Protein 1D2E (pdb70)

Sequence (1588 aa):
KPHVNVGTIGHVDHGKTTLTAAITKILAEGGGAKFKKYEEIDNAPEERARGITINAAHVEYSTAARHYAHTDCPGHADYVKNMITGTAPLDGCILVVAANDGPMPQTREHLLLARQIGVEHVVVYVNKADAVQDSEMVELVELEIRELLTEFGYKGEETPIIVGSALCALEQRDPELGLKSVQKLLDAVDTYIPVPTRDLEKPFLLPVESVYSIPGRGTVVTGTLERGILKKGDECEFLGHSKNIRTVVTGIEMFHKSLDRAEAGDNLGALVRGLKREDLRRGLVMAKPGSIQPHQKVEAQVYILTKEEGGRHKPFVSHFMPVMFSLTWDMACRIILPPGKELAMPGEDLKLTLILRQPMILEKGQRFTLRDGNRTIGTGLVTDTPAMTEEDKNIKWKPHVNVGTIGHVDHGKTTLTAAITKILAEGGGAKFKKYEEIDNAPEERARGITINAAHVEYSTAARHYAHTDCPGHADYVKNMITGTAPLDGCILVVAANDGPMPQTREHLLLARQIGVEHVVVYVNKADAVQDSEMVELVELEIRELLTEFGYKGEETPIIVGSALCALEQRDPELGLKSVQKLLDAVDTYIPVPTRDLEKPFLLPVESVYSIPGRGTVVTGTLERGILKKGDECEFLGHSKNIRTVVTGIEMFHKSLDRAEAGDNLGALVRGLKREDLRRGLVMAKPGSIQPHQKVEAQVYILTKEEGGRHKPFVSHFMPVMFSLTWDMACRIILPPGKELAMPGEDLKLTLILRQPMILEKGQRFTLRDGNRTIGTGLVTDTPAMTEEDKNIKWKPHVNVGTIGHVDHGKTTLTAAITKILAEGGGAKFKKYEEIDNAPEERARGITINAAHVEYSTAARHYAHTDCPGHADYVKNMITGTAPLDGCILVVAANDGPMPQTREHLLLARQIGVEHVVVYVNKADAVQDSEMVELVELEIRELLTEFGYKGEETPIIVGSALCALEQRDPELGLKSVQKLLDAVDTYIPVPTRDLEKPFLLPVESVYSIPGRGTVVTGTLERGILKKGDECEFLGHSKNIRTVVTGIEMFHKSLDRAEAGDNLGALVRGLKREDLRRGLVMAKPGSIQPHQKVEAQVYILTKEEGGRHKPFVSHFMPVMFSLTWDMACRIILPPGKELAMPGEDLKLTLILRQPMILEKGQRFTLRDGNRTIGTGLVTDTPAMTEEDKNIKWKPHVNVGTIGHVDHGKTTLTAAITKILAEGGGAKFKKYEEIDNAPEERARGITINAAHVEYSTAARHYAHTDCPGHADYVKNMITGTAPLDGCILVVAANDGPMPQTREHLLLARQIGVEHVVVYVNKADAVQDSEMVELVELEIRELLTEFGYKGEETPIIVGSALCALEQRDPELGLKSVQKLLDAVDTYIPVPTRDLEKPFLLPVESVYSIPGRGTVVTGTLERGILKKGDECEFLGHSKNIRTVVTGIEMFHKSLDRAEAGDNLGALVRGLKREDLRRGLVMAKPGSIQPHQKVEAQVYILTKEEGGRHKPFVSHFMPVMFSLTWDMACRIILPPGKELAMPGEDLKLTLILRQPMILEKGQRFTLRDGNRTIGTGLVTDTPAMTEEDKNIKW

Structure (mmCIF, N/CA/C/O backbone):
data_1D2E
#
_entry.id   1D2E
#
_cell.length_a   59.090
_cell.length_b   119.780
_cell.length_c   128.890
_cell.angle_alpha   90.00
_cell.angle_beta   96.97
_cell.angle_gamma   90.00
#
_symmetry.space_group_name_H-M   'P 1 21 1'
#
loop_
_entity.id
_entity.type
_entity.pdbx_description
1 polymer 'ELONGATION FACTOR TU (EF-TU)'
2 non-polymer 'MAGNESIUM ION'
3 non-polymer "GUANOSINE-5'-DIPHOSPHATE"
4 water water
#
loop_
_atom_site.group_PDB
_atom_site.id
_atom_site.type_symbol
_atom_site.label_atom_id
_atom_site.label_alt_id
_atom_site.label_comp_id
_atom_site.label_asym_id
_atom_site.label_entity_id
_atom_site.label_seq_id
_atom_site.pdbx_PDB_ins_code
_atom_site.Cartn_x
_atom_site.Cartn_y
_atom_site.Cartn_z
_atom_site.occupancy
_atom_site.B_iso_or_equiv
_atom_site.auth_seq_id
_atom_site.auth_comp_id
_atom_site.auth_asym_id
_atom_site.auth_atom_id
_atom_site.pdbx_PDB_model_num
ATOM 1 N N . LYS A 1 1 ? 28.797 14.675 39.922 1.00 51.59 55 LYS A N 1
ATOM 2 C CA . LYS A 1 1 ? 27.508 14.018 40.294 1.00 51.53 55 LYS A CA 1
ATOM 3 C C . LYS A 1 1 ? 27.175 14.205 41.770 1.00 50.47 55 LYS A C 1
ATOM 4 O O . LYS A 1 1 ? 27.972 13.865 42.646 1.00 50.94 55 LYS A O 1
ATOM 10 N N . PRO A 1 2 ? 25.980 14.737 42.062 1.00 49.68 56 PRO A N 1
ATOM 11 C CA . PRO A 1 2 ? 25.556 14.955 43.444 1.00 48.34 56 PRO A CA 1
ATOM 12 C C . PRO A 1 2 ? 25.508 13.605 44.159 1.00 48.03 56 PRO A C 1
ATOM 13 O O . PRO A 1 2 ? 25.321 12.566 43.522 1.00 46.92 56 PRO A O 1
ATOM 17 N N . HIS A 1 3 ? 25.684 13.615 45.475 1.00 47.47 57 HIS A N 1
ATOM 18 C CA . HIS A 1 3 ? 25.655 12.370 46.235 1.00 46.36 57 HIS A CA 1
ATOM 19 C C . HIS A 1 3 ? 24.379 12.231 47.042 1.00 45.08 57 HIS A C 1
ATOM 20 O O . HIS A 1 3 ? 23.950 13.166 47.724 1.00 43.54 57 HIS A O 1
ATOM 27 N N . VAL A 1 4 ? 23.777 11.049 46.971 1.00 41.98 58 VAL A N 1
ATOM 28 C CA . VAL A 1 4 ? 22.550 10.784 47.701 1.00 38.84 58 VAL A CA 1
ATOM 29 C C . VAL A 1 4 ? 22.672 9.478 48.479 1.00 37.19 58 VAL A C 1
ATOM 30 O O . VAL A 1 4 ? 23.145 8.467 47.948 1.00 36.02 58 VAL A O 1
ATOM 34 N N . ASN A 1 5 ? 22.267 9.511 49.742 1.00 34.06 59 ASN A N 1
ATOM 35 C CA . ASN A 1 5 ? 22.304 8.317 50.570 1.00 32.89 59 ASN A CA 1
ATOM 36 C C . ASN A 1 5 ? 20.917 7.713 50.526 1.00 30.62 59 ASN A C 1
ATOM 37 O O . ASN A 1 5 ? 19.928 8.371 50.834 1.00 29.12 59 ASN A O 1
ATOM 42 N N . VAL A 1 6 ? 20.835 6.461 50.115 1.00 29.97 60 VAL A N 1
ATOM 43 C CA . VAL A 1 6 ? 19.541 5.815 50.054 1.00 28.69 60 VAL A CA 1
ATOM 44 C C . VAL A 1 6 ? 19.671 4.455 50.699 1.00 27.79 60 VAL A C 1
ATOM 45 O O . VAL A 1 6 ? 20.749 4.052 51.125 1.00 26.13 60 VAL A O 1
ATOM 49 N N . GLY A 1 7 ? 18.555 3.762 50.789 1.00 29.11 61 GLY A N 1
ATOM 50 C CA . GLY A 1 7 ? 18.591 2.444 51.378 1.00 29.74 61 GLY A CA 1
ATOM 51 C C . GLY A 1 7 ? 17.282 1.746 51.130 1.00 29.83 61 GLY A C 1
ATOM 52 O O . GLY A 1 7 ? 16.240 2.381 50.944 1.00 28.24 61 GLY A O 1
ATOM 53 N N . THR A 1 8 ? 17.337 0.424 51.108 1.00 27.69 62 THR A N 1
ATOM 54 C CA . THR A 1 8 ? 16.132 -0.357 50.917 1.00 29.38 62 THR A CA 1
ATOM 55 C C . THR A 1 8 ? 15.513 -0.609 52.277 1.00 29.90 62 THR A C 1
ATOM 56 O O . THR A 1 8 ? 16.217 -0.817 53.270 1.00 31.23 62 THR A O 1
ATOM 60 N N . ILE A 1 9 ? 14.190 -0.557 52.328 1.00 26.02 63 ILE A N 1
ATOM 61 C CA . ILE A 1 9 ? 13.464 -0.832 53.539 1.00 24.35 63 ILE A CA 1
ATOM 62 C C . ILE A 1 9 ? 12.313 -1.711 53.086 1.00 22.06 63 ILE A C 1
ATOM 63 O O . ILE A 1 9 ? 12.068 -1.844 51.889 1.00 20.64 63 ILE A O 1
ATOM 68 N N . GLY A 1 10 ? 11.632 -2.321 54.040 1.00 21.94 64 GLY A N 1
ATOM 69 C CA . GLY A 1 10 ? 10.540 -3.213 53.693 1.00 22.29 64 GLY A CA 1
ATOM 70 C C . GLY A 1 10 ? 10.670 -4.503 54.479 1.00 22.76 64 GLY A C 1
ATOM 71 O O . GLY A 1 10 ? 11.681 -4.761 55.129 1.00 23.61 64 GLY A O 1
ATOM 72 N N . HIS A 1 11 ? 9.644 -5.332 54.386 1.00 24.23 65 HIS A N 1
ATOM 73 C CA . HIS A 1 11 ? 9.575 -6.579 55.129 1.00 24.68 65 HIS A CA 1
ATOM 74 C C . HIS A 1 11 ? 10.576 -7.636 54.667 1.00 23.86 65 HIS A C 1
ATOM 75 O O . HIS A 1 11 ? 10.932 -7.721 53.486 1.00 22.59 65 HIS A O 1
ATOM 82 N N . VAL A 1 12 ? 11.025 -8.445 55.615 1.00 26.01 66 VAL A N 1
ATOM 83 C CA . VAL A 1 12 ? 11.977 -9.502 55.313 1.00 27.93 66 VAL A CA 1
ATOM 84 C C . VAL A 1 12 ? 11.455 -10.384 54.177 1.00 26.95 66 VAL A C 1
ATOM 85 O O . VAL A 1 12 ? 10.256 -10.651 54.094 1.00 27.17 66 VAL A O 1
ATOM 89 N N . ASP A 1 13 ? 12.366 -10.806 53.305 1.00 25.83 67 ASP A N 1
ATOM 90 C CA . ASP A 1 13 ? 12.075 -11.647 52.150 1.00 28.52 67 ASP A CA 1
ATOM 91 C C . ASP A 1 13 ? 11.304 -10.979 51.013 1.00 28.80 67 ASP A C 1
ATOM 92 O O . ASP A 1 13 ? 10.948 -11.628 50.025 1.00 28.91 67 ASP A O 1
ATOM 97 N N . HIS A 1 14 ? 11.054 -9.684 51.115 1.00 27.18 68 HIS A N 1
ATOM 98 C CA . HIS A 1 14 ? 10.346 -9.053 50.022 1.00 26.70 68 HIS A CA 1
ATOM 99 C C . HIS A 1 14 ? 11.183 -8.732 48.793 1.00 25.23 68 HIS A C 1
ATOM 100 O O . HIS A 1 14 ? 10.632 -8.442 47.733 1.00 28.50 68 HIS A O 1
ATOM 107 N N . GLY A 1 15 ? 12.509 -8.788 48.924 1.00 25.75 69 GLY A N 1
ATOM 108 C CA . GLY A 1 15 ? 13.371 -8.571 47.777 1.00 22.82 69 GLY A CA 1
ATOM 109 C C . GLY A 1 15 ? 14.349 -7.405 47.841 1.00 22.08 69 GLY A C 1
ATOM 110 O O . GLY A 1 15 ? 14.917 -7.023 46.825 1.00 23.00 69 GLY A O 1
ATOM 111 N N . LYS A 1 16 ? 14.566 -6.869 49.037 1.00 23.79 70 LYS A N 1
ATOM 112 C CA . LYS A 1 16 ? 15.467 -5.728 49.210 1.00 23.36 70 LYS A CA 1
ATOM 113 C C . LYS A 1 16 ? 16.869 -5.992 48.715 1.00 22.81 70 LYS A C 1
ATOM 114 O O . LYS A 1 16 ? 17.440 -5.206 47.955 1.00 23.79 70 LYS A O 1
ATOM 120 N N . THR A 1 17 ? 17.433 -7.112 49.135 1.00 21.74 71 THR A N 1
ATOM 121 C CA . THR A 1 17 ? 18.791 -7.443 48.746 1.00 21.57 71 THR A CA 1
ATOM 122 C C . THR A 1 17 ? 18.864 -7.845 47.289 1.00 21.32 71 THR A C 1
ATOM 123 O O . THR A 1 17 ? 19.834 -7.529 46.602 1.00 22.71 71 THR A O 1
ATOM 127 N N . THR A 1 18 ? 17.841 -8.533 46.797 1.00 21.94 72 THR A N 1
ATOM 128 C CA . THR A 1 18 ? 17.854 -8.939 45.400 1.00 23.53 72 THR A CA 1
ATOM 129 C C . THR A 1 18 ? 17.791 -7.689 44.526 1.00 23.12 72 THR A C 1
ATOM 130 O O . THR A 1 18 ? 18.492 -7.570 43.516 1.00 25.47 72 THR A O 1
ATOM 134 N N . LEU A 1 19 ? 16.951 -6.749 44.928 1.00 24.41 73 LEU A N 1
ATOM 135 C CA . LEU A 1 19 ? 16.831 -5.509 44.186 1.00 23.97 73 LEU A CA 1
ATOM 136 C C . LEU A 1 19 ? 18.169 -4.789 44.211 1.00 23.15 73 LEU A C 1
ATOM 137 O O . LEU A 1 19 ? 18.647 -4.326 43.189 1.00 26.75 73 LEU A O 1
ATOM 142 N N . THR A 1 20 ? 18.765 -4.694 45.394 1.00 25.47 74 THR A N 1
ATOM 143 C CA . THR A 1 20 ? 20.051 -4.018 45.547 1.00 25.55 74 THR A CA 1
ATOM 144 C C . THR A 1 20 ? 21.089 -4.651 44.624 1.00 27.01 74 THR A C 1
ATOM 145 O O . THR A 1 20 ? 21.832 -3.957 43.942 1.00 25.64 74 THR A O 1
ATOM 149 N N . ALA A 1 21 ? 21.127 -5.978 44.599 1.00 26.91 75 ALA A N 1
ATOM 150 C CA . ALA A 1 21 ? 22.064 -6.691 43.747 1.00 26.99 75 ALA A CA 1
ATOM 151 C C . ALA A 1 21 ? 21.755 -6.444 42.270 1.00 26.67 75 ALA A C 1
ATOM 152 O O . ALA A 1 21 ? 22.666 -6.305 41.455 1.00 27.16 75 ALA A O 1
ATOM 154 N N . ALA A 1 22 ? 20.468 -6.381 41.935 1.00 27.18 76 ALA A N 1
ATOM 155 C CA . ALA A 1 22 ? 20.034 -6.153 40.553 1.00 28.58 76 ALA A CA 1
ATOM 156 C C . ALA A 1 22 ? 20.516 -4.780 40.089 1.00 29.10 76 ALA A C 1
ATOM 157 O O . ALA A 1 22 ? 20.950 -4.613 38.953 1.00 28.61 76 ALA A O 1
ATOM 159 N N . ILE A 1 23 ? 20.431 -3.810 40.986 1.00 29.55 77 ILE A N 1
ATOM 160 C CA . ILE A 1 23 ? 20.855 -2.443 40.689 1.00 30.91 77 ILE A CA 1
ATOM 161 C C . ILE A 1 23 ? 22.338 -2.396 40.353 1.00 32.51 77 ILE A C 1
ATOM 162 O O . ILE A 1 23 ? 22.734 -1.785 39.362 1.00 32.99 77 ILE A O 1
ATOM 167 N N . THR A 1 24 ? 23.163 -3.049 41.164 1.00 33.89 78 THR A N 1
ATOM 168 C CA . THR A 1 24 ? 24.598 -3.027 40.900 1.00 35.40 78 THR A CA 1
ATOM 169 C C . THR A 1 24 ? 24.937 -3.796 39.635 1.00 36.93 78 THR A C 1
ATOM 170 O O . THR A 1 24 ? 25.867 -3.435 38.920 1.00 36.75 78 THR A O 1
ATOM 174 N N . LYS A 1 25 ? 24.174 -4.854 39.369 1.00 36.94 79 LYS A N 1
ATOM 175 C CA . LYS A 1 25 ? 24.360 -5.680 38.184 1.00 38.70 79 LYS A CA 1
ATOM 176 C C . LYS A 1 25 ? 24.076 -4.839 36.943 1.00 39.94 79 LYS A C 1
ATOM 177 O O . LYS A 1 25 ? 24.897 -4.745 36.035 1.00 40.24 79 LYS A O 1
ATOM 183 N N . ILE A 1 26 ? 22.898 -4.227 36.921 1.00 40.08 80 ILE A N 1
ATOM 184 C CA . ILE A 1 26 ? 22.483 -3.400 35.807 1.00 41.55 80 ILE A CA 1
ATOM 185 C C . ILE A 1 26 ? 23.391 -2.198 35.577 1.00 42.29 80 ILE A C 1
ATOM 186 O O . ILE A 1 26 ? 23.630 -1.813 34.436 1.00 42.65 80 ILE A O 1
ATOM 191 N N . LEU A 1 27 ? 23.916 -1.616 36.649 1.00 43.81 81 LEU A N 1
ATOM 192 C CA . LEU A 1 27 ? 24.787 -0.453 36.501 1.00 45.36 81 LEU A CA 1
ATOM 193 C C . LEU A 1 27 ? 26.243 -0.794 36.234 1.00 47.39 81 LEU A C 1
ATOM 194 O O . LEU A 1 27 ? 27.000 0.045 35.740 1.00 48.67 81 LEU A O 1
ATOM 199 N N . ALA A 1 28 ? 26.635 -2.021 36.550 1.00 49.43 82 ALA A N 1
ATOM 200 C CA . ALA A 1 28 ? 28.009 -2.452 36.335 1.00 52.25 82 ALA A CA 1
ATOM 201 C C . ALA A 1 28 ? 28.301 -2.544 34.845 1.00 54.19 82 ALA A C 1
ATOM 202 O O . ALA A 1 28 ? 29.438 -2.335 34.407 1.00 53.94 82 ALA A O 1
ATOM 204 N N . GLU A 1 29 ? 27.262 -2.862 34.074 1.00 56.85 83 GLU A N 1
ATOM 205 C CA . GLU A 1 29 ? 27.374 -2.988 32.621 1.00 59.04 83 GLU A CA 1
ATOM 206 C C . GLU A 1 29 ? 28.061 -1.735 32.078 1.00 59.63 83 GLU A C 1
ATOM 207 O O . GLU A 1 29 ? 29.106 -1.811 31.425 1.00 59.95 83 GLU A O 1
ATOM 213 N N . GLY A 1 30 ? 27.461 -0.583 32.372 1.00 60.36 84 GLY A N 1
ATOM 214 C CA . GLY A 1 30 ? 27.995 0.689 31.916 1.00 60.44 84 GLY A CA 1
ATOM 215 C C . GLY A 1 30 ? 29.084 1.293 32.782 1.00 60.82 84 GLY A C 1
ATOM 216 O O . GLY A 1 30 ? 29.476 2.443 32.571 1.00 61.14 84 GLY A O 1
ATOM 217 N N . GLY A 1 31 ? 29.567 0.532 33.758 1.00 60.76 85 GLY A N 1
ATOM 218 C CA . GLY A 1 31 ? 30.625 1.020 34.627 1.00 60.67 85 GLY A CA 1
ATOM 219 C C . GLY A 1 31 ? 30.182 1.990 35.707 1.00 60.71 85 GLY A C 1
ATOM 220 O O . GLY A 1 31 ? 30.995 2.743 36.246 1.00 61.65 85 GLY A O 1
ATOM 221 N N . GLY A 1 32 ? 28.893 1.978 36.028 1.00 59.66 86 GLY A N 1
ATOM 222 C CA . GLY A 1 32 ? 28.386 2.871 37.053 1.00 58.61 86 GLY A CA 1
ATOM 223 C C . GLY A 1 32 ? 28.316 2.183 38.402 1.00 57.90 86 GLY A C 1
ATOM 224 O O . GLY A 1 32 ? 27.651 2.659 39.321 1.00 57.32 86 GLY A O 1
ATOM 225 N N . ALA A 1 33 ? 29.005 1.054 38.519 1.00 57.49 87 ALA A N 1
ATOM 226 C CA . ALA A 1 33 ? 29.020 0.290 39.760 1.00 57.10 87 ALA A CA 1
ATOM 227 C C . ALA A 1 33 ? 29.710 -1.044 39.572 1.00 56.39 87 ALA A C 1
ATOM 228 O O . ALA A 1 33 ? 29.759 -1.584 38.465 1.00 56.82 87 ALA A O 1
ATOM 230 N N . LYS A 1 34 ? 30.247 -1.572 40.663 1.00 55.64 88 LYS A N 1
ATOM 231 C CA . LYS A 1 34 ? 30.889 -2.869 40.628 1.00 54.99 88 LYS A CA 1
ATOM 232 C C . LYS A 1 34 ? 29.800 -3.850 41.030 1.00 53.73 88 LYS A C 1
ATOM 233 O O . LYS A 1 34 ? 29.189 -3.705 42.089 1.00 55.06 88 LYS A O 1
ATOM 239 N N . PHE A 1 35 ? 29.531 -4.830 40.179 1.00 51.25 89 PHE A N 1
ATOM 240 C CA . PHE A 1 35 ? 28.501 -5.807 40.492 1.00 49.30 89 PHE A CA 1
ATOM 241 C C . PHE A 1 35 ? 28.774 -6.534 41.805 1.00 48.53 89 PHE A C 1
ATOM 242 O O . PHE A 1 35 ? 29.854 -7.085 42.021 1.00 46.66 89 PHE A O 1
ATOM 250 N N . LYS A 1 36 ? 27.787 -6.504 42.691 1.00 48.31 90 LYS A N 1
ATOM 251 C CA . LYS A 1 36 ? 27.877 -7.190 43.967 1.00 47.51 90 LYS A CA 1
ATOM 252 C C . LYS A 1 36 ? 26.797 -8.249 43.920 1.00 46.22 90 LYS A C 1
ATOM 253 O O . LYS A 1 36 ? 25.609 -7.942 43.816 1.00 45.12 90 LYS A O 1
ATOM 259 N N . LYS A 1 37 ? 27.215 -9.504 43.970 1.00 44.98 91 LYS A N 1
ATOM 260 C CA . LYS A 1 37 ? 26.271 -10.598 43.910 1.00 43.70 91 LYS A CA 1
ATOM 261 C C . LYS A 1 37 ? 25.358 -10.599 45.125 1.00 40.94 91 LYS A C 1
ATOM 262 O O . LYS A 1 37 ? 25.718 -10.099 46.196 1.00 40.15 91 LYS A O 1
ATOM 268 N N . TYR A 1 38 ? 24.165 -11.145 44.935 1.00 38.53 92 TYR A N 1
ATOM 269 C CA . TYR A 1 38 ? 23.187 -11.255 46.001 1.00 37.37 92 TYR A CA 1
ATOM 270 C C . TYR A 1 38 ? 23.883 -11.749 47.272 1.00 38.08 92 TYR A C 1
ATOM 271 O O . TYR A 1 38 ? 23.765 -11.147 48.332 1.00 38.08 92 TYR A O 1
ATOM 280 N N . GLU A 1 39 ? 24.619 -12.848 47.144 1.00 38.91 93 GLU A N 1
ATOM 281 C CA . GLU A 1 39 ? 25.336 -13.455 48.265 1.00 40.97 93 GLU A CA 1
ATOM 282 C C . GLU A 1 39 ? 26.230 -12.485 49.047 1.00 40.30 93 GLU A C 1
ATOM 283 O O . GLU A 1 39 ? 26.266 -12.522 50.277 1.00 41.21 93 GLU A O 1
ATOM 289 N N . GLU A 1 40 ? 26.967 -11.636 48.339 1.00 39.62 94 GLU A N 1
ATOM 290 C CA . GLU A 1 40 ? 27.858 -10.681 49.000 1.00 39.54 94 GLU A CA 1
ATOM 291 C C . GLU A 1 40 ? 27.058 -9.664 49.808 1.00 37.47 94 GLU A C 1
ATOM 292 O O . GLU A 1 40 ? 27.408 -9.336 50.945 1.00 37.48 94 GLU A O 1
ATOM 298 N N . ILE A 1 41 ? 25.982 -9.162 49.209 1.00 33.75 95 ILE A N 1
ATOM 299 C CA . ILE A 1 41 ? 25.133 -8.179 49.871 1.00 31.88 95 ILE A CA 1
ATOM 300 C C . ILE A 1 41 ? 24.309 -8.814 50.985 1.00 29.68 95 ILE A C 1
ATOM 301 O O . ILE A 1 41 ? 24.106 -8.221 52.031 1.00 28.27 95 ILE A O 1
ATOM 306 N N . ASP A 1 42 ? 23.836 -10.032 50.756 1.00 30.41 96 ASP A N 1
ATOM 307 C CA . ASP A 1 42 ? 23.018 -10.733 51.741 1.00 32.46 96 ASP A CA 1
ATOM 308 C C . ASP A 1 42 ? 23.806 -11.026 53.029 1.00 34.04 96 ASP A C 1
ATOM 309 O O . ASP A 1 42 ? 23.271 -10.940 54.134 1.00 35.33 96 ASP A O 1
ATOM 314 N N . ASN A 1 43 ? 25.078 -11.375 52.880 1.00 35.49 97 ASN A N 1
ATOM 315 C CA . ASN A 1 43 ? 25.933 -11.647 54.034 1.00 36.88 97 ASN A CA 1
ATOM 316 C C . ASN A 1 43 ? 26.578 -10.341 54.452 1.00 37.29 97 ASN A C 1
ATOM 317 O O . ASN A 1 43 ? 27.802 -10.210 54.456 1.00 36.52 97 ASN A O 1
ATOM 322 N N . ALA A 1 44 ? 25.728 -9.382 54.801 1.00 37.25 98 ALA A N 1
ATOM 323 C CA . ALA A 1 44 ? 26.151 -8.047 55.205 1.00 38.35 98 ALA A CA 1
ATOM 324 C C . ALA A 1 44 ? 27.119 -8.042 56.380 1.00 39.36 98 ALA A C 1
ATOM 325 O O . ALA A 1 44 ? 26.919 -8.751 57.361 1.00 39.42 98 ALA A O 1
ATOM 327 N N . PRO A 1 45 ? 28.179 -7.222 56.292 1.00 40.97 99 PRO A N 1
ATOM 328 C CA . PRO A 1 45 ? 29.197 -7.095 57.338 1.00 42.74 99 PRO A CA 1
ATOM 329 C C . PRO A 1 45 ? 28.576 -6.516 58.609 1.00 43.93 99 PRO A C 1
ATOM 330 O O . PRO A 1 45 ? 27.626 -5.733 58.548 1.00 40.34 99 PRO A O 1
ATOM 334 N N . GLU A 1 46 ? 29.099 -6.906 59.762 1.00 46.00 100 GLU A N 1
ATOM 335 C CA . GLU A 1 46 ? 28.585 -6.361 60.999 1.00 48.51 100 GLU A CA 1
ATOM 336 C C . GLU A 1 46 ? 29.407 -5.116 61.275 1.00 49.48 100 GLU A C 1
ATOM 337 O O . GLU A 1 46 ? 30.621 -5.108 61.065 1.00 50.90 100 GLU A O 1
ATOM 343 N N . GLU A 1 47 ? 28.747 -4.053 61.711 1.00 49.37 101 GLU A N 1
ATOM 344 C CA . GLU A 1 47 ? 29.450 -2.821 62.033 1.00 49.85 101 GLU A CA 1
ATOM 345 C C . GLU A 1 47 ? 29.136 -2.427 63.469 1.00 49.21 101 GLU A C 1
ATOM 346 O O . GLU A 1 47 ? 28.107 -2.823 64.018 1.00 48.51 101 GLU A O 1
ATOM 352 N N . ARG A 1 48 ? 30.037 -1.669 64.085 1.00 49.71 102 ARG A N 1
ATOM 353 C CA . ARG A 1 48 ? 29.844 -1.263 65.467 1.00 49.93 102 ARG A CA 1
ATOM 354 C C . ARG A 1 48 ? 29.891 0.248 65.600 1.00 49.24 102 ARG A C 1
ATOM 355 O O . ARG A 1 48 ? 30.862 0.898 65.205 1.00 48.99 102 ARG A O 1
ATOM 363 N N . ALA A 1 49 ? 28.821 0.800 66.151 1.00 48.76 103 ALA A N 1
ATOM 364 C CA . ALA A 1 49 ? 28.706 2.233 66.349 1.00 47.97 103 ALA A CA 1
ATOM 365 C C . ALA A 1 49 ? 28.343 2.484 67.801 1.00 47.45 103 ALA A C 1
ATOM 366 O O . ALA A 1 49 ? 27.239 2.155 68.238 1.00 45.51 103 ALA A O 1
ATOM 368 N N . ARG A 1 50 ? 29.278 3.064 68.545 1.00 47.31 104 ARG A N 1
ATOM 369 C CA . ARG A 1 50 ? 29.047 3.353 69.953 1.00 47.98 104 ARG A CA 1
ATOM 370 C C . ARG A 1 50 ? 28.613 2.076 70.684 1.00 47.15 104 ARG A C 1
ATOM 371 O O . ARG A 1 50 ? 27.680 2.096 71.491 1.00 47.13 104 ARG A O 1
ATOM 379 N N . GLY A 1 51 ? 29.290 0.969 70.386 1.00 46.35 105 GLY A N 1
ATOM 380 C CA . GLY A 1 51 ? 28.981 -0.301 71.027 1.00 44.68 105 GLY A CA 1
ATOM 381 C C . GLY A 1 51 ? 27.885 -1.108 70.351 1.00 43.90 105 GLY A C 1
ATOM 382 O O . GLY A 1 51 ? 27.897 -2.341 70.380 1.00 42.57 105 GLY A O 1
ATOM 383 N N . ILE A 1 52 ? 26.942 -0.405 69.733 1.00 42.21 106 ILE A N 1
ATOM 384 C CA . ILE A 1 52 ? 25.813 -1.034 69.058 1.00 41.26 106 ILE A CA 1
ATOM 385 C C . ILE A 1 52 ? 26.195 -1.738 67.769 1.00 39.43 106 ILE A C 1
ATOM 386 O O . ILE A 1 52 ? 26.776 -1.148 66.865 1.00 38.93 106 ILE A O 1
ATOM 391 N N . THR A 1 53 ? 25.851 -3.012 67.686 1.00 39.15 107 THR A N 1
ATOM 392 C CA . THR A 1 53 ? 26.175 -3.782 66.502 1.00 39.65 107 THR A CA 1
ATOM 393 C C . THR A 1 53 ? 24.988 -3.944 65.580 1.00 37.38 107 THR A C 1
ATOM 394 O O . THR A 1 53 ? 23.874 -4.222 66.010 1.00 37.94 107 THR A O 1
ATOM 398 N N . ILE A 1 54 ? 25.221 -3.767 64.300 1.00 36.81 108 ILE A N 1
ATOM 399 C CA . ILE A 1 54 ? 24.142 -3.978 63.368 1.00 38.21 108 ILE A CA 1
ATOM 400 C C . ILE A 1 54 ? 24.801 -4.454 62.087 1.00 37.40 108 ILE A C 1
ATOM 401 O O . ILE A 1 54 ? 25.927 -4.049 61.765 1.00 38.21 108 ILE A O 1
ATOM 406 N N . ASN A 1 55 ? 24.135 -5.367 61.392 1.00 35.37 109 ASN A N 1
ATOM 407 C CA . ASN A 1 55 ? 24.642 -5.851 60.129 1.00 33.98 109 ASN A CA 1
ATOM 408 C C . ASN A 1 55 ? 24.011 -4.997 59.038 1.00 34.69 109 ASN A C 1
ATOM 409 O O . ASN A 1 55 ? 22.794 -4.811 58.991 1.00 32.55 109 ASN A O 1
ATOM 414 N N . ALA A 1 56 ? 24.851 -4.460 58.172 1.00 32.44 110 ALA A N 1
ATOM 415 C CA . ALA A 1 56 ? 24.374 -3.610 57.110 1.00 33.22 110 ALA A CA 1
ATOM 416 C C . ALA A 1 56 ? 25.342 -3.725 55.964 1.00 33.26 110 ALA A C 1
ATOM 417 O O . ALA A 1 56 ? 26.563 -3.769 56.164 1.00 33.30 110 ALA A O 1
ATOM 419 N N . ALA A 1 57 ? 24.794 -3.808 54.763 1.00 33.70 111 ALA A N 1
ATOM 420 C CA . ALA A 1 57 ? 25.601 -3.880 53.568 1.00 32.96 111 ALA A CA 1
ATOM 421 C C . ALA A 1 57 ? 25.516 -2.495 52.967 1.00 34.88 111 ALA A C 1
ATOM 422 O O . ALA A 1 57 ? 24.448 -1.873 52.932 1.00 32.12 111 ALA A O 1
ATOM 424 N N . HIS A 1 58 ? 26.659 -1.997 52.519 1.00 36.21 112 HIS A N 1
ATOM 425 C CA . HIS A 1 58 ? 26.712 -0.687 51.913 1.00 37.80 112 HIS A CA 1
ATOM 426 C C . HIS A 1 58 ? 27.268 -0.876 50.514 1.00 38.08 112 HIS A C 1
ATOM 427 O O . HIS A 1 58 ? 28.338 -1.453 50.333 1.00 38.74 112 HIS A O 1
ATOM 434 N N . VAL A 1 59 ? 26.521 -0.428 49.518 1.00 37.97 113 VAL A N 1
ATOM 435 C CA . VAL A 1 59 ? 26.979 -0.547 48.149 1.00 37.96 113 VAL A CA 1
ATOM 436 C C . VAL A 1 59 ? 26.924 0.838 47.551 1.00 38.54 113 VAL A C 1
ATOM 437 O O . VAL A 1 59 ? 26.212 1.711 48.047 1.00 36.82 113 VAL A O 1
ATOM 441 N N . GLU A 1 60 ? 27.704 1.051 46.506 1.00 39.59 114 GLU A N 1
ATOM 442 C CA . GLU A 1 60 ? 27.708 2.334 45.841 1.00 41.69 114 GLU A CA 1
ATOM 443 C C . GLU A 1 60 ? 27.532 2.095 44.370 1.00 40.22 114 GLU A C 1
ATOM 444 O O . GLU A 1 60 ? 28.105 1.171 43.807 1.00 40.74 114 GLU A O 1
ATOM 450 N N . TYR A 1 61 ? 26.706 2.923 43.758 1.00 39.73 115 TYR A N 1
ATOM 451 C CA . TYR A 1 61 ? 26.456 2.830 42.340 1.00 38.93 115 TYR A CA 1
ATOM 452 C C . TYR A 1 61 ? 26.100 4.222 41.884 1.00 40.23 115 TYR A C 1
ATOM 453 O O . TYR A 1 61 ? 25.696 5.068 42.682 1.00 39.07 115 TYR A O 1
ATOM 462 N N . SER A 1 62 ? 26.281 4.471 40.600 1.00 41.12 116 SER A N 1
ATOM 463 C CA . SER A 1 62 ? 25.981 5.774 40.066 1.00 42.22 116 SER A CA 1
ATOM 464 C C . SER A 1 62 ? 25.107 5.679 38.853 1.00 42.54 116 SER A C 1
ATOM 465 O O . SER A 1 62 ? 25.295 4.807 38.006 1.00 44.06 116 SER A O 1
ATOM 468 N N . THR A 1 63 ? 24.129 6.570 38.804 1.00 44.03 117 THR A N 1
ATOM 469 C CA . THR A 1 63 ? 23.250 6.684 37.656 1.00 46.31 117 THR A CA 1
ATOM 470 C C . THR A 1 63 ? 23.945 7.817 36.919 1.00 48.20 117 THR A C 1
ATOM 471 O O . THR A 1 63 ? 24.843 8.448 37.474 1.00 47.76 117 THR A O 1
ATOM 475 N N . ALA A 1 64 ? 23.565 8.074 35.680 1.00 49.77 118 ALA A N 1
ATOM 476 C CA . ALA A 1 64 ? 24.218 9.148 34.953 1.00 51.89 118 ALA A CA 1
ATOM 477 C C . ALA A 1 64 ? 24.117 10.459 35.736 1.00 52.65 118 ALA A C 1
ATOM 478 O O . ALA A 1 64 ? 25.042 11.272 35.726 1.00 53.95 118 ALA A O 1
ATOM 480 N N . ALA A 1 65 ? 22.997 10.635 36.434 1.00 52.64 119 ALA A N 1
ATOM 481 C CA . ALA A 1 65 ? 22.717 11.846 37.200 1.00 51.34 119 ALA A CA 1
ATOM 482 C C . ALA A 1 65 ? 23.306 11.954 38.606 1.00 50.71 119 ALA A C 1
ATOM 483 O O . ALA A 1 65 ? 23.684 13.046 39.030 1.00 51.39 119 ALA A O 1
ATOM 485 N N . ARG A 1 66 ? 23.382 10.840 39.335 1.00 49.60 120 ARG A N 1
ATOM 486 C CA . ARG A 1 66 ? 23.905 10.872 40.705 1.00 47.72 120 ARG A CA 1
ATOM 487 C C . ARG A 1 66 ? 24.755 9.695 41.141 1.00 46.49 120 ARG A C 1
ATOM 488 O O . ARG A 1 66 ? 24.780 8.636 40.513 1.00 46.38 120 ARG A O 1
ATOM 496 N N . HIS A 1 67 ? 25.443 9.906 42.256 1.00 45.44 121 HIS A N 1
ATOM 497 C CA . HIS A 1 67 ? 26.244 8.877 42.870 1.00 44.25 121 HIS A CA 1
ATOM 498 C C . HIS A 1 67 ? 25.427 8.493 44.098 1.00 42.66 121 HIS A C 1
ATOM 499 O O . HIS A 1 67 ? 24.862 9.358 44.778 1.00 40.58 121 HIS A O 1
ATOM 506 N N . TYR A 1 68 ? 25.355 7.198 44.378 1.00 38.50 122 TYR A N 1
ATOM 507 C CA . TYR A 1 68 ? 24.567 6.727 45.503 1.00 35.02 122 TYR A CA 1
ATOM 508 C C . TYR A 1 68 ? 25.298 5.862 46.506 1.00 33.56 122 TYR A C 1
ATOM 509 O O . TYR A 1 68 ? 26.142 5.042 46.149 1.00 33.03 122 TYR A O 1
ATOM 518 N N . ALA A 1 69 ? 24.945 6.067 47.768 1.00 33.58 123 ALA A N 1
ATOM 519 C CA . ALA A 1 69 ? 25.459 5.280 48.881 1.00 34.61 123 ALA A CA 1
ATOM 520 C C . ALA A 1 69 ? 24.168 4.564 49.286 1.00 33.72 123 ALA A C 1
ATOM 521 O O . ALA A 1 69 ? 23.233 5.182 49.778 1.00 35.45 123 ALA A O 1
ATOM 523 N N . HIS A 1 70 ? 24.122 3.263 49.056 1.00 32.57 124 HIS A N 1
ATOM 524 C CA . HIS A 1 70 ? 22.929 2.481 49.326 1.00 29.92 124 HIS A CA 1
ATOM 525 C C . HIS A 1 70 ? 23.122 1.512 50.492 1.00 28.59 124 HIS A C 1
ATOM 526 O O . HIS A 1 70 ? 24.052 0.711 50.509 1.00 28.69 124 HIS A O 1
ATOM 533 N N . THR A 1 71 ? 22.250 1.607 51.485 1.00 27.78 125 THR A N 1
ATOM 534 C CA . THR A 1 71 ? 22.336 0.712 52.630 1.00 28.33 125 THR A CA 1
ATOM 535 C C . THR A 1 71 ? 21.223 -0.324 52.570 1.00 27.54 125 THR A C 1
ATOM 536 O O . THR A 1 71 ? 20.062 -0.004 52.318 1.00 24.66 125 THR A O 1
ATOM 540 N N . ASP A 1 72 ? 21.594 -1.576 52.794 1.00 26.76 126 ASP A N 1
ATOM 541 C CA . ASP A 1 72 ? 20.634 -2.664 52.791 1.00 27.95 126 ASP A CA 1
ATOM 542 C C . ASP A 1 72 ? 20.997 -3.498 54.009 1.00 28.87 126 ASP A C 1
ATOM 543 O O . ASP A 1 72 ? 22.172 -3.795 54.235 1.00 30.21 126 ASP A O 1
ATOM 548 N N . CYS A 1 73 ? 20.003 -3.846 54.810 1.00 28.43 127 CYS A N 1
ATOM 549 C CA . CYS A 1 73 ? 20.271 -4.612 56.017 1.00 30.21 127 CYS A CA 1
ATOM 550 C C . CYS A 1 73 ? 19.539 -5.935 55.990 1.00 30.20 127 CYS A C 1
ATOM 551 O O . CYS A 1 73 ? 18.421 -6.026 55.485 1.00 28.92 127 CYS A O 1
ATOM 554 N N . PRO A 1 74 ? 20.159 -6.975 56.558 1.00 31.47 128 PRO A N 1
ATOM 555 C CA . PRO A 1 74 ? 19.601 -8.327 56.619 1.00 31.34 128 PRO A CA 1
ATOM 556 C C . PRO A 1 74 ? 18.266 -8.420 57.336 1.00 29.94 128 PRO A C 1
ATOM 557 O O . PRO A 1 74 ? 17.267 -8.845 56.759 1.00 31.77 128 PRO A O 1
ATOM 561 N N . GLY A 1 75 ? 18.251 -8.007 58.597 1.00 29.52 129 GLY A N 1
ATOM 562 C CA . GLY A 1 75 ? 17.037 -8.125 59.372 1.00 28.16 129 GLY A CA 1
ATOM 563 C C . GLY A 1 75 ? 16.377 -6.866 59.860 1.00 29.45 129 GLY A C 1
ATOM 564 O O . GLY A 1 75 ? 16.971 -5.789 59.950 1.00 28.07 129 GLY A O 1
ATOM 565 N N . HIS A 1 76 ? 15.103 -7.031 60.164 1.00 28.47 130 HIS A N 1
ATOM 566 C CA . HIS A 1 76 ? 14.284 -5.966 60.681 1.00 29.92 130 HIS A CA 1
ATOM 567 C C . HIS A 1 76 ? 15.000 -5.287 61.860 1.00 29.47 130 HIS A C 1
ATOM 568 O O . HIS A 1 76 ? 15.029 -4.066 61.966 1.00 28.60 130 HIS A O 1
ATOM 575 N N . ALA A 1 77 ? 15.592 -6.094 62.735 1.00 30.23 131 ALA A N 1
ATOM 576 C CA . ALA A 1 77 ? 16.300 -5.578 63.903 1.00 31.23 131 ALA A CA 1
ATOM 577 C C . ALA A 1 77 ? 17.434 -4.633 63.502 1.00 31.07 131 ALA A C 1
ATOM 578 O O . ALA A 1 77 ? 17.719 -3.658 64.200 1.00 29.73 131 ALA A O 1
ATOM 580 N N . ASP A 1 78 ? 18.079 -4.924 62.379 1.00 30.35 132 ASP A N 1
ATOM 581 C CA . ASP A 1 78 ? 19.165 -4.080 61.904 1.00 29.33 132 ASP A CA 1
ATOM 582 C C . ASP A 1 78 ? 18.567 -2.753 61.458 1.00 30.21 132 ASP A C 1
ATOM 583 O O . ASP A 1 78 ? 19.100 -1.684 61.762 1.00 26.49 132 ASP A O 1
ATOM 588 N N . TYR A 1 79 ? 17.461 -2.814 60.726 1.00 28.12 133 TYR A N 1
ATOM 589 C CA . TYR A 1 79 ? 16.854 -1.566 60.289 1.00 28.96 133 TYR A CA 1
ATOM 590 C C . TYR A 1 79 ? 16.453 -0.699 61.462 1.00 27.04 133 TYR A C 1
ATOM 591 O O . TYR A 1 79 ? 16.757 0.495 61.479 1.00 27.09 133 TYR A O 1
ATOM 600 N N . VAL A 1 80 ? 15.777 -1.302 62.436 1.00 28.73 134 VAL A N 1
ATOM 601 C CA . VAL A 1 80 ? 15.317 -0.592 63.622 1.00 29.60 134 VAL A CA 1
ATOM 602 C C . VAL A 1 80 ? 16.490 0.063 64.330 1.00 30.45 134 VAL A C 1
ATOM 603 O O . VAL A 1 80 ? 16.486 1.269 64.596 1.00 28.95 134 VAL A O 1
ATOM 607 N N . LYS A 1 81 ? 17.509 -0.737 64.623 1.00 30.16 135 LYS A N 1
ATOM 608 C CA . LYS A 1 81 ? 18.679 -0.208 65.302 1.00 30.33 135 LYS A CA 1
ATOM 609 C C . LYS A 1 81 ? 19.359 0.858 64.469 1.00 28.68 135 LYS A C 1
ATOM 610 O O . LYS A 1 81 ? 19.744 1.901 65.004 1.00 29.34 135 LYS A O 1
ATOM 616 N N . ASN A 1 82 ? 19.473 0.630 63.160 1.00 29.28 136 ASN A N 1
ATOM 617 C CA . ASN A 1 82 ? 20.137 1.594 62.295 1.00 31.89 136 ASN A CA 1
ATOM 618 C C . ASN A 1 82 ? 19.428 2.939 62.225 1.00 31.89 136 ASN A C 1
ATOM 619 O O . ASN A 1 82 ? 20.062 4.003 62.244 1.00 27.32 136 ASN A O 1
ATOM 624 N N . MET A 1 83 ? 18.109 2.897 62.114 1.00 30.02 137 MET A N 1
ATOM 625 C CA . MET A 1 83 ? 17.363 4.133 62.030 1.00 33.32 137 MET A CA 1
ATOM 626 C C . MET A 1 83 ? 17.264 4.823 63.375 1.00 31.84 137 MET A C 1
ATOM 627 O O . MET A 1 83 ? 17.375 6.045 63.458 1.00 34.27 137 MET A O 1
ATOM 632 N N . ILE A 1 84 ? 17.082 4.060 64.441 1.00 31.19 138 ILE A N 1
ATOM 633 C CA . ILE A 1 84 ? 17.021 4.706 65.738 1.00 31.33 138 ILE A CA 1
ATOM 634 C C . ILE A 1 84 ? 18.332 5.433 66.028 1.00 32.80 138 ILE A C 1
ATOM 635 O O . ILE A 1 84 ? 18.321 6.575 66.484 1.00 35.14 138 ILE A O 1
ATOM 640 N N . THR A 1 85 ? 19.458 4.791 65.742 1.00 33.32 139 THR A N 1
ATOM 641 C CA . THR A 1 85 ? 20.759 5.408 66.006 1.00 35.03 139 THR A CA 1
ATOM 642 C C . THR A 1 85 ? 21.223 6.347 64.894 1.00 36.65 139 THR A C 1
ATOM 643 O O . THR A 1 85 ? 22.080 7.200 65.115 1.00 39.92 139 THR A O 1
ATOM 647 N N . GLY A 1 86 ? 20.669 6.181 63.703 1.00 37.04 140 GLY A N 1
ATOM 648 C CA . GLY A 1 86 ? 21.051 7.021 62.586 1.00 40.15 140 GLY A CA 1
ATOM 649 C C . GLY A 1 86 ? 22.468 6.719 62.139 1.00 42.48 140 GLY A C 1
ATOM 650 O O . GLY A 1 86 ? 23.192 7.614 61.706 1.00 39.87 140 GLY A O 1
ATOM 651 N N . THR A 1 87 ? 22.866 5.455 62.243 1.00 44.13 141 THR A N 1
ATOM 652 C CA . THR A 1 87 ? 24.214 5.060 61.849 1.00 48.05 141 THR A CA 1
ATOM 653 C C . THR A 1 87 ? 24.431 5.307 60.362 1.00 48.89 141 THR A C 1
ATOM 654 O O . THR A 1 87 ? 25.495 5.773 59.946 1.00 50.20 141 THR A O 1
ATOM 658 N N . ALA A 1 88 ? 23.419 4.988 59.562 1.00 48.97 142 ALA A N 1
ATOM 659 C CA . ALA A 1 88 ? 23.491 5.204 58.123 1.00 50.34 142 ALA A CA 1
ATOM 660 C C . ALA A 1 88 ? 22.484 6.274 57.728 1.00 50.43 142 ALA A C 1
ATOM 661 O O . ALA A 1 88 ? 21.294 6.024 57.673 1.00 51.27 142 ALA A O 1
ATOM 663 N N . PRO A 1 89 ? 22.954 7.500 57.483 1.00 50.50 143 PRO A N 1
ATOM 664 C CA . PRO A 1 89 ? 22.079 8.608 57.088 1.00 49.67 143 PRO A CA 1
ATOM 665 C C . PRO A 1 89 ? 21.325 8.303 55.795 1.00 47.74 143 PRO A C 1
ATOM 666 O O . PRO A 1 89 ? 21.904 7.768 54.846 1.00 47.76 143 PRO A O 1
ATOM 670 N N . LEU A 1 90 ? 20.045 8.651 55.765 1.00 45.33 144 LEU A N 1
ATOM 671 C CA . LEU A 1 90 ? 19.207 8.409 54.595 1.00 42.68 144 LEU A CA 1
ATOM 672 C C . LEU A 1 90 ? 18.510 9.660 54.074 1.00 40.84 144 LEU A C 1
ATOM 673 O O . LEU A 1 90 ? 17.823 10.353 54.815 1.00 40.79 144 LEU A O 1
ATOM 678 N N . ASP A 1 91 ? 18.686 9.927 52.786 1.00 39.39 145 ASP A N 1
ATOM 679 C CA . ASP A 1 91 ? 18.067 11.066 52.135 1.00 37.35 145 ASP A CA 1
ATOM 680 C C . ASP A 1 91 ? 16.758 10.609 51.513 1.00 36.73 145 ASP A C 1
ATOM 681 O O . ASP A 1 91 ? 15.863 11.404 51.235 1.00 35.65 145 ASP A O 1
ATOM 686 N N . GLY A 1 92 ? 16.657 9.303 51.303 1.00 33.95 146 GLY A N 1
ATOM 687 C CA . GLY A 1 92 ? 15.461 8.741 50.724 1.00 32.77 146 GLY A CA 1
ATOM 688 C C . GLY A 1 92 ? 15.534 7.240 50.876 1.00 31.19 146 GLY A C 1
ATOM 689 O O . GLY A 1 92 ? 16.606 6.683 51.106 1.00 28.39 146 GLY A O 1
ATOM 690 N N . CYS A 1 93 ? 14.385 6.594 50.763 1.00 30.92 147 CYS A N 1
ATOM 691 C CA . CYS A 1 93 ? 14.309 5.145 50.886 1.00 31.13 147 CYS A CA 1
ATOM 692 C C . CYS A 1 93 ? 13.625 4.517 49.700 1.00 29.95 147 CYS A C 1
ATOM 693 O O . CYS A 1 93 ? 12.764 5.128 49.058 1.00 29.39 147 CYS A O 1
ATOM 696 N N . ILE A 1 94 ? 14.006 3.276 49.429 1.00 27.69 148 ILE A N 1
ATOM 697 C CA . ILE A 1 94 ? 13.402 2.510 48.367 1.00 26.71 148 ILE A CA 1
ATOM 698 C C . ILE A 1 94 ? 12.649 1.455 49.150 1.00 27.77 148 ILE A C 1
ATOM 699 O O . ILE A 1 94 ? 13.255 0.562 49.765 1.00 23.82 148 ILE A O 1
ATOM 704 N N . LEU A 1 95 ? 11.331 1.601 49.184 1.00 26.49 149 LEU A N 1
ATOM 705 C CA . LEU A 1 95 ? 10.486 0.662 49.902 1.00 28.50 149 LEU A CA 1
ATOM 706 C C . LEU A 1 95 ? 10.218 -0.505 48.968 1.00 28.73 149 LEU A C 1
ATOM 707 O O . LEU A 1 95 ? 9.762 -0.318 47.840 1.00 28.83 149 LEU A O 1
ATOM 712 N N . VAL A 1 96 ? 10.539 -1.708 49.421 1.00 27.74 150 VAL A N 1
ATOM 713 C CA . VAL A 1 96 ? 10.309 -2.865 48.582 1.00 26.81 150 VAL A CA 1
ATOM 714 C C . VAL A 1 96 ? 9.139 -3.615 49.171 1.00 27.63 150 VAL A C 1
ATOM 715 O O . VAL A 1 96 ? 9.086 -3.875 50.371 1.00 27.07 150 VAL A O 1
ATOM 719 N N . VAL A 1 97 ? 8.174 -3.929 48.317 1.00 28.23 151 VAL A N 1
ATOM 720 C CA . VAL A 1 97 ? 7.001 -4.659 48.759 1.00 29.42 151 VAL A CA 1
ATOM 721 C C . VAL A 1 97 ? 6.769 -5.780 47.763 1.00 29.25 151 VAL A C 1
ATOM 722 O O . VAL A 1 97 ? 6.687 -5.537 46.560 1.00 29.63 151 VAL A O 1
ATOM 726 N N . ALA A 1 98 ? 6.677 -7.006 48.265 1.00 31.23 152 ALA A N 1
ATOM 727 C CA . ALA A 1 98 ? 6.448 -8.155 47.399 1.00 32.81 152 ALA A CA 1
ATOM 728 C C . ALA A 1 98 ? 4.981 -8.128 46.989 1.00 34.11 152 ALA A C 1
ATOM 729 O O . ALA A 1 98 ? 4.102 -8.069 47.837 1.00 34.27 152 ALA A O 1
ATOM 731 N N . ALA A 1 99 ? 4.729 -8.159 45.688 1.00 37.22 153 ALA A N 1
ATOM 732 C CA . ALA A 1 99 ? 3.363 -8.128 45.177 1.00 39.68 153 ALA A CA 1
ATOM 733 C C . ALA A 1 99 ? 2.581 -9.370 45.595 1.00 41.60 153 ALA A C 1
ATOM 734 O O . ALA A 1 99 ? 1.398 -9.284 45.911 1.00 42.77 153 ALA A O 1
ATOM 736 N N . ASN A 1 100 ? 3.246 -10.521 45.605 1.00 43.54 154 ASN A N 1
ATOM 737 C CA . ASN A 1 100 ? 2.600 -11.776 45.971 1.00 46.38 154 ASN A CA 1
ATOM 738 C C . ASN A 1 100 ? 2.300 -11.864 47.463 1.00 47.31 154 ASN A C 1
ATOM 739 O O . ASN A 1 100 ? 1.478 -12.673 47.884 1.00 47.72 154 ASN A O 1
ATOM 744 N N . ASP A 1 101 ? 2.966 -11.032 48.259 1.00 47.53 155 ASP A N 1
ATOM 745 C CA . ASP A 1 101 ? 2.755 -11.020 49.703 1.00 48.55 155 ASP A CA 1
ATOM 746 C C . ASP A 1 101 ? 2.033 -9.769 50.197 1.00 48.06 155 ASP A C 1
ATOM 747 O O . ASP A 1 101 ? 1.357 -9.806 51.225 1.00 48.68 155 ASP A O 1
ATOM 752 N N . GLY A 1 102 ? 2.182 -8.667 49.470 1.00 47.67 156 GLY A N 1
ATOM 753 C CA . GLY A 1 102 ? 1.543 -7.426 49.867 1.00 46.87 156 GLY A CA 1
ATOM 754 C C . GLY A 1 102 ? 2.217 -6.772 51.065 1.00 46.94 156 GLY A C 1
ATOM 755 O O . GLY A 1 102 ? 3.146 -7.343 51.646 1.00 46.77 156 GLY A O 1
ATOM 756 N N . PRO A 1 103 ? 1.790 -5.555 51.446 1.00 45.99 157 PRO A N 1
ATOM 757 C CA . PRO A 1 103 ? 2.365 -4.839 52.590 1.00 45.04 157 PRO A CA 1
ATOM 758 C C . PRO A 1 103 ? 2.290 -5.672 53.867 1.00 44.63 157 PRO A C 1
ATOM 759 O O . PRO A 1 103 ? 1.224 -6.170 54.230 1.00 45.12 157 PRO A O 1
ATOM 763 N N . MET A 1 104 ? 3.427 -5.815 54.540 1.00 43.63 158 MET A N 1
ATOM 764 C CA . MET A 1 104 ? 3.519 -6.587 55.772 1.00 41.99 158 MET A CA 1
ATOM 765 C C . MET A 1 104 ? 3.859 -5.678 56.956 1.00 40.99 158 MET A C 1
ATOM 766 O O . MET A 1 104 ? 4.115 -4.488 56.774 1.00 40.28 158 MET A O 1
ATOM 771 N N . PRO A 1 105 ? 3.883 -6.230 58.184 1.00 40.61 159 PRO A N 1
ATOM 772 C CA . PRO A 1 105 ? 4.180 -5.459 59.397 1.00 39.82 159 PRO A CA 1
ATOM 773 C C . PRO A 1 105 ? 5.427 -4.578 59.364 1.00 39.61 159 PRO A C 1
ATOM 774 O O . PRO A 1 105 ? 5.381 -3.396 59.721 1.00 38.65 159 PRO A O 1
ATOM 778 N N . GLN A 1 106 ? 6.544 -5.162 58.955 1.00 37.96 160 GLN A N 1
ATOM 779 C CA . GLN A 1 106 ? 7.786 -4.409 58.884 1.00 37.69 160 GLN A CA 1
ATOM 780 C C . GLN A 1 106 ? 7.701 -3.317 57.810 1.00 36.47 160 GLN A C 1
ATOM 781 O O . GLN A 1 106 ? 8.409 -2.321 57.885 1.00 37.16 160 GLN A O 1
ATOM 787 N N . THR A 1 107 ? 6.821 -3.498 56.826 1.00 36.82 161 THR A N 1
ATOM 788 C CA . THR A 1 107 ? 6.649 -2.503 55.773 1.00 36.20 161 THR A CA 1
ATOM 789 C C . THR A 1 107 ? 6.178 -1.241 56.480 1.00 36.66 161 THR A C 1
ATOM 790 O O . THR A 1 107 ? 6.681 -0.143 56.242 1.00 36.77 161 THR A O 1
ATOM 794 N N . ARG A 1 108 ? 5.203 -1.425 57.362 1.00 37.19 162 ARG A N 1
ATOM 795 C CA . ARG A 1 108 ? 4.635 -0.328 58.131 1.00 37.05 162 ARG A CA 1
ATOM 796 C C . ARG A 1 108 ? 5.659 0.231 59.117 1.00 35.45 162 ARG A C 1
ATOM 797 O O . ARG A 1 108 ? 5.853 1.442 59.207 1.00 33.88 162 ARG A O 1
ATOM 805 N N . GLU A 1 109 ? 6.320 -0.649 59.861 1.00 33.83 163 GLU A N 1
ATOM 806 C CA . GLU A 1 109 ? 7.280 -0.170 60.848 1.00 33.62 163 GLU A CA 1
ATOM 807 C C . GLU A 1 109 ? 8.437 0.604 60.219 1.00 29.97 163 GLU A C 1
ATOM 808 O O . GLU A 1 109 ? 8.915 1.568 60.799 1.00 30.53 163 GLU A O 1
ATOM 814 N N . HIS A 1 110 ? 8.886 0.192 59.038 1.00 28.86 164 HIS A N 1
ATOM 815 C CA . HIS A 1 110 ? 10.000 0.889 58.406 1.00 28.47 164 HIS A CA 1
ATOM 816 C C . HIS A 1 110 ? 9.571 2.251 57.890 1.00 28.55 164 HIS A C 1
ATOM 817 O O . HIS A 1 110 ? 10.328 3.214 57.988 1.00 26.45 164 HIS A O 1
ATOM 824 N N . LEU A 1 111 ? 8.361 2.332 57.344 1.00 29.38 165 LEU A N 1
ATOM 825 C CA . LEU A 1 111 ? 7.866 3.611 56.845 1.00 30.66 165 LEU A CA 1
ATOM 826 C C . LEU A 1 111 ? 7.724 4.553 58.017 1.00 28.82 165 LEU A C 1
ATOM 827 O O . LEU A 1 111 ? 8.086 5.710 57.925 1.00 31.31 165 LEU A O 1
ATOM 832 N N . LEU A 1 112 ? 7.209 4.043 59.126 1.00 30.62 166 LEU A N 1
ATOM 833 C CA . LEU A 1 112 ? 7.047 4.853 60.329 1.00 32.25 166 LEU A CA 1
ATOM 834 C C . LEU A 1 112 ? 8.405 5.375 60.802 1.00 32.04 166 LEU A C 1
ATOM 835 O O . LEU A 1 112 ? 8.585 6.577 61.033 1.00 30.28 166 LEU A O 1
ATOM 840 N N . LEU A 1 113 ? 9.358 4.460 60.958 1.00 31.95 167 LEU A N 1
ATOM 841 C CA . LEU A 1 113 ? 10.702 4.849 61.383 1.00 31.41 167 LEU A CA 1
ATOM 842 C C . LEU A 1 113 ? 11.301 5.839 60.401 1.00 29.32 167 LEU A C 1
ATOM 843 O O . LEU A 1 113 ? 11.868 6.849 60.798 1.00 29.80 167 LEU A O 1
ATOM 848 N N . ALA A 1 114 ? 11.163 5.547 59.115 1.00 28.77 168 ALA A N 1
ATOM 849 C CA . ALA A 1 114 ? 11.687 6.425 58.088 1.00 29.61 168 ALA A CA 1
ATOM 850 C C . ALA A 1 114 ? 11.108 7.825 58.255 1.00 29.93 168 ALA A C 1
ATOM 851 O O . ALA A 1 114 ? 11.813 8.814 58.101 1.00 30.19 168 ALA A O 1
ATOM 853 N N . ARG A 1 115 ? 9.824 7.912 58.573 1.00 31.84 169 ARG A N 1
ATOM 854 C CA . ARG A 1 115 ? 9.206 9.225 58.738 1.00 33.27 169 ARG A CA 1
ATOM 855 C C . ARG A 1 115 ? 9.784 9.898 59.978 1.00 32.01 169 ARG A C 1
ATOM 856 O O . ARG A 1 115 ? 10.163 11.063 59.944 1.00 32.01 169 ARG A O 1
ATOM 864 N N . GLN A 1 116 ? 9.868 9.144 61.066 1.00 30.85 170 GLN A N 1
ATOM 865 C CA . GLN A 1 116 ? 10.371 9.679 62.320 1.00 31.78 170 GLN A CA 1
ATOM 866 C C . GLN A 1 116 ? 11.821 10.159 62.280 1.00 30.81 170 GLN A C 1
ATOM 867 O O . GLN A 1 116 ? 12.213 10.991 63.097 1.00 33.44 170 GLN A O 1
ATOM 873 N N . ILE A 1 117 ? 12.621 9.649 61.350 1.00 31.83 171 ILE A N 1
ATOM 874 C CA . ILE A 1 117 ? 14.010 10.104 61.276 1.00 31.68 171 ILE A CA 1
ATOM 875 C C . ILE A 1 117 ? 14.199 11.193 60.229 1.00 31.58 171 ILE A C 1
ATOM 876 O O . ILE A 1 117 ? 15.323 11.598 59.926 1.00 32.57 171 ILE A O 1
ATOM 881 N N . GLY A 1 118 ? 13.094 11.667 59.663 1.00 32.65 172 GLY A N 1
ATOM 882 C CA . GLY A 1 118 ? 13.200 12.752 58.705 1.00 33.18 172 GLY A CA 1
ATOM 883 C C . GLY A 1 118 ? 13.199 12.429 57.230 1.00 34.65 172 GLY A C 1
ATOM 884 O O . GLY A 1 118 ? 13.430 13.321 56.410 1.00 36.49 172 GLY A O 1
ATOM 885 N N . VAL A 1 119 ? 12.962 11.175 56.864 1.00 33.48 173 VAL A N 1
ATOM 886 C CA . VAL A 1 119 ? 12.928 10.853 55.448 1.00 34.19 173 VAL A CA 1
ATOM 887 C C . VAL A 1 119 ? 11.576 11.339 54.926 1.00 35.28 173 VAL A C 1
ATOM 888 O O . VAL A 1 119 ? 10.535 11.024 55.490 1.00 34.84 173 VAL A O 1
ATOM 892 N N . GLU A 1 120 ? 11.590 12.125 53.861 1.00 38.38 174 GLU A N 1
ATOM 893 C CA . GLU A 1 120 ? 10.343 12.647 53.319 1.00 40.99 174 GLU A CA 1
ATOM 894 C C . GLU A 1 120 ? 10.064 12.092 51.940 1.00 40.72 174 GLU A C 1
ATOM 895 O O . GLU A 1 120 ? 8.987 12.300 51.386 1.00 43.34 174 GLU A O 1
ATOM 901 N N . HIS A 1 121 ? 11.035 11.371 51.395 1.00 40.74 175 HIS A N 1
ATOM 902 C CA . HIS A 1 121 ? 10.897 10.833 50.057 1.00 39.98 175 HIS A CA 1
ATOM 903 C C . HIS A 1 121 ? 11.196 9.346 49.960 1.00 38.04 175 HIS A C 1
ATOM 904 O O . HIS A 1 121 ? 12.271 8.883 50.335 1.00 34.86 175 HIS A O 1
ATOM 911 N N . VAL A 1 122 ? 10.209 8.611 49.465 1.00 36.99 176 VAL A N 1
ATOM 912 C CA . VAL A 1 122 ? 10.326 7.178 49.288 1.00 37.89 176 VAL A CA 1
ATOM 913 C C . VAL A 1 122 ? 9.842 6.818 47.897 1.00 36.37 176 VAL A C 1
ATOM 914 O O . VAL A 1 122 ? 8.862 7.372 47.399 1.00 37.73 176 VAL A O 1
ATOM 918 N N . VAL A 1 123 ? 10.565 5.915 47.261 1.00 33.99 177 VAL A N 1
ATOM 919 C CA . VAL A 1 123 ? 10.187 5.417 45.955 1.00 32.02 177 VAL A CA 1
ATOM 920 C C . VAL A 1 123 ? 9.889 3.972 46.284 1.00 32.55 177 VAL A C 1
ATOM 921 O O . VAL A 1 123 ? 10.590 3.366 47.105 1.00 30.75 177 VAL A O 1
ATOM 925 N N . VAL A 1 124 ? 8.843 3.422 45.682 1.00 31.10 178 VAL A N 1
ATOM 926 C CA . VAL A 1 124 ? 8.482 2.051 45.966 1.00 31.00 178 VAL A CA 1
ATOM 927 C C . VAL A 1 124 ? 8.769 1.112 44.811 1.00 31.78 178 VAL A C 1
ATOM 928 O O . VAL A 1 124 ? 8.647 1.474 43.630 1.00 30.12 178 VAL A O 1
ATOM 932 N N . TYR A 1 125 ? 9.162 -0.104 45.168 1.00 30.53 179 TYR A N 1
ATOM 933 C CA . TYR A 1 125 ? 9.413 -1.122 44.176 1.00 31.12 179 TYR A CA 1
ATOM 934 C C . TYR A 1 125 ? 8.538 -2.289 44.593 1.00 31.16 179 TYR A C 1
ATOM 935 O O . TYR A 1 125 ? 8.747 -2.889 45.659 1.00 28.46 179 TYR A O 1
ATOM 944 N N . VAL A 1 126 ? 7.529 -2.567 43.775 1.00 30.38 180 VAL A N 1
ATOM 945 C CA . VAL A 1 126 ? 6.623 -3.680 44.016 1.00 31.90 180 VAL A CA 1
ATOM 946 C C . VAL A 1 126 ? 7.344 -4.799 43.302 1.00 32.54 180 VAL A C 1
ATOM 947 O O . VAL A 1 126 ? 7.416 -4.835 42.074 1.00 33.96 180 VAL A O 1
ATOM 951 N N . ASN A 1 127 ? 7.884 -5.706 44.101 1.00 31.95 181 ASN A N 1
ATOM 952 C CA . ASN A 1 127 ? 8.701 -6.795 43.607 1.00 31.76 181 ASN A CA 1
ATOM 953 C C . ASN A 1 127 ? 7.951 -8.097 43.400 1.00 31.70 181 ASN A C 1
ATOM 954 O O . ASN A 1 127 ? 6.787 -8.216 43.762 1.00 32.73 181 ASN A O 1
ATOM 959 N N . LYS A 1 128 ? 8.641 -9.064 42.803 1.00 33.21 182 LYS A N 1
ATOM 960 C CA . LYS A 1 128 ? 8.082 -10.386 42.537 1.00 35.08 182 LYS A CA 1
ATOM 961 C C . LYS A 1 128 ? 6.861 -10.354 41.615 1.00 36.99 182 LYS A C 1
ATOM 962 O O . LYS A 1 128 ? 5.956 -11.182 41.735 1.00 37.83 182 LYS A O 1
ATOM 968 N N . ALA A 1 129 ? 6.850 -9.403 40.684 1.00 37.38 183 ALA A N 1
ATOM 969 C CA . ALA A 1 129 ? 5.749 -9.275 39.737 1.00 39.60 183 ALA A CA 1
ATOM 970 C C . ALA A 1 129 ? 5.636 -10.556 38.914 1.00 40.73 183 ALA A C 1
ATOM 971 O O . ALA A 1 129 ? 4.568 -10.887 38.402 1.00 41.81 183 ALA A O 1
ATOM 973 N N . ASP A 1 130 ? 6.749 -11.267 38.795 1.00 41.75 184 ASP A N 1
ATOM 974 C CA . ASP A 1 130 ? 6.811 -12.513 38.046 1.00 41.93 184 ASP A CA 1
ATOM 975 C C . ASP A 1 130 ? 6.000 -13.594 38.749 1.00 43.37 184 ASP A C 1
ATOM 976 O O . ASP A 1 130 ? 5.630 -14.594 38.133 1.00 43.55 184 ASP A O 1
ATOM 981 N N . ALA A 1 131 ? 5.737 -13.393 40.038 1.00 44.57 185 ALA A N 1
ATOM 982 C CA . ALA A 1 131 ? 4.986 -14.354 40.843 1.00 47.18 185 ALA A CA 1
ATOM 983 C C . ALA A 1 131 ? 3.499 -14.038 41.004 1.00 48.45 185 ALA A C 1
ATOM 984 O O . ALA A 1 131 ? 2.763 -14.835 41.584 1.00 48.14 185 ALA A O 1
ATOM 986 N N . VAL A 1 132 ? 3.045 -12.892 40.506 1.00 51.56 186 VAL A N 1
ATOM 987 C CA . VAL A 1 132 ? 1.635 -12.545 40.645 1.00 55.03 186 VAL A CA 1
ATOM 988 C C . VAL A 1 132 ? 0.847 -13.012 39.440 1.00 58.33 186 VAL A C 1
ATOM 989 O O . VAL A 1 132 ? 1.186 -12.702 38.294 1.00 59.06 186 VAL A O 1
ATOM 993 N N . GLN A 1 133 ? -0.216 -13.756 39.720 1.00 61.02 187 GLN A N 1
ATOM 994 C CA . GLN A 1 133 ? -1.058 -14.317 38.676 1.00 64.00 187 GLN A CA 1
ATOM 995 C C . GLN A 1 133 ? -1.633 -13.275 37.721 1.00 65.22 187 GLN A C 1
ATOM 996 O O . GLN A 1 133 ? -1.774 -13.536 36.525 1.00 66.30 187 GLN A O 1
ATOM 1002 N N . ASP A 1 134 ? -1.956 -12.095 38.234 1.00 66.48 188 ASP A N 1
ATOM 1003 C CA . ASP A 1 134 ? -2.543 -11.062 37.384 1.00 67.56 188 ASP A CA 1
ATOM 1004 C C . ASP A 1 134 ? -2.345 -9.655 37.935 1.00 67.87 188 ASP A C 1
ATOM 1005 O O . ASP A 1 134 ? -1.800 -9.463 39.023 1.00 67.75 188 ASP A O 1
ATOM 1010 N N . SER A 1 135 ? -2.820 -8.672 37.179 1.00 68.45 189 SER A N 1
ATOM 1011 C CA . SER A 1 135 ? -2.708 -7.274 37.575 1.00 68.81 189 SER A CA 1
ATOM 1012 C C . SER A 1 135 ? -3.604 -6.933 38.768 1.00 69.01 189 SER A C 1
ATOM 1013 O O . SER A 1 135 ? -3.208 -6.146 39.631 1.00 69.60 189 SER A O 1
ATOM 1016 N N . GLU A 1 136 ? -4.806 -7.517 38.814 1.00 68.13 190 GLU A N 1
ATOM 1017 C CA . GLU A 1 136 ? -5.744 -7.250 39.913 1.00 67.32 190 GLU A CA 1
ATOM 1018 C C . GLU A 1 136 ? -4.985 -7.161 41.229 1.00 66.11 190 GLU A C 1
ATOM 1019 O O . GLU A 1 136 ? -5.086 -6.171 41.952 1.00 66.12 190 GLU A O 1
ATOM 1025 N N . MET A 1 137 ? -4.224 -8.211 41.528 1.00 64.97 191 MET A N 1
ATOM 1026 C CA . MET A 1 137 ? -3.418 -8.265 42.741 1.00 63.41 191 MET A CA 1
ATOM 1027 C C . MET A 1 137 ? -2.485 -7.056 42.782 1.00 61.10 191 MET A C 1
ATOM 1028 O O . MET A 1 137 ? -2.526 -6.263 43.720 1.00 61.02 191 MET A O 1
ATOM 1033 N N . VAL A 1 138 ? -1.652 -6.921 41.754 1.00 58.86 192 VAL A N 1
ATOM 1034 C CA . VAL A 1 138 ? -0.692 -5.823 41.671 1.00 57.55 192 VAL A CA 1
ATOM 1035 C C . VAL A 1 138 ? -1.364 -4.468 41.823 1.00 57.28 192 VAL A C 1
ATOM 1036 O O . VAL A 1 138 ? -1.004 -3.680 42.698 1.00 57.67 192 VAL A O 1
ATOM 1040 N N . GLU A 1 139 ? -2.340 -4.194 40.966 1.00 56.73 193 GLU A N 1
ATOM 1041 C CA . GLU A 1 139 ? -3.053 -2.926 41.022 1.00 56.63 193 GLU A CA 1
ATOM 1042 C C . GLU A 1 139 ? -3.592 -2.655 42.421 1.00 55.11 193 GLU A C 1
ATOM 1043 O O . GLU A 1 139 ? -3.588 -1.514 42.877 1.00 54.53 193 GLU A O 1
ATOM 1049 N N . LEU A 1 140 ? -4.038 -3.709 43.101 1.00 53.97 194 LEU A N 1
ATOM 1050 C CA . LEU A 1 140 ? -4.573 -3.589 44.454 1.00 52.62 194 LEU A CA 1
ATOM 1051 C C . LEU A 1 140 ? -3.481 -3.308 45.485 1.00 51.08 194 LEU A C 1
ATOM 1052 O O . LEU A 1 140 ? -3.688 -2.539 46.423 1.00 50.10 194 LEU A O 1
ATOM 1057 N N . VAL A 1 141 ? -2.330 -3.953 45.323 1.00 50.39 195 VAL A N 1
ATOM 1058 C CA . VAL A 1 141 ? -1.214 -3.744 46.238 1.00 48.41 195 VAL A CA 1
ATOM 1059 C C . VAL A 1 141 ? -0.745 -2.303 46.087 1.00 46.88 195 VAL A C 1
ATOM 1060 O O . VAL A 1 141 ? -0.519 -1.607 47.073 1.00 45.90 195 VAL A O 1
ATOM 1064 N N . GLU A 1 142 ? -0.604 -1.864 44.840 1.00 48.33 196 GLU A N 1
ATOM 1065 C CA . GLU A 1 142 ? -0.183 -0.497 44.552 1.00 49.24 196 GLU A CA 1
ATOM 1066 C C . GLU A 1 142 ? -1.089 0.464 45.293 1.00 48.88 196 GLU A C 1
ATOM 1067 O O . GLU A 1 142 ? -0.624 1.356 45.999 1.00 48.56 196 GLU A O 1
ATOM 1073 N N . LEU A 1 143 ? -2.393 0.258 45.139 1.00 49.57 197 LEU A N 1
ATOM 1074 C CA . LEU A 1 143 ? -3.388 1.098 45.793 1.00 48.95 197 LEU A CA 1
ATOM 1075 C C . LEU A 1 143 ? -3.194 1.049 47.299 1.00 47.46 197 LEU A C 1
ATOM 1076 O O . LEU A 1 143 ? -3.229 2.073 47.973 1.00 46.72 197 LEU A O 1
ATOM 1081 N N . GLU A 1 144 ? -2.988 -0.154 47.824 1.00 45.39 198 GLU A N 1
ATOM 1082 C CA . GLU A 1 144 ? -2.800 -0.320 49.257 1.00 43.72 198 GLU A CA 1
ATOM 1083 C C . GLU A 1 144 ? -1.559 0.442 49.713 1.00 41.71 198 GLU A C 1
ATOM 1084 O O . GLU A 1 144 ? -1.566 1.099 50.753 1.00 40.48 198 GLU A O 1
ATOM 1090 N N . ILE A 1 145 ? -0.497 0.358 48.919 1.00 40.72 199 ILE A N 1
ATOM 1091 C CA . ILE A 1 145 ? 0.754 1.031 49.251 1.00 38.65 199 ILE A CA 1
ATOM 1092 C C . ILE A 1 145 ? 0.604 2.540 49.275 1.00 39.04 199 ILE A C 1
ATOM 1093 O O . ILE A 1 145 ? 0.982 3.180 50.250 1.00 39.04 199 ILE A O 1
ATOM 1098 N N . ARG A 1 146 ? 0.039 3.114 48.217 1.00 41.23 200 ARG A N 1
ATOM 1099 C CA . ARG A 1 146 ? -0.167 4.562 48.181 1.00 40.77 200 ARG A CA 1
ATOM 1100 C C . ARG A 1 146 ? -0.937 4.998 49.423 1.00 41.66 200 ARG A C 1
ATOM 1101 O O . ARG A 1 146 ? -0.616 6.015 50.044 1.00 42.66 200 ARG A O 1
ATOM 1109 N N . GLU A 1 147 ? -1.944 4.215 49.794 1.00 43.43 201 GLU A N 1
ATOM 1110 C CA . GLU A 1 147 ? -2.753 4.514 50.972 1.00 44.74 201 GLU A CA 1
ATOM 1111 C C . GLU A 1 147 ? -1.880 4.413 52.219 1.00 44.87 201 GLU A C 1
ATOM 1112 O O . GLU A 1 147 ? -1.952 5.251 53.114 1.00 44.69 201 GLU A O 1
ATOM 1118 N N . LEU A 1 148 ? -1.053 3.372 52.273 1.00 43.91 202 LEU A N 1
ATOM 1119 C CA . LEU A 1 148 ? -0.158 3.182 53.405 1.00 42.69 202 LEU A CA 1
ATOM 1120 C C . LEU A 1 148 ? 0.789 4.374 53.452 1.00 40.73 202 LEU A C 1
ATOM 1121 O O . LEU A 1 148 ? 1.016 4.950 54.506 1.00 41.64 202 LEU A O 1
ATOM 1126 N N . LEU A 1 149 ? 1.335 4.748 52.299 1.00 40.20 203 LEU A N 1
ATOM 1127 C CA . LEU A 1 149 ? 2.252 5.881 52.237 1.00 40.32 203 LEU A CA 1
ATOM 1128 C C . LEU A 1 149 ? 1.596 7.117 52.828 1.00 41.26 203 LEU A C 1
ATOM 1129 O O . LEU A 1 149 ? 2.183 7.818 53.650 1.00 41.07 203 LEU A O 1
ATOM 1134 N N . THR A 1 150 ? 0.361 7.381 52.422 1.00 41.96 204 THR A N 1
ATOM 1135 C CA . THR A 1 150 ? -0.326 8.549 52.938 1.00 42.32 204 THR A CA 1
ATOM 1136 C C . THR A 1 150 ? -0.563 8.413 54.436 1.00 42.17 204 THR A C 1
ATOM 1137 O O . THR A 1 150 ? -0.460 9.391 55.169 1.00 42.12 204 THR A O 1
ATOM 1141 N N . GLU A 1 151 ? -0.870 7.201 54.892 1.00 43.88 205 GLU A N 1
ATOM 1142 C CA . GLU A 1 151 ? -1.096 6.966 56.315 1.00 45.98 205 GLU A CA 1
ATOM 1143 C C . GLU A 1 151 ? 0.099 7.360 57.186 1.00 47.51 205 GLU A C 1
ATOM 1144 O O . GLU A 1 151 ? -0.074 7.732 58.348 1.00 47.23 205 GLU A O 1
ATOM 1150 N N . PHE A 1 152 ? 1.310 7.282 56.641 1.00 47.93 206 PHE A N 1
ATOM 1151 C CA . PHE A 1 152 ? 2.474 7.649 57.436 1.00 48.52 206 PHE A CA 1
ATOM 1152 C C . PHE A 1 152 ? 3.110 8.985 57.101 1.00 48.95 206 PHE A C 1
ATOM 1153 O O . PHE A 1 152 ? 4.299 9.190 57.345 1.00 50.26 206 PHE A O 1
ATOM 1161 N N . GLY A 1 153 ? 2.318 9.897 56.544 1.00 48.61 207 GLY A N 1
ATOM 1162 C CA . GLY A 1 153 ? 2.836 11.216 56.235 1.00 47.15 207 GLY A CA 1
ATOM 1163 C C . GLY A 1 153 ? 3.341 11.473 54.834 1.00 46.50 207 GLY A C 1
ATOM 1164 O O . GLY A 1 153 ? 3.574 12.624 54.472 1.00 46.33 207 GLY A O 1
ATOM 1165 N N . TYR A 1 154 ? 3.519 10.427 54.034 1.00 45.71 208 TYR A N 1
ATOM 1166 C CA . TYR A 1 154 ? 4.001 10.630 52.677 1.00 45.76 208 TYR A CA 1
ATOM 1167 C C . TYR A 1 154 ? 2.861 10.902 51.707 1.00 46.40 208 TYR A C 1
ATOM 1168 O O . TYR A 1 154 ? 1.697 10.669 52.018 1.00 47.29 208 TYR A O 1
ATOM 1177 N N . LYS A 1 155 ? 3.203 11.406 50.530 1.00 46.98 209 LYS A N 1
ATOM 1178 C CA . LYS A 1 155 ? 2.197 11.687 49.517 1.00 47.27 209 LYS A CA 1
ATOM 1179 C C . LYS A 1 155 ? 2.041 10.471 48.615 1.00 45.47 209 LYS A C 1
ATOM 1180 O O . LYS A 1 155 ? 2.634 10.395 47.540 1.00 45.62 209 LYS A O 1
ATOM 1186 N N . GLY A 1 156 ? 1.236 9.517 49.071 1.00 46.51 210 GLY A N 1
ATOM 1187 C CA . GLY A 1 156 ? 1.014 8.295 48.317 1.00 47.77 210 GLY A CA 1
ATOM 1188 C C . GLY A 1 156 ? 0.672 8.489 46.854 1.00 48.37 210 GLY A C 1
ATOM 1189 O O . GLY A 1 156 ? 0.986 7.641 46.015 1.00 47.76 210 GLY A O 1
ATOM 1190 N N . GLU A 1 157 ? 0.026 9.607 46.539 1.00 49.05 211 GLU A N 1
ATOM 1191 C CA . GLU A 1 157 ? -0.358 9.887 45.164 1.00 49.58 211 GLU A CA 1
ATOM 1192 C C . GLU A 1 157 ? 0.807 10.327 44.290 1.00 49.62 211 GLU A C 1
ATOM 1193 O O . GLU A 1 157 ? 0.866 9.980 43.111 1.00 49.93 211 GLU A O 1
ATOM 1199 N N . GLU A 1 158 ? 1.732 11.092 44.864 1.00 50.21 212 GLU A N 1
ATOM 1200 C CA . GLU A 1 158 ? 2.887 11.578 44.114 1.00 49.57 212 GLU A CA 1
ATOM 1201 C C . GLU A 1 158 ? 4.038 10.572 44.098 1.00 47.98 212 GLU A C 1
ATOM 1202 O O . GLU A 1 158 ? 4.889 10.593 43.204 1.00 47.18 212 GLU A O 1
ATOM 1208 N N . THR A 1 159 ? 4.058 9.692 45.090 1.00 46.90 213 THR A N 1
ATOM 1209 C CA . THR A 1 159 ? 5.126 8.707 45.221 1.00 43.82 213 THR A CA 1
ATOM 1210 C C . THR A 1 159 ? 5.219 7.685 44.099 1.00 41.18 213 THR A C 1
ATOM 1211 O O . THR A 1 159 ? 4.262 6.980 43.795 1.00 41.13 213 THR A O 1
ATOM 1215 N N . PRO A 1 160 ? 6.391 7.603 43.460 1.00 38.92 214 PRO A N 1
ATOM 1216 C CA . PRO A 1 160 ? 6.644 6.673 42.366 1.00 37.57 214 PRO A CA 1
ATOM 1217 C C . PRO A 1 160 ? 6.576 5.230 42.842 1.00 37.97 214 PRO A C 1
ATOM 1218 O O . PRO A 1 160 ? 7.133 4.878 43.886 1.00 37.01 214 PRO A O 1
ATOM 1222 N N . ILE A 1 161 ? 5.872 4.403 42.082 1.00 36.44 215 ILE A N 1
ATOM 1223 C CA . ILE A 1 161 ? 5.763 2.996 42.408 1.00 36.80 215 ILE A CA 1
ATOM 1224 C C . ILE A 1 161 ? 6.118 2.241 41.147 1.00 37.06 215 ILE A C 1
ATOM 1225 O O . ILE A 1 161 ? 5.452 2.375 40.116 1.00 38.64 215 ILE A O 1
ATOM 1230 N N . ILE A 1 162 ? 7.205 1.481 41.210 1.00 35.60 216 ILE A N 1
ATOM 1231 C CA . ILE A 1 162 ? 7.643 0.714 40.058 1.00 34.27 216 ILE A CA 1
ATOM 1232 C C . ILE A 1 162 ? 7.370 -0.756 40.319 1.00 34.67 216 ILE A C 1
ATOM 1233 O O . ILE A 1 162 ? 7.642 -1.266 41.405 1.00 33.45 216 ILE A O 1
ATOM 1238 N N . VAL A 1 163 ? 6.815 -1.431 39.322 1.00 34.11 217 VAL A N 1
ATOM 1239 C CA . VAL A 1 163 ? 6.504 -2.848 39.449 1.00 33.79 217 VAL A CA 1
ATOM 1240 C C . VAL A 1 163 ? 7.475 -3.653 38.619 1.00 33.46 217 VAL A C 1
ATOM 1241 O O . VAL A 1 163 ? 7.797 -3.287 37.493 1.00 32.90 217 VAL A O 1
ATOM 1245 N N . GLY A 1 164 ? 7.951 -4.756 39.181 1.00 33.31 218 GLY A N 1
ATOM 1246 C CA . GLY A 1 164 ? 8.877 -5.575 38.441 1.00 31.92 218 GLY A CA 1
ATOM 1247 C C . GLY A 1 164 ? 9.359 -6.769 39.224 1.00 31.16 218 GLY A C 1
ATOM 1248 O O . GLY A 1 164 ? 8.817 -7.110 40.276 1.00 30.46 218 GLY A O 1
ATOM 1249 N N . SER A 1 165 ? 10.386 -7.407 38.687 1.00 31.68 219 SER A N 1
ATOM 1250 C CA . SER A 1 165 ? 10.979 -8.567 39.325 1.00 31.58 219 SER A CA 1
ATOM 1251 C C . SER A 1 165 ? 12.450 -8.306 39.481 1.00 28.97 219 SER A C 1
ATOM 1252 O O . SER A 1 165 ? 13.189 -8.279 38.504 1.00 28.84 219 SER A O 1
ATOM 1255 N N . ALA A 1 166 ? 12.871 -8.099 40.721 1.00 29.59 220 ALA A N 1
ATOM 1256 C CA . ALA A 1 166 ? 14.269 -7.849 40.984 1.00 28.79 220 ALA A CA 1
ATOM 1257 C C . ALA A 1 166 ? 15.030 -9.105 40.603 1.00 28.93 220 ALA A C 1
ATOM 1258 O O . ALA A 1 166 ? 16.159 -9.035 40.127 1.00 29.50 220 ALA A O 1
ATOM 1260 N N . LEU A 1 167 ? 14.402 -10.263 40.793 1.00 28.68 221 LEU A N 1
ATOM 1261 C CA . LEU A 1 167 ? 15.086 -11.510 40.462 1.00 29.84 221 LEU A CA 1
ATOM 1262 C C . LEU A 1 167 ? 15.329 -11.595 38.954 1.00 28.59 221 LEU A C 1
ATOM 1263 O O . LEU A 1 167 ? 16.435 -11.916 38.514 1.00 30.51 221 LEU A O 1
ATOM 1268 N N . CYS A 1 168 ? 14.306 -11.301 38.159 1.00 29.64 222 CYS A N 1
ATOM 1269 C CA . CYS A 1 168 ? 14.468 -11.336 36.701 1.00 31.75 222 CYS A CA 1
ATOM 1270 C C . CYS A 1 168 ? 15.557 -10.364 36.297 1.00 31.71 222 CYS A C 1
ATOM 1271 O O . CYS A 1 168 ? 16.424 -10.669 35.469 1.00 31.19 222 CYS A O 1
ATOM 1274 N N . ALA A 1 169 ? 15.516 -9.186 36.907 1.00 31.73 223 ALA A N 1
ATOM 1275 C CA . ALA A 1 169 ? 16.506 -8.171 36.606 1.00 32.78 223 ALA A CA 1
ATOM 1276 C C . ALA A 1 169 ? 17.883 -8.740 36.903 1.00 32.54 223 ALA A C 1
ATOM 1277 O O . ALA A 1 169 ? 18.772 -8.735 36.050 1.00 33.03 223 ALA A O 1
ATOM 1279 N N . LEU A 1 170 ? 18.042 -9.256 38.117 1.00 32.91 224 LEU A N 1
ATOM 1280 C CA . LEU A 1 170 ? 19.318 -9.812 38.546 1.00 34.20 224 LEU A CA 1
ATOM 1281 C C . LEU A 1 170 ? 19.810 -10.925 37.630 1.00 35.12 224 LEU A C 1
ATOM 1282 O O . LEU A 1 170 ? 20.985 -10.967 37.294 1.00 34.98 224 LEU A O 1
ATOM 1287 N N . GLU A 1 171 ? 18.911 -11.815 37.223 1.00 37.67 225 GLU A N 1
ATOM 1288 C CA . GLU A 1 171 ? 19.284 -12.932 36.356 1.00 41.55 225 GLU A CA 1
ATOM 1289 C C . GLU A 1 171 ? 19.190 -12.577 34.875 1.00 42.94 225 GLU A C 1
ATOM 1290 O O . GLU A 1 171 ? 19.269 -13.452 34.008 1.00 42.30 225 GLU A O 1
ATOM 1296 N N . GLN A 1 172 ? 19.013 -11.288 34.604 1.00 43.76 226 GLN A N 1
ATOM 1297 C CA . GLN A 1 172 ? 18.915 -10.763 33.249 1.00 44.69 226 GLN A CA 1
ATOM 1298 C C . GLN A 1 172 ? 17.964 -11.542 32.340 1.00 45.32 226 GLN A C 1
ATOM 1299 O O . GLN A 1 172 ? 18.369 -12.100 31.317 1.00 44.83 226 GLN A O 1
ATOM 1305 N N . ARG A 1 173 ? 16.697 -11.586 32.735 1.00 45.21 227 ARG A N 1
ATOM 1306 C CA . ARG A 1 173 ? 15.666 -12.250 31.956 1.00 45.90 227 ARG A CA 1
ATOM 1307 C C . ARG A 1 173 ? 14.384 -11.446 32.109 1.00 46.63 227 ARG A C 1
ATOM 1308 O O . ARG A 1 173 ? 14.225 -10.702 33.078 1.00 44.87 227 ARG A O 1
ATOM 1316 N N . ASP A 1 174 ? 13.483 -11.581 31.142 1.00 47.61 228 ASP A N 1
ATOM 1317 C CA . ASP A 1 174 ? 12.226 -10.849 31.157 1.00 48.02 228 ASP A CA 1
ATOM 1318 C C . ASP A 1 174 ? 12.529 -9.359 31.330 1.00 47.25 228 ASP A C 1
ATOM 1319 O O . ASP A 1 174 ? 12.251 -8.774 32.374 1.00 46.04 228 ASP A O 1
ATOM 1324 N N . PRO A 1 175 ? 13.088 -8.725 30.286 1.00 46.71 229 PRO A N 1
ATOM 1325 C CA . PRO A 1 175 ? 13.456 -7.306 30.266 1.00 46.69 229 PRO A CA 1
ATOM 1326 C C . PRO A 1 175 ? 12.394 -6.361 30.818 1.00 46.20 229 PRO A C 1
ATOM 1327 O O . PRO A 1 175 ? 12.710 -5.430 31.557 1.00 45.53 229 PRO A O 1
ATOM 1331 N N . GLU A 1 176 ? 11.137 -6.607 30.466 1.00 46.36 230 GLU A N 1
ATOM 1332 C CA . GLU A 1 176 ? 10.042 -5.766 30.930 1.00 46.90 230 GLU A CA 1
ATOM 1333 C C . GLU A 1 176 ? 9.941 -5.831 32.454 1.00 46.18 230 GLU A C 1
ATOM 1334 O O . GLU A 1 176 ? 9.922 -4.799 33.127 1.00 44.73 230 GLU A O 1
ATOM 1340 N N . LEU A 1 177 ? 9.882 -7.049 32.992 1.00 44.19 231 LEU A N 1
ATOM 1341 C CA . LEU A 1 177 ? 9.782 -7.251 34.436 1.00 42.66 231 LEU A CA 1
ATOM 1342 C C . LEU A 1 177 ? 11.065 -6.902 35.174 1.00 40.32 231 LEU A C 1
ATOM 1343 O O . LEU A 1 177 ? 11.031 -6.282 36.237 1.00 40.51 231 LEU A O 1
ATOM 1348 N N . GLY A 1 178 ? 12.192 -7.317 34.608 1.00 39.04 232 GLY A N 1
ATOM 1349 C CA . GLY A 1 178 ? 13.478 -7.080 35.237 1.00 37.60 232 GLY A CA 1
ATOM 1350 C C . GLY A 1 178 ? 14.151 -5.776 34.876 1.00 37.40 232 GLY A C 1
ATOM 1351 O O . GLY A 1 178 ? 13.808 -4.724 35.416 1.00 37.56 232 GLY A O 1
ATOM 1352 N N . LEU A 1 179 ? 15.119 -5.862 33.970 1.00 36.61 233 LEU A N 1
ATOM 1353 C CA . LEU A 1 179 ? 15.895 -4.717 33.510 1.00 38.81 233 LEU A CA 1
ATOM 1354 C C . LEU A 1 179 ? 15.126 -3.405 33.494 1.00 39.17 233 LEU A C 1
ATOM 1355 O O . LEU A 1 179 ? 15.508 -2.449 34.170 1.00 40.08 233 LEU A O 1
ATOM 1360 N N . LYS A 1 180 ? 14.042 -3.371 32.724 1.00 39.23 234 LYS A N 1
ATOM 1361 C CA . LYS A 1 180 ? 13.222 -2.168 32.586 1.00 39.77 234 LYS A CA 1
ATOM 1362 C C . LYS A 1 180 ? 12.691 -1.626 33.905 1.00 37.34 234 LYS A C 1
ATOM 1363 O O . LYS A 1 180 ? 12.702 -0.418 34.121 1.00 36.79 234 LYS A O 1
ATOM 1369 N N . SER A 1 181 ? 12.218 -2.507 34.783 1.00 35.18 235 SER A N 1
ATOM 1370 C CA . SER A 1 181 ? 11.683 -2.063 36.068 1.00 33.82 235 SER A CA 1
ATOM 1371 C C . SER A 1 181 ? 12.779 -1.468 36.953 1.00 33.20 235 SER A C 1
ATOM 1372 O O . SER A 1 181 ? 12.524 -0.524 37.702 1.00 34.04 235 SER A O 1
ATOM 1375 N N . VAL A 1 182 ? 13.991 -2.016 36.880 1.00 32.72 236 VAL A N 1
ATOM 1376 C CA . VAL A 1 182 ? 15.084 -1.488 37.691 1.00 32.98 236 VAL A CA 1
ATOM 1377 C C . VAL A 1 182 ? 15.536 -0.130 37.145 1.00 35.02 236 VAL A C 1
ATOM 1378 O O . VAL A 1 182 ? 15.857 0.781 37.915 1.00 33.25 236 VAL A O 1
ATOM 1382 N N . GLN A 1 183 ? 15.559 0.002 35.819 1.00 34.97 237 GLN A N 1
ATOM 1383 C CA . GLN A 1 183 ? 1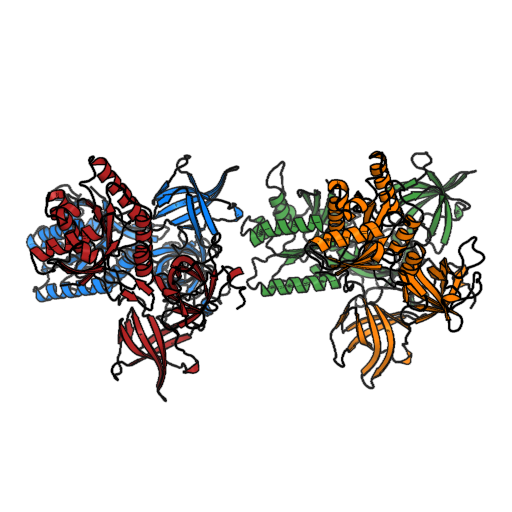5.940 1.271 35.200 1.00 36.91 237 GLN A CA 1
ATOM 1384 C C . GLN A 1 183 ? 14.895 2.316 35.591 1.00 35.80 237 GLN A C 1
ATOM 1385 O O . GLN A 1 183 ? 15.234 3.458 35.889 1.00 37.38 237 GLN A O 1
ATOM 1391 N N . LYS A 1 184 ? 13.624 1.924 35.574 1.00 36.32 238 LYS A N 1
ATOM 1392 C CA . LYS A 1 184 ? 12.538 2.831 35.952 1.00 37.81 238 LYS A CA 1
ATOM 1393 C C . LYS A 1 184 ? 12.684 3.217 37.420 1.00 38.12 238 LYS A C 1
ATOM 1394 O O . LYS A 1 184 ? 12.475 4.373 37.804 1.00 36.43 238 LYS A O 1
ATOM 1400 N N . LEU A 1 185 ? 13.027 2.235 38.246 1.00 35.51 239 LEU A N 1
ATOM 1401 C CA . LEU A 1 185 ? 13.221 2.485 39.662 1.00 34.92 239 LEU A CA 1
ATOM 1402 C C . LEU A 1 185 ? 14.321 3.520 39.857 1.00 33.95 239 LEU A C 1
ATOM 1403 O O . LEU A 1 185 ? 14.157 4.469 40.613 1.00 33.58 239 LEU A O 1
ATOM 1408 N N . LEU A 1 186 ? 15.444 3.324 39.177 1.00 34.13 240 LEU A N 1
ATOM 1409 C CA . LEU A 1 186 ? 16.557 4.247 39.303 1.00 34.21 240 LEU A CA 1
ATOM 1410 C C . LEU A 1 186 ? 16.189 5.634 38.796 1.00 36.71 240 LEU A C 1
ATOM 1411 O O . LEU A 1 186 ? 16.559 6.644 39.410 1.00 36.03 240 LEU A O 1
ATOM 1416 N N . ASP A 1 187 ? 15.459 5.696 37.686 1.00 37.76 241 ASP A N 1
ATOM 1417 C CA . ASP A 1 187 ? 15.059 6.992 37.158 1.00 40.31 241 ASP A CA 1
ATOM 1418 C C . ASP A 1 187 ? 14.209 7.708 38.200 1.00 40.25 241 ASP A C 1
ATOM 1419 O O . ASP A 1 187 ? 14.404 8.896 38.454 1.00 42.29 241 ASP A O 1
ATOM 1424 N N . ALA A 1 188 ? 13.281 6.980 38.818 1.00 39.07 242 ALA A N 1
ATOM 1425 C CA . ALA A 1 188 ? 12.419 7.556 39.843 1.00 37.05 242 ALA A CA 1
ATOM 1426 C C . ALA A 1 188 ? 13.241 8.008 41.047 1.00 38.10 242 ALA A C 1
ATOM 1427 O O . ALA A 1 188 ? 12.971 9.058 41.634 1.00 36.58 242 ALA A O 1
ATOM 1429 N N . VAL A 1 189 ? 14.236 7.212 41.428 1.00 35.27 243 VAL A N 1
ATOM 1430 C CA . VAL A 1 189 ? 15.084 7.593 42.544 1.00 37.05 243 VAL A CA 1
ATOM 1431 C C . VAL A 1 189 ? 15.817 8.892 42.190 1.00 38.89 243 VAL A C 1
ATOM 1432 O O . VAL A 1 189 ? 15.885 9.817 43.002 1.00 37.56 243 VAL A O 1
ATOM 1436 N N . ASP A 1 190 ? 16.361 8.956 40.976 1.00 40.89 244 ASP A N 1
ATOM 1437 C CA . ASP A 1 190 ? 17.079 10.147 40.534 1.00 42.28 244 ASP A CA 1
ATOM 1438 C C . ASP A 1 190 ? 16.198 11.380 40.609 1.00 42.67 244 ASP A C 1
ATOM 1439 O O . ASP A 1 190 ? 16.655 12.462 40.971 1.00 44.49 244 ASP A O 1
ATOM 1444 N N . THR A 1 191 ? 14.926 11.197 40.286 1.00 44.01 245 THR A N 1
ATOM 1445 C CA . THR A 1 191 ? 13.961 12.288 40.234 1.00 45.30 245 THR A CA 1
ATOM 1446 C C . THR A 1 191 ? 13.140 12.644 41.472 1.00 44.70 245 THR A C 1
ATOM 1447 O O . THR A 1 191 ? 12.941 13.827 41.765 1.00 44.09 245 THR A O 1
ATOM 1451 N N . TYR A 1 192 ? 12.648 11.638 42.186 1.00 43.05 246 TYR A N 1
ATOM 1452 C CA . TYR A 1 192 ? 11.794 11.881 43.343 1.00 42.00 246 TYR A CA 1
ATOM 1453 C C . TYR A 1 192 ? 12.528 12.097 44.666 1.00 41.52 246 TYR A C 1
ATOM 1454 O O . TYR A 1 192 ? 12.005 12.754 45.572 1.00 40.97 246 TYR A O 1
ATOM 1463 N N . ILE A 1 193 ? 13.724 11.529 44.785 1.00 40.66 247 ILE A N 1
ATOM 1464 C CA . ILE A 1 193 ? 14.522 11.685 45.993 1.00 39.90 247 ILE A CA 1
ATOM 1465 C C . ILE A 1 193 ? 15.480 12.850 45.785 1.00 40.76 247 ILE A C 1
ATOM 1466 O O . ILE A 1 193 ? 16.427 12.762 45.012 1.00 41.05 247 ILE A O 1
ATOM 1471 N N . PRO A 1 194 ? 15.225 13.971 46.466 1.00 42.42 248 PRO A N 1
ATOM 1472 C CA . PRO A 1 194 ? 16.050 15.176 46.368 1.00 43.09 248 PRO A CA 1
ATOM 1473 C C . PRO A 1 194 ? 17.434 15.021 46.979 1.00 42.92 248 PRO A C 1
ATOM 1474 O O . PRO A 1 194 ? 17.627 14.263 47.924 1.00 43.30 248 PRO A O 1
ATOM 1478 N N . VAL A 1 195 ? 18.394 15.747 46.423 1.00 45.18 249 VAL A N 1
ATOM 1479 C CA . VAL A 1 195 ? 19.760 15.734 46.932 1.00 46.90 249 VAL A CA 1
ATOM 1480 C C . VAL A 1 195 ? 19.695 16.393 48.307 1.00 47.13 249 VAL A C 1
ATOM 1481 O O . VAL A 1 195 ? 18.835 17.235 48.551 1.00 46.97 249 VAL A O 1
ATOM 1485 N N . PRO A 1 196 ? 20.586 16.003 49.230 1.00 48.45 250 PRO A N 1
ATOM 1486 C CA . PRO A 1 196 ? 20.607 16.578 50.580 1.00 48.66 250 PRO A CA 1
ATOM 1487 C C . PRO A 1 196 ? 20.931 18.077 50.591 1.00 48.22 250 PRO A C 1
ATOM 1488 O O . PRO A 1 196 ? 21.529 18.598 49.648 1.00 47.34 250 PRO A O 1
ATOM 1492 N N . THR A 1 197 ? 20.524 18.753 51.662 1.00 49.02 251 THR A N 1
ATOM 1493 C CA . THR A 1 197 ? 20.772 20.183 51.837 1.00 49.20 251 THR A CA 1
ATOM 1494 C C . THR A 1 197 ? 21.203 20.430 53.277 1.00 48.89 251 THR A C 1
ATOM 1495 O O . THR A 1 197 ? 20.945 19.614 54.159 1.00 48.08 251 THR A O 1
ATOM 1499 N N . ARG A 1 198 ? 21.857 21.561 53.517 1.00 48.51 252 ARG A N 1
ATOM 1500 C CA . ARG A 1 198 ? 22.321 21.885 54.858 1.00 47.85 252 ARG A CA 1
ATOM 1501 C C . ARG A 1 198 ? 21.291 22.647 55.676 1.00 45.01 252 ARG A C 1
ATOM 1502 O O . ARG A 1 198 ? 21.586 23.127 56.771 1.00 46.10 252 ARG A O 1
ATOM 1510 N N . ASP A 1 199 ? 20.075 22.746 55.152 1.00 41.78 253 ASP A N 1
ATOM 1511 C CA . ASP A 1 199 ? 19.006 23.438 55.857 1.00 38.66 253 ASP A CA 1
ATOM 1512 C C . ASP A 1 199 ? 19.468 24.818 56.297 1.00 33.85 253 ASP A C 1
ATOM 1513 O O . ASP A 1 199 ? 19.345 25.165 57.469 1.00 33.72 253 ASP A O 1
ATOM 1518 N N . LEU A 1 200 ? 20.007 25.598 55.369 1.00 32.90 254 LEU A N 1
ATOM 1519 C CA . LEU A 1 200 ? 20.506 26.935 55.706 1.00 30.99 254 LEU A CA 1
ATOM 1520 C C . LEU A 1 200 ? 19.390 27.913 56.043 1.00 30.46 254 LEU A C 1
ATOM 1521 O O . LEU A 1 200 ? 19.628 28.915 56.722 1.00 28.73 254 LEU A O 1
ATOM 1526 N N . GLU A 1 201 ? 18.169 27.621 55.592 1.00 28.57 255 GLU A N 1
ATOM 1527 C CA . GLU A 1 201 ? 17.067 28.514 55.885 1.00 29.21 255 GLU A CA 1
ATOM 1528 C C . GLU A 1 201 ? 16.442 28.217 57.238 1.00 27.70 255 GLU A C 1
ATOM 1529 O O . GLU A 1 201 ? 15.657 29.004 57.735 1.00 26.21 255 GLU A O 1
ATOM 1535 N N . LYS A 1 202 ? 16.775 27.083 57.848 1.00 24.61 256 LYS A N 1
ATOM 1536 C CA . LYS A 1 202 ? 16.204 26.802 59.154 1.00 26.15 256 LYS A CA 1
ATOM 1537 C C . LYS A 1 202 ? 16.870 27.684 60.202 1.00 25.17 256 LYS A C 1
ATOM 1538 O O . LYS A 1 202 ? 18.010 28.108 60.026 1.00 26.42 256 LYS A O 1
ATOM 1544 N N . PRO A 1 203 ? 16.167 27.957 61.308 1.00 25.09 257 PRO A N 1
ATOM 1545 C CA . PRO A 1 203 ? 16.673 28.788 62.406 1.00 27.11 257 PRO A CA 1
ATOM 1546 C C . PRO A 1 203 ? 18.006 28.212 62.872 1.00 25.70 257 PRO A C 1
ATOM 1547 O O . PRO A 1 203 ? 18.103 27.007 63.112 1.00 23.65 257 PRO A O 1
ATOM 1551 N N . PHE A 1 204 ? 19.031 29.048 63.010 1.00 23.74 258 PHE A N 1
ATOM 1552 C CA . PHE A 1 204 ? 20.329 28.493 63.404 1.00 23.23 258 PHE A CA 1
ATOM 1553 C C . PHE A 1 204 ? 20.235 27.798 64.759 1.00 20.43 258 PHE A C 1
ATOM 1554 O O . PHE A 1 204 ? 19.404 28.132 65.601 1.00 21.71 258 PHE A O 1
ATOM 1562 N N . LEU A 1 205 ? 21.066 26.783 64.954 1.00 21.76 259 LEU A N 1
ATOM 1563 C CA . LEU A 1 205 ? 21.029 26.011 66.180 1.00 21.51 259 LEU A CA 1
ATOM 1564 C C . LEU A 1 205 ? 22.460 25.524 66.366 1.00 21.71 259 LEU A C 1
ATOM 1565 O O . LEU A 1 205 ? 23.001 24.827 65.510 1.00 22.58 259 LEU A O 1
ATOM 1570 N N . LEU A 1 206 ? 23.053 25.917 67.481 1.00 20.31 260 LEU A N 1
ATOM 1571 C CA . LEU A 1 206 ? 24.435 25.595 67.797 1.00 23.23 260 LEU A CA 1
ATOM 1572 C C . LEU A 1 206 ? 24.549 24.987 69.188 1.00 21.23 260 LEU A C 1
ATOM 1573 O O . LEU A 1 206 ? 24.497 25.705 70.189 1.00 22.13 260 LEU A O 1
ATOM 1578 N N . PRO A 1 207 ? 24.662 23.655 69.276 1.00 21.59 261 PRO A N 1
ATOM 1579 C CA . PRO A 1 207 ? 24.793 23.025 70.593 1.00 21.70 261 PRO A CA 1
ATOM 1580 C C . PRO A 1 207 ? 26.136 23.503 71.127 1.00 21.22 261 PRO A C 1
ATOM 1581 O O . PRO A 1 207 ? 27.134 23.408 70.425 1.00 20.18 261 PRO A O 1
ATOM 1585 N N . VAL A 1 208 ? 26.162 24.029 72.343 1.00 21.53 262 VAL A N 1
ATOM 1586 C CA . VAL A 1 208 ? 27.417 24.522 72.904 1.00 21.72 262 VAL A CA 1
ATOM 1587 C C . VAL A 1 208 ? 28.308 23.382 73.370 1.00 18.89 262 VAL A C 1
ATOM 1588 O O . VAL A 1 208 ? 27.930 22.633 74.256 1.00 19.61 262 VAL A O 1
ATOM 1592 N N . GLU A 1 209 ? 29.474 23.255 72.748 1.00 21.50 263 GLU A N 1
ATOM 1593 C CA . GLU A 1 209 ? 30.441 22.208 73.118 1.00 22.69 263 GLU A CA 1
ATOM 1594 C C . GLU A 1 209 ? 31.267 22.658 74.326 1.00 21.79 263 GLU A C 1
ATOM 1595 O O . GLU A 1 209 ? 31.579 21.874 75.222 1.00 21.37 263 GLU A O 1
ATOM 1601 N N . SER A 1 210 ? 31.623 23.939 74.349 1.00 20.51 264 SER A N 1
ATOM 1602 C CA . SER A 1 210 ? 32.451 24.440 75.432 1.00 19.67 264 SER A CA 1
ATOM 1603 C C . SER A 1 210 ? 32.349 25.948 75.466 1.00 18.41 264 SER A C 1
ATOM 1604 O O . SER A 1 210 ? 31.805 26.563 74.549 1.00 17.67 264 SER A O 1
ATOM 1607 N N . VAL A 1 211 ? 32.897 26.531 76.526 1.00 19.98 265 VAL A N 1
ATOM 1608 C CA . VAL A 1 211 ? 32.876 27.974 76.704 1.00 23.69 265 VAL A CA 1
ATOM 1609 C C . VAL A 1 211 ? 34.277 28.394 77.146 1.00 23.93 265 VAL A C 1
ATOM 1610 O O . VAL A 1 211 ? 34.926 27.698 77.921 1.00 23.52 265 VAL A O 1
ATOM 1614 N N . TYR A 1 212 ? 34.760 29.506 76.622 1.00 24.07 266 TYR A N 1
ATOM 1615 C CA . TYR A 1 212 ? 36.059 29.993 77.068 1.00 25.11 266 TYR A CA 1
ATOM 1616 C C . TYR A 1 212 ? 35.985 31.492 77.004 1.00 24.40 266 TYR A C 1
ATOM 1617 O O . TYR A 1 212 ? 34.999 32.041 76.507 1.00 21.94 266 TYR A O 1
ATOM 1626 N N . SER A 1 213 ? 37.008 32.156 77.532 1.00 27.65 267 SER A N 1
ATOM 1627 C CA . SER A 1 213 ? 37.044 33.611 77.537 1.00 30.21 267 SER A CA 1
ATOM 1628 C C . SER A 1 213 ? 38.297 34.127 76.851 1.00 31.86 267 SER A C 1
ATOM 1629 O O . SER A 1 213 ? 39.348 33.498 76.905 1.00 32.48 267 SER A O 1
ATOM 1632 N N . ILE A 1 214 ? 38.158 35.278 76.208 1.00 34.32 268 ILE A N 1
ATOM 1633 C CA . ILE A 1 214 ? 39.257 35.957 75.532 1.00 35.92 268 ILE A CA 1
ATOM 1634 C C . ILE A 1 214 ? 39.343 37.321 76.205 1.00 35.81 268 ILE A C 1
ATOM 1635 O O . ILE A 1 214 ? 38.413 38.118 76.102 1.00 37.11 268 ILE A O 1
ATOM 1640 N N . PRO A 1 215 ? 40.432 37.587 76.938 1.00 37.32 269 PRO A N 1
ATOM 1641 C CA . PRO A 1 215 ? 40.585 38.888 77.602 1.00 37.12 269 PRO A CA 1
ATOM 1642 C C . PRO A 1 215 ? 40.407 40.026 76.597 1.00 37.97 269 PRO A C 1
ATOM 1643 O O . PRO A 1 215 ? 40.912 39.963 75.475 1.00 37.43 269 PRO A O 1
ATOM 1647 N N . GLY A 1 216 ? 39.661 41.055 76.991 1.00 38.70 270 GLY A N 1
ATOM 1648 C CA . GLY A 1 216 ? 39.445 42.181 76.100 1.00 37.39 270 GLY A CA 1
ATOM 1649 C C . GLY A 1 216 ? 38.370 41.968 75.054 1.00 39.29 270 GLY A C 1
ATOM 1650 O O . GLY A 1 216 ? 37.933 42.923 74.407 1.00 39.54 270 GLY A O 1
ATOM 1651 N N . ARG A 1 217 ? 37.944 40.727 74.851 1.00 37.74 271 ARG A N 1
ATOM 1652 C CA . ARG A 1 217 ? 36.893 40.499 73.870 1.00 38.83 271 ARG A CA 1
ATOM 1653 C C . ARG A 1 217 ? 35.623 39.961 74.493 1.00 36.18 271 ARG A C 1
ATOM 1654 O O . ARG A 1 217 ? 34.539 40.456 74.200 1.00 38.35 271 ARG A O 1
ATOM 1662 N N . GLY A 1 218 ? 35.749 38.960 75.357 1.00 34.29 272 GLY A N 1
ATOM 1663 C CA . GLY A 1 218 ? 34.563 38.415 75.982 1.00 30.72 272 GLY A CA 1
ATOM 1664 C C . GLY A 1 218 ? 34.469 36.903 75.977 1.00 29.33 272 GLY A C 1
ATOM 1665 O O . GLY A 1 218 ? 35.453 36.198 75.766 1.00 28.28 272 GLY A O 1
ATOM 1666 N N . THR A 1 219 ? 33.256 36.415 76.204 1.00 26.70 273 THR A N 1
ATOM 1667 C CA . THR A 1 219 ? 32.996 34.991 76.282 1.00 26.76 273 THR A CA 1
ATOM 1668 C C . THR A 1 219 ? 32.700 34.405 74.915 1.00 23.29 273 THR A C 1
ATOM 1669 O O . THR A 1 219 ? 31.966 34.981 74.127 1.00 23.55 273 THR A O 1
ATOM 1673 N N . VAL A 1 220 ? 33.267 33.236 74.658 1.00 23.16 274 VAL A N 1
ATOM 1674 C CA . VAL A 1 220 ? 33.103 32.557 73.388 1.00 22.57 274 VAL A CA 1
ATOM 1675 C C . VAL A 1 220 ? 32.557 31.173 73.668 1.00 23.32 274 VAL A C 1
ATOM 1676 O O . VAL A 1 220 ? 33.004 30.517 74.603 1.00 22.28 274 VAL A O 1
ATOM 1680 N N . VAL A 1 221 ? 31.569 30.751 72.885 1.00 22.76 275 VAL A N 1
ATOM 1681 C CA . VAL A 1 221 ? 31.048 29.401 73.022 1.00 23.60 275 VAL A CA 1
ATOM 1682 C C . VAL A 1 221 ? 31.448 28.737 71.711 1.00 21.90 275 VAL A C 1
ATOM 1683 O O . VAL A 1 221 ? 31.451 29.375 70.644 1.00 22.98 275 VAL A O 1
ATOM 1687 N N . THR A 1 222 ? 31.799 27.460 71.778 1.00 23.66 276 THR A N 1
ATOM 1688 C CA . THR A 1 222 ? 32.194 26.763 70.572 1.00 21.30 276 THR A CA 1
ATOM 1689 C C . THR A 1 222 ? 31.135 25.726 70.250 1.00 19.87 276 THR A C 1
ATOM 1690 O O . THR A 1 222 ? 30.355 25.332 71.117 1.00 21.23 276 THR A O 1
ATOM 1694 N N . GLY A 1 223 ? 31.111 25.287 69.001 1.00 20.31 277 GLY A N 1
ATOM 1695 C CA . GLY A 1 223 ? 30.151 24.287 68.627 1.00 20.72 277 GLY A CA 1
ATOM 1696 C C . GLY A 1 223 ? 30.046 24.234 67.140 1.00 22.12 277 GLY A C 1
ATOM 1697 O O . GLY A 1 223 ? 30.594 25.074 66.422 1.00 22.30 277 GLY A O 1
ATOM 1698 N N . THR A 1 224 ? 29.338 23.216 66.682 1.00 23.04 278 THR A N 1
ATOM 1699 C CA . THR A 1 224 ? 29.106 23.035 65.273 1.00 24.39 278 THR A CA 1
ATOM 1700 C C . THR A 1 224 ? 27.684 23.475 65.000 1.00 24.39 278 THR A C 1
ATOM 1701 O O . THR A 1 224 ? 26.756 23.062 65.687 1.00 27.07 278 THR A O 1
ATOM 1705 N N . LEU A 1 225 ? 27.529 24.331 64.004 1.00 22.33 279 LEU A N 1
ATOM 1706 C CA . LEU A 1 225 ? 26.220 24.819 63.630 1.00 25.76 279 LEU A CA 1
ATOM 1707 C C . LEU A 1 225 ? 25.529 23.616 62.983 1.00 25.86 279 LEU A C 1
ATOM 1708 O O . LEU A 1 225 ? 25.986 23.078 61.975 1.00 27.65 279 LEU A O 1
ATOM 1713 N N . GLU A 1 226 ? 24.460 23.169 63.613 1.00 25.46 280 GLU A N 1
ATOM 1714 C CA . GLU A 1 226 ? 23.719 22.029 63.121 1.00 28.10 280 GLU A CA 1
ATOM 1715 C C . GLU A 1 226 ? 22.818 22.394 61.950 1.00 28.43 280 GLU A C 1
ATOM 1716 O O . GLU A 1 226 ? 22.530 21.563 61.095 1.00 27.19 280 GLU A O 1
ATOM 1722 N N . ARG A 1 227 ? 22.383 23.648 61.894 1.00 27.52 281 ARG A N 1
ATOM 1723 C CA . ARG A 1 227 ? 21.529 24.056 60.793 1.00 26.94 281 ARG A CA 1
ATOM 1724 C C . ARG A 1 227 ? 21.503 25.566 60.745 1.00 25.23 281 ARG A C 1
ATOM 1725 O O . ARG A 1 227 ? 21.893 26.226 61.703 1.00 26.25 281 ARG A O 1
ATOM 1733 N N . GLY A 1 228 ? 21.071 26.104 59.614 1.00 25.20 282 GLY A N 1
ATOM 1734 C CA . GLY A 1 228 ? 20.969 27.543 59.478 1.00 24.04 282 GLY A CA 1
ATOM 1735 C C . GLY A 1 228 ? 22.247 28.308 59.219 1.00 23.89 282 GLY A C 1
ATOM 1736 O O . GLY A 1 228 ? 23.309 27.741 58.939 1.00 23.58 282 GLY A O 1
ATOM 1737 N N . ILE A 1 229 ? 22.117 29.625 59.310 1.00 24.15 283 ILE A N 1
ATOM 1738 C CA . ILE A 1 229 ? 23.213 30.538 59.090 1.00 23.56 283 ILE A CA 1
ATOM 1739 C C . ILE A 1 229 ? 23.322 31.426 60.312 1.00 23.74 283 ILE A C 1
ATOM 1740 O O . ILE A 1 229 ? 22.311 31.884 60.850 1.00 22.27 283 ILE A O 1
ATOM 1745 N N . LEU A 1 230 ? 24.547 31.658 60.758 1.00 25.92 284 LEU A N 1
ATOM 1746 C CA . LEU A 1 230 ? 24.772 32.495 61.922 1.00 25.57 284 LEU A CA 1
ATOM 1747 C C . LEU A 1 230 ? 25.553 33.666 61.381 1.00 23.81 284 LEU A C 1
ATOM 1748 O O . LEU A 1 230 ? 26.551 33.475 60.694 1.00 24.13 284 LEU A O 1
ATOM 1753 N N . LYS A 1 231 ? 25.099 34.871 61.687 1.00 26.00 285 LYS A N 1
ATOM 1754 C CA . LYS A 1 231 ? 25.783 36.058 61.206 1.00 27.34 285 LYS A CA 1
ATOM 1755 C C . LYS A 1 231 ? 26.203 36.920 62.370 1.00 25.18 285 LYS A C 1
ATOM 1756 O O . LYS A 1 231 ? 25.515 37.008 63.382 1.00 24.95 285 LYS A O 1
ATOM 1762 N N . LYS A 1 232 ? 27.354 37.553 62.221 1.00 26.57 286 LYS A N 1
ATOM 1763 C CA . LYS A 1 232 ? 27.851 38.442 63.248 1.00 26.01 286 LYS A CA 1
ATOM 1764 C C . LYS A 1 232 ? 26.762 39.494 63.421 1.00 26.62 286 LYS A C 1
ATOM 1765 O O . LYS A 1 232 ? 26.257 40.015 62.438 1.00 28.09 286 LYS A O 1
ATOM 1771 N N . GLY A 1 233 ? 26.399 39.778 64.664 1.00 26.56 287 GLY A N 1
ATOM 1772 C CA . GLY A 1 233 ? 25.379 40.764 64.942 1.00 28.95 287 GLY A CA 1
ATOM 1773 C C . GLY A 1 233 ? 24.034 40.130 65.221 1.00 30.64 287 GLY A C 1
ATOM 1774 O O . GLY A 1 233 ? 23.125 40.798 65.708 1.00 31.67 287 GLY A O 1
ATOM 1775 N N . ASP A 1 234 ? 23.905 38.838 64.924 1.00 29.48 288 ASP A N 1
ATOM 1776 C CA . ASP A 1 234 ? 22.645 38.125 65.148 1.00 31.39 288 ASP A CA 1
ATOM 1777 C C . ASP A 1 234 ? 22.270 37.992 66.603 1.00 30.06 288 ASP A C 1
ATOM 1778 O O . ASP A 1 234 ? 23.129 37.748 67.447 1.00 29.80 288 ASP A O 1
ATOM 1783 N N . GLU A 1 235 ? 20.980 38.132 66.894 1.00 28.59 289 GLU A N 1
ATOM 1784 C CA . GLU A 1 235 ? 20.513 37.951 68.255 1.00 28.75 289 GLU A CA 1
ATOM 1785 C C . GLU A 1 235 ? 20.520 36.443 68.457 1.00 29.11 289 GLU A C 1
ATOM 1786 O O . GLU A 1 235 ? 20.318 35.677 67.518 1.00 27.87 289 GLU A O 1
ATOM 1792 N N . CYS A 1 236 ? 20.781 36.014 69.671 1.00 27.83 290 CYS A N 1
ATOM 1793 C CA . CYS A 1 236 ? 20.803 34.594 69.930 1.00 28.91 290 CYS A CA 1
ATOM 1794 C C . CYS A 1 236 ? 20.217 34.379 71.296 1.00 28.21 290 CYS A C 1
ATOM 1795 O O . CYS A 1 236 ? 20.106 35.309 72.107 1.00 27.04 290 CYS A O 1
ATOM 1798 N N . GLU A 1 237 ? 19.814 33.144 71.538 1.00 25.69 291 GLU A N 1
ATOM 1799 C CA . GLU A 1 237 ? 19.233 32.776 72.801 1.00 25.68 291 GLU A CA 1
ATOM 1800 C C . GLU A 1 237 ? 19.882 31.469 73.222 1.00 25.17 291 GLU A C 1
ATOM 1801 O O . GLU A 1 237 ? 20.106 30.604 72.379 1.00 25.65 291 GLU A O 1
ATOM 1807 N N . PHE A 1 238 ? 20.222 31.339 74.498 1.00 23.98 292 PHE A N 1
ATOM 1808 C CA . PHE A 1 238 ? 20.791 30.084 74.982 1.00 25.61 292 PHE A CA 1
ATOM 1809 C C . PHE A 1 238 ? 19.668 29.368 75.712 1.00 27.18 292 PHE A C 1
ATOM 1810 O O . PHE A 1 238 ? 19.054 29.916 76.629 1.00 28.92 292 PHE A O 1
ATOM 1818 N N . LEU A 1 239 ? 19.425 28.131 75.293 1.00 27.53 293 LEU A N 1
ATOM 1819 C CA . LEU A 1 239 ? 18.345 27.306 75.802 1.00 27.47 293 LEU A CA 1
ATOM 1820 C C . LEU A 1 239 ? 18.828 26.012 76.432 1.00 27.29 293 LEU A C 1
ATOM 1821 O O . LEU A 1 239 ? 19.731 25.349 75.917 1.00 24.26 293 LEU A O 1
ATOM 1826 N N . GLY A 1 240 ? 18.186 25.648 77.532 1.00 26.45 294 GLY A N 1
ATOM 1827 C CA . GLY A 1 240 ? 18.543 24.442 78.238 1.00 27.95 294 GLY A CA 1
ATOM 1828 C C . GLY A 1 240 ? 18.832 24.799 79.676 1.00 30.06 294 GLY A C 1
ATOM 1829 O O . GLY A 1 240 ? 19.076 25.967 79.999 1.00 29.53 294 GLY A O 1
ATOM 1830 N N . HIS A 1 241 ? 18.800 23.789 80.536 1.00 31.98 295 HIS A N 1
ATOM 1831 C CA . HIS A 1 241 ? 19.061 23.960 81.957 1.00 35.20 295 HIS A CA 1
ATOM 1832 C C . HIS A 1 241 ? 18.207 25.039 82.607 1.00 36.91 295 HIS A C 1
ATOM 1833 O O . HIS A 1 241 ? 18.650 25.704 83.539 1.00 37.90 295 HIS A O 1
ATOM 1840 N N . SER A 1 242 ? 16.983 25.207 82.116 1.00 38.75 296 SER A N 1
ATOM 1841 C CA . SER A 1 242 ? 16.071 26.204 82.668 1.00 41.12 296 SER A CA 1
ATOM 1842 C C . SER A 1 242 ? 16.647 27.607 82.632 1.00 42.16 296 SER A C 1
ATOM 1843 O O . SER A 1 242 ? 16.392 28.420 83.516 1.00 43.64 296 SER A O 1
ATOM 1846 N N . LYS A 1 243 ? 17.445 27.889 81.617 1.00 43.11 297 LYS A N 1
ATOM 1847 C CA . LYS A 1 243 ? 18.010 29.211 81.497 1.00 44.86 297 LYS A CA 1
ATOM 1848 C C . LYS A 1 243 ? 17.468 29.849 80.245 1.00 45.47 297 LYS A C 1
ATOM 1849 O O . LYS A 1 243 ? 17.245 29.181 79.240 1.00 46.62 297 LYS A O 1
ATOM 1855 N N . ASN A 1 244 ? 17.197 31.141 80.327 1.00 45.82 298 ASN A N 1
ATOM 1856 C CA . ASN A 1 244 ? 16.719 31.863 79.167 1.00 47.05 298 ASN A CA 1
ATOM 1857 C C . ASN A 1 244 ? 17.631 33.071 79.115 1.00 44.09 298 ASN A C 1
ATOM 1858 O O . ASN A 1 244 ? 17.473 34.048 79.845 1.00 46.21 298 ASN A O 1
ATOM 1863 N N . ILE A 1 245 ? 18.635 32.953 78.269 1.00 41.39 299 ILE A N 1
ATOM 1864 C CA . ILE A 1 245 ? 19.621 33.993 78.108 1.00 37.35 299 ILE A CA 1
ATOM 1865 C C . ILE A 1 245 ? 19.592 34.451 76.674 1.00 36.09 299 ILE A C 1
ATOM 1866 O O . ILE A 1 245 ? 19.731 33.655 75.754 1.00 34.53 299 ILE A O 1
ATOM 1871 N N . ARG A 1 246 ? 19.370 35.738 76.471 1.00 33.83 300 ARG A N 1
ATOM 1872 C CA . ARG A 1 246 ? 19.358 36.239 75.121 1.00 33.93 300 ARG A CA 1
ATOM 1873 C C . ARG A 1 246 ? 20.406 37.314 75.010 1.00 33.36 300 ARG A C 1
ATOM 1874 O O . ARG A 1 246 ? 20.591 38.110 75.926 1.00 34.18 300 ARG A O 1
ATOM 1882 N N . THR A 1 247 ? 21.130 37.301 73.905 1.00 30.08 301 THR A N 1
ATOM 1883 C CA . THR A 1 247 ? 22.133 38.316 73.687 1.00 28.60 301 THR A CA 1
ATOM 1884 C C . THR A 1 247 ? 22.369 38.412 72.193 1.00 25.55 301 THR A C 1
ATOM 1885 O O . THR A 1 247 ? 21.479 38.101 71.406 1.00 26.44 301 THR A O 1
ATOM 1889 N N . VAL A 1 248 ? 23.554 38.846 71.804 1.00 24.80 302 VAL A N 1
ATOM 1890 C CA . VAL A 1 248 ? 23.895 39.005 70.407 1.00 26.09 302 VAL A CA 1
ATOM 1891 C C . VAL A 1 248 ? 25.257 38.387 70.191 1.00 24.99 302 VAL A C 1
ATOM 1892 O O . VAL A 1 248 ? 26.095 38.403 71.091 1.00 21.70 302 VAL A O 1
ATOM 1896 N N . VAL A 1 249 ? 25.460 37.833 69.002 1.00 25.93 303 VAL A N 1
ATOM 1897 C CA . VAL A 1 249 ? 26.742 37.256 68.639 1.00 25.99 303 VAL A CA 1
ATOM 1898 C C . VAL A 1 249 ? 27.509 38.409 68.030 1.00 26.69 303 VAL A C 1
ATOM 1899 O O . VAL A 1 249 ? 27.144 38.929 66.982 1.00 29.15 303 VAL A O 1
ATOM 1903 N N . THR A 1 250 ? 28.580 38.803 68.698 1.00 27.55 304 THR A N 1
ATOM 1904 C CA . THR A 1 250 ? 29.381 39.932 68.261 1.00 28.61 304 THR A CA 1
ATOM 1905 C C . THR A 1 250 ? 30.635 39.527 67.502 1.00 27.41 304 THR A C 1
ATOM 1906 O O . THR A 1 250 ? 31.354 40.370 66.995 1.00 27.66 304 THR A O 1
ATOM 1910 N N . GLY A 1 251 ? 30.889 38.229 67.406 1.00 25.80 305 GLY A N 1
ATOM 1911 C CA . GLY A 1 251 ? 32.057 37.788 66.685 1.00 25.62 305 GLY A CA 1
ATOM 1912 C C . GLY A 1 251 ? 31.940 36.315 66.387 1.00 25.59 305 GLY A C 1
ATOM 1913 O O . GLY A 1 251 ? 31.343 35.580 67.162 1.00 24.34 305 GLY A O 1
ATOM 1914 N N . ILE A 1 252 ? 32.484 35.904 65.248 1.00 25.52 306 ILE A N 1
ATOM 1915 C CA . ILE A 1 252 ? 32.478 34.507 64.839 1.00 26.63 306 ILE A CA 1
ATOM 1916 C C . ILE A 1 252 ? 33.902 34.176 64.465 1.00 28.18 306 ILE A C 1
ATOM 1917 O O . ILE A 1 252 ? 34.518 34.885 63.675 1.00 28.01 306 ILE A O 1
ATOM 1922 N N . GLU A 1 253 ? 34.426 33.094 65.016 1.00 29.77 307 GLU A N 1
ATOM 1923 C CA . GLU A 1 253 ? 35.787 32.732 64.693 1.00 32.35 307 GLU A CA 1
ATOM 1924 C C . GLU A 1 253 ? 35.914 31.289 64.257 1.00 31.62 307 GLU A C 1
ATOM 1925 O O . GLU A 1 253 ? 35.332 30.392 64.862 1.00 27.61 307 GLU A O 1
ATOM 1931 N N . MET A 1 254 ? 36.638 31.101 63.160 1.00 30.95 308 MET A N 1
ATOM 1932 C CA . MET A 1 254 ? 36.926 29.791 62.597 1.00 34.05 308 MET A CA 1
ATOM 1933 C C . MET A 1 254 ? 38.302 29.912 61.980 1.00 34.83 308 MET A C 1
ATOM 1934 O O . MET A 1 254 ? 38.618 30.933 61.373 1.00 34.87 308 MET A O 1
ATOM 1939 N N . PHE A 1 255 ? 39.114 28.882 62.142 1.00 36.35 309 PHE A N 1
ATOM 1940 C CA . PHE A 1 255 ? 40.459 28.891 61.580 1.00 40.06 309 PHE A CA 1
ATOM 1941 C C . PHE A 1 255 ? 41.248 30.107 62.072 1.00 39.54 309 PHE A C 1
ATOM 1942 O O . PHE A 1 255 ? 42.047 30.667 61.330 1.00 41.90 309 PHE A O 1
ATOM 1950 N N . HIS A 1 256 ? 41.013 30.518 63.314 1.00 39.19 310 HIS A N 1
ATOM 1951 C CA . HIS A 1 256 ? 41.703 31.666 63.898 1.00 40.64 310 HIS A CA 1
ATOM 1952 C C . HIS A 1 256 ? 41.431 32.986 63.170 1.00 40.22 310 HIS A C 1
ATOM 1953 O O . HIS A 1 256 ? 42.166 33.960 63.330 1.00 40.54 310 HIS A O 1
ATOM 1960 N N . LYS A 1 257 ? 40.381 33.021 62.367 1.00 38.97 311 LYS A N 1
ATOM 1961 C CA . LYS A 1 257 ? 40.030 34.240 61.653 1.00 40.22 311 LYS A CA 1
ATOM 1962 C C . LYS A 1 257 ? 38.638 34.691 62.064 1.00 40.38 311 LYS A C 1
ATOM 1963 O O . LYS A 1 257 ? 37.781 33.864 62.381 1.00 39.25 311 LYS A O 1
ATOM 1969 N N . SER A 1 258 ? 38.424 36.003 62.092 1.00 39.15 312 SER A N 1
ATOM 1970 C CA . SER A 1 258 ? 37.119 36.545 62.441 1.00 39.24 312 SER A CA 1
ATOM 1971 C C . SER A 1 258 ? 36.281 36.555 61.174 1.00 39.13 312 SER A C 1
ATOM 1972 O O . SER A 1 258 ? 36.725 37.020 60.118 1.00 39.56 312 SER A O 1
ATOM 1975 N N . LEU A 1 259 ? 35.067 36.026 61.283 1.00 36.20 313 LEU A N 1
ATOM 1976 C CA . LEU A 1 259 ? 34.171 35.935 60.147 1.00 34.82 313 LEU A CA 1
ATOM 1977 C C . LEU A 1 259 ? 32.885 36.715 60.395 1.00 33.22 313 LEU A C 1
ATOM 1978 O O . LEU A 1 259 ? 32.522 36.980 61.540 1.00 32.86 313 LEU A O 1
ATOM 1983 N N . ASP A 1 260 ? 32.210 37.081 59.311 1.00 32.51 314 ASP A N 1
ATOM 1984 C CA . ASP A 1 260 ? 30.943 37.803 59.387 1.00 33.92 314 ASP A CA 1
ATOM 1985 C C . ASP A 1 260 ? 29.804 36.783 59.405 1.00 31.05 314 ASP A C 1
ATOM 1986 O O . ASP A 1 260 ? 28.665 37.118 59.709 1.00 28.33 314 ASP A O 1
ATOM 1991 N N . ARG A 1 261 ? 30.110 35.543 59.044 1.00 31.69 315 ARG A N 1
ATOM 1992 C CA . ARG A 1 261 ? 29.090 34.504 59.044 1.00 32.45 315 ARG A CA 1
ATOM 1993 C C . ARG A 1 261 ? 29.620 33.086 59.025 1.00 31.76 315 ARG A C 1
ATOM 1994 O O . ARG A 1 261 ? 30.769 32.824 58.664 1.00 32.94 315 ARG A O 1
ATOM 2002 N N . ALA A 1 262 ? 28.752 32.176 59.439 1.00 29.50 316 ALA A N 1
ATOM 2003 C CA . ALA A 1 262 ? 29.061 30.760 59.466 1.00 29.01 316 ALA A CA 1
ATOM 2004 C C . ALA A 1 262 ? 27.787 30.053 59.063 1.00 27.44 316 ALA A C 1
ATOM 2005 O O . ALA A 1 262 ? 26.690 30.606 59.191 1.00 26.62 316 ALA A O 1
ATOM 2007 N N . GLU A 1 263 ? 27.947 28.826 58.590 1.00 28.35 317 GLU A N 1
ATOM 2008 C CA . GLU A 1 263 ? 26.835 28.020 58.124 1.00 28.91 317 GLU A CA 1
ATOM 2009 C C . GLU A 1 263 ? 26.794 26.640 58.738 1.00 27.35 317 GLU A C 1
ATOM 2010 O O . GLU A 1 263 ? 27.780 26.156 59.308 1.00 27.05 317 GLU A O 1
ATOM 2016 N N . ALA A 1 264 ? 25.632 26.015 58.600 1.00 26.39 318 ALA A N 1
ATOM 2017 C CA . ALA A 1 264 ? 25.411 24.659 59.083 1.00 27.11 318 ALA A CA 1
ATOM 2018 C C . ALA A 1 264 ? 26.630 23.831 58.704 1.00 26.34 318 ALA A C 1
ATOM 2019 O O . ALA A 1 264 ? 27.104 23.887 57.562 1.00 26.68 318 ALA A O 1
ATOM 2021 N N . GLY A 1 265 ? 27.134 23.068 59.660 1.00 26.03 319 GLY A N 1
ATOM 2022 C CA . GLY A 1 265 ? 28.287 22.243 59.394 1.00 26.27 319 GLY A CA 1
ATOM 2023 C C . GLY A 1 265 ? 29.574 22.894 59.844 1.00 26.02 319 GLY A C 1
ATOM 2024 O O . GLY A 1 265 ? 30.581 22.217 59.977 1.00 25.10 319 GLY A O 1
ATOM 2025 N N . ASP A 1 266 ? 29.553 24.205 60.069 1.00 25.63 320 ASP A N 1
ATOM 2026 C CA . ASP A 1 266 ? 30.753 24.913 60.513 1.00 27.75 320 ASP A CA 1
ATOM 2027 C C . ASP A 1 266 ? 31.006 24.724 62.004 1.00 26.89 320 ASP A C 1
ATOM 2028 O O . ASP A 1 266 ? 30.093 24.860 62.810 1.00 26.10 320 ASP A O 1
ATOM 2033 N N . ASN A 1 267 ? 32.252 24.412 62.356 1.00 24.77 321 ASN A N 1
ATOM 2034 C CA . ASN A 1 267 ? 32.642 24.241 63.753 1.00 24.93 321 ASN A CA 1
ATOM 2035 C C . ASN A 1 267 ? 33.247 25.609 64.053 1.00 24.55 321 ASN A C 1
ATOM 2036 O O . ASN A 1 267 ? 34.247 25.986 63.444 1.00 25.65 321 ASN A O 1
ATOM 2041 N N . LEU A 1 268 ? 32.652 26.351 64.975 1.00 24.00 322 LEU A N 1
ATOM 2042 C CA . LEU A 1 268 ? 33.136 27.699 65.258 1.00 24.48 322 LEU A CA 1
ATOM 2043 C C . LEU A 1 268 ? 33.145 28.128 66.715 1.00 22.52 322 LEU A C 1
ATOM 2044 O O . LEU A 1 268 ? 32.721 27.404 67.616 1.00 22.62 322 LEU A O 1
ATOM 2049 N N . GLY A 1 269 ? 33.619 29.352 66.908 1.00 20.74 323 GLY A N 1
ATOM 2050 C CA . GLY A 1 269 ? 33.637 29.951 68.220 1.00 21.42 323 GLY A CA 1
ATOM 2051 C C . GLY A 1 269 ? 32.785 31.196 68.053 1.00 22.78 323 GLY A C 1
ATOM 2052 O O . GLY A 1 269 ? 33.070 32.024 67.184 1.00 25.68 323 GLY A O 1
ATOM 2053 N N . ALA A 1 270 ? 31.732 31.323 68.848 1.00 22.53 324 ALA A N 1
ATOM 2054 C CA . ALA A 1 270 ? 30.864 32.485 68.752 1.00 22.41 324 ALA A CA 1
ATOM 2055 C C . ALA A 1 270 ? 31.079 33.384 69.969 1.00 20.60 324 ALA A C 1
ATOM 2056 O O . ALA A 1 270 ? 30.855 32.970 71.112 1.00 19.59 324 ALA A O 1
ATOM 2058 N N . LEU A 1 271 ? 31.526 34.611 69.715 1.00 23.93 325 LEU A N 1
ATOM 2059 C CA . LEU A 1 271 ? 31.734 35.592 70.775 1.00 23.74 325 LEU A CA 1
ATOM 2060 C C . LEU A 1 271 ? 30.342 36.156 71.078 1.00 24.26 325 LEU A C 1
ATOM 2061 O O . LEU A 1 271 ? 29.684 36.666 70.179 1.00 26.00 325 LEU A O 1
ATOM 2066 N N . VAL A 1 272 ? 29.884 36.056 72.324 1.00 22.31 326 VAL A N 1
ATOM 2067 C CA . VAL A 1 272 ? 28.556 36.562 72.660 1.00 27.14 326 VAL A CA 1
ATOM 2068 C C . VAL A 1 272 ? 28.607 37.731 73.631 1.00 28.14 326 VAL A C 1
ATOM 2069 O O . VAL A 1 272 ? 29.265 37.674 74.666 1.00 31.91 326 VAL A O 1
ATOM 2073 N N . ARG A 1 273 ? 27.868 38.776 73.291 1.00 27.98 327 ARG A N 1
ATOM 2074 C CA . ARG A 1 273 ? 27.849 40.009 74.067 1.00 26.51 327 ARG A CA 1
ATOM 2075 C C . ARG A 1 273 ? 27.443 39.937 75.525 1.00 25.51 327 ARG A C 1
ATOM 2076 O O . ARG A 1 273 ? 26.477 39.276 75.895 1.00 26.05 327 ARG A O 1
ATOM 2084 N N . GLY A 1 274 ? 28.215 40.624 76.357 1.00 26.85 328 GLY A N 1
ATOM 2085 C CA . GLY A 1 274 ? 27.913 40.717 77.772 1.00 26.48 328 GLY A CA 1
ATOM 2086 C C . GLY A 1 274 ? 28.049 39.532 78.699 1.00 29.44 328 GLY A C 1
ATOM 2087 O O . GLY A 1 274 ? 28.354 39.717 79.873 1.00 31.65 328 GLY A O 1
ATOM 2088 N N . LEU A 1 275 ? 27.837 38.320 78.197 1.00 27.00 329 LEU A N 1
ATOM 2089 C CA . LEU A 1 275 ? 27.904 37.146 79.049 1.00 28.47 329 LEU A CA 1
ATOM 2090 C C . LEU A 1 275 ? 29.296 36.787 79.539 1.00 27.96 329 LEU A C 1
ATOM 2091 O O . LEU A 1 275 ? 30.288 36.994 78.853 1.00 30.00 329 LEU A O 1
ATOM 2096 N N . LYS A 1 276 ? 29.354 36.247 80.749 1.00 28.28 330 LYS A N 1
ATOM 2097 C CA . LYS A 1 276 ? 30.613 35.817 81.327 1.00 31.35 330 LYS A CA 1
ATOM 2098 C C . LYS A 1 276 ? 30.636 34.298 81.246 1.00 31.97 330 LYS A C 1
ATOM 2099 O O . LYS A 1 276 ? 29.603 33.672 81.001 1.00 29.19 330 LYS A O 1
ATOM 2105 N N . ARG A 1 277 ? 31.810 33.713 81.453 1.00 31.39 331 ARG A N 1
ATOM 2106 C CA . ARG A 1 277 ? 31.959 32.264 81.416 1.00 34.73 331 ARG A CA 1
ATOM 2107 C C . ARG A 1 277 ? 30.976 31.595 82.368 1.00 33.43 331 ARG A C 1
ATOM 2108 O O . ARG A 1 277 ? 30.405 30.553 82.048 1.00 34.81 331 ARG A O 1
ATOM 2116 N N . GLU A 1 278 ? 30.778 32.201 83.536 1.00 32.88 332 GLU A N 1
ATOM 2117 C CA . GLU A 1 278 ? 29.866 31.660 84.539 1.00 31.21 332 GLU A CA 1
ATOM 2118 C C . GLU A 1 278 ? 28.430 31.511 84.046 1.00 28.03 332 GLU A C 1
ATOM 2119 O O . GLU A 1 278 ? 27.685 30.687 84.572 1.00 26.99 332 GLU A O 1
ATOM 2125 N N . ASP A 1 279 ? 28.041 32.329 83.069 1.00 25.90 333 ASP A N 1
ATOM 2126 C CA . ASP A 1 279 ? 26.675 32.322 82.520 1.00 25.95 333 ASP A CA 1
ATOM 2127 C C . ASP A 1 279 ? 26.355 31.140 81.616 1.00 24.93 333 ASP A C 1
ATOM 2128 O O . ASP A 1 279 ? 25.198 30.742 81.465 1.00 25.67 333 ASP A O 1
ATOM 2133 N N . LEU A 1 280 ? 27.389 30.571 81.030 1.00 25.70 334 LEU A N 1
ATOM 2134 C CA . LEU A 1 280 ? 27.205 29.518 80.058 1.00 24.55 334 LEU A CA 1
ATOM 2135 C C . LEU A 1 280 ? 27.917 28.219 80.372 1.00 24.55 334 LEU A C 1
ATOM 2136 O O . LEU A 1 280 ? 28.884 28.185 81.118 1.00 23.45 334 LEU A O 1
ATOM 2141 N N . ARG A 1 281 ? 27.441 27.146 79.754 1.00 24.87 335 ARG A N 1
ATOM 2142 C CA . ARG A 1 281 ? 28.053 25.852 79.955 1.00 25.54 335 ARG A CA 1
ATOM 2143 C C . ARG A 1 281 ? 27.753 24.953 78.766 1.00 25.12 335 ARG A C 1
ATOM 2144 O O . ARG A 1 281 ? 26.802 25.185 77.995 1.00 20.02 335 ARG A O 1
ATOM 2152 N N . ARG A 1 282 ? 28.598 23.945 78.608 1.00 22.18 336 ARG A N 1
ATOM 2153 C CA . ARG A 1 282 ? 28.403 22.963 77.566 1.00 22.80 336 ARG A CA 1
ATOM 2154 C C . ARG A 1 282 ? 26.985 22.439 77.784 1.00 20.12 336 ARG A C 1
ATOM 2155 O O . ARG A 1 282 ? 26.558 22.290 78.922 1.00 21.48 336 ARG A O 1
ATOM 2163 N N . GLY A 1 283 ? 26.259 22.145 76.717 1.00 21.92 337 GLY A N 1
ATOM 2164 C CA . GLY A 1 283 ? 24.921 21.591 76.913 1.00 21.32 337 GLY A CA 1
ATOM 2165 C C . GLY A 1 283 ? 23.824 22.546 76.502 1.00 21.59 337 GLY A C 1
ATOM 2166 O O . GLY A 1 283 ? 22.738 22.129 76.072 1.00 20.65 337 GLY A O 1
ATOM 2167 N N . LEU A 1 284 ? 24.085 23.841 76.680 1.00 22.38 338 LEU A N 1
ATOM 2168 C CA . LEU A 1 284 ? 23.133 24.833 76.251 1.00 20.64 338 LEU A CA 1
ATOM 2169 C C . LEU A 1 284 ? 23.149 24.799 74.740 1.00 21.39 338 LEU A C 1
ATOM 2170 O O . LEU A 1 284 ? 24.125 24.378 74.125 1.00 20.42 338 LEU A O 1
ATOM 2175 N N . VAL A 1 285 ? 22.065 25.248 74.138 1.00 21.05 339 VAL A N 1
ATOM 2176 C CA . VAL A 1 285 ? 22.014 25.327 72.698 1.00 21.68 339 VAL A CA 1
ATOM 2177 C C . VAL A 1 285 ? 21.814 26.799 72.427 1.00 20.65 339 VAL A C 1
ATOM 2178 O O . VAL A 1 285 ? 20.976 27.437 73.074 1.00 22.75 339 VAL A O 1
ATOM 2182 N N . MET A 1 286 ? 22.597 27.346 71.511 1.00 23.14 340 MET A N 1
ATOM 2183 C CA . MET A 1 286 ? 22.458 28.755 71.158 1.00 24.04 340 MET A CA 1
ATOM 2184 C C . MET A 1 286 ? 21.644 28.690 69.887 1.00 22.97 340 MET A C 1
ATOM 2185 O O . MET A 1 286 ? 22.001 27.968 68.955 1.00 22.37 340 MET A O 1
ATOM 2190 N N . ALA A 1 287 ? 20.554 29.439 69.841 1.00 22.88 341 ALA A N 1
ATOM 2191 C CA . ALA A 1 287 ? 19.676 29.390 68.687 1.00 23.25 341 ALA A CA 1
ATOM 2192 C C . ALA A 1 287 ? 19.012 30.718 68.398 1.00 23.67 341 ALA A C 1
ATOM 2193 O O . ALA A 1 287 ? 19.039 31.627 69.220 1.00 22.53 341 ALA A O 1
ATOM 2195 N N . LYS A 1 288 ? 18.446 30.832 67.204 1.00 24.53 342 LYS A N 1
ATOM 2196 C CA . LYS A 1 288 ? 17.732 32.046 66.843 1.00 26.28 342 LYS A CA 1
ATOM 2197 C C . LYS A 1 288 ? 16.640 32.150 67.911 1.00 27.13 342 LYS A C 1
ATOM 2198 O O . LYS A 1 288 ? 15.924 31.181 68.180 1.00 25.81 342 LYS A O 1
ATOM 2204 N N . PRO A 1 289 ? 16.500 33.326 68.542 1.00 29.34 343 PRO A N 1
ATOM 2205 C CA . PRO A 1 289 ? 15.494 33.520 69.590 1.00 29.44 343 PRO A CA 1
ATOM 2206 C C . PRO A 1 289 ? 14.095 33.030 69.217 1.00 29.50 343 PRO A C 1
ATOM 2207 O O . PRO A 1 289 ? 13.629 33.258 68.107 1.00 29.51 343 PRO A O 1
ATOM 2211 N N . GLY A 1 290 ? 13.464 32.331 70.159 1.00 31.62 344 GLY A N 1
ATOM 2212 C CA . GLY A 1 290 ? 12.122 31.798 69.975 1.00 32.42 344 GLY A CA 1
ATOM 2213 C C . GLY A 1 290 ? 11.938 30.709 68.930 1.00 34.04 344 GLY A C 1
ATOM 2214 O O . GLY A 1 290 ? 10.833 30.185 68.785 1.00 32.75 344 GLY A O 1
ATOM 2215 N N . SER A 1 291 ? 13.011 30.347 68.225 1.00 32.36 345 SER A N 1
ATOM 2216 C CA . SER A 1 291 ? 12.944 29.351 67.155 1.00 31.52 345 SER A CA 1
ATOM 2217 C C . SER A 1 291 ? 12.678 27.948 67.655 1.00 33.32 345 SER A C 1
ATOM 2218 O O . SER A 1 291 ? 12.099 27.138 66.943 1.00 34.70 345 SER A O 1
ATOM 2221 N N . ILE A 1 292 ? 13.133 27.656 68.868 1.00 32.42 346 ILE A N 1
ATOM 2222 C CA . ILE A 1 292 ? 12.931 26.342 69.450 1.00 33.18 346 ILE A CA 1
ATOM 2223 C C . ILE A 1 292 ? 12.610 26.468 70.924 1.00 33.61 346 ILE A C 1
ATOM 2224 O O . ILE A 1 292 ? 12.996 27.432 71.579 1.00 35.01 346 ILE A O 1
ATOM 2229 N N . GLN A 1 293 ? 11.884 25.488 71.434 1.00 34.74 347 GLN A N 1
ATOM 2230 C CA . GLN A 1 293 ? 11.503 25.469 72.831 1.00 36.52 347 GLN A CA 1
ATOM 2231 C C . GLN A 1 293 ? 12.046 24.233 73.523 1.00 34.88 347 GLN A C 1
ATOM 2232 O O . GLN A 1 293 ? 11.939 23.123 73.007 1.00 33.48 347 GLN A O 1
ATOM 2238 N N . PRO A 1 294 ? 12.662 24.414 74.696 1.00 35.22 348 PRO A N 1
ATOM 2239 C CA . PRO A 1 294 ? 13.194 23.268 75.430 1.00 34.46 348 PRO A CA 1
ATOM 2240 C C . PRO A 1 294 ? 12.014 22.369 75.784 1.00 35.21 348 PRO A C 1
ATOM 2241 O O . PRO A 1 294 ? 10.898 22.861 75.995 1.00 33.84 348 PRO A O 1
ATOM 2245 N N . HIS A 1 295 ? 12.249 21.062 75.832 1.00 33.08 349 HIS A N 1
ATOM 2246 C CA . HIS A 1 295 ? 11.199 20.113 76.200 1.00 31.82 349 HIS A CA 1
ATOM 2247 C C . HIS A 1 295 ? 11.703 19.325 77.400 1.00 31.85 349 HIS A C 1
ATOM 2248 O O . HIS A 1 295 ? 12.902 19.090 77.536 1.00 31.60 349 HIS A O 1
ATOM 2255 N N . GLN A 1 296 ? 10.801 18.911 78.279 1.00 30.40 350 GLN A N 1
ATOM 2256 C CA . GLN A 1 296 ? 11.239 18.159 79.441 1.00 31.41 350 GLN A CA 1
ATOM 2257 C C . GLN A 1 296 ? 10.673 16.742 79.411 1.00 30.79 350 GLN A C 1
ATOM 2258 O O . GLN A 1 296 ? 11.060 15.889 80.204 1.00 31.33 350 GLN A O 1
ATOM 2264 N N . LYS A 1 297 ? 9.775 16.497 78.468 1.00 30.60 351 LYS A N 1
ATOM 2265 C CA . LYS A 1 297 ? 9.151 15.191 78.332 1.00 31.30 351 LYS A CA 1
ATOM 2266 C C . LYS A 1 297 ? 9.054 14.802 76.877 1.00 29.61 351 LYS A C 1
ATOM 2267 O O . LYS A 1 297 ? 8.698 15.609 76.020 1.00 32.00 351 LYS A O 1
ATOM 2273 N N . VAL A 1 298 ? 9.382 13.551 76.595 1.00 27.89 352 VAL A N 1
ATOM 2274 C CA . VAL A 1 298 ? 9.326 13.058 75.243 1.00 27.65 352 VAL A CA 1
ATOM 2275 C C . VAL A 1 298 ? 8.937 11.598 75.198 1.00 26.78 352 VAL A C 1
ATOM 2276 O O . VAL A 1 298 ? 9.006 10.894 76.195 1.00 25.65 352 VAL A O 1
ATOM 2280 N N . GLU A 1 299 ? 8.493 11.177 74.027 1.00 28.95 353 GLU A N 1
ATOM 2281 C CA . GLU A 1 299 ? 8.202 9.785 73.776 1.00 30.14 353 GLU A CA 1
ATOM 2282 C C . GLU A 1 299 ? 9.334 9.519 72.816 1.00 29.90 353 GLU A C 1
ATOM 2283 O O . GLU A 1 299 ? 9.740 10.410 72.065 1.00 26.64 353 GLU A O 1
ATOM 2289 N N . ALA A 1 300 ? 9.850 8.303 72.828 1.00 28.30 354 ALA A N 1
ATOM 2290 C CA . ALA A 1 300 ? 10.958 7.990 71.955 1.00 28.14 354 ALA A CA 1
ATOM 2291 C C . ALA A 1 300 ? 10.981 6.510 71.702 1.00 26.73 354 ALA A C 1
ATOM 2292 O O . ALA A 1 300 ? 10.504 5.735 72.530 1.00 27.30 354 ALA A O 1
ATOM 2294 N N . GLN A 1 301 ? 11.525 6.126 70.555 1.00 26.76 355 GLN A N 1
ATOM 2295 C CA . GLN A 1 301 ? 11.664 4.718 70.243 1.00 27.41 355 GLN A CA 1
ATOM 2296 C C . GLN A 1 301 ? 13.089 4.507 70.758 1.00 27.07 355 GLN A C 1
ATOM 2297 O O . GLN A 1 301 ? 14.029 5.197 70.335 1.00 24.17 355 GLN A O 1
ATOM 2303 N N . VAL A 1 302 ? 13.237 3.597 71.712 1.00 25.63 356 VAL A N 1
ATOM 2304 C CA . VAL A 1 302 ? 14.535 3.367 72.316 1.00 25.27 356 VAL A CA 1
ATOM 2305 C C . VAL A 1 302 ? 15.014 1.935 72.172 1.00 28.04 356 VAL A C 1
ATOM 2306 O O . VAL A 1 302 ? 14.276 0.994 72.454 1.00 27.72 356 VAL A O 1
ATOM 2310 N N . TYR A 1 303 ? 16.253 1.784 71.728 1.00 27.94 357 TYR A N 1
ATOM 2311 C CA . TYR A 1 303 ? 16.842 0.469 71.633 1.00 28.12 357 TYR A CA 1
ATOM 2312 C C . TYR A 1 303 ? 17.631 0.253 72.921 1.00 27.45 357 TYR A C 1
ATOM 2313 O O . TYR A 1 303 ? 18.551 1.011 73.238 1.00 29.13 357 TYR A O 1
ATOM 2322 N N . ILE A 1 304 ? 17.277 -0.783 73.663 1.00 27.10 358 ILE A N 1
ATOM 2323 C CA . ILE A 1 304 ? 17.961 -1.082 74.911 1.00 27.60 358 ILE A CA 1
ATOM 2324 C C . ILE A 1 304 ? 19.125 -2.008 74.559 1.00 28.32 358 ILE A C 1
ATOM 2325 O O . ILE A 1 304 ? 18.906 -3.109 74.039 1.00 26.90 358 ILE A O 1
ATOM 2330 N N . LEU A 1 305 ? 20.351 -1.563 74.829 1.00 26.86 359 LEU A N 1
ATOM 2331 C CA . LEU A 1 305 ? 21.533 -2.359 74.519 1.00 28.35 359 LEU A CA 1
ATOM 2332 C C . LEU A 1 305 ? 21.631 -3.676 75.293 1.00 28.72 359 LEU A C 1
ATOM 2333 O O . LEU A 1 305 ? 21.173 -3.787 76.429 1.00 27.07 359 LEU A O 1
ATOM 2338 N N . THR A 1 306 ? 22.236 -4.668 74.651 1.00 32.19 360 THR A N 1
ATOM 2339 C CA . THR A 1 306 ? 22.447 -5.962 75.283 1.00 33.17 360 THR A CA 1
ATOM 2340 C C . THR A 1 306 ? 23.774 -5.819 76.021 1.00 33.76 360 THR A C 1
ATOM 2341 O O . THR A 1 306 ? 24.513 -4.866 75.793 1.00 32.90 360 THR A O 1
ATOM 2345 N N . LYS A 1 307 ? 24.091 -6.776 76.881 1.00 36.84 361 LYS A N 1
ATOM 2346 C CA . LYS A 1 307 ? 25.342 -6.718 77.616 1.00 37.87 361 LYS A CA 1
ATOM 2347 C C . LYS A 1 307 ? 26.518 -6.870 76.662 1.00 38.42 361 LYS A C 1
ATOM 2348 O O . LYS A 1 307 ? 27.603 -6.349 76.918 1.00 40.06 361 LYS A O 1
ATOM 2354 N N . GLU A 1 308 ? 26.304 -7.575 75.553 1.00 39.43 362 GLU A N 1
ATOM 2355 C CA . GLU A 1 308 ? 27.367 -7.766 74.577 1.00 40.14 362 GLU A CA 1
ATOM 2356 C C . GLU A 1 308 ? 27.700 -6.443 73.897 1.00 39.40 362 GLU A C 1
ATOM 2357 O O . GLU A 1 308 ? 28.792 -6.267 73.354 1.00 38.09 362 GLU A O 1
ATOM 2363 N N . GLU A 1 309 ? 26.749 -5.513 73.919 1.00 37.57 363 GLU A N 1
ATOM 2364 C CA . GLU A 1 309 ? 26.963 -4.202 73.317 1.00 35.67 363 GLU A CA 1
ATOM 2365 C C . GLU A 1 309 ? 27.420 -3.216 74.378 1.00 35.49 363 GLU A C 1
ATOM 2366 O O . GLU A 1 309 ? 27.590 -2.021 74.109 1.00 33.70 363 GLU A O 1
ATOM 2372 N N . GLY A 1 310 ? 27.618 -3.733 75.587 1.00 34.70 364 GLY A N 1
ATOM 2373 C CA . GLY A 1 310 ? 28.063 -2.907 76.692 1.00 36.73 364 GLY A CA 1
ATOM 2374 C C . GLY A 1 310 ? 26.942 -2.390 77.574 1.00 37.17 364 GLY A C 1
ATOM 2375 O O . GLY A 1 310 ? 27.184 -1.588 78.478 1.00 37.39 364 GLY A O 1
ATOM 2376 N N . GLY A 1 311 ? 25.719 -2.848 77.314 1.00 38.31 365 GLY A N 1
ATOM 2377 C CA . GLY A 1 311 ? 24.570 -2.410 78.088 1.00 38.21 365 GLY A CA 1
ATOM 2378 C C . GLY A 1 311 ? 24.305 -3.225 79.339 1.00 39.43 365 GLY A C 1
ATOM 2379 O O . GLY A 1 311 ? 25.198 -3.903 79.842 1.00 39.59 365 GLY A O 1
ATOM 2380 N N . ARG A 1 312 ? 23.076 -3.154 79.847 1.00 39.59 366 ARG A N 1
ATOM 2381 C CA . ARG A 1 312 ? 22.698 -3.887 81.050 1.00 41.97 366 ARG A CA 1
ATOM 2382 C C . ARG A 1 312 ? 22.589 -5.375 80.763 1.00 43.14 366 ARG A C 1
ATOM 2383 O O . ARG A 1 312 ? 22.404 -5.792 79.618 1.00 41.14 366 ARG A O 1
ATOM 2391 N N . HIS A 1 313 ? 22.694 -6.168 81.820 1.00 45.71 367 HIS A N 1
ATOM 2392 C CA . HIS A 1 313 ? 22.572 -7.613 81.702 1.00 48.72 367 HIS A CA 1
ATOM 2393 C C . HIS A 1 313 ? 21.147 -7.966 82.083 1.00 49.01 367 HIS A C 1
ATOM 2394 O O . HIS A 1 313 ? 20.571 -8.929 81.591 1.00 50.45 367 HIS A O 1
ATOM 2401 N N . LYS A 1 314 ? 20.589 -7.149 82.962 1.00 49.85 368 LYS A N 1
ATOM 2402 C CA . LYS A 1 314 ? 19.241 -7.332 83.476 1.00 50.21 368 LYS A CA 1
ATOM 2403 C C . LYS A 1 314 ? 18.305 -6.247 82.961 1.00 49.16 368 LYS A C 1
ATOM 2404 O O . LYS A 1 314 ? 18.731 -5.133 82.660 1.00 47.92 368 LYS A O 1
ATOM 2410 N N . PRO A 1 315 ? 17.008 -6.564 82.858 1.00 48.26 369 PRO A N 1
ATOM 2411 C CA . PRO A 1 315 ? 16.000 -5.621 82.381 1.00 47.17 369 PRO A CA 1
ATOM 2412 C C . PRO A 1 315 ? 15.792 -4.539 83.421 1.00 45.78 369 PRO A C 1
ATOM 2413 O O . PRO A 1 315 ? 16.197 -4.691 84.571 1.00 46.93 369 PRO A O 1
ATOM 2417 N N . PHE A 1 316 ? 15.184 -3.431 83.026 1.00 44.36 370 PHE A N 1
ATOM 2418 C CA . PHE A 1 316 ? 14.923 -2.391 83.997 1.00 43.20 370 PHE A CA 1
ATOM 2419 C C . PHE A 1 316 ? 13.426 -2.160 84.014 1.00 42.27 370 PHE A C 1
ATOM 2420 O O . PHE A 1 316 ? 12.713 -2.568 83.093 1.00 40.82 370 PHE A O 1
ATOM 2428 N N . VAL A 1 317 ? 12.945 -1.529 85.073 1.00 42.26 371 VAL A N 1
ATOM 2429 C CA . VAL A 1 317 ? 11.521 -1.284 85.200 1.00 43.34 371 VAL A CA 1
ATOM 2430 C C . VAL A 1 317 ? 11.167 0.181 84.994 1.00 43.43 371 VAL A C 1
ATOM 2431 O O . VAL A 1 317 ? 12.041 1.027 84.794 1.00 43.24 371 VAL A O 1
ATOM 2435 N N . SER A 1 318 ? 9.875 0.476 85.034 1.00 43.78 372 SER A N 1
ATOM 2436 C CA . SER A 1 318 ? 9.418 1.839 84.848 1.00 44.60 372 SER A CA 1
ATOM 2437 C C . SER A 1 318 ? 10.008 2.670 85.992 1.00 44.94 372 SER A C 1
ATOM 2438 O O . SER A 1 318 ? 10.241 2.154 87.083 1.00 43.88 372 SER A O 1
ATOM 2441 N N . HIS A 1 319 ? 10.282 3.943 85.728 1.00 45.40 373 HIS A N 1
ATOM 2442 C CA . HIS A 1 319 ? 10.832 4.844 86.735 1.00 45.41 373 HIS A CA 1
ATOM 2443 C C . HIS A 1 319 ? 12.347 4.725 86.893 1.00 44.16 373 HIS A C 1
ATOM 2444 O O . HIS A 1 319 ? 12.941 5.343 87.772 1.00 43.40 373 HIS A O 1
ATOM 2451 N N . PHE A 1 320 ? 12.965 3.924 86.030 1.00 42.11 374 PHE A N 1
ATOM 2452 C CA . PHE A 1 320 ? 14.417 3.768 86.025 1.00 40.60 374 PHE A CA 1
ATOM 2453 C C . PHE A 1 320 ? 14.958 5.170 85.716 1.00 39.79 374 PHE A C 1
ATOM 2454 O O . PHE A 1 320 ? 14.366 5.888 84.912 1.00 37.86 374 PHE A O 1
ATOM 2462 N N . MET A 1 321 ? 16.068 5.555 86.344 1.00 39.46 375 MET A N 1
ATOM 2463 C CA . MET A 1 321 ? 16.634 6.890 86.134 1.00 40.63 375 MET A CA 1
ATOM 2464 C C . MET A 1 321 ? 18.055 7.003 85.590 1.00 37.15 375 MET A C 1
ATOM 2465 O O . MET A 1 321 ? 19.005 7.244 86.338 1.00 38.28 375 MET A O 1
ATOM 2470 N N . PRO A 1 322 ? 18.224 6.845 84.271 1.00 34.38 376 PRO A N 1
ATOM 2471 C CA . PRO A 1 322 ? 19.579 6.960 83.729 1.00 32.50 376 PRO A CA 1
ATOM 2472 C C . PRO A 1 322 ? 19.816 8.438 83.464 1.00 30.07 376 PRO A C 1
ATOM 2473 O O . PRO A 1 322 ? 19.041 9.283 83.895 1.00 29.59 376 PRO A O 1
ATOM 2477 N N . VAL A 1 323 ? 20.883 8.743 82.746 1.00 29.29 377 VAL A N 1
ATOM 2478 C CA . VAL A 1 323 ? 21.167 10.114 82.390 1.00 28.52 377 VAL A CA 1
ATOM 2479 C C . VAL A 1 323 ? 21.060 10.120 80.886 1.00 28.31 377 VAL A C 1
ATOM 2480 O O . VAL A 1 323 ? 21.611 9.242 80.211 1.00 28.33 377 VAL A O 1
ATOM 2484 N N . MET A 1 324 ? 20.326 11.084 80.359 1.00 25.71 378 MET A N 1
ATOM 2485 C CA . MET A 1 324 ? 20.203 11.189 78.922 1.00 25.17 378 MET A CA 1
ATOM 2486 C C . MET A 1 324 ? 21.286 12.109 78.368 1.00 26.54 378 MET A C 1
ATOM 2487 O O . MET A 1 324 ? 21.538 13.204 78.907 1.00 25.85 378 MET A O 1
ATOM 2492 N N . PHE A 1 325 ? 21.941 11.655 77.305 1.00 23.12 379 PHE A N 1
ATOM 2493 C CA . PHE A 1 325 ? 22.940 12.466 76.641 1.00 23.85 379 PHE A CA 1
ATOM 2494 C C . PHE A 1 325 ? 22.395 12.723 75.247 1.00 22.66 379 PHE A C 1
ATOM 2495 O O . PHE A 1 325 ? 22.017 11.796 74.540 1.00 21.23 379 PHE A O 1
ATOM 2503 N N . SER A 1 326 ? 22.325 13.987 74.855 1.00 20.60 380 SER A N 1
ATOM 2504 C CA . SER A 1 326 ? 21.836 14.309 73.525 1.00 19.03 380 SER A CA 1
ATOM 2505 C C . SER A 1 326 ? 22.552 15.595 73.156 1.00 20.55 380 SER A C 1
ATOM 2506 O O . SER A 1 326 ? 22.848 16.387 74.038 1.00 20.19 380 SER A O 1
ATOM 2509 N N . LEU A 1 327 ? 22.834 15.792 71.877 1.00 20.48 381 LEU A N 1
ATOM 2510 C CA . LEU A 1 327 ? 23.558 16.982 71.447 1.00 23.02 381 LEU A CA 1
ATOM 2511 C C . LEU A 1 327 ? 24.792 17.067 72.340 1.00 22.97 381 LEU A C 1
ATOM 2512 O O . LEU A 1 327 ? 25.519 16.082 72.479 1.00 22.69 381 LEU A O 1
ATOM 2517 N N . THR A 1 328 ? 25.031 18.210 72.972 1.00 21.92 382 THR A N 1
ATOM 2518 C CA . THR A 1 328 ? 26.201 18.309 73.837 1.00 22.20 382 THR A CA 1
ATOM 2519 C C . THR A 1 328 ? 25.830 18.276 75.308 1.00 22.34 382 THR A C 1
ATOM 2520 O O . THR A 1 328 ? 26.684 18.458 76.170 1.00 23.46 382 THR A O 1
ATOM 2524 N N . TRP A 1 329 ? 24.563 18.017 75.608 1.00 23.10 383 TRP A N 1
ATOM 2525 C CA . TRP A 1 329 ? 24.158 18.003 77.009 1.00 24.18 383 TRP A CA 1
ATOM 2526 C C . TRP A 1 329 ? 23.913 16.644 77.634 1.00 23.66 383 TRP A C 1
ATOM 2527 O O . TRP A 1 329 ? 23.854 15.631 76.958 1.00 23.60 383 TRP A O 1
ATOM 2538 N N . ASP A 1 330 ? 23.808 16.640 78.953 1.00 25.01 384 ASP A N 1
ATOM 2539 C CA . ASP A 1 330 ? 23.527 15.422 79.683 1.00 28.16 384 ASP A CA 1
ATOM 2540 C C . ASP A 1 330 ? 22.516 15.853 80.726 1.00 28.48 384 ASP A C 1
ATOM 2541 O O . ASP A 1 330 ? 22.627 16.937 81.304 1.00 26.33 384 ASP A O 1
ATOM 2546 N N . MET A 1 331 ? 21.519 15.018 80.969 1.00 28.37 385 MET A N 1
ATOM 2547 C CA . MET A 1 331 ? 20.496 15.389 81.928 1.00 29.41 385 MET A CA 1
ATOM 2548 C C . MET A 1 331 ? 19.828 14.142 82.484 1.00 29.78 385 MET A C 1
ATOM 2549 O O . MET A 1 331 ? 19.485 13.230 81.742 1.00 28.85 385 MET A O 1
ATOM 2554 N N . ALA A 1 332 ? 19.652 14.111 83.797 1.00 30.90 386 ALA A N 1
ATOM 2555 C CA . ALA A 1 332 ? 19.010 12.978 84.431 1.00 32.01 386 ALA A CA 1
ATOM 2556 C C . ALA A 1 332 ? 17.598 12.905 83.883 1.00 31.81 386 ALA A C 1
ATOM 2557 O O . ALA A 1 332 ? 16.999 13.925 83.552 1.00 28.32 386 ALA A O 1
ATOM 2559 N N . CYS A 1 333 ? 17.071 11.696 83.764 1.00 30.57 387 CYS A N 1
ATOM 2560 C CA . CYS A 1 333 ? 15.715 11.537 83.278 1.00 32.29 387 CYS A CA 1
ATOM 2561 C C . CYS A 1 333 ? 15.093 10.319 83.932 1.00 33.51 387 CYS A C 1
ATOM 2562 O O . CYS A 1 333 ? 15.792 9.482 84.494 1.00 35.24 387 CYS A O 1
ATOM 2565 N N . ARG A 1 334 ? 13.772 10.249 83.885 1.00 35.50 388 ARG A N 1
ATOM 2566 C CA . ARG A 1 334 ? 13.056 9.114 84.442 1.00 36.69 388 ARG A CA 1
ATOM 2567 C C . ARG A 1 334 ? 12.333 8.474 83.278 1.00 35.42 388 ARG A C 1
ATOM 2568 O O . ARG A 1 334 ? 11.734 9.160 82.447 1.00 35.11 388 ARG A O 1
ATOM 2576 N N . ILE A 1 335 ? 12.422 7.158 83.193 1.00 35.25 389 ILE A N 1
ATOM 2577 C CA . ILE A 1 335 ? 11.784 6.428 82.117 1.00 35.46 389 ILE A CA 1
ATOM 2578 C C . ILE A 1 335 ? 10.458 5.844 82.577 1.00 36.48 389 ILE A C 1
ATOM 2579 O O . ILE A 1 335 ? 10.330 5.399 83.716 1.00 36.37 389 ILE A O 1
ATOM 2584 N N . ILE A 1 336 ? 9.471 5.876 81.691 1.00 37.84 390 ILE A N 1
ATOM 2585 C CA . ILE A 1 336 ? 8.160 5.310 81.974 1.00 40.44 390 ILE A CA 1
ATOM 2586 C C . ILE A 1 336 ? 7.916 4.276 80.889 1.00 40.77 390 ILE A C 1
ATOM 2587 O O . ILE A 1 336 ? 7.867 4.615 79.708 1.00 40.76 390 ILE A O 1
ATOM 2592 N N . LEU A 1 337 ? 7.781 3.014 81.281 1.00 42.52 391 LEU A N 1
ATOM 2593 C CA . LEU A 1 337 ? 7.544 1.964 80.307 1.00 45.18 391 LEU A CA 1
ATOM 2594 C C . LEU A 1 337 ? 6.161 2.118 79.697 1.00 47.20 391 LEU A C 1
ATOM 2595 O O . LEU A 1 337 ? 5.288 2.771 80.271 1.00 46.79 391 LEU A O 1
ATOM 2600 N N . PRO A 1 338 ? 5.944 1.517 78.522 1.00 49.40 392 PRO A N 1
ATOM 2601 C CA . PRO A 1 338 ? 4.673 1.568 77.802 1.00 51.70 392 PRO A CA 1
ATOM 2602 C C . PRO A 1 338 ? 3.573 0.919 78.622 1.00 54.21 392 PRO A C 1
ATOM 2603 O O . PRO A 1 338 ? 3.849 0.155 79.552 1.00 54.18 392 PRO A O 1
ATOM 2607 N N . PRO A 1 339 ? 2.311 1.219 78.294 1.00 56.02 393 PRO A N 1
ATOM 2608 C CA . PRO A 1 339 ? 1.208 0.611 79.040 1.00 57.25 393 PRO A CA 1
ATOM 2609 C C . PRO A 1 339 ? 1.302 -0.913 78.936 1.00 57.53 393 PRO A C 1
ATOM 2610 O O . PRO A 1 339 ? 1.473 -1.452 77.841 1.00 58.15 393 PRO A O 1
ATOM 2614 N N . GLY A 1 340 ? 1.207 -1.607 80.065 1.00 57.86 394 GLY A N 1
ATOM 2615 C CA . GLY A 1 340 ? 1.300 -3.058 80.037 1.00 58.06 394 GLY A CA 1
ATOM 2616 C C . GLY A 1 340 ? 2.726 -3.505 80.295 1.00 58.19 394 GLY A C 1
ATOM 2617 O O . GLY A 1 340 ? 2.969 -4.363 81.144 1.00 58.36 394 GLY A O 1
ATOM 2618 N N . LYS A 1 341 ? 3.668 -2.919 79.561 1.00 57.98 395 LYS A N 1
ATOM 2619 C CA . LYS A 1 341 ? 5.079 -3.245 79.725 1.00 57.72 395 LYS A CA 1
ATOM 2620 C C . LYS A 1 341 ? 5.495 -3.120 81.178 1.00 57.82 395 LYS A C 1
ATOM 2621 O O . LYS A 1 341 ? 5.244 -2.103 81.828 1.00 59.07 395 LYS A O 1
ATOM 2627 N N . GLU A 1 342 ? 6.138 -4.165 81.682 1.00 57.64 396 GLU A N 1
ATOM 2628 C CA . GLU A 1 342 ? 6.598 -4.200 83.062 1.00 57.87 396 GLU A CA 1
ATOM 2629 C C . GLU A 1 342 ? 8.113 -4.280 83.146 1.00 56.18 396 GLU A C 1
ATOM 2630 O O . GLU A 1 342 ? 8.699 -4.031 84.200 1.00 56.23 396 GLU A O 1
ATOM 2636 N N . LEU A 1 343 ? 8.744 -4.617 82.028 1.00 54.82 397 LEU A N 1
ATOM 2637 C CA . LEU A 1 343 ? 10.193 -4.749 81.988 1.00 53.33 397 LEU A CA 1
ATOM 2638 C C . LEU A 1 343 ? 10.766 -4.362 80.633 1.00 52.44 397 LEU A C 1
ATOM 2639 O O . LEU A 1 343 ? 10.202 -4.698 79.588 1.00 52.82 397 LEU A O 1
ATOM 2644 N N . ALA A 1 344 ? 11.882 -3.646 80.657 1.00 50.39 398 ALA A N 1
ATOM 2645 C CA . ALA A 1 344 ? 12.557 -3.258 79.426 1.00 49.06 398 ALA A CA 1
ATOM 2646 C C . ALA A 1 344 ? 13.723 -4.233 79.314 1.00 48.03 398 ALA A C 1
ATOM 2647 O O . ALA A 1 344 ? 14.679 -4.153 80.081 1.00 47.87 398 ALA A O 1
ATOM 2649 N N . MET A 1 345 ? 13.631 -5.153 78.360 1.00 46.95 399 MET A N 1
ATOM 2650 C CA . MET A 1 345 ? 14.653 -6.177 78.166 1.00 47.22 399 MET A CA 1
ATOM 2651 C C . MET A 1 345 ? 15.829 -5.754 77.298 1.00 44.77 399 MET A C 1
ATOM 2652 O O . MET A 1 345 ? 15.653 -5.091 76.278 1.00 43.86 399 MET A O 1
ATOM 2657 N N . PRO A 1 346 ? 17.055 -6.126 77.700 1.00 42.74 400 PRO A N 1
ATOM 2658 C CA . PRO A 1 346 ? 18.218 -5.763 76.894 1.00 40.10 400 PRO A CA 1
ATOM 2659 C C . PRO A 1 346 ? 18.044 -6.358 75.498 1.00 39.08 400 PRO A C 1
ATOM 2660 O O . PRO A 1 346 ? 17.554 -7.478 75.352 1.00 37.62 400 PRO A O 1
ATOM 2664 N N . GLY A 1 347 ? 18.427 -5.601 74.475 1.00 36.39 401 GLY A N 1
ATOM 2665 C CA . GLY A 1 347 ? 18.306 -6.083 73.112 1.00 37.24 401 GLY A CA 1
ATOM 2666 C C . GLY A 1 347 ? 16.955 -5.803 72.481 1.00 38.25 401 GLY A C 1
ATOM 2667 O O . GLY A 1 347 ? 16.728 -6.112 71.313 1.00 38.28 401 GLY A O 1
ATOM 2668 N N . GLU A 1 348 ? 16.061 -5.211 73.261 1.00 37.26 402 GLU A N 1
ATOM 2669 C CA . GLU A 1 348 ? 14.716 -4.888 72.805 1.00 39.10 402 GLU A CA 1
ATOM 2670 C C . GLU A 1 348 ? 14.584 -3.399 72.473 1.00 37.10 402 GLU A C 1
ATOM 2671 O O . GLU A 1 348 ? 15.282 -2.577 73.052 1.00 33.83 402 GLU A O 1
ATOM 2677 N N . ASP A 1 349 ? 13.724 -3.059 71.516 1.00 35.98 403 ASP A N 1
ATOM 2678 C CA . ASP A 1 349 ? 13.490 -1.647 71.218 1.00 36.47 403 ASP A CA 1
ATOM 2679 C C . ASP A 1 349 ? 12.038 -1.423 71.615 1.00 36.30 403 ASP A C 1
ATOM 2680 O O . ASP A 1 349 ? 11.191 -2.295 71.398 1.00 37.24 403 ASP A O 1
ATOM 2685 N N . LEU A 1 350 ? 11.741 -0.283 72.221 1.00 33.99 404 LEU A N 1
ATOM 2686 C CA . LEU A 1 350 ? 10.368 -0.016 72.631 1.00 32.77 404 LEU A CA 1
ATOM 2687 C C . LEU A 1 350 ? 10.096 1.470 72.715 1.00 32.89 404 LEU A C 1
ATOM 2688 O O . LEU A 1 350 ? 11.022 2.286 72.761 1.00 30.42 404 LEU A O 1
ATOM 2693 N N . LYS A 1 351 ? 8.821 1.822 72.745 1.00 33.13 405 LYS A N 1
ATOM 2694 C CA . LYS A 1 351 ? 8.469 3.220 72.853 1.00 34.67 405 LYS A CA 1
ATOM 2695 C C . LYS A 1 351 ? 8.421 3.565 74.319 1.00 33.29 405 LYS A C 1
ATOM 2696 O O . LYS A 1 351 ? 7.643 2.999 75.079 1.00 35.00 405 LYS A O 1
ATOM 2702 N N . LEU A 1 352 ? 9.294 4.477 74.726 1.00 30.68 406 LEU A N 1
ATOM 2703 C CA . LEU A 1 352 ? 9.348 4.891 76.109 1.00 29.23 406 LEU A CA 1
ATOM 2704 C C . LEU A 1 352 ? 8.943 6.341 76.237 1.00 29.43 406 LEU A C 1
ATOM 2705 O O . LEU A 1 352 ? 8.928 7.080 75.260 1.00 28.92 406 LEU A O 1
ATOM 2710 N N . THR A 1 353 ? 8.619 6.730 77.460 1.00 30.15 407 THR A N 1
ATOM 2711 C CA . THR A 1 353 ? 8.298 8.106 77.764 1.00 31.84 407 THR A CA 1
ATOM 2712 C C . THR A 1 353 ? 9.393 8.498 78.734 1.00 30.87 407 THR A C 1
ATOM 2713 O O . THR A 1 353 ? 9.622 7.812 79.731 1.00 32.47 407 THR A O 1
ATOM 2717 N N . LEU A 1 354 ? 10.099 9.578 78.437 1.00 29.81 408 LEU A N 1
ATOM 2718 C CA . LEU A 1 354 ? 11.148 10.015 79.333 1.00 28.41 408 LEU A CA 1
ATOM 2719 C C . LEU A 1 354 ? 10.904 11.439 79.772 1.00 28.79 408 LEU A C 1
ATOM 2720 O O . LEU A 1 354 ? 10.524 12.287 78.969 1.00 29.30 408 LEU A O 1
ATOM 2725 N N . ILE A 1 355 ? 11.107 11.683 81.057 1.00 28.73 409 ILE A N 1
ATOM 2726 C CA . ILE A 1 355 ? 10.935 13.011 81.621 1.00 30.68 409 ILE A CA 1
ATOM 2727 C C . ILE A 1 355 ? 12.303 13.439 82.144 1.00 29.03 409 ILE A C 1
ATOM 2728 O O . ILE A 1 355 ? 12.938 12.714 82.907 1.00 31.24 409 ILE A O 1
ATOM 2733 N N . LEU A 1 356 ? 12.757 14.603 81.702 1.00 29.13 410 LEU A N 1
ATOM 2734 C CA . LEU A 1 356 ? 14.044 15.133 82.111 1.00 30.79 410 LEU A CA 1
ATOM 2735 C C . LEU A 1 356 ? 13.915 15.914 83.411 1.00 33.10 410 LEU A C 1
ATOM 2736 O O . LEU A 1 356 ? 12.845 16.432 83.729 1.00 32.84 410 LEU A O 1
ATOM 2741 N N . ARG A 1 357 ? 15.011 16.006 84.151 1.00 33.24 411 ARG A N 1
ATOM 2742 C CA . ARG A 1 357 ? 15.000 16.754 85.400 1.00 36.09 411 ARG A CA 1
ATOM 2743 C C . ARG A 1 357 ? 14.755 18.218 85.052 1.00 36.18 411 ARG A C 1
ATOM 2744 O O . ARG A 1 357 ? 14.106 18.948 85.797 1.00 37.48 411 ARG A O 1
ATOM 2752 N N . GLN A 1 358 ? 15.282 18.633 83.904 1.00 35.74 412 GLN A N 1
ATOM 2753 C CA . GLN A 1 358 ? 15.127 20.001 83.421 1.00 36.19 412 GLN A CA 1
ATOM 2754 C C . GLN A 1 358 ? 14.913 20.006 81.922 1.00 34.43 412 GLN A C 1
ATOM 2755 O O . GLN A 1 358 ? 15.426 19.144 81.216 1.00 34.08 412 GLN A O 1
ATOM 2761 N N . PRO A 1 359 ? 14.113 20.956 81.420 1.00 33.71 413 PRO A N 1
ATOM 2762 C CA . PRO A 1 359 ? 13.871 21.031 79.985 1.00 32.38 413 PRO A CA 1
ATOM 2763 C C . PRO A 1 359 ? 15.191 21.292 79.250 1.00 31.87 413 PRO A C 1
ATOM 2764 O O . PRO A 1 359 ? 16.063 22.025 79.741 1.00 30.76 413 PRO A O 1
ATOM 2768 N N . MET A 1 360 ? 15.340 20.668 78.085 1.00 29.97 414 MET A N 1
ATOM 2769 C CA . MET A 1 360 ? 16.548 20.820 77.280 1.00 28.05 414 MET A CA 1
ATOM 2770 C C . MET A 1 360 ? 16.128 20.828 75.828 1.00 26.78 414 MET A C 1
ATOM 2771 O O . MET A 1 360 ? 14.978 20.520 75.517 1.00 28.43 414 MET A O 1
ATOM 2776 N N . ILE A 1 361 ? 17.034 21.197 74.930 1.00 24.71 415 ILE A N 1
ATOM 2777 C CA . ILE A 1 361 ? 16.677 21.151 73.528 1.00 24.35 415 ILE A CA 1
ATOM 2778 C C . ILE A 1 361 ? 16.618 19.668 73.190 1.00 26.07 415 ILE A C 1
ATOM 2779 O O . ILE A 1 361 ? 17.631 18.976 73.184 1.00 24.02 415 ILE A O 1
ATOM 2784 N N . LEU A 1 362 ? 15.419 19.192 72.903 1.00 25.90 416 LEU A N 1
ATOM 2785 C CA . LEU A 1 362 ? 15.206 17.778 72.625 1.00 26.79 416 LEU A CA 1
ATOM 2786 C C . LEU A 1 362 ? 14.024 17.755 71.661 1.00 25.49 416 LEU A C 1
ATOM 2787 O O . LEU A 1 362 ? 12.861 17.706 72.058 1.00 27.56 416 LEU A O 1
ATOM 2792 N N . GLU A 1 363 ? 14.366 17.816 70.383 1.00 27.39 417 GLU A N 1
ATOM 2793 C CA . GLU A 1 363 ? 13.423 17.895 69.282 1.00 28.26 417 GLU A CA 1
ATOM 2794 C C . GLU A 1 363 ? 12.979 16.565 68.720 1.00 29.63 417 GLU A C 1
ATOM 2795 O O . GLU A 1 363 ? 13.652 15.559 68.901 1.00 24.93 417 GLU A O 1
ATOM 2801 N N . LYS A 1 364 ? 11.850 16.562 68.016 1.00 30.56 418 LYS A N 1
ATOM 2802 C CA . LYS A 1 364 ? 11.406 15.323 67.391 1.00 31.42 418 LYS A CA 1
ATOM 2803 C C . LYS A 1 364 ? 12.473 15.003 66.349 1.00 30.72 418 LYS A C 1
ATOM 2804 O O . LYS A 1 364 ? 12.968 15.902 65.663 1.00 28.58 418 LYS A O 1
ATOM 2810 N N . GL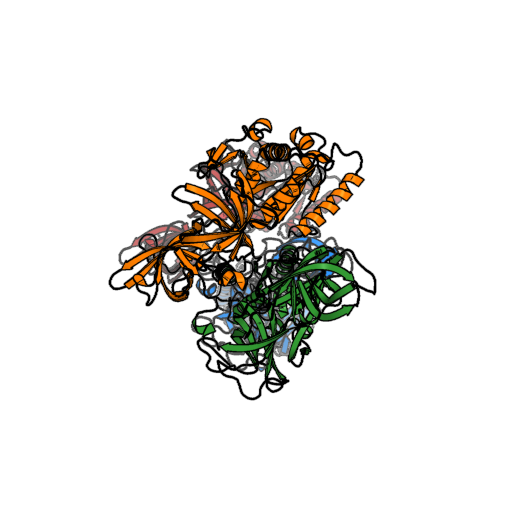Y A 1 365 ? 12.852 13.734 66.249 1.00 28.00 419 GLY A N 1
ATOM 2811 C CA . GLY A 1 365 ? 13.864 13.361 65.282 1.00 27.80 419 GLY A CA 1
ATOM 2812 C C . GLY A 1 365 ? 15.263 13.398 65.882 1.00 27.79 419 GLY A C 1
ATOM 2813 O O . GLY A 1 365 ? 16.201 12.835 65.317 1.00 27.01 419 GLY A O 1
ATOM 2814 N N . GLN A 1 366 ? 15.396 14.057 67.028 1.00 25.61 420 GLN A N 1
ATOM 2815 C CA . GLN A 1 366 ? 16.676 14.177 67.713 1.00 27.56 420 GLN A CA 1
ATOM 2816 C C . GLN A 1 366 ? 17.051 12.843 68.371 1.00 26.45 420 GLN A C 1
ATOM 2817 O O . GLN A 1 366 ? 16.196 12.161 68.921 1.00 23.77 420 GLN A O 1
ATOM 2823 N N . ARG A 1 367 ? 18.323 12.472 68.315 1.00 26.40 421 ARG A N 1
ATOM 2824 C CA . ARG A 1 367 ? 18.726 11.209 68.931 1.00 25.84 421 ARG A CA 1
ATOM 2825 C C . ARG A 1 367 ? 19.391 11.440 70.269 1.00 25.23 421 ARG A C 1
ATOM 2826 O O . ARG A 1 367 ? 19.863 12.544 70.564 1.00 24.68 421 ARG A O 1
ATOM 2834 N N . PHE A 1 368 ? 19.428 10.393 71.086 1.00 22.50 422 PHE A N 1
ATOM 2835 C CA . PHE A 1 368 ? 20.039 10.485 72.392 1.00 21.60 422 PHE A CA 1
ATOM 2836 C C . PHE A 1 368 ? 20.488 9.120 72.872 1.00 22.88 422 PHE A C 1
ATOM 2837 O O . PHE A 1 368 ? 20.130 8.095 72.294 1.00 20.77 422 PHE A O 1
ATOM 2845 N N . THR A 1 369 ? 21.271 9.116 73.936 1.00 23.03 423 THR A N 1
ATOM 2846 C CA . THR A 1 369 ? 21.677 7.849 74.518 1.00 26.00 423 THR A CA 1
ATOM 2847 C C . THR A 1 369 ? 21.322 7.979 75.980 1.00 25.31 423 THR A C 1
ATOM 2848 O O . THR A 1 369 ? 21.161 9.088 76.513 1.00 23.70 423 THR A O 1
ATOM 2852 N N . LEU A 1 370 ? 21.168 6.835 76.617 1.00 25.75 424 LEU A N 1
ATOM 2853 C CA . LEU A 1 370 ? 20.836 6.774 78.017 1.00 26.37 424 LEU A CA 1
ATOM 2854 C C . LEU A 1 370 ? 22.003 6.054 78.640 1.00 29.37 424 LEU A C 1
ATOM 2855 O O . LEU A 1 370 ? 22.391 4.984 78.180 1.00 28.92 424 LEU A O 1
ATOM 2860 N N . ARG A 1 371 ? 22.569 6.645 79.679 1.00 32.25 425 ARG A N 1
ATOM 2861 C CA . ARG A 1 371 ? 23.711 6.034 80.327 1.00 36.26 425 ARG A CA 1
ATOM 2862 C C . ARG A 1 371 ? 23.447 5.893 81.804 1.00 39.02 425 ARG A C 1
ATOM 2863 O O . ARG A 1 371 ? 22.840 6.763 82.433 1.00 39.81 425 ARG A O 1
ATOM 2871 N N . ASP A 1 372 ? 23.870 4.762 82.346 1.00 43.86 426 ASP A N 1
ATOM 2872 C CA . ASP A 1 372 ? 23.698 4.488 83.761 1.00 47.98 426 ASP A CA 1
ATOM 2873 C C . ASP A 1 372 ? 25.108 4.284 84.276 1.00 51.16 426 ASP A C 1
ATOM 2874 O O . ASP A 1 372 ? 25.692 3.203 84.130 1.00 51.43 426 ASP A O 1
ATOM 2879 N N . GLY A 1 373 ? 25.663 5.345 84.852 1.00 52.88 427 GLY A N 1
ATOM 2880 C CA . GLY A 1 373 ? 27.013 5.274 85.360 1.00 55.04 427 GLY A CA 1
ATOM 2881 C C . GLY A 1 373 ? 27.963 5.490 84.203 1.00 55.76 427 GLY A C 1
ATOM 2882 O O . GLY A 1 373 ? 27.891 6.511 83.521 1.00 56.37 427 GLY A O 1
ATOM 2883 N N . ASN A 1 374 ? 28.829 4.516 83.952 1.00 56.24 428 ASN A N 1
ATOM 2884 C CA . ASN A 1 374 ? 29.800 4.647 82.877 1.00 56.16 428 ASN A CA 1
ATOM 2885 C C . ASN A 1 374 ? 29.452 3.856 81.618 1.00 53.87 428 ASN A C 1
ATOM 2886 O O . ASN A 1 374 ? 30.283 3.714 80.722 1.00 55.06 428 ASN A O 1
ATOM 2891 N N . ARG A 1 375 ? 28.229 3.341 81.541 1.00 50.27 429 ARG A N 1
ATOM 2892 C CA . ARG A 1 375 ? 27.823 2.594 80.359 1.00 46.83 429 ARG A CA 1
ATOM 2893 C C . ARG A 1 375 ? 26.503 3.026 79.736 1.00 41.84 429 ARG A C 1
ATOM 2894 O O . ARG A 1 375 ? 25.555 3.401 80.425 1.00 39.38 429 ARG A O 1
ATOM 2902 N N . THR A 1 376 ? 26.470 2.971 78.411 1.00 37.39 430 THR A N 1
ATOM 2903 C CA . THR A 1 376 ? 25.285 3.323 77.649 1.00 34.91 430 THR A CA 1
ATOM 2904 C C . THR A 1 376 ? 24.361 2.118 77.737 1.00 34.64 430 THR A C 1
ATOM 2905 O O . THR A 1 376 ? 24.766 0.993 77.430 1.00 36.08 430 THR A O 1
ATOM 2909 N N . ILE A 1 377 ? 23.128 2.343 78.174 1.00 32.56 431 ILE A N 1
ATOM 2910 C CA . ILE A 1 377 ? 22.183 1.249 78.299 1.00 31.46 431 ILE A CA 1
ATOM 2911 C C . ILE A 1 377 ? 21.077 1.343 77.259 1.00 31.13 431 ILE A C 1
ATOM 2912 O O . ILE A 1 377 ? 20.319 0.399 77.054 1.00 29.67 431 ILE A O 1
ATOM 2917 N N . GLY A 1 378 ? 21.012 2.486 76.582 1.00 28.68 432 GLY A N 1
ATOM 2918 C CA . GLY A 1 378 ? 20.007 2.671 75.565 1.00 26.71 432 GLY A CA 1
ATOM 2919 C C . GLY A 1 378 ? 20.347 3.797 74.615 1.00 26.61 432 GLY A C 1
ATOM 2920 O O . GLY A 1 378 ? 21.095 4.726 74.948 1.00 25.22 432 GLY A O 1
ATOM 2921 N N . THR A 1 379 ? 19.808 3.696 73.414 1.00 25.91 433 THR A N 1
ATOM 2922 C CA . THR A 1 379 ? 20.015 4.711 72.393 1.00 26.62 433 THR A CA 1
ATOM 2923 C C . THR A 1 379 ? 18.622 4.928 71.821 1.00 26.03 433 THR A C 1
ATOM 2924 O O . THR A 1 379 ? 17.892 3.968 71.536 1.00 24.42 433 THR A O 1
ATOM 2928 N N . GLY A 1 380 ? 18.230 6.187 71.681 1.00 24.33 434 GLY A N 1
ATOM 2929 C CA . GLY A 1 380 ? 16.893 6.450 71.200 1.00 22.28 434 GLY A CA 1
ATOM 2930 C C . GLY A 1 380 ? 16.726 7.564 70.203 1.00 21.06 434 GLY A C 1
ATOM 2931 O O . GLY A 1 380 ? 17.674 8.275 69.840 1.00 19.11 434 GLY A O 1
ATOM 2932 N N . LEU A 1 381 ? 15.474 7.709 69.786 1.00 23.86 435 LEU A N 1
ATOM 2933 C CA . LEU A 1 381 ? 15.055 8.701 68.814 1.00 24.62 435 LEU A CA 1
ATOM 2934 C C . LEU A 1 381 ? 13.782 9.356 69.357 1.00 25.37 435 LEU A C 1
ATOM 2935 O O . LEU A 1 381 ? 12.824 8.656 69.696 1.00 24.20 435 LEU A O 1
ATOM 2940 N N . VAL A 1 382 ? 13.770 10.681 69.464 1.00 24.02 436 VAL A N 1
ATOM 2941 C CA . VAL A 1 382 ? 12.572 11.357 69.953 1.00 23.27 436 VAL A CA 1
ATOM 2942 C C . VAL A 1 382 ? 11.513 11.272 68.859 1.00 22.26 436 VAL A C 1
ATOM 2943 O O . VAL A 1 382 ? 11.772 11.579 67.690 1.00 21.99 436 VAL A O 1
ATOM 2947 N N . THR A 1 383 ? 10.325 10.817 69.226 1.00 24.05 437 THR A N 1
ATOM 2948 C CA . THR A 1 383 ? 9.249 10.691 68.238 1.00 26.68 437 THR A CA 1
ATOM 2949 C C . THR A 1 383 ? 8.115 11.662 68.533 1.00 27.65 437 THR A C 1
ATOM 2950 O O . THR A 1 383 ? 7.322 11.982 67.652 1.00 30.76 437 THR A O 1
ATOM 2954 N N . ASP A 1 384 ? 8.022 12.108 69.776 1.00 29.50 438 ASP A N 1
ATOM 2955 C CA . ASP A 1 384 ? 7.005 13.095 70.117 1.00 33.64 438 ASP A CA 1
ATOM 2956 C C . ASP A 1 384 ? 7.464 13.855 71.350 1.00 34.20 438 ASP A C 1
ATOM 2957 O O . ASP A 1 384 ? 8.322 13.384 72.104 1.00 34.68 438 ASP A O 1
ATOM 2962 N N . THR A 1 385 ? 6.901 15.040 71.549 1.00 34.08 439 THR A N 1
ATOM 2963 C CA . THR A 1 385 ? 7.276 15.886 72.666 1.00 34.39 439 THR A CA 1
ATOM 2964 C C . THR A 1 385 ? 6.040 16.318 73.458 1.00 37.47 439 THR A C 1
ATOM 2965 O O . THR A 1 385 ? 5.671 17.490 73.467 1.00 38.49 439 THR A O 1
ATOM 2969 N N . PRO A 1 386 ? 5.397 15.363 74.146 1.00 38.92 440 PRO A N 1
ATOM 2970 C CA . PRO A 1 386 ? 4.197 15.593 74.956 1.00 40.33 440 PRO A CA 1
ATOM 2971 C C . PRO A 1 386 ? 4.408 16.632 76.042 1.00 40.49 440 PRO A C 1
ATOM 2972 O O . PRO A 1 386 ? 5.467 16.679 76.671 1.00 39.85 440 PRO A O 1
ATOM 2976 N N . ALA A 1 387 ? 3.392 17.454 76.274 1.00 41.93 441 ALA A N 1
ATOM 2977 C CA . ALA A 1 387 ? 3.476 18.467 77.314 1.00 42.94 441 ALA A CA 1
ATOM 2978 C C . ALA A 1 387 ? 3.515 17.774 78.674 1.00 43.68 441 ALA A C 1
ATOM 2979 O O . ALA A 1 387 ? 2.941 16.703 78.863 1.00 42.83 441 ALA A O 1
ATOM 2981 N N . MET A 1 388 ? 4.205 18.401 79.615 1.00 45.09 442 MET A N 1
ATOM 2982 C CA . MET A 1 388 ? 4.367 17.883 80.964 1.00 46.84 442 MET A CA 1
ATOM 2983 C C . MET A 1 388 ? 3.000 17.802 81.661 1.00 48.38 442 MET A C 1
ATOM 2984 O O . MET A 1 388 ? 2.180 18.710 81.514 1.00 46.79 442 MET A O 1
ATOM 2989 N N . THR A 1 389 ? 2.744 16.726 82.404 1.00 48.46 443 THR A N 1
ATOM 2990 C CA . THR A 1 389 ? 1.470 16.609 83.117 1.00 51.22 443 THR A CA 1
ATOM 2991 C C . THR A 1 389 ? 1.703 17.140 84.521 1.00 52.69 443 THR A C 1
ATOM 2992 O O . THR A 1 389 ? 2.842 17.403 84.911 1.00 52.09 443 THR A O 1
ATOM 2996 N N . GLU A 1 390 ? 0.629 17.295 85.286 1.00 55.77 444 GLU A N 1
ATOM 2997 C CA . GLU A 1 390 ? 0.762 17.793 86.643 1.00 57.20 444 GLU A CA 1
ATOM 2998 C C . GLU A 1 390 ? 1.623 16.904 87.518 1.00 57.78 444 GLU A C 1
ATOM 2999 O O . GLU A 1 390 ? 2.493 17.395 88.238 1.00 58.49 444 GLU A O 1
ATOM 3005 N N . GLU A 1 391 ? 1.402 15.598 87.461 1.00 58.65 445 GLU A N 1
ATOM 3006 C CA . GLU A 1 391 ? 2.211 14.709 88.277 1.00 59.69 445 GLU A CA 1
ATOM 3007 C C . GLU A 1 391 ? 3.633 14.649 87.721 1.00 59.14 445 GLU A C 1
ATOM 3008 O O . GLU A 1 391 ? 4.578 14.373 88.460 1.00 59.15 445 GLU A O 1
ATOM 3014 N N . ASP A 1 392 ? 3.788 14.884 86.418 1.00 58.13 446 ASP A N 1
ATOM 3015 C CA . ASP A 1 392 ? 5.130 14.877 85.845 1.00 57.33 446 ASP A CA 1
ATOM 3016 C C . ASP A 1 392 ? 5.921 15.986 86.518 1.00 57.89 446 ASP A C 1
ATOM 3017 O O . ASP A 1 392 ? 7.025 15.759 86.996 1.00 57.92 446 ASP A O 1
ATOM 3022 N N . LYS A 1 393 ? 5.351 17.188 86.551 1.00 58.34 447 LYS A N 1
ATOM 3023 C CA . LYS A 1 393 ? 6.025 18.326 87.169 1.00 59.61 447 LYS A CA 1
ATOM 3024 C C . LYS A 1 393 ? 6.313 18.055 88.636 1.00 61.05 447 LYS A C 1
ATOM 3025 O O . LYS A 1 393 ? 7.261 18.601 89.205 1.00 62.06 447 LYS A O 1
ATOM 3031 N N . ASN A 1 394 ? 5.489 17.211 89.247 1.00 62.63 448 ASN A N 1
ATOM 3032 C CA . ASN A 1 394 ? 5.675 16.858 90.645 1.00 63.76 448 ASN A CA 1
ATOM 3033 C C . ASN A 1 394 ? 6.619 15.677 90.803 1.00 63.96 448 ASN A C 1
ATOM 3034 O O . ASN A 1 394 ? 6.346 14.753 91.569 1.00 63.87 448 ASN A O 1
ATOM 3039 N N . ILE A 1 395 ? 7.729 15.705 90.073 1.00 64.17 449 ILE A N 1
ATOM 3040 C CA . ILE A 1 395 ? 8.712 14.637 90.170 1.00 63.69 449 ILE A CA 1
ATOM 3041 C C . ILE A 1 395 ? 9.784 15.013 91.178 1.00 63.83 449 ILE A C 1
ATOM 3042 O O . ILE A 1 395 ? 10.223 16.166 91.239 1.00 64.06 449 ILE A O 1
ATOM 3047 N N . LYS A 1 396 ? 10.193 14.034 91.974 1.00 63.34 450 LYS A N 1
ATOM 3048 C CA . LYS A 1 396 ? 11.225 14.248 92.974 1.00 62.80 450 LYS A CA 1
ATOM 3049 C C . LYS A 1 396 ? 12.537 13.606 92.569 1.00 62.21 450 LYS A C 1
ATOM 3050 O O . LYS A 1 396 ? 12.610 12.390 92.361 1.00 62.65 450 LYS A O 1
ATOM 3056 N N . TRP A 1 397 ? 13.568 14.437 92.448 1.00 61.62 451 TRP A N 1
ATOM 3057 C CA . TRP A 1 397 ? 14.891 13.959 92.081 1.00 61.50 451 TRP A CA 1
ATOM 3058 C C . TRP A 1 397 ? 15.827 14.113 93.276 1.00 62.26 451 TRP A C 1
ATOM 3059 O O . TRP A 1 397 ? 15.422 14.744 94.274 1.00 63.48 451 TRP A O 1
ATOM 3071 N N . LYS B 1 1 ? 9.167 55.637 105.109 1.00 57.73 55 LYS B N 1
ATOM 3072 C CA . LYS B 1 1 ? 10.608 55.278 105.247 1.00 57.45 55 LYS B CA 1
ATOM 3073 C C . LYS B 1 1 ? 10.914 55.168 106.733 1.00 57.34 55 LYS B C 1
ATOM 3074 O O . LYS B 1 1 ? 10.122 55.604 107.572 1.00 57.78 55 LYS B O 1
ATOM 3080 N N . PRO B 1 2 ? 12.074 54.594 107.082 1.00 56.73 56 PRO B N 1
ATOM 3081 C CA . PRO B 1 2 ? 12.408 54.475 108.500 1.00 56.37 56 PRO B CA 1
ATOM 3082 C C . PRO B 1 2 ? 12.405 55.863 109.129 1.00 56.00 56 PRO B C 1
ATOM 3083 O O . PRO B 1 2 ? 12.790 56.843 108.484 1.00 55.09 56 PRO B O 1
ATOM 3087 N N . HIS B 1 3 ? 11.953 55.948 110.375 1.00 55.98 57 HIS B N 1
ATOM 3088 C CA . HIS B 1 3 ? 11.908 57.227 111.070 1.00 55.22 57 HIS B CA 1
ATOM 3089 C C . HIS B 1 3 ? 13.082 57.357 112.021 1.00 54.57 57 HIS B C 1
ATOM 3090 O O . HIS B 1 3 ? 13.386 56.436 112.776 1.00 54.73 57 HIS B O 1
ATOM 3097 N N . VAL B 1 4 ? 13.732 58.513 111.999 1.00 52.99 58 VAL B N 1
ATOM 3098 C CA . VAL B 1 4 ? 14.876 58.737 112.869 1.00 51.12 58 VAL B CA 1
ATOM 3099 C C . VAL B 1 4 ? 14.784 60.096 113.558 1.00 49.66 58 VAL B C 1
ATOM 3100 O O . VAL B 1 4 ? 14.502 61.111 112.920 1.00 48.91 58 VAL B O 1
ATOM 3104 N N . ASN B 1 5 ? 14.997 60.104 114.869 1.00 48.38 59 ASN B N 1
ATOM 3105 C CA . ASN B 1 5 ? 14.963 61.344 115.627 1.00 46.93 59 ASN B CA 1
ATOM 3106 C C . ASN B 1 5 ? 16.387 61.834 115.802 1.00 45.08 59 ASN B C 1
ATOM 3107 O O . ASN B 1 5 ? 17.238 61.127 116.332 1.00 45.18 59 ASN B O 1
ATOM 3112 N N . VAL B 1 6 ? 16.645 63.043 115.338 1.00 44.00 60 VAL B N 1
ATOM 3113 C CA . VAL B 1 6 ? 17.969 63.628 115.444 1.00 42.38 60 VAL B CA 1
ATOM 3114 C C . VAL B 1 6 ? 17.841 65.042 115.972 1.00 42.01 60 VAL B C 1
ATOM 3115 O O . VAL B 1 6 ? 16.741 65.560 116.155 1.00 41.34 60 VAL B O 1
ATOM 3119 N N . GLY B 1 7 ? 18.977 65.667 116.218 1.00 41.00 61 GLY B N 1
ATOM 3120 C CA . GLY B 1 7 ? 18.943 67.018 116.715 1.00 41.49 61 GLY B CA 1
ATOM 3121 C C . GLY B 1 7 ? 20.289 67.663 116.572 1.00 40.50 61 GLY B C 1
ATOM 3122 O O . GLY B 1 7 ? 21.325 66.989 116.560 1.00 39.91 61 GLY B O 1
ATOM 3123 N N . THR B 1 8 ? 20.269 68.979 116.437 1.00 39.95 62 THR B N 1
ATOM 3124 C CA . THR B 1 8 ? 21.496 69.731 116.332 1.00 40.74 62 THR B CA 1
ATOM 3125 C C . THR B 1 8 ? 21.938 70.080 117.749 1.00 40.39 62 THR B C 1
ATOM 3126 O O . THR B 1 8 ? 21.125 70.497 118.575 1.00 40.63 62 THR B O 1
ATOM 3130 N N . ILE B 1 9 ? 23.216 69.869 118.032 1.00 38.97 63 ILE B N 1
ATOM 3131 C CA . ILE B 1 9 ? 23.793 70.192 119.330 1.00 38.98 63 ILE B CA 1
ATOM 3132 C C . ILE B 1 9 ? 25.037 71.007 119.015 1.00 38.66 63 ILE B C 1
ATOM 3133 O O . ILE B 1 9 ? 25.457 71.070 117.865 1.00 38.23 63 ILE B O 1
ATOM 3138 N N . GLY B 1 10 ? 25.622 71.629 120.031 1.00 39.07 64 GLY B N 1
ATOM 3139 C CA . GLY B 1 10 ? 26.795 72.452 119.803 1.00 40.42 64 GLY B CA 1
ATOM 3140 C C . GLY B 1 10 ? 26.614 73.787 120.498 1.00 41.44 64 GLY B C 1
ATOM 3141 O O . GLY B 1 10 ? 25.496 74.158 120.843 1.00 39.58 64 GLY B O 1
ATOM 3142 N N . HIS B 1 11 ? 27.710 74.516 120.680 1.00 44.11 65 HIS B N 1
ATOM 3143 C CA . HIS B 1 11 ? 27.682 75.797 121.379 1.00 46.40 65 HIS B CA 1
ATOM 3144 C C . HIS B 1 11 ? 26.826 76.862 120.691 1.00 47.67 65 HIS B C 1
ATOM 3145 O O . HIS B 1 11 ? 26.671 76.867 119.466 1.00 47.34 65 HIS B O 1
ATOM 3152 N N . VAL B 1 12 ? 26.264 77.763 121.492 1.00 48.94 66 VAL B N 1
ATOM 3153 C CA . VAL B 1 12 ? 25.400 78.816 120.974 1.00 50.01 66 VAL B CA 1
ATOM 3154 C C . VAL B 1 12 ? 26.040 79.646 119.875 1.00 49.89 66 VAL B C 1
ATOM 3155 O O . VAL B 1 12 ? 27.252 79.873 119.874 1.00 49.45 66 VAL B O 1
ATOM 3159 N N . ASP B 1 13 ? 25.208 80.083 118.934 1.00 51.42 67 ASP B N 1
ATOM 3160 C CA . ASP B 1 13 ? 25.648 80.934 117.837 1.00 52.41 67 ASP B CA 1
ATOM 3161 C C . ASP B 1 13 ? 26.504 80.219 116.787 1.00 51.13 67 ASP B C 1
ATOM 3162 O O . ASP B 1 13 ? 26.974 80.847 115.840 1.00 50.62 67 ASP B O 1
ATOM 3167 N N . HIS B 1 14 ? 26.714 78.914 116.932 1.00 49.32 68 HIS B N 1
ATOM 3168 C CA . HIS B 1 14 ? 27.530 78.222 115.938 1.00 47.01 68 HIS B CA 1
ATOM 3169 C C . HIS B 1 14 ? 26.830 77.872 114.630 1.00 45.48 68 HIS B C 1
ATOM 3170 O O . HIS B 1 14 ? 27.486 77.477 113.670 1.00 45.12 68 HIS B O 1
ATOM 3177 N N . GLY B 1 15 ? 25.509 78.013 114.585 1.00 45.12 69 GLY B N 1
ATOM 3178 C CA . GLY B 1 15 ? 24.792 77.735 113.350 1.00 44.14 69 GLY B CA 1
ATOM 3179 C C . GLY B 1 15 ? 23.801 76.589 113.346 1.00 43.25 69 GLY B C 1
ATOM 3180 O O . GLY B 1 15 ? 23.345 76.168 112.284 1.00 43.50 69 GLY B O 1
ATOM 3181 N N . LYS B 1 16 ? 23.461 76.082 114.523 1.00 42.46 70 LYS B N 1
ATOM 3182 C CA . LYS B 1 16 ? 22.519 74.971 114.637 1.00 41.40 70 LYS B CA 1
ATOM 3183 C C . LYS B 1 16 ? 21.182 75.259 113.956 1.00 41.48 70 LYS B C 1
ATOM 3184 O O . LYS B 1 16 ? 20.657 74.427 113.212 1.00 40.81 70 LYS B O 1
ATOM 3190 N N . THR B 1 17 ? 20.633 76.439 114.214 1.00 41.19 71 THR B N 1
ATOM 3191 C CA . THR B 1 17 ? 19.349 76.818 113.647 1.00 41.66 71 THR B CA 1
ATOM 3192 C C . THR B 1 17 ? 19.450 77.085 112.151 1.00 41.42 71 THR B C 1
ATOM 3193 O O . THR B 1 17 ? 18.550 76.741 111.386 1.00 41.97 71 THR B O 1
ATOM 3197 N N . THR B 1 18 ? 20.548 77.697 111.733 1.00 41.57 72 THR B N 1
ATOM 3198 C CA . THR B 1 18 ? 20.741 77.987 110.324 1.00 42.46 72 THR B CA 1
ATOM 3199 C C . THR B 1 18 ? 20.849 76.664 109.576 1.00 41.48 72 THR B C 1
ATOM 3200 O O . THR B 1 18 ? 20.276 76.505 108.499 1.00 42.46 72 THR B O 1
ATOM 3204 N N . LEU B 1 19 ? 21.567 75.706 110.155 1.00 39.90 73 LEU B N 1
ATOM 3205 C CA . LEU B 1 19 ? 21.713 74.399 109.526 1.00 39.03 73 LEU B CA 1
ATOM 3206 C C . LEU B 1 19 ? 20.353 73.732 109.411 1.00 40.44 73 LEU B C 1
ATOM 3207 O O . LEU B 1 19 ? 19.973 73.243 108.342 1.00 40.57 73 LEU B O 1
ATOM 3212 N N . THR B 1 20 ? 19.627 73.706 110.523 1.00 40.40 74 THR B N 1
ATOM 3213 C CA . THR B 1 20 ? 18.306 73.096 110.555 1.00 42.03 74 THR B CA 1
ATOM 3214 C C . THR B 1 20 ? 17.408 73.726 109.493 1.00 42.84 74 THR B C 1
ATOM 3215 O O . THR B 1 20 ? 16.742 73.018 108.735 1.00 43.79 74 THR B O 1
ATOM 3219 N N . ALA B 1 21 ? 17.400 75.053 109.433 1.00 43.61 75 ALA B N 1
ATOM 3220 C CA . ALA B 1 21 ? 16.573 75.765 108.459 1.00 44.40 75 ALA B CA 1
ATOM 3221 C C . ALA B 1 21 ? 17.016 75.429 107.041 1.00 45.34 75 ALA B C 1
ATOM 3222 O O . ALA B 1 21 ? 16.185 75.162 106.171 1.00 45.07 75 ALA B O 1
ATOM 3224 N N . ALA B 1 22 ? 18.329 75.441 106.816 1.00 45.41 76 ALA B N 1
ATOM 3225 C CA . ALA B 1 22 ? 18.887 75.129 105.508 1.00 46.84 76 ALA B CA 1
ATOM 3226 C C . ALA B 1 22 ? 18.482 73.721 105.082 1.00 47.26 76 ALA B C 1
ATOM 3227 O O . ALA B 1 22 ? 18.187 73.473 103.910 1.00 47.48 76 ALA B O 1
ATOM 3229 N N . ILE B 1 23 ? 18.476 72.794 106.038 1.00 47.21 77 ILE B N 1
ATOM 3230 C CA . ILE B 1 23 ? 18.092 71.419 105.746 1.00 46.47 77 ILE B CA 1
ATOM 3231 C C . ILE B 1 23 ? 16.634 71.345 105.299 1.00 47.55 77 ILE B C 1
ATOM 3232 O O . ILE B 1 23 ? 16.318 70.707 104.291 1.00 46.51 77 ILE B O 1
ATOM 3237 N N . THR B 1 24 ? 15.746 71.996 106.049 1.00 48.88 78 THR B N 1
ATOM 3238 C CA . THR B 1 24 ? 14.325 71.982 105.711 1.00 50.95 78 THR B CA 1
ATOM 3239 C C . THR B 1 24 ? 14.057 72.653 104.368 1.00 51.92 78 THR B C 1
ATOM 3240 O O . THR B 1 24 ? 13.183 72.221 103.619 1.00 52.45 78 THR B O 1
ATOM 3244 N N . LYS B 1 25 ? 14.812 73.702 104.061 1.00 52.73 79 LYS B N 1
ATOM 3245 C CA . LYS B 1 25 ? 14.627 74.408 102.800 1.00 54.57 79 LYS B CA 1
ATOM 3246 C C . LYS B 1 25 ? 15.129 73.573 101.621 1.00 54.77 79 LYS B C 1
ATOM 3247 O O . LYS B 1 25 ? 14.452 73.466 100.593 1.00 54.10 79 LYS B O 1
ATOM 3253 N N . ILE B 1 26 ? 16.308 72.977 101.777 1.00 54.30 80 ILE B N 1
ATOM 3254 C CA . ILE B 1 26 ? 16.895 72.150 100.726 1.00 54.07 80 ILE B CA 1
ATOM 3255 C C . ILE B 1 26 ? 16.071 70.898 100.434 1.00 54.75 80 ILE B C 1
ATOM 3256 O O . ILE B 1 26 ? 15.835 70.562 99.273 1.00 54.77 80 ILE B O 1
ATOM 3261 N N . LEU B 1 27 ? 15.632 70.208 101.481 1.00 55.09 81 LEU B N 1
ATOM 3262 C CA . LEU B 1 27 ? 14.845 68.997 101.291 1.00 56.09 81 LEU B CA 1
ATOM 3263 C C . LEU B 1 27 ? 13.406 69.271 100.868 1.00 57.52 81 LEU B C 1
ATOM 3264 O O . LEU B 1 27 ? 12.785 68.442 100.200 1.00 57.79 81 LEU B O 1
ATOM 3269 N N . ALA B 1 28 ? 12.877 70.427 101.254 1.00 59.04 82 ALA B N 1
ATOM 3270 C CA . ALA B 1 28 ? 11.510 70.785 100.895 1.00 61.28 82 ALA B CA 1
ATOM 3271 C C . ALA B 1 28 ? 11.493 71.504 99.549 1.00 62.98 82 ALA B C 1
ATOM 3272 O O . ALA B 1 28 ? 10.472 72.071 99.150 1.00 63.70 82 ALA B O 1
ATOM 3274 N N . GLU B 1 29 ? 12.631 71.475 98.858 1.00 64.29 83 GLU B N 1
ATOM 3275 C CA . GLU B 1 29 ? 12.765 72.116 97.552 1.00 66.06 83 GLU B CA 1
ATOM 3276 C C . GLU B 1 29 ? 12.185 71.272 96.417 1.00 66.91 83 GLU B C 1
ATOM 3277 O O . GLU B 1 29 ? 11.860 71.800 95.353 1.00 67.06 83 GLU B O 1
ATOM 3283 N N . GLY B 1 30 ? 12.056 69.966 96.642 1.00 68.24 84 GLY B N 1
ATOM 3284 C CA . GLY B 1 30 ? 11.495 69.092 95.622 1.00 68.85 84 GLY B CA 1
ATOM 3285 C C . GLY B 1 30 ? 9.997 69.321 95.529 1.00 69.32 84 GLY B C 1
ATOM 3286 O O . GLY B 1 30 ? 9.230 68.438 95.126 1.00 70.02 84 GLY B O 1
ATOM 3287 N N . GLY B 1 31 ? 9.587 70.527 95.912 1.00 69.27 85 GLY B N 1
ATOM 3288 C CA . GLY B 1 31 ? 8.185 70.898 95.894 1.00 69.57 85 GLY B CA 1
ATOM 3289 C C . GLY B 1 31 ? 7.635 71.027 97.303 1.00 69.60 85 GLY B C 1
ATOM 3290 O O . GLY B 1 31 ? 7.646 70.061 98.070 1.00 69.54 85 GLY B O 1
ATOM 3291 N N . GLY B 1 32 ? 7.154 72.217 97.648 1.00 69.48 86 GLY B N 1
ATOM 3292 C CA . GLY B 1 32 ? 6.612 72.422 98.978 1.00 69.18 86 GLY B CA 1
ATOM 3293 C C . GLY B 1 32 ? 6.051 73.809 99.199 1.00 69.43 86 GLY B C 1
ATOM 3294 O O . GLY B 1 32 ? 6.704 74.813 98.908 1.00 69.34 86 GLY B O 1
ATOM 3295 N N . ALA B 1 33 ? 4.833 73.858 99.724 1.00 69.10 87 ALA B N 1
ATOM 3296 C CA . ALA B 1 33 ? 4.172 75.122 99.998 1.00 68.84 87 ALA B CA 1
ATOM 3297 C C . ALA B 1 33 ? 4.571 75.669 101.367 1.00 68.74 87 ALA B C 1
ATOM 3298 O O . ALA B 1 33 ? 4.613 76.884 101.561 1.00 69.36 87 ALA B O 1
ATOM 3300 N N . LYS B 1 34 ? 4.879 74.783 102.315 1.00 68.44 88 LYS B N 1
ATOM 3301 C CA . LYS B 1 34 ? 5.237 75.244 103.654 1.00 67.10 88 LYS B CA 1
ATOM 3302 C C . LYS B 1 34 ? 6.342 74.414 104.310 1.00 66.63 88 LYS B C 1
ATOM 3303 O O . LYS B 1 34 ? 6.309 73.181 104.291 1.00 67.42 88 LYS B O 1
ATOM 3309 N N . PHE B 1 35 ? 7.325 75.113 104.875 1.00 65.47 89 PHE B N 1
ATOM 3310 C CA . PHE B 1 35 ? 8.443 74.496 105.587 1.00 64.13 89 PHE B CA 1
ATOM 3311 C C . PHE B 1 35 ? 8.956 75.588 106.537 1.00 63.75 89 PHE B C 1
ATOM 3312 O O . PHE B 1 35 ? 8.949 76.770 106.189 1.00 63.32 89 PHE B O 1
ATOM 3320 N N . LYS B 1 36 ? 9.394 75.192 107.729 1.00 63.40 90 LYS B N 1
ATOM 3321 C CA . LYS B 1 36 ? 9.881 76.129 108.746 1.00 62.92 90 LYS B CA 1
ATOM 3322 C C . LYS B 1 36 ? 11.131 76.921 108.347 1.00 62.52 90 LYS B C 1
ATOM 3323 O O . LYS B 1 36 ? 12.138 76.343 107.932 1.00 63.24 90 LYS B O 1
ATOM 3329 N N . LYS B 1 37 ? 11.057 78.245 108.480 1.00 62.04 91 LYS B N 1
ATOM 3330 C CA . LYS B 1 37 ? 12.181 79.131 108.168 1.00 61.27 91 LYS B CA 1
ATOM 3331 C C . LYS B 1 37 ? 12.985 79.381 109.441 1.00 61.05 91 LYS B C 1
ATOM 3332 O O . LYS B 1 37 ? 12.517 79.084 110.538 1.00 60.61 91 LYS B O 1
ATOM 3338 N N . TYR B 1 38 ? 14.183 79.943 109.290 1.00 60.45 92 TYR B N 1
ATOM 3339 C CA . TYR B 1 38 ? 15.052 80.236 110.428 1.00 61.25 92 TYR B CA 1
ATOM 3340 C C . TYR B 1 38 ? 14.258 80.850 111.574 1.00 61.51 92 TYR B C 1
ATOM 3341 O O . TYR B 1 38 ? 13.990 80.192 112.581 1.00 61.55 92 TYR B O 1
ATOM 3350 N N . GLU B 1 39 ? 13.878 82.113 111.398 1.00 61.51 93 GLU B N 1
ATOM 3351 C CA . GLU B 1 39 ? 13.122 82.861 112.398 1.00 61.66 93 GLU B CA 1
ATOM 3352 C C . GLU B 1 39 ? 12.062 82.007 113.090 1.00 61.73 93 GLU B C 1
ATOM 3353 O O . GLU B 1 39 ? 11.927 82.034 114.314 1.00 61.95 93 GLU B O 1
ATOM 3359 N N . GLU B 1 40 ? 11.314 81.246 112.299 1.00 61.59 94 GLU B N 1
ATOM 3360 C CA . GLU B 1 40 ? 10.247 80.407 112.827 1.00 61.98 94 GLU B CA 1
ATOM 3361 C C . GLU B 1 40 ? 10.771 79.273 113.712 1.00 61.99 94 GLU B C 1
ATOM 3362 O O . GLU B 1 40 ? 10.057 78.761 114.575 1.00 62.08 94 GLU B O 1
ATOM 3368 N N . ILE B 1 41 ? 12.024 78.893 113.505 1.00 61.99 95 ILE B N 1
ATOM 3369 C CA . ILE B 1 41 ? 12.629 77.831 114.295 1.00 61.12 95 ILE B CA 1
ATOM 3370 C C . ILE B 1 41 ? 13.468 78.439 115.423 1.00 61.24 95 ILE B C 1
ATOM 3371 O O . ILE B 1 41 ? 13.589 77.852 116.498 1.00 61.47 95 ILE B O 1
ATOM 3376 N N . ASP B 1 42 ? 14.033 79.620 115.175 1.00 61.86 96 ASP B N 1
ATOM 3377 C CA . ASP B 1 42 ? 14.862 80.301 116.168 1.00 62.68 96 ASP B CA 1
ATOM 3378 C C . ASP B 1 42 ? 14.008 80.636 117.382 1.00 63.21 96 ASP B C 1
ATOM 3379 O O . ASP B 1 42 ? 14.477 80.615 118.519 1.00 64.17 96 ASP B O 1
ATOM 3384 N N . ASN B 1 43 ? 12.749 80.944 117.120 1.00 63.18 97 ASN B N 1
ATOM 3385 C CA . ASN B 1 43 ? 11.782 81.216 118.172 1.00 62.99 97 ASN B CA 1
ATOM 3386 C C . ASN B 1 43 ? 10.837 80.028 118.215 1.00 62.81 97 ASN B C 1
ATOM 3387 O O . ASN B 1 43 ? 9.740 80.078 117.654 1.00 63.11 97 ASN B O 1
ATOM 3392 N N . ALA B 1 44 ? 11.281 78.961 118.881 1.00 62.17 98 ALA B N 1
ATOM 3393 C CA . ALA B 1 44 ? 10.512 77.722 119.004 1.00 61.61 98 ALA B CA 1
ATOM 3394 C C . ALA B 1 44 ? 9.518 77.701 120.157 1.00 61.25 98 ALA B C 1
ATOM 3395 O O . ALA B 1 44 ? 9.626 78.480 121.108 1.00 60.48 98 ALA B O 1
ATOM 3397 N N . PRO B 1 45 ? 8.543 76.779 120.092 1.00 61.24 99 PRO B N 1
ATOM 3398 C CA . PRO B 1 45 ? 7.526 76.640 121.132 1.00 62.21 99 PRO B CA 1
ATOM 3399 C C . PRO B 1 45 ? 8.165 76.386 122.488 1.00 63.22 99 PRO B C 1
ATOM 3400 O O . PRO B 1 45 ? 9.364 76.113 122.586 1.00 63.34 99 PRO B O 1
ATOM 3404 N N . GLU B 1 46 ? 7.352 76.501 123.528 1.00 64.51 100 GLU B N 1
ATOM 3405 C CA . GLU B 1 46 ? 7.781 76.250 124.892 1.00 65.63 100 GLU B CA 1
ATOM 3406 C C . GLU B 1 46 ? 7.010 75.026 125.346 1.00 66.25 100 GLU B C 1
ATOM 3407 O O . GLU B 1 46 ? 5.786 75.067 125.487 1.00 67.14 100 GLU B O 1
ATOM 3413 N N . GLU B 1 47 ? 7.720 73.925 125.553 1.00 66.44 101 GLU B N 1
ATOM 3414 C CA . GLU B 1 47 ? 7.064 72.705 125.981 1.00 66.39 101 GLU B CA 1
ATOM 3415 C C . GLU B 1 47 ? 7.264 72.416 127.463 1.00 66.85 101 GLU B C 1
ATOM 3416 O O . GLU B 1 47 ? 8.370 72.134 127.924 1.00 67.20 101 GLU B O 1
ATOM 3422 N N . ARG B 1 48 ? 6.164 72.521 128.204 1.00 67.32 102 ARG B N 1
ATOM 3423 C CA . ARG B 1 48 ? 6.149 72.279 129.638 1.00 67.50 102 ARG B CA 1
ATOM 3424 C C . ARG B 1 48 ? 5.945 70.785 129.857 1.00 67.17 102 ARG B C 1
ATOM 3425 O O . ARG B 1 48 ? 4.827 70.278 129.767 1.00 67.12 102 ARG B O 1
ATOM 3433 N N . ALA B 1 49 ? 7.036 70.082 130.132 1.00 66.76 103 ALA B N 1
ATOM 3434 C CA . ALA B 1 49 ? 6.972 68.646 130.348 1.00 66.05 103 ALA B CA 1
ATOM 3435 C C . ALA B 1 49 ? 7.255 68.305 131.802 1.00 66.27 103 ALA B C 1
ATOM 3436 O O . ALA B 1 49 ? 8.411 68.275 132.228 1.00 66.54 103 ALA B O 1
ATOM 3438 N N . ARG B 1 50 ? 6.191 68.052 132.559 1.00 65.84 104 ARG B N 1
ATOM 3439 C CA . ARG B 1 50 ? 6.311 67.702 133.969 1.00 64.84 104 ARG B CA 1
ATOM 3440 C C . ARG B 1 50 ? 6.759 68.902 134.807 1.00 63.88 104 ARG B C 1
ATOM 3441 O O . ARG B 1 50 ? 7.593 68.767 135.704 1.00 63.82 104 ARG B O 1
ATOM 3449 N N . GLY B 1 51 ? 6.213 70.076 134.503 1.00 62.69 105 GLY B N 1
ATOM 3450 C CA . GLY B 1 51 ? 6.557 71.270 135.260 1.00 61.08 105 GLY B CA 1
ATOM 3451 C C . GLY B 1 51 ? 7.783 72.028 134.787 1.00 59.89 105 GLY B C 1
ATOM 3452 O O . GLY B 1 51 ? 7.958 73.204 135.119 1.00 59.21 105 GLY B O 1
ATOM 3453 N N . ILE B 1 52 ? 8.645 71.360 134.026 1.00 58.31 106 ILE B N 1
ATOM 3454 C CA . ILE B 1 52 ? 9.844 72.008 133.516 1.00 57.03 106 ILE B CA 1
ATOM 3455 C C . ILE B 1 52 ? 9.555 72.596 132.146 1.00 57.10 106 ILE B C 1
ATOM 3456 O O . ILE B 1 52 ? 8.977 71.937 131.282 1.00 57.13 106 ILE B O 1
ATOM 3461 N N . THR B 1 53 ? 9.953 73.848 131.959 1.00 57.73 107 THR B N 1
ATOM 3462 C CA . THR B 1 53 ? 9.741 74.523 130.692 1.00 58.16 107 THR B CA 1
ATOM 3463 C C . THR B 1 53 ? 11.029 74.492 129.886 1.00 58.39 107 THR B C 1
ATOM 3464 O O . THR B 1 53 ? 12.109 74.797 130.399 1.00 58.15 107 THR B O 1
ATOM 3468 N N . ILE B 1 54 ? 10.902 74.099 128.624 1.00 58.90 108 ILE B N 1
ATOM 3469 C CA . ILE B 1 54 ? 12.042 74.016 127.725 1.00 59.52 108 ILE B CA 1
ATOM 3470 C C . ILE B 1 54 ? 11.637 74.479 126.335 1.00 59.58 108 ILE B C 1
ATOM 3471 O O . ILE B 1 54 ? 10.693 73.956 125.747 1.00 60.13 108 ILE B O 1
ATOM 3476 N N . ASN B 1 55 ? 12.347 75.473 125.818 1.00 59.77 109 ASN B N 1
ATOM 3477 C CA . ASN B 1 55 ? 12.057 75.974 124.485 1.00 59.53 109 ASN B CA 1
ATOM 3478 C C . ASN B 1 55 ? 12.746 75.055 123.487 1.00 58.59 109 ASN B C 1
ATOM 3479 O O . ASN B 1 55 ? 13.969 74.928 123.495 1.00 57.85 109 ASN B O 1
ATOM 3484 N N . ALA B 1 56 ? 11.952 74.406 122.640 1.00 58.13 110 ALA B N 1
ATOM 3485 C CA . ALA B 1 56 ? 12.487 73.484 121.647 1.00 57.79 110 ALA B CA 1
ATOM 3486 C C . ALA B 1 56 ? 11.724 73.521 120.332 1.00 58.03 110 ALA B C 1
ATOM 3487 O O . ALA B 1 56 ? 10.490 73.547 120.308 1.00 58.93 110 ALA B O 1
ATOM 3489 N N . ALA B 1 57 ? 12.476 73.515 119.236 1.00 57.37 111 ALA B N 1
ATOM 3490 C CA . ALA B 1 57 ? 11.896 73.525 117.904 1.00 56.21 111 ALA B CA 1
ATOM 3491 C C . ALA B 1 57 ? 11.938 72.106 117.368 1.00 56.56 111 ALA B C 1
ATOM 3492 O O . ALA B 1 57 ? 12.970 71.435 117.444 1.00 56.84 111 ALA B O 1
ATOM 3494 N N . HIS B 1 58 ? 10.814 71.642 116.840 1.00 56.34 112 HIS B N 1
ATOM 3495 C CA . HIS B 1 58 ? 10.742 70.303 116.283 1.00 56.51 112 HIS B CA 1
ATOM 3496 C C . HIS B 1 58 ? 10.312 70.386 114.829 1.00 56.49 112 HIS B C 1
ATOM 3497 O O . HIS B 1 58 ? 9.153 70.668 114.536 1.00 56.50 112 HIS B O 1
ATOM 3504 N N . VAL B 1 59 ? 11.254 70.154 113.921 1.00 55.85 113 VAL B N 1
ATOM 3505 C CA . VAL B 1 59 ? 10.949 70.193 112.499 1.00 55.01 113 VAL B CA 1
ATOM 3506 C C . VAL B 1 59 ? 11.076 68.799 111.912 1.00 55.40 113 VAL B C 1
ATOM 3507 O O . VAL B 1 59 ? 11.827 67.961 112.419 1.00 55.31 113 VAL B O 1
ATOM 3511 N N . GLU B 1 60 ? 10.320 68.548 110.852 1.00 55.76 114 GLU B N 1
ATOM 3512 C CA . GLU B 1 60 ? 10.370 67.269 110.175 1.00 55.93 114 GLU B CA 1
ATOM 3513 C C . GLU B 1 60 ? 10.767 67.484 108.730 1.00 55.56 114 GLU B C 1
ATOM 3514 O O . GLU B 1 60 ? 10.335 68.440 108.081 1.00 56.19 114 GLU B O 1
ATOM 3520 N N . TYR B 1 61 ? 11.619 66.594 108.246 1.00 53.78 115 TYR B N 1
ATOM 3521 C CA . TYR B 1 61 ? 12.093 66.636 106.878 1.00 52.62 115 TYR B CA 1
ATOM 3522 C C . TYR B 1 61 ? 12.483 65.211 106.531 1.00 52.01 115 TYR B C 1
ATOM 3523 O O . TYR B 1 61 ? 12.735 64.402 107.424 1.00 51.97 115 TYR B O 1
ATOM 3532 N N . SER B 1 62 ? 12.504 64.893 105.242 1.00 51.51 116 SER B N 1
ATOM 3533 C CA . SER B 1 62 ? 12.849 63.548 104.812 1.00 51.47 116 SER B CA 1
ATOM 3534 C C . SER B 1 62 ? 13.904 63.552 103.718 1.00 51.38 116 SER B C 1
ATOM 3535 O O . SER B 1 62 ? 13.932 64.433 102.856 1.00 51.73 116 SER B O 1
ATOM 3538 N N . THR B 1 63 ? 14.788 62.566 103.776 1.00 51.69 117 THR B N 1
ATOM 3539 C CA . THR B 1 63 ? 15.832 62.426 102.779 1.00 52.04 117 THR B CA 1
ATOM 3540 C C . THR B 1 63 ? 15.335 61.357 101.825 1.00 53.29 117 THR B C 1
ATOM 3541 O O . THR B 1 63 ? 14.208 60.884 101.951 1.00 52.49 117 THR B O 1
ATOM 3545 N N . ALA B 1 64 ? 16.183 60.978 100.880 1.00 54.67 118 ALA B N 1
ATOM 3546 C CA . ALA B 1 64 ? 15.833 59.953 99.913 1.00 55.62 118 ALA B CA 1
ATOM 3547 C C . ALA B 1 64 ? 15.819 58.584 100.574 1.00 56.26 118 ALA B C 1
ATOM 3548 O O . ALA B 1 64 ? 15.622 57.578 99.898 1.00 57.82 118 ALA B O 1
ATOM 3550 N N . ALA B 1 65 ? 16.029 58.535 101.887 1.00 56.75 119 ALA B N 1
ATOM 3551 C CA . ALA B 1 65 ? 16.051 57.251 102.576 1.00 56.44 119 ALA B CA 1
ATOM 3552 C C . ALA B 1 65 ? 15.341 57.193 103.922 1.00 56.87 119 ALA B C 1
ATOM 3553 O O . ALA B 1 65 ? 14.860 56.133 104.324 1.00 57.34 119 ALA B O 1
ATOM 3555 N N . ARG B 1 66 ? 15.255 58.320 104.624 1.00 56.92 120 ARG B N 1
ATOM 3556 C CA . ARG B 1 66 ? 14.636 58.298 105.944 1.00 56.12 120 ARG B CA 1
ATOM 3557 C C . ARG B 1 66 ? 13.828 59.541 106.298 1.00 55.64 120 ARG B C 1
ATOM 3558 O O . ARG B 1 66 ? 14.087 60.639 105.793 1.00 55.73 120 ARG B O 1
ATOM 3566 N N . HIS B 1 67 ? 12.834 59.351 107.168 1.00 55.22 121 HIS B N 1
ATOM 3567 C CA . HIS B 1 67 ? 11.998 60.450 107.651 1.00 54.86 121 HIS B CA 1
ATOM 3568 C C . HIS B 1 67 ? 12.604 60.861 108.987 1.00 53.26 121 HIS B C 1
ATOM 3569 O O . HIS B 1 67 ? 12.814 60.024 109.860 1.00 53.30 121 HIS B O 1
ATOM 3576 N N . TYR B 1 68 ? 12.892 62.146 109.142 1.00 51.66 122 TYR B N 1
ATOM 3577 C CA . TYR B 1 68 ? 13.513 62.635 110.367 1.00 49.88 122 TYR B CA 1
ATOM 3578 C C . TYR B 1 68 ? 12.669 63.555 111.237 1.00 49.45 122 TYR B C 1
ATOM 3579 O O . TYR B 1 68 ? 11.946 64.421 110.744 1.00 49.04 122 TYR B O 1
ATOM 3588 N N . ALA B 1 69 ? 12.778 63.349 112.545 1.00 49.01 123 ALA B N 1
ATOM 3589 C CA . ALA B 1 69 ? 12.111 64.191 113.527 1.00 48.22 123 ALA B CA 1
ATOM 3590 C C . ALA B 1 69 ? 13.331 64.907 114.073 1.00 47.80 123 ALA B C 1
ATOM 3591 O O . ALA B 1 69 ? 14.180 64.294 114.717 1.00 48.99 123 ALA B O 1
ATOM 3593 N N . HIS B 1 70 ? 13.433 66.199 113.805 1.00 47.49 124 HIS B N 1
ATOM 3594 C CA . HIS B 1 70 ? 14.599 66.953 114.231 1.00 46.75 124 HIS B CA 1
ATOM 3595 C C . HIS B 1 70 ? 14.288 68.040 115.244 1.00 47.18 124 HIS B C 1
ATOM 3596 O O . HIS B 1 70 ? 13.405 68.866 115.035 1.00 46.93 124 HIS B O 1
ATOM 3603 N N . THR B 1 71 ? 15.021 68.036 116.351 1.00 46.94 125 THR B N 1
ATOM 3604 C CA . THR B 1 71 ? 14.801 69.050 117.363 1.00 46.92 125 THR B CA 1
ATOM 3605 C C . THR B 1 71 ? 16.008 69.971 117.451 1.00 46.09 125 THR B C 1
ATOM 3606 O O . THR B 1 71 ? 17.157 69.532 117.393 1.00 45.82 125 THR B O 1
ATOM 3610 N N . ASP B 1 72 ? 15.730 71.260 117.565 1.00 46.24 126 ASP B N 1
ATOM 3611 C CA . ASP B 1 72 ? 16.766 72.271 117.678 1.00 46.82 126 ASP B CA 1
ATOM 3612 C C . ASP B 1 72 ? 16.315 73.123 118.853 1.00 47.03 126 ASP B C 1
ATOM 3613 O O . ASP B 1 72 ? 15.128 73.407 118.997 1.00 47.19 126 ASP B O 1
ATOM 3618 N N . CYS B 1 73 ? 17.250 73.502 119.712 1.00 47.03 127 CYS B N 1
ATOM 3619 C CA . CYS B 1 73 ? 16.899 74.310 120.865 1.00 47.05 127 CYS B CA 1
ATOM 3620 C C . CYS B 1 73 ? 17.615 75.646 120.828 1.00 46.98 127 CYS B C 1
ATOM 3621 O O . CYS B 1 73 ? 18.767 75.739 120.400 1.00 45.94 127 CYS B O 1
ATOM 3624 N N . PRO B 1 74 ? 16.931 76.709 121.268 1.00 47.31 128 PRO B N 1
ATOM 3625 C CA . PRO B 1 74 ? 17.503 78.053 121.289 1.00 47.83 128 PRO B CA 1
ATOM 3626 C C . PRO B 1 74 ? 18.762 78.159 122.146 1.00 47.43 128 PRO B C 1
ATOM 3627 O O . PRO B 1 74 ? 19.831 78.523 121.655 1.00 47.34 128 PRO B O 1
ATOM 3631 N N . GLY B 1 75 ? 18.640 77.827 123.425 1.00 47.31 129 GLY B N 1
ATOM 3632 C CA . GLY B 1 75 ? 19.790 77.945 124.302 1.00 47.11 129 GLY B CA 1
ATOM 3633 C C . GLY B 1 75 ? 20.319 76.688 124.959 1.00 46.02 129 GLY B C 1
ATOM 3634 O O . GLY B 1 75 ? 19.653 75.651 124.999 1.00 45.15 129 GLY B O 1
ATOM 3635 N N . HIS B 1 76 ? 21.535 76.806 125.482 1.00 45.97 130 HIS B N 1
ATOM 3636 C CA . HIS B 1 76 ? 22.213 75.715 126.165 1.00 46.31 130 HIS B CA 1
ATOM 3637 C C . HIS B 1 76 ? 21.361 75.124 127.283 1.00 46.07 130 HIS B C 1
ATOM 3638 O O . HIS B 1 76 ? 21.352 73.912 127.491 1.00 46.47 130 HIS B O 1
ATOM 3645 N N . ALA B 1 77 ? 20.650 75.987 128.002 1.00 45.55 131 ALA B N 1
ATOM 3646 C CA . ALA B 1 77 ? 19.802 75.546 129.104 1.00 45.27 131 ALA B CA 1
ATOM 3647 C C . ALA B 1 77 ? 18.727 74.588 128.608 1.00 44.95 131 ALA B C 1
ATOM 3648 O O . ALA B 1 77 ? 18.390 73.608 129.273 1.00 44.50 131 ALA B O 1
ATOM 3650 N N . ASP B 1 78 ? 18.190 74.882 127.430 1.00 44.26 132 ASP B N 1
ATOM 3651 C CA . ASP B 1 78 ? 17.157 74.050 126.839 1.00 44.14 132 ASP B CA 1
ATOM 3652 C C . ASP B 1 78 ? 17.717 72.658 126.569 1.00 43.17 132 ASP B C 1
ATOM 3653 O O . ASP B 1 78 ? 17.044 71.657 126.803 1.00 42.64 132 ASP B O 1
ATOM 3658 N N . TYR B 1 79 ? 18.951 72.600 126.072 1.00 42.38 133 TYR B N 1
ATOM 3659 C CA . TYR B 1 79 ? 19.588 71.316 125.785 1.00 41.89 133 TYR B CA 1
ATOM 3660 C C . TYR B 1 79 ? 19.859 70.510 127.053 1.00 41.92 133 TYR B C 1
ATOM 3661 O O . TYR B 1 79 ? 19.496 69.338 127.146 1.00 42.93 133 TYR B O 1
ATOM 3670 N N . VAL B 1 80 ? 20.503 71.144 128.024 1.00 42.54 134 VAL B N 1
ATOM 3671 C CA . VAL B 1 80 ? 20.808 70.484 129.285 1.00 43.28 134 VAL B CA 1
ATOM 3672 C C . VAL B 1 80 ? 19.551 69.875 129.883 1.00 43.75 134 VAL B C 1
ATOM 3673 O O . VAL B 1 80 ? 19.507 68.679 130.170 1.00 43.02 134 VAL B O 1
ATOM 3677 N N . LYS B 1 81 ? 18.524 70.698 130.067 1.00 45.09 135 LYS B N 1
ATOM 3678 C CA . LYS B 1 81 ? 17.275 70.211 130.640 1.00 46.95 135 LYS B CA 1
ATOM 3679 C C . LYS B 1 81 ? 16.654 69.125 129.783 1.00 47.53 135 LYS B C 1
ATOM 3680 O O . LYS B 1 81 ? 16.292 68.062 130.276 1.00 48.34 135 LYS B O 1
ATOM 3686 N N . ASN B 1 82 ? 16.532 69.403 128.492 1.00 49.47 136 ASN B N 1
ATOM 3687 C CA . ASN B 1 82 ? 15.932 68.461 127.566 1.00 50.69 136 ASN B CA 1
ATOM 3688 C C . ASN B 1 82 ? 16.610 67.099 127.559 1.00 51.35 136 ASN B C 1
ATOM 3689 O O . ASN B 1 82 ? 15.944 66.063 127.612 1.00 51.49 136 ASN B O 1
ATOM 3694 N N . MET B 1 83 ? 17.934 67.090 127.492 1.00 51.31 137 MET B N 1
ATOM 3695 C CA . MET B 1 83 ? 18.647 65.826 127.468 1.00 51.56 137 MET B CA 1
ATOM 3696 C C . MET B 1 83 ? 18.609 65.081 128.796 1.00 51.22 137 MET B C 1
ATOM 3697 O O . MET B 1 83 ? 18.597 63.856 128.818 1.00 50.87 137 MET B O 1
ATOM 3702 N N . ILE B 1 84 ? 18.567 65.815 129.901 1.00 52.31 138 ILE B N 1
ATOM 3703 C CA . ILE B 1 84 ? 18.513 65.182 131.215 1.00 53.48 138 ILE B CA 1
ATOM 3704 C C . ILE B 1 84 ? 17.094 64.728 131.550 1.00 55.85 138 ILE B C 1
ATOM 3705 O O . ILE B 1 84 ? 16.903 63.682 132.172 1.00 56.79 138 ILE B O 1
ATOM 3710 N N . THR B 1 85 ? 16.104 65.512 131.127 1.00 58.14 139 THR B N 1
ATOM 3711 C CA . THR B 1 85 ? 14.701 65.195 131.393 1.00 60.33 139 THR B CA 1
ATOM 3712 C C . THR B 1 85 ? 14.141 64.189 130.387 1.00 61.66 139 THR B C 1
ATOM 3713 O O . THR B 1 85 ? 12.973 63.810 130.458 1.00 62.86 139 THR B O 1
ATOM 3717 N N . GLY B 1 86 ? 14.984 63.769 129.448 1.00 62.47 140 GLY B N 1
ATOM 3718 C CA . GLY B 1 86 ? 14.577 62.795 128.449 1.00 63.24 140 GLY B CA 1
ATOM 3719 C C . GLY B 1 86 ? 13.246 63.063 127.776 1.00 64.41 140 GLY B C 1
ATOM 3720 O O . GLY B 1 86 ? 12.437 62.149 127.587 1.00 64.15 140 GLY B O 1
ATOM 3721 N N . THR B 1 87 ? 13.019 64.322 127.411 1.00 65.80 141 THR B N 1
ATOM 3722 C CA . THR B 1 87 ? 11.780 64.731 126.747 1.00 66.49 141 THR B CA 1
ATOM 3723 C C . THR B 1 87 ? 11.759 64.421 125.252 1.00 66.90 141 THR B C 1
ATOM 3724 O O . THR B 1 87 ? 10.712 64.051 124.708 1.00 67.38 141 THR B O 1
ATOM 3728 N N . ALA B 1 88 ? 12.906 64.564 124.593 1.00 66.25 142 ALA B N 1
ATOM 3729 C CA . ALA B 1 88 ? 12.995 64.296 123.156 1.00 65.88 142 ALA B CA 1
ATOM 3730 C C . ALA B 1 88 ? 13.922 63.128 122.836 1.00 65.23 142 ALA B C 1
ATOM 3731 O O . ALA B 1 88 ? 15.143 63.275 122.860 1.00 65.86 142 ALA B O 1
ATOM 3733 N N . PRO B 1 89 ? 13.345 61.958 122.521 1.00 64.54 143 PRO B N 1
ATOM 3734 C CA . PRO B 1 89 ? 14.134 60.768 122.192 1.00 62.86 143 PRO B CA 1
ATOM 3735 C C . PRO B 1 89 ? 15.189 61.134 121.147 1.00 61.33 143 PRO B C 1
ATOM 3736 O O . PRO B 1 89 ? 14.982 62.048 120.347 1.00 61.28 143 PRO B O 1
ATOM 3740 N N . LEU B 1 90 ? 16.305 60.422 121.132 1.00 59.21 144 LEU B N 1
ATOM 3741 C CA . LEU B 1 90 ? 17.349 60.783 120.191 1.00 56.65 144 LEU B CA 1
ATOM 3742 C C . LEU B 1 90 ? 18.183 59.594 119.729 1.00 55.03 144 LEU B C 1
ATOM 3743 O O . LEU B 1 90 ? 18.749 58.864 120.543 1.00 55.22 144 LEU B O 1
ATOM 3748 N N . ASP B 1 91 ? 18.268 59.421 118.414 1.00 52.73 145 ASP B N 1
ATOM 3749 C CA . ASP B 1 91 ? 19.019 58.319 117.827 1.00 51.28 145 ASP B CA 1
ATOM 3750 C C . ASP B 1 91 ? 20.407 58.752 117.369 1.00 49.40 145 ASP B C 1
ATOM 3751 O O . ASP B 1 91 ? 21.300 57.923 117.189 1.00 49.23 145 ASP B O 1
ATOM 3756 N N . GLY B 1 92 ? 20.576 60.054 117.170 1.00 46.62 146 GLY B N 1
ATOM 3757 C CA . GLY B 1 92 ? 21.856 60.576 116.737 1.00 44.10 146 GLY B CA 1
ATOM 3758 C C . GLY B 1 92 ? 21.861 62.090 116.778 1.00 42.97 146 GLY B C 1
ATOM 3759 O O . GLY B 1 92 ? 20.808 62.724 116.741 1.00 42.68 146 GLY B O 1
ATOM 3760 N N . CYS B 1 93 ? 23.048 62.678 116.847 1.00 40.42 147 CYS B N 1
ATOM 3761 C CA . CYS B 1 93 ? 23.144 64.124 116.898 1.00 39.75 147 CYS B CA 1
ATOM 3762 C C . CYS B 1 93 ? 24.014 64.706 115.817 1.00 38.78 147 CYS B C 1
ATOM 3763 O O . CYS B 1 93 ? 24.982 64.086 115.372 1.00 38.70 147 CYS B O 1
ATOM 3766 N N . ILE B 1 94 ? 23.647 65.911 115.399 1.00 37.25 148 ILE B N 1
ATOM 3767 C CA . ILE B 1 94 ? 24.408 66.645 114.413 1.00 35.91 148 ILE B CA 1
ATOM 3768 C C . ILE B 1 94 ? 25.141 67.682 115.258 1.00 36.02 148 ILE B C 1
ATOM 3769 O O . ILE B 1 94 ? 24.531 68.621 115.767 1.00 35.55 148 ILE B O 1
ATOM 3774 N N . LEU B 1 95 ? 26.440 67.486 115.445 1.00 35.43 149 LEU B N 1
ATOM 3775 C CA . LEU B 1 95 ? 27.235 68.416 116.234 1.00 35.60 149 LEU B CA 1
ATOM 3776 C C . LEU B 1 95 ? 27.728 69.526 115.336 1.00 35.37 149 LEU B C 1
ATOM 3777 O O . LEU B 1 95 ? 28.555 69.299 114.455 1.00 37.13 149 LEU B O 1
ATOM 3782 N N . VAL B 1 96 ? 27.217 70.728 115.561 1.00 35.41 150 VAL B N 1
ATOM 3783 C CA . VAL B 1 96 ? 27.618 71.871 114.767 1.00 35.32 150 VAL B CA 1
ATOM 3784 C C . VAL B 1 96 ? 28.721 72.614 115.505 1.00 36.36 150 VAL B C 1
ATOM 3785 O O . VAL B 1 96 ? 28.578 72.957 116.682 1.00 36.43 150 VAL B O 1
ATOM 3789 N N . VAL B 1 97 ? 29.827 72.844 114.814 1.00 37.81 151 VAL B N 1
ATOM 3790 C CA . VAL B 1 97 ? 30.944 73.563 115.401 1.00 39.85 151 VAL B CA 1
ATOM 3791 C C . VAL B 1 97 ? 31.427 74.621 114.422 1.00 40.53 151 VAL B C 1
ATOM 3792 O O . VAL B 1 97 ? 31.950 74.294 113.359 1.00 40.78 151 VAL B O 1
ATOM 3796 N N . ALA B 1 98 ? 31.241 75.890 114.780 1.00 42.15 152 ALA B N 1
ATOM 3797 C CA . ALA B 1 98 ? 31.661 76.995 113.927 1.00 44.80 152 ALA B CA 1
ATOM 3798 C C . ALA B 1 98 ? 33.174 76.963 113.756 1.00 46.64 152 ALA B C 1
ATOM 3799 O O . ALA B 1 98 ? 33.920 77.049 114.731 1.00 47.69 152 ALA B O 1
ATOM 3801 N N . ALA B 1 99 ? 33.618 76.840 112.508 1.00 47.81 153 ALA B N 1
ATOM 3802 C CA . ALA B 1 99 ? 35.038 76.779 112.180 1.00 49.70 153 ALA B CA 1
ATOM 3803 C C . ALA B 1 99 ? 35.881 77.863 112.845 1.00 51.03 153 ALA B C 1
ATOM 3804 O O . ALA B 1 99 ? 36.954 77.581 113.375 1.00 51.42 153 ALA B O 1
ATOM 3806 N N . ASN B 1 100 ? 35.398 79.100 112.804 1.00 52.41 154 ASN B N 1
ATOM 3807 C CA . ASN B 1 100 ? 36.121 80.226 113.387 1.00 54.89 154 ASN B CA 1
ATOM 3808 C C . ASN B 1 100 ? 36.163 80.223 114.914 1.00 55.41 154 ASN B C 1
ATOM 3809 O O . ASN B 1 100 ? 36.984 80.916 115.520 1.00 56.26 154 ASN B O 1
ATOM 3814 N N . ASP B 1 101 ? 35.282 79.448 115.533 1.00 55.81 155 ASP B N 1
ATOM 3815 C CA . ASP B 1 101 ? 35.233 79.377 116.986 1.00 55.64 155 ASP B CA 1
ATOM 3816 C C . ASP B 1 101 ? 35.847 78.091 117.520 1.00 55.16 155 ASP B C 1
ATOM 3817 O O . ASP B 1 101 ? 36.482 78.092 118.574 1.00 55.14 155 ASP B O 1
ATOM 3822 N N . GLY B 1 102 ? 35.670 76.999 116.783 1.00 54.22 156 GLY B N 1
ATOM 3823 C CA . GLY B 1 102 ? 36.202 75.722 117.222 1.00 52.94 156 GLY B CA 1
ATOM 3824 C C . GLY B 1 102 ? 35.357 75.213 118.375 1.00 52.32 156 GLY B C 1
ATOM 3825 O O . GLY B 1 102 ? 34.450 75.915 118.826 1.00 51.97 156 GLY B O 1
ATOM 3826 N N . PRO B 1 103 ? 35.612 73.995 118.876 1.00 52.25 157 PRO B N 1
ATOM 3827 C CA . PRO B 1 103 ? 34.804 73.494 119.988 1.00 51.82 157 PRO B CA 1
ATOM 3828 C C . PRO B 1 103 ? 34.813 74.457 121.173 1.00 51.81 157 PRO B C 1
ATOM 3829 O O . PRO B 1 103 ? 35.865 74.926 121.600 1.00 52.05 157 PRO B O 1
ATOM 3833 N N . MET B 1 104 ? 33.626 74.760 121.679 1.00 52.23 158 MET B N 1
ATOM 3834 C CA . MET B 1 104 ? 33.457 75.666 122.808 1.00 52.07 158 MET B CA 1
ATOM 3835 C C . MET B 1 104 ? 32.968 74.846 124.002 1.00 50.64 158 MET B C 1
ATOM 3836 O O . MET B 1 104 ? 32.709 73.649 123.869 1.00 49.90 158 MET B O 1
ATOM 3841 N N . PRO B 1 105 ? 32.832 75.477 125.182 1.00 49.27 159 PRO B N 1
ATOM 3842 C CA . PRO B 1 105 ? 32.370 74.771 126.380 1.00 48.05 159 PRO B CA 1
ATOM 3843 C C . PRO B 1 105 ? 31.065 73.985 126.209 1.00 46.90 159 PRO B C 1
ATOM 3844 O O . PRO B 1 105 ? 30.959 72.842 126.655 1.00 46.07 159 PRO B O 1
ATOM 3848 N N . GLN B 1 106 ? 30.070 74.596 125.577 1.00 46.05 160 GLN B N 1
ATOM 3849 C CA . GLN B 1 106 ? 28.793 73.923 125.364 1.00 44.90 160 GLN B CA 1
ATOM 3850 C C . GLN B 1 106 ? 28.934 72.748 124.399 1.00 44.41 160 GLN B C 1
ATOM 3851 O O . GLN B 1 106 ? 28.193 71.768 124.483 1.00 43.69 160 GLN B O 1
ATOM 3857 N N . THR B 1 107 ? 29.896 72.848 123.490 1.00 43.67 161 THR B N 1
ATOM 3858 C CA . THR B 1 107 ? 30.149 71.780 122.531 1.00 43.67 161 THR B CA 1
ATOM 3859 C C . THR B 1 107 ? 30.455 70.511 123.314 1.00 44.29 161 THR B C 1
ATOM 3860 O O . THR B 1 107 ? 29.923 69.440 123.023 1.00 42.88 161 THR B O 1
ATOM 3864 N N . ARG B 1 108 ? 31.315 70.652 124.319 1.00 44.38 162 ARG B N 1
ATOM 3865 C CA . ARG B 1 108 ? 31.727 69.531 125.146 1.00 45.87 162 ARG B CA 1
ATOM 3866 C C . ARG B 1 108 ? 30.597 69.021 126.035 1.00 45.61 162 ARG B C 1
ATOM 3867 O O . ARG B 1 108 ? 30.446 67.812 126.220 1.00 45.71 162 ARG B O 1
ATOM 3875 N N . GLU B 1 109 ? 29.813 69.938 126.593 1.00 45.20 163 GLU B N 1
ATOM 3876 C CA . GLU B 1 109 ? 28.710 69.551 127.468 1.00 44.87 163 GLU B CA 1
ATOM 3877 C C . GLU B 1 109 ? 27.669 68.759 126.704 1.00 41.62 163 GLU B C 1
ATOM 3878 O O . GLU B 1 109 ? 27.163 67.755 127.195 1.00 39.84 163 GLU B O 1
ATOM 3884 N N . HIS B 1 110 ? 27.347 69.216 125.501 1.00 39.86 164 HIS B N 1
ATOM 3885 C CA . HIS B 1 110 ? 26.357 68.519 124.685 1.00 38.56 164 HIS B CA 1
ATOM 3886 C C . HIS B 1 110 ? 26.844 67.126 124.307 1.00 36.10 164 HIS B C 1
ATOM 3887 O O . HIS B 1 110 ? 26.069 66.171 124.306 1.00 35.06 164 HIS B O 1
ATOM 3894 N N . LEU B 1 111 ? 28.131 67.012 123.993 1.00 36.77 165 LEU B N 1
ATOM 3895 C CA . LEU B 1 111 ? 28.704 65.722 123.636 1.00 37.36 165 LEU B CA 1
ATOM 3896 C C . LEU B 1 111 ? 28.616 64.768 124.817 1.00 37.47 165 LEU B C 1
ATOM 3897 O O . LEU B 1 111 ? 28.267 63.600 124.660 1.00 38.36 165 LEU B O 1
ATOM 3902 N N . LEU B 1 112 ? 28.935 65.277 126.002 1.00 37.94 166 LEU B N 1
ATOM 3903 C CA . LEU B 1 112 ? 28.883 64.470 127.213 1.00 37.64 166 LEU B CA 1
ATOM 3904 C C . LEU B 1 112 ? 27.446 64.011 127.411 1.00 37.96 166 LEU B C 1
ATOM 3905 O O . LEU B 1 112 ? 27.171 62.814 127.547 1.00 37.86 166 LEU B O 1
ATOM 3910 N N . LEU B 1 113 ? 26.528 64.972 127.411 1.00 38.13 167 LEU B N 1
ATOM 3911 C CA . LEU B 1 113 ? 25.117 64.667 127.578 1.00 39.39 167 LEU B CA 1
ATOM 3912 C C . LEU B 1 113 ? 24.596 63.703 126.520 1.00 38.63 167 LEU B C 1
ATOM 3913 O O . LEU B 1 113 ? 23.866 62.775 126.843 1.00 39.40 167 LEU B O 1
ATOM 3918 N N . ALA B 1 114 ? 24.957 63.917 125.258 1.00 38.38 168 ALA B N 1
ATOM 3919 C CA . ALA B 1 114 ? 24.499 63.006 124.214 1.00 38.62 168 ALA B CA 1
ATOM 3920 C C . ALA B 1 114 ? 25.038 61.609 124.523 1.00 39.67 168 ALA B C 1
ATOM 3921 O O . ALA B 1 114 ? 24.339 60.608 124.373 1.00 40.45 168 ALA B O 1
ATOM 3923 N N . ARG B 1 115 ? 26.283 61.541 124.972 1.00 41.35 169 ARG B N 1
ATOM 3924 C CA . ARG B 1 115 ? 26.879 60.251 125.281 1.00 43.54 169 ARG B CA 1
ATOM 3925 C C . ARG B 1 115 ? 26.133 59.582 126.434 1.00 44.31 169 ARG B C 1
ATOM 3926 O O . ARG B 1 115 ? 25.751 58.415 126.357 1.00 44.62 169 ARG B O 1
ATOM 3934 N N . GLN B 1 116 ? 25.920 60.343 127.497 1.00 45.03 170 GLN B N 1
ATOM 3935 C CA . GLN B 1 116 ? 25.239 59.854 128.686 1.00 46.26 170 GLN B CA 1
ATOM 3936 C C . GLN B 1 116 ? 23.787 59.420 128.484 1.00 47.07 170 GLN B C 1
ATOM 3937 O O . GLN B 1 116 ? 23.303 58.532 129.184 1.00 46.83 170 GLN B O 1
ATOM 3943 N N . ILE B 1 117 ? 23.094 60.033 127.533 1.00 47.39 171 ILE B N 1
ATOM 3944 C CA . ILE B 1 117 ? 21.707 59.674 127.287 1.00 48.19 171 ILE B CA 1
ATOM 3945 C C . ILE B 1 117 ? 21.594 58.429 126.413 1.00 49.15 171 ILE B C 1
ATOM 3946 O O . ILE B 1 117 ? 20.524 57.826 126.315 1.00 50.63 171 ILE B O 1
ATOM 3951 N N . GLY B 1 118 ? 22.694 58.044 125.772 1.00 48.60 172 GLY B N 1
ATOM 3952 C CA . GLY B 1 118 ? 22.665 56.852 124.946 1.00 47.48 172 GLY B CA 1
ATOM 3953 C C . GLY B 1 118 ? 22.996 57.046 123.484 1.00 47.76 172 GLY B C 1
ATOM 3954 O O . GLY B 1 118 ? 22.953 56.089 122.712 1.00 47.82 172 GLY B O 1
ATOM 3955 N N . VAL B 1 119 ? 23.312 58.273 123.085 1.00 47.26 173 VAL B N 1
ATOM 3956 C CA . VAL B 1 119 ? 23.663 58.528 121.690 1.00 48.14 173 VAL B CA 1
ATOM 3957 C C . VAL B 1 119 ? 25.075 58.010 121.446 1.00 49.12 173 VAL B C 1
ATOM 3958 O O . VAL B 1 119 ? 26.033 58.497 122.046 1.00 49.35 173 VAL B O 1
ATOM 3962 N N . GLU B 1 120 ? 25.201 57.012 120.577 1.00 50.89 174 GLU B N 1
ATOM 3963 C CA . GLU B 1 120 ? 26.512 56.448 120.273 1.00 52.44 174 GLU B CA 1
ATOM 3964 C C . GLU B 1 120 ? 27.037 56.932 118.934 1.00 51.07 174 GLU B C 1
ATOM 3965 O O . GLU B 1 120 ? 28.188 56.681 118.583 1.00 50.80 174 GLU B O 1
ATOM 3971 N N . HIS B 1 121 ? 26.191 57.633 118.190 1.00 49.97 175 HIS B N 1
ATOM 3972 C CA . HIS B 1 121 ? 26.591 58.136 116.886 1.00 49.19 175 HIS B CA 1
ATOM 3973 C C . HIS B 1 121 ? 26.315 59.613 116.689 1.00 46.99 175 HIS B C 1
ATOM 3974 O O . HIS B 1 121 ? 25.212 60.102 116.931 1.00 45.27 175 HIS B O 1
ATOM 3981 N N . VAL B 1 122 ? 27.347 60.316 116.247 1.00 45.27 176 VAL B N 1
ATOM 3982 C CA . VAL B 1 122 ? 27.252 61.738 115.997 1.00 44.06 176 VAL B CA 1
ATOM 3983 C C . VAL B 1 122 ? 27.804 62.045 114.618 1.00 43.54 176 VAL B C 1
ATOM 3984 O O . VAL B 1 122 ? 28.681 61.341 114.109 1.00 43.04 176 VAL B O 1
ATOM 3988 N N . VAL B 1 123 ? 27.252 63.083 114.006 1.00 40.63 177 VAL B N 1
ATOM 3989 C CA . VAL B 1 123 ? 27.712 63.539 112.712 1.00 40.21 177 VAL B CA 1
ATOM 3990 C C . VAL B 1 123 ? 28.120 64.975 112.990 1.00 39.85 177 VAL B C 1
ATOM 3991 O O . VAL B 1 123 ? 27.382 65.729 113.630 1.00 38.05 177 VAL B O 1
ATOM 3995 N N . VAL B 1 124 ? 29.299 65.347 112.526 1.00 39.40 178 VAL B N 1
ATOM 3996 C CA . VAL B 1 124 ? 29.797 66.683 112.780 1.00 39.54 178 VAL B CA 1
ATOM 3997 C C . VAL B 1 124 ? 29.711 67.600 111.583 1.00 40.13 178 VAL B C 1
ATOM 3998 O O . VAL B 1 124 ? 30.170 67.261 110.494 1.00 40.14 178 VAL B O 1
ATOM 4002 N N . TYR B 1 125 ? 29.112 68.765 111.795 1.00 39.81 179 TYR B N 1
ATOM 4003 C CA . TYR B 1 125 ? 29.020 69.755 110.742 1.00 39.11 179 TYR B CA 1
ATOM 4004 C C . TYR B 1 125 ? 29.858 70.949 111.175 1.00 38.70 179 TYR B C 1
ATOM 4005 O O . TYR B 1 125 ? 29.498 71.660 112.122 1.00 37.89 179 TYR B O 1
ATOM 4014 N N . VAL B 1 126 ? 30.990 71.140 110.505 1.00 39.79 180 VAL B N 1
ATOM 4015 C CA . VAL B 1 126 ? 31.870 72.267 110.783 1.00 41.82 180 VAL B CA 1
ATOM 4016 C C . VAL B 1 126 ? 31.273 73.402 109.959 1.00 43.46 180 VAL B C 1
ATOM 4017 O O . VAL B 1 126 ? 31.495 73.501 108.749 1.00 43.31 180 VAL B O 1
ATOM 4021 N N . ASN B 1 127 ? 30.491 74.238 110.632 1.00 44.49 181 ASN B N 1
ATOM 4022 C CA . ASN B 1 127 ? 29.795 75.339 109.996 1.00 46.13 181 ASN B CA 1
ATOM 4023 C C . ASN B 1 127 ? 30.633 76.601 109.834 1.00 47.45 181 ASN B C 1
ATOM 4024 O O . ASN B 1 127 ? 31.772 76.671 110.294 1.00 46.73 181 ASN B O 1
ATOM 4029 N N . LYS B 1 128 ? 30.060 77.587 109.148 1.00 48.71 182 LYS B N 1
ATOM 4030 C CA . LYS B 1 128 ? 30.718 78.867 108.912 1.00 50.06 182 LYS B CA 1
ATOM 4031 C C . LYS B 1 128 ? 32.034 78.786 108.151 1.00 50.99 182 LYS B C 1
ATOM 4032 O O . LYS B 1 128 ? 32.939 79.578 108.394 1.00 51.97 182 LYS B O 1
ATOM 4038 N N . ALA B 1 129 ? 32.146 77.841 107.221 1.00 52.33 183 ALA B N 1
ATOM 4039 C CA . ALA B 1 129 ? 33.374 77.706 106.441 1.00 53.85 183 ALA B CA 1
ATOM 4040 C C . ALA B 1 129 ? 33.579 78.914 105.518 1.00 54.78 183 ALA B C 1
ATOM 4041 O O . ALA B 1 129 ? 34.648 79.088 104.936 1.00 54.08 183 ALA B O 1
ATOM 4043 N N . ASP B 1 130 ? 32.547 79.741 105.392 1.00 56.15 184 ASP B N 1
ATOM 4044 C CA . ASP B 1 130 ? 32.604 80.931 104.547 1.00 57.62 184 ASP B CA 1
ATOM 4045 C C . ASP B 1 130 ? 33.372 82.055 105.231 1.00 58.59 184 ASP B C 1
ATOM 4046 O O . ASP B 1 130 ? 34.037 82.858 104.574 1.00 58.86 184 ASP B O 1
ATOM 4051 N N . ALA B 1 131 ? 33.270 82.109 106.555 1.00 59.68 185 ALA B N 1
ATOM 4052 C CA . ALA B 1 131 ? 33.942 83.141 107.337 1.00 60.93 185 ALA B CA 1
ATOM 4053 C C . ALA B 1 131 ? 35.357 82.743 107.758 1.00 61.88 185 ALA B C 1
ATOM 4054 O O . ALA B 1 131 ? 35.925 83.342 108.671 1.00 62.55 185 ALA B O 1
ATOM 4056 N N . VAL B 1 132 ? 35.933 81.745 107.095 1.00 62.38 186 VAL B N 1
ATOM 4057 C CA . VAL B 1 132 ? 37.282 81.307 107.442 1.00 63.53 186 VAL B CA 1
ATOM 4058 C C . VAL B 1 132 ? 38.346 81.835 106.488 1.00 65.28 186 VAL B C 1
ATOM 4059 O O . VAL B 1 132 ? 38.277 81.611 105.280 1.00 66.06 186 VAL B O 1
ATOM 4063 N N . GLN B 1 133 ? 39.330 82.536 107.044 1.00 66.95 187 GLN B N 1
ATOM 4064 C CA . GLN B 1 133 ? 40.426 83.093 106.261 1.00 68.59 187 GLN B CA 1
ATOM 4065 C C . GLN B 1 133 ? 41.583 82.111 106.109 1.00 69.30 187 GLN B C 1
ATOM 4066 O O . GLN B 1 133 ? 42.559 82.400 105.417 1.00 69.76 187 GLN B O 1
ATOM 4072 N N . ASP B 1 134 ? 41.477 80.952 106.753 1.00 70.14 188 ASP B N 1
ATOM 4073 C CA . ASP B 1 134 ? 42.538 79.955 106.671 1.00 70.17 188 ASP B CA 1
ATOM 4074 C C . ASP B 1 134 ? 41.999 78.536 106.560 1.00 69.74 188 ASP B C 1
ATOM 4075 O O . ASP B 1 134 ? 41.302 78.066 107.459 1.00 70.58 188 ASP B O 1
ATOM 4080 N N . SER B 1 135 ? 42.326 77.842 105.471 1.00 68.50 189 SER B N 1
ATOM 4081 C CA . SER B 1 135 ? 41.868 76.461 105.311 1.00 66.83 189 SER B CA 1
ATOM 4082 C C . SER B 1 135 ? 42.608 75.651 106.366 1.00 65.94 189 SER B C 1
ATOM 4083 O O . SER B 1 135 ? 42.289 74.490 106.639 1.00 65.30 189 SER B O 1
ATOM 4086 N N . GLU B 1 136 ? 43.618 76.292 106.941 1.00 65.05 190 GLU B N 1
ATOM 4087 C CA . GLU B 1 136 ? 44.427 75.699 107.989 1.00 63.85 190 GLU B CA 1
ATOM 4088 C C . GLU B 1 136 ? 43.525 75.642 109.215 1.00 62.06 190 GLU B C 1
ATOM 4089 O O . GLU B 1 136 ? 43.612 74.722 110.027 1.00 61.67 190 GLU B O 1
ATOM 4095 N N . MET B 1 137 ? 42.657 76.649 109.325 1.00 60.31 191 MET B N 1
ATOM 4096 C CA . MET B 1 137 ? 41.694 76.772 110.421 1.00 59.07 191 MET B CA 1
ATOM 4097 C C . MET B 1 137 ? 40.733 75.584 110.386 1.00 58.13 191 MET B C 1
ATOM 4098 O O . MET B 1 137 ? 40.269 75.125 111.427 1.00 57.27 191 MET B O 1
ATOM 4103 N N . VAL B 1 138 ? 40.440 75.090 109.186 1.00 56.89 192 VAL B N 1
ATOM 4104 C CA . VAL B 1 138 ? 39.524 73.963 109.032 1.00 56.72 192 VAL B CA 1
ATOM 4105 C C . VAL B 1 138 ? 40.164 72.617 109.357 1.00 56.46 192 VAL B C 1
ATOM 4106 O O . VAL B 1 138 ? 39.644 71.863 110.180 1.00 56.60 192 VAL B O 1
ATOM 4110 N N . GLU B 1 139 ? 41.282 72.313 108.710 1.00 56.96 193 GLU B N 1
ATOM 4111 C CA . GLU B 1 139 ? 41.968 71.052 108.958 1.00 57.82 193 GLU B CA 1
ATOM 4112 C C . GLU B 1 139 ? 42.315 70.896 110.434 1.00 56.99 193 GLU B C 1
ATOM 4113 O O . GLU B 1 139 ? 42.263 69.795 110.985 1.00 56.66 193 GLU B O 1
ATOM 4119 N N . LEU B 1 140 ? 42.672 72.004 111.073 1.00 55.66 194 LEU B N 1
ATOM 4120 C CA . LEU B 1 140 ? 43.023 71.966 112.482 1.00 54.73 194 LEU B CA 1
ATOM 4121 C C . LEU B 1 140 ? 41.819 71.661 113.364 1.00 53.22 194 LEU B C 1
ATOM 4122 O O . LEU B 1 140 ? 41.918 70.858 114.294 1.00 53.18 194 LEU B O 1
ATOM 4127 N N . VAL B 1 141 ? 40.682 72.288 113.069 1.00 51.58 195 VAL B N 1
ATOM 4128 C CA . VAL B 1 141 ? 39.485 72.068 113.871 1.00 50.50 195 VAL B CA 1
ATOM 4129 C C . VAL B 1 141 ? 38.947 70.644 113.737 1.00 49.73 195 VAL B C 1
ATOM 4130 O O . VAL B 1 141 ? 38.447 70.086 114.711 1.00 48.58 195 VAL B O 1
ATOM 4134 N N . GLU B 1 142 ? 39.044 70.048 112.546 1.00 49.32 196 GLU B N 1
ATOM 4135 C CA . GLU B 1 142 ? 38.563 68.678 112.385 1.00 49.96 196 GLU B CA 1
ATOM 4136 C C . GLU B 1 142 ? 39.369 67.742 113.276 1.00 50.10 196 GLU B C 1
ATOM 4137 O O . GLU B 1 142 ? 38.815 66.833 113.895 1.00 49.88 196 GLU B O 1
ATOM 4143 N N . LEU B 1 143 ? 40.680 67.958 113.323 1.00 49.84 197 LEU B N 1
ATOM 4144 C CA . LEU B 1 143 ? 41.550 67.132 114.148 1.00 50.65 197 LEU B CA 1
ATOM 4145 C C . LEU B 1 143 ? 41.160 67.295 115.606 1.00 50.25 197 LEU B C 1
ATOM 4146 O O . LEU B 1 143 ? 41.045 66.315 116.339 1.00 50.70 197 LEU B O 1
ATOM 4151 N N . GLU B 1 144 ? 40.963 68.544 116.017 1.00 50.20 198 GLU B N 1
ATOM 4152 C CA . GLU B 1 144 ? 40.565 68.855 117.385 1.00 49.30 198 GLU B CA 1
ATOM 4153 C C . GLU B 1 144 ? 39.220 68.204 117.700 1.00 47.72 198 GLU B C 1
ATOM 4154 O O . GLU B 1 144 ? 39.000 67.719 118.809 1.00 47.61 198 GLU B O 1
ATOM 4160 N N . ILE B 1 145 ? 38.327 68.186 116.716 1.00 45.23 199 ILE B N 1
ATOM 4161 C CA . ILE B 1 145 ? 37.011 67.588 116.896 1.00 43.92 199 ILE B CA 1
ATOM 4162 C C . ILE B 1 145 ? 37.077 66.077 117.049 1.00 44.37 199 ILE B C 1
ATOM 4163 O O . ILE B 1 145 ? 36.420 65.506 117.918 1.00 44.22 199 ILE B O 1
ATOM 4168 N N . ARG B 1 146 ? 37.865 65.418 116.209 1.00 43.71 200 ARG B N 1
ATOM 4169 C CA . ARG B 1 146 ? 37.964 63.970 116.303 1.00 43.78 200 ARG B CA 1
ATOM 4170 C C . ARG B 1 146 ? 38.547 63.550 117.653 1.00 43.27 200 ARG B C 1
ATOM 4171 O O . ARG B 1 146 ? 38.140 62.544 118.221 1.00 42.10 200 ARG B O 1
ATOM 4179 N N . GLU B 1 147 ? 39.493 64.333 118.162 1.00 43.97 201 GLU B N 1
ATOM 4180 C CA . GLU B 1 147 ? 40.102 64.052 119.458 1.00 45.38 201 GLU B CA 1
ATOM 4181 C C . GLU B 1 147 ? 39.080 64.319 120.553 1.00 43.77 201 GLU B C 1
ATOM 4182 O O . GLU B 1 147 ? 39.049 63.628 121.567 1.00 43.77 201 GLU B O 1
ATOM 4188 N N . LEU B 1 148 ? 38.253 65.339 120.345 1.00 42.75 202 LEU B N 1
ATOM 4189 C CA . LEU B 1 148 ? 37.213 65.690 121.305 1.00 41.91 202 LEU B CA 1
ATOM 4190 C C . LEU B 1 148 ? 36.178 64.575 121.361 1.00 41.06 202 LEU B C 1
ATOM 4191 O O . LEU B 1 148 ? 35.718 64.191 122.435 1.00 40.30 202 LEU B O 1
ATOM 4196 N N . LEU B 1 149 ? 35.800 64.077 120.189 1.00 38.46 203 LEU B N 1
ATOM 4197 C CA . LEU B 1 149 ? 34.833 62.995 120.098 1.00 37.42 203 LEU B CA 1
ATOM 4198 C C . LEU B 1 149 ? 35.362 61.772 120.849 1.00 38.64 203 LEU B C 1
ATOM 4199 O O . LEU B 1 149 ? 34.666 61.194 121.683 1.00 37.18 203 LEU B O 1
ATOM 4204 N N . THR B 1 150 ? 36.599 61.385 120.560 1.00 38.69 204 THR B N 1
ATOM 4205 C CA . THR B 1 150 ? 37.185 60.230 121.230 1.00 40.59 204 THR B CA 1
ATOM 4206 C C . THR B 1 150 ? 37.262 60.489 122.734 1.00 40.61 204 THR B C 1
ATOM 4207 O O . THR B 1 150 ? 37.025 59.590 123.538 1.00 39.46 204 THR B O 1
ATOM 4211 N N . GLU B 1 151 ? 37.582 61.723 123.108 1.00 42.35 205 GLU B N 1
ATOM 4212 C CA . GLU B 1 151 ? 37.657 62.082 124.518 1.00 44.53 205 GLU B CA 1
ATOM 4213 C C . GLU B 1 151 ? 36.316 61.838 125.197 1.00 44.62 205 GLU B C 1
ATOM 4214 O O . GLU B 1 151 ? 36.266 61.421 126.354 1.00 43.89 205 GLU B O 1
ATOM 4220 N N . PHE B 1 152 ? 35.228 62.093 124.472 1.00 44.78 206 PHE B N 1
ATOM 4221 C CA . PHE B 1 152 ? 33.896 61.900 125.032 1.00 44.62 206 PHE B CA 1
ATOM 4222 C C . PHE B 1 152 ? 33.209 60.583 124.710 1.00 44.61 206 PHE B C 1
ATOM 4223 O O . PHE B 1 152 ? 31.983 60.486 124.746 1.00 43.84 206 PHE B O 1
ATOM 4231 N N . GLY B 1 153 ? 33.999 59.566 124.391 1.00 44.10 207 GLY B N 1
ATOM 4232 C CA . GLY B 1 153 ? 33.423 58.263 124.136 1.00 44.03 207 GLY B CA 1
ATOM 4233 C C . GLY B 1 153 ? 32.979 57.927 122.733 1.00 44.56 207 GLY B C 1
ATOM 4234 O O . GLY B 1 153 ? 32.523 56.808 122.501 1.00 45.27 207 GLY B O 1
ATOM 4235 N N . TYR B 1 154 ? 33.100 58.862 121.797 1.00 43.80 208 TYR B N 1
ATOM 4236 C CA . TYR B 1 154 ? 32.695 58.568 120.429 1.00 44.08 208 TYR B CA 1
ATOM 4237 C C . TYR B 1 154 ? 33.918 58.163 119.624 1.00 43.65 208 TYR B C 1
ATOM 4238 O O . TYR B 1 154 ? 35.046 58.468 120.002 1.00 43.27 208 TYR B O 1
ATOM 4247 N N . LYS B 1 155 ? 33.692 57.476 118.513 1.00 44.58 209 LYS B N 1
ATOM 4248 C CA . LYS B 1 155 ? 34.798 57.056 117.664 1.00 44.94 209 LYS B CA 1
ATOM 4249 C C . LYS B 1 155 ? 35.173 58.202 116.737 1.00 44.79 209 LYS B C 1
ATOM 4250 O O . LYS B 1 155 ? 34.752 58.252 115.581 1.00 44.38 209 LYS B O 1
ATOM 4256 N N . GLY B 1 156 ? 35.972 59.121 117.272 1.00 44.28 210 GLY B N 1
ATOM 4257 C CA . GLY B 1 156 ? 36.396 60.293 116.531 1.00 45.60 210 GLY B CA 1
ATOM 4258 C C . GLY B 1 156 ? 36.955 60.033 115.149 1.00 46.85 210 GLY B C 1
ATOM 4259 O O . GLY B 1 156 ? 36.712 60.808 114.224 1.00 46.14 210 GLY B O 1
ATOM 4260 N N . GLU B 1 157 ? 37.699 58.940 115.003 1.00 48.11 211 GLU B N 1
ATOM 4261 C CA . GLU B 1 157 ? 38.306 58.604 113.724 1.00 48.06 211 GLU B CA 1
ATOM 4262 C C . GLU B 1 157 ? 37.297 58.112 112.690 1.00 47.77 211 GLU B C 1
ATOM 4263 O O . GLU B 1 157 ? 37.534 58.203 111.487 1.00 48.17 211 GLU B O 1
ATOM 4269 N N . GLU B 1 158 ? 36.162 57.616 113.171 1.00 47.76 212 GLU B N 1
ATOM 4270 C CA . GLU B 1 158 ? 35.104 57.077 112.324 1.00 46.69 212 GLU B CA 1
ATOM 4271 C C . GLU B 1 158 ? 33.958 58.061 112.094 1.00 45.86 212 GLU B C 1
ATOM 4272 O O . GLU B 1 158 ? 33.135 57.879 111.196 1.00 44.26 212 GLU B O 1
ATOM 4278 N N . THR B 1 159 ? 33.907 59.100 112.914 1.00 43.95 213 THR B N 1
ATOM 4279 C CA . THR B 1 159 ? 32.846 60.087 112.817 1.00 42.49 213 THR B CA 1
ATOM 4280 C C . THR B 1 159 ? 32.898 60.961 111.572 1.00 41.09 213 THR B C 1
ATOM 4281 O O . THR B 1 159 ? 33.905 61.609 111.295 1.00 40.66 213 THR B O 1
ATOM 4285 N N . PRO B 1 160 ? 31.802 60.984 110.801 1.00 39.65 214 PRO B N 1
ATOM 4286 C CA . PRO B 1 160 ? 31.726 61.794 109.586 1.00 39.19 214 PRO B CA 1
ATOM 4287 C C . PRO B 1 160 ? 31.750 63.277 109.962 1.00 38.90 214 PRO B C 1
ATOM 4288 O O . PRO B 1 160 ? 30.976 63.724 110.807 1.00 38.43 214 PRO B O 1
ATOM 4292 N N . ILE B 1 161 ? 32.649 64.032 109.349 1.00 37.78 215 ILE B N 1
ATOM 4293 C CA . ILE B 1 161 ? 32.732 65.455 109.614 1.00 37.32 215 ILE B CA 1
ATOM 4294 C C . ILE B 1 161 ? 32.564 66.177 108.287 1.00 38.86 215 ILE B C 1
ATOM 4295 O O . ILE B 1 161 ? 33.357 66.003 107.360 1.00 39.02 215 ILE B O 1
ATOM 4300 N N . ILE B 1 162 ? 31.507 66.968 108.196 1.00 38.72 216 ILE B N 1
ATOM 4301 C CA . ILE B 1 162 ? 31.223 67.717 106.986 1.00 39.79 216 ILE B CA 1
ATOM 4302 C C . ILE B 1 162 ? 31.551 69.175 107.260 1.00 40.87 216 ILE B C 1
ATOM 4303 O O . ILE B 1 162 ? 31.230 69.695 108.327 1.00 40.39 216 ILE B O 1
ATOM 4308 N N . VAL B 1 163 ? 32.218 69.813 106.302 1.00 41.64 217 VAL B N 1
ATOM 4309 C CA . VAL B 1 163 ? 32.601 71.213 106.416 1.00 42.86 217 VAL B CA 1
ATOM 4310 C C . VAL B 1 163 ? 31.797 72.033 105.415 1.00 43.63 217 VAL B C 1
ATOM 4311 O O . VAL B 1 163 ? 31.723 71.676 104.238 1.00 42.85 217 VAL B O 1
ATOM 4315 N N . GLY B 1 164 ? 31.196 73.127 105.878 1.00 43.49 218 GLY B N 1
ATOM 4316 C CA . GLY B 1 164 ? 30.419 73.959 104.982 1.00 44.13 218 GLY B CA 1
ATOM 4317 C C . GLY B 1 164 ? 29.816 75.202 105.609 1.00 44.29 218 GLY B C 1
ATOM 4318 O O . GLY B 1 164 ? 30.137 75.578 106.738 1.00 44.04 218 GLY B O 1
ATOM 4319 N N . SER B 1 165 ? 28.935 75.851 104.858 1.00 45.16 219 SER B N 1
ATOM 4320 C CA . SER B 1 165 ? 28.270 77.053 105.332 1.00 45.04 219 SER B CA 1
ATOM 4321 C C . SER B 1 165 ? 26.759 76.888 105.313 1.00 45.22 219 SER B C 1
ATOM 4322 O O . SER B 1 165 ? 26.128 76.959 104.258 1.00 45.68 219 SER B O 1
ATOM 4325 N N . ALA B 1 166 ? 26.184 76.661 106.488 1.00 44.26 220 ALA B N 1
ATOM 4326 C CA . ALA B 1 166 ? 24.744 76.511 106.615 1.00 44.06 220 ALA B CA 1
ATOM 4327 C C . ALA B 1 166 ? 24.057 77.774 106.101 1.00 44.71 220 ALA B C 1
ATOM 4328 O O . ALA B 1 166 ? 22.924 77.720 105.615 1.00 44.01 220 ALA B O 1
ATOM 4330 N N . LEU B 1 167 ? 24.744 78.908 106.215 1.00 44.72 221 LEU B N 1
ATOM 4331 C CA . LEU B 1 167 ? 24.192 80.183 105.761 1.00 46.54 221 LEU B CA 1
ATOM 4332 C C . LEU B 1 167 ? 24.109 80.216 104.240 1.00 47.02 221 LEU B C 1
ATOM 4333 O O . LEU B 1 167 ? 23.063 80.552 103.676 1.00 46.56 221 LEU B O 1
ATOM 4338 N N . CYS B 1 168 ? 25.218 79.879 103.585 1.00 47.77 222 CYS B N 1
ATOM 4339 C CA . CYS B 1 168 ? 25.270 79.838 102.124 1.00 50.06 222 CYS B CA 1
ATOM 4340 C C . CYS B 1 168 ? 24.194 78.889 101.623 1.00 49.96 222 CYS B C 1
ATOM 4341 O O . CYS B 1 168 ? 23.559 79.135 100.603 1.00 50.44 222 CYS B O 1
ATOM 4344 N N . ALA B 1 169 ? 24.001 77.796 102.355 1.00 50.25 223 ALA B N 1
ATOM 4345 C CA . ALA B 1 169 ? 23.009 76.798 101.987 1.00 50.65 223 ALA B CA 1
ATOM 4346 C C . ALA B 1 169 ? 21.595 77.337 102.167 1.00 50.92 223 ALA B C 1
ATOM 4347 O O . ALA B 1 169 ? 20.722 77.111 101.327 1.00 50.18 223 ALA B O 1
ATOM 4349 N N . LEU B 1 170 ? 21.375 78.056 103.264 1.00 50.91 224 LEU B N 1
ATOM 4350 C CA . LEU B 1 170 ? 20.062 78.620 103.551 1.00 51.66 224 LEU B CA 1
ATOM 4351 C C . LEU B 1 170 ? 19.680 79.710 102.553 1.00 52.26 224 LEU B C 1
ATOM 4352 O O . LEU B 1 170 ? 18.516 79.836 102.177 1.00 52.89 224 LEU B O 1
ATOM 4357 N N . GLU B 1 171 ? 20.664 80.496 102.128 1.00 53.67 225 GLU B N 1
ATOM 4358 C CA . GLU B 1 171 ? 20.421 81.574 101.176 1.00 55.81 225 GLU B CA 1
ATOM 4359 C C . GLU B 1 171 ? 20.760 81.128 99.751 1.00 56.79 225 GLU B C 1
ATOM 4360 O O . GLU B 1 171 ? 20.989 81.957 98.867 1.00 57.43 225 GLU B O 1
ATOM 4366 N N . GLN B 1 172 ? 20.791 79.812 99.552 1.00 57.49 226 GLN B N 1
ATOM 4367 C CA . GLN B 1 172 ? 21.079 79.194 98.258 1.00 57.97 226 GLN B CA 1
ATOM 4368 C C . GLN B 1 172 ? 22.202 79.888 97.496 1.00 57.88 226 GLN B C 1
ATOM 4369 O O . GLN B 1 172 ? 22.021 80.331 96.358 1.00 57.76 226 GLN B O 1
ATOM 4375 N N . ARG B 1 173 ? 23.365 79.963 98.133 1.00 57.26 227 ARG B N 1
ATOM 4376 C CA . ARG B 1 173 ? 24.539 80.602 97.553 1.00 57.48 227 ARG B CA 1
ATOM 4377 C C . ARG B 1 173 ? 25.722 79.650 97.602 1.00 57.68 227 ARG B C 1
ATOM 4378 O O . ARG B 1 173 ? 25.702 78.669 98.347 1.00 57.93 227 ARG B O 1
ATOM 4386 N N . ASP B 1 174 ? 26.752 79.963 96.821 1.00 58.23 228 ASP B N 1
ATOM 4387 C CA . ASP B 1 174 ? 27.972 79.165 96.763 1.00 58.62 228 ASP B CA 1
ATOM 4388 C C . ASP B 1 174 ? 27.679 77.716 97.121 1.00 58.22 228 ASP B C 1
ATOM 4389 O O . ASP B 1 174 ? 27.903 77.281 98.253 1.00 57.77 228 ASP B O 1
ATOM 4394 N N . PRO B 1 175 ? 27.185 76.945 96.145 1.00 58.07 229 PRO B N 1
ATOM 4395 C CA . PRO B 1 175 ? 26.837 75.533 96.312 1.00 57.63 229 PRO B CA 1
ATOM 4396 C C . PRO B 1 175 ? 27.920 74.641 96.910 1.00 57.21 229 PRO B C 1
ATOM 4397 O O . PRO B 1 175 ? 27.614 73.730 97.680 1.00 57.45 229 PRO B O 1
ATOM 4401 N N . GLU B 1 176 ? 29.178 74.904 96.567 1.00 57.03 230 GLU B N 1
ATOM 4402 C CA . GLU B 1 176 ? 30.277 74.089 97.077 1.00 57.11 230 GLU B CA 1
ATOM 4403 C C . GLU B 1 176 ? 30.411 74.200 98.596 1.00 56.08 230 GLU B C 1
ATOM 4404 O O . GLU B 1 176 ? 30.875 73.267 99.251 1.00 56.94 230 GLU B O 1
ATOM 4410 N N . LEU B 1 177 ? 30.004 75.337 99.153 1.00 54.54 231 LEU B N 1
ATOM 4411 C CA . LEU B 1 177 ? 30.060 75.545 100.599 1.00 53.03 231 LEU B CA 1
ATOM 4412 C C . LEU B 1 177 ? 28.718 75.262 101.258 1.00 51.33 231 LEU B C 1
ATOM 4413 O O . LEU B 1 177 ? 28.654 74.643 102.320 1.00 50.50 231 LEU B O 1
ATOM 4418 N N . GLY B 1 178 ? 27.650 75.728 100.620 1.00 49.27 232 GLY B N 1
ATOM 4419 C CA . GLY B 1 178 ? 26.321 75.546 101.167 1.00 47.21 232 GLY B CA 1
ATOM 4420 C C . GLY B 1 178 ? 25.640 74.248 100.796 1.00 47.13 232 GLY B C 1
ATOM 4421 O O . GLY B 1 178 ? 25.883 73.214 101.417 1.00 45.65 232 GLY B O 1
ATOM 4422 N N . LEU B 1 179 ? 24.786 74.311 99.776 1.00 46.61 233 LEU B N 1
ATOM 4423 C CA . LEU B 1 179 ? 24.024 73.157 99.312 1.00 46.84 233 LEU B CA 1
ATOM 4424 C C . LEU B 1 179 ? 24.772 71.830 99.346 1.00 46.40 233 LEU B C 1
ATOM 4425 O O . LEU B 1 179 ? 24.295 70.863 99.940 1.00 45.76 233 LEU B O 1
ATOM 4430 N N . LYS B 1 180 ? 25.933 71.775 98.701 1.00 46.33 234 LYS B N 1
ATOM 4431 C CA . LYS B 1 180 ? 26.705 70.541 98.675 1.00 46.37 234 LYS B CA 1
ATOM 4432 C C . LYS B 1 180 ? 27.059 70.002 100.056 1.00 45.50 234 LYS B C 1
ATOM 4433 O O . LYS B 1 180 ? 26.905 68.809 100.314 1.00 45.30 234 LYS B O 1
ATOM 4439 N N . SER B 1 181 ? 27.532 70.868 100.948 1.00 44.95 235 SER B N 1
ATOM 4440 C CA . SER B 1 181 ? 27.904 70.411 102.281 1.00 43.21 235 SER B CA 1
ATOM 4441 C C . SER B 1 181 ? 26.688 69.851 103.002 1.00 42.32 235 SER B C 1
ATOM 4442 O O . SER B 1 181 ? 26.786 68.848 103.704 1.00 43.19 235 SER B O 1
ATOM 4445 N N . VAL B 1 182 ? 25.534 70.483 102.823 1.00 40.92 236 VAL B N 1
ATOM 4446 C CA . VAL B 1 182 ? 24.331 70.000 103.485 1.00 40.83 236 VAL B CA 1
ATOM 4447 C C . VAL B 1 182 ? 23.903 68.646 102.920 1.00 41.05 236 VAL B C 1
ATOM 4448 O O . VAL B 1 182 ? 23.397 67.796 103.651 1.00 38.07 236 VAL B O 1
ATOM 4452 N N . GLN B 1 183 ? 24.100 68.445 101.618 1.00 41.38 237 GLN B N 1
ATOM 4453 C CA . GLN B 1 183 ? 23.748 67.164 101.010 1.00 43.11 237 GLN B CA 1
ATOM 4454 C C . GLN B 1 183 ? 24.699 66.116 101.585 1.00 42.21 237 GLN B C 1
ATOM 4455 O O . GLN B 1 183 ? 24.284 65.027 101.978 1.00 42.53 237 GLN B O 1
ATOM 4461 N N . LYS B 1 184 ? 25.979 66.462 101.640 1.00 41.34 238 LYS B N 1
ATOM 4462 C CA . LYS B 1 184 ? 26.981 65.560 102.180 1.00 42.49 238 LYS B CA 1
ATOM 4463 C C . LYS B 1 184 ? 26.628 65.246 103.633 1.00 41.56 238 LYS B C 1
ATOM 4464 O O . LYS B 1 184 ? 26.796 64.120 104.094 1.00 38.98 238 LYS B O 1
ATOM 4470 N N . LEU B 1 185 ? 26.126 66.251 104.347 1.00 40.87 239 LEU B N 1
ATOM 4471 C CA . LEU B 1 185 ? 25.733 66.072 105.742 1.00 41.04 239 LEU B CA 1
ATOM 4472 C C . LEU B 1 185 ? 24.588 65.078 105.844 1.00 41.46 239 LEU B C 1
ATOM 4473 O O . LEU B 1 185 ? 24.670 64.101 106.583 1.00 41.98 239 LEU B O 1
ATOM 4478 N N . LEU B 1 186 ? 23.514 65.342 105.106 1.00 42.16 240 LEU B N 1
ATOM 4479 C CA . LEU B 1 186 ? 22.345 64.472 105.117 1.00 42.56 240 LEU B CA 1
ATOM 4480 C C . LEU B 1 186 ? 22.704 63.048 104.709 1.00 42.96 240 LEU B C 1
ATOM 4481 O O . LEU B 1 186 ? 22.110 62.087 105.203 1.00 42.05 240 LEU B O 1
ATOM 4486 N N . ASP B 1 187 ? 23.668 62.913 103.804 1.00 44.07 241 ASP B N 1
ATOM 4487 C CA . ASP B 1 187 ? 24.089 61.586 103.370 1.00 45.35 241 ASP B CA 1
ATOM 4488 C C . ASP B 1 187 ? 24.783 60.888 104.534 1.00 44.45 241 ASP B C 1
ATOM 4489 O O . ASP B 1 187 ? 24.551 59.708 104.785 1.00 44.15 241 ASP B O 1
ATOM 4494 N N . ALA B 1 188 ? 25.629 61.631 105.244 1.00 43.70 242 ALA B N 1
ATOM 4495 C CA . ALA B 1 188 ? 26.350 61.097 106.399 1.00 42.49 242 ALA B CA 1
ATOM 4496 C C . ALA B 1 188 ? 25.346 60.692 107.475 1.00 41.42 242 ALA B C 1
ATOM 4497 O O . ALA B 1 188 ? 25.501 59.668 108.133 1.00 40.89 242 ALA B O 1
ATOM 4499 N N . VAL B 1 189 ? 24.311 61.506 107.651 1.00 41.31 243 VAL B N 1
ATOM 4500 C CA . VAL B 1 189 ? 23.286 61.203 108.635 1.00 41.38 243 VAL B CA 1
ATOM 4501 C C . VAL B 1 189 ? 22.527 59.929 108.252 1.00 42.15 243 VAL B C 1
ATOM 4502 O O . VAL B 1 189 ? 22.243 59.096 109.111 1.00 41.77 243 VAL B O 1
ATOM 4506 N N . ASP B 1 190 ? 22.198 59.776 106.968 1.00 43.34 244 ASP B N 1
ATOM 4507 C CA . ASP B 1 190 ? 21.483 58.580 106.515 1.00 44.04 244 ASP B CA 1
ATOM 4508 C C . ASP B 1 190 ? 22.313 57.318 106.696 1.00 43.70 244 ASP B C 1
ATOM 4509 O O . ASP B 1 190 ? 21.781 56.250 106.983 1.00 44.01 244 ASP B O 1
ATOM 4514 N N . THR B 1 191 ? 23.621 57.443 106.527 1.00 44.98 245 THR B N 1
ATOM 4515 C CA . THR B 1 191 ? 24.497 56.285 106.634 1.00 46.26 245 THR B CA 1
ATOM 4516 C C . THR B 1 191 ? 25.162 56.048 107.987 1.00 46.34 245 THR B C 1
ATOM 4517 O O . THR B 1 191 ? 25.421 54.902 108.349 1.00 47.47 245 THR B O 1
ATOM 4521 N N . TYR B 1 192 ? 25.441 57.107 108.739 1.00 45.89 246 TYR B N 1
ATOM 4522 C CA . TYR B 1 192 ? 26.114 56.920 110.017 1.00 45.44 246 TYR B CA 1
ATOM 4523 C C . TYR B 1 192 ? 25.202 56.794 111.232 1.00 45.57 246 TYR B C 1
ATOM 4524 O O . TYR B 1 192 ? 25.553 56.124 112.202 1.00 46.62 246 TYR B O 1
ATOM 4533 N N . ILE B 1 193 ? 24.040 57.438 111.194 1.00 45.44 247 ILE B N 1
ATOM 4534 C CA . ILE B 1 193 ? 23.116 57.363 112.321 1.00 45.56 247 ILE B CA 1
ATOM 4535 C C . ILE B 1 193 ? 22.188 56.166 112.132 1.00 47.03 247 ILE B C 1
ATOM 4536 O O . ILE B 1 193 ? 21.467 56.081 111.139 1.00 46.40 247 ILE B O 1
ATOM 4541 N N . PRO B 1 194 ? 22.208 55.216 113.082 1.00 48.17 248 PRO B N 1
ATOM 4542 C CA . PRO B 1 194 ? 21.367 54.020 113.015 1.00 49.01 248 PRO B CA 1
ATOM 4543 C C . PRO B 1 194 ? 19.884 54.329 113.160 1.00 50.00 248 PRO B C 1
ATOM 4544 O O . PRO B 1 194 ? 19.496 55.272 113.847 1.00 50.34 248 PRO B O 1
ATOM 4548 N N . VAL B 1 195 ? 19.058 53.527 112.504 1.00 51.29 249 VAL B N 1
ATOM 4549 C CA . VAL B 1 195 ? 17.616 53.699 112.594 1.00 52.68 249 VAL B CA 1
ATOM 4550 C C . VAL B 1 195 ? 17.194 53.144 113.948 1.00 53.80 249 VAL B C 1
ATOM 4551 O O . VAL B 1 195 ? 17.721 52.126 114.406 1.00 53.21 249 VAL B O 1
ATOM 4555 N N . PRO B 1 196 ? 16.239 53.809 114.610 1.00 54.96 250 PRO B N 1
ATOM 4556 C CA . PRO B 1 196 ? 15.765 53.358 115.916 1.00 55.52 250 PRO B CA 1
ATOM 4557 C C . PRO B 1 196 ? 15.315 51.908 115.848 1.00 56.22 250 PRO B C 1
ATOM 4558 O O . PRO B 1 196 ? 14.899 51.429 114.796 1.00 56.83 250 PRO B O 1
ATOM 4562 N N . THR B 1 197 ? 15.408 51.218 116.974 1.00 56.76 251 THR B N 1
ATOM 4563 C CA . THR B 1 197 ? 14.999 49.825 117.060 1.00 56.99 251 THR B CA 1
ATOM 4564 C C . THR B 1 197 ? 14.276 49.675 118.391 1.00 55.96 251 THR B C 1
ATOM 4565 O O . THR B 1 197 ? 14.542 50.433 119.322 1.00 55.48 251 THR B O 1
ATOM 4569 N N . ARG B 1 198 ? 13.346 48.731 118.483 1.00 55.40 252 ARG B N 1
ATOM 4570 C CA . ARG B 1 198 ? 12.644 48.526 119.746 1.00 54.36 252 ARG B CA 1
ATOM 4571 C C . ARG B 1 198 ? 13.502 47.664 120.654 1.00 52.16 252 ARG B C 1
ATOM 4572 O O . ARG B 1 198 ? 13.038 47.166 121.681 1.00 52.35 252 ARG B O 1
ATOM 4580 N N . ASP B 1 199 ? 14.760 47.499 120.261 1.00 49.51 253 ASP B N 1
ATOM 4581 C CA . ASP B 1 199 ? 15.714 46.703 121.017 1.00 46.89 253 ASP B CA 1
ATOM 4582 C C . ASP B 1 199 ? 15.148 45.340 121.385 1.00 44.00 253 ASP B C 1
ATOM 4583 O O . ASP B 1 199 ? 15.199 44.929 122.549 1.00 43.71 253 ASP B O 1
ATOM 4588 N N . LEU B 1 200 ? 14.601 44.641 120.400 1.00 40.45 254 LEU B N 1
ATOM 4589 C CA . LEU B 1 200 ? 14.050 43.323 120.661 1.00 39.07 254 LEU B CA 1
ATOM 4590 C C . LEU B 1 200 ? 15.170 42.341 120.966 1.00 37.02 254 LEU B C 1
ATOM 4591 O O . LEU B 1 200 ? 14.929 41.298 121.564 1.00 37.70 254 LEU B O 1
ATOM 4596 N N . GLU B 1 201 ? 16.393 42.682 120.569 1.00 35.68 255 GLU B N 1
ATOM 4597 C CA . GLU B 1 201 ? 17.524 41.783 120.782 1.00 36.10 255 GLU B CA 1
ATOM 4598 C C . GLU B 1 201 ? 18.152 41.839 122.162 1.00 35.62 255 GLU B C 1
ATOM 4599 O O . GLU B 1 201 ? 18.968 40.977 122.505 1.00 35.66 255 GLU B O 1
ATOM 4605 N N . LYS B 1 202 ? 17.789 42.837 122.958 1.00 33.16 256 LYS B N 1
ATOM 4606 C CA . LYS B 1 202 ? 18.355 42.938 124.293 1.00 34.24 256 LYS B CA 1
ATOM 4607 C C . LYS B 1 202 ? 17.581 42.094 125.303 1.00 33.14 256 LYS B C 1
ATOM 4608 O O . LYS B 1 202 ? 16.401 41.791 125.107 1.00 33.61 256 LYS B O 1
ATOM 4614 N N . PRO B 1 203 ? 18.237 41.702 126.405 1.00 34.32 257 PRO B N 1
ATOM 4615 C CA . PRO B 1 203 ? 17.566 40.887 127.415 1.00 33.86 257 PRO B CA 1
ATOM 4616 C C . PRO B 1 203 ? 16.275 41.561 127.827 1.00 34.32 257 PRO B C 1
ATOM 4617 O O . PRO B 1 203 ? 16.274 42.748 128.137 1.00 35.31 257 PRO B O 1
ATOM 4621 N N . PHE B 1 204 ? 15.173 40.818 127.828 1.00 33.68 258 PHE B N 1
ATOM 4622 C CA . PHE B 1 204 ? 13.905 41.426 128.183 1.00 34.35 258 PHE B CA 1
ATOM 4623 C C . PHE B 1 204 ? 13.984 42.073 129.554 1.00 35.38 258 PHE B C 1
ATOM 4624 O O . PHE B 1 204 ? 14.712 41.613 130.447 1.00 36.47 258 PHE B O 1
ATOM 4632 N N . LEU B 1 205 ? 13.252 43.167 129.701 1.00 34.70 259 LEU B N 1
ATOM 4633 C CA . LEU B 1 205 ? 13.232 43.911 130.953 1.00 34.35 259 LEU B CA 1
ATOM 4634 C C . LEU B 1 205 ? 11.826 44.442 131.128 1.00 33.42 259 LEU B C 1
ATOM 4635 O O . LEU B 1 205 ? 11.331 45.227 130.320 1.00 31.83 259 LEU B O 1
ATOM 4640 N N . LEU B 1 206 ? 11.181 44.001 132.196 1.00 33.69 260 LEU B N 1
ATOM 4641 C CA . LEU B 1 206 ? 9.807 44.387 132.448 1.00 34.08 260 LEU B CA 1
ATOM 4642 C C . LEU B 1 206 ? 9.582 44.964 133.833 1.00 34.82 260 LEU B C 1
ATOM 4643 O O . LEU B 1 206 ? 9.521 44.225 134.817 1.00 34.03 260 LEU B O 1
ATOM 4648 N N . PRO B 1 207 ? 9.473 46.297 133.930 1.00 34.85 261 PRO B N 1
ATOM 4649 C CA . PRO B 1 207 ? 9.235 46.936 135.224 1.00 34.65 261 PRO B CA 1
ATOM 4650 C C . PRO B 1 207 ? 7.810 46.587 135.654 1.00 35.20 261 PRO B C 1
ATOM 4651 O O . PRO B 1 207 ? 6.841 46.905 134.953 1.00 33.91 261 PRO B O 1
ATOM 4655 N N . VAL B 1 208 ? 7.684 45.928 136.803 1.00 35.59 262 VAL B N 1
ATOM 4656 C CA . VAL B 1 208 ? 6.376 45.537 137.313 1.00 35.28 262 VAL B CA 1
ATOM 4657 C C . VAL B 1 208 ? 5.564 46.753 137.734 1.00 35.93 262 VAL B C 1
ATOM 4658 O O . VAL B 1 208 ? 5.973 47.491 138.635 1.00 38.03 262 VAL B O 1
ATOM 4662 N N . GLU B 1 209 ? 4.431 46.962 137.064 1.00 35.94 263 GLU B N 1
ATOM 4663 C CA . GLU B 1 209 ? 3.522 48.066 137.349 1.00 37.29 263 GLU B CA 1
ATOM 4664 C C . GLU B 1 209 ? 2.626 47.658 138.505 1.00 37.86 263 GLU B C 1
ATOM 4665 O O . GLU B 1 209 ? 2.361 48.434 139.416 1.00 36.24 263 GLU B O 1
ATOM 4671 N N . SER B 1 210 ? 2.130 46.429 138.437 1.00 37.24 264 SER B N 1
ATOM 4672 C CA . SER B 1 210 ? 1.235 45.937 139.460 1.00 36.86 264 SER B CA 1
ATOM 4673 C C . SER B 1 210 ? 1.275 44.429 139.521 1.00 37.47 264 SER B C 1
ATOM 4674 O O . SER B 1 210 ? 1.901 43.769 138.693 1.00 36.46 264 SER B O 1
ATOM 4677 N N . VAL B 1 211 ? 0.572 43.887 140.505 1.00 38.46 265 VAL B N 1
ATOM 4678 C CA . VAL B 1 211 ? 0.533 42.452 140.692 1.00 37.78 265 VAL B CA 1
ATOM 4679 C C . VAL B 1 211 ? -0.896 42.077 141.036 1.00 37.39 265 VAL B C 1
ATOM 4680 O O . VAL B 1 211 ? -1.616 42.844 141.673 1.00 37.51 265 VAL B O 1
ATOM 4684 N N . TYR B 1 212 ? -1.318 40.906 140.584 1.00 38.30 266 TYR B N 1
ATOM 4685 C CA . TYR B 1 212 ? -2.649 40.432 140.916 1.00 37.74 266 TYR B CA 1
ATOM 4686 C C . TYR B 1 212 ? -2.627 38.929 140.827 1.00 38.54 266 TYR B C 1
ATOM 4687 O O . TYR B 1 212 ? -1.620 38.332 140.442 1.00 38.59 266 TYR B O 1
ATOM 4696 N N . SER B 1 213 ? -3.728 38.305 141.198 1.00 41.37 267 SER B N 1
ATOM 4697 C CA . SER B 1 213 ? -3.770 36.866 141.151 1.00 43.19 267 SER B CA 1
ATOM 4698 C C . SER B 1 213 ? -5.080 36.396 140.575 1.00 43.76 267 SER B C 1
ATOM 4699 O O . SER B 1 213 ? -6.103 37.073 140.663 1.00 44.19 267 SER B O 1
ATOM 4702 N N . ILE B 1 214 ? -5.019 35.238 139.942 1.00 43.93 268 ILE B N 1
ATOM 4703 C CA . ILE B 1 214 ? -6.192 34.622 139.367 1.00 45.78 268 ILE B CA 1
ATOM 4704 C C . ILE B 1 214 ? -6.334 33.296 140.090 1.00 45.71 268 ILE B C 1
ATOM 4705 O O . ILE B 1 214 ? -5.465 32.430 139.989 1.00 44.90 268 ILE B O 1
ATOM 4710 N N . PRO B 1 215 ? -7.426 33.127 140.847 1.00 46.88 269 PRO B N 1
ATOM 4711 C CA . PRO B 1 215 ? -7.625 31.873 141.573 1.00 48.15 269 PRO B CA 1
ATOM 4712 C C . PRO B 1 215 ? -7.555 30.689 140.620 1.00 49.01 269 PRO B C 1
ATOM 4713 O O . PRO B 1 215 ? -8.252 30.659 139.609 1.00 50.54 269 PRO B O 1
ATOM 4717 N N . GLY B 1 216 ? -6.688 29.732 140.930 1.00 49.50 270 GLY B N 1
ATOM 4718 C CA . GLY B 1 216 ? -6.568 28.558 140.090 1.00 49.58 270 GLY B CA 1
ATOM 4719 C C . GLY B 1 216 ? -5.470 28.604 139.050 1.00 49.72 270 GLY B C 1
ATOM 4720 O O . GLY B 1 216 ? -5.162 27.581 138.439 1.00 49.48 270 GLY B O 1
ATOM 4721 N N . ARG B 1 217 ? -4.874 29.773 138.831 1.00 49.96 271 ARG B N 1
ATOM 4722 C CA . ARG B 1 217 ? -3.810 29.871 137.839 1.00 49.78 271 ARG B CA 1
ATOM 4723 C C . ARG B 1 217 ? -2.497 30.402 138.390 1.00 48.44 271 ARG B C 1
ATOM 4724 O O . ARG B 1 217 ? -1.425 29.927 138.017 1.00 47.70 271 ARG B O 1
ATOM 4732 N N . GLY B 1 218 ? -2.571 31.395 139.266 1.00 46.59 272 GLY B N 1
ATOM 4733 C CA . GLY B 1 218 ? -1.348 31.920 139.830 1.00 44.69 272 GLY B CA 1
ATOM 4734 C C . GLY B 1 218 ? -1.229 33.428 139.905 1.00 43.86 272 GLY B C 1
ATOM 4735 O O . GLY B 1 218 ? -2.198 34.171 139.724 1.00 42.45 272 GLY B O 1
ATOM 4736 N N . THR B 1 219 ? -0.006 33.868 140.169 1.00 42.92 273 THR B N 1
ATOM 4737 C CA . THR B 1 219 ? 0.301 35.279 140.309 1.00 42.12 273 THR B CA 1
ATOM 4738 C C . THR B 1 219 ? 0.721 35.892 138.980 1.00 40.32 273 THR B C 1
ATOM 4739 O O . THR B 1 219 ? 1.550 35.338 138.258 1.00 40.35 273 THR B O 1
ATOM 4743 N N . VAL B 1 220 ? 0.147 37.051 138.680 1.00 39.27 274 VAL B N 1
ATOM 4744 C CA . VAL B 1 220 ? 0.440 37.763 137.447 1.00 37.95 274 VAL B CA 1
ATOM 4745 C C . VAL B 1 220 ? 0.995 39.157 137.729 1.00 37.83 274 VAL B C 1
ATOM 4746 O O . VAL B 1 220 ? 0.461 39.889 138.556 1.00 36.07 274 VAL B O 1
ATOM 4750 N N . VAL B 1 221 ? 2.078 39.511 137.051 1.00 36.76 275 VAL B N 1
ATOM 4751 C CA . VAL B 1 221 ? 2.638 40.843 137.205 1.00 37.22 275 VAL B CA 1
ATOM 4752 C C . VAL B 1 221 ? 2.371 41.564 135.895 1.00 37.06 275 VAL B C 1
ATOM 4753 O O . VAL B 1 221 ? 2.549 40.987 134.821 1.00 37.08 275 VAL B O 1
ATOM 4757 N N . THR B 1 222 ? 1.904 42.803 135.974 1.00 36.45 276 THR B N 1
ATOM 4758 C CA . THR B 1 222 ? 1.644 43.560 134.757 1.00 36.95 276 THR B CA 1
ATOM 4759 C C . THR B 1 222 ? 2.800 44.527 134.517 1.00 37.30 276 THR B C 1
ATOM 4760 O O . THR B 1 222 ? 3.592 44.824 135.420 1.00 36.27 276 THR B O 1
ATOM 4764 N N . GLY B 1 223 ? 2.903 45.014 133.290 1.00 36.04 277 GLY B N 1
ATOM 4765 C CA . GLY B 1 223 ? 3.971 45.937 132.985 1.00 36.33 277 GLY B CA 1
ATOM 4766 C C . GLY B 1 223 ? 4.170 46.037 131.496 1.00 37.08 277 GLY B C 1
ATOM 4767 O O . GLY B 1 223 ? 3.572 45.289 130.724 1.00 36.04 277 GLY B O 1
ATOM 4768 N N . THR B 1 224 ? 5.017 46.973 131.096 1.00 37.57 278 THR B N 1
ATOM 4769 C CA . THR B 1 224 ? 5.307 47.181 129.691 1.00 35.17 278 THR B CA 1
ATOM 4770 C C . THR B 1 224 ? 6.742 46.742 129.464 1.00 34.83 278 THR B C 1
ATOM 4771 O O . THR B 1 224 ? 7.643 47.167 130.187 1.00 34.70 278 THR B O 1
ATOM 4775 N N . LEU B 1 225 ? 6.958 45.853 128.498 1.00 33.92 279 LEU B N 1
ATOM 4776 C CA . LEU B 1 225 ? 8.314 45.415 128.204 1.00 33.95 279 LEU B CA 1
ATOM 4777 C C . LEU B 1 225 ? 9.063 46.615 127.673 1.00 35.87 279 LEU B C 1
ATOM 4778 O O . LEU B 1 225 ? 8.675 47.193 126.655 1.00 35.06 279 LEU B O 1
ATOM 4783 N N . GLU B 1 226 ? 10.130 46.993 128.359 1.00 35.21 280 GLU B N 1
ATOM 4784 C CA . GLU B 1 226 ? 10.903 48.133 127.919 1.00 36.75 280 GLU B CA 1
ATOM 4785 C C . GLU B 1 226 ? 11.868 47.737 126.819 1.00 36.94 280 GLU B C 1
ATOM 4786 O O . GLU B 1 226 ? 12.291 48.580 126.025 1.00 37.13 280 GLU B O 1
ATOM 4792 N N . ARG B 1 227 ? 12.208 46.450 126.771 1.00 35.52 281 ARG B N 1
ATOM 4793 C CA . ARG B 1 227 ? 13.114 45.939 125.754 1.00 34.36 281 ARG B CA 1
ATOM 4794 C C . ARG B 1 227 ? 13.030 44.422 125.650 1.00 34.65 281 ARG B C 1
ATOM 4795 O O . ARG B 1 227 ? 12.502 43.746 126.537 1.00 33.97 281 ARG B O 1
ATOM 4803 N N . GLY B 1 228 ? 13.555 43.905 124.547 1.00 32.90 282 GLY B N 1
ATOM 4804 C CA . GLY B 1 228 ? 13.579 42.477 124.333 1.00 33.43 282 GLY B CA 1
ATOM 4805 C C . GLY B 1 228 ? 12.277 41.803 123.973 1.00 33.70 282 GLY B C 1
ATOM 4806 O O . GLY B 1 228 ? 11.278 42.423 123.592 1.00 33.42 282 GLY B O 1
ATOM 4807 N N . ILE B 1 229 ? 12.313 40.486 124.092 1.00 32.85 283 ILE B N 1
ATOM 4808 C CA . ILE B 1 229 ? 11.171 39.658 123.776 1.00 32.56 283 ILE B CA 1
ATOM 4809 C C . ILE B 1 229 ? 10.956 38.709 124.929 1.00 32.20 283 ILE B C 1
ATOM 4810 O O . ILE B 1 229 ? 11.905 38.095 125.407 1.00 32.44 283 ILE B O 1
ATOM 4815 N N . LEU B 1 230 ? 9.710 38.603 125.373 1.00 34.28 284 LEU B N 1
ATOM 4816 C CA . LEU B 1 230 ? 9.363 37.722 126.473 1.00 35.65 284 LEU B CA 1
ATOM 4817 C C . LEU B 1 230 ? 8.600 36.563 125.853 1.00 36.64 284 LEU B C 1
ATOM 4818 O O . LEU B 1 230 ? 7.602 36.767 125.156 1.00 35.38 284 LEU B O 1
ATOM 4823 N N . LYS B 1 231 ? 9.075 35.350 126.095 1.00 37.74 285 LYS B N 1
ATOM 4824 C CA . LYS B 1 231 ? 8.416 34.176 125.553 1.00 40.43 285 LYS B CA 1
ATOM 4825 C C . LYS B 1 231 ? 7.822 33.322 126.657 1.00 40.86 285 LYS B C 1
ATOM 4826 O O . LYS B 1 231 ? 8.384 33.221 127.752 1.00 42.39 285 LYS B O 1
ATOM 4832 N N . LYS B 1 232 ? 6.676 32.717 126.369 1.00 42.03 286 LYS B N 1
ATOM 4833 C CA . LYS B 1 232 ? 6.021 31.854 127.338 1.00 43.48 286 LYS B CA 1
ATOM 4834 C C . LYS B 1 232 ? 7.022 30.756 127.680 1.00 43.55 286 LYS B C 1
ATOM 4835 O O . LYS B 1 232 ? 7.640 30.172 126.790 1.00 43.23 286 LYS B O 1
ATOM 4841 N N . GLY B 1 233 ? 7.198 30.493 128.967 1.00 43.89 287 GLY B N 1
ATOM 4842 C CA . GLY B 1 233 ? 8.139 29.471 129.379 1.00 44.08 287 GLY B CA 1
ATOM 4843 C C . GLY B 1 233 ? 9.515 30.023 129.702 1.00 44.80 287 GLY B C 1
ATOM 4844 O O . GLY B 1 233 ? 10.333 29.326 130.304 1.00 44.77 287 GLY B O 1
ATOM 4845 N N . ASP B 1 234 ? 9.789 31.265 129.305 1.00 44.83 288 ASP B N 1
ATOM 4846 C CA . ASP B 1 234 ? 11.093 31.860 129.593 1.00 44.34 288 ASP B CA 1
ATOM 4847 C C . ASP B 1 234 ? 11.379 31.956 131.083 1.00 43.74 288 ASP B C 1
ATOM 4848 O O . ASP B 1 234 ? 10.487 32.227 131.886 1.00 41.77 288 ASP B O 1
ATOM 4853 N N . GLU B 1 235 ? 12.636 31.737 131.446 1.00 43.92 289 GLU B N 1
ATOM 4854 C CA . GLU B 1 235 ? 13.027 31.876 132.834 1.00 45.49 289 GLU B CA 1
ATOM 4855 C C . GLU B 1 235 ? 13.107 33.370 133.084 1.00 44.99 289 GLU B C 1
ATOM 4856 O O . GLU B 1 235 ? 13.479 34.138 132.191 1.00 44.95 289 GLU B O 1
ATOM 4862 N N . CYS B 1 236 ? 12.747 33.784 134.289 1.00 43.54 290 CYS B N 1
ATOM 4863 C CA . CYS B 1 236 ? 12.795 35.192 134.625 1.00 44.07 290 CYS B CA 1
ATOM 4864 C C . CYS B 1 236 ? 13.420 35.382 135.993 1.00 43.96 290 CYS B C 1
ATOM 4865 O O . CYS B 1 236 ? 13.599 34.428 136.760 1.00 42.46 290 CYS B O 1
ATOM 4868 N N . GLU B 1 237 ? 13.750 36.628 136.289 1.00 43.33 291 GLU B N 1
ATOM 4869 C CA . GLU B 1 237 ? 14.363 36.974 137.555 1.00 44.23 291 GLU B CA 1
ATOM 4870 C C . GLU B 1 237 ? 13.813 38.330 137.956 1.00 43.30 291 GLU B C 1
ATOM 4871 O O . GLU B 1 237 ? 13.881 39.283 137.175 1.00 43.21 291 GLU B O 1
ATOM 4877 N N . PHE B 1 238 ? 13.224 38.411 139.144 1.00 42.14 292 PHE B N 1
ATOM 4878 C CA . PHE B 1 238 ? 12.714 39.686 139.621 1.00 41.98 292 PHE B CA 1
ATOM 4879 C C . PHE B 1 238 ? 13.820 40.271 140.473 1.00 42.57 292 PHE B C 1
ATOM 4880 O O . PHE B 1 238 ? 14.421 39.566 141.293 1.00 43.27 292 PHE B O 1
ATOM 4888 N N . LEU B 1 239 ? 14.085 41.558 140.274 1.00 42.15 293 LEU B N 1
ATOM 4889 C CA . LEU B 1 239 ? 15.148 42.247 140.987 1.00 42.10 293 LEU B CA 1
ATOM 4890 C C . LEU B 1 239 ? 14.653 43.558 141.594 1.00 41.92 293 LEU B C 1
ATOM 4891 O O . LEU B 1 239 ? 13.777 44.225 141.039 1.00 40.62 293 LEU B O 1
ATOM 4896 N N . GLY B 1 240 ? 15.228 43.921 142.736 1.00 42.56 294 GLY B N 1
ATOM 4897 C CA . GLY B 1 240 ? 14.838 45.149 143.401 1.00 42.79 294 GLY B CA 1
ATOM 4898 C C . GLY B 1 240 ? 14.438 44.884 144.838 1.00 45.01 294 GLY B C 1
ATOM 4899 O O . GLY B 1 240 ? 14.239 43.736 145.232 1.00 44.52 294 GLY B O 1
ATOM 4900 N N . HIS B 1 241 ? 14.335 45.949 145.624 1.00 45.33 295 HIS B N 1
ATOM 4901 C CA . HIS B 1 241 ? 13.946 45.835 147.021 1.00 46.11 295 HIS B CA 1
ATOM 4902 C C . HIS B 1 241 ? 14.705 44.760 147.780 1.00 46.53 295 HIS B C 1
ATOM 4903 O O . HIS B 1 241 ? 14.111 43.977 148.515 1.00 47.82 295 HIS B O 1
ATOM 4910 N N . SER B 1 242 ? 16.019 44.731 147.587 1.00 47.67 296 SER B N 1
ATOM 4911 C CA . SER B 1 242 ? 16.900 43.781 148.256 1.00 50.36 296 SER B CA 1
ATOM 4912 C C . SER B 1 242 ? 16.511 42.318 148.083 1.00 51.17 296 SER B C 1
ATOM 4913 O O . SER B 1 242 ? 16.811 41.481 148.937 1.00 52.37 296 SER B O 1
ATOM 4916 N N . LYS B 1 243 ? 15.856 41.999 146.977 1.00 51.43 297 LYS B N 1
ATOM 4917 C CA . LYS B 1 243 ? 15.462 40.621 146.743 1.00 51.88 297 LYS B CA 1
ATOM 4918 C C . LYS B 1 243 ? 15.683 40.139 145.321 1.00 51.55 297 LYS B C 1
ATOM 4919 O O . LYS B 1 243 ? 15.667 40.921 144.370 1.00 51.69 297 LYS B O 1
ATOM 4925 N N . ASN B 1 244 ? 15.920 38.839 145.196 1.00 51.25 298 ASN B N 1
ATOM 4926 C CA . ASN B 1 244 ? 16.161 38.214 143.906 1.00 50.70 298 ASN B CA 1
ATOM 4927 C C . ASN B 1 244 ? 15.335 36.937 143.836 1.00 50.42 298 ASN B C 1
ATOM 4928 O O . ASN B 1 244 ? 15.564 35.986 144.591 1.00 49.60 298 ASN B O 1
ATOM 4933 N N . ILE B 1 245 ? 14.364 36.930 142.931 1.00 49.28 299 ILE B N 1
ATOM 4934 C CA . ILE B 1 245 ? 13.488 35.784 142.764 1.00 48.26 299 ILE B CA 1
ATOM 4935 C C . ILE B 1 245 ? 13.584 35.231 141.351 1.00 48.80 299 ILE B C 1
ATOM 4936 O O . ILE B 1 245 ? 13.307 35.933 140.374 1.00 47.40 299 ILE B O 1
ATOM 4941 N N . ARG B 1 246 ? 13.983 33.967 141.255 1.00 47.60 300 ARG B N 1
ATOM 4942 C CA . ARG B 1 246 ? 14.120 33.292 139.973 1.00 47.99 300 ARG B CA 1
ATOM 4943 C C . ARG B 1 246 ? 12.977 32.315 139.760 1.00 48.01 300 ARG B C 1
ATOM 4944 O O . ARG B 1 246 ? 12.693 31.475 140.615 1.00 48.39 300 ARG B O 1
ATOM 4952 N N . THR B 1 247 ? 12.308 32.449 138.622 1.00 45.83 301 THR B N 1
ATOM 4953 C CA . THR B 1 247 ? 11.215 31.565 138.279 1.00 44.80 301 THR B CA 1
ATOM 4954 C C . THR B 1 247 ? 11.052 31.488 136.762 1.00 42.86 301 THR B C 1
ATOM 4955 O O . THR B 1 247 ? 12.004 31.706 136.013 1.00 42.62 301 THR B O 1
ATOM 4959 N N . VAL B 1 248 ? 9.845 31.164 136.320 1.00 41.81 302 VAL B N 1
ATOM 4960 C CA . VAL B 1 248 ? 9.549 31.031 134.907 1.00 40.90 302 VAL B CA 1
ATOM 4961 C C . VAL B 1 248 ? 8.213 31.665 134.575 1.00 39.79 302 VAL B C 1
ATOM 4962 O O . VAL B 1 248 ? 7.264 31.594 135.358 1.00 38.96 302 VAL B O 1
ATOM 4966 N N . VAL B 1 249 ? 8.144 32.295 133.408 1.00 40.10 303 VAL B N 1
ATOM 4967 C CA . VAL B 1 249 ? 6.899 32.899 132.969 1.00 40.59 303 VAL B CA 1
ATOM 4968 C C . VAL B 1 249 ? 6.120 31.774 132.312 1.00 40.50 303 VAL B C 1
ATOM 4969 O O . VAL B 1 249 ? 6.508 31.277 131.260 1.00 41.28 303 VAL B O 1
ATOM 4973 N N . THR B 1 250 ? 5.025 31.373 132.938 1.00 42.03 304 THR B N 1
ATOM 4974 C CA . THR B 1 250 ? 4.217 30.283 132.418 1.00 44.43 304 THR B CA 1
ATOM 4975 C C . THR B 1 250 ? 3.083 30.769 131.533 1.00 44.10 304 THR B C 1
ATOM 4976 O O . THR B 1 250 ? 2.365 29.971 130.936 1.00 44.31 304 THR B O 1
ATOM 4980 N N . GLY B 1 251 ? 2.920 32.081 131.439 1.00 42.95 305 GLY B N 1
ATOM 4981 C CA . GLY B 1 251 ? 1.849 32.596 130.615 1.00 42.11 305 GLY B CA 1
ATOM 4982 C C . GLY B 1 251 ? 1.913 34.087 130.379 1.00 41.57 305 GLY B C 1
ATOM 4983 O O . GLY B 1 251 ? 2.308 34.847 131.257 1.00 40.56 305 GLY B O 1
ATOM 4984 N N . ILE B 1 252 ? 1.519 34.496 129.179 1.00 41.36 306 ILE B N 1
ATOM 4985 C CA . ILE B 1 252 ? 1.508 35.901 128.797 1.00 41.77 306 ILE B CA 1
ATOM 4986 C C . ILE B 1 252 ? 0.086 36.263 128.384 1.00 43.10 306 ILE B C 1
ATOM 4987 O O . ILE B 1 252 ? -0.554 35.535 127.621 1.00 43.79 306 ILE B O 1
ATOM 4992 N N . GLU B 1 253 ? -0.411 37.389 128.881 1.00 44.05 307 GLU B N 1
ATOM 4993 C CA . GLU B 1 253 ? -1.762 37.808 128.553 1.00 45.72 307 GLU B CA 1
ATOM 4994 C C . GLU B 1 253 ? -1.862 39.252 128.083 1.00 46.04 307 GLU B C 1
ATOM 4995 O O . GLU B 1 253 ? -1.332 40.166 128.714 1.00 44.54 307 GLU B O 1
ATOM 5001 N N . MET B 1 254 ? -2.536 39.430 126.953 1.00 45.51 308 MET B N 1
ATOM 5002 C CA . MET B 1 254 ? -2.781 40.735 126.353 1.00 47.42 308 MET B CA 1
ATOM 5003 C C . MET B 1 254 ? -4.123 40.686 125.650 1.00 47.46 308 MET B C 1
ATOM 5004 O O . MET B 1 254 ? -4.436 39.709 124.976 1.00 48.15 308 MET B O 1
ATOM 5009 N N . PHE B 1 255 ? -4.913 41.736 125.816 1.00 48.66 309 PHE B N 1
ATOM 5010 C CA . PHE B 1 255 ? -6.220 41.808 125.184 1.00 50.83 309 PHE B CA 1
ATOM 5011 C C . PHE B 1 255 ? -7.063 40.585 125.519 1.00 50.64 309 PHE B C 1
ATOM 5012 O O . PHE B 1 255 ? -7.835 40.099 124.690 1.00 51.50 309 PHE B O 1
ATOM 5020 N N . HIS B 1 256 ? -6.901 40.095 126.743 1.00 50.22 310 HIS B N 1
ATOM 5021 C CA . HIS B 1 256 ? -7.638 38.939 127.233 1.00 50.99 310 HIS B CA 1
ATOM 5022 C C . HIS B 1 256 ? -7.354 37.661 126.452 1.00 51.27 310 HIS B C 1
ATOM 5023 O O . HIS B 1 256 ? -8.179 36.751 126.416 1.00 51.35 310 HIS B O 1
ATOM 5030 N N . LYS B 1 257 ? -6.182 37.594 125.838 1.00 51.75 311 LYS B N 1
ATOM 5031 C CA . LYS B 1 257 ? -5.801 36.421 125.067 1.00 53.22 311 LYS B CA 1
ATOM 5032 C C . LYS B 1 257 ? -4.449 35.907 125.516 1.00 53.56 311 LYS B C 1
ATOM 5033 O O . LYS B 1 257 ? -3.512 36.683 125.724 1.00 53.42 311 LYS B O 1
ATOM 5039 N N . SER B 1 258 ? -4.357 34.594 125.679 1.00 53.19 312 SER B N 1
ATOM 5040 C CA . SER B 1 258 ? -3.112 33.972 126.084 1.00 53.23 312 SER B CA 1
ATOM 5041 C C . SER B 1 258 ? -2.189 34.070 124.878 1.00 52.97 312 SER B C 1
ATOM 5042 O O . SER B 1 258 ? -2.627 33.887 123.739 1.00 54.35 312 SER B O 1
ATOM 5045 N N . LEU B 1 259 ? -0.921 34.370 125.120 1.00 50.95 313 LEU B N 1
ATOM 5046 C CA . LEU B 1 259 ? 0.024 34.498 124.026 1.00 49.83 313 LEU B CA 1
ATOM 5047 C C . LEU B 1 259 ? 1.306 33.733 124.289 1.00 48.62 313 LEU B C 1
ATOM 5048 O O . LEU B 1 259 ? 1.641 33.434 125.432 1.00 48.82 313 LEU B O 1
ATOM 5053 N N . ASP B 1 260 ? 2.017 33.418 123.214 1.00 48.53 314 ASP B N 1
ATOM 5054 C CA . ASP B 1 260 ? 3.271 32.687 123.305 1.00 48.53 314 ASP B CA 1
ATOM 5055 C C . ASP B 1 260 ? 4.445 33.639 123.446 1.00 46.63 314 ASP B C 1
ATOM 5056 O O . ASP B 1 260 ? 5.540 33.231 123.828 1.00 45.77 314 ASP B O 1
ATOM 5061 N N . ARG B 1 261 ? 4.218 34.908 123.129 1.00 45.01 315 ARG B N 1
ATOM 5062 C CA . ARG B 1 261 ? 5.274 35.899 123.239 1.00 43.70 315 ARG B CA 1
ATOM 5063 C C . ARG B 1 261 ? 4.781 37.336 123.269 1.00 42.47 315 ARG B C 1
ATOM 5064 O O . ARG B 1 261 ? 3.678 37.651 122.826 1.00 42.39 315 ARG B O 1
ATOM 5072 N N . ALA B 1 262 ? 5.625 38.200 123.816 1.00 40.99 316 ALA B N 1
ATOM 5073 C CA . ALA B 1 262 ? 5.342 39.619 123.914 1.00 39.65 316 ALA B CA 1
ATOM 5074 C C . ALA B 1 262 ? 6.657 40.290 123.570 1.00 37.87 316 ALA B C 1
ATOM 5075 O O . ALA B 1 262 ? 7.719 39.708 123.781 1.00 37.03 316 ALA B O 1
ATOM 5077 N N . GLU B 1 263 ? 6.595 41.508 123.041 1.00 38.11 317 GLU B N 1
ATOM 5078 C CA . GLU B 1 263 ? 7.805 42.220 122.657 1.00 37.91 317 GLU B CA 1
ATOM 5079 C C . GLU B 1 263 ? 7.841 43.606 123.268 1.00 36.80 317 GLU B C 1
ATOM 5080 O O . GLU B 1 263 ? 6.816 44.132 123.688 1.00 35.60 317 GLU B O 1
ATOM 5086 N N . ALA B 1 264 ? 9.031 44.196 123.277 1.00 35.97 318 ALA B N 1
ATOM 5087 C CA . ALA B 1 264 ? 9.223 45.534 123.809 1.00 36.05 318 ALA B CA 1
ATOM 5088 C C . ALA B 1 264 ? 8.082 46.436 123.360 1.00 35.70 318 ALA B C 1
ATOM 5089 O O . ALA B 1 264 ? 7.726 46.476 122.178 1.00 35.66 318 ALA B O 1
ATOM 5091 N N . GLY B 1 265 ? 7.504 47.146 124.318 1.00 34.76 319 GLY B N 1
ATOM 5092 C CA . GLY B 1 265 ? 6.413 48.038 124.011 1.00 34.59 319 GLY B CA 1
ATOM 5093 C C . GLY B 1 265 ? 5.063 47.451 124.355 1.00 34.88 319 GLY B C 1
ATOM 5094 O O . GLY B 1 265 ? 4.086 48.182 124.426 1.00 33.48 319 GLY B O 1
ATOM 5095 N N . ASP B 1 266 ? 4.991 46.136 124.552 1.00 34.65 320 ASP B N 1
ATOM 5096 C CA . ASP B 1 266 ? 3.716 45.520 124.898 1.00 34.61 320 ASP B CA 1
ATOM 5097 C C . ASP B 1 266 ? 3.392 45.682 126.377 1.00 34.52 320 ASP B C 1
ATOM 5098 O O . ASP B 1 266 ? 4.249 45.460 127.233 1.00 34.66 320 ASP B O 1
ATOM 5103 N N . ASN B 1 267 ? 2.151 46.073 126.656 1.00 34.68 321 ASN B N 1
ATOM 5104 C CA . ASN B 1 267 ? 1.651 46.222 128.021 1.00 35.71 321 ASN B CA 1
ATOM 5105 C C . ASN B 1 267 ? 1.049 44.843 128.243 1.00 35.28 321 ASN B C 1
ATOM 5106 O O . ASN B 1 267 ? 0.047 44.510 127.623 1.00 36.00 321 ASN B O 1
ATOM 5111 N N . LEU B 1 268 ? 1.640 44.046 129.124 1.00 36.03 322 LEU B N 1
ATOM 5112 C CA . LEU B 1 268 ? 1.148 42.688 129.324 1.00 36.90 322 LEU B CA 1
ATOM 5113 C C . LEU B 1 268 ? 1.067 42.232 130.772 1.00 38.07 322 LEU B C 1
ATOM 5114 O O . LEU B 1 268 ? 1.532 42.910 131.687 1.00 37.08 322 LEU B O 1
ATOM 5119 N N . GLY B 1 269 ? 0.464 41.059 130.942 1.00 38.26 323 GLY B N 1
ATOM 5120 C CA . GLY B 1 269 ? 0.340 40.431 132.241 1.00 38.07 323 GLY B CA 1
ATOM 5121 C C . GLY B 1 269 ? 1.123 39.141 132.124 1.00 37.66 323 GLY B C 1
ATOM 5122 O O . GLY B 1 269 ? 0.815 38.296 131.277 1.00 38.27 323 GLY B O 1
ATOM 5123 N N . ALA B 1 270 ? 2.160 38.998 132.938 1.00 37.72 324 ALA B N 1
ATOM 5124 C CA . ALA B 1 270 ? 2.987 37.800 132.905 1.00 38.07 324 ALA B CA 1
ATOM 5125 C C . ALA B 1 270 ? 2.662 36.881 134.077 1.00 39.88 324 ALA B C 1
ATOM 5126 O O . ALA B 1 270 ? 2.867 37.244 135.236 1.00 39.99 324 ALA B O 1
ATOM 5128 N N . LEU B 1 271 ? 2.139 35.699 133.764 1.00 41.55 325 LEU B N 1
ATOM 5129 C CA . LEU B 1 271 ? 1.806 34.701 134.779 1.00 42.27 325 LEU B CA 1
ATOM 5130 C C . LEU B 1 271 ? 3.110 34.017 135.178 1.00 42.54 325 LEU B C 1
ATOM 5131 O O . LEU B 1 271 ? 3.794 33.423 134.345 1.00 43.24 325 LEU B O 1
ATOM 5136 N N . VAL B 1 272 ? 3.463 34.104 136.451 1.00 43.59 326 VAL B N 1
ATOM 5137 C CA . VAL B 1 272 ? 4.703 33.502 136.909 1.00 45.06 326 VAL B CA 1
ATOM 5138 C C . VAL B 1 272 ? 4.471 32.265 137.769 1.00 47.04 326 VAL B C 1
ATOM 5139 O O . VAL B 1 272 ? 3.527 32.204 138.556 1.00 47.79 326 VAL B O 1
ATOM 5143 N N . ARG B 1 273 ? 5.348 31.279 137.611 1.00 48.47 327 ARG B N 1
ATOM 5144 C CA . ARG B 1 273 ? 5.236 30.021 138.339 1.00 49.71 327 ARG B CA 1
ATOM 5145 C C . ARG B 1 273 ? 5.642 30.023 139.818 1.00 50.66 327 ARG B C 1
ATOM 5146 O O . ARG B 1 273 ? 6.677 30.583 140.198 1.00 50.27 327 ARG B O 1
ATOM 5154 N N . GLY B 1 274 ? 4.808 29.382 140.638 1.00 49.78 328 GLY B N 1
ATOM 5155 C CA . GLY B 1 274 ? 5.074 29.243 142.060 1.00 49.77 328 GLY B CA 1
ATOM 5156 C C . GLY B 1 274 ? 4.904 30.434 142.984 1.00 50.11 328 GLY B C 1
ATOM 5157 O O . GLY B 1 274 ? 4.351 30.303 144.080 1.00 50.39 328 GLY B O 1
ATOM 5158 N N . LEU B 1 275 ? 5.376 31.597 142.559 1.00 49.51 329 LEU B N 1
ATOM 5159 C CA . LEU B 1 275 ? 5.286 32.791 143.388 1.00 49.66 329 LEU B CA 1
ATOM 5160 C C . LEU B 1 275 ? 3.858 33.169 143.750 1.00 49.91 329 LEU B C 1
ATOM 5161 O O . LEU B 1 275 ? 2.928 32.920 142.989 1.00 50.23 329 LEU B O 1
ATOM 5166 N N . LYS B 1 276 ? 3.692 33.766 144.927 1.00 51.79 330 LYS B N 1
ATOM 5167 C CA . LYS B 1 276 ? 2.383 34.209 145.381 1.00 53.87 330 LYS B CA 1
ATOM 5168 C C . LYS B 1 276 ? 2.365 35.736 145.419 1.00 53.88 330 LYS B C 1
ATOM 5169 O O . LYS B 1 276 ? 3.420 36.369 145.405 1.00 53.33 330 LYS B O 1
ATOM 5175 N N . ARG B 1 277 ? 1.173 36.325 145.456 1.00 54.34 331 ARG B N 1
ATOM 5176 C CA . ARG B 1 277 ? 1.036 37.780 145.436 1.00 55.81 331 ARG B CA 1
ATOM 5177 C C . ARG B 1 277 ? 1.905 38.559 146.415 1.00 55.97 331 ARG B C 1
ATOM 5178 O O . ARG B 1 277 ? 2.446 39.608 146.062 1.00 56.40 331 ARG B O 1
ATOM 5186 N N . GLU B 1 278 ? 2.049 38.060 147.637 1.00 55.40 332 GLU B N 1
ATOM 5187 C CA . GLU B 1 278 ? 2.870 38.746 148.625 1.00 54.32 332 GLU B CA 1
ATOM 5188 C C . GLU B 1 278 ? 4.364 38.658 148.303 1.00 52.68 332 GLU B C 1
ATOM 5189 O O . GLU B 1 278 ? 5.175 39.384 148.877 1.00 51.98 332 GLU B O 1
ATOM 5195 N N . ASP B 1 279 ? 4.724 37.779 147.375 1.00 51.19 333 ASP B N 1
ATOM 5196 C CA . ASP B 1 279 ? 6.124 37.617 146.982 1.00 50.00 333 ASP B CA 1
ATOM 5197 C C . ASP B 1 279 ? 6.596 38.724 146.042 1.00 48.41 333 ASP B C 1
ATOM 5198 O O . ASP B 1 279 ? 7.791 38.992 145.938 1.00 49.02 333 ASP B O 1
ATOM 5203 N N . LEU B 1 280 ? 5.658 39.360 145.355 1.00 46.06 334 LEU B N 1
ATOM 5204 C CA . LEU B 1 280 ? 6.017 40.393 144.394 1.00 43.60 334 LEU B CA 1
ATOM 5205 C C . LEU B 1 280 ? 5.325 41.716 144.658 1.00 42.81 334 LEU B C 1
ATOM 5206 O O . LEU B 1 280 ? 4.350 41.785 145.405 1.00 41.08 334 LEU B O 1
ATOM 5211 N N . ARG B 1 281 ? 5.833 42.766 144.021 1.00 41.94 335 ARG B N 1
ATOM 5212 C CA . ARG B 1 281 ? 5.253 44.086 144.185 1.00 42.22 335 ARG B CA 1
ATOM 5213 C C . ARG B 1 281 ? 5.678 45.048 143.083 1.00 39.80 335 ARG B C 1
ATOM 5214 O O . ARG B 1 281 ? 6.669 44.825 142.394 1.00 38.71 335 ARG B O 1
ATOM 5222 N N . ARG B 1 282 ? 4.906 46.114 142.923 1.00 39.87 336 ARG B N 1
ATOM 5223 C CA . ARG B 1 282 ? 5.221 47.141 141.939 1.00 39.25 336 ARG B CA 1
ATOM 5224 C C . ARG B 1 282 ? 6.635 47.595 142.292 1.00 38.87 336 ARG B C 1
ATOM 5225 O O . ARG B 1 282 ? 6.996 47.639 143.467 1.00 40.81 336 ARG B O 1
ATOM 5233 N N . GLY B 1 283 ? 7.445 47.915 141.294 1.00 38.30 337 GLY B N 1
ATOM 5234 C CA . GLY B 1 283 ? 8.788 48.367 141.593 1.00 37.26 337 GLY B CA 1
ATOM 5235 C C . GLY B 1 283 ? 9.825 47.343 141.224 1.00 37.30 337 GLY B C 1
ATOM 5236 O O . GLY B 1 283 ? 10.912 47.697 140.783 1.00 38.04 337 GLY B O 1
ATOM 5237 N N . LEU B 1 284 ? 9.517 46.067 141.428 1.00 37.04 338 LEU B N 1
ATOM 5238 C CA . LEU B 1 284 ? 10.465 45.042 141.045 1.00 36.81 338 LEU B CA 1
ATOM 5239 C C . LEU B 1 284 ? 10.563 45.106 139.527 1.00 35.91 338 LEU B C 1
ATOM 5240 O O . LEU B 1 284 ? 9.727 45.720 138.873 1.00 36.00 338 LEU B O 1
ATOM 5245 N N . VAL B 1 285 ? 11.603 44.494 138.987 1.00 35.78 339 VAL B N 1
ATOM 5246 C CA . VAL B 1 285 ? 11.793 44.435 137.551 1.00 36.84 339 VAL B CA 1
ATOM 5247 C C . VAL B 1 285 ? 12.058 42.982 137.200 1.00 37.24 339 VAL B C 1
ATOM 5248 O O . VAL B 1 285 ? 12.928 42.329 137.781 1.00 37.88 339 VAL B O 1
ATOM 5252 N N . MET B 1 286 ? 11.279 42.474 136.261 1.00 39.12 340 MET B N 1
ATOM 5253 C CA . MET B 1 286 ? 11.439 41.102 135.820 1.00 38.87 340 MET B CA 1
ATOM 5254 C C . MET B 1 286 ? 12.324 41.173 134.585 1.00 38.63 340 MET B C 1
ATOM 5255 O O . MET B 1 286 ? 12.027 41.905 133.638 1.00 38.53 340 MET B O 1
ATOM 5260 N N . ALA B 1 287 ? 13.417 40.423 134.604 1.00 37.97 341 ALA B N 1
ATOM 5261 C CA . ALA B 1 287 ? 14.349 40.428 133.491 1.00 39.06 341 ALA B CA 1
ATOM 5262 C C . ALA B 1 287 ? 14.878 39.037 133.213 1.00 38.78 341 ALA B C 1
ATOM 5263 O O . ALA B 1 287 ? 14.633 38.096 133.975 1.00 38.73 341 ALA B O 1
ATOM 5265 N N . LYS B 1 288 ? 15.601 38.916 132.109 1.00 37.24 342 LYS B N 1
ATOM 5266 C CA . LYS B 1 288 ? 16.203 37.653 131.741 1.00 37.75 342 LYS B CA 1
ATOM 5267 C C . LYS B 1 288 ? 17.254 37.404 132.814 1.00 37.28 342 LYS B C 1
ATOM 5268 O O . LYS B 1 288 ? 18.056 38.287 133.125 1.00 35.62 342 LYS B O 1
ATOM 5274 N N . PRO B 1 289 ? 17.266 36.200 133.396 1.00 37.27 343 PRO B N 1
ATOM 5275 C CA . PRO B 1 289 ? 18.233 35.860 134.444 1.00 36.84 343 PRO B CA 1
ATOM 5276 C C . PRO B 1 289 ? 19.686 36.208 134.129 1.00 36.23 343 PRO B C 1
ATOM 5277 O O . PRO B 1 289 ? 20.207 35.854 133.072 1.00 36.37 343 PRO B O 1
ATOM 5281 N N . GLY B 1 290 ? 20.322 36.913 135.062 1.00 36.25 344 GLY B N 1
ATOM 5282 C CA . GLY B 1 290 ? 21.714 37.304 134.911 1.00 37.46 344 GLY B CA 1
ATOM 5283 C C . GLY B 1 290 ? 21.998 38.497 134.009 1.00 37.88 344 GLY B C 1
ATOM 5284 O O . GLY B 1 290 ? 23.125 38.994 133.984 1.00 38.61 344 GLY B O 1
ATOM 5285 N N . SER B 1 291 ? 20.993 38.966 133.276 1.00 38.56 345 SER B N 1
ATOM 5286 C CA . SER B 1 291 ? 21.189 40.085 132.348 1.00 38.79 345 SER B CA 1
ATOM 5287 C C . SER B 1 291 ? 21.473 41.433 133.014 1.00 38.68 345 SER B C 1
ATOM 5288 O O . SER B 1 291 ? 22.186 42.271 132.462 1.00 38.40 345 SER B O 1
ATOM 5291 N N . ILE B 1 292 ? 20.895 41.644 134.188 1.00 40.42 346 ILE B N 1
ATOM 5292 C CA . ILE B 1 292 ? 21.093 42.887 134.915 1.00 42.42 346 ILE B CA 1
ATOM 5293 C C . ILE B 1 292 ? 21.132 42.604 136.401 1.00 43.75 346 ILE B C 1
ATOM 5294 O O . ILE B 1 292 ? 20.676 41.560 136.862 1.00 43.65 346 ILE B O 1
ATOM 5299 N N . GLN B 1 293 ? 21.695 43.539 137.147 1.00 43.87 347 GLN B N 1
ATOM 5300 C CA . GLN B 1 293 ? 21.754 43.403 138.584 1.00 45.84 347 GLN B CA 1
ATOM 5301 C C . GLN B 1 293 ? 21.448 44.753 139.181 1.00 45.13 347 GLN B C 1
ATOM 5302 O O . GLN B 1 293 ? 21.786 45.787 138.610 1.00 44.27 347 GLN B O 1
ATOM 5308 N N . PRO B 1 294 ? 20.772 44.761 140.332 1.00 45.50 348 PRO B N 1
ATOM 5309 C CA . PRO B 1 294 ? 20.432 46.020 140.982 1.00 45.60 348 PRO B CA 1
ATOM 5310 C C . PRO B 1 294 ? 21.681 46.810 141.341 1.00 45.12 348 PRO B C 1
ATOM 5311 O O . PRO B 1 294 ? 22.766 46.253 141.518 1.00 43.89 348 PRO B O 1
ATOM 5315 N N . HIS B 1 295 ? 21.512 48.121 141.416 1.00 45.70 349 HIS B N 1
ATOM 5316 C CA . HIS B 1 295 ? 22.586 49.029 141.769 1.00 46.03 349 HIS B CA 1
ATOM 5317 C C . HIS B 1 295 ? 22.061 49.871 142.915 1.00 46.00 349 HIS B C 1
ATOM 5318 O O . HIS B 1 295 ? 20.889 50.248 142.936 1.00 45.13 349 HIS B O 1
ATOM 5325 N N . GLN B 1 296 ? 22.928 50.141 143.879 1.00 46.92 350 GLN B N 1
ATOM 5326 C CA . GLN B 1 296 ? 22.547 50.921 145.043 1.00 47.96 350 GLN B CA 1
ATOM 5327 C C . GLN B 1 296 ? 23.248 52.277 145.011 1.00 47.61 350 GLN B C 1
ATOM 5328 O O . GLN B 1 296 ? 22.769 53.248 145.590 1.00 48.44 350 GLN B O 1
ATOM 5334 N N . LYS B 1 297 ? 24.382 52.331 144.318 1.00 47.50 351 LYS B N 1
ATOM 5335 C CA . LYS B 1 297 ? 25.150 53.563 144.188 1.00 48.08 351 LYS B CA 1
ATOM 5336 C C . LYS B 1 297 ? 25.271 53.959 142.727 1.00 47.58 351 LYS B C 1
ATOM 5337 O O . LYS B 1 297 ? 25.589 53.131 141.867 1.00 46.06 351 LYS B O 1
ATOM 5343 N N . VAL B 1 298 ? 25.040 55.237 142.454 1.00 47.13 352 VAL B N 1
ATOM 5344 C CA . VAL B 1 298 ? 25.110 55.727 141.093 1.00 46.83 352 VAL B CA 1
ATOM 5345 C C . VAL B 1 298 ? 25.556 57.175 140.994 1.00 45.72 352 VAL B C 1
ATOM 5346 O O . VAL B 1 298 ? 25.397 57.948 141.931 1.00 44.92 352 VAL B O 1
ATOM 5350 N N . GLU B 1 299 ? 26.145 57.523 139.855 1.00 46.13 353 GLU B N 1
ATOM 5351 C CA . GLU B 1 299 ? 26.534 58.895 139.593 1.00 46.92 353 GLU B CA 1
ATOM 5352 C C . GLU B 1 299 ? 25.521 59.313 138.547 1.00 46.11 353 GLU B C 1
ATOM 5353 O O . GLU B 1 299 ? 25.253 58.570 137.601 1.00 45.53 353 GLU B O 1
ATOM 5359 N N . ALA B 1 300 ? 24.936 60.488 138.720 1.00 44.00 354 ALA B N 1
ATOM 5360 C CA . ALA B 1 300 ? 23.937 60.941 137.778 1.00 42.07 354 ALA B CA 1
ATOM 5361 C C . ALA B 1 300 ? 24.024 62.421 137.499 1.00 40.93 354 ALA B C 1
ATOM 5362 O O . ALA B 1 300 ? 24.442 63.206 138.355 1.00 40.46 354 ALA B O 1
ATOM 5364 N N . GLN B 1 301 ? 23.641 62.795 136.287 1.00 39.57 355 GLN B N 1
ATOM 5365 C CA . GLN B 1 301 ? 23.608 64.195 135.924 1.00 38.52 355 GLN B CA 1
ATOM 5366 C C . GLN B 1 301 ? 22.198 64.549 136.376 1.00 37.44 355 GLN B C 1
ATOM 5367 O O . GLN B 1 301 ? 21.224 63.896 135.980 1.00 36.45 355 GLN B O 1
ATOM 5373 N N . VAL B 1 302 ? 22.079 65.560 137.225 1.00 35.50 356 VAL B N 1
ATOM 5374 C CA . VAL B 1 302 ? 20.776 65.924 137.745 1.00 34.88 356 VAL B CA 1
ATOM 5375 C C . VAL B 1 302 ? 20.460 67.400 137.619 1.00 35.74 356 VAL B C 1
ATOM 5376 O O . VAL B 1 302 ? 21.271 68.263 137.960 1.00 35.73 356 VAL B O 1
ATOM 5380 N N . TYR B 1 303 ? 19.270 67.675 137.113 1.00 35.21 357 TYR B N 1
ATOM 5381 C CA . TYR B 1 303 ? 18.812 69.034 136.979 1.00 35.39 357 TYR B CA 1
ATOM 5382 C C . TYR B 1 303 ? 17.959 69.289 138.202 1.00 34.61 357 TYR B C 1
ATOM 5383 O O . TYR B 1 303 ? 17.013 68.549 138.476 1.00 32.90 357 TYR B O 1
ATOM 5392 N N . ILE B 1 304 ? 18.303 70.334 138.941 1.00 35.14 358 ILE B N 1
ATOM 5393 C CA . ILE B 1 304 ? 17.558 70.690 140.140 1.00 35.47 358 ILE B CA 1
ATOM 5394 C C . ILE B 1 304 ? 16.541 71.728 139.708 1.00 35.22 358 ILE B C 1
ATOM 5395 O O . ILE B 1 304 ? 16.920 72.791 139.223 1.00 35.11 358 ILE B O 1
ATOM 5400 N N . LEU B 1 305 ? 15.256 71.424 139.864 1.00 35.10 359 LEU B N 1
ATOM 5401 C CA . LEU B 1 305 ? 14.230 72.375 139.462 1.00 35.59 359 LEU B CA 1
ATOM 5402 C C . LEU B 1 305 ? 14.301 73.651 140.267 1.00 36.27 359 LEU B C 1
ATOM 5403 O O . LEU B 1 305 ? 14.792 73.667 141.394 1.00 35.34 359 LEU B O 1
ATOM 5408 N N . THR B 1 306 ? 13.815 74.722 139.657 1.00 37.19 360 THR B N 1
ATOM 5409 C CA . THR B 1 306 ? 13.777 76.023 140.303 1.00 38.10 360 THR B CA 1
ATOM 5410 C C . THR B 1 306 ? 12.450 76.073 141.042 1.00 38.64 360 THR B C 1
ATOM 5411 O O . THR B 1 306 ? 11.612 75.186 140.885 1.00 37.85 360 THR B O 1
ATOM 5415 N N . LYS B 1 307 ? 12.255 77.107 141.852 1.00 40.35 361 LYS B N 1
ATOM 5416 C CA . LYS B 1 307 ? 11.003 77.229 142.573 1.00 41.12 361 LYS B CA 1
ATOM 5417 C C . LYS B 1 307 ? 9.877 77.462 141.570 1.00 41.05 361 LYS B C 1
ATOM 5418 O O . LYS B 1 307 ? 8.759 76.994 141.771 1.00 41.53 361 LYS B O 1
ATOM 5424 N N . GLU B 1 308 ? 10.174 78.174 140.486 1.00 42.51 362 GLU B N 1
ATOM 5425 C CA . GLU B 1 308 ? 9.165 78.445 139.458 1.00 45.05 362 GLU B CA 1
ATOM 5426 C C . GLU B 1 308 ? 8.633 77.145 138.868 1.00 45.37 362 GLU B C 1
ATOM 5427 O O . GLU B 1 308 ? 7.442 77.022 138.569 1.00 45.60 362 GLU B O 1
ATOM 5433 N N . GLU B 1 309 ? 9.529 76.182 138.681 1.00 45.54 363 GLU B N 1
ATOM 5434 C CA . GLU B 1 309 ? 9.155 74.897 138.108 1.00 45.52 363 GLU B CA 1
ATOM 5435 C C . GLU B 1 309 ? 8.518 73.999 139.156 1.00 45.32 363 GLU B C 1
ATOM 5436 O O . GLU B 1 309 ? 8.194 72.844 138.881 1.00 45.00 363 GLU B O 1
ATOM 5442 N N . GLY B 1 310 ? 8.346 74.540 140.358 1.00 44.91 364 GLY B N 1
ATOM 5443 C CA . GLY B 1 310 ? 7.733 73.782 141.432 1.00 44.15 364 GLY B CA 1
ATOM 5444 C C . GLY B 1 310 ? 8.704 73.018 142.306 1.00 43.60 364 GLY B C 1
ATOM 5445 O O . GLY B 1 310 ? 8.291 72.164 143.090 1.00 42.63 364 GLY B O 1
ATOM 5446 N N . GLY B 1 311 ? 9.992 73.324 142.177 1.00 43.95 365 GLY B N 1
ATOM 5447 C CA . GLY B 1 311 ? 10.998 72.644 142.973 1.00 44.56 365 GLY B CA 1
ATOM 5448 C C . GLY B 1 311 ? 11.338 73.394 144.247 1.00 45.27 365 GLY B C 1
ATOM 5449 O O . GLY B 1 311 ? 10.544 74.204 144.728 1.00 45.83 365 GLY B O 1
ATOM 5450 N N . ARG B 1 312 ? 12.520 73.127 144.792 1.00 45.91 366 ARG B N 1
ATOM 5451 C CA . ARG B 1 312 ? 12.969 73.776 146.019 1.00 47.00 366 ARG B CA 1
ATOM 5452 C C . ARG B 1 312 ? 13.207 75.274 145.881 1.00 48.44 366 ARG B C 1
ATOM 5453 O O . ARG B 1 312 ? 13.616 75.767 144.826 1.00 46.55 366 ARG B O 1
ATOM 5461 N N . HIS B 1 313 ? 12.951 75.985 146.972 1.00 50.93 367 HIS B N 1
ATOM 5462 C CA . HIS B 1 313 ? 13.154 77.423 147.031 1.00 52.91 367 HIS B CA 1
ATOM 5463 C C . HIS B 1 313 ? 14.589 77.661 147.477 1.00 53.36 367 HIS B C 1
ATOM 5464 O O . HIS B 1 313 ? 15.190 78.674 147.137 1.00 54.48 367 HIS B O 1
ATOM 5471 N N . LYS B 1 314 ? 15.136 76.720 148.240 1.00 54.32 368 LYS B N 1
ATOM 5472 C CA . LYS B 1 314 ? 16.508 76.838 148.709 1.00 54.83 368 LYS B CA 1
ATOM 5473 C C . LYS B 1 314 ? 17.365 75.636 148.336 1.00 55.53 368 LYS B C 1
ATOM 5474 O O . LYS B 1 314 ? 16.854 74.562 148.013 1.00 55.68 368 LYS B O 1
ATOM 5480 N N . PRO B 1 315 ? 18.693 75.807 148.382 1.00 55.90 369 PRO B N 1
ATOM 5481 C CA . PRO B 1 315 ? 19.671 74.770 148.058 1.00 55.52 369 PRO B CA 1
ATOM 5482 C C . PRO B 1 315 ? 19.669 73.674 149.108 1.00 55.49 369 PRO B C 1
ATOM 5483 O O . PRO B 1 315 ? 19.030 73.796 150.153 1.00 55.79 369 PRO B O 1
ATOM 5487 N N . PHE B 1 316 ? 20.384 72.599 148.818 1.00 55.13 370 PHE B N 1
ATOM 5488 C CA . PHE B 1 316 ? 20.499 71.505 149.758 1.00 54.31 370 PHE B CA 1
ATOM 5489 C C . PHE B 1 316 ? 21.940 71.042 149.747 1.00 53.89 370 PHE B C 1
ATOM 5490 O O . PHE B 1 316 ? 22.648 71.210 148.754 1.00 53.36 370 PHE B O 1
ATOM 5498 N N . VAL B 1 317 ? 22.380 70.489 150.868 1.00 54.33 371 VAL B N 1
ATOM 5499 C CA . VAL B 1 317 ? 23.753 70.027 151.000 1.00 55.18 371 VAL B CA 1
ATOM 5500 C C . VAL B 1 317 ? 23.840 68.515 150.915 1.00 55.03 371 VAL B C 1
ATOM 5501 O O . VAL B 1 317 ? 22.816 67.829 150.892 1.00 54.63 371 VAL B O 1
ATOM 5505 N N . SER B 1 318 ? 25.069 68.005 150.876 1.00 54.72 372 SER B N 1
ATOM 5506 C CA . SER B 1 318 ? 25.295 66.572 150.801 1.00 55.25 372 SER B CA 1
ATOM 5507 C C . SER B 1 318 ? 24.496 65.840 151.866 1.00 55.05 372 SER B C 1
ATOM 5508 O O . SER B 1 318 ? 24.142 66.401 152.903 1.00 54.78 372 SER B O 1
ATOM 5511 N N . HIS B 1 319 ? 24.228 64.573 151.593 1.00 54.62 373 HIS B N 1
ATOM 5512 C CA . HIS B 1 319 ? 23.455 63.723 152.477 1.00 54.58 373 HIS B CA 1
ATOM 5513 C C . HIS B 1 319 ? 21.971 64.075 152.460 1.00 53.75 373 HIS B C 1
ATOM 5514 O O . HIS B 1 319 ? 21.195 63.532 153.243 1.00 54.73 373 HIS B O 1
ATOM 5521 N N . PHE B 1 320 ? 21.577 64.987 151.574 1.00 52.21 374 PHE B N 1
ATOM 5522 C CA . PHE B 1 320 ? 20.166 65.338 151.436 1.00 50.74 374 PHE B CA 1
ATOM 5523 C C . PHE B 1 320 ? 19.541 64.008 151.026 1.00 50.28 374 PHE B C 1
ATOM 5524 O O . PHE B 1 320 ? 20.108 63.296 150.191 1.00 48.78 374 PHE B O 1
ATOM 5532 N N . MET B 1 321 ? 18.388 63.666 151.604 1.00 49.36 375 MET B N 1
ATOM 5533 C CA . MET B 1 321 ? 17.765 62.379 151.319 1.00 49.90 375 MET B CA 1
ATOM 5534 C C . MET B 1 321 ? 16.360 62.391 150.725 1.00 48.39 375 MET B C 1
ATOM 5535 O O . MET B 1 321 ? 15.380 62.082 151.411 1.00 47.50 375 MET B O 1
ATOM 5540 N N . PRO B 1 322 ? 16.240 62.752 149.440 1.00 46.55 376 PRO B N 1
ATOM 5541 C CA . PRO B 1 322 ? 14.938 62.781 148.775 1.00 45.92 376 PRO B CA 1
ATOM 5542 C C . PRO B 1 322 ? 14.600 61.340 148.383 1.00 45.69 376 PRO B C 1
ATOM 5543 O O . PRO B 1 322 ? 15.392 60.424 148.628 1.00 46.08 376 PRO B O 1
ATOM 5547 N N . VAL B 1 323 ? 13.433 61.139 147.786 1.00 45.20 377 VAL B N 1
ATOM 5548 C CA . VAL B 1 323 ? 13.024 59.811 147.339 1.00 44.47 377 VAL B CA 1
ATOM 5549 C C . VAL B 1 323 ? 13.159 59.765 145.819 1.00 42.92 377 VAL B C 1
ATOM 5550 O O . VAL B 1 323 ? 12.687 60.660 145.117 1.00 41.80 377 VAL B O 1
ATOM 5554 N N . MET B 1 324 ? 13.804 58.724 145.311 1.00 41.30 378 MET B N 1
ATOM 5555 C CA . MET B 1 324 ? 13.988 58.597 143.874 1.00 40.01 378 MET B CA 1
ATOM 5556 C C . MET B 1 324 ? 12.909 57.744 143.201 1.00 40.48 378 MET B C 1
ATOM 5557 O O . MET B 1 324 ? 12.609 56.634 143.651 1.00 39.55 378 MET B O 1
ATOM 5562 N N . PHE B 1 325 ? 12.317 58.280 142.137 1.00 38.19 379 PHE B N 1
ATOM 5563 C CA . PHE B 1 325 ? 11.315 57.549 141.372 1.00 38.28 379 PHE B CA 1
ATOM 5564 C C . PHE B 1 325 ? 11.934 57.226 140.020 1.00 37.60 379 PHE B C 1
ATOM 5565 O O . PHE B 1 325 ? 12.349 58.121 139.290 1.00 36.44 379 PHE B O 1
ATOM 5573 N N . SER B 1 326 ? 12.020 55.940 139.704 1.00 36.03 380 SER B N 1
ATOM 5574 C CA . SER B 1 326 ? 12.586 55.519 138.433 1.00 35.57 380 SER B CA 1
ATOM 5575 C C . SER B 1 326 ? 11.806 54.274 138.036 1.00 36.90 380 SER B C 1
ATOM 5576 O O . SER B 1 326 ? 11.371 53.508 138.901 1.00 36.10 380 SER B O 1
ATOM 5579 N N . LEU B 1 327 ? 11.615 54.081 136.737 1.00 36.09 381 LEU B N 1
ATOM 5580 C CA . LEU B 1 327 ? 10.842 52.944 136.263 1.00 34.51 381 LEU B CA 1
ATOM 5581 C C . LEU B 1 327 ? 9.533 52.934 137.059 1.00 34.48 381 LEU B C 1
ATOM 5582 O O . LEU B 1 327 ? 8.872 53.968 137.173 1.00 31.77 381 LEU B O 1
ATOM 5587 N N . THR B 1 328 ? 9.164 51.790 137.629 1.00 34.04 382 THR B N 1
ATOM 5588 C CA . THR B 1 328 ? 7.922 51.711 138.392 1.00 34.78 382 THR B CA 1
ATOM 5589 C C . THR B 1 328 ? 8.151 51.752 139.896 1.00 35.92 382 THR B C 1
ATOM 5590 O O . THR B 1 328 ? 7.200 51.654 140.670 1.00 36.71 382 THR B O 1
ATOM 5594 N N . TRP B 1 329 ? 9.405 51.889 140.314 1.00 36.73 383 TRP B N 1
ATOM 5595 C CA . TRP B 1 329 ? 9.709 51.929 141.739 1.00 38.96 383 TRP B CA 1
ATOM 5596 C C . TRP B 1 329 ? 10.013 53.304 142.323 1.00 40.63 383 TRP B C 1
ATOM 5597 O O . TRP B 1 329 ? 10.142 54.300 141.608 1.00 39.68 383 TRP B O 1
ATOM 5608 N N . ASP B 1 330 ? 10.117 53.327 143.648 1.00 42.48 384 ASP B N 1
ATOM 5609 C CA . ASP B 1 330 ? 10.444 54.528 144.406 1.00 44.14 384 ASP B CA 1
ATOM 5610 C C . ASP B 1 330 ? 11.334 54.050 145.550 1.00 44.69 384 ASP B C 1
ATOM 5611 O O . ASP B 1 330 ? 11.042 53.038 146.193 1.00 45.44 384 ASP B O 1
ATOM 5616 N N . MET B 1 331 ? 12.427 54.760 145.793 1.00 44.23 385 MET B N 1
ATOM 5617 C CA . MET B 1 331 ? 13.343 54.373 146.850 1.00 43.55 385 MET B CA 1
ATOM 5618 C C . MET B 1 331 ? 14.034 55.588 147.441 1.00 43.64 385 MET B C 1
ATOM 5619 O O . MET B 1 331 ? 14.442 56.504 146.720 1.00 40.86 385 MET B O 1
ATOM 5624 N N . ALA B 1 332 ? 14.156 55.596 148.764 1.00 44.15 386 ALA B N 1
ATOM 5625 C CA . ALA B 1 332 ? 14.824 56.691 149.444 1.00 44.81 386 ALA B CA 1
ATOM 5626 C C . ALA B 1 332 ? 16.288 56.606 149.057 1.00 44.32 386 ALA B C 1
ATOM 5627 O O . ALA B 1 332 ? 16.819 55.514 148.840 1.00 44.87 386 ALA B O 1
ATOM 5629 N N . CYS B 1 333 ? 16.942 57.753 148.945 1.00 44.72 387 CYS B N 1
ATOM 5630 C CA . CYS B 1 333 ? 18.354 57.764 148.585 1.00 45.61 387 CYS B CA 1
ATOM 5631 C C . CYS B 1 333 ? 19.039 58.931 149.259 1.00 46.76 387 CYS B C 1
ATOM 5632 O O . CYS B 1 333 ? 18.382 59.819 149.801 1.00 46.99 387 CYS B O 1
ATOM 5635 N N . ARG B 1 334 ? 20.363 58.929 149.235 1.00 47.23 388 ARG B N 1
ATOM 5636 C CA . ARG B 1 334 ? 21.093 60.035 149.814 1.00 49.54 388 ARG B CA 1
ATOM 5637 C C . ARG B 1 334 ? 21.960 60.650 148.730 1.00 49.11 388 ARG B C 1
ATOM 5638 O O . ARG B 1 334 ? 22.705 59.949 148.037 1.00 47.09 388 ARG B O 1
ATOM 5646 N N . ILE B 1 335 ? 21.831 61.963 148.570 1.00 49.40 389 ILE B N 1
ATOM 5647 C CA . ILE B 1 335 ? 22.590 62.689 147.567 1.00 50.15 389 ILE B CA 1
ATOM 5648 C C . ILE B 1 335 ? 23.937 63.133 148.106 1.00 51.74 389 ILE B C 1
ATOM 5649 O O . ILE B 1 335 ? 24.044 63.629 149.229 1.00 52.05 389 ILE B O 1
ATOM 5654 N N . ILE B 1 336 ? 24.969 62.955 147.292 1.00 52.71 390 ILE B N 1
ATOM 5655 C CA . ILE B 1 336 ? 26.313 63.343 147.678 1.00 53.11 390 ILE B CA 1
ATOM 5656 C C . ILE B 1 336 ? 26.877 64.318 146.655 1.00 53.41 390 ILE B C 1
ATOM 5657 O O . ILE B 1 336 ? 27.156 63.955 145.508 1.00 52.57 390 ILE B O 1
ATOM 5662 N N . LEU B 1 337 ? 27.045 65.567 147.076 1.00 53.05 391 LEU B N 1
ATOM 5663 C CA . LEU B 1 337 ? 27.566 66.583 146.184 1.00 53.95 391 LEU B CA 1
ATOM 5664 C C . LEU B 1 337 ? 29.016 66.308 145.800 1.00 55.21 391 LEU B C 1
ATOM 5665 O O . LEU B 1 337 ? 29.747 65.610 146.515 1.00 55.08 391 LEU B O 1
ATOM 5670 N N . PRO B 1 338 ? 29.444 66.840 144.657 1.00 56.56 392 PRO B N 1
ATOM 5671 C CA . PRO B 1 338 ? 30.817 66.654 144.185 1.00 58.10 392 PRO B CA 1
ATOM 5672 C C . PRO B 1 338 ? 31.781 67.391 145.116 1.00 59.41 392 PRO B C 1
ATOM 5673 O O . PRO B 1 338 ? 31.378 68.319 145.821 1.00 60.34 392 PRO B O 1
ATOM 5677 N N . PRO B 1 339 ? 33.062 66.998 145.130 1.00 60.65 393 PRO B N 1
ATOM 5678 C CA . PRO B 1 339 ? 34.030 67.682 145.995 1.00 61.44 393 PRO B CA 1
ATOM 5679 C C . PRO B 1 339 ? 34.040 69.184 145.685 1.00 62.14 393 PRO B C 1
ATOM 5680 O O . PRO B 1 339 ? 34.067 69.586 144.517 1.00 62.44 393 PRO B O 1
ATOM 5684 N N . GLY B 1 340 ? 34.018 70.002 146.732 1.00 62.63 394 GLY B N 1
ATOM 5685 C CA . GLY B 1 340 ? 33.994 71.442 146.549 1.00 62.88 394 GLY B CA 1
ATOM 5686 C C . GLY B 1 340 ? 32.578 71.923 146.800 1.00 62.99 394 GLY B C 1
ATOM 5687 O O . GLY B 1 340 ? 32.308 72.601 147.788 1.00 63.75 394 GLY B O 1
ATOM 5688 N N . LYS B 1 341 ? 31.672 71.555 145.898 1.00 62.91 395 LYS B N 1
ATOM 5689 C CA . LYS B 1 341 ? 30.263 71.917 146.000 1.00 62.36 395 LYS B CA 1
ATOM 5690 C C . LYS B 1 341 ? 29.715 71.721 147.410 1.00 61.42 395 LYS B C 1
ATOM 5691 O O . LYS B 1 341 ? 29.615 70.596 147.900 1.00 61.01 395 LYS B O 1
ATOM 5697 N N . GLU B 1 342 ? 29.358 72.825 148.056 1.00 60.47 396 GLU B N 1
ATOM 5698 C CA . GLU B 1 342 ? 28.812 72.780 149.407 1.00 59.56 396 GLU B CA 1
ATOM 5699 C C . GLU B 1 342 ? 27.300 72.825 149.334 1.00 58.45 396 GLU B C 1
ATOM 5700 O O . GLU B 1 342 ? 26.602 72.275 150.187 1.00 58.13 396 GLU B O 1
ATOM 5706 N N . LEU B 1 343 ? 26.804 73.492 148.299 1.00 56.27 397 LEU B N 1
ATOM 5707 C CA . LEU B 1 343 ? 25.376 73.645 148.104 1.00 55.58 397 LEU B CA 1
ATOM 5708 C C . LEU B 1 343 ? 24.960 73.256 146.697 1.00 54.97 397 LEU B C 1
ATOM 5709 O O . LEU B 1 343 ? 25.732 73.401 145.752 1.00 55.57 397 LEU B O 1
ATOM 5714 N N . ALA B 1 344 ? 23.733 72.759 146.575 1.00 54.20 398 ALA B N 1
ATOM 5715 C CA . ALA B 1 344 ? 23.158 72.392 145.289 1.00 53.56 398 ALA B CA 1
ATOM 5716 C C . ALA B 1 344 ? 22.056 73.420 145.087 1.00 53.04 398 ALA B C 1
ATOM 5717 O O . ALA B 1 344 ? 21.013 73.367 145.736 1.00 52.74 398 ALA B O 1
ATOM 5719 N N . MET B 1 345 ? 22.305 74.367 144.196 1.00 53.51 399 MET B N 1
ATOM 5720 C CA . MET B 1 345 ? 21.357 75.435 143.925 1.00 54.54 399 MET B CA 1
ATOM 5721 C C . MET B 1 345 ? 20.240 75.044 142.974 1.00 54.39 399 MET B C 1
ATOM 5722 O O . MET B 1 345 ? 20.454 74.290 142.021 1.00 54.56 399 MET B O 1
ATOM 5727 N N . PRO B 1 346 ? 19.021 75.550 143.226 1.00 53.39 400 PRO B N 1
ATOM 5728 C CA . PRO B 1 346 ? 17.874 75.253 142.369 1.00 52.27 400 PRO B CA 1
ATOM 5729 C C . PRO B 1 346 ? 18.178 75.812 140.983 1.00 51.02 400 PRO B C 1
ATOM 5730 O O . PRO B 1 346 ? 18.875 76.824 140.859 1.00 50.17 400 PRO B O 1
ATOM 5734 N N . GLY B 1 347 ? 17.668 75.147 139.949 1.00 49.36 401 GLY B N 1
ATOM 5735 C CA . GLY B 1 347 ? 17.898 75.590 138.586 1.00 49.17 401 GLY B CA 1
ATOM 5736 C C . GLY B 1 347 ? 19.244 75.137 138.061 1.00 49.24 401 GLY B C 1
ATOM 5737 O O . GLY B 1 347 ? 19.541 75.262 136.876 1.00 49.59 401 GLY B O 1
ATOM 5738 N N . GLU B 1 348 ? 20.061 74.600 138.954 1.00 49.79 402 GLU B N 1
ATOM 5739 C CA . GLU B 1 348 ? 21.388 74.129 138.600 1.00 50.40 402 GLU B CA 1
ATOM 5740 C C . GLU B 1 348 ? 21.391 72.642 138.249 1.00 49.60 402 GLU B C 1
ATOM 5741 O O . GLU B 1 348 ? 20.573 71.869 138.754 1.00 48.55 402 GLU B O 1
ATOM 5747 N N . ASP B 1 349 ? 22.300 72.251 137.364 1.00 48.59 403 ASP B N 1
ATOM 5748 C CA . ASP B 1 349 ? 22.427 70.846 136.991 1.00 48.04 403 ASP B CA 1
ATOM 5749 C C . ASP B 1 349 ? 23.846 70.451 137.363 1.00 46.43 403 ASP B C 1
ATOM 5750 O O . ASP B 1 349 ? 24.792 71.194 137.104 1.00 46.65 403 ASP B O 1
ATOM 5755 N N . LEU B 1 350 ? 24.002 69.292 137.982 1.00 44.93 404 LEU B N 1
ATOM 5756 C CA . LEU B 1 350 ? 25.326 68.855 138.376 1.00 43.90 404 LEU B CA 1
ATOM 5757 C C . LEU B 1 350 ? 25.422 67.347 138.415 1.00 43.93 404 LEU B C 1
ATOM 5758 O O . LEU B 1 350 ? 24.415 66.645 138.376 1.00 42.12 404 LEU B O 1
ATOM 5763 N N . LYS B 1 351 ? 26.651 66.860 138.491 1.00 44.49 405 LYS B N 1
ATOM 5764 C CA . LYS B 1 351 ? 26.904 65.434 138.558 1.00 47.23 405 LYS B CA 1
ATOM 5765 C C . LYS B 1 351 ? 26.849 65.082 140.038 1.00 47.77 405 LYS B C 1
ATOM 5766 O O . LYS B 1 351 ? 27.740 65.447 140.804 1.00 48.58 405 LYS B O 1
ATOM 5772 N N . LEU B 1 352 ? 25.786 64.397 140.441 1.00 47.42 406 LEU B N 1
ATOM 5773 C CA . LEU B 1 352 ? 25.613 64.014 141.833 1.00 47.28 406 LEU B CA 1
ATOM 5774 C C . LEU B 1 352 ? 25.870 62.533 142.016 1.00 48.27 406 LEU B C 1
ATOM 5775 O O . LEU B 1 352 ? 25.865 61.762 141.055 1.00 47.74 406 LEU B O 1
ATOM 5780 N N . THR B 1 353 ? 26.115 62.144 143.258 1.00 48.87 407 THR B N 1
ATOM 5781 C CA . THR B 1 353 ? 26.319 60.747 143.589 1.00 48.46 407 THR B CA 1
ATOM 5782 C C . THR B 1 353 ? 25.079 60.411 144.395 1.00 47.27 407 THR B C 1
ATOM 5783 O O . THR B 1 353 ? 24.708 61.146 145.305 1.00 48.12 407 THR B O 1
ATOM 5787 N N . LEU B 1 354 ? 24.421 59.317 144.044 1.00 46.18 408 LEU B N 1
ATOM 5788 C CA . LEU B 1 354 ? 23.203 58.920 144.728 1.00 44.86 408 LEU B CA 1
ATOM 5789 C C . LEU B 1 354 ? 23.327 57.517 145.282 1.00 44.51 408 LEU B C 1
ATOM 5790 O O . LEU B 1 354 ? 23.784 56.605 144.594 1.00 43.75 408 LEU B O 1
ATOM 5795 N N . ILE B 1 355 ? 22.922 57.357 146.533 1.00 42.38 409 ILE B N 1
ATOM 5796 C CA . ILE B 1 355 ? 22.979 56.069 147.193 1.00 43.48 409 ILE B CA 1
ATOM 5797 C C . ILE B 1 355 ? 21.577 55.721 147.648 1.00 42.44 409 ILE B C 1
ATOM 5798 O O . ILE B 1 355 ? 20.975 56.437 148.445 1.00 42.15 409 ILE B O 1
ATOM 5803 N N . LEU B 1 356 ? 21.054 54.622 147.120 1.00 42.47 410 LEU B N 1
ATOM 5804 C CA . LEU B 1 356 ? 19.714 54.185 147.466 1.00 42.88 410 LEU B CA 1
ATOM 5805 C C . LEU B 1 356 ? 19.751 53.383 148.751 1.00 43.70 410 LEU B C 1
ATOM 5806 O O . LEU B 1 356 ? 20.764 52.769 149.083 1.00 44.38 410 LEU B O 1
ATOM 5811 N N . ARG B 1 357 ? 18.640 53.395 149.471 1.00 44.85 411 ARG B N 1
ATOM 5812 C CA . ARG B 1 357 ? 18.535 52.648 150.707 1.00 47.02 411 ARG B CA 1
ATOM 5813 C C . ARG B 1 357 ? 18.717 51.171 150.373 1.00 47.79 411 ARG B C 1
ATOM 5814 O O . ARG B 1 357 ? 19.445 50.449 151.060 1.00 47.89 411 ARG B O 1
ATOM 5822 N N . GLN B 1 358 ? 18.069 50.738 149.295 1.00 47.34 412 GLN B N 1
ATOM 5823 C CA . GLN B 1 358 ? 18.155 49.356 148.833 1.00 47.87 412 GLN B CA 1
ATOM 5824 C C . GLN B 1 358 ? 18.512 49.325 147.353 1.00 45.94 412 GLN B C 1
ATOM 5825 O O . GLN B 1 358 ? 18.094 50.193 146.590 1.00 45.19 412 GLN B O 1
ATOM 5831 N N . PRO B 1 359 ? 19.283 48.315 146.929 1.00 45.50 413 PRO B N 1
ATOM 5832 C CA . PRO B 1 359 ? 19.677 48.197 145.524 1.00 43.99 413 PRO B CA 1
ATOM 5833 C C . PRO B 1 359 ? 18.439 48.046 144.648 1.00 42.58 413 PRO B C 1
ATOM 5834 O O . PRO B 1 359 ? 17.557 47.239 144.941 1.00 41.77 413 PRO B O 1
ATOM 5838 N N . MET B 1 360 ? 18.367 48.837 143.583 1.00 41.74 414 MET B N 1
ATOM 5839 C CA . MET B 1 360 ? 17.232 48.774 142.667 1.00 40.41 414 MET B CA 1
ATOM 5840 C C . MET B 1 360 ? 17.760 48.715 141.248 1.00 38.58 414 MET B C 1
ATOM 5841 O O . MET B 1 360 ? 18.951 48.929 141.009 1.00 39.22 414 MET B O 1
ATOM 5846 N N . ILE B 1 361 ? 16.885 48.396 140.302 1.00 37.16 415 ILE B N 1
ATOM 5847 C CA . ILE B 1 361 ? 17.322 48.377 138.924 1.00 36.17 415 ILE B CA 1
ATOM 5848 C C . ILE B 1 361 ? 17.487 49.840 138.552 1.00 36.24 415 ILE B C 1
ATOM 5849 O O . ILE B 1 361 ? 16.517 50.587 138.446 1.00 37.16 415 ILE B O 1
ATOM 5854 N N . LEU B 1 362 ? 18.745 50.234 138.400 1.00 37.96 416 LEU B N 1
ATOM 5855 C CA . LEU B 1 362 ? 19.128 51.593 138.068 1.00 38.75 416 LEU B CA 1
ATOM 5856 C C . LEU B 1 362 ? 20.272 51.503 137.078 1.00 40.16 416 LEU B C 1
ATOM 5857 O O . LEU B 1 362 ? 21.441 51.606 137.454 1.00 40.45 416 LEU B O 1
ATOM 5862 N N . GLU B 1 363 ? 19.922 51.306 135.812 1.00 40.99 417 GLU B N 1
ATOM 5863 C CA . GLU B 1 363 ? 20.899 51.178 134.740 1.00 41.69 417 GLU B CA 1
ATOM 5864 C C . GLU B 1 363 ? 21.468 52.513 134.297 1.00 41.84 417 GLU B C 1
ATOM 5865 O O . GLU B 1 363 ? 20.820 53.551 134.428 1.00 40.31 417 GLU B O 1
ATOM 5871 N N . LYS B 1 364 ? 22.679 52.481 133.754 1.00 42.87 418 LYS B N 1
ATOM 5872 C CA . LYS B 1 364 ? 23.283 53.700 133.251 1.00 44.11 418 LYS B CA 1
ATOM 5873 C C . LYS B 1 364 ? 22.357 54.173 132.134 1.00 42.43 418 LYS B C 1
ATOM 5874 O O . LYS B 1 364 ? 21.849 53.359 131.364 1.00 41.65 418 LYS B O 1
ATOM 5880 N N . GLY B 1 365 ? 22.121 55.480 132.070 1.00 40.04 419 GLY B N 1
ATOM 5881 C CA . GLY B 1 365 ? 21.246 56.035 131.051 1.00 37.61 419 GLY B CA 1
ATOM 5882 C C . GLY B 1 365 ? 19.797 56.090 131.500 1.00 36.62 419 GLY B C 1
ATOM 5883 O O . GLY B 1 365 ? 18.967 56.773 130.895 1.00 35.62 419 GLY B O 1
ATOM 5884 N N . GLN B 1 366 ? 19.488 55.366 132.571 1.00 35.34 420 GLN B N 1
ATOM 5885 C CA . GLN B 1 366 ? 18.135 55.323 133.106 1.00 33.59 420 GLN B CA 1
ATOM 5886 C C . GLN B 1 366 ? 17.811 56.665 133.743 1.00 33.71 420 GLN B C 1
ATOM 5887 O O . GLN B 1 366 ? 18.646 57.252 134.434 1.00 34.25 420 GLN B O 1
ATOM 5893 N N . ARG B 1 367 ? 16.595 57.140 133.516 1.00 33.55 421 ARG B N 1
ATOM 5894 C CA . ARG B 1 367 ? 16.168 58.421 134.060 1.00 34.73 421 ARG B CA 1
ATOM 5895 C C . ARG B 1 367 ? 15.426 58.242 135.370 1.00 34.19 421 ARG B C 1
ATOM 5896 O O . ARG B 1 367 ? 14.910 57.172 135.670 1.00 32.76 421 ARG B O 1
ATOM 5904 N N . PHE B 1 368 ? 15.375 59.305 136.156 1.00 33.61 422 PHE B N 1
ATOM 5905 C CA . PHE B 1 368 ? 14.696 59.250 137.431 1.00 33.94 422 PHE B CA 1
ATOM 5906 C C . PHE B 1 368 ? 14.361 60.654 137.858 1.00 33.77 422 PHE B C 1
ATOM 5907 O O . PHE B 1 368 ? 14.891 61.621 137.307 1.00 31.97 422 PHE B O 1
ATOM 5915 N N . THR B 1 369 ? 13.455 60.766 138.816 1.00 34.28 423 THR B N 1
ATOM 5916 C CA . THR B 1 369 ? 13.107 62.067 139.352 1.00 36.44 423 THR B CA 1
ATOM 5917 C C . THR B 1 369 ? 13.354 61.946 140.844 1.00 37.66 423 THR B C 1
ATOM 5918 O O . THR B 1 369 ? 13.336 60.847 141.403 1.00 35.83 423 THR B O 1
ATOM 5922 N N . LEU B 1 370 ? 13.627 63.073 141.478 1.00 38.50 424 LEU B N 1
ATOM 5923 C CA . LEU B 1 370 ? 13.864 63.090 142.909 1.00 39.22 424 LEU B CA 1
ATOM 5924 C C . LEU B 1 370 ? 12.715 63.863 143.516 1.00 40.77 424 LEU B C 1
ATOM 5925 O O . LEU B 1 370 ? 12.381 64.963 143.063 1.00 39.47 424 LEU B O 1
ATOM 5930 N N . ARG B 1 371 ? 12.082 63.274 144.521 1.00 42.01 425 ARG B N 1
ATOM 5931 C CA . ARG B 1 371 ? 10.967 63.935 145.171 1.00 44.78 425 ARG B CA 1
ATOM 5932 C C . ARG B 1 371 ? 11.186 64.036 146.671 1.00 45.60 425 ARG B C 1
ATOM 5933 O O . ARG B 1 371 ? 11.645 63.093 147.319 1.00 43.98 425 ARG B O 1
ATOM 5941 N N . ASP B 1 372 ? 10.881 65.209 147.204 1.00 46.85 426 ASP B N 1
ATOM 5942 C CA . ASP B 1 372 ? 10.982 65.455 148.629 1.00 49.27 426 ASP B CA 1
ATOM 5943 C C . ASP B 1 372 ? 9.627 66.047 148.939 1.00 50.95 426 ASP B C 1
ATOM 5944 O O . ASP B 1 372 ? 9.233 67.059 148.358 1.00 50.54 426 ASP B O 1
ATOM 5949 N N . GLY B 1 373 ? 8.903 65.392 149.836 1.00 53.70 427 GLY B N 1
ATOM 5950 C CA . GLY B 1 373 ? 7.573 65.855 150.162 1.00 56.09 427 GLY B CA 1
ATOM 5951 C C . GLY B 1 373 ? 6.703 65.386 149.014 1.00 57.48 427 GLY B C 1
ATOM 5952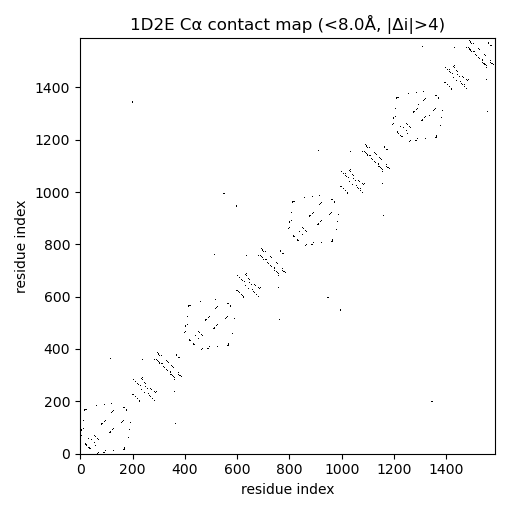 O O . GLY B 1 373 ? 6.795 64.230 148.592 1.00 57.22 427 GLY B O 1
ATOM 5953 N N . ASN B 1 374 ? 5.870 66.277 148.492 1.00 58.42 428 ASN B N 1
ATOM 5954 C CA . ASN B 1 374 ? 5.001 65.919 147.383 1.00 59.36 428 ASN B CA 1
ATOM 5955 C C . ASN B 1 374 ? 5.371 66.699 146.127 1.00 58.30 428 ASN B C 1
ATOM 5956 O O . ASN B 1 374 ? 4.529 66.910 145.253 1.00 59.72 428 ASN B O 1
ATOM 5961 N N . ARG B 1 375 ? 6.626 67.132 146.036 1.00 55.96 429 ARG B N 1
ATOM 5962 C CA . ARG B 1 375 ? 7.059 67.878 144.863 1.00 53.58 429 ARG B CA 1
ATOM 5963 C C . ARG B 1 375 ? 8.339 67.301 144.267 1.00 50.45 429 ARG B C 1
ATOM 5964 O O . ARG B 1 375 ? 9.144 66.677 144.961 1.00 49.40 429 ARG B O 1
ATOM 5972 N N . THR B 1 376 ? 8.515 67.496 142.968 1.00 47.36 430 THR B N 1
ATOM 5973 C CA . THR B 1 376 ? 9.714 67.022 142.300 1.00 43.99 430 THR B CA 1
ATOM 5974 C C . THR B 1 376 ? 10.773 68.097 142.468 1.00 41.73 430 THR B C 1
ATOM 5975 O O . THR B 1 376 ? 10.567 69.252 142.088 1.00 41.60 430 THR B O 1
ATOM 5979 N N . ILE B 1 377 ? 11.905 67.724 143.046 1.00 40.26 431 ILE B N 1
ATOM 5980 C CA . ILE B 1 377 ? 12.966 68.688 143.270 1.00 38.44 431 ILE B CA 1
ATOM 5981 C C . ILE B 1 377 ? 14.107 68.531 142.279 1.00 37.33 431 ILE B C 1
ATOM 5982 O O . ILE B 1 377 ? 14.970 69.398 142.172 1.00 36.66 431 ILE B O 1
ATOM 5987 N N . GLY B 1 378 ? 14.101 67.421 141.546 1.00 37.11 432 GLY B N 1
ATOM 5988 C CA . GLY B 1 378 ? 15.147 67.184 140.570 1.00 37.09 432 GLY B CA 1
ATOM 5989 C C . GLY B 1 378 ? 14.824 66.056 139.606 1.00 37.55 432 GLY B C 1
ATOM 5990 O O . GLY B 1 378 ? 13.988 65.195 139.890 1.00 36.00 432 GLY B O 1
ATOM 5991 N N . THR B 1 379 ? 15.478 66.078 138.449 1.00 37.79 433 THR B N 1
ATOM 5992 C CA . THR B 1 379 ? 15.286 65.047 137.439 1.00 37.39 433 THR B CA 1
ATOM 5993 C C . THR B 1 379 ? 16.692 64.683 136.991 1.00 37.02 433 THR B C 1
ATOM 5994 O O . THR B 1 379 ? 17.542 65.556 136.802 1.00 35.55 433 THR B O 1
ATOM 5998 N N . GLY B 1 380 ? 16.956 63.393 136.834 1.00 35.83 434 GLY B N 1
ATOM 5999 C CA . GLY B 1 380 ? 18.295 63.010 136.456 1.00 33.99 434 GLY B CA 1
ATOM 6000 C C . GLY B 1 380 ? 18.443 61.850 135.506 1.00 34.81 434 GLY B C 1
ATOM 6001 O O . GLY B 1 380 ? 17.475 61.202 135.110 1.00 32.95 434 GLY B O 1
ATOM 6002 N N . LEU B 1 381 ? 19.704 61.606 135.175 1.00 35.03 435 LEU B N 1
ATOM 6003 C CA . LEU B 1 381 ? 20.134 60.568 134.267 1.00 36.66 435 LEU B CA 1
ATOM 6004 C C . LEU B 1 381 ? 21.300 59.822 134.905 1.00 35.32 435 LEU B C 1
ATOM 6005 O O . LEU B 1 381 ? 22.298 60.431 135.290 1.00 34.71 435 LEU B O 1
ATOM 6010 N N . VAL B 1 382 ? 21.175 58.509 135.024 1.00 34.58 436 VAL B N 1
ATOM 6011 C CA . VAL B 1 382 ? 22.257 57.714 135.583 1.00 35.35 436 VAL B CA 1
ATOM 6012 C C . VAL B 1 382 ? 23.399 57.721 134.575 1.00 36.87 436 VAL B C 1
ATOM 6013 O O . VAL B 1 382 ? 23.203 57.400 133.396 1.00 36.54 436 VAL B O 1
ATOM 6017 N N . THR B 1 383 ? 24.592 58.091 135.034 1.00 38.45 437 THR B N 1
ATOM 6018 C CA . THR B 1 383 ? 25.748 58.156 134.151 1.00 39.98 437 THR B CA 1
ATOM 6019 C C . THR B 1 383 ? 26.789 57.078 134.443 1.00 41.19 437 THR B C 1
ATOM 6020 O O . THR B 1 383 ? 27.582 56.724 133.573 1.00 40.59 437 THR B O 1
ATOM 6024 N N . ASP B 1 384 ? 26.786 56.573 135.672 1.00 43.28 438 ASP B N 1
ATOM 6025 C CA . ASP B 1 384 ? 27.709 55.518 136.092 1.00 45.59 438 ASP B CA 1
ATOM 6026 C C . ASP B 1 384 ? 27.148 54.825 137.321 1.00 46.15 438 ASP B C 1
ATOM 6027 O O . ASP B 1 384 ? 26.382 55.411 138.081 1.00 45.57 438 ASP B O 1
ATOM 6032 N N . THR B 1 385 ? 27.538 53.571 137.510 1.00 47.54 439 THR B N 1
ATOM 6033 C CA . THR B 1 385 ? 27.095 52.782 138.651 1.00 48.38 439 THR B CA 1
ATOM 6034 C C . THR B 1 385 ? 28.370 52.365 139.375 1.00 50.02 439 THR B C 1
ATOM 6035 O O . THR B 1 385 ? 28.732 51.187 139.404 1.00 49.95 439 THR B O 1
ATOM 6039 N N . PRO B 1 386 ? 29.065 53.339 139.983 1.00 50.99 440 PRO B N 1
ATOM 6040 C CA . PRO B 1 386 ? 30.313 53.100 140.706 1.00 52.35 440 PRO B CA 1
ATOM 6041 C C . PRO B 1 386 ? 30.200 52.034 141.778 1.00 53.69 440 PRO B C 1
ATOM 6042 O O . PRO B 1 386 ? 29.106 51.718 142.250 1.00 52.97 440 PRO B O 1
ATOM 6046 N N . ALA B 1 387 ? 31.349 51.489 142.158 1.00 55.42 441 ALA B N 1
ATOM 6047 C CA . ALA B 1 387 ? 31.407 50.453 143.172 1.00 57.22 441 ALA B CA 1
ATOM 6048 C C . ALA B 1 387 ? 31.120 51.020 144.558 1.00 58.10 441 ALA B C 1
ATOM 6049 O O . ALA B 1 387 ? 31.720 52.012 144.971 1.00 58.36 441 ALA B O 1
ATOM 6051 N N . MET B 1 388 ? 30.183 50.395 145.262 1.00 59.22 442 MET B N 1
ATOM 6052 C CA . MET B 1 388 ? 29.830 50.811 146.614 1.00 60.70 442 MET B CA 1
ATOM 6053 C C . MET B 1 388 ? 31.068 50.769 147.511 1.00 61.76 442 MET B C 1
ATOM 6054 O O . MET B 1 388 ? 31.660 49.708 147.709 1.00 62.58 442 MET B O 1
ATOM 6059 N N . THR B 1 389 ? 31.457 51.922 148.045 1.00 62.29 443 THR B N 1
ATOM 6060 C CA . THR B 1 389 ? 32.621 52.002 148.921 1.00 63.05 443 THR B CA 1
ATOM 6061 C C . THR B 1 389 ? 32.298 51.450 150.305 1.00 63.34 443 THR B C 1
ATOM 6062 O O . THR B 1 389 ? 31.150 51.479 150.748 1.00 63.10 443 THR B O 1
ATOM 6066 N N . GLU B 1 390 ? 33.328 50.950 150.978 1.00 64.40 444 GLU B N 1
ATOM 6067 C CA . GLU B 1 390 ? 33.190 50.384 152.311 1.00 65.71 444 GLU B CA 1
ATOM 6068 C C . GLU B 1 390 ? 32.427 51.349 153.223 1.00 65.67 444 GLU B C 1
ATOM 6069 O O . GLU B 1 390 ? 31.587 50.930 154.020 1.00 65.97 444 GLU B O 1
ATOM 6075 N N . GLU B 1 391 ? 32.715 52.641 153.098 1.00 65.76 445 GLU B N 1
ATOM 6076 C CA . GLU B 1 391 ? 32.033 53.644 153.905 1.00 66.20 445 GLU B CA 1
ATOM 6077 C C . GLU B 1 391 ? 30.574 53.815 153.481 1.00 66.28 445 GLU B C 1
ATOM 6078 O O . GLU B 1 391 ? 29.719 54.145 154.305 1.00 66.69 445 GLU B O 1
ATOM 6084 N N . ASP B 1 392 ? 30.290 53.589 152.200 1.00 65.69 446 ASP B N 1
ATOM 6085 C CA . ASP B 1 392 ? 28.925 53.726 151.701 1.00 64.83 446 ASP B CA 1
ATOM 6086 C C . ASP B 1 392 ? 27.993 52.721 152.360 1.00 64.58 446 ASP B C 1
ATOM 6087 O O . ASP B 1 392 ? 26.916 53.085 152.828 1.00 63.86 446 ASP B O 1
ATOM 6092 N N . LYS B 1 393 ? 28.401 51.454 152.389 1.00 64.52 447 LYS B N 1
ATOM 6093 C CA . LYS B 1 393 ? 27.576 50.422 153.007 1.00 65.28 447 LYS B CA 1
ATOM 6094 C C . LYS B 1 393 ? 27.514 50.572 154.522 1.00 65.67 447 LYS B C 1
ATOM 6095 O O . LYS B 1 393 ? 26.698 49.931 155.185 1.00 65.91 447 LYS B O 1
ATOM 6101 N N . ASN B 1 394 ? 28.376 51.430 155.061 1.00 66.24 448 ASN B N 1
ATOM 6102 C CA . ASN B 1 394 ? 28.403 51.704 156.495 1.00 67.12 448 ASN B CA 1
ATOM 6103 C C . ASN B 1 394 ? 27.630 52.998 156.739 1.00 67.03 448 ASN B C 1
ATOM 6104 O O . ASN B 1 394 ? 27.779 53.642 157.779 1.00 66.97 448 ASN B O 1
ATOM 6109 N N . ILE B 1 395 ? 26.807 53.366 155.760 1.00 66.95 449 ILE B N 1
ATOM 6110 C CA . ILE B 1 395 ? 25.987 54.571 155.833 1.00 66.95 449 ILE B CA 1
ATOM 6111 C C . ILE B 1 395 ? 24.834 54.318 156.783 1.00 67.16 449 ILE B C 1
ATOM 6112 O O . ILE B 1 395 ? 24.444 53.170 157.012 1.00 67.46 449 ILE B O 1
ATOM 6117 N N . LYS B 1 396 ? 24.290 55.390 157.341 1.00 67.70 450 LYS B N 1
ATOM 6118 C CA . LYS B 1 396 ? 23.168 55.251 158.248 1.00 68.10 450 LYS B CA 1
ATOM 6119 C C . LYS B 1 396 ? 21.865 55.489 157.500 1.00 68.16 450 LYS B C 1
ATOM 6120 O O . LYS B 1 396 ? 21.860 56.065 156.407 1.00 68.30 450 LYS B O 1
ATOM 6126 N N . TRP B 1 397 ? 20.768 55.028 158.092 1.00 67.72 451 TRP B N 1
ATOM 6127 C CA . TRP B 1 397 ? 19.443 55.196 157.510 1.00 67.20 451 TRP B CA 1
ATOM 6128 C C . TRP B 1 397 ? 18.369 55.293 158.592 1.00 68.01 451 TRP B C 1
ATOM 6129 O O . TRP B 1 397 ? 17.471 54.423 158.620 1.00 68.60 451 TRP B O 1
ATOM 6141 N N . LYS C 1 1 ? 45.293 49.062 102.812 1.00 52.32 55 LYS C N 1
ATOM 6142 C CA . LYS C 1 1 ? 43.919 49.442 103.237 1.00 51.33 55 LYS C CA 1
ATOM 6143 C C . LYS C 1 1 ? 43.533 48.775 104.550 1.00 50.51 55 LYS C C 1
ATOM 6144 O O . LYS C 1 1 ? 44.249 47.913 105.055 1.00 50.53 55 LYS C O 1
ATOM 6150 N N . PRO C 1 2 ? 42.381 49.159 105.114 1.00 50.77 56 PRO C N 1
ATOM 6151 C CA . PRO C 1 2 ? 41.918 48.591 106.381 1.00 50.28 56 PRO C CA 1
ATOM 6152 C C . PRO C 1 2 ? 41.963 47.074 106.456 1.00 50.01 56 PRO C C 1
ATOM 6153 O O . PRO C 1 2 ? 41.542 46.379 105.530 1.00 50.35 56 PRO C O 1
ATOM 6157 N N . HIS C 1 3 ? 42.481 46.569 107.572 1.00 49.10 57 HIS C N 1
ATOM 6158 C CA . HIS C 1 3 ? 42.572 45.133 107.793 1.00 47.78 57 HIS C CA 1
ATOM 6159 C C . HIS C 1 3 ? 41.452 44.702 108.725 1.00 46.08 57 HIS C C 1
ATOM 6160 O O . HIS C 1 3 ? 41.192 45.348 109.737 1.00 45.67 57 HIS C O 1
ATOM 6167 N N . VAL C 1 4 ? 40.791 43.602 108.381 1.00 43.84 58 VAL C N 1
ATOM 6168 C CA . VAL C 1 4 ? 39.695 43.102 109.192 1.00 41.69 58 VAL C CA 1
ATOM 6169 C C . VAL C 1 4 ? 39.774 41.592 109.347 1.00 40.81 58 VAL C C 1
ATOM 6170 O O . VAL C 1 4 ? 40.023 40.865 108.387 1.00 41.31 58 VAL C O 1
ATOM 6174 N N . ASN C 1 5 ? 39.563 41.126 110.569 1.00 40.11 59 ASN C N 1
ATOM 6175 C CA . ASN C 1 5 ? 39.610 39.703 110.850 1.00 39.36 59 ASN C CA 1
ATOM 6176 C C . ASN C 1 5 ? 38.215 39.135 110.857 1.00 37.53 59 ASN C C 1
ATOM 6177 O O . ASN C 1 5 ? 37.362 39.576 111.619 1.00 35.83 59 ASN C O 1
ATOM 6182 N N . VAL C 1 6 ? 37.982 38.153 109.995 1.00 36.40 60 VAL C N 1
ATOM 6183 C CA . VAL C 1 6 ? 36.676 37.531 109.917 1.00 35.28 60 VAL C CA 1
ATOM 6184 C C . VAL C 1 6 ? 36.820 36.026 109.887 1.00 36.04 60 VAL C C 1
ATOM 6185 O O . VAL C 1 6 ? 37.925 35.490 109.814 1.00 36.23 60 VAL C O 1
ATOM 6189 N N . GLY C 1 7 ? 35.690 35.342 109.954 1.00 36.60 61 GLY C N 1
ATOM 6190 C CA . GLY C 1 7 ? 35.733 33.897 109.922 1.00 35.68 61 GLY C CA 1
ATOM 6191 C C . GLY C 1 7 ? 34.355 33.361 109.661 1.00 36.14 61 GLY C C 1
ATOM 6192 O O . GLY C 1 7 ? 33.348 34.013 109.955 1.00 36.81 61 GLY C O 1
ATOM 6193 N N . THR C 1 8 ? 34.308 32.172 109.083 1.00 35.87 62 THR C N 1
ATOM 6194 C CA . THR C 1 8 ? 33.043 31.530 108.802 1.00 35.52 62 THR C CA 1
ATOM 6195 C C . THR C 1 8 ? 32.662 30.692 110.011 1.00 35.99 62 THR C C 1
ATOM 6196 O O . THR C 1 8 ? 33.506 30.032 110.623 1.00 35.93 62 THR C O 1
ATOM 6200 N N . ILE C 1 9 ? 31.389 30.745 110.374 1.00 34.69 63 ILE C N 1
ATOM 6201 C CA . ILE C 1 9 ? 30.894 29.973 111.495 1.00 33.53 63 ILE C CA 1
ATOM 6202 C C . ILE C 1 9 ? 29.607 29.325 111.031 1.00 34.43 63 ILE C C 1
ATOM 6203 O O . ILE C 1 9 ? 29.086 29.670 109.973 1.00 33.03 63 ILE C O 1
ATOM 6208 N N . GLY C 1 10 ? 29.102 28.373 111.807 1.00 32.84 64 GLY C N 1
ATOM 6209 C CA . GLY C 1 10 ? 27.886 27.697 111.413 1.00 33.30 64 GLY C CA 1
ATOM 6210 C C . GLY C 1 10 ? 28.051 26.194 111.539 1.00 34.40 64 GLY C C 1
ATOM 6211 O O . GLY C 1 10 ? 29.164 25.691 111.698 1.00 33.11 64 GLY C O 1
ATOM 6212 N N . HIS C 1 11 ? 26.935 25.489 111.425 1.00 34.91 65 HIS C N 1
ATOM 6213 C CA . HIS C 1 11 ? 26.886 24.044 111.564 1.00 35.99 65 HIS C CA 1
ATOM 6214 C C . HIS C 1 11 ? 27.680 23.276 110.511 1.00 35.35 65 HIS C C 1
ATOM 6215 O O . HIS C 1 11 ? 27.762 23.679 109.345 1.00 32.81 65 HIS C O 1
ATOM 6222 N N . VAL C 1 12 ? 28.263 22.157 110.933 1.00 36.00 66 VAL C N 1
ATOM 6223 C CA . VAL C 1 12 ? 29.059 21.334 110.035 1.00 34.88 66 VAL C CA 1
ATOM 6224 C C . VAL C 1 12 ? 28.294 20.990 108.760 1.00 34.18 66 VAL C C 1
ATOM 6225 O O . VAL C 1 12 ? 27.095 20.731 108.786 1.00 36.22 66 VAL C O 1
ATOM 6229 N N . ASP C 1 13 ? 29.000 21.027 107.639 1.00 35.70 67 ASP C N 1
ATOM 6230 C CA . ASP C 1 13 ? 28.430 20.723 106.331 1.00 36.96 67 ASP C CA 1
ATOM 6231 C C . ASP C 1 13 ? 27.472 21.749 105.745 1.00 35.92 67 ASP C C 1
ATOM 6232 O O . ASP C 1 13 ? 26.852 21.500 104.710 1.00 36.50 67 ASP C O 1
ATOM 6237 N N . HIS C 1 14 ? 27.331 22.899 106.384 1.00 34.34 68 HIS C N 1
ATOM 6238 C CA . HIS C 1 14 ? 26.436 23.877 105.810 1.00 33.35 68 HIS C CA 1
ATOM 6239 C C . HIS C 1 14 ? 27.072 24.669 104.678 1.00 32.56 68 HIS C C 1
ATOM 6240 O O . HIS C 1 14 ? 26.377 25.390 103.966 1.00 33.67 68 HIS C O 1
ATOM 6247 N N . GLY C 1 15 ? 28.386 24.521 104.499 1.00 31.00 69 GLY C N 1
ATOM 6248 C CA . GLY C 1 15 ? 29.057 25.201 103.399 1.00 31.02 69 GLY C CA 1
ATOM 6249 C C . GLY C 1 15 ? 30.150 26.212 103.719 1.00 31.64 69 GLY C C 1
ATOM 6250 O O . GLY C 1 15 ? 30.620 26.918 102.825 1.00 30.61 69 GLY C O 1
ATOM 6251 N N . LYS C 1 16 ? 30.581 26.265 104.977 1.00 31.79 70 LYS C N 1
ATOM 6252 C CA . LYS C 1 16 ? 31.610 27.215 105.394 1.00 30.84 70 LYS C CA 1
ATOM 6253 C C . LYS C 1 16 ? 32.888 27.188 104.562 1.00 31.24 70 LYS C C 1
ATOM 6254 O O . LYS C 1 16 ? 33.375 28.225 104.115 1.00 30.42 70 LYS C O 1
ATOM 6260 N N . THR C 1 17 ? 33.440 25.999 104.359 1.00 30.53 71 THR C N 1
ATOM 6261 C CA . THR C 1 17 ? 34.675 25.878 103.604 1.00 31.27 71 THR C CA 1
ATOM 6262 C C . THR C 1 17 ? 34.467 26.106 102.116 1.00 29.93 71 THR C C 1
ATOM 6263 O O . THR C 1 17 ? 35.343 26.644 101.435 1.00 30.37 71 THR C O 1
ATOM 6267 N N . THR C 1 18 ? 33.310 25.700 101.608 1.00 29.08 72 THR C N 1
ATOM 6268 C CA . THR C 1 18 ? 33.010 25.894 100.200 1.00 29.85 72 THR C CA 1
ATOM 6269 C C . THR C 1 18 ? 32.900 27.398 99.933 1.00 30.17 72 THR C C 1
ATOM 6270 O O . THR C 1 18 ? 33.362 27.890 98.905 1.00 30.07 72 THR C O 1
ATOM 6274 N N . LEU C 1 19 ? 32.274 28.115 100.863 1.00 29.25 73 LEU C N 1
ATOM 6275 C CA . LEU C 1 19 ? 32.126 29.558 100.739 1.00 27.96 73 LEU C CA 1
ATOM 6276 C C . LEU C 1 19 ? 33.500 30.208 100.804 1.00 28.46 73 LEU C C 1
ATOM 6277 O O . LEU C 1 19 ? 33.830 31.078 99.999 1.00 30.56 73 LEU C O 1
ATOM 6282 N N . THR C 1 20 ? 34.305 29.777 101.766 1.00 29.67 74 THR C N 1
ATOM 6283 C CA . THR C 1 20 ? 35.637 30.344 101.927 1.00 30.86 74 THR C CA 1
ATOM 6284 C C . THR C 1 20 ? 36.443 30.143 100.651 1.00 29.62 74 THR C C 1
ATOM 6285 O O . THR C 1 20 ? 37.094 31.064 100.170 1.00 30.96 74 THR C O 1
ATOM 6289 N N . ALA C 1 21 ? 36.392 28.932 100.106 1.00 30.82 75 ALA C N 1
ATOM 6290 C CA . ALA C 1 21 ? 37.099 28.609 98.872 1.00 30.53 75 ALA C CA 1
ATOM 6291 C C . ALA C 1 21 ? 36.546 29.458 97.724 1.00 30.49 75 ALA C C 1
ATOM 6292 O O . ALA C 1 21 ? 37.301 29.967 96.896 1.00 30.98 75 ALA C O 1
ATOM 6294 N N . ALA C 1 22 ? 35.227 29.602 97.675 1.00 29.97 76 ALA C N 1
ATOM 6295 C CA . ALA C 1 22 ? 34.590 30.394 96.624 1.00 30.54 76 ALA C CA 1
ATOM 6296 C C . ALA C 1 22 ? 35.103 31.833 96.674 1.00 30.80 76 ALA C C 1
ATOM 6297 O O . ALA C 1 22 ? 35.443 32.425 95.648 1.00 32.73 76 ALA C O 1
ATOM 6299 N N . ILE C 1 23 ? 35.148 32.394 97.876 1.00 30.51 77 ILE C N 1
ATOM 6300 C CA . ILE C 1 23 ? 35.620 33.758 98.053 1.00 31.93 77 ILE C CA 1
ATOM 6301 C C . ILE C 1 23 ? 37.050 33.929 97.544 1.00 34.36 77 ILE C C 1
ATOM 6302 O O . ILE C 1 23 ? 37.326 34.836 96.757 1.00 33.04 77 ILE C O 1
ATOM 6307 N N . THR C 1 24 ? 37.961 33.066 97.996 1.00 35.86 78 THR C N 1
ATOM 6308 C CA . THR C 1 24 ? 39.352 33.178 97.572 1.00 37.57 78 THR C CA 1
ATOM 6309 C C . THR C 1 24 ? 39.470 33.064 96.055 1.00 38.38 78 THR C C 1
ATOM 6310 O O . THR C 1 24 ? 40.126 33.878 95.404 1.00 37.29 78 THR C O 1
ATOM 6314 N N . LYS C 1 25 ? 38.812 32.060 95.493 1.00 39.24 79 LYS C N 1
ATOM 6315 C CA . LYS C 1 25 ? 38.852 31.843 94.055 1.00 40.78 79 LYS C CA 1
ATOM 6316 C C . LYS C 1 25 ? 38.366 33.091 93.319 1.00 40.76 79 LYS C C 1
ATOM 6317 O O . LYS C 1 25 ? 39.061 33.626 92.455 1.00 40.84 79 LYS C O 1
ATOM 6323 N N . ILE C 1 26 ? 37.172 33.549 93.676 1.00 40.72 80 ILE C N 1
ATOM 6324 C CA . ILE C 1 26 ? 36.577 34.725 93.056 1.00 41.44 80 ILE C CA 1
ATOM 6325 C C . ILE C 1 26 ? 37.455 35.965 93.180 1.00 42.36 80 ILE C C 1
ATOM 6326 O O . ILE C 1 26 ? 37.705 36.645 92.188 1.00 43.12 80 ILE C O 1
ATOM 6331 N N . LEU C 1 27 ? 37.935 36.262 94.382 1.00 42.60 81 LEU C N 1
ATOM 6332 C CA . LEU C 1 27 ? 38.774 37.439 94.553 1.00 43.42 81 LEU C CA 1
ATOM 6333 C C . LEU C 1 27 ? 40.167 37.239 93.971 1.00 45.98 81 LEU C C 1
ATOM 6334 O O . LEU C 1 27 ? 40.960 38.176 93.907 1.00 45.40 81 LEU C O 1
ATOM 6339 N N . ALA C 1 28 ? 40.458 36.014 93.542 1.00 48.97 82 ALA C N 1
ATOM 6340 C CA . ALA C 1 28 ? 41.754 35.703 92.949 1.00 52.27 82 ALA C CA 1
ATOM 6341 C C . ALA C 1 28 ? 41.777 36.067 91.461 1.00 55.10 82 ALA C C 1
ATOM 6342 O O . ALA C 1 28 ? 42.841 36.149 90.854 1.00 55.13 82 ALA C O 1
ATOM 6344 N N . GLU C 1 29 ? 40.599 36.284 90.882 1.00 58.39 83 GLU C N 1
ATOM 6345 C CA . GLU C 1 29 ? 40.480 36.630 89.463 1.00 61.78 83 GLU C CA 1
ATOM 6346 C C . GLU C 1 29 ? 41.349 37.828 89.045 1.00 63.74 83 GLU C C 1
ATOM 6347 O O . GLU C 1 29 ? 40.878 38.965 89.048 1.00 63.81 83 GLU C O 1
ATOM 6353 N N . GLY C 1 30 ? 42.610 37.583 88.689 1.00 65.95 84 GLY C N 1
ATOM 6354 C CA . GLY C 1 30 ? 43.476 38.675 88.259 1.00 67.74 84 GLY C CA 1
ATOM 6355 C C . GLY C 1 30 ? 44.342 39.364 89.309 1.00 69.07 84 GLY C C 1
ATOM 6356 O O . GLY C 1 30 ? 43.983 39.433 90.492 1.00 69.32 84 GLY C O 1
ATOM 6357 N N . GLY C 1 31 ? 45.485 39.882 88.843 1.00 70.07 85 GLY C N 1
ATOM 6358 C CA . GLY C 1 31 ? 46.457 40.572 89.684 1.00 70.35 85 GLY C CA 1
ATOM 6359 C C . GLY C 1 31 ? 47.565 39.622 90.129 1.00 70.72 85 GLY C C 1
ATOM 6360 O O . GLY C 1 31 ? 47.992 38.758 89.361 1.00 71.59 85 GLY C O 1
ATOM 6361 N N . GLY C 1 32 ? 48.042 39.776 91.362 1.00 70.39 86 GLY C N 1
ATOM 6362 C CA . GLY C 1 32 ? 49.061 38.873 91.882 1.00 69.40 86 GLY C CA 1
ATOM 6363 C C . GLY C 1 32 ? 48.297 37.879 92.741 1.00 68.62 86 GLY C C 1
ATOM 6364 O O . GLY C 1 32 ? 48.361 37.924 93.970 1.00 69.28 86 GLY C O 1
ATOM 6365 N N . ALA C 1 33 ? 47.565 36.979 92.083 1.00 67.55 87 ALA C N 1
ATOM 6366 C CA . ALA C 1 33 ? 46.720 36.009 92.775 1.00 65.67 87 ALA C CA 1
ATOM 6367 C C . ALA C 1 33 ? 47.180 34.556 92.829 1.00 64.89 87 ALA C C 1
ATOM 6368 O O . ALA C 1 33 ? 47.513 33.945 91.812 1.00 64.61 87 ALA C O 1
ATOM 6370 N N . LYS C 1 34 ? 47.181 34.030 94.049 1.00 63.88 88 LYS C N 1
ATOM 6371 C CA . LYS C 1 34 ? 47.530 32.651 94.368 1.00 62.32 88 LYS C CA 1
ATOM 6372 C C . LYS C 1 34 ? 46.542 32.319 95.472 1.00 60.63 88 LYS C C 1
ATOM 6373 O O . LYS C 1 34 ? 46.723 32.742 96.614 1.00 60.54 88 LYS C O 1
ATOM 6379 N N . PHE C 1 35 ? 45.488 31.584 95.139 1.00 58.69 89 PHE C N 1
ATOM 6380 C CA . PHE C 1 35 ? 44.486 31.267 96.144 1.00 56.65 89 PHE C CA 1
ATOM 6381 C C . PHE C 1 35 ? 44.497 29.816 96.591 1.00 55.45 89 PHE C C 1
ATOM 6382 O O . PHE C 1 35 ? 45.012 28.935 95.903 1.00 54.88 89 PHE C O 1
ATOM 6390 N N . LYS C 1 36 ? 43.905 29.581 97.755 1.00 54.46 90 LYS C N 1
ATOM 6391 C CA . LYS C 1 36 ? 43.823 28.246 98.315 1.00 52.30 90 LYS C CA 1
ATOM 6392 C C . LYS C 1 36 ? 42.525 27.575 97.893 1.00 51.02 90 LYS C C 1
ATOM 6393 O O . LYS C 1 36 ? 41.462 28.197 97.887 1.00 50.80 90 LYS C O 1
ATOM 6399 N N . LYS C 1 37 ? 42.629 26.302 97.523 1.00 49.77 91 LYS C N 1
ATOM 6400 C CA . LYS C 1 37 ? 41.484 25.517 97.082 1.00 48.28 91 LYS C CA 1
ATOM 6401 C C . LYS C 1 37 ? 40.738 24.847 98.231 1.00 46.61 91 LYS C C 1
ATOM 6402 O O . LYS C 1 37 ? 41.251 24.736 99.342 1.00 44.53 91 LYS C O 1
ATOM 6408 N N . TYR C 1 38 ? 39.523 24.395 97.937 1.00 45.64 92 TYR C N 1
ATOM 6409 C CA . TYR C 1 38 ? 38.675 23.728 98.916 1.00 46.06 92 TYR C CA 1
ATOM 6410 C C . TYR C 1 38 ? 39.453 22.713 99.758 1.00 47.26 92 TYR C C 1
ATOM 6411 O O . TYR C 1 38 ? 39.502 22.815 100.983 1.00 46.61 92 TYR C O 1
ATOM 6420 N N . GLU C 1 39 ? 40.047 21.727 99.094 1.00 48.94 93 GLU C N 1
ATOM 6421 C CA . GLU C 1 39 ? 40.822 20.698 99.784 1.00 50.55 93 GLU C CA 1
ATOM 6422 C C . GLU C 1 39 ? 41.835 21.311 100.745 1.00 50.15 93 GLU C C 1
ATOM 6423 O O . GLU C 1 39 ? 41.914 20.929 101.914 1.00 49.93 93 GLU C O 1
ATOM 6429 N N . GLU C 1 40 ? 42.602 22.272 100.247 1.00 49.77 94 GLU C N 1
ATOM 6430 C CA . GLU C 1 40 ? 43.611 22.948 101.052 1.00 50.06 94 GLU C CA 1
ATOM 6431 C C . GLU C 1 40 ? 43.003 23.539 102.323 1.00 49.57 94 GLU C C 1
ATOM 6432 O O . GLU C 1 40 ? 43.544 23.386 103.424 1.00 47.59 94 GLU C O 1
ATOM 6438 N N . ILE C 1 41 ? 41.871 24.218 102.161 1.00 47.83 95 ILE C N 1
ATOM 6439 C CA . ILE C 1 41 ? 41.188 24.849 103.285 1.00 47.04 95 ILE C CA 1
ATOM 6440 C C . ILE C 1 41 ? 40.495 23.828 104.183 1.00 47.54 95 ILE C C 1
ATOM 6441 O O . ILE C 1 41 ? 40.546 23.931 105.409 1.00 47.67 95 ILE C O 1
ATOM 6446 N N . ASP C 1 42 ? 39.844 22.849 103.567 1.00 48.54 96 ASP C N 1
ATOM 6447 C CA . ASP C 1 42 ? 39.134 21.822 104.315 1.00 50.64 96 ASP C CA 1
ATOM 6448 C C . ASP C 1 42 ? 40.089 21.018 105.187 1.00 51.56 96 ASP C C 1
ATOM 6449 O O . ASP C 1 42 ? 39.770 20.683 106.329 1.00 51.32 96 ASP C O 1
ATOM 6454 N N . ASN C 1 43 ? 41.256 20.705 104.639 1.00 52.35 97 ASN C N 1
ATOM 6455 C CA . ASN C 1 43 ? 42.262 19.954 105.374 1.00 53.55 97 ASN C CA 1
ATOM 6456 C C . ASN C 1 43 ? 43.078 20.940 106.188 1.00 53.02 97 ASN C C 1
ATOM 6457 O O . ASN C 1 43 ? 44.295 21.033 106.049 1.00 53.09 97 ASN C O 1
ATOM 6462 N N . ALA C 1 44 ? 42.372 21.681 107.036 1.00 52.75 98 ALA C N 1
ATOM 6463 C CA . ALA C 1 44 ? 42.960 22.693 107.898 1.00 52.08 98 ALA C CA 1
ATOM 6464 C C . ALA C 1 44 ? 44.043 22.131 108.811 1.00 52.97 98 ALA C C 1
ATOM 6465 O O . ALA C 1 44 ? 43.850 21.112 109.473 1.00 51.53 98 ALA C O 1
ATOM 6467 N N . PRO C 1 45 ? 45.208 22.793 108.843 1.00 53.09 99 PRO C N 1
ATOM 6468 C CA . PRO C 1 45 ? 46.339 22.382 109.673 1.00 54.54 99 PRO C CA 1
ATOM 6469 C C . PRO C 1 45 ? 46.016 22.614 111.141 1.00 55.73 99 PRO C C 1
ATOM 6470 O O . PRO C 1 45 ? 45.207 23.481 111.477 1.00 56.18 99 PRO C O 1
ATOM 6474 N N . GLU C 1 46 ? 46.642 21.839 112.013 1.00 57.05 100 GLU C N 1
ATOM 6475 C CA . GLU C 1 46 ? 46.423 22.003 113.440 1.00 58.27 100 GLU C CA 1
ATOM 6476 C C . GLU C 1 46 ? 47.393 23.034 113.994 1.00 58.68 100 GLU C C 1
ATOM 6477 O O . GLU C 1 46 ? 48.483 23.228 113.454 1.00 58.74 100 GLU C O 1
ATOM 6483 N N . GLU C 1 47 ? 46.976 23.709 115.061 1.00 59.48 101 GLU C N 1
ATOM 6484 C CA . GLU C 1 47 ? 47.789 24.730 115.714 1.00 60.24 101 GLU C CA 1
ATOM 6485 C C . GLU C 1 47 ? 47.637 24.601 117.231 1.00 61.17 101 GLU C C 1
ATOM 6486 O O . GLU C 1 47 ? 46.532 24.390 117.736 1.00 60.87 101 GLU C O 1
ATOM 6492 N N . ARG C 1 48 ? 48.746 24.714 117.956 1.00 62.36 102 ARG C N 1
ATOM 6493 C CA . ARG C 1 48 ? 48.702 24.606 119.411 1.00 63.64 102 ARG C CA 1
ATOM 6494 C C . ARG C 1 48 ? 48.819 25.962 120.086 1.00 63.89 102 ARG C C 1
ATOM 6495 O O . ARG C 1 48 ? 49.765 26.712 119.842 1.00 64.70 102 ARG C O 1
ATOM 6503 N N . ALA C 1 49 ? 47.853 26.270 120.940 1.00 63.97 103 ALA C N 1
ATOM 6504 C CA . ALA C 1 49 ? 47.852 27.531 121.665 1.00 63.74 103 ALA C CA 1
ATOM 6505 C C . ALA C 1 49 ? 47.680 27.249 123.152 1.00 63.53 103 ALA C C 1
ATOM 6506 O O . ALA C 1 49 ? 46.577 26.944 123.613 1.00 63.72 103 ALA C O 1
ATOM 6508 N N . ARG C 1 50 ? 48.780 27.341 123.891 1.00 63.40 104 ARG C N 1
ATOM 6509 C CA . ARG C 1 50 ? 48.771 27.106 125.330 1.00 63.10 104 ARG C CA 1
ATOM 6510 C C . ARG C 1 50 ? 48.365 25.669 125.660 1.00 62.56 104 ARG C C 1
ATOM 6511 O O . ARG C 1 50 ? 47.542 25.435 126.546 1.00 63.24 104 ARG C O 1
ATOM 6519 N N . GLY C 1 51 ? 48.934 24.711 124.937 1.00 61.67 105 GLY C N 1
ATOM 6520 C CA . GLY C 1 51 ? 48.625 23.314 125.191 1.00 60.56 105 GLY C CA 1
ATOM 6521 C C . GLY C 1 51 ? 47.372 22.787 124.521 1.00 60.44 105 GLY C C 1
ATOM 6522 O O . GLY C 1 51 ? 47.110 21.582 124.556 1.00 59.99 105 GLY C O 1
ATOM 6523 N N . ILE C 1 52 ? 46.593 23.678 123.911 1.00 59.56 106 ILE C N 1
ATOM 6524 C CA . ILE C 1 52 ? 45.367 23.272 123.233 1.00 58.65 106 ILE C CA 1
ATOM 6525 C C . ILE C 1 52 ? 45.543 23.265 121.717 1.00 57.93 106 ILE C C 1
ATOM 6526 O O . ILE C 1 52 ? 45.894 24.281 121.115 1.00 57.27 106 ILE C O 1
ATOM 6531 N N . THR C 1 53 ? 45.296 22.112 121.108 1.00 57.69 107 THR C N 1
ATOM 6532 C CA . THR C 1 53 ? 45.420 21.977 119.665 1.00 58.41 107 THR C CA 1
ATOM 6533 C C . THR C 1 53 ? 44.090 22.258 118.977 1.00 57.87 107 THR C C 1
ATOM 6534 O O . THR C 1 53 ? 43.021 21.895 119.476 1.00 57.75 107 THR C O 1
ATOM 6538 N N . ILE C 1 54 ? 44.175 22.910 117.826 1.00 57.20 108 ILE C N 1
ATOM 6539 C CA . ILE C 1 54 ? 43.004 23.263 117.038 1.00 56.38 108 ILE C CA 1
ATOM 6540 C C . ILE C 1 54 ? 43.304 23.199 115.554 1.00 55.44 108 ILE C C 1
ATOM 6541 O O . ILE C 1 54 ? 44.361 23.643 115.110 1.00 56.35 108 ILE C O 1
ATOM 6546 N N . ASN C 1 55 ? 42.380 22.625 114.795 1.00 54.01 109 ASN C N 1
ATOM 6547 C CA . ASN C 1 55 ? 42.524 22.551 113.349 1.00 52.57 109 ASN C CA 1
ATOM 6548 C C . ASN C 1 55 ? 41.849 23.797 112.795 1.00 51.36 109 ASN C C 1
ATOM 6549 O O . ASN C 1 55 ? 40.628 23.943 112.872 1.00 50.19 109 ASN C O 1
ATOM 6554 N N . ALA C 1 56 ? 42.653 24.705 112.256 1.00 50.08 110 ALA C N 1
ATOM 6555 C CA . ALA C 1 56 ? 42.128 25.946 111.715 1.00 48.84 110 ALA C CA 1
ATOM 6556 C C . ALA C 1 56 ? 42.820 26.330 110.424 1.00 48.06 110 ALA C C 1
ATOM 6557 O O . ALA C 1 56 ? 44.038 26.210 110.300 1.00 47.64 110 ALA C O 1
ATOM 6559 N N . ALA C 1 57 ? 42.029 26.791 109.464 1.00 47.19 111 ALA C N 1
ATOM 6560 C CA . ALA C 1 57 ? 42.550 27.221 108.178 1.00 46.10 111 ALA C CA 1
ATOM 6561 C C . ALA C 1 57 ? 42.502 28.741 108.173 1.00 46.40 111 ALA C C 1
ATOM 6562 O O . ALA C 1 57 ? 41.547 29.349 108.660 1.00 45.61 111 ALA C O 1
ATOM 6564 N N . HIS C 1 58 ? 43.545 29.353 107.632 1.00 46.67 112 HIS C N 1
ATOM 6565 C CA . HIS C 1 58 ? 43.621 30.801 107.572 1.00 46.87 112 HIS C CA 1
ATOM 6566 C C . HIS C 1 58 ? 43.919 31.223 106.147 1.00 46.27 112 HIS C C 1
ATOM 6567 O O . HIS C 1 58 ? 44.890 30.769 105.544 1.00 46.44 112 HIS C O 1
ATOM 6574 N N . VAL C 1 59 ? 43.068 32.079 105.599 1.00 44.59 113 VAL C N 1
ATOM 6575 C CA . VAL C 1 59 ? 43.272 32.550 104.242 1.00 42.74 113 VAL C CA 1
ATOM 6576 C C . VAL C 1 59 ? 43.203 34.056 104.245 1.00 42.38 113 VAL C C 1
ATOM 6577 O O . VAL C 1 59 ? 42.668 34.657 105.178 1.00 42.82 113 VAL C O 1
ATOM 6581 N N . GLU C 1 60 ? 43.756 34.665 103.207 1.00 42.30 114 GLU C N 1
ATOM 6582 C CA . GLU C 1 60 ? 43.727 36.109 103.084 1.00 41.93 114 GLU C CA 1
ATOM 6583 C C . GLU C 1 60 ? 43.159 36.470 101.727 1.00 40.86 114 GLU C C 1
ATOM 6584 O O . GLU C 1 60 ? 43.353 35.759 100.745 1.00 41.59 114 GLU C O 1
ATOM 6590 N N . TYR C 1 61 ? 42.432 37.573 101.686 1.00 38.89 115 TYR C N 1
ATOM 6591 C CA . TYR C 1 61 ? 41.852 38.051 100.455 1.00 37.71 115 TYR C CA 1
ATOM 6592 C C . TYR C 1 61 ? 41.491 39.484 100.711 1.00 36.65 115 TYR C C 1
ATOM 6593 O O . TYR C 1 61 ? 41.286 39.885 101.855 1.00 36.37 115 TYR C O 1
ATOM 6602 N N . SER C 1 62 ? 41.437 40.261 99.646 1.00 37.85 116 SER C N 1
ATOM 6603 C CA . SER C 1 62 ? 41.122 41.668 99.763 1.00 38.55 116 SER C CA 1
ATOM 6604 C C . SER C 1 62 ? 40.021 42.022 98.799 1.00 39.11 116 SER C C 1
ATOM 6605 O O . SER C 1 62 ? 40.000 41.541 97.671 1.00 39.45 116 SER C O 1
ATOM 6608 N N . THR C 1 63 ? 39.086 42.842 99.256 1.00 38.75 117 THR C N 1
ATOM 6609 C CA . THR C 1 63 ? 38.044 43.310 98.382 1.00 39.68 117 THR C CA 1
ATOM 6610 C C . THR C 1 63 ? 38.669 44.622 97.926 1.00 40.63 117 THR C C 1
ATOM 6611 O O . THR C 1 63 ? 39.827 44.909 98.255 1.00 40.37 117 THR C O 1
ATOM 6615 N N . ALA C 1 64 ? 37.926 45.417 97.176 1.00 41.00 118 ALA C N 1
ATOM 6616 C CA . ALA C 1 64 ? 38.451 46.687 96.709 1.00 42.63 118 ALA C CA 1
ATOM 6617 C C . ALA C 1 64 ? 38.643 47.622 97.895 1.00 44.53 118 ALA C C 1
ATOM 6618 O O . ALA C 1 64 ? 39.475 48.526 97.855 1.00 45.00 118 ALA C O 1
ATOM 6620 N N . ALA C 1 65 ? 37.882 47.393 98.962 1.00 44.14 119 ALA C N 1
ATOM 6621 C CA . ALA C 1 65 ? 37.965 48.261 100.125 1.00 44.02 119 ALA C CA 1
ATOM 6622 C C . ALA C 1 65 ? 38.841 47.793 101.277 1.00 42.94 119 ALA C C 1
ATOM 6623 O O . ALA C 1 65 ? 39.468 48.612 101.935 1.00 44.20 119 ALA C O 1
ATOM 6625 N N . ARG C 1 66 ? 38.909 46.491 101.523 1.00 42.67 120 ARG C N 1
ATOM 6626 C CA . ARG C 1 66 ? 39.694 46.018 102.657 1.00 42.36 120 ARG C CA 1
ATOM 6627 C C . ARG C 1 66 ? 40.476 44.742 102.457 1.00 41.45 120 ARG C C 1
ATOM 6628 O O . ARG C 1 66 ? 40.292 44.018 101.480 1.00 42.13 120 ARG C O 1
ATOM 6636 N N . HIS C 1 67 ? 41.350 44.472 103.421 1.00 40.91 121 HIS C N 1
ATOM 6637 C CA . HIS C 1 67 ? 42.117 43.249 103.408 1.00 41.09 121 HIS C CA 1
ATOM 6638 C C . HIS C 1 67 ? 41.506 42.403 104.509 1.00 40.56 121 HIS C C 1
ATOM 6639 O O . HIS C 1 67 ? 41.170 42.913 105.578 1.00 40.08 121 HIS C O 1
ATOM 6646 N N . TYR C 1 68 ? 41.373 41.110 104.257 1.00 38.60 122 TYR C N 1
ATOM 6647 C CA . TYR C 1 68 ? 40.770 40.229 105.237 1.00 38.97 122 TYR C CA 1
ATOM 6648 C C . TYR C 1 68 ? 41.610 39.032 105.607 1.00 38.97 122 TYR C C 1
ATOM 6649 O O . TYR C 1 68 ? 42.231 38.400 104.751 1.00 40.50 122 TYR C O 1
ATOM 6658 N N . ALA C 1 69 ? 41.624 38.742 106.902 1.00 39.22 123 ALA C N 1
ATOM 6659 C CA . ALA C 1 69 ? 42.299 37.573 107.439 1.00 38.89 123 ALA C CA 1
ATOM 6660 C C . ALA C 1 69 ? 41.049 36.747 107.735 1.00 38.39 123 ALA C C 1
ATOM 6661 O O . ALA C 1 69 ? 40.154 37.198 108.456 1.00 39.11 123 ALA C O 1
ATOM 6663 N N . HIS C 1 70 ? 40.971 35.555 107.168 1.00 38.84 124 HIS C N 1
ATOM 6664 C CA . HIS C 1 70 ? 39.779 34.737 107.327 1.00 38.65 124 HIS C CA 1
ATOM 6665 C C . HIS C 1 70 ? 40.060 33.369 107.924 1.00 38.91 124 HIS C C 1
ATOM 6666 O O . HIS C 1 70 ? 40.916 32.630 107.446 1.00 39.49 124 HIS C O 1
ATOM 6673 N N . THR C 1 71 ? 39.319 33.036 108.972 1.00 39.52 125 THR C N 1
ATOM 6674 C CA . THR C 1 71 ? 39.486 31.754 109.636 1.00 39.93 125 THR C CA 1
ATOM 6675 C C . THR C 1 71 ? 38.315 30.818 109.365 1.00 39.10 125 THR C C 1
ATOM 6676 O O . THR C 1 71 ? 37.147 31.202 109.479 1.00 36.93 125 THR C O 1
ATOM 6680 N N . ASP C 1 72 ? 38.647 29.588 108.990 1.00 38.62 126 ASP C N 1
ATOM 6681 C CA . ASP C 1 72 ? 37.656 28.565 108.715 1.00 39.20 126 ASP C CA 1
ATOM 6682 C C . ASP C 1 72 ? 38.141 27.291 109.408 1.00 40.35 126 ASP C C 1
ATOM 6683 O O . ASP C 1 72 ? 39.285 26.886 109.226 1.00 41.22 126 ASP C O 1
ATOM 6688 N N . CYS C 1 73 ? 37.272 26.671 110.201 1.00 40.25 127 CYS C N 1
ATOM 6689 C CA . CYS C 1 73 ? 37.632 25.467 110.941 1.00 41.80 127 CYS C CA 1
ATOM 6690 C C . CYS C 1 73 ? 36.808 24.258 110.546 1.00 42.48 127 CYS C C 1
ATOM 6691 O O . CYS C 1 73 ? 35.599 24.360 110.329 1.00 41.70 127 CYS C O 1
ATOM 6694 N N . PRO C 1 74 ? 37.454 23.084 110.463 1.00 43.33 128 PRO C N 1
ATOM 6695 C CA . PRO C 1 74 ? 36.779 21.841 110.091 1.00 43.39 128 PRO C CA 1
ATOM 6696 C C . PRO C 1 74 ? 35.614 21.457 110.993 1.00 41.90 128 PRO C C 1
ATOM 6697 O O . PRO C 1 74 ? 34.475 21.372 110.544 1.00 41.96 128 PRO C O 1
ATOM 6701 N N . GLY C 1 75 ? 35.901 21.233 112.271 1.00 41.73 129 GLY C N 1
ATOM 6702 C CA . GLY C 1 75 ? 34.853 20.813 113.175 1.00 40.26 129 GLY C CA 1
ATOM 6703 C C . GLY C 1 75 ? 34.371 21.803 114.211 1.00 40.94 129 GLY C C 1
ATOM 6704 O O . GLY C 1 75 ? 35.036 22.796 114.526 1.00 40.61 129 GLY C O 1
ATOM 6705 N N . HIS C 1 76 ? 33.186 21.509 114.736 1.00 41.18 130 HIS C N 1
ATOM 6706 C CA . HIS C 1 76 ? 32.557 22.316 115.769 1.00 41.16 130 HIS C CA 1
ATOM 6707 C C . HIS C 1 76 ? 33.497 22.523 116.950 1.00 41.22 130 HIS C C 1
ATOM 6708 O O . HIS C 1 76 ? 33.661 23.640 117.431 1.00 40.30 130 HIS C O 1
ATOM 6715 N N . ALA C 1 77 ? 34.111 21.439 117.416 1.00 42.25 131 ALA C N 1
ATOM 6716 C CA . ALA C 1 77 ? 35.034 21.513 118.545 1.00 42.94 131 ALA C CA 1
ATOM 6717 C C . ALA C 1 77 ? 36.130 22.539 118.269 1.00 42.88 131 ALA C C 1
ATOM 6718 O O . ALA C 1 77 ? 36.613 23.209 119.185 1.00 43.57 131 ALA C O 1
ATOM 6720 N N . ASP C 1 78 ? 36.524 22.669 117.003 1.00 43.68 132 ASP C N 1
ATOM 6721 C CA . ASP C 1 78 ? 37.553 23.639 116.645 1.00 43.44 132 ASP C CA 1
ATOM 6722 C C . ASP C 1 78 ? 37.093 25.060 116.951 1.00 42.92 132 ASP C C 1
ATOM 6723 O O . ASP C 1 78 ? 37.846 25.852 117.521 1.00 42.57 132 ASP C O 1
ATOM 6728 N N . TYR C 1 79 ? 35.860 25.388 116.574 1.00 42.28 133 TYR C N 1
ATOM 6729 C CA . TYR C 1 79 ? 35.349 26.726 116.839 1.00 41.87 133 TYR C CA 1
ATOM 6730 C C . TYR C 1 79 ? 35.155 26.969 118.325 1.00 42.40 133 TYR C C 1
ATOM 6731 O O . TYR C 1 79 ? 35.525 28.020 118.835 1.00 42.13 133 TYR C O 1
ATOM 6740 N N . VAL C 1 80 ? 34.562 26.000 119.015 1.00 43.37 134 VAL C N 1
ATOM 6741 C CA . VAL C 1 80 ? 34.326 26.125 120.449 1.00 44.90 134 VAL C CA 1
ATOM 6742 C C . VAL C 1 80 ? 35.614 26.461 121.203 1.00 46.54 134 VAL C C 1
ATOM 6743 O O . VAL C 1 80 ? 35.673 27.430 121.968 1.00 46.33 134 VAL C O 1
ATOM 6747 N N . LYS C 1 81 ? 36.649 25.662 120.975 1.00 47.63 135 LYS C N 1
ATOM 6748 C CA . LYS C 1 81 ? 37.923 25.874 121.645 1.00 48.81 135 LYS C CA 1
ATOM 6749 C C . LYS C 1 81 ? 38.598 27.154 121.173 1.00 49.18 135 LYS C C 1
ATOM 6750 O O . LYS C 1 81 ? 39.105 27.934 121.977 1.00 49.19 135 LYS C O 1
ATOM 6756 N N . ASN C 1 82 ? 38.586 27.379 119.864 1.00 49.78 136 ASN C N 1
ATOM 6757 C CA . ASN C 1 82 ? 39.214 28.564 119.301 1.00 49.99 136 ASN C CA 1
ATOM 6758 C C . ASN C 1 82 ? 38.557 29.858 119.778 1.00 49.43 136 ASN C C 1
ATOM 6759 O O . ASN C 1 82 ? 39.249 30.799 120.163 1.00 48.97 136 ASN C O 1
ATOM 6764 N N . MET C 1 83 ? 37.227 29.911 119.775 1.00 49.45 137 MET C N 1
ATOM 6765 C CA . MET C 1 83 ? 36.539 31.123 120.209 1.00 50.62 137 MET C CA 1
ATOM 6766 C C . MET C 1 83 ? 36.574 31.373 121.717 1.00 50.82 137 MET C C 1
ATOM 6767 O O . MET C 1 83 ? 36.479 32.517 122.161 1.00 49.69 137 MET C O 1
ATOM 6772 N N . ILE C 1 84 ? 36.711 30.315 122.509 1.00 51.69 138 ILE C N 1
ATOM 6773 C CA . ILE C 1 84 ? 36.775 30.494 123.957 1.00 52.86 138 ILE C CA 1
ATOM 6774 C C . ILE C 1 84 ? 38.201 30.850 124.383 1.00 54.60 138 ILE C C 1
ATOM 6775 O O . ILE C 1 84 ? 38.399 31.622 125.324 1.00 55.70 138 ILE C O 1
ATOM 6780 N N . THR C 1 85 ? 39.187 30.308 123.672 1.00 56.39 139 THR C N 1
ATOM 6781 C CA . THR C 1 85 ? 40.594 30.564 123.975 1.00 58.02 139 THR C CA 1
ATOM 6782 C C . THR C 1 85 ? 41.059 31.978 123.611 1.00 59.54 139 THR C C 1
ATOM 6783 O O . THR C 1 85 ? 42.065 32.459 124.137 1.00 60.44 139 THR C O 1
ATOM 6787 N N . GLY C 1 86 ? 40.330 32.639 122.713 1.00 60.26 140 GLY C N 1
ATOM 6788 C CA . GLY C 1 86 ? 40.687 33.990 122.313 1.00 60.42 140 GLY C CA 1
ATOM 6789 C C . GLY C 1 86 ? 42.023 34.074 121.599 1.00 61.66 140 GLY C C 1
ATOM 6790 O O . GLY C 1 86 ? 42.723 35.086 121.673 1.00 61.27 140 GLY C O 1
ATOM 6791 N N . THR C 1 87 ? 42.377 33.005 120.898 1.00 62.87 141 THR C N 1
ATOM 6792 C CA . THR C 1 87 ? 43.636 32.948 120.163 1.00 63.75 141 THR C CA 1
ATOM 6793 C C . THR C 1 87 ? 43.862 34.175 119.278 1.00 63.70 141 THR C C 1
ATOM 6794 O O . THR C 1 87 ? 44.869 34.870 119.412 1.00 64.60 141 THR C O 1
ATOM 6798 N N . ALA C 1 88 ? 42.922 34.442 118.380 1.00 62.77 142 ALA C N 1
ATOM 6799 C CA . ALA C 1 88 ? 43.051 35.576 117.476 1.00 61.35 142 ALA C CA 1
ATOM 6800 C C . ALA C 1 88 ? 41.856 36.516 117.513 1.00 60.30 142 ALA C C 1
ATOM 6801 O O . ALA C 1 88 ? 40.777 36.165 117.998 1.00 60.18 142 ALA C O 1
ATOM 6803 N N . PRO C 1 89 ? 42.043 37.740 116.999 1.00 59.17 143 PRO C N 1
ATOM 6804 C CA . PRO C 1 89 ? 40.979 38.744 116.961 1.00 57.52 143 PRO C CA 1
ATOM 6805 C C . PRO C 1 89 ? 39.885 38.363 115.963 1.00 55.69 143 PRO C C 1
ATOM 6806 O O . PRO C 1 89 ? 40.157 37.721 114.949 1.00 55.82 143 PRO C O 1
ATOM 6810 N N . LEU C 1 90 ? 38.657 38.761 116.265 1.00 53.13 144 LEU C N 1
ATOM 6811 C CA . LEU C 1 90 ? 37.515 38.511 115.392 1.00 49.90 144 LEU C CA 1
ATOM 6812 C C . LEU C 1 90 ? 36.660 39.753 115.385 1.00 47.58 144 LEU C C 1
ATOM 6813 O O . LEU C 1 90 ? 35.995 40.050 116.374 1.00 47.97 144 LEU C O 1
ATOM 6818 N N . ASP C 1 91 ? 36.670 40.474 114.269 1.00 45.03 145 ASP C N 1
ATOM 6819 C CA . ASP C 1 91 ? 35.889 41.701 114.148 1.00 43.51 145 ASP C CA 1
ATOM 6820 C C . ASP C 1 91 ? 34.474 41.404 113.681 1.00 41.54 145 ASP C C 1
ATOM 6821 O O . ASP C 1 91 ? 33.528 42.123 114.010 1.00 41.21 145 ASP C O 1
ATOM 6826 N N . GLY C 1 92 ? 34.338 40.333 112.910 1.00 39.29 146 GLY C N 1
ATOM 6827 C CA . GLY C 1 92 ? 33.036 39.957 112.409 1.00 37.69 146 GLY C CA 1
ATOM 6828 C C . GLY C 1 92 ? 33.001 38.507 111.985 1.00 36.77 146 GLY C C 1
ATOM 6829 O O . GLY C 1 92 ? 34.034 37.887 111.725 1.00 36.09 146 GLY C O 1
ATOM 6830 N N . CYS C 1 93 ? 31.801 37.959 111.930 1.00 35.61 147 CYS C N 1
ATOM 6831 C CA . CYS C 1 93 ? 31.634 36.582 111.530 1.00 35.37 147 CYS C CA 1
ATOM 6832 C C . CYS C 1 93 ? 30.696 36.459 110.365 1.00 33.63 147 CYS C C 1
ATOM 6833 O O . CYS C 1 93 ? 29.771 37.260 110.199 1.00 32.99 147 CYS C O 1
ATOM 6836 N N . ILE C 1 94 ? 30.964 35.453 109.547 1.00 30.69 148 ILE C N 1
ATOM 6837 C CA . ILE C 1 94 ? 30.123 35.141 108.418 1.00 29.68 148 ILE C CA 1
ATOM 6838 C C . ILE C 1 94 ? 29.443 33.849 108.830 1.00 29.90 148 ILE C C 1
ATOM 6839 O O . ILE C 1 94 ? 30.064 32.780 108.831 1.00 28.92 148 ILE C O 1
ATOM 6844 N N . LEU C 1 95 ? 28.178 33.965 109.214 1.00 28.74 149 LEU C N 1
ATOM 6845 C CA . LEU C 1 95 ? 27.391 32.819 109.640 1.00 29.47 149 LEU C CA 1
ATOM 6846 C C . LEU C 1 95 ? 26.831 32.113 108.414 1.00 30.34 149 LEU C C 1
ATOM 6847 O O . LEU C 1 95 ? 26.020 32.676 107.675 1.00 29.79 149 LEU C O 1
ATOM 6852 N N . VAL C 1 96 ? 27.263 30.880 108.197 1.00 29.01 150 VAL C N 1
ATOM 6853 C CA . VAL C 1 96 ? 26.782 30.126 107.059 1.00 29.11 150 VAL C CA 1
ATOM 6854 C C . VAL C 1 96 ? 25.667 29.192 107.503 1.00 30.80 150 VAL C C 1
ATOM 6855 O O . VAL C 1 96 ? 25.850 28.368 108.405 1.00 32.55 150 VAL C O 1
ATOM 6859 N N . VAL C 1 97 ? 24.502 29.339 106.887 1.00 30.46 151 VAL C N 1
ATOM 6860 C CA . VAL C 1 97 ? 23.373 28.484 107.201 1.00 30.99 151 VAL C CA 1
ATOM 6861 C C . VAL C 1 97 ? 22.857 27.861 105.912 1.00 31.48 151 VAL C C 1
ATOM 6862 O O . VAL C 1 97 ? 22.497 28.572 104.975 1.00 30.05 151 VAL C O 1
ATOM 6866 N N . ALA C 1 98 ? 22.830 26.533 105.864 1.00 30.61 152 ALA C N 1
ATOM 6867 C CA . ALA C 1 98 ? 22.332 25.833 104.688 1.00 32.63 152 ALA C CA 1
ATOM 6868 C C . ALA C 1 98 ? 20.818 26.038 104.628 1.00 33.43 152 ALA C C 1
ATOM 6869 O O . ALA C 1 98 ? 20.116 25.834 105.623 1.00 34.02 152 ALA C O 1
ATOM 6871 N N . ALA C 1 99 ? 20.323 26.449 103.464 1.00 34.23 153 ALA C N 1
ATOM 6872 C CA . ALA C 1 99 ? 18.896 26.710 10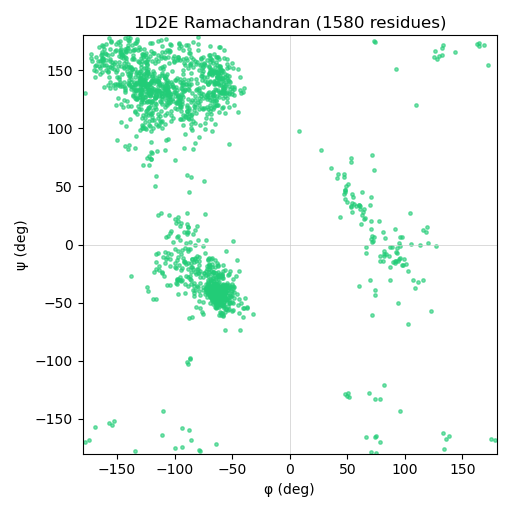3.272 1.00 37.62 153 ALA C CA 1
ATOM 6873 C C . ALA C 1 99 ? 17.981 25.514 103.518 1.00 39.66 153 ALA C C 1
ATOM 6874 O O . ALA C 1 99 ? 16.913 25.667 104.097 1.00 41.59 153 ALA C O 1
ATOM 6876 N N . ASN C 1 100 ? 18.384 24.329 103.075 1.00 43.40 154 ASN C N 1
ATOM 6877 C CA . ASN C 1 100 ? 17.556 23.141 103.268 1.00 46.20 154 ASN C CA 1
ATOM 6878 C C . ASN C 1 100 ? 17.486 22.665 104.715 1.00 47.10 154 ASN C C 1
ATOM 6879 O O . ASN C 1 100 ? 16.453 22.158 105.159 1.00 47.98 154 ASN C O 1
ATOM 6884 N N . ASP C 1 101 ? 18.583 22.830 105.446 1.00 46.34 155 ASP C N 1
ATOM 6885 C CA . ASP C 1 101 ? 18.655 22.421 106.846 1.00 46.36 155 ASP C CA 1
ATOM 6886 C C . ASP C 1 101 ? 18.147 23.472 107.823 1.00 45.09 155 ASP C C 1
ATOM 6887 O O . ASP C 1 101 ? 17.579 23.134 108.862 1.00 45.94 155 ASP C O 1
ATOM 6892 N N . GLY C 1 102 ? 18.355 24.742 107.491 1.00 42.18 156 GLY C N 1
ATOM 6893 C CA . GLY C 1 102 ? 17.934 25.805 108.385 1.00 38.49 156 GLY C CA 1
ATOM 6894 C C . GLY C 1 102 ? 18.904 25.853 109.550 1.00 37.26 156 GLY C C 1
ATOM 6895 O O . GLY C 1 102 ? 19.847 25.055 109.599 1.00 35.57 156 GLY C O 1
ATOM 6896 N N . PRO C 1 103 ? 18.704 26.764 110.514 1.00 36.58 157 PRO C N 1
ATOM 6897 C CA . PRO C 1 103 ? 19.610 26.856 111.660 1.00 35.42 157 PRO C CA 1
ATOM 6898 C C . PRO C 1 103 ? 19.673 25.534 112.414 1.00 36.80 157 PRO C C 1
ATOM 6899 O O . PRO C 1 103 ? 18.649 24.894 112.654 1.00 36.43 157 PRO C O 1
ATOM 6903 N N . MET C 1 104 ? 20.884 25.123 112.769 1.00 37.46 158 MET C N 1
ATOM 6904 C CA . MET C 1 104 ? 21.087 23.882 113.495 1.00 36.42 158 MET C CA 1
ATOM 6905 C C . MET C 1 104 ? 21.794 24.176 114.817 1.00 36.18 158 MET C C 1
ATOM 6906 O O . MET C 1 104 ? 22.223 25.314 115.054 1.00 35.98 158 MET C O 1
ATOM 6911 N N . PRO C 1 105 ? 21.946 23.157 115.687 1.00 34.18 159 PRO C N 1
ATOM 6912 C CA . PRO C 1 105 ? 22.594 23.326 116.991 1.00 34.18 159 PRO C CA 1
ATOM 6913 C C . PRO C 1 105 ? 23.880 24.135 117.012 1.00 33.83 159 PRO C C 1
ATOM 6914 O O . PRO C 1 105 ? 24.049 25.011 117.854 1.00 34.73 159 PRO C O 1
ATOM 6918 N N . GLN C 1 106 ? 24.782 23.852 116.086 1.00 33.72 160 GLN C N 1
ATOM 6919 C CA . GLN C 1 106 ? 26.048 24.560 116.058 1.00 34.91 160 GLN C CA 1
ATOM 6920 C C . GLN C 1 106 ? 25.859 25.976 115.533 1.00 33.99 160 GLN C C 1
ATOM 6921 O O . GLN C 1 106 ? 26.642 26.870 115.839 1.00 33.73 160 GLN C O 1
ATOM 6927 N N . THR C 1 107 ? 24.806 26.175 114.751 1.00 34.52 161 THR C N 1
ATOM 6928 C CA . THR C 1 107 ? 24.509 27.501 114.225 1.00 35.31 161 THR C CA 1
ATOM 6929 C C . THR C 1 107 ? 24.256 28.374 115.443 1.00 35.35 161 THR C C 1
ATOM 6930 O O . THR C 1 107 ? 24.770 29.480 115.541 1.00 36.50 161 THR C O 1
ATOM 6934 N N . ARG C 1 108 ? 23.459 27.854 116.374 1.00 36.23 162 ARG C N 1
ATOM 6935 C CA . ARG C 1 108 ? 23.130 28.575 117.597 1.00 36.66 162 ARG C CA 1
ATOM 6936 C C . ARG C 1 108 ? 24.367 28.798 118.468 1.00 36.27 162 ARG C C 1
ATOM 6937 O O . ARG C 1 108 ? 24.675 29.935 118.839 1.00 34.97 162 ARG C O 1
ATOM 6945 N N . GLU C 1 109 ? 25.079 27.719 118.786 1.00 34.90 163 GLU C N 1
ATOM 6946 C CA . GLU C 1 109 ? 26.272 27.822 119.627 1.00 36.02 163 GLU C CA 1
ATOM 6947 C C . GLU C 1 109 ? 27.318 28.804 119.112 1.00 34.55 163 GLU C C 1
ATOM 6948 O O . GLU C 1 109 ? 27.923 29.527 119.898 1.00 34.70 163 GLU C O 1
ATOM 6954 N N . HIS C 1 110 ? 27.545 28.826 117.800 1.00 35.77 164 HIS C N 1
ATOM 6955 C CA . HIS C 1 110 ? 28.530 29.746 117.236 1.00 35.67 164 HIS C CA 1
ATOM 6956 C C . HIS C 1 110 ? 28.073 31.195 117.353 1.00 35.75 164 HIS C C 1
ATOM 6957 O O . HIS C 1 110 ? 28.881 32.082 117.656 1.00 36.36 164 HIS C O 1
ATOM 6964 N N . LEU C 1 111 ? 26.785 31.439 117.109 1.00 35.10 165 LEU C N 1
ATOM 6965 C CA . LEU C 1 111 ? 26.234 32.783 117.234 1.00 36.75 165 LEU C CA 1
ATOM 6966 C C . LEU C 1 111 ? 26.405 33.288 118.654 1.00 36.85 165 LEU C C 1
ATOM 6967 O O . LEU C 1 111 ? 26.843 34.412 118.881 1.00 36.80 165 LEU C O 1
ATOM 6972 N N . LEU C 1 112 ? 26.031 32.445 119.610 1.00 37.40 166 LEU C N 1
ATOM 6973 C CA . LEU C 1 112 ? 26.134 32.785 121.019 1.00 37.40 166 LEU C CA 1
ATOM 6974 C C . LEU C 1 112 ? 27.591 33.019 121.396 1.00 38.56 166 LEU C C 1
ATOM 6975 O O . LEU C 1 112 ? 27.933 34.000 122.056 1.00 38.36 166 LEU C O 1
ATOM 6980 N N . LEU C 1 113 ? 28.448 32.106 120.969 1.00 38.54 167 LEU C N 1
ATOM 6981 C CA . LEU C 1 113 ? 29.862 32.206 121.274 1.00 39.93 167 LEU C CA 1
ATOM 6982 C C . LEU C 1 113 ? 30.419 33.484 120.651 1.00 39.30 167 LEU C C 1
ATOM 6983 O O . LEU C 1 113 ? 31.146 34.232 121.296 1.00 39.61 167 LEU C O 1
ATOM 6988 N N . ALA C 1 114 ? 30.050 33.743 119.402 1.00 37.12 168 ALA C N 1
ATOM 6989 C CA . ALA C 1 114 ? 30.509 34.941 118.713 1.00 37.70 168 ALA C CA 1
ATOM 6990 C C . ALA C 1 114 ? 30.075 36.189 119.477 1.00 37.34 168 ALA C C 1
ATOM 6991 O O . ALA C 1 114 ? 30.861 37.112 119.677 1.00 37.21 168 ALA C O 1
ATOM 6993 N N . ARG C 1 115 ? 28.820 36.213 119.908 1.00 39.04 169 ARG C N 1
ATOM 6994 C CA . ARG C 1 115 ? 28.306 37.362 120.640 1.00 40.99 169 ARG C CA 1
ATOM 6995 C C . ARG C 1 115 ? 29.039 37.497 121.973 1.00 42.37 169 ARG C C 1
ATOM 6996 O O . ARG C 1 115 ? 29.436 38.595 122.368 1.00 43.85 169 ARG C O 1
ATOM 7004 N N . GLN C 1 116 ? 29.236 36.377 122.655 1.00 43.12 170 GLN C N 1
ATOM 7005 C CA . GLN C 1 116 ? 29.916 36.387 123.945 1.00 44.80 170 GLN C CA 1
ATOM 7006 C C . GLN C 1 116 ? 31.359 36.864 123.851 1.00 45.34 170 GLN C C 1
ATOM 7007 O O . GLN C 1 116 ? 31.826 37.593 124.723 1.00 45.12 170 GLN C O 1
ATOM 7013 N N . ILE C 1 117 ? 32.070 36.463 122.801 1.00 46.08 171 ILE C N 1
ATOM 7014 C CA . ILE C 1 117 ? 33.458 36.888 122.652 1.00 46.98 171 ILE C CA 1
ATOM 7015 C C . ILE C 1 117 ? 33.573 38.341 122.203 1.00 47.21 171 ILE C C 1
ATOM 7016 O O . ILE C 1 117 ? 34.675 38.864 122.041 1.00 48.60 171 ILE C O 1
ATOM 7021 N N . GLY C 1 118 ? 32.437 38.995 121.992 1.00 45.88 172 GLY C N 1
ATOM 7022 C CA . GLY C 1 118 ? 32.484 40.390 121.599 1.00 44.84 172 GLY C CA 1
ATOM 7023 C C . GLY C 1 118 ? 32.194 40.748 120.154 1.00 44.18 172 GLY C C 1
ATOM 7024 O O . GLY C 1 118 ? 32.250 41.927 119.802 1.00 44.58 172 GLY C O 1
ATOM 7025 N N . VAL C 1 119 ? 31.899 39.766 119.308 1.00 42.76 173 VAL C N 1
ATOM 7026 C CA . VAL C 1 119 ? 31.595 40.070 117.915 1.00 42.84 173 VAL C CA 1
ATOM 7027 C C . VAL C 1 119 ? 30.249 40.784 117.889 1.00 43.19 173 VAL C C 1
ATOM 7028 O O . VAL C 1 119 ? 29.228 40.208 118.244 1.00 44.39 173 VAL C O 1
ATOM 7032 N N . GLU C 1 120 ? 30.258 42.048 117.487 1.00 44.11 174 GLU C N 1
ATOM 7033 C CA . GLU C 1 120 ? 29.037 42.842 117.448 1.00 45.30 174 GLU C CA 1
ATOM 7034 C C . GLU C 1 120 ? 28.273 42.740 116.143 1.00 43.32 174 GLU C C 1
ATOM 7035 O O . GLU C 1 120 ? 27.079 43.026 116.096 1.00 43.76 174 GLU C O 1
ATOM 7041 N N . HIS C 1 121 ? 28.957 42.335 115.080 1.00 41.29 175 HIS C N 1
ATOM 7042 C CA . HIS C 1 121 ? 28.292 42.203 113.798 1.00 38.13 175 HIS C CA 1
ATOM 7043 C C . HIS C 1 121 ? 28.632 40.942 113.041 1.00 35.28 175 HIS C C 1
ATOM 7044 O O . HIS C 1 121 ? 29.787 40.531 112.944 1.00 31.79 175 HIS C O 1
ATOM 7051 N N . VAL C 1 122 ? 27.592 40.337 112.497 1.00 33.59 176 VAL C N 1
ATOM 7052 C CA . VAL C 1 122 ? 27.741 39.140 111.706 1.00 33.67 176 VAL C CA 1
ATOM 7053 C C . VAL C 1 122 ? 26.991 39.382 110.404 1.00 33.43 176 VAL C C 1
ATOM 7054 O O . VAL C 1 122 ? 26.105 40.237 110.337 1.00 34.69 176 VAL C O 1
ATOM 7058 N N . VAL C 1 123 ? 27.388 38.672 109.361 1.00 30.49 177 VAL C N 1
ATOM 7059 C CA . VAL C 1 123 ? 26.706 38.755 108.084 1.00 30.66 177 VAL C CA 1
ATOM 7060 C C . VAL C 1 123 ? 26.293 37.313 107.857 1.00 30.12 177 VAL C C 1
ATOM 7061 O O . VAL C 1 123 ? 27.056 36.398 108.165 1.00 30.98 177 VAL C O 1
ATOM 7065 N N . VAL C 1 124 ? 25.081 37.095 107.365 1.00 29.27 178 VAL C N 1
ATOM 7066 C CA . VAL C 1 124 ? 24.633 35.729 107.161 1.00 29.23 178 VAL C CA 1
ATOM 7067 C C . VAL C 1 124 ? 24.624 35.327 105.704 1.00 29.80 178 VAL C C 1
ATOM 7068 O O . VAL C 1 124 ? 24.195 36.085 104.835 1.00 29.99 178 VAL C O 1
ATOM 7072 N N . TYR C 1 125 ? 25.119 34.127 105.440 1.00 27.19 179 TYR C N 1
ATOM 7073 C CA . TYR C 1 125 ? 25.119 33.619 104.092 1.00 27.65 179 TYR C CA 1
ATOM 7074 C C . TYR C 1 125 ? 24.243 32.375 104.113 1.00 28.14 179 TYR C C 1
ATOM 7075 O O . TYR C 1 125 ? 24.625 31.348 104.695 1.00 28.25 179 TYR C O 1
ATOM 7084 N N . VAL C 1 126 ? 23.047 32.487 103.540 1.00 28.78 180 VAL C N 1
ATOM 7085 C CA . VAL C 1 126 ? 22.141 31.352 103.458 1.00 31.29 180 VAL C CA 1
ATOM 7086 C C . VAL C 1 126 ? 22.630 30.578 102.244 1.00 32.49 180 VAL C C 1
ATOM 7087 O O . VAL C 1 126 ? 22.421 30.974 101.099 1.00 32.60 180 VAL C O 1
ATOM 7091 N N . ASN C 1 127 ? 23.301 29.475 102.516 1.00 33.64 181 ASN C N 1
ATOM 7092 C CA . ASN C 1 127 ? 23.891 28.660 101.474 1.00 32.69 181 ASN C CA 1
ATOM 7093 C C . ASN C 1 127 ? 23.001 27.552 100.903 1.00 34.40 181 ASN C C 1
ATOM 7094 O O . ASN C 1 127 ? 21.898 27.295 101.394 1.00 35.08 181 ASN C O 1
ATOM 7099 N N . LYS C 1 128 ? 23.484 26.923 99.835 1.00 34.28 182 LYS C N 1
ATOM 7100 C CA . LYS C 1 128 ? 22.779 25.829 99.170 1.00 34.31 182 LYS C CA 1
ATOM 7101 C C . LYS C 1 128 ? 21.410 26.207 98.626 1.00 34.80 182 LYS C C 1
ATOM 7102 O O . LYS C 1 128 ? 20.491 25.392 98.613 1.00 34.08 182 LYS C O 1
ATOM 7108 N N . ALA C 1 129 ? 21.276 27.444 98.167 1.00 34.19 183 ALA C N 1
ATOM 7109 C CA . ALA C 1 129 ? 20.010 27.892 97.612 1.00 36.21 183 ALA C CA 1
ATOM 7110 C C . ALA C 1 129 ? 19.680 27.041 96.382 1.00 37.21 183 ALA C C 1
ATOM 7111 O O . ALA C 1 129 ? 18.511 26.851 96.032 1.00 37.66 183 ALA C O 1
ATOM 7113 N N . ASP C 1 130 ? 20.718 26.519 95.743 1.00 38.10 184 ASP C N 1
ATOM 7114 C CA . ASP C 1 130 ? 20.561 25.689 94.556 1.00 42.02 184 ASP C CA 1
ATOM 7115 C C . ASP C 1 130 ? 19.838 24.389 94.872 1.00 43.70 184 ASP C C 1
ATOM 7116 O O . ASP C 1 130 ? 19.203 23.797 94.003 1.00 45.34 184 ASP C O 1
ATOM 7121 N N . ALA C 1 131 ? 19.949 23.950 96.121 1.00 45.36 185 ALA C N 1
ATOM 7122 C CA . ALA C 1 131 ? 19.335 22.706 96.559 1.00 47.75 185 ALA C CA 1
ATOM 7123 C C . ALA C 1 131 ? 17.898 22.888 97.052 1.00 50.17 185 ALA C C 1
ATOM 7124 O O . ALA C 1 131 ? 17.346 21.995 97.699 1.00 50.59 185 ALA C O 1
ATOM 7126 N N . VAL C 1 132 ? 17.298 24.036 96.741 1.00 52.13 186 VAL C N 1
ATOM 7127 C CA . VAL C 1 132 ? 15.922 24.328 97.133 1.00 55.36 186 VAL C CA 1
ATOM 7128 C C . VAL C 1 132 ? 15.080 24.738 95.933 1.00 57.73 186 VAL C C 1
ATOM 7129 O O . VAL C 1 132 ? 15.552 25.430 95.031 1.00 58.62 186 VAL C O 1
ATOM 7133 N N . GLN C 1 133 ? 13.827 24.305 95.933 1.00 60.59 187 GLN C N 1
ATOM 7134 C CA . GLN C 1 133 ? 12.924 24.630 94.843 1.00 62.98 187 GLN C CA 1
ATOM 7135 C C . GLN C 1 133 ? 11.918 25.672 95.303 1.00 63.88 187 GLN C C 1
ATOM 7136 O O . GLN C 1 133 ? 11.512 26.534 94.525 1.00 65.00 187 GLN C O 1
ATOM 7142 N N . ASP C 1 134 ? 11.528 25.592 96.573 1.00 64.81 188 ASP C N 1
ATOM 7143 C CA . ASP C 1 134 ? 10.564 26.517 97.141 1.00 64.97 188 ASP C CA 1
ATOM 7144 C C . ASP C 1 134 ? 11.280 27.690 97.785 1.00 64.74 188 ASP C C 1
ATOM 7145 O O . ASP C 1 134 ? 11.927 27.567 98.837 1.00 64.67 188 ASP C O 1
ATOM 7150 N N . SER C 1 135 ? 11.179 28.832 97.116 1.00 64.67 189 SER C N 1
ATOM 7151 C CA . SER C 1 135 ? 11.786 30.048 97.626 1.00 64.01 189 SER C CA 1
ATOM 7152 C C . SER C 1 135 ? 11.038 30.331 98.915 1.00 63.81 189 SER C C 1
ATOM 7153 O O . SER C 1 135 ? 11.452 31.155 99.738 1.00 63.63 189 SER C O 1
ATOM 7156 N N . GLU C 1 136 ? 9.920 29.624 99.067 1.00 63.38 190 GLU C N 1
ATOM 7157 C CA . GLU C 1 136 ? 9.086 29.734 100.254 1.00 62.56 190 GLU C CA 1
ATOM 7158 C C . GLU C 1 136 ? 9.924 29.282 101.457 1.00 60.78 190 GLU C C 1
ATOM 7159 O O . GLU C 1 136 ? 9.806 29.825 102.560 1.00 60.32 190 GLU C O 1
ATOM 7165 N N . MET C 1 137 ? 10.757 28.268 101.218 1.00 58.64 191 MET C N 1
ATOM 7166 C CA . MET C 1 137 ? 11.666 27.699 102.218 1.00 57.55 191 MET C CA 1
ATOM 7167 C C . MET C 1 137 ? 12.718 28.733 102.603 1.00 55.25 191 MET C C 1
ATOM 7168 O O . MET C 1 137 ? 12.975 28.981 103.783 1.00 53.98 191 MET C O 1
ATOM 7173 N N . VAL C 1 138 ? 13.339 29.320 101.587 1.00 53.12 192 VAL C N 1
ATOM 7174 C CA . VAL C 1 138 ? 14.367 30.321 101.804 1.00 51.28 192 VAL C CA 1
ATOM 7175 C C . VAL C 1 138 ? 13.810 31.504 102.584 1.00 50.56 192 VAL C C 1
ATOM 7176 O O . VAL C 1 138 ? 14.420 31.960 103.547 1.00 50.14 192 VAL C O 1
ATOM 7180 N N . GLU C 1 139 ? 12.645 31.999 102.177 1.00 50.62 193 GLU C N 1
ATOM 7181 C CA . GLU C 1 139 ? 12.047 33.136 102.862 1.00 50.85 193 GLU C CA 1
ATOM 7182 C C . GLU C 1 139 ? 11.832 32.801 104.338 1.00 49.70 193 GLU C C 1
ATOM 7183 O O . GLU C 1 139 ? 12.137 33.607 105.214 1.00 48.87 193 GLU C O 1
ATOM 7189 N N . LEU C 1 140 ? 11.325 31.604 104.617 1.00 48.96 194 LEU C N 1
ATOM 7190 C CA . LEU C 1 140 ? 11.107 31.201 106.000 1.00 47.48 194 LEU C CA 1
ATOM 7191 C C . LEU C 1 140 ? 12.425 31.118 106.766 1.00 46.77 194 LEU C C 1
ATOM 7192 O O . LEU C 1 140 ? 12.511 31.577 107.902 1.00 46.60 194 LEU C O 1
ATOM 7197 N N . VAL C 1 141 ? 13.448 30.532 106.150 1.00 45.16 195 VAL C N 1
ATOM 7198 C CA . VAL C 1 141 ? 14.740 30.408 106.814 1.00 43.51 195 VAL C CA 1
ATOM 7199 C C . VAL C 1 141 ? 15.345 31.783 107.109 1.00 42.21 195 VAL C C 1
ATOM 7200 O O . VAL C 1 141 ? 15.963 31.984 108.156 1.00 40.82 195 VAL C O 1
ATOM 7204 N N . GLU C 1 142 ? 15.180 32.733 106.194 1.00 41.78 196 GLU C N 1
ATOM 7205 C CA . GLU C 1 142 ? 15.722 34.063 106.441 1.00 42.45 196 GLU C CA 1
ATOM 7206 C C . GLU C 1 142 ? 15.026 34.650 107.663 1.00 41.83 196 GLU C C 1
ATOM 7207 O O . GLU C 1 142 ? 15.681 35.158 108.572 1.00 41.33 196 GLU C O 1
ATOM 7213 N N . LEU C 1 143 ? 13.697 34.572 107.678 1.00 41.35 197 LEU C N 1
ATOM 7214 C CA . LEU C 1 143 ? 12.909 35.072 108.802 1.00 40.80 197 LEU C CA 1
ATOM 7215 C C . LEU C 1 143 ? 13.370 34.360 110.068 1.00 39.58 197 LEU C C 1
ATOM 7216 O O . LEU C 1 143 ? 13.578 34.981 111.107 1.00 39.21 197 LEU C O 1
ATOM 7221 N N . GLU C 1 144 ? 13.536 33.048 109.972 1.00 37.64 198 GLU C N 1
ATOM 7222 C CA . GLU C 1 144 ? 13.984 32.279 111.117 1.00 36.67 198 GLU C CA 1
ATOM 7223 C C . GLU C 1 144 ? 15.360 32.741 111.591 1.00 35.01 198 GLU C C 1
ATOM 7224 O O . GLU C 1 144 ? 15.599 32.839 112.792 1.00 32.52 198 GLU C O 1
ATOM 7230 N N . ILE C 1 145 ? 16.261 33.036 110.657 1.00 31.93 199 ILE C N 1
ATOM 7231 C CA . ILE C 1 145 ? 17.590 33.496 111.043 1.00 31.59 199 ILE C CA 1
ATOM 7232 C C . ILE C 1 145 ? 17.544 34.873 111.693 1.00 33.18 199 ILE C C 1
ATOM 7233 O O . ILE C 1 145 ? 18.292 35.140 112.639 1.00 33.59 199 ILE C O 1
ATOM 7238 N N . ARG C 1 146 ? 16.675 35.749 111.197 1.00 33.40 200 ARG C N 1
ATOM 7239 C CA . ARG C 1 146 ? 16.567 37.072 111.794 1.00 35.24 200 ARG C CA 1
ATOM 7240 C C . ARG C 1 146 ? 16.072 36.955 113.243 1.00 36.79 200 ARG C C 1
ATOM 7241 O O . ARG C 1 146 ? 16.555 37.664 114.119 1.00 37.21 200 ARG C O 1
ATOM 7249 N N . GLU C 1 147 ? 15.133 36.049 113.506 1.00 37.78 201 GLU C N 1
ATOM 7250 C CA . GLU C 1 147 ? 14.659 35.875 114.880 1.00 39.56 201 GLU C CA 1
ATOM 7251 C C . GLU C 1 147 ? 15.785 35.270 115.714 1.00 38.53 201 GLU C C 1
ATOM 7252 O O . GLU C 1 147 ? 15.961 35.610 116.880 1.00 38.90 201 GLU C O 1
ATOM 7258 N N . LEU C 1 148 ? 16.552 34.373 115.105 1.00 36.45 202 LEU C N 1
ATOM 7259 C CA . LEU C 1 148 ? 17.669 33.743 115.793 1.00 35.25 202 LEU C CA 1
ATOM 7260 C C . LEU C 1 148 ? 18.715 34.791 116.169 1.00 34.38 202 LEU C C 1
ATOM 7261 O O . LEU C 1 148 ? 19.262 34.768 117.268 1.00 32.74 202 LEU C O 1
ATOM 7266 N N . LEU C 1 149 ? 18.995 35.704 115.240 1.00 33.09 203 LEU C N 1
ATOM 7267 C CA . LEU C 1 149 ? 19.970 36.761 115.476 1.00 32.43 203 LEU C CA 1
ATOM 7268 C C . LEU C 1 149 ? 19.523 37.610 116.651 1.00 33.18 203 LEU C C 1
ATOM 7269 O O . LEU C 1 149 ? 20.294 37.869 117.574 1.00 31.52 203 LEU C O 1
ATOM 7274 N N . THR C 1 150 ? 18.265 38.042 116.597 1.00 34.07 204 THR C N 1
ATOM 7275 C CA . THR C 1 150 ? 17.671 38.861 117.647 1.00 35.95 204 THR C CA 1
ATOM 7276 C C . THR C 1 150 ? 17.713 38.094 118.960 1.00 36.72 204 THR C C 1
ATOM 7277 O O . THR C 1 150 ? 18.010 38.660 120.011 1.00 35.93 204 THR C O 1
ATOM 7281 N N . GLU C 1 151 ? 17.426 36.796 118.888 1.00 38.16 205 GLU C N 1
ATOM 7282 C CA . GLU C 1 151 ? 17.431 35.952 120.075 1.00 39.78 205 GLU C CA 1
ATOM 7283 C C . GLU C 1 151 ? 18.799 35.971 120.759 1.00 38.42 205 GLU C C 1
ATOM 7284 O O . GLU C 1 151 ? 18.882 35.931 121.985 1.00 38.69 205 GLU C O 1
ATOM 7290 N N . PHE C 1 152 ? 19.868 36.041 119.971 1.00 37.88 206 PHE C N 1
ATOM 7291 C CA . PHE C 1 152 ? 21.210 36.051 120.537 1.00 37.43 206 PHE C CA 1
ATOM 7292 C C . PHE C 1 152 ? 21.895 37.405 120.657 1.00 37.95 206 PHE C C 1
ATOM 7293 O O . PHE C 1 152 ? 23.124 37.487 120.730 1.00 37.06 206 PHE C O 1
ATOM 7301 N N . GLY C 1 153 ? 21.106 38.473 120.674 1.00 37.54 207 GLY C N 1
ATOM 7302 C CA . GLY C 1 153 ? 21.692 39.789 120.848 1.00 36.99 207 GLY C CA 1
ATOM 7303 C C . GLY C 1 153 ? 22.072 40.588 119.624 1.00 38.08 207 GLY C C 1
ATOM 7304 O O . GLY C 1 153 ? 22.465 41.745 119.756 1.00 37.78 207 GLY C O 1
ATOM 7305 N N . TYR C 1 154 ? 21.975 39.992 118.440 1.00 37.61 208 TYR C N 1
ATOM 7306 C CA . TYR C 1 154 ? 22.306 40.717 117.223 1.00 37.45 208 TYR C CA 1
ATOM 7307 C C . TYR C 1 154 ? 21.053 41.378 116.676 1.00 36.81 208 TYR C C 1
ATOM 7308 O O . TYR C 1 154 ? 19.941 40.920 116.939 1.00 37.64 208 TYR C O 1
ATOM 7317 N N . LYS C 1 155 ? 21.226 42.460 115.927 1.00 37.24 209 LYS C N 1
ATOM 7318 C CA . LYS C 1 155 ? 20.073 43.142 115.345 1.00 37.75 209 LYS C CA 1
ATOM 7319 C C . LYS C 1 155 ? 19.646 42.347 114.122 1.00 36.48 209 LYS C C 1
ATOM 7320 O O . LYS C 1 155 ? 20.167 42.536 113.018 1.00 36.34 209 LYS C O 1
ATOM 7326 N N . GLY C 1 156 ? 18.710 41.432 114.348 1.00 37.21 210 GLY C N 1
ATOM 7327 C CA . GLY C 1 156 ? 18.217 40.568 113.290 1.00 37.29 210 GLY C CA 1
ATOM 7328 C C . GLY C 1 156 ? 17.697 41.271 112.057 1.00 37.94 210 GLY C C 1
ATOM 7329 O O . GLY C 1 156 ? 17.980 40.862 110.935 1.00 36.87 210 GLY C O 1
ATOM 7330 N N . GLU C 1 157 ? 16.932 42.334 112.253 1.00 39.41 211 GLU C N 1
ATOM 7331 C CA . GLU C 1 157 ? 16.373 43.049 111.122 1.00 41.10 211 GLU C CA 1
ATOM 7332 C C . GLU C 1 157 ? 17.413 43.825 110.338 1.00 40.49 211 GLU C C 1
ATOM 7333 O O . GLU C 1 157 ? 17.243 44.072 109.148 1.00 42.56 211 GLU C O 1
ATOM 7339 N N . GLU C 1 158 ? 18.499 44.182 111.006 1.00 39.95 212 GLU C N 1
ATOM 7340 C CA . GLU C 1 158 ? 19.571 44.958 110.393 1.00 39.76 212 GLU C CA 1
ATOM 7341 C C . GLU C 1 158 ? 20.665 44.109 109.742 1.00 37.97 212 GLU C C 1
ATOM 7342 O O . GLU C 1 158 ? 21.329 44.543 108.803 1.00 37.18 212 GLU C O 1
ATOM 7348 N N . THR C 1 159 ? 20.842 42.896 110.247 1.00 35.21 213 THR C N 1
ATOM 7349 C CA . THR C 1 159 ? 21.880 42.007 109.757 1.00 33.09 213 THR C CA 1
ATOM 7350 C C . THR C 1 159 ? 21.743 41.623 108.294 1.00 31.41 213 THR C C 1
ATOM 7351 O O . THR C 1 159 ? 20.693 41.159 107.858 1.00 31.73 213 THR C O 1
ATOM 7355 N N . PRO C 1 160 ? 22.808 41.827 107.507 1.00 31.17 214 PRO C N 1
ATOM 7356 C CA . PRO C 1 160 ? 22.749 41.472 106.090 1.00 31.36 214 PRO C CA 1
ATOM 7357 C C . PRO C 1 160 ? 22.632 39.956 105.950 1.00 31.07 214 PRO C C 1
ATOM 7358 O O . PRO C 1 160 ? 23.399 39.204 106.561 1.00 30.72 214 PRO C O 1
ATOM 7362 N N . ILE C 1 161 ? 21.657 39.513 105.171 1.00 30.67 215 ILE C N 1
ATOM 7363 C CA . ILE C 1 161 ? 21.483 38.094 104.938 1.00 31.50 215 ILE C CA 1
ATOM 7364 C C . ILE C 1 161 ? 21.526 37.884 103.440 1.00 31.37 215 ILE C C 1
ATOM 7365 O O . ILE C 1 161 ? 20.685 38.393 102.703 1.00 32.44 215 ILE C O 1
ATOM 7370 N N . ILE C 1 162 ? 22.533 37.152 102.997 1.00 31.38 216 ILE C N 1
ATOM 7371 C CA . ILE C 1 162 ? 22.707 36.872 101.585 1.00 31.00 216 ILE C CA 1
ATOM 7372 C C . ILE C 1 162 ? 22.349 35.429 101.304 1.00 31.71 216 ILE C C 1
ATOM 7373 O O . ILE C 1 162 ? 22.805 34.528 102.007 1.00 32.25 216 ILE C O 1
ATOM 7378 N N . VAL C 1 163 ? 21.532 35.217 100.280 1.00 30.83 217 VAL C N 1
ATOM 7379 C CA . VAL C 1 163 ? 21.140 33.869 99.900 1.00 31.68 217 VAL C CA 1
ATOM 7380 C C . VAL C 1 163 ? 21.883 33.486 98.631 1.00 31.39 217 VAL C C 1
ATOM 7381 O O . VAL C 1 163 ? 21.952 34.259 97.673 1.00 30.51 217 VAL C O 1
ATOM 7385 N N . GLY C 1 164 ? 22.459 32.294 98.628 1.00 30.68 218 GLY C N 1
ATOM 7386 C CA . GLY C 1 164 ? 23.168 31.867 97.444 1.00 30.35 218 GLY C CA 1
ATOM 7387 C C . GLY C 1 164 ? 23.657 30.446 97.547 1.00 29.97 218 GLY C C 1
ATOM 7388 O O . GLY C 1 164 ? 23.264 29.696 98.447 1.00 29.56 218 GLY C O 1
ATOM 7389 N N . SER C 1 165 ? 24.521 30.092 96.606 1.00 29.42 219 SER C N 1
ATOM 7390 C CA . SER C 1 165 ? 25.123 28.778 96.552 1.00 29.79 219 SER C CA 1
ATOM 7391 C C . SER C 1 165 ? 26.618 28.968 96.443 1.00 29.14 219 SER C C 1
ATOM 7392 O O . SER C 1 165 ? 27.123 29.406 95.406 1.00 28.66 219 SER C O 1
ATOM 7395 N N . ALA C 1 166 ? 27.319 28.655 97.524 1.00 28.03 220 ALA C N 1
ATOM 7396 C CA . ALA C 1 166 ? 28.767 28.769 97.545 1.00 29.93 220 ALA C CA 1
ATOM 7397 C C . ALA C 1 166 ? 29.338 27.776 96.537 1.00 29.17 220 ALA C C 1
ATOM 7398 O O . ALA C 1 166 ? 30.396 28.006 95.961 1.00 29.75 220 ALA C O 1
ATOM 7400 N N . LEU C 1 167 ? 28.630 26.671 96.331 1.00 29.06 221 LEU C N 1
ATOM 7401 C CA . LEU C 1 167 ? 29.093 25.654 95.389 1.00 29.14 221 LEU C CA 1
ATOM 7402 C C . LEU C 1 167 ? 29.053 26.173 93.960 1.00 28.93 221 LEU C C 1
ATOM 7403 O O . LEU C 1 167 ? 30.012 26.016 93.218 1.00 31.44 221 LEU C O 1
ATOM 7408 N N . CYS C 1 168 ? 27.940 26.782 93.573 1.00 29.69 222 CYS C N 1
ATOM 7409 C CA . CYS C 1 168 ? 27.830 27.335 92.227 1.00 31.17 222 CYS C CA 1
ATOM 7410 C C . CYS C 1 168 ? 28.889 28.409 92.040 1.00 29.44 222 CYS C C 1
ATOM 7411 O O . CYS C 1 168 ? 29.472 28.542 90.967 1.00 30.45 222 CYS C O 1
ATOM 7414 N N . ALA C 1 169 ? 29.111 29.187 93.090 1.00 30.67 223 ALA C N 1
ATOM 7415 C CA . ALA C 1 169 ? 30.104 30.247 93.054 1.00 30.75 223 ALA C CA 1
ATOM 7416 C C . ALA C 1 169 ? 31.481 29.614 92.858 1.00 31.25 223 ALA C C 1
ATOM 7417 O O . ALA C 1 169 ? 32.251 30.034 92.000 1.00 33.71 223 ALA C O 1
ATOM 7419 N N . LEU C 1 170 ? 31.780 28.595 93.652 1.00 31.19 224 LEU C N 1
ATOM 7420 C CA . LEU C 1 170 ? 33.067 27.910 93.561 1.00 31.86 224 LEU C CA 1
ATOM 7421 C C . LEU C 1 170 ? 33.254 27.254 92.192 1.00 32.69 224 LEU C C 1
ATOM 7422 O O . LEU C 1 170 ? 34.332 27.324 91.601 1.00 33.39 224 LEU C O 1
ATOM 7427 N N . GLU C 1 171 ? 32.201 26.625 91.681 1.00 33.80 225 GLU C N 1
ATOM 7428 C CA . GLU C 1 171 ? 32.300 25.953 90.393 1.00 35.09 225 GLU C CA 1
ATOM 7429 C C . GLU C 1 171 ? 31.989 26.856 89.206 1.00 35.68 225 GLU C C 1
ATOM 7430 O O . GLU C 1 171 ? 31.758 26.378 88.097 1.00 34.70 225 GLU C O 1
ATOM 7436 N N . GLN C 1 172 ? 31.973 28.159 89.455 1.00 35.01 226 GLN C N 1
ATOM 7437 C CA . GLN C 1 172 ? 31.728 29.156 88.422 1.00 36.83 226 GLN C CA 1
ATOM 7438 C C . GLN C 1 172 ? 30.538 28.868 87.507 1.00 35.63 226 GLN C C 1
ATOM 7439 O O . GLN C 1 172 ? 30.680 28.783 86.286 1.00 35.16 226 GLN C O 1
ATOM 7445 N N . ARG C 1 173 ? 29.362 28.737 88.107 1.00 35.34 227 ARG C N 1
ATOM 7446 C CA . ARG C 1 173 ? 28.143 28.495 87.354 1.00 36.64 227 ARG C CA 1
ATOM 7447 C C . ARG C 1 173 ? 26.961 29.176 88.044 1.00 36.02 227 ARG C C 1
ATOM 7448 O O . ARG C 1 173 ? 27.083 29.642 89.176 1.00 36.86 227 ARG C O 1
ATOM 7456 N N . ASP C 1 174 ? 25.829 29.247 87.353 1.00 36.15 228 ASP C N 1
ATOM 7457 C CA . ASP C 1 174 ? 24.613 29.865 87.891 1.00 36.12 228 ASP C CA 1
ATOM 7458 C C . ASP C 1 174 ? 24.973 31.066 88.760 1.00 35.50 228 ASP C C 1
ATOM 7459 O O . ASP C 1 174 ? 24.733 31.068 89.968 1.00 34.19 228 ASP C O 1
ATOM 7464 N N . PRO C 1 175 ? 25.527 32.117 88.138 1.00 35.65 229 PRO C N 1
ATOM 7465 C CA . PRO C 1 175 ? 25.969 33.369 88.754 1.00 36.12 229 PRO C CA 1
ATOM 7466 C C . PRO C 1 175 ? 24.980 34.072 89.678 1.00 36.32 229 PRO C C 1
ATOM 7467 O O . PRO C 1 175 ? 25.388 34.714 90.641 1.00 33.76 229 PRO C O 1
ATOM 7471 N N . GLU C 1 176 ? 23.689 33.977 89.384 1.00 37.57 230 GLU C N 1
ATOM 7472 C CA . GLU C 1 176 ? 22.709 34.625 90.248 1.00 39.58 230 GLU C CA 1
ATOM 7473 C C . GLU C 1 176 ? 22.778 34.005 91.641 1.00 38.39 230 GLU C C 1
ATOM 7474 O O . GLU C 1 176 ? 22.634 34.701 92.646 1.00 37.89 230 GLU C O 1
ATOM 7480 N N . LEU C 1 177 ? 23.017 32.697 91.696 1.00 35.58 231 LEU C N 1
ATOM 7481 C CA . LEU C 1 177 ? 23.127 32.004 92.976 1.00 34.77 231 LEU C CA 1
ATOM 7482 C C . LEU C 1 177 ? 24.576 31.977 93.447 1.00 32.53 231 LEU C C 1
ATOM 7483 O O . LEU C 1 177 ? 24.849 32.048 94.644 1.00 32.86 231 LEU C O 1
ATOM 7488 N N . GLY C 1 178 ? 25.499 31.884 92.493 1.00 30.93 232 GLY C N 1
ATOM 7489 C CA . GLY C 1 178 ? 26.910 31.808 92.819 1.00 28.49 232 GLY C CA 1
ATOM 7490 C C . GLY C 1 178 ? 27.641 33.125 92.965 1.00 29.78 232 GLY C C 1
ATOM 7491 O O . GLY C 1 178 ? 27.530 33.806 93.987 1.00 29.03 232 GLY C O 1
ATOM 7492 N N . LEU C 1 179 ? 28.399 33.477 91.935 1.00 29.41 233 LEU C N 1
ATOM 7493 C CA . LEU C 1 179 ? 29.191 34.695 91.939 1.00 29.94 233 LEU C CA 1
ATOM 7494 C C . LEU C 1 179 ? 28.488 35.905 92.546 1.00 30.81 233 LEU C C 1
ATOM 7495 O O . LEU C 1 179 ? 29.017 36.532 93.466 1.00 30.59 233 LEU C O 1
ATOM 7500 N N . LYS C 1 180 ? 27.299 36.238 92.045 1.00 31.51 234 LYS C N 1
ATOM 7501 C CA . LYS C 1 180 ? 26.590 37.402 92.568 1.00 33.46 234 LYS C CA 1
ATOM 7502 C C . LYS C 1 180 ? 26.301 37.363 94.065 1.00 33.02 234 LYS C C 1
ATOM 7503 O O . LYS C 1 180 ? 26.347 38.402 94.720 1.00 32.14 234 LYS C O 1
ATOM 7509 N N . SER C 1 181 ? 26.019 36.187 94.622 1.00 31.34 235 SER C N 1
ATOM 7510 C CA . SER C 1 181 ? 25.749 36.116 96.061 1.00 30.21 235 SER C CA 1
ATOM 7511 C C . SER C 1 181 ? 27.043 36.394 96.814 1.00 30.51 235 SER C C 1
ATOM 7512 O O . SER C 1 181 ? 27.052 37.101 97.828 1.00 30.22 235 SER C O 1
ATOM 7515 N N . VAL C 1 182 ? 28.142 35.825 96.324 1.00 30.34 236 VAL C N 1
ATOM 7516 C CA . VAL C 1 182 ? 29.425 36.034 96.964 1.00 29.68 236 VAL C CA 1
ATOM 7517 C C . VAL C 1 182 ? 29.799 37.513 96.892 1.00 30.74 236 VAL C C 1
ATOM 7518 O O . VAL C 1 182 ? 30.363 38.061 97.835 1.00 26.83 236 VAL C O 1
ATOM 7522 N N . GLN C 1 183 ? 29.487 38.158 95.774 1.00 30.77 237 GLN C N 1
ATOM 7523 C CA . GLN C 1 183 ? 29.785 39.578 95.646 1.00 31.28 237 GLN C CA 1
ATOM 7524 C C . GLN C 1 183 ? 28.926 40.370 96.629 1.00 30.45 237 GLN C C 1
ATOM 7525 O O . GLN C 1 183 ? 29.397 41.334 97.234 1.00 30.81 237 GLN C O 1
ATOM 7531 N N . LYS C 1 184 ? 27.665 39.975 96.785 1.00 29.90 238 LYS C N 1
ATOM 7532 C CA . LYS C 1 184 ? 26.788 40.671 97.721 1.00 29.86 238 LYS C CA 1
ATOM 7533 C C . LYS C 1 184 ? 27.280 40.406 99.140 1.00 28.30 238 LYS C C 1
ATOM 7534 O O . LYS C 1 184 ? 27.223 41.281 100.006 1.00 25.64 238 LYS C O 1
ATOM 7540 N N . LEU C 1 185 ? 27.766 39.193 99.372 1.00 26.01 239 LEU C N 1
ATOM 7541 C CA . LEU C 1 185 ? 28.266 38.833 100.693 1.00 28.49 239 LEU C CA 1
ATOM 7542 C C . LEU C 1 185 ? 29.463 39.702 101.069 1.00 28.12 239 LEU C C 1
ATOM 7543 O O . LEU C 1 185 ? 29.504 40.288 102.145 1.00 28.25 239 LEU C O 1
ATOM 7548 N N . LEU C 1 186 ? 30.440 39.766 100.179 1.00 30.38 240 LEU C N 1
ATOM 7549 C CA . LEU C 1 186 ? 31.630 40.558 100.424 1.00 30.60 240 LEU C CA 1
ATOM 7550 C C . LEU C 1 186 ? 31.280 42.028 100.603 1.00 31.90 240 LEU C C 1
ATOM 7551 O O . LEU C 1 186 ? 31.887 42.714 101.426 1.00 32.11 240 LEU C O 1
ATOM 7556 N N . ASP C 1 187 ? 30.301 42.517 99.847 1.00 32.00 241 ASP C N 1
ATOM 7557 C CA . ASP C 1 187 ? 29.921 43.923 99.989 1.00 34.27 241 ASP C CA 1
ATOM 7558 C C . ASP C 1 187 ? 29.427 44.112 101.414 1.00 34.63 241 ASP C C 1
ATOM 7559 O O . ASP C 1 187 ? 29.863 45.018 102.122 1.00 35.71 241 ASP C O 1
ATOM 7564 N N . ALA C 1 188 ? 28.512 43.241 101.824 1.00 33.76 242 ALA C N 1
ATOM 7565 C CA . ALA C 1 188 ? 27.940 43.292 103.163 1.00 33.07 242 ALA C CA 1
ATOM 7566 C C . ALA C 1 188 ? 29.034 43.207 104.225 1.00 32.81 242 ALA C C 1
ATOM 7567 O O . ALA C 1 188 ? 28.976 43.890 105.248 1.00 34.09 242 ALA C O 1
ATOM 7569 N N . VAL C 1 189 ? 30.030 42.359 103.996 1.00 31.82 243 VAL C N 1
ATOM 7570 C CA . VAL C 1 189 ? 31.118 42.247 104.953 1.00 32.09 243 VAL C CA 1
ATOM 7571 C C . VAL C 1 189 ? 31.846 43.593 105.019 1.00 33.75 243 VAL C C 1
ATOM 7572 O O . VAL C 1 189 ? 32.068 44.126 106.107 1.00 32.80 243 VAL C O 1
ATOM 7576 N N . ASP C 1 190 ? 32.190 44.141 103.855 1.00 33.53 244 ASP C N 1
ATOM 7577 C CA . ASP C 1 190 ? 32.878 45.430 103.783 1.00 36.43 244 ASP C CA 1
ATOM 7578 C C . ASP C 1 190 ? 32.135 46.550 104.492 1.00 35.80 244 ASP C C 1
ATOM 7579 O O . ASP C 1 190 ? 32.755 47.418 105.099 1.00 39.19 244 ASP C O 1
ATOM 7584 N N . THR C 1 191 ? 30.812 46.539 104.399 1.00 35.78 245 THR C N 1
ATOM 7585 C CA . THR C 1 191 ? 30.005 47.610 104.966 1.00 37.22 245 THR C CA 1
ATOM 7586 C C . THR C 1 191 ? 29.392 47.396 106.346 1.00 37.18 245 THR C C 1
ATOM 7587 O O . THR C 1 191 ? 29.191 48.356 107.092 1.00 37.10 245 THR C O 1
ATOM 7591 N N . TYR C 1 192 ? 29.097 46.153 106.698 1.00 35.93 246 TYR C N 1
ATOM 7592 C CA . TYR C 1 192 ? 28.469 45.894 107.981 1.00 35.68 246 TYR C CA 1
ATOM 7593 C C . TYR C 1 192 ? 29.450 45.538 109.085 1.00 36.20 246 TYR C C 1
ATOM 7594 O O . TYR C 1 192 ? 29.204 45.828 110.251 1.00 35.12 246 TYR C O 1
ATOM 7603 N N . ILE C 1 193 ? 30.556 44.901 108.727 1.00 36.54 247 ILE C N 1
ATOM 7604 C CA . ILE C 1 193 ? 31.546 44.533 109.727 1.00 37.91 247 ILE C CA 1
ATOM 7605 C C . ILE C 1 193 ? 32.535 45.670 109.958 1.00 39.33 247 ILE C C 1
ATOM 7606 O O . ILE C 1 193 ? 33.284 46.055 109.057 1.00 37.21 247 ILE C O 1
ATOM 7611 N N . PRO C 1 194 ? 32.542 46.227 111.181 1.00 40.69 248 PRO C N 1
ATOM 7612 C CA . PRO C 1 194 ? 33.422 47.330 111.582 1.00 41.69 248 PRO C CA 1
ATOM 7613 C C . PRO C 1 194 ? 34.907 46.978 111.548 1.00 41.80 248 PRO C C 1
ATOM 7614 O O . PRO C 1 194 ? 35.298 45.837 111.778 1.00 41.98 248 PRO C O 1
ATOM 7618 N N . VAL C 1 195 ? 35.734 47.973 111.250 1.00 42.98 249 VAL C N 1
ATOM 7619 C CA . VAL C 1 195 ? 37.178 47.784 111.222 1.00 44.32 249 VAL C CA 1
ATOM 7620 C C . VAL C 1 195 ? 37.601 47.734 112.686 1.00 45.19 249 VAL C C 1
ATOM 7621 O O . VAL C 1 195 ? 36.955 48.347 113.533 1.00 43.72 249 VAL C O 1
ATOM 7625 N N . PRO C 1 196 ? 38.670 46.992 113.009 1.00 46.42 250 PRO C N 1
ATOM 7626 C CA . PRO C 1 196 ? 39.095 46.939 114.411 1.00 48.58 250 PRO C CA 1
ATOM 7627 C C . PRO C 1 196 ? 39.523 48.341 114.840 1.00 49.90 250 PRO C C 1
ATOM 7628 O O . PRO C 1 196 ? 39.782 49.198 113.994 1.00 49.50 250 PRO C O 1
ATOM 7632 N N . THR C 1 197 ? 39.576 48.572 116.146 1.00 50.79 251 THR C N 1
ATOM 7633 C CA . THR C 1 197 ? 40.012 49.858 116.689 1.00 51.92 251 THR C CA 1
ATOM 7634 C C . THR C 1 197 ? 40.759 49.580 117.979 1.00 51.01 251 THR C C 1
ATOM 7635 O O . THR C 1 197 ? 40.653 48.487 118.529 1.00 50.72 251 THR C O 1
ATOM 7639 N N . ARG C 1 198 ? 41.530 50.553 118.447 1.00 51.37 252 ARG C N 1
ATOM 7640 C CA . ARG C 1 198 ? 42.267 50.374 119.690 1.00 51.09 252 ARG C CA 1
ATOM 7641 C C . ARG C 1 198 ? 41.421 50.891 120.840 1.00 49.51 252 ARG C C 1
ATOM 7642 O O . ARG C 1 198 ? 41.897 51.033 121.965 1.00 48.56 252 ARG C O 1
ATOM 7650 N N . ASP C 1 199 ? 40.156 51.172 120.533 1.00 48.23 253 ASP C N 1
ATOM 7651 C CA . ASP C 1 199 ? 39.200 51.655 121.518 1.00 47.34 253 ASP C CA 1
ATOM 7652 C C . ASP C 1 199 ? 39.750 52.796 122.363 1.00 45.89 253 ASP C C 1
ATOM 7653 O O . ASP C 1 199 ? 39.615 52.791 123.586 1.00 45.36 253 ASP C O 1
ATOM 7658 N N . LEU C 1 200 ? 40.362 53.778 121.714 1.00 43.95 254 LEU C N 1
ATOM 7659 C CA . LEU C 1 200 ? 40.929 54.904 122.440 1.00 42.94 254 LEU C CA 1
ATOM 7660 C C . LEU C 1 200 ? 39.866 55.772 123.095 1.00 42.17 254 LEU C C 1
ATOM 7661 O O . LEU C 1 200 ? 40.181 56.563 123.985 1.00 41.38 254 LEU C O 1
ATOM 7666 N N . GLU C 1 201 ? 38.612 55.625 122.670 1.00 41.97 255 GLU C N 1
ATOM 7667 C CA . GLU C 1 201 ? 37.536 56.437 123.236 1.00 41.79 255 GLU C CA 1
ATOM 7668 C C . GLU C 1 201 ? 36.896 55.815 124.471 1.00 41.46 255 GLU C C 1
ATOM 7669 O O . GLU C 1 201 ? 36.043 56.432 125.106 1.00 42.00 255 GLU C O 1
ATOM 7675 N N . LYS C 1 202 ? 37.299 54.593 124.804 1.00 40.87 256 LYS C N 1
ATOM 7676 C CA . LYS C 1 202 ? 36.757 53.925 125.979 1.00 40.51 256 LYS C CA 1
ATOM 7677 C C . LYS C 1 202 ? 37.509 54.359 127.242 1.00 38.98 256 LYS C C 1
ATOM 7678 O O . LYS C 1 202 ? 38.623 54.880 127.168 1.00 37.05 256 LYS C O 1
ATOM 7684 N N . PRO C 1 203 ? 36.892 54.180 128.420 1.00 40.00 257 PRO C N 1
ATOM 7685 C CA . PRO C 1 203 ? 37.543 54.566 129.676 1.00 39.21 257 PRO C CA 1
ATOM 7686 C C . PRO C 1 203 ? 38.869 53.830 129.793 1.00 39.14 257 PRO C C 1
ATOM 7687 O O . PRO C 1 203 ? 38.921 52.623 129.556 1.00 40.22 257 PRO C O 1
ATOM 7691 N N . PHE C 1 204 ? 39.939 54.535 130.153 1.00 38.52 258 PHE C N 1
ATOM 7692 C CA . PHE C 1 204 ? 41.236 53.874 130.240 1.00 38.36 258 PHE C CA 1
ATOM 7693 C C . PHE C 1 204 ? 41.208 52.751 131.264 1.00 38.69 258 PHE C C 1
ATOM 7694 O O . PHE C 1 204 ? 40.521 52.834 132.280 1.00 39.63 258 PHE C O 1
ATOM 7702 N N . LEU C 1 205 ? 41.951 51.690 130.978 1.00 38.62 259 LEU C N 1
ATOM 7703 C CA . LEU C 1 205 ? 41.995 50.532 131.855 1.00 38.51 259 LEU C CA 1
ATOM 7704 C C . LEU C 1 205 ? 43.401 49.943 131.772 1.00 38.44 259 LEU C C 1
ATOM 7705 O O . LEU C 1 205 ? 43.867 49.552 130.696 1.00 38.03 259 LEU C O 1
ATOM 7710 N N . LEU C 1 206 ? 44.069 49.883 132.922 1.00 37.25 260 LEU C N 1
ATOM 7711 C CA . LEU C 1 206 ? 45.441 49.403 133.005 1.00 37.54 260 LEU C CA 1
ATOM 7712 C C . LEU C 1 206 ? 45.633 48.297 134.042 1.00 38.02 260 LEU C C 1
ATOM 7713 O O . LEU C 1 206 ? 45.721 48.571 135.241 1.00 38.45 260 LEU C O 1
ATOM 7718 N N . PRO C 1 207 ? 45.679 47.032 133.595 1.00 36.37 261 PRO C N 1
ATOM 7719 C CA . PRO C 1 207 ? 45.877 45.923 134.526 1.00 36.10 261 PRO C CA 1
ATOM 7720 C C . PRO C 1 207 ? 47.283 46.085 135.099 1.00 35.54 261 PRO C C 1
ATOM 7721 O O . PRO C 1 207 ? 48.264 46.152 134.354 1.00 36.34 261 PRO C O 1
ATOM 7725 N N . VAL C 1 208 ? 47.387 46.155 136.417 1.00 36.08 262 VAL C N 1
ATOM 7726 C CA . VAL C 1 208 ? 48.686 46.329 137.051 1.00 34.63 262 VAL C CA 1
ATOM 7727 C C . VAL C 1 208 ? 49.545 45.069 137.039 1.00 36.21 262 VAL C C 1
ATOM 7728 O O . VAL C 1 208 ? 49.180 44.049 137.630 1.00 36.43 262 VAL C O 1
ATOM 7732 N N . GLU C 1 209 ? 50.690 45.156 136.359 1.00 35.27 263 GLU C N 1
ATOM 7733 C CA . GLU C 1 209 ? 51.637 44.047 136.252 1.00 36.46 263 GLU C CA 1
ATOM 7734 C C . GLU C 1 209 ? 52.527 43.998 137.479 1.00 36.19 263 GLU C C 1
ATOM 7735 O O . GLU C 1 209 ? 52.843 42.925 137.993 1.00 33.34 263 GLU C O 1
ATOM 7741 N N . SER C 1 210 ? 52.959 45.171 137.928 1.00 35.43 264 SER C N 1
ATOM 7742 C CA . SER C 1 210 ? 53.846 45.239 139.076 1.00 36.51 264 SER C CA 1
ATOM 7743 C C . SER C 1 210 ? 53.822 46.607 139.727 1.00 37.44 264 SER C C 1
ATOM 7744 O O . SER C 1 210 ? 53.229 47.557 139.208 1.00 37.66 264 SER C O 1
ATOM 7747 N N . VAL C 1 211 ? 54.481 46.700 140.873 1.00 38.21 265 VAL C N 1
ATOM 7748 C CA . VAL C 1 211 ? 54.540 47.954 141.607 1.00 38.38 265 VAL C CA 1
ATOM 7749 C C . VAL C 1 211 ? 55.937 48.132 142.171 1.00 37.22 265 VAL C C 1
ATOM 7750 O O . VAL C 1 211 ? 56.580 47.172 142.594 1.00 36.42 265 VAL C O 1
ATOM 7754 N N . TYR C 1 212 ? 56.413 49.367 142.153 1.00 38.31 266 TYR C N 1
ATOM 7755 C CA . TYR C 1 212 ? 57.716 49.667 142.704 1.00 38.47 266 TYR C CA 1
ATOM 7756 C C . TYR C 1 212 ? 57.685 51.083 143.232 1.00 39.06 266 TYR C C 1
ATOM 7757 O O . TYR C 1 212 ? 56.684 51.794 143.087 1.00 37.44 266 TYR C O 1
ATOM 7766 N N . SER C 1 213 ? 58.771 51.480 143.871 1.00 40.75 267 SER C N 1
ATOM 7767 C CA . SER C 1 213 ? 58.847 52.811 144.435 1.00 42.74 267 SER C CA 1
ATOM 7768 C C . SER C 1 213 ? 60.141 53.509 144.064 1.00 43.18 267 SER C C 1
ATOM 7769 O O . SER C 1 213 ? 61.190 52.879 143.921 1.00 45.33 267 SER C O 1
ATOM 7772 N N . ILE C 1 214 ? 60.049 54.819 143.889 1.00 45.06 268 ILE C N 1
ATOM 7773 C CA . ILE C 1 214 ? 61.201 55.646 143.581 1.00 45.39 268 ILE C CA 1
ATOM 7774 C C . ILE C 1 214 ? 61.282 56.633 144.741 1.00 45.66 268 ILE C C 1
ATOM 7775 O O . ILE C 1 214 ? 60.436 57.512 144.872 1.00 44.73 268 ILE C O 1
ATOM 7780 N N . PRO C 1 215 ? 62.297 56.492 145.604 1.00 45.96 269 PRO C N 1
ATOM 7781 C CA . PRO C 1 215 ? 62.424 57.405 146.739 1.00 47.22 269 PRO C CA 1
ATOM 7782 C C . PRO C 1 215 ? 62.373 58.866 146.309 1.00 48.10 269 PRO C C 1
ATOM 7783 O O . PRO C 1 215 ? 63.017 59.260 145.338 1.00 48.55 269 PRO C O 1
ATOM 7787 N N . GLY C 1 216 ? 61.587 59.662 147.020 1.00 49.18 270 GLY C N 1
ATOM 7788 C CA . GLY C 1 216 ? 61.496 61.070 146.685 1.00 50.60 270 GLY C CA 1
ATOM 7789 C C . GLY C 1 216 ? 60.541 61.389 145.555 1.00 51.58 270 GLY C C 1
ATOM 7790 O O . GLY C 1 216 ? 60.279 62.557 145.282 1.00 52.69 270 GLY C O 1
ATOM 7791 N N . ARG C 1 217 ? 60.026 60.368 144.878 1.00 51.99 271 ARG C N 1
ATOM 7792 C CA . ARG C 1 217 ? 59.077 60.616 143.801 1.00 52.41 271 ARG C CA 1
ATOM 7793 C C . ARG C 1 217 ? 57.728 59.978 144.093 1.00 51.28 271 ARG C C 1
ATOM 7794 O O . ARG C 1 217 ? 56.688 60.617 143.937 1.00 50.64 271 ARG C O 1
ATOM 7802 N N . GLY C 1 218 ? 57.744 58.715 144.511 1.00 50.31 272 GLY C N 1
ATOM 7803 C CA . GLY C 1 218 ? 56.493 58.048 144.824 1.00 49.08 272 GLY C CA 1
ATOM 7804 C C . GLY C 1 218 ? 56.379 56.617 144.341 1.00 47.98 272 GLY C C 1
ATOM 7805 O O . GLY C 1 218 ? 57.366 55.979 143.968 1.00 48.24 272 GLY C O 1
ATOM 7806 N N . THR C 1 219 ? 55.150 56.115 144.343 1.00 46.55 273 THR C N 1
ATOM 7807 C CA . THR C 1 219 ? 54.878 54.751 143.923 1.00 44.92 273 THR C CA 1
ATOM 7808 C C . THR C 1 219 ? 54.514 54.674 142.442 1.00 42.99 273 THR C C 1
ATOM 7809 O O . THR C 1 219 ? 53.796 55.523 141.927 1.00 42.84 273 THR C O 1
ATOM 7813 N N . VAL C 1 220 ? 55.013 53.646 141.767 1.00 41.96 274 VAL C N 1
ATOM 7814 C CA . VAL C 1 220 ? 54.733 53.464 140.350 1.00 40.64 274 VAL C CA 1
ATOM 7815 C C . VAL C 1 220 ? 54.121 52.100 140.062 1.00 39.47 274 VAL C C 1
ATOM 7816 O O . VAL C 1 220 ? 54.558 51.082 140.598 1.00 39.93 274 VAL C O 1
ATOM 7820 N N . VAL C 1 221 ? 53.089 52.094 139.228 1.00 40.52 275 VAL C N 1
ATOM 7821 C CA . VAL C 1 221 ? 52.442 50.853 138.823 1.00 39.86 275 VAL C CA 1
ATOM 7822 C C . VAL C 1 221 ? 52.786 50.665 137.350 1.00 40.17 275 VAL C C 1
ATOM 7823 O O . VAL C 1 221 ? 52.761 51.627 136.574 1.00 39.76 275 VAL C O 1
ATOM 7827 N N . THR C 1 222 ? 53.140 49.444 136.969 1.00 39.92 276 THR C N 1
ATOM 7828 C CA . THR C 1 222 ? 53.484 49.178 135.580 1.00 39.38 276 THR C CA 1
ATOM 7829 C C . THR C 1 222 ? 52.396 48.338 134.937 1.00 39.37 276 THR C C 1
ATOM 7830 O O . THR C 1 222 ? 51.683 47.590 135.610 1.00 37.52 276 THR C O 1
ATOM 7834 N N . GLY C 1 223 ? 52.271 48.469 133.626 1.00 38.26 277 GLY C N 1
ATOM 7835 C CA . GLY C 1 223 ? 51.266 47.709 132.927 1.00 37.00 277 GLY C CA 1
ATOM 7836 C C . GLY C 1 223 ? 51.028 48.271 131.551 1.00 36.64 277 GLY C C 1
ATOM 7837 O O . GLY C 1 223 ? 51.552 49.327 131.192 1.00 35.72 277 GLY C O 1
ATOM 7838 N N . THR C 1 224 ? 50.226 47.548 130.787 1.00 35.63 278 THR C N 1
ATOM 7839 C CA . THR C 1 224 ? 49.894 47.943 129.438 1.00 37.12 278 THR C CA 1
ATOM 7840 C C . THR C 1 224 ? 48.450 48.407 129.406 1.00 37.66 278 THR C C 1
ATOM 7841 O O . THR C 1 224 ? 47.538 47.707 129.863 1.00 37.62 278 THR C O 1
ATOM 7845 N N . LEU C 1 225 ? 48.255 49.603 128.871 1.00 37.41 279 LEU C N 1
ATOM 7846 C CA . LEU C 1 225 ? 46.939 50.198 128.768 1.00 39.30 279 LEU C CA 1
ATOM 7847 C C . LEU C 1 225 ? 46.141 49.335 127.792 1.00 40.52 279 LEU C C 1
ATOM 7848 O O . LEU C 1 225 ? 46.516 49.180 126.629 1.00 40.74 279 LEU C O 1
ATOM 7853 N N . GLU C 1 226 ? 45.056 48.744 128.283 1.00 40.72 280 GLU C N 1
ATOM 7854 C CA . GLU C 1 226 ? 44.219 47.882 127.461 1.00 42.11 280 GLU C CA 1
ATOM 7855 C C . GLU C 1 226 ? 43.267 48.639 126.553 1.00 41.43 280 GLU C C 1
ATOM 7856 O O . GLU C 1 226 ? 42.830 48.123 125.525 1.00 41.06 280 GLU C O 1
ATOM 7862 N N . ARG C 1 227 ? 42.933 49.861 126.933 1.00 40.38 281 ARG C N 1
ATOM 7863 C CA . ARG C 1 227 ? 42.030 50.647 126.118 1.00 39.76 281 ARG C CA 1
ATOM 7864 C C . ARG C 1 227 ? 42.085 52.082 126.574 1.00 39.19 281 ARG C C 1
ATOM 7865 O O . ARG C 1 227 ? 42.670 52.398 127.614 1.00 37.89 281 ARG C O 1
ATOM 7873 N N . GLY C 1 228 ? 41.471 52.948 125.778 1.00 38.60 282 GLY C N 1
ATOM 7874 C CA . GLY C 1 228 ? 41.428 54.354 126.112 1.00 38.29 282 GLY C CA 1
ATOM 7875 C C . GLY C 1 228 ? 42.765 55.059 126.100 1.00 37.71 282 GLY C C 1
ATOM 7876 O O . GLY C 1 228 ? 43.763 54.553 125.587 1.00 37.84 282 GLY C O 1
ATOM 7877 N N . ILE C 1 229 ? 42.766 56.246 126.687 1.00 37.26 283 ILE C N 1
ATOM 7878 C CA . ILE C 1 229 ? 43.946 57.084 126.761 1.00 37.73 283 ILE C CA 1
ATOM 7879 C C . ILE C 1 229 ? 44.130 57.571 128.188 1.00 38.50 283 ILE C C 1
ATOM 7880 O O . ILE C 1 229 ? 43.160 57.915 128.858 1.00 39.66 283 ILE C O 1
ATOM 7885 N N . LEU C 1 230 ? 45.377 57.594 128.645 1.00 39.25 284 LEU C N 1
ATOM 7886 C CA . LEU C 1 230 ? 45.688 58.050 129.992 1.00 39.58 284 LEU C CA 1
ATOM 7887 C C . LEU C 1 230 ? 46.495 59.338 129.864 1.00 39.81 284 LEU C C 1
ATOM 7888 O O . LEU C 1 230 ? 47.454 59.406 129.097 1.00 38.66 284 LEU C O 1
ATOM 7893 N N . LYS C 1 231 ? 46.111 60.361 130.613 1.00 41.08 285 LYS C N 1
ATOM 7894 C CA . LYS C 1 231 ? 46.837 61.619 130.560 1.00 41.80 285 LYS C CA 1
ATOM 7895 C C . LYS C 1 231 ? 47.435 61.939 131.921 1.00 43.03 285 LYS C C 1
ATOM 7896 O O . LYS C 1 231 ? 46.863 61.590 132.953 1.00 43.63 285 LYS C O 1
ATOM 7902 N N . LYS C 1 232 ? 48.594 62.592 131.921 1.00 44.45 286 LYS C N 1
ATOM 7903 C CA . LYS C 1 232 ? 49.237 62.992 133.168 1.00 45.53 286 LYS C CA 1
ATOM 7904 C C . LYS C 1 232 ? 48.233 63.876 133.919 1.00 45.30 286 LYS C C 1
ATOM 7905 O O . LYS C 1 232 ? 47.655 64.794 133.340 1.00 46.10 286 LYS C O 1
ATOM 7911 N N . GLY C 1 233 ? 48.015 63.590 135.196 1.00 44.57 287 GLY C N 1
ATOM 7912 C CA . GLY C 1 233 ? 47.072 64.377 135.970 1.00 45.57 287 GLY C CA 1
ATOM 7913 C C . GLY C 1 233 ? 45.668 63.794 135.990 1.00 45.39 287 GLY C C 1
ATOM 7914 O O . GLY C 1 233 ? 44.770 64.334 136.634 1.00 44.76 287 GLY C O 1
ATOM 7915 N N . ASP C 1 234 ? 45.468 62.695 135.271 1.00 45.68 288 ASP C N 1
ATOM 7916 C CA . ASP C 1 234 ? 44.164 62.048 135.233 1.00 46.49 288 ASP C CA 1
ATOM 7917 C C . ASP C 1 234 ? 43.847 61.425 136.580 1.00 46.39 288 ASP C C 1
ATOM 7918 O O . ASP C 1 234 ? 44.728 60.872 137.233 1.00 45.79 288 ASP C O 1
ATOM 7923 N N . GLU C 1 235 ? 42.591 61.529 136.999 1.00 47.05 289 GLU C N 1
ATOM 7924 C CA . GLU C 1 235 ? 42.172 60.897 138.240 1.00 47.82 289 GLU C CA 1
ATOM 7925 C C . GLU C 1 235 ? 42.110 59.421 137.872 1.00 47.55 289 GLU C C 1
ATOM 7926 O O . GLU C 1 235 ? 41.752 59.073 136.744 1.00 46.59 289 GLU C O 1
ATOM 7932 N N . CYS C 1 236 ? 42.472 58.554 138.804 1.00 46.63 290 CYS C N 1
ATOM 7933 C CA . CYS C 1 236 ? 42.425 57.132 138.533 1.00 46.39 290 CYS C CA 1
ATOM 7934 C C . CYS C 1 236 ? 41.873 56.412 139.743 1.00 46.54 290 CYS C C 1
ATOM 7935 O O . CYS C 1 236 ? 41.783 56.973 140.835 1.00 45.50 290 CYS C O 1
ATOM 7938 N N . GLU C 1 237 ? 41.521 55.154 139.538 1.00 47.37 291 GLU C N 1
ATOM 7939 C CA . GLU C 1 237 ? 40.949 54.339 140.591 1.00 47.35 291 GLU C CA 1
ATOM 7940 C C . GLU C 1 237 ? 41.478 52.922 140.434 1.00 46.81 291 GLU C C 1
ATOM 7941 O O . GLU C 1 237 ? 41.493 52.378 139.332 1.00 45.66 291 GLU C O 1
ATOM 7947 N N . PHE C 1 238 ? 41.958 52.339 141.524 1.00 45.06 292 PHE C N 1
ATOM 7948 C CA . PHE C 1 238 ? 42.439 50.977 141.453 1.00 45.64 292 PHE C CA 1
ATOM 7949 C C . PHE C 1 238 ? 41.315 50.101 141.967 1.00 45.94 292 PHE C C 1
ATOM 7950 O O . PHE C 1 238 ? 40.680 50.413 142.976 1.00 46.05 292 PHE C O 1
ATOM 7958 N N . LEU C 1 239 ? 41.068 49.007 141.260 1.00 46.32 293 LEU C N 1
ATOM 7959 C CA . LEU C 1 239 ? 39.996 48.097 141.620 1.00 46.06 293 LEU C CA 1
ATOM 7960 C C . LEU C 1 239 ? 40.498 46.666 141.715 1.00 45.66 293 LEU C C 1
ATOM 7961 O O . LEU C 1 239 ? 41.335 46.232 140.922 1.00 45.48 293 LEU C O 1
ATOM 7966 N N . GLY C 1 240 ? 39.969 45.933 142.686 1.00 45.16 294 GLY C N 1
ATOM 7967 C CA . GLY C 1 240 ? 40.377 44.556 142.876 1.00 45.07 294 GLY C CA 1
ATOM 7968 C C . GLY C 1 240 ? 40.755 44.288 144.320 1.00 45.88 294 GLY C C 1
ATOM 7969 O O . GLY C 1 240 ? 41.026 45.214 145.081 1.00 43.68 294 GLY C O 1
ATOM 7970 N N . HIS C 1 241 ? 40.781 43.011 144.688 1.00 47.64 295 HIS C N 1
ATOM 7971 C CA . HIS C 1 241 ? 41.115 42.590 146.042 1.00 49.72 295 HIS C CA 1
ATOM 7972 C C . HIS C 1 241 ? 40.360 43.389 147.097 1.00 50.43 295 HIS C C 1
ATOM 7973 O O . HIS C 1 241 ? 40.948 43.867 148.067 1.00 51.17 295 HIS C O 1
ATOM 7980 N N . SER C 1 242 ? 39.056 43.537 146.890 1.00 51.48 296 SER C N 1
ATOM 7981 C CA . SER C 1 242 ? 38.187 44.255 147.817 1.00 52.67 296 SER C CA 1
ATOM 7982 C C . SER C 1 242 ? 38.718 45.626 148.210 1.00 53.90 296 SER C C 1
ATOM 7983 O O . SER C 1 242 ? 38.567 46.059 149.353 1.00 54.96 296 SER C O 1
ATOM 7986 N N . LYS C 1 243 ? 39.337 46.313 147.259 1.00 54.37 297 LYS C N 1
ATOM 7987 C CA . LYS C 1 243 ? 39.871 47.638 147.521 1.00 54.89 297 LYS C CA 1
ATOM 7988 C C . LYS C 1 243 ? 39.449 48.627 146.454 1.00 54.65 297 LYS C C 1
ATOM 7989 O O . LYS C 1 243 ? 39.339 48.278 145.280 1.00 54.49 297 LYS C O 1
ATOM 7995 N N . ASN C 1 244 ? 39.190 49.857 146.875 1.00 54.34 298 ASN C N 1
ATOM 7996 C CA . ASN C 1 244 ? 38.819 50.907 145.943 1.00 55.08 298 ASN C CA 1
ATOM 7997 C C . ASN C 1 244 ? 39.656 52.114 146.325 1.00 54.57 298 ASN C C 1
ATOM 7998 O O . ASN C 1 244 ? 39.285 52.901 147.198 1.00 54.84 298 ASN C O 1
ATOM 8003 N N . ILE C 1 245 ? 40.803 52.239 145.669 1.00 52.59 299 ILE C N 1
ATOM 8004 C CA . ILE C 1 245 ? 41.719 53.327 145.943 1.00 51.91 299 ILE C CA 1
ATOM 8005 C C . ILE C 1 245 ? 41.635 54.347 144.824 1.00 52.40 299 ILE C C 1
ATOM 8006 O O . ILE C 1 245 ? 41.861 54.024 143.659 1.00 51.90 299 ILE C O 1
ATOM 8011 N N . ARG C 1 246 ? 41.304 55.581 145.179 1.00 52.32 300 ARG C N 1
ATOM 8012 C CA . ARG C 1 246 ? 41.181 56.629 144.186 1.00 52.47 300 ARG C CA 1
ATOM 8013 C C . ARG C 1 246 ? 42.257 57.686 144.386 1.00 52.55 300 ARG C C 1
ATOM 8014 O O . ARG C 1 246 ? 42.437 58.211 145.488 1.00 53.24 300 ARG C O 1
ATOM 8022 N N . THR C 1 247 ? 42.985 57.979 143.315 1.00 50.82 301 THR C N 1
ATOM 8023 C CA . THR C 1 247 ? 44.057 58.960 143.369 1.00 50.15 301 THR C CA 1
ATOM 8024 C C . THR C 1 247 ? 44.264 59.605 141.998 1.00 48.29 301 THR C C 1
ATOM 8025 O O . THR C 1 247 ? 43.327 59.711 141.205 1.00 47.93 301 THR C O 1
ATOM 8029 N N . VAL C 1 248 ? 45.485 60.044 141.724 1.00 46.71 302 VAL C N 1
ATOM 8030 C CA . VAL C 1 248 ? 45.780 60.686 140.455 1.00 45.90 302 VAL C CA 1
ATOM 8031 C C . VAL C 1 248 ? 47.111 60.215 139.885 1.00 45.30 302 VAL C C 1
ATOM 8032 O O . VAL C 1 248 ? 48.028 59.867 140.624 1.00 44.12 302 VAL C O 1
ATOM 8036 N N . VAL C 1 249 ? 47.198 60.178 138.561 1.00 44.73 303 VAL C N 1
ATOM 8037 C CA . VAL C 1 249 ? 48.436 59.792 137.910 1.00 44.78 303 VAL C CA 1
ATOM 8038 C C . VAL C 1 249 ? 49.189 61.094 137.719 1.00 45.53 303 VAL C C 1
ATOM 8039 O O . VAL C 1 249 ? 48.793 61.936 136.920 1.00 47.74 303 VAL C O 1
ATOM 8043 N N . THR C 1 250 ? 50.263 61.265 138.477 1.00 46.14 304 THR C N 1
ATOM 8044 C CA . THR C 1 250 ? 51.060 62.483 138.415 1.00 46.76 304 THR C CA 1
ATOM 8045 C C . THR C 1 250 ? 52.214 62.346 137.438 1.00 46.76 304 THR C C 1
ATOM 8046 O O . THR C 1 250 ? 52.882 63.330 137.106 1.00 46.66 304 THR C O 1
ATOM 8050 N N . GLY C 1 251 ? 52.460 61.122 136.993 1.00 45.23 305 GLY C N 1
ATOM 8051 C CA . GLY C 1 251 ? 53.542 60.904 136.061 1.00 44.50 305 GLY C CA 1
ATOM 8052 C C . GLY C 1 251 ? 53.374 59.628 135.269 1.00 45.04 305 GLY C C 1
ATOM 8053 O O . GLY C 1 251 ? 52.994 58.591 135.811 1.00 45.04 305 GLY C O 1
ATOM 8054 N N . ILE C 1 252 ? 53.647 59.717 133.975 1.00 44.48 306 ILE C N 1
ATOM 8055 C CA . ILE C 1 252 ? 53.560 58.575 133.081 1.00 44.63 306 ILE C CA 1
ATOM 8056 C C . ILE C 1 252 ? 54.939 58.446 132.473 1.00 44.95 306 ILE C C 1
ATOM 8057 O O . ILE C 1 252 ? 55.495 59.423 131.977 1.00 46.23 306 ILE C O 1
ATOM 8062 N N . GLU C 1 253 ? 55.508 57.250 132.510 1.00 45.13 307 GLU C N 1
ATOM 8063 C CA . GLU C 1 253 ? 56.833 57.089 131.961 1.00 46.56 307 GLU C CA 1
ATOM 8064 C C . GLU C 1 253 ? 56.961 55.874 131.051 1.00 45.28 307 GLU C C 1
ATOM 8065 O O . GLU C 1 253 ? 56.399 54.811 131.316 1.00 43.53 307 GLU C O 1
ATOM 8071 N N . MET C 1 254 ? 57.693 56.064 129.961 1.00 44.34 308 MET C N 1
ATOM 8072 C CA . MET C 1 254 ? 57.966 55.018 128.987 1.00 44.00 308 MET C CA 1
ATOM 8073 C C . MET C 1 254 ? 59.336 55.343 128.422 1.00 45.23 308 MET C C 1
ATOM 8074 O O . MET C 1 254 ? 59.635 56.508 128.162 1.00 45.34 308 MET C O 1
ATOM 8079 N N . PHE C 1 255 ? 60.175 54.328 128.254 1.00 46.09 309 PHE C N 1
ATOM 8080 C CA . PHE C 1 255 ? 61.501 54.544 127.687 1.00 48.64 309 PHE C CA 1
ATOM 8081 C C . PHE C 1 255 ? 62.333 55.489 128.545 1.00 49.59 309 PHE C C 1
ATOM 8082 O O . PHE C 1 255 ? 63.173 56.229 128.037 1.00 50.36 309 PHE C O 1
ATOM 8090 N N . HIS C 1 256 ? 62.086 55.465 129.850 1.00 50.35 310 HIS C N 1
ATOM 8091 C CA . HIS C 1 256 ? 62.820 56.307 130.783 1.00 51.92 310 HIS C CA 1
ATOM 8092 C C . HIS C 1 256 ? 62.545 57.777 130.508 1.00 51.44 310 HIS C C 1
ATOM 8093 O O . HIS C 1 256 ? 63.344 58.641 130.867 1.00 51.35 310 HIS C O 1
ATOM 8100 N N . LYS C 1 257 ? 61.424 58.058 129.856 1.00 50.84 311 LYS C N 1
ATOM 8101 C CA . LYS C 1 257 ? 61.058 59.434 129.552 1.00 51.10 311 LYS C CA 1
ATOM 8102 C C . LYS C 1 257 ? 59.660 59.716 130.070 1.00 50.22 311 LYS C C 1
ATOM 8103 O O . LYS C 1 257 ? 58.780 58.858 129.989 1.00 48.34 311 LYS C O 1
ATOM 8109 N N . SER C 1 258 ? 59.463 60.912 130.616 1.00 49.60 312 SER C N 1
ATOM 8110 C CA . SER C 1 258 ? 58.155 61.296 131.129 1.00 49.90 312 SER C CA 1
ATOM 8111 C C . SER C 1 258 ? 57.264 61.657 129.960 1.00 49.73 312 SER C C 1
ATOM 8112 O O . SER C 1 258 ? 57.727 62.211 128.961 1.00 50.21 312 SER C O 1
ATOM 8115 N N . LEU C 1 259 ? 55.983 61.336 130.079 1.00 48.12 313 LEU C N 1
ATOM 8116 C CA . LEU C 1 259 ? 55.036 61.622 129.012 1.00 47.97 313 LEU C CA 1
ATOM 8117 C C . LEU C 1 259 ? 53.804 62.311 129.573 1.00 47.60 313 LEU C C 1
ATOM 8118 O O . LEU C 1 259 ? 53.504 62.187 130.756 1.00 48.10 313 LEU C O 1
ATOM 8123 N N . ASP C 1 260 ? 53.096 63.045 128.723 1.00 48.38 314 ASP C N 1
ATOM 8124 C CA . ASP C 1 260 ? 51.878 63.718 129.151 1.00 49.22 314 ASP C CA 1
ATOM 8125 C C . ASP C 1 260 ? 50.668 62.830 128.908 1.00 47.59 314 ASP C C 1
ATOM 8126 O O . ASP C 1 260 ? 49.588 63.078 129.436 1.00 47.60 314 ASP C O 1
ATOM 8131 N N . ARG C 1 261 ? 50.860 61.792 128.102 1.00 45.95 315 ARG C N 1
ATOM 8132 C CA . ARG C 1 261 ? 49.793 60.846 127.809 1.00 44.76 315 ARG C CA 1
ATOM 8133 C C . ARG C 1 261 ? 50.315 59.545 127.225 1.00 44.06 315 ARG C C 1
ATOM 8134 O O . ARG C 1 261 ? 51.441 59.463 126.728 1.00 42.44 315 ARG C O 1
ATOM 8142 N N . ALA C 1 262 ? 49.473 58.525 127.313 1.00 41.77 316 ALA C N 1
ATOM 8143 C CA . ALA C 1 262 ? 49.775 57.212 126.793 1.00 40.67 316 ALA C CA 1
ATOM 8144 C C . ALA C 1 262 ? 48.428 56.658 126.359 1.00 39.74 316 ALA C C 1
ATOM 8145 O O . ALA C 1 262 ? 47.387 57.102 126.834 1.00 40.13 316 ALA C O 1
ATOM 8147 N N . GLU C 1 263 ? 48.435 55.708 125.443 1.00 38.39 317 GLU C N 1
ATOM 8148 C CA . GLU C 1 263 ? 47.176 55.158 124.984 1.00 38.51 317 GLU C CA 1
ATOM 8149 C C . GLU C 1 263 ? 47.203 53.649 124.906 1.00 35.60 317 GLU C C 1
ATOM 8150 O O . GLU C 1 263 ? 48.244 53.031 125.101 1.00 35.53 317 GLU C O 1
ATOM 8156 N N . ALA C 1 264 ? 46.043 53.069 124.627 1.00 35.11 318 ALA C N 1
ATOM 8157 C CA . ALA C 1 264 ? 45.909 51.625 124.522 1.00 34.21 318 ALA C CA 1
ATOM 8158 C C . ALA C 1 264 ? 47.108 51.025 123.808 1.00 35.19 318 ALA C C 1
ATOM 8159 O O . ALA C 1 264 ? 47.526 51.510 122.752 1.00 34.38 318 ALA C O 1
ATOM 8161 N N . GLY C 1 265 ? 47.671 49.981 124.406 1.00 35.29 319 GLY C N 1
ATOM 8162 C CA . GLY C 1 265 ? 48.819 49.313 123.821 1.00 34.69 319 GLY C CA 1
ATOM 8163 C C . GLY C 1 265 ? 50.152 49.732 124.409 1.00 34.14 319 GLY C C 1
ATOM 8164 O O . GLY C 1 265 ? 51.148 49.041 124.230 1.00 35.61 319 GLY C O 1
ATOM 8165 N N . ASP C 1 266 ? 50.198 50.865 125.101 1.00 34.85 320 ASP C N 1
ATOM 8166 C CA . ASP C 1 266 ? 51.462 51.293 125.679 1.00 35.44 320 ASP C CA 1
ATOM 8167 C C . ASP C 1 266 ? 51.741 50.581 126.983 1.00 36.30 320 ASP C C 1
ATOM 8168 O O . ASP C 1 266 ? 50.859 50.468 127.830 1.00 35.10 320 ASP C O 1
ATOM 8173 N N . ASN C 1 267 ? 52.971 50.089 127.117 1.00 37.53 321 ASN C N 1
ATOM 8174 C CA . ASN C 1 267 ? 53.434 49.420 128.326 1.00 38.34 321 ASN C CA 1
ATOM 8175 C C . ASN C 1 267 ? 54.106 50.579 129.062 1.00 38.21 321 ASN C C 1
ATOM 8176 O O . ASN C 1 267 ? 55.116 51.107 128.598 1.00 37.61 321 ASN C O 1
ATOM 8181 N N . LEU C 1 268 ? 53.565 50.975 130.208 1.00 38.01 322 LEU C N 1
ATOM 8182 C CA . LEU C 1 268 ? 54.130 52.121 130.901 1.00 38.09 322 LEU C CA 1
ATOM 8183 C C . LEU C 1 268 ? 54.165 52.042 132.412 1.00 39.49 322 LEU C C 1
ATOM 8184 O O . LEU C 1 268 ? 53.529 51.188 133.027 1.00 39.38 322 LEU C O 1
ATOM 8189 N N . GLY C 1 269 ? 54.922 52.963 132.993 1.00 39.13 323 GLY C N 1
ATOM 8190 C CA . GLY C 1 269 ? 55.009 53.063 134.431 1.00 39.47 323 GLY C CA 1
ATOM 8191 C C . GLY C 1 269 ? 54.197 54.299 134.753 1.00 38.96 323 GLY C C 1
ATOM 8192 O O . GLY C 1 269 ? 54.430 55.369 134.182 1.00 39.46 323 GLY C O 1
ATOM 8193 N N . ALA C 1 270 ? 53.215 54.157 135.631 1.00 39.95 324 ALA C N 1
ATOM 8194 C CA . ALA C 1 270 ? 52.387 55.287 136.016 1.00 39.63 324 ALA C CA 1
ATOM 8195 C C . ALA C 1 270 ? 52.660 55.638 137.468 1.00 41.28 324 ALA C C 1
ATOM 8196 O O . ALA C 1 270 ? 52.393 54.840 138.369 1.00 40.55 324 ALA C O 1
ATOM 8198 N N . LEU C 1 271 ? 53.217 56.827 137.680 1.00 41.17 325 LEU C N 1
ATOM 8199 C CA . LEU C 1 271 ? 53.515 57.320 139.017 1.00 40.90 325 LEU C CA 1
ATOM 8200 C C . LEU C 1 271 ? 52.204 57.819 139.603 1.00 41.03 325 LEU C C 1
ATOM 8201 O O . LEU C 1 271 ? 51.492 58.581 138.957 1.00 40.55 325 LEU C O 1
ATOM 8206 N N . VAL C 1 272 ? 51.883 57.388 140.820 1.00 41.47 326 VAL C N 1
ATOM 8207 C CA . VAL C 1 272 ? 50.639 57.801 141.455 1.00 44.24 326 VAL C CA 1
ATOM 8208 C C . VAL C 1 272 ? 50.864 58.554 142.757 1.00 46.86 326 VAL C C 1
ATOM 8209 O O . VAL C 1 272 ? 51.741 58.214 143.555 1.00 48.08 326 VAL C O 1
ATOM 8213 N N . ARG C 1 273 ? 50.046 59.578 142.955 1.00 48.77 327 ARG C N 1
ATOM 8214 C CA . ARG C 1 273 ? 50.118 60.437 144.126 1.00 51.69 327 ARG C CA 1
ATOM 8215 C C . ARG C 1 273 ? 49.646 59.796 145.431 1.00 52.04 327 ARG C C 1
ATOM 8216 O O . ARG C 1 273 ? 48.708 58.998 145.446 1.00 51.72 327 ARG C O 1
ATOM 8224 N N . GLY C 1 274 ? 50.328 60.158 146.517 1.00 53.33 328 GLY C N 1
ATOM 8225 C CA . GLY C 1 274 ? 49.980 59.683 147.846 1.00 53.51 328 GLY C CA 1
ATOM 8226 C C . GLY C 1 274 ? 50.242 58.237 148.206 1.00 54.38 328 GLY C C 1
ATOM 8227 O O . GLY C 1 274 ? 50.997 57.948 149.139 1.00 54.49 328 GLY C O 1
ATOM 8228 N N . LEU C 1 275 ? 49.607 57.329 147.473 1.00 54.25 329 LEU C N 1
ATOM 8229 C CA . LEU C 1 275 ? 49.732 55.898 147.715 1.00 53.92 329 LEU C CA 1
ATOM 8230 C C . LEU C 1 275 ? 51.159 55.422 147.945 1.00 54.04 329 LEU C C 1
ATOM 8231 O O . LEU C 1 275 ? 52.114 56.013 147.436 1.00 54.24 329 LEU C O 1
ATOM 8236 N N . LYS C 1 276 ? 51.290 54.349 148.720 1.00 53.99 330 LYS C N 1
ATOM 8237 C CA . LYS C 1 276 ? 52.590 53.759 149.007 1.00 54.03 330 LYS C CA 1
ATOM 8238 C C . LYS C 1 276 ? 52.652 52.401 148.307 1.00 53.77 330 LYS C C 1
ATOM 8239 O O . LYS C 1 276 ? 51.627 51.871 147.882 1.00 53.30 330 LYS C O 1
ATOM 8245 N N . ARG C 1 277 ? 53.847 51.832 148.194 1.00 54.14 331 ARG C N 1
ATOM 8246 C CA . ARG C 1 277 ? 54.010 50.556 147.503 1.00 54.60 331 ARG C CA 1
ATOM 8247 C C . ARG C 1 277 ? 53.210 49.384 148.080 1.00 54.54 331 ARG C C 1
ATOM 8248 O O . ARG C 1 277 ? 52.853 48.458 147.347 1.00 53.75 331 ARG C O 1
ATOM 8256 N N . GLU C 1 278 ? 52.919 49.430 149.377 1.00 54.44 332 GLU C N 1
ATOM 8257 C CA . GLU C 1 278 ? 52.153 48.369 150.035 1.00 54.16 332 GLU C CA 1
ATOM 8258 C C . GLU C 1 278 ? 50.662 48.531 149.762 1.00 52.39 332 GLU C C 1
ATOM 8259 O O . GLU C 1 278 ? 49.889 47.584 149.880 1.00 52.14 332 GLU C O 1
ATOM 8265 N N . ASP C 1 279 ? 50.270 49.746 149.402 1.00 50.61 333 ASP C N 1
ATOM 8266 C CA . ASP C 1 279 ? 48.881 50.063 149.104 1.00 50.16 333 ASP C CA 1
ATOM 8267 C C . ASP C 1 279 ? 48.419 49.413 147.795 1.00 49.05 333 ASP C C 1
ATOM 8268 O O . ASP C 1 279 ? 47.218 49.290 147.548 1.00 48.56 333 ASP C O 1
ATOM 8273 N N . LEU C 1 280 ? 49.369 48.994 146.961 1.00 45.83 334 LEU C N 1
ATOM 8274 C CA . LEU C 1 280 ? 49.027 48.412 145.664 1.00 44.28 334 LEU C CA 1
ATOM 8275 C C . LEU C 1 280 ? 49.652 47.047 145.414 1.00 43.01 334 LEU C C 1
ATOM 8276 O O . LEU C 1 280 ? 50.544 46.619 146.137 1.00 43.45 334 LEU C O 1
ATOM 8281 N N . ARG C 1 281 ? 49.183 46.367 144.371 1.00 42.21 335 ARG C N 1
ATOM 8282 C CA . ARG C 1 281 ? 49.725 45.058 144.043 1.00 41.22 335 ARG C CA 1
ATOM 8283 C C . ARG C 1 281 ? 49.365 44.588 142.644 1.00 39.20 335 ARG C C 1
ATOM 8284 O O . ARG C 1 281 ? 48.393 45.050 142.048 1.00 38.42 335 ARG C O 1
ATOM 8292 N N . ARG C 1 282 ? 50.164 43.660 142.131 1.00 39.64 336 ARG C N 1
ATOM 8293 C CA . ARG C 1 282 ? 49.919 43.075 140.818 1.00 39.90 336 ARG C CA 1
ATOM 8294 C C . ARG C 1 282 ? 48.526 42.455 140.861 1.00 40.53 336 ARG C C 1
ATOM 8295 O O . ARG C 1 282 ? 48.185 41.761 141.819 1.00 41.79 336 ARG C O 1
ATOM 8303 N N . GLY C 1 283 ? 47.716 42.704 139.837 1.00 39.72 337 GLY C N 1
ATOM 8304 C CA . GLY C 1 283 ? 46.381 42.134 139.830 1.00 37.48 337 GLY C CA 1
ATOM 8305 C C . GLY C 1 283 ? 45.314 43.198 139.896 1.00 36.22 337 GLY C C 1
ATOM 8306 O O . GLY C 1 283 ? 44.208 43.008 139.387 1.00 37.33 337 GLY C O 1
ATOM 8307 N N . LEU C 1 284 ? 45.621 44.313 140.551 1.00 34.86 338 LEU C N 1
ATOM 8308 C CA . LEU C 1 284 ? 44.663 45.404 140.619 1.00 35.12 338 LEU C CA 1
ATOM 8309 C C . LEU C 1 284 ? 44.574 45.972 139.212 1.00 34.84 338 LEU C C 1
ATOM 8310 O O . LEU C 1 284 ? 45.438 45.717 138.378 1.00 35.58 338 LEU C O 1
ATOM 8315 N N . VAL C 1 285 ? 43.521 46.728 138.956 1.00 36.39 339 VAL C N 1
ATOM 8316 C CA . VAL C 1 285 ? 43.327 47.362 137.665 1.00 38.27 339 VAL C CA 1
ATOM 8317 C C . VAL C 1 285 ? 43.138 48.854 137.890 1.00 39.23 339 VAL C C 1
ATOM 8318 O O . VAL C 1 285 ? 42.308 49.265 138.701 1.00 39.68 339 VAL C O 1
ATOM 8322 N N . MET C 1 286 ? 43.934 49.658 137.193 1.00 40.02 340 MET C N 1
ATOM 8323 C CA . MET C 1 286 ? 43.834 51.107 137.303 1.00 39.75 340 MET C CA 1
ATOM 8324 C C . MET C 1 286 ? 42.949 51.547 136.151 1.00 40.98 340 MET C C 1
ATOM 8325 O O . MET C 1 286 ? 43.260 51.289 134.986 1.00 40.45 340 MET C O 1
ATOM 8330 N N . ALA C 1 287 ? 41.847 52.211 136.473 1.00 40.22 341 ALA C N 1
ATOM 8331 C CA . ALA C 1 287 ? 40.921 52.644 135.447 1.00 41.46 341 ALA C CA 1
ATOM 8332 C C . ALA C 1 287 ? 40.366 54.024 135.745 1.00 41.86 341 ALA C C 1
ATOM 8333 O O . ALA C 1 287 ? 40.567 54.560 136.836 1.00 41.72 341 ALA C O 1
ATOM 8335 N N . LYS C 1 288 ? 39.686 54.601 134.758 1.00 43.25 342 LYS C N 1
ATOM 8336 C CA . LYS C 1 288 ? 39.064 55.910 134.925 1.00 43.66 342 LYS C CA 1
ATOM 8337 C C . LYS C 1 288 ? 38.037 55.715 136.030 1.00 44.08 342 LYS C C 1
ATOM 8338 O O . LYS C 1 288 ? 37.259 54.767 135.987 1.00 44.35 342 LYS C O 1
ATOM 8344 N N . PRO C 1 289 ? 38.005 56.618 137.020 1.00 45.40 343 PRO C N 1
ATOM 8345 C CA . PRO C 1 289 ? 37.060 56.517 138.138 1.00 45.26 343 PRO C CA 1
ATOM 8346 C C . PRO C 1 289 ? 35.599 56.299 137.752 1.00 44.50 343 PRO C C 1
ATOM 8347 O O . PRO C 1 289 ? 35.043 57.013 136.912 1.00 43.60 343 PRO C O 1
ATOM 8351 N N . GLY C 1 290 ? 34.989 55.295 138.381 1.00 45.20 344 GLY C N 1
ATOM 8352 C CA . GLY C 1 290 ? 33.594 54.974 138.134 1.00 44.59 344 GLY C CA 1
ATOM 8353 C C . GLY C 1 290 ? 33.269 54.347 136.789 1.00 45.75 344 GLY C C 1
ATOM 8354 O O . GLY C 1 290 ? 32.101 54.075 136.510 1.00 45.51 344 GLY C O 1
ATOM 8355 N N . SER C 1 291 ? 34.282 54.104 135.960 1.00 45.69 345 SER C N 1
ATOM 8356 C CA . SER C 1 291 ? 34.048 53.523 134.636 1.00 45.80 345 SER C CA 1
ATOM 8357 C C . SER C 1 291 ? 33.674 52.043 134.683 1.00 45.91 345 SER C C 1
ATOM 8358 O O . SER C 1 291 ? 32.826 51.587 133.914 1.00 46.26 345 SER C O 1
ATOM 8361 N N . ILE C 1 292 ? 34.310 51.299 135.578 1.00 44.62 346 ILE C N 1
ATOM 8362 C CA . ILE C 1 292 ? 34.027 49.876 135.723 1.00 45.77 346 ILE C CA 1
ATOM 8363 C C . ILE C 1 292 ? 33.907 49.510 137.197 1.00 46.83 346 ILE C C 1
ATOM 8364 O O . ILE C 1 292 ? 34.385 50.235 138.069 1.00 46.54 346 ILE C O 1
ATOM 8369 N N . GLN C 1 293 ? 33.254 48.386 137.466 1.00 47.93 347 GLN C N 1
ATOM 8370 C CA . GLN C 1 293 ? 33.071 47.919 138.830 1.00 49.13 347 GLN C CA 1
ATOM 8371 C C . GLN C 1 293 ? 33.532 46.475 138.931 1.00 49.23 347 GLN C C 1
ATOM 8372 O O . GLN C 1 293 ? 33.269 45.666 138.040 1.00 50.36 347 GLN C O 1
ATOM 8378 N N . PRO C 1 294 ? 34.238 46.134 140.017 1.00 49.23 348 PRO C N 1
ATOM 8379 C CA . PRO C 1 294 ? 34.726 44.771 140.222 1.00 49.32 348 PRO C CA 1
ATOM 8380 C C . PRO C 1 294 ? 33.526 43.849 140.413 1.00 49.07 348 PRO C C 1
ATOM 8381 O O . PRO C 1 294 ? 32.489 44.282 140.916 1.00 48.22 348 PRO C O 1
ATOM 8385 N N . HIS C 1 295 ? 33.658 42.593 139.996 1.00 48.98 349 HIS C N 1
ATOM 8386 C CA . HIS C 1 295 ? 32.578 41.630 140.163 1.00 49.24 349 HIS C CA 1
ATOM 8387 C C . HIS C 1 295 ? 33.078 40.416 140.921 1.00 49.02 349 HIS C C 1
ATOM 8388 O O . HIS C 1 295 ? 34.255 40.063 140.847 1.00 49.31 349 HIS C O 1
ATOM 8395 N N . GLN C 1 296 ? 32.169 39.769 141.639 1.00 48.42 350 GLN C N 1
ATOM 8396 C CA . GLN C 1 296 ? 32.515 38.600 142.429 1.00 47.57 350 GLN C CA 1
ATOM 8397 C C . GLN C 1 296 ? 31.793 37.364 141.906 1.00 46.83 350 GLN C C 1
ATOM 8398 O O . GLN C 1 296 ? 32.211 36.236 142.147 1.00 46.54 350 GLN C O 1
ATOM 8404 N N . LYS C 1 297 ? 30.706 37.582 141.178 1.00 46.88 351 LYS C N 1
ATOM 8405 C CA . LYS C 1 297 ? 29.948 36.475 140.617 1.00 47.11 351 LYS C CA 1
ATOM 8406 C C . LYS C 1 297 ? 29.854 36.658 139.118 1.00 46.67 351 LYS C C 1
ATOM 8407 O O . LYS C 1 297 ? 29.506 37.733 138.629 1.00 47.42 351 LYS C O 1
ATOM 8413 N N . VAL C 1 298 ? 30.152 35.603 138.379 1.00 45.01 352 VAL C N 1
ATOM 8414 C CA . VAL C 1 298 ? 30.094 35.715 136.944 1.00 44.66 352 VAL C CA 1
ATOM 8415 C C . VAL C 1 298 ? 29.646 34.404 136.315 1.00 44.72 352 VAL C C 1
ATOM 8416 O O . VAL C 1 298 ? 29.792 33.336 136.905 1.00 43.43 352 VAL C O 1
ATOM 8420 N N . GLU C 1 299 ? 29.047 34.502 135.136 1.00 44.35 353 GLU C N 1
ATOM 8421 C CA . GLU C 1 299 ? 28.649 33.324 134.390 1.00 45.59 353 GLU C CA 1
ATOM 8422 C C . GLU C 1 299 ? 29.655 33.329 133.255 1.00 43.10 353 GLU C C 1
ATOM 8423 O O . GLU C 1 299 ? 30.039 34.390 132.775 1.00 43.03 353 GLU C O 1
ATOM 8429 N N . ALA C 1 300 ? 30.101 32.156 132.838 1.00 42.07 354 ALA C N 1
ATOM 8430 C CA . ALA C 1 300 ? 31.093 32.099 131.783 1.00 41.22 354 ALA C CA 1
ATOM 8431 C C . ALA C 1 300 ? 31.006 30.821 130.993 1.00 41.80 354 ALA C C 1
ATOM 8432 O O . ALA C 1 300 ? 30.512 29.803 131.481 1.00 41.14 354 ALA C O 1
ATOM 8434 N N . GLN C 1 301 ? 31.481 30.889 129.757 1.00 41.08 355 GLN C N 1
ATOM 8435 C CA . GLN C 1 301 ? 31.507 29.726 128.902 1.00 40.15 355 GLN C CA 1
ATOM 8436 C C . GLN C 1 301 ? 32.926 29.247 129.136 1.00 40.16 355 GLN C C 1
ATOM 8437 O O . GLN C 1 301 ? 33.893 29.975 128.886 1.00 40.01 355 GLN C O 1
ATOM 8443 N N . VAL C 1 302 ? 33.051 28.033 129.650 1.00 37.60 356 VAL C N 1
ATOM 8444 C CA . VAL C 1 302 ? 34.353 27.505 129.965 1.00 37.92 356 VAL C CA 1
ATOM 8445 C C . VAL C 1 302 ? 34.671 26.207 129.263 1.00 38.33 356 VAL C C 1
ATOM 8446 O O . VAL C 1 302 ? 33.858 25.286 129.236 1.00 37.60 356 VAL C O 1
ATOM 8450 N N . TYR C 1 303 ? 35.861 26.148 128.684 1.00 39.05 357 TYR C N 1
ATOM 8451 C CA . TYR C 1 303 ? 36.296 24.941 128.020 1.00 41.05 357 TYR C CA 1
ATOM 8452 C C . TYR C 1 303 ? 37.139 24.139 128.997 1.00 41.42 357 TYR C C 1
ATOM 8453 O O . TYR C 1 303 ? 38.180 24.605 129.459 1.00 40.94 357 TYR C O 1
ATOM 8462 N N . ILE C 1 304 ? 36.670 22.937 129.311 1.00 42.16 358 ILE C N 1
ATOM 8463 C CA . ILE C 1 304 ? 37.363 22.051 130.232 1.00 43.01 358 ILE C CA 1
ATOM 8464 C C . ILE C 1 304 ? 38.388 21.267 129.437 1.00 43.60 358 ILE C C 1
ATOM 8465 O O . ILE C 1 304 ? 38.038 20.424 128.607 1.00 44.07 358 ILE C O 1
ATOM 8470 N N . LEU C 1 305 ? 39.659 21.556 129.684 1.00 44.82 359 LEU C N 1
ATOM 8471 C CA . LEU C 1 305 ? 40.719 20.886 128.956 1.00 47.02 359 LEU C CA 1
ATOM 8472 C C . LEU C 1 305 ? 40.726 19.379 129.087 1.00 48.43 359 LEU C C 1
ATOM 8473 O O . LEU C 1 305 ? 40.296 18.811 130.092 1.00 48.32 359 LEU C O 1
ATOM 8478 N N . THR C 1 306 ? 41.218 18.743 128.034 1.00 50.84 360 THR C N 1
ATOM 8479 C CA . THR C 1 306 ? 41.321 17.296 127.972 1.00 53.61 360 THR C CA 1
ATOM 8480 C C . THR C 1 306 ? 42.494 16.844 128.836 1.00 54.39 360 THR C C 1
ATOM 8481 O O . THR C 1 306 ? 43.362 17.648 129.180 1.00 53.18 360 THR C O 1
ATOM 8485 N N . LYS C 1 307 ? 42.507 15.562 129.196 1.00 56.52 361 LYS C N 1
ATOM 8486 C CA . LYS C 1 307 ? 43.593 15.019 130.002 1.00 58.29 361 LYS C CA 1
ATOM 8487 C C . LYS C 1 307 ? 44.889 15.156 129.226 1.00 58.83 361 LYS C C 1
ATOM 8488 O O . LYS C 1 307 ? 45.947 15.416 129.797 1.00 60.51 361 LYS C O 1
ATOM 8494 N N . GLU C 1 308 ? 44.789 14.988 127.910 1.00 59.31 362 GLU C N 1
ATOM 8495 C CA . GLU C 1 308 ? 45.947 15.062 127.030 1.00 59.72 362 GLU C CA 1
ATOM 8496 C C . GLU C 1 308 ? 46.303 16.510 126.686 1.00 58.93 362 GLU C C 1
ATOM 8497 O O . GLU C 1 308 ? 47.375 16.786 126.139 1.00 58.86 362 GLU C O 1
ATOM 8503 N N . GLU C 1 309 ? 45.397 17.427 127.011 1.00 58.23 363 GLU C N 1
ATOM 8504 C CA . GLU C 1 309 ? 45.611 18.855 126.797 1.00 57.54 363 GLU C CA 1
ATOM 8505 C C . GLU C 1 309 ? 46.260 19.439 128.048 1.00 57.09 363 GLU C C 1
ATOM 8506 O O . GLU C 1 309 ? 46.529 20.639 128.127 1.00 57.04 363 GLU C O 1
ATOM 8512 N N . GLY C 1 310 ? 46.511 18.572 129.023 1.00 56.79 364 GLY C N 1
ATOM 8513 C CA . GLY C 1 310 ? 47.118 19.017 130.260 1.00 55.47 364 GLY C CA 1
ATOM 8514 C C . GLY C 1 310 ? 46.039 19.303 131.284 1.00 54.57 364 GLY C C 1
ATOM 8515 O O . GLY C 1 310 ? 46.316 19.711 132.412 1.00 54.35 364 GLY C O 1
ATOM 8516 N N . GLY C 1 311 ? 44.796 19.080 130.877 1.00 54.44 365 GLY C N 1
ATOM 8517 C CA . GLY C 1 311 ? 43.663 19.321 131.754 1.00 54.49 365 GLY C CA 1
ATOM 8518 C C . GLY C 1 311 ? 43.643 18.420 132.974 1.00 54.67 365 GLY C C 1
ATOM 8519 O O . GLY C 1 311 ? 44.599 17.692 133.235 1.00 54.28 365 GLY C O 1
ATOM 8520 N N . ARG C 1 312 ? 42.552 18.471 133.728 1.00 55.09 366 ARG C N 1
ATOM 8521 C CA . ARG C 1 312 ? 42.419 17.653 134.919 1.00 55.34 366 ARG C CA 1
ATOM 8522 C C . ARG C 1 312 ? 42.160 16.217 134.503 1.00 55.58 366 ARG C C 1
ATOM 8523 O O . ARG C 1 312 ? 41.672 15.952 133.401 1.00 55.43 366 ARG C O 1
ATOM 8531 N N . HIS C 1 313 ? 42.507 15.297 135.391 1.00 55.94 367 HIS C N 1
ATOM 8532 C CA . HIS C 1 313 ? 42.334 13.867 135.157 1.00 56.34 367 HIS C CA 1
ATOM 8533 C C . HIS C 1 313 ? 40.958 13.385 135.607 1.00 55.96 367 HIS C C 1
ATOM 8534 O O . HIS C 1 313 ? 40.361 12.514 134.978 1.00 55.73 367 HIS C O 1
ATOM 8541 N N . LYS C 1 314 ? 40.459 13.959 136.693 1.00 56.05 368 LYS C N 1
ATOM 8542 C CA . LYS C 1 314 ? 39.144 13.605 137.212 1.00 55.15 368 LYS C CA 1
ATOM 8543 C C . LYS C 1 314 ? 38.208 14.796 137.016 1.00 55.35 368 LYS C C 1
ATOM 8544 O O . LYS C 1 314 ? 38.496 15.899 137.489 1.00 54.83 368 LYS C O 1
ATOM 8550 N N . PRO C 1 315 ? 37.082 14.592 136.310 1.00 55.35 369 PRO C N 1
ATOM 8551 C CA . PRO C 1 315 ? 36.156 15.707 136.099 1.00 54.76 369 PRO C CA 1
ATOM 8552 C C . PRO C 1 315 ? 35.765 16.283 137.451 1.00 54.40 369 PRO C C 1
ATOM 8553 O O . PRO C 1 315 ? 35.532 15.541 138.398 1.00 55.38 369 PRO C O 1
ATOM 8557 N N . PHE C 1 316 ? 35.712 17.604 137.553 1.00 53.86 370 PHE C N 1
ATOM 8558 C CA . PHE C 1 316 ? 35.347 18.218 138.819 1.00 53.32 370 PHE C CA 1
ATOM 8559 C C . PHE C 1 316 ? 33.842 18.402 138.888 1.00 53.87 370 PHE C C 1
ATOM 8560 O O . PHE C 1 316 ? 33.157 18.418 137.862 1.00 54.03 370 PHE C O 1
ATOM 8568 N N . VAL C 1 317 ? 33.329 18.523 140.104 1.00 54.93 371 VAL C N 1
ATOM 8569 C CA . VAL C 1 317 ? 31.900 18.696 140.312 1.00 56.10 371 VAL C CA 1
ATOM 8570 C C . VAL C 1 317 ? 31.621 20.102 140.814 1.00 55.83 371 VAL C C 1
ATOM 8571 O O . VAL C 1 317 ? 32.542 20.841 141.156 1.00 55.69 371 VAL C O 1
ATOM 8575 N N . SER C 1 318 ? 30.341 20.460 140.862 1.00 56.39 372 SER C N 1
ATOM 8576 C CA . SER C 1 318 ? 29.938 21.769 141.340 1.00 56.15 372 SER C CA 1
ATOM 8577 C C . SER C 1 318 ? 30.579 21.988 142.704 1.00 56.11 372 SER C C 1
ATOM 8578 O O . SER C 1 318 ? 30.750 21.046 143.475 1.00 55.81 372 SER C O 1
ATOM 8581 N N . HIS C 1 319 ? 30.947 23.235 142.978 1.00 56.21 373 HIS C N 1
ATOM 8582 C CA . HIS C 1 319 ? 31.586 23.628 144.229 1.00 55.91 373 HIS C CA 1
ATOM 8583 C C . HIS C 1 319 ? 33.084 23.352 144.276 1.00 55.02 373 HIS C C 1
ATOM 8584 O O . HIS C 1 319 ? 33.716 23.451 145.330 1.00 54.16 373 HIS C O 1
ATOM 8591 N N . PHE C 1 320 ? 33.653 23.003 143.127 1.00 54.14 374 PHE C N 1
ATOM 8592 C CA . PHE C 1 320 ? 35.090 22.792 143.056 1.00 53.69 374 PHE C CA 1
ATOM 8593 C C . PHE C 1 320 ? 35.663 24.204 143.209 1.00 52.93 374 PHE C C 1
ATOM 8594 O O . PHE C 1 320 ? 35.033 25.174 142.781 1.00 52.25 374 PHE C O 1
ATOM 8602 N N . MET C 1 321 ? 36.837 24.331 143.824 1.00 51.62 375 MET C N 1
ATOM 8603 C CA . MET C 1 321 ? 37.430 25.650 144.039 1.00 51.51 375 MET C CA 1
ATOM 8604 C C . MET C 1 321 ? 38.814 25.861 143.438 1.00 48.88 375 MET C C 1
ATOM 8605 O O . MET C 1 321 ? 39.822 25.838 144.150 1.00 49.64 375 MET C O 1
ATOM 8610 N N . PRO C 1 322 ? 38.882 26.059 142.112 1.00 46.55 376 PRO C N 1
ATOM 8611 C CA . PRO C 1 322 ? 40.157 26.283 141.432 1.00 44.75 376 PRO C CA 1
ATOM 8612 C C . PRO C 1 322 ? 40.577 27.732 141.656 1.00 42.46 376 PRO C C 1
ATOM 8613 O O . PRO C 1 322 ? 39.910 28.478 142.373 1.00 40.91 376 PRO C O 1
ATOM 8617 N N . VAL C 1 323 ? 41.688 28.125 141.047 1.00 41.76 377 VAL C N 1
ATOM 8618 C CA . VAL C 1 323 ? 42.155 29.503 141.148 1.00 39.47 377 VAL C CA 1
ATOM 8619 C C . VAL C 1 323 ? 41.984 30.114 139.764 1.00 39.06 377 VAL C C 1
ATOM 8620 O O . VAL C 1 323 ? 42.444 29.551 138.767 1.00 38.10 377 VAL C O 1
ATOM 8624 N N . MET C 1 324 ? 41.310 31.257 139.705 1.00 38.17 378 MET C N 1
ATOM 8625 C CA . MET C 1 324 ? 41.090 31.926 138.436 1.00 37.92 378 MET C CA 1
ATOM 8626 C C . MET C 1 324 ? 42.168 32.952 138.135 1.00 38.18 378 MET C C 1
ATOM 8627 O O . MET C 1 324 ? 42.528 33.765 138.988 1.00 38.23 378 MET C O 1
ATOM 8632 N N . PHE C 1 325 ? 42.687 32.895 136.911 1.00 37.78 379 PHE C N 1
ATOM 8633 C CA . PHE C 1 325 ? 43.692 33.843 136.451 1.00 37.20 379 PHE C CA 1
ATOM 8634 C C . PHE C 1 325 ? 43.076 34.602 135.283 1.00 35.83 379 PHE C C 1
ATOM 8635 O O . PHE C 1 325 ? 42.567 34.008 134.332 1.00 34.27 379 PHE C O 1
ATOM 8643 N N . SER C 1 326 ? 43.101 35.920 135.379 1.00 35.57 380 SER C N 1
ATOM 8644 C CA . SER C 1 326 ? 42.559 36.770 134.338 1.00 35.81 380 SER C CA 1
ATOM 8645 C C . SER C 1 326 ? 43.361 38.055 134.456 1.00 36.99 380 SER C C 1
ATOM 8646 O O . SER C 1 326 ? 43.814 38.399 135.548 1.00 34.52 380 SER C O 1
ATOM 8649 N N . LEU C 1 327 ? 43.532 38.761 133.344 1.00 37.23 381 LEU C N 1
ATOM 8650 C CA . LEU C 1 327 ? 44.328 39.981 133.354 1.00 37.39 381 LEU C CA 1
ATOM 8651 C C . LEU C 1 327 ? 45.622 39.641 134.073 1.00 36.09 381 LEU C C 1
ATOM 8652 O O . LEU C 1 327 ? 46.266 38.645 133.754 1.00 36.42 381 LEU C O 1
ATOM 8657 N N . THR C 1 328 ? 46.000 40.438 135.062 1.00 36.09 382 THR C N 1
ATOM 8658 C CA . THR C 1 328 ? 47.240 40.161 135.780 1.00 35.98 382 THR C CA 1
ATOM 8659 C C . THR C 1 328 ? 46.966 39.626 137.174 1.00 36.37 382 THR C C 1
ATOM 8660 O O . THR C 1 328 ? 47.894 39.448 137.968 1.00 33.82 382 THR C O 1
ATOM 8664 N N . TRP C 1 329 ? 45.695 39.372 137.471 1.00 36.02 383 TRP C N 1
ATOM 8665 C CA . TRP C 1 329 ? 45.340 38.863 138.786 1.00 37.71 383 TRP C CA 1
ATOM 8666 C C . TRP C 1 329 ? 45.005 37.378 138.837 1.00 38.69 383 TRP C C 1
ATOM 8667 O O . TRP C 1 329 ? 44.826 36.714 137.814 1.00 39.30 383 TRP C O 1
ATOM 8678 N N . ASP C 1 330 ? 44.964 36.858 140.056 1.00 39.32 384 ASP C N 1
ATOM 8679 C CA . ASP C 1 330 ? 44.634 35.465 140.302 1.00 41.38 384 ASP C CA 1
ATOM 8680 C C . ASP C 1 330 ? 43.767 35.506 141.550 1.00 41.32 384 ASP C C 1
ATOM 8681 O O . ASP C 1 330 ? 44.039 36.273 142.472 1.00 39.85 384 ASP C O 1
ATOM 8686 N N . MET C 1 331 ? 42.713 34.701 141.570 1.00 41.27 385 MET C N 1
ATOM 8687 C CA . MET C 1 331 ? 41.802 34.694 142.702 1.00 41.41 385 MET C CA 1
ATOM 8688 C C . MET C 1 331 ? 41.054 33.373 142.817 1.00 42.34 385 MET C C 1
ATOM 8689 O O . MET C 1 331 ? 40.629 32.792 141.809 1.00 41.18 385 MET C O 1
ATOM 8694 N N . ALA C 1 332 ? 40.896 32.903 144.051 1.00 42.39 386 ALA C N 1
ATOM 8695 C CA . ALA C 1 332 ? 40.174 31.666 144.293 1.00 42.26 386 ALA C CA 1
ATOM 8696 C C . ALA C 1 332 ? 38.717 31.903 143.941 1.00 42.99 386 ALA C C 1
ATOM 8697 O O . ALA C 1 332 ? 38.189 33.002 144.122 1.00 43.02 386 ALA C O 1
ATOM 8699 N N . CYS C 1 333 ? 38.068 30.872 143.422 1.00 42.91 387 CYS C N 1
ATOM 8700 C CA . CYS C 1 333 ? 36.670 30.988 143.064 1.00 43.95 387 CYS C CA 1
ATOM 8701 C C . CYS C 1 333 ? 35.987 29.654 143.302 1.00 44.17 387 CYS C C 1
ATOM 8702 O O . CYS C 1 333 ? 36.645 28.634 143.490 1.00 43.94 387 CYS C O 1
ATOM 8705 N N . ARG C 1 334 ? 34.664 29.673 143.313 1.00 45.98 388 ARG C N 1
ATOM 8706 C CA . ARG C 1 334 ? 33.906 28.455 143.509 1.00 47.50 388 ARG C CA 1
ATOM 8707 C C . ARG C 1 334 ? 33.044 28.281 142.276 1.00 46.97 388 ARG C C 1
ATOM 8708 O O . ARG C 1 334 ? 32.364 29.209 141.842 1.00 47.16 388 ARG C O 1
ATOM 8716 N N . ILE C 1 335 ? 33.088 27.087 141.707 1.00 45.29 389 ILE C N 1
ATOM 8717 C CA . ILE C 1 335 ? 32.336 26.796 140.505 1.00 46.00 389 ILE C CA 1
ATOM 8718 C C . ILE C 1 335 ? 30.989 26.153 140.789 1.00 46.74 389 ILE C C 1
ATOM 8719 O O . ILE C 1 335 ? 30.862 25.308 141.673 1.00 46.61 389 ILE C O 1
ATOM 8724 N N . ILE C 1 336 ? 29.981 26.577 140.035 1.00 46.98 390 ILE C N 1
ATOM 8725 C CA . ILE C 1 336 ? 28.644 26.027 140.156 1.00 47.56 390 ILE C CA 1
ATOM 8726 C C . ILE C 1 336 ? 28.270 25.554 138.758 1.00 48.45 390 ILE C C 1
ATOM 8727 O O . ILE C 1 336 ? 28.166 26.350 137.823 1.00 46.89 390 ILE C O 1
ATOM 8732 N N . LEU C 1 337 ? 28.095 24.246 138.617 1.00 49.46 391 LEU C N 1
ATOM 8733 C CA . LEU C 1 337 ? 27.756 23.661 137.333 1.00 52.29 391 LEU C CA 1
ATOM 8734 C C . LEU C 1 337 ? 26.389 24.130 136.843 1.00 54.13 391 LEU C C 1
ATOM 8735 O O . LEU C 1 337 ? 25.570 24.620 137.625 1.00 54.53 391 LEU C O 1
ATOM 8740 N N . PRO C 1 338 ? 26.133 23.989 135.536 1.00 56.12 392 PRO C N 1
ATOM 8741 C CA . PRO C 1 338 ? 24.865 24.393 134.922 1.00 58.27 392 PRO C CA 1
ATOM 8742 C C . PRO C 1 338 ? 23.725 23.496 135.399 1.00 60.30 392 PRO C C 1
ATOM 8743 O O . PRO C 1 338 ? 23.951 22.330 135.734 1.00 60.89 392 PRO C O 1
ATOM 8747 N N . PRO C 1 339 ? 22.492 24.030 135.450 1.00 62.05 393 PRO C N 1
ATOM 8748 C CA . PRO C 1 339 ? 21.345 23.228 135.883 1.00 62.96 393 PRO C CA 1
ATOM 8749 C C . PRO C 1 339 ? 21.144 22.121 134.847 1.00 63.31 393 PRO C C 1
ATOM 8750 O O . PRO C 1 339 ? 20.647 22.378 133.750 1.00 64.44 393 PRO C O 1
ATOM 8754 N N . GLY C 1 340 ? 21.550 20.902 135.183 1.00 63.35 394 GLY C N 1
ATOM 8755 C CA . GLY C 1 340 ? 21.397 19.804 134.246 1.00 63.17 394 GLY C CA 1
ATOM 8756 C C . GLY C 1 340 ? 22.693 19.056 133.993 1.00 63.41 394 GLY C C 1
ATOM 8757 O O . GLY C 1 340 ? 22.726 18.091 133.226 1.00 63.47 394 GLY C O 1
ATOM 8758 N N . LYS C 1 341 ? 23.769 19.506 134.631 1.00 63.19 395 LYS C N 1
ATOM 8759 C CA . LYS C 1 341 ? 25.074 18.872 134.486 1.00 62.71 395 LYS C CA 1
ATOM 8760 C C . LYS C 1 341 ? 25.655 18.637 135.872 1.00 62.22 395 LYS C C 1
ATOM 8761 O O . LYS C 1 341 ? 25.901 19.581 136.619 1.00 62.72 395 LYS C O 1
ATOM 8767 N N . GLU C 1 342 ? 25.857 17.369 136.210 1.00 62.25 396 GLU C N 1
ATOM 8768 C CA . GLU C 1 342 ? 26.385 16.992 137.517 1.00 61.44 396 GLU C CA 1
ATOM 8769 C C . GLU C 1 342 ? 27.908 16.956 137.515 1.00 60.38 396 GLU C C 1
ATOM 8770 O O . GLU C 1 342 ? 28.537 16.942 138.571 1.00 60.39 396 GLU C O 1
ATOM 8776 N N . LEU C 1 343 ? 28.499 16.944 136.325 1.00 59.51 397 LEU C N 1
ATOM 8777 C CA . LEU C 1 343 ? 29.952 16.898 136.201 1.00 59.79 397 LEU C CA 1
ATOM 8778 C C . LEU C 1 343 ? 30.435 17.759 135.041 1.00 59.38 397 LEU C C 1
ATOM 8779 O O . LEU C 1 343 ? 29.705 17.983 134.078 1.00 60.09 397 LEU C O 1
ATOM 8784 N N . ALA C 1 344 ? 31.671 18.235 135.139 1.00 59.01 398 ALA C N 1
ATOM 8785 C CA . ALA C 1 344 ? 32.255 19.059 134.089 1.00 58.72 398 ALA C CA 1
ATOM 8786 C C . ALA C 1 344 ? 32.982 18.161 133.099 1.00 58.69 398 ALA C C 1
ATOM 8787 O O . ALA C 1 344 ? 34.141 17.809 133.302 1.00 58.88 398 ALA C O 1
ATOM 8789 N N . MET C 1 345 ? 32.292 17.800 132.022 1.00 59.49 399 MET C N 1
ATOM 8790 C CA . MET C 1 345 ? 32.854 16.928 130.998 1.00 59.87 399 MET C CA 1
ATOM 8791 C C . MET C 1 345 ? 34.177 17.428 130.422 1.00 58.73 399 MET C C 1
ATOM 8792 O O . MET C 1 345 ? 34.265 18.543 129.910 1.00 58.84 399 MET C O 1
ATOM 8797 N N . PRO C 1 346 ? 35.233 16.603 130.505 1.00 58.28 400 PRO C N 1
ATOM 8798 C CA . PRO C 1 346 ? 36.556 16.962 129.981 1.00 57.10 400 PRO C CA 1
ATOM 8799 C C . PRO C 1 346 ? 36.509 17.129 128.460 1.00 56.55 400 PRO C C 1
ATOM 8800 O O . PRO C 1 346 ? 35.828 16.370 127.765 1.00 55.53 400 PRO C O 1
ATOM 8804 N N . GLY C 1 347 ? 37.237 18.114 127.947 1.00 55.51 401 GLY C N 1
ATOM 8805 C CA . GLY C 1 347 ? 37.245 18.347 126.517 1.00 54.96 401 GLY C CA 1
ATOM 8806 C C . GLY C 1 347 ? 35.912 18.902 126.062 1.00 55.00 401 GLY C C 1
ATOM 8807 O O . GLY C 1 347 ? 35.620 18.955 124.867 1.00 55.30 401 GLY C O 1
ATOM 8808 N N . GLU C 1 348 ? 35.103 19.324 127.024 1.00 55.12 402 GLU C N 1
ATOM 8809 C CA . GLU C 1 348 ? 33.788 19.873 126.732 1.00 56.40 402 GLU C CA 1
ATOM 8810 C C . GLU C 1 348 ? 33.670 21.280 127.319 1.00 54.54 402 GLU C C 1
ATOM 8811 O O . GLU C 1 348 ? 34.309 21.602 128.321 1.00 54.19 402 GLU C O 1
ATOM 8817 N N . ASP C 1 349 ? 32.861 22.119 126.685 1.00 53.38 403 ASP C N 1
ATOM 8818 C CA . ASP C 1 349 ? 32.663 23.482 127.161 1.00 51.52 403 ASP C CA 1
ATOM 8819 C C . ASP C 1 349 ? 31.280 23.554 127.771 1.00 50.21 403 ASP C C 1
ATOM 8820 O O . ASP C 1 349 ? 30.363 22.867 127.319 1.00 50.68 403 ASP C O 1
ATOM 8825 N N . LEU C 1 350 ? 31.129 24.379 128.800 1.00 48.05 404 LEU C N 1
ATOM 8826 C CA . LEU C 1 350 ? 29.834 24.542 129.434 1.00 46.81 404 LEU C CA 1
ATOM 8827 C C . LEU C 1 350 ? 29.706 25.930 130.029 1.00 46.29 404 LEU C C 1
ATOM 8828 O O . LEU C 1 350 ? 30.688 26.668 130.139 1.00 44.32 404 LEU C O 1
ATOM 8833 N N . LYS C 1 351 ? 28.479 26.279 130.394 1.00 46.39 405 LYS C N 1
ATOM 8834 C CA . LYS C 1 351 ? 28.192 27.573 130.992 1.00 47.40 405 LYS C CA 1
ATOM 8835 C C . LYS C 1 351 ? 28.269 27.423 132.504 1.00 46.65 405 LYS C C 1
ATOM 8836 O O . LYS C 1 351 ? 27.362 26.888 133.136 1.00 48.54 405 LYS C O 1
ATOM 8842 N N . LEU C 1 352 ? 29.365 27.890 133.081 1.00 45.43 406 LEU C N 1
ATOM 8843 C CA . LEU C 1 352 ? 29.549 27.797 134.514 1.00 44.43 406 LEU C CA 1
ATOM 8844 C C . LEU C 1 352 ? 29.244 29.112 135.197 1.00 44.42 406 LEU C C 1
ATOM 8845 O O . LEU C 1 352 ? 29.264 30.176 134.576 1.00 44.60 406 LEU C O 1
ATOM 8850 N N . THR C 1 353 ? 28.938 29.018 136.482 1.00 44.14 407 THR C N 1
ATOM 8851 C CA . THR C 1 353 ? 28.698 30.190 137.293 1.00 44.34 407 THR C CA 1
ATOM 8852 C C . THR C 1 353 ? 29.884 30.148 138.236 1.00 44.24 407 THR C C 1
ATOM 8853 O O . THR C 1 353 ? 30.118 29.139 138.900 1.00 43.13 407 THR C O 1
ATOM 8857 N N . LEU C 1 354 ? 30.666 31.215 138.264 1.00 44.02 408 LEU C N 1
ATOM 8858 C CA . LEU C 1 354 ? 31.811 31.237 139.153 1.00 43.55 408 LEU C CA 1
ATOM 8859 C C . LEU C 1 354 ? 31.678 32.387 140.122 1.00 43.02 408 LEU C C 1
ATOM 8860 O O . LEU C 1 354 ? 31.206 33.473 139.773 1.00 42.70 408 LEU C O 1
ATOM 8865 N N . ILE C 1 355 ? 32.075 32.129 141.355 1.00 42.72 409 ILE C N 1
ATOM 8866 C CA . ILE C 1 355 ? 32.026 33.141 142.388 1.00 43.73 409 ILE C CA 1
ATOM 8867 C C . ILE C 1 355 ? 33.438 33.293 142.915 1.00 43.44 409 ILE C C 1
ATOM 8868 O O . ILE C 1 355 ? 34.053 32.321 143.346 1.00 43.37 409 ILE C O 1
ATOM 8873 N N . LEU C 1 356 ? 33.952 34.514 142.854 1.00 43.59 410 LEU C N 1
ATOM 8874 C CA . LEU C 1 356 ? 35.295 34.802 143.326 1.00 44.08 410 LEU C CA 1
ATOM 8875 C C . LEU C 1 356 ? 35.298 35.097 144.817 1.00 45.09 410 LEU C C 1
ATOM 8876 O O . LEU C 1 356 ? 34.337 35.653 145.353 1.00 43.75 410 LEU C O 1
ATOM 8881 N N . ARG C 1 357 ? 36.390 34.728 145.477 1.00 45.84 411 ARG C N 1
ATOM 8882 C CA . ARG C 1 357 ? 36.530 34.962 146.903 1.00 47.51 411 ARG C CA 1
ATOM 8883 C C . ARG C 1 357 ? 36.477 36.465 147.145 1.00 46.95 411 ARG C C 1
ATOM 8884 O O . ARG C 1 357 ? 35.991 36.921 148.181 1.00 47.27 411 ARG C O 1
ATOM 8892 N N . GLN C 1 358 ? 36.977 37.226 146.175 1.00 46.23 412 GLN C N 1
ATOM 8893 C CA . GLN C 1 358 ? 36.972 38.684 146.243 1.00 46.36 412 GLN C CA 1
ATOM 8894 C C . GLN C 1 358 ? 36.615 39.286 144.892 1.00 46.00 412 GLN C C 1
ATOM 8895 O O . GLN C 1 358 ? 36.933 38.722 143.845 1.00 46.24 412 GLN C O 1
ATOM 8901 N N . PRO C 1 359 ? 35.934 40.439 144.900 1.00 45.57 413 PRO C N 1
ATOM 8902 C CA . PRO C 1 359 ? 35.554 41.086 143.646 1.00 44.35 413 PRO C CA 1
ATOM 8903 C C . PRO C 1 359 ? 36.805 41.501 142.882 1.00 43.10 413 PRO C C 1
ATOM 8904 O O . PRO C 1 359 ? 37.734 42.074 143.456 1.00 42.31 413 PRO C O 1
ATOM 8908 N N . MET C 1 360 ? 36.834 41.187 141.594 1.00 41.76 414 MET C N 1
ATOM 8909 C CA . MET C 1 360 ? 37.968 41.535 140.749 1.00 40.53 414 MET C CA 1
ATOM 8910 C C . MET C 1 360 ? 37.399 42.074 139.449 1.00 41.05 414 MET C C 1
ATOM 8911 O O . MET C 1 360 ? 36.218 41.874 139.148 1.00 41.37 414 MET C O 1
ATOM 8916 N N . ILE C 1 361 ? 38.220 42.770 138.675 1.00 39.88 415 ILE C N 1
ATOM 8917 C CA . ILE C 1 361 ? 37.731 43.254 137.404 1.00 40.29 415 ILE C CA 1
ATOM 8918 C C . ILE C 1 361 ? 37.475 42.022 136.550 1.00 39.68 415 ILE C C 1
ATOM 8919 O O . ILE C 1 361 ? 38.385 41.253 136.260 1.00 40.59 415 ILE C O 1
ATOM 8924 N N . LEU C 1 362 ? 36.214 41.822 136.195 1.00 42.70 416 LEU C N 1
ATOM 8925 C CA . LEU C 1 362 ? 35.793 40.701 135.363 1.00 45.02 416 LEU C CA 1
ATOM 8926 C C . LEU C 1 362 ? 34.691 41.189 134.453 1.00 46.63 416 LEU C C 1
ATOM 8927 O O . LEU C 1 362 ? 33.514 41.047 134.774 1.00 47.41 416 LEU C O 1
ATOM 8932 N N . GLU C 1 363 ? 35.085 41.774 133.327 1.00 47.12 417 GLU C N 1
ATOM 8933 C CA . GLU C 1 363 ? 34.146 42.305 132.352 1.00 47.72 417 GLU C CA 1
ATOM 8934 C C . GLU C 1 363 ? 33.618 41.195 131.452 1.00 47.15 417 GLU C C 1
ATOM 8935 O O . GLU C 1 363 ? 34.263 40.158 131.281 1.00 46.54 417 GLU C O 1
ATOM 8941 N N . LYS C 1 364 ? 32.437 41.403 130.884 1.00 45.92 418 LYS C N 1
ATOM 8942 C CA . LYS C 1 364 ? 31.897 40.412 129.975 1.00 45.19 418 LYS C CA 1
ATOM 8943 C C . LYS C 1 364 ? 32.862 40.396 128.797 1.00 43.09 418 LYS C C 1
ATOM 8944 O O . LYS C 1 364 ? 33.357 41.442 128.374 1.00 42.73 418 LYS C O 1
ATOM 8950 N N . GLY C 1 365 ? 33.154 39.206 128.291 1.00 40.87 419 GLY C N 1
ATOM 8951 C CA . GLY C 1 365 ? 34.083 39.090 127.185 1.00 38.84 419 GLY C CA 1
ATOM 8952 C C . GLY C 1 365 ? 35.504 38.878 127.683 1.00 37.12 419 GLY C C 1
ATOM 8953 O O . GLY C 1 365 ? 36.384 38.502 126.917 1.00 37.40 419 GLY C O 1
ATOM 8954 N N . GLN C 1 366 ? 35.733 39.114 128.969 1.00 35.12 420 GLN C N 1
ATOM 8955 C CA . GLN C 1 366 ? 37.066 38.940 129.537 1.00 34.84 420 GLN C CA 1
ATOM 8956 C C . GLN C 1 366 ? 37.394 37.448 129.613 1.00 34.35 420 GLN C C 1
ATOM 8957 O O . GLN C 1 366 ? 36.544 36.627 129.964 1.00 33.14 420 GLN C O 1
ATOM 8963 N N . ARG C 1 367 ? 38.624 37.096 129.268 1.00 34.58 421 ARG C N 1
ATOM 8964 C CA . ARG C 1 367 ? 39.020 35.701 129.305 1.00 35.65 421 ARG C CA 1
ATOM 8965 C C . ARG C 1 367 ? 39.761 35.388 130.590 1.00 34.80 421 ARG C C 1
ATOM 8966 O O . ARG C 1 367 ? 40.297 36.276 131.251 1.00 34.50 421 ARG C O 1
ATOM 8974 N N . PHE C 1 368 ? 39.779 34.112 130.942 1.00 33.48 422 PHE C N 1
ATOM 8975 C CA . PHE C 1 368 ? 40.449 33.681 132.143 1.00 33.43 422 PHE C CA 1
ATOM 8976 C C . PHE C 1 368 ? 40.715 32.196 132.024 1.00 33.31 422 PHE C C 1
ATOM 8977 O O . PHE C 1 368 ? 40.159 31.524 131.149 1.00 32.30 422 PHE C O 1
ATOM 8985 N N . THR C 1 369 ? 41.591 31.702 132.888 1.00 34.26 423 THR C N 1
ATOM 8986 C CA . THR C 1 369 ? 41.911 30.289 132.936 1.00 35.12 423 THR C CA 1
ATOM 8987 C C . THR C 1 369 ? 41.651 29.886 134.377 1.00 36.37 423 THR C C 1
ATOM 8988 O O . THR C 1 369 ? 41.635 30.729 135.278 1.00 35.17 423 THR C O 1
ATOM 8992 N N . LEU C 1 370 ? 41.408 28.601 134.582 1.00 37.14 424 LEU C N 1
ATOM 8993 C CA . LEU C 1 370 ? 41.159 28.077 135.915 1.00 38.50 424 LEU C CA 1
ATOM 8994 C C . LEU C 1 370 ? 42.255 27.066 136.162 1.00 39.55 424 LEU C C 1
ATOM 8995 O O . LEU C 1 370 ? 42.432 26.134 135.377 1.00 38.53 424 LEU C O 1
ATOM 9000 N N . ARG C 1 371 ? 43.003 27.260 137.240 1.00 42.15 425 ARG C N 1
ATOM 9001 C CA . ARG C 1 371 ? 44.085 26.347 137.561 1.00 45.07 425 ARG C CA 1
ATOM 9002 C C . ARG C 1 371 ? 43.833 25.589 138.852 1.00 46.26 425 ARG C C 1
ATOM 9003 O O . ARG C 1 371 ? 43.385 26.156 139.849 1.00 46.25 425 ARG C O 1
ATOM 9011 N N . ASP C 1 372 ? 44.112 24.294 138.807 1.00 47.37 426 ASP C N 1
ATOM 9012 C CA . ASP C 1 372 ? 43.977 23.417 139.958 1.00 47.61 426 ASP C CA 1
ATOM 9013 C C . ASP C 1 372 ? 45.431 23.065 140.244 1.00 47.03 426 ASP C C 1
ATOM 9014 O O . ASP C 1 372 ? 46.062 22.303 139.505 1.00 46.11 426 ASP C O 1
ATOM 9019 N N . GLY C 1 373 ? 45.970 23.642 141.309 1.00 46.78 427 GLY C N 1
ATOM 9020 C CA . GLY C 1 373 ? 47.368 23.419 141.599 1.00 46.87 427 GLY C CA 1
ATOM 9021 C C . GLY C 1 373 ? 48.064 24.261 140.546 1.00 46.99 427 GLY C C 1
ATOM 9022 O O . GLY C 1 373 ? 47.678 25.411 140.335 1.00 46.96 427 GLY C O 1
ATOM 9023 N N . ASN C 1 374 ? 49.062 23.700 139.868 1.00 45.91 428 ASN C N 1
ATOM 9024 C CA . ASN C 1 374 ? 49.775 24.432 138.830 1.00 46.11 428 ASN C CA 1
ATOM 9025 C C . ASN C 1 374 ? 49.239 24.191 137.430 1.00 46.37 428 ASN C C 1
ATOM 9026 O O . ASN C 1 374 ? 49.659 24.860 136.484 1.00 46.45 428 ASN C O 1
ATOM 9031 N N . ARG C 1 375 ? 48.315 23.247 137.283 1.00 45.95 429 ARG C N 1
ATOM 9032 C CA . ARG C 1 375 ? 47.796 22.963 135.957 1.00 46.77 429 ARG C CA 1
ATOM 9033 C C . ARG C 1 375 ? 46.469 23.631 135.627 1.00 45.39 429 ARG C C 1
ATOM 9034 O O . ARG C 1 375 ? 45.580 23.775 136.469 1.00 44.94 429 ARG C O 1
ATOM 9042 N N . THR C 1 376 ? 46.360 24.042 134.373 1.00 44.52 430 THR C N 1
ATOM 9043 C CA . THR C 1 376 ? 45.165 24.694 133.865 1.00 43.12 430 THR C CA 1
ATOM 9044 C C . THR C 1 376 ? 44.153 23.618 133.493 1.00 42.03 430 THR C C 1
ATOM 9045 O O . THR C 1 376 ? 44.431 22.756 132.668 1.00 43.45 430 THR C O 1
ATOM 9049 N N . ILE C 1 377 ? 42.982 23.661 134.112 1.00 41.66 431 ILE C N 1
ATOM 9050 C CA . ILE C 1 377 ? 41.955 22.663 133.838 1.00 41.77 431 ILE C CA 1
ATOM 9051 C C . ILE C 1 377 ? 40.821 23.239 133.001 1.00 40.78 431 ILE C C 1
ATOM 9052 O O . ILE C 1 377 ? 39.963 22.507 132.509 1.00 39.59 431 ILE C O 1
ATOM 9057 N N . GLY C 1 378 ? 40.830 24.559 132.845 1.00 40.77 432 GLY C N 1
ATOM 9058 C CA . GLY C 1 378 ? 39.796 25.214 132.072 1.00 40.11 432 GLY C CA 1
ATOM 9059 C C . GLY C 1 378 ? 40.161 26.626 131.664 1.00 40.33 432 GLY C C 1
ATOM 9060 O O . GLY C 1 378 ? 40.894 27.328 132.361 1.00 39.70 432 GLY C O 1
ATOM 9061 N N . THR C 1 379 ? 39.654 27.038 130.510 1.00 40.05 433 THR C N 1
ATOM 9062 C CA . THR C 1 379 ? 39.907 28.377 129.997 1.00 39.51 433 THR C CA 1
ATOM 9063 C C . THR C 1 379 ? 38.526 28.900 129.615 1.00 38.73 433 THR C C 1
ATOM 9064 O O . THR C 1 379 ? 37.778 28.237 128.894 1.00 38.33 433 THR C O 1
ATOM 9068 N N . GLY C 1 380 ? 38.173 30.075 130.120 1.00 38.83 434 GLY C N 1
ATOM 9069 C CA . GLY C 1 380 ? 36.855 30.597 129.834 1.00 36.18 434 GLY C CA 1
ATOM 9070 C C . GLY C 1 380 ? 36.732 32.041 129.421 1.00 37.07 434 GLY C C 1
ATOM 9071 O O . GLY C 1 380 ? 37.715 32.772 129.289 1.00 34.01 434 GLY C O 1
ATOM 9072 N N . LEU C 1 381 ? 35.477 32.436 129.226 1.00 37.88 435 LEU C N 1
ATOM 9073 C CA . LEU C 1 381 ? 35.105 33.774 128.803 1.00 38.91 435 LEU C CA 1
ATOM 9074 C C . LEU C 1 381 ? 33.915 34.250 129.629 1.00 38.81 435 LEU C C 1
ATOM 9075 O O . LEU C 1 381 ? 32.906 33.560 129.721 1.00 38.44 435 LEU C O 1
ATOM 9080 N N . VAL C 1 382 ? 34.033 35.429 130.220 1.00 39.01 436 VAL C N 1
ATOM 9081 C CA . VAL C 1 382 ? 32.946 35.987 131.009 1.00 39.90 436 VAL C CA 1
ATOM 9082 C C . VAL C 1 382 ? 31.767 36.296 130.084 1.00 41.19 436 VAL C C 1
ATOM 9083 O O . VAL C 1 382 ? 31.925 36.993 129.084 1.00 41.99 436 VAL C O 1
ATOM 9087 N N . THR C 1 383 ? 30.591 35.768 130.414 1.00 41.28 437 THR C N 1
ATOM 9088 C CA . THR C 1 383 ? 29.401 35.980 129.591 1.00 42.22 437 THR C CA 1
ATOM 9089 C C . THR C 1 383 ? 28.315 36.815 130.270 1.00 43.45 437 THR C C 1
ATOM 9090 O O . THR C 1 383 ? 27.420 37.341 129.609 1.00 44.14 437 THR C O 1
ATOM 9094 N N . ASP C 1 384 ? 28.397 36.919 131.590 1.00 43.91 438 ASP C N 1
ATOM 9095 C CA . ASP C 1 384 ? 27.453 37.701 132.382 1.00 44.80 438 ASP C CA 1
ATOM 9096 C C . ASP C 1 384 ? 27.964 37.859 133.792 1.00 44.48 438 ASP C C 1
ATOM 9097 O O . ASP C 1 384 ? 28.749 37.044 134.266 1.00 44.51 438 ASP C O 1
ATOM 9102 N N . THR C 1 385 ? 27.525 38.923 134.454 1.00 44.30 439 THR C N 1
ATOM 9103 C CA . THR C 1 385 ? 27.921 39.193 135.825 1.00 46.40 439 THR C CA 1
ATOM 9104 C C . THR C 1 385 ? 26.623 39.316 136.609 1.00 47.91 439 THR C C 1
ATOM 9105 O O . THR C 1 385 ? 26.205 40.414 136.978 1.00 49.11 439 THR C O 1
ATOM 9109 N N . PRO C 1 386 ? 25.964 38.176 136.871 1.00 48.34 440 PRO C N 1
ATOM 9110 C CA . PRO C 1 386 ? 24.698 38.103 137.604 1.00 48.19 440 PRO C CA 1
ATOM 9111 C C . PRO C 1 386 ? 24.769 38.715 138.989 1.00 48.13 440 PRO C C 1
ATOM 9112 O O . PRO C 1 386 ? 25.847 38.889 139.549 1.00 47.52 440 PRO C O 1
ATOM 9116 N N . ALA C 1 387 ? 23.603 39.038 139.537 1.00 49.62 441 ALA C N 1
ATOM 9117 C CA . ALA C 1 387 ? 23.530 39.617 140.865 1.00 50.36 441 ALA C CA 1
ATOM 9118 C C . ALA C 1 387 ? 23.951 38.586 141.917 1.00 51.34 441 ALA C C 1
ATOM 9119 O O . ALA C 1 387 ? 23.476 37.450 141.920 1.00 50.44 441 ALA C O 1
ATOM 9121 N N . MET C 1 388 ? 24.863 38.993 142.793 1.00 52.10 442 MET C N 1
ATOM 9122 C CA . MET C 1 388 ? 25.356 38.146 143.872 1.00 53.67 442 MET C CA 1
ATOM 9123 C C . MET C 1 388 ? 24.184 37.950 144.839 1.00 55.34 442 MET C C 1
ATOM 9124 O O . MET C 1 388 ? 23.753 38.900 145.494 1.00 55.68 442 MET C O 1
ATOM 9129 N N . THR C 1 389 ? 23.663 36.729 144.930 1.00 56.59 443 THR C N 1
ATOM 9130 C CA . THR C 1 389 ? 22.526 36.459 145.810 1.00 58.18 443 THR C CA 1
ATOM 9131 C C . THR C 1 389 ? 22.973 36.290 147.263 1.00 59.04 443 THR C C 1
ATOM 9132 O O . THR C 1 389 ? 24.132 35.970 147.530 1.00 59.28 443 THR C O 1
ATOM 9136 N N . GLU C 1 390 ? 22.049 36.504 148.197 1.00 60.28 444 GLU C N 1
ATOM 9137 C CA . GLU C 1 390 ? 22.357 36.379 149.619 1.00 61.01 444 GLU C CA 1
ATOM 9138 C C . GLU C 1 390 ? 22.989 35.027 149.933 1.00 60.81 444 GLU C C 1
ATOM 9139 O O . GLU C 1 390 ? 23.847 34.921 150.811 1.00 61.12 444 GLU C O 1
ATOM 9145 N N . GLU C 1 391 ? 22.559 33.993 149.219 1.00 60.65 445 GLU C N 1
ATOM 9146 C CA . GLU C 1 391 ? 23.119 32.668 149.423 1.00 60.53 445 GLU C CA 1
ATOM 9147 C C . GLU C 1 391 ? 24.572 32.658 148.958 1.00 60.38 445 GLU C C 1
ATOM 9148 O O . GLU C 1 391 ? 25.440 32.126 149.646 1.00 60.23 445 GLU C O 1
ATOM 9154 N N . ASP C 1 392 ? 24.832 33.237 147.785 1.00 59.50 446 ASP C N 1
ATOM 9155 C CA . ASP C 1 392 ? 26.192 33.272 147.250 1.00 58.34 446 ASP C CA 1
ATOM 9156 C C . ASP C 1 392 ? 27.169 33.830 148.281 1.00 58.79 446 ASP C C 1
ATOM 9157 O O . ASP C 1 392 ? 28.371 33.568 148.212 1.00 58.52 446 ASP C O 1
ATOM 9162 N N . LYS C 1 393 ? 26.653 34.603 149.232 1.00 59.66 447 LYS C N 1
ATOM 9163 C CA . LYS C 1 393 ? 27.499 35.155 150.280 1.00 60.98 447 LYS C CA 1
ATOM 9164 C C . LYS C 1 393 ? 27.833 34.082 151.300 1.00 62.07 447 LYS C C 1
ATOM 9165 O O . LYS C 1 393 ? 29.001 33.779 151.550 1.00 62.51 447 LYS C O 1
ATOM 9171 N N . ASN C 1 394 ? 26.782 33.513 151.881 1.00 63.85 448 ASN C N 1
ATOM 9172 C CA . ASN C 1 394 ? 26.895 32.487 152.908 1.00 64.46 448 ASN C CA 1
ATOM 9173 C C . ASN C 1 394 ? 27.902 31.388 152.569 1.00 64.76 448 ASN C C 1
ATOM 9174 O O . ASN C 1 394 ? 28.277 30.603 153.438 1.00 65.84 448 ASN C O 1
ATOM 9179 N N . ILE C 1 395 ? 28.353 31.325 151.320 1.00 64.35 449 ILE C N 1
ATOM 9180 C CA . ILE C 1 395 ? 29.302 30.283 150.946 1.00 63.95 449 ILE C CA 1
ATOM 9181 C C . ILE C 1 395 ? 30.706 30.634 151.453 1.00 64.76 449 ILE C C 1
ATOM 9182 O O . ILE C 1 395 ? 31.178 31.762 151.277 1.00 65.29 449 ILE C O 1
ATOM 9187 N N . LYS C 1 396 ? 31.353 29.679 152.118 1.00 65.15 450 LYS C N 1
ATOM 9188 C CA . LYS C 1 396 ? 32.703 29.889 152.629 1.00 65.12 450 LYS C CA 1
ATOM 9189 C C . LYS C 1 396 ? 33.724 29.048 151.878 1.00 65.43 450 LYS C C 1
ATOM 9190 O O . LYS C 1 396 ? 33.436 28.534 150.796 1.00 66.72 450 LYS C O 1
ATOM 9196 N N . TRP C 1 397 ? 34.913 28.899 152.454 1.00 65.24 451 TRP C N 1
ATOM 9197 C CA . TRP C 1 397 ? 35.983 28.166 151.787 1.00 64.63 451 TRP C CA 1
ATOM 9198 C C . TRP C 1 397 ? 36.728 27.202 152.715 1.00 65.13 451 TRP C C 1
ATOM 9199 O O . TRP C 1 397 ? 37.923 27.450 152.986 1.00 66.00 451 TRP C O 1
ATOM 9211 N N . LYS D 1 1 ? -11.715 22.934 39.217 1.00 66.11 55 LYS D N 1
ATOM 9212 C CA . LYS D 1 1 ? -10.238 23.051 39.373 1.00 65.05 55 LYS D CA 1
ATOM 9213 C C . LYS D 1 1 ? -9.912 23.280 40.841 1.00 65.02 55 LYS D C 1
ATOM 9214 O O . LYS D 1 1 ? -10.698 23.889 41.574 1.00 64.90 55 LYS D O 1
ATOM 9220 N N . PRO D 1 2 ? -8.748 22.792 41.295 1.00 64.62 56 PRO D N 1
ATOM 9221 C CA . PRO D 1 2 ? -8.374 22.985 42.695 1.00 63.73 56 PRO D CA 1
ATOM 9222 C C . PRO D 1 2 ? -8.317 24.477 42.973 1.00 63.22 56 PRO D C 1
ATOM 9223 O O . PRO D 1 2 ? -7.995 25.267 42.083 1.00 63.28 56 PRO D O 1
ATOM 9227 N N . HIS D 1 3 ? -8.648 24.865 44.198 1.00 62.76 57 HIS D N 1
ATOM 9228 C CA . HIS D 1 3 ? -8.616 26.271 44.565 1.00 62.31 57 HIS D CA 1
ATOM 9229 C C . HIS D 1 3 ? -7.422 26.566 45.461 1.00 61.86 57 HIS D C 1
ATOM 9230 O O . HIS D 1 3 ? -7.173 25.852 46.433 1.00 61.96 57 HIS D O 1
ATOM 9237 N N . VAL D 1 4 ? -6.682 27.617 45.126 1.00 61.88 58 VAL D N 1
ATOM 9238 C CA . VAL D 1 4 ? -5.520 28.013 45.912 1.00 60.52 58 VAL D CA 1
ATOM 9239 C C . VAL D 1 4 ? -5.568 29.510 46.198 1.00 60.22 58 VAL D C 1
ATOM 9240 O O . VAL D 1 4 ? -5.572 30.329 45.278 1.00 60.23 58 VAL D O 1
ATOM 9244 N N . ASN D 1 5 ? -5.613 29.854 47.480 1.00 60.09 59 ASN D N 1
ATOM 9245 C CA . ASN D 1 5 ? -5.657 31.247 47.911 1.00 59.92 59 ASN D CA 1
ATOM 9246 C C . ASN D 1 5 ? -4.269 31.867 47.755 1.00 59.35 59 ASN D C 1
ATOM 9247 O O . ASN D 1 5 ? -3.270 31.303 48.209 1.00 58.88 59 ASN D O 1
ATOM 9252 N N . VAL D 1 6 ? -4.215 33.026 47.106 1.00 58.09 60 VAL D N 1
ATOM 9253 C CA . VAL D 1 6 ? -2.952 33.711 46.869 1.00 56.94 60 VAL D CA 1
ATOM 9254 C C . VAL D 1 6 ? -3.095 35.226 46.930 1.00 55.82 60 VAL D C 1
ATOM 9255 O O . VAL D 1 6 ? -4.197 35.767 46.862 1.00 56.09 60 VAL D O 1
ATOM 9259 N N . GLY D 1 7 ? -1.962 35.901 47.069 1.00 54.81 61 GLY D N 1
ATOM 9260 C CA . GLY D 1 7 ? -1.953 37.347 47.131 1.00 53.16 61 GLY D CA 1
ATOM 9261 C C . GLY D 1 7 ? -0.547 37.850 46.879 1.00 51.84 61 GLY D C 1
ATOM 9262 O O . GLY D 1 7 ? 0.427 37.113 47.057 1.00 51.90 61 GLY D O 1
ATOM 9263 N N . THR D 1 8 ? -0.438 39.100 46.452 1.00 50.37 62 THR D N 1
ATOM 9264 C CA . THR D 1 8 ? 0.861 39.687 46.186 1.00 49.32 62 THR D CA 1
ATOM 9265 C C . THR D 1 8 ? 1.351 40.399 47.430 1.00 47.85 62 THR D C 1
ATOM 9266 O O . THR D 1 8 ? 0.564 40.938 48.199 1.00 49.77 62 THR D O 1
ATOM 9270 N N . ILE D 1 9 ? 2.659 40.380 47.632 1.00 44.91 63 ILE D N 1
ATOM 9271 C CA . ILE D 1 9 ? 3.265 41.061 48.759 1.00 42.32 63 ILE D CA 1
ATOM 9272 C C . ILE D 1 9 ? 4.485 41.750 48.179 1.00 40.50 63 ILE D C 1
ATOM 9273 O O . ILE D 1 9 ? 4.953 41.381 47.105 1.00 38.72 63 ILE D O 1
ATOM 9278 N N . GLY D 1 10 ? 4.992 42.754 48.878 1.00 41.54 64 GLY D N 1
ATOM 9279 C CA . GLY D 1 10 ? 6.152 43.464 48.378 1.00 41.85 64 GLY D CA 1
ATOM 9280 C C . GLY D 1 10 ? 6.079 44.937 48.702 1.00 42.58 64 GLY D C 1
ATOM 9281 O O . GLY D 1 10 ? 5.026 45.458 49.068 1.00 43.53 64 GLY D O 1
ATOM 9282 N N . HIS D 1 11 ? 7.207 45.614 48.547 1.00 42.98 65 HIS D N 1
ATOM 9283 C CA . HIS D 1 11 ? 7.300 47.024 48.863 1.00 43.60 65 HIS D CA 1
ATOM 9284 C C . HIS D 1 11 ? 6.409 47.867 47.951 1.00 44.07 65 HIS D C 1
ATOM 9285 O O . HIS D 1 11 ? 6.152 47.511 46.802 1.00 41.51 65 HIS D O 1
ATOM 9292 N N . VAL D 1 12 ? 5.926 48.983 48.482 1.00 46.77 66 VAL D N 1
ATOM 9293 C CA . VAL D 1 12 ? 5.046 49.858 47.718 1.00 49.21 66 VAL D CA 1
ATOM 9294 C C . VAL D 1 12 ? 5.679 50.354 46.426 1.00 50.56 66 VAL D C 1
ATOM 9295 O O . VAL D 1 12 ? 6.857 50.710 46.384 1.00 50.04 66 VAL D O 1
ATOM 9299 N N . ASP D 1 13 ? 4.869 50.356 45.372 1.00 52.60 67 ASP D N 1
ATOM 9300 C CA . ASP D 1 13 ? 5.275 50.802 44.046 1.00 53.96 67 ASP D CA 1
ATOM 9301 C C . ASP D 1 13 ? 6.253 49.882 43.324 1.00 53.16 67 ASP D C 1
ATOM 9302 O O . ASP D 1 13 ? 6.946 50.319 42.404 1.00 52.96 67 ASP D O 1
ATOM 9307 N N . HIS D 1 14 ? 6.326 48.617 43.734 1.00 52.02 68 HIS D N 1
ATOM 9308 C CA . HIS D 1 14 ? 7.218 47.691 43.048 1.00 51.21 68 HIS D CA 1
ATOM 9309 C C . HIS D 1 14 ? 6.489 46.993 41.921 1.00 50.74 68 HIS D C 1
ATOM 9310 O O . HIS D 1 14 ? 7.082 46.216 41.169 1.00 50.73 68 HIS D O 1
ATOM 9317 N N . GLY D 1 15 ? 5.195 47.283 41.807 1.00 50.81 69 GLY D N 1
ATOM 9318 C CA . GLY D 1 15 ? 4.401 46.715 40.734 1.00 50.45 69 GLY D CA 1
ATOM 9319 C C . GLY D 1 15 ? 3.453 45.591 41.090 1.00 49.89 69 GLY D C 1
ATOM 9320 O O . GLY D 1 15 ? 3.133 44.764 40.236 1.00 50.69 69 GLY D O 1
ATOM 9321 N N . LYS D 1 16 ? 2.994 45.551 42.335 1.00 48.42 70 LYS D N 1
ATOM 9322 C CA . LYS D 1 16 ? 2.084 44.492 42.746 1.00 48.66 70 LYS D CA 1
ATOM 9323 C C . LYS D 1 16 ? 0.759 44.584 41.999 1.00 49.28 70 LYS D C 1
ATOM 9324 O O . LYS D 1 16 ? 0.281 43.605 41.430 1.00 48.94 70 LYS D O 1
ATOM 9330 N N . THR D 1 17 ? 0.178 45.775 41.997 1.00 50.50 71 THR D N 1
ATOM 9331 C CA . THR D 1 17 ? -1.097 45.994 41.337 1.00 51.53 71 THR D CA 1
ATOM 9332 C C . THR D 1 17 ? -0.966 45.806 39.825 1.00 52.50 71 THR D C 1
ATOM 9333 O O . THR D 1 17 ? -1.809 45.167 39.196 1.00 53.02 71 THR D O 1
ATOM 9337 N N . THR D 1 18 ? 0.102 46.350 39.250 1.00 53.05 72 THR D N 1
ATOM 9338 C CA . THR D 1 18 ? 0.343 46.219 37.817 1.00 53.52 72 THR D CA 1
ATOM 9339 C C . THR D 1 18 ? 0.426 44.744 37.454 1.00 54.04 72 THR D C 1
ATOM 9340 O O . THR D 1 18 ? -0.145 44.307 36.453 1.00 55.00 72 THR D O 1
ATOM 9344 N N . LEU D 1 19 ? 1.143 43.979 38.272 1.00 53.54 73 LEU D N 1
ATOM 9345 C CA . LEU D 1 19 ? 1.288 42.549 38.038 1.00 53.73 73 LEU D CA 1
ATOM 9346 C C . LEU D 1 19 ? -0.062 41.861 38.168 1.00 54.07 73 LEU D C 1
ATOM 9347 O O . LEU D 1 19 ? -0.362 40.919 37.442 1.00 54.20 73 LEU D O 1
ATOM 9352 N N . THR D 1 20 ? -0.869 42.331 39.112 1.00 54.95 74 THR D N 1
ATOM 9353 C CA . THR D 1 20 ? -2.186 41.754 39.327 1.00 56.36 74 THR D CA 1
ATOM 9354 C C . THR D 1 20 ? -3.015 41.965 38.062 1.00 56.60 74 THR D C 1
ATOM 9355 O O . THR D 1 20 ? -3.547 41.013 37.494 1.00 56.42 74 THR D O 1
ATOM 9359 N N . ALA D 1 21 ? -3.100 43.217 37.621 1.00 57.42 75 ALA D N 1
ATOM 9360 C CA . ALA D 1 21 ? -3.859 43.564 36.421 1.00 57.59 75 ALA D CA 1
ATOM 9361 C C . ALA D 1 21 ? -3.326 42.814 35.205 1.00 57.76 75 ALA D C 1
ATOM 9362 O O . ALA D 1 21 ? -4.097 42.270 34.413 1.00 57.91 75 ALA D O 1
ATOM 9364 N N . ALA D 1 22 ? -2.004 42.788 35.061 1.00 58.22 76 ALA D N 1
ATOM 9365 C CA . ALA D 1 22 ? -1.371 42.092 33.946 1.00 59.17 76 ALA D CA 1
ATOM 9366 C C . ALA D 1 22 ? -1.758 40.617 33.979 1.00 59.14 76 ALA D C 1
ATOM 9367 O O . ALA D 1 22 ? -1.755 39.940 32.951 1.00 59.99 76 ALA D O 1
ATOM 9369 N N . ILE D 1 23 ? -2.097 40.127 35.166 1.00 59.27 77 ILE D N 1
ATOM 9370 C CA . ILE D 1 23 ? -2.494 38.733 35.329 1.00 60.07 77 ILE D CA 1
ATOM 9371 C C . ILE D 1 23 ? -3.930 38.515 34.866 1.00 60.70 77 ILE D C 1
ATOM 9372 O O . ILE D 1 23 ? -4.233 37.534 34.184 1.00 61.39 77 ILE D O 1
ATOM 9377 N N . THR D 1 24 ? -4.811 39.435 35.245 1.00 61.51 78 THR D N 1
ATOM 9378 C CA . THR D 1 24 ? -6.218 39.331 34.887 1.00 62.63 78 THR D CA 1
ATOM 9379 C C . THR D 1 24 ? -6.438 39.438 33.387 1.00 63.38 78 THR D C 1
ATOM 9380 O O . THR D 1 24 ? -7.477 39.021 32.878 1.00 64.77 78 THR D O 1
ATOM 9384 N N . LYS D 1 25 ? -5.466 39.989 32.671 1.00 63.19 79 LYS D N 1
ATOM 9385 C CA . LYS D 1 25 ? -5.614 40.118 31.234 1.00 62.53 79 LYS D CA 1
ATOM 9386 C C . LYS D 1 25 ? -5.192 38.842 30.520 1.00 63.09 79 LYS D C 1
ATOM 9387 O O . LYS D 1 25 ? -6.009 38.182 29.878 1.00 62.67 79 LYS D O 1
ATOM 9393 N N . ILE D 1 26 ? -3.921 38.481 30.651 1.00 63.34 80 ILE D N 1
ATOM 9394 C CA . ILE D 1 26 ? -3.398 37.288 29.994 1.00 63.84 80 ILE D CA 1
ATOM 9395 C C . ILE D 1 26 ? -4.272 36.042 30.152 1.00 64.58 80 ILE D C 1
ATOM 9396 O O . ILE D 1 26 ? -4.253 35.154 29.297 1.00 65.44 80 ILE D O 1
ATOM 9401 N N . LEU D 1 27 ? -5.039 35.974 31.237 1.00 65.25 81 LEU D N 1
ATOM 9402 C CA . LEU D 1 27 ? -5.907 34.823 31.477 1.00 66.23 81 LEU D CA 1
ATOM 9403 C C . LEU D 1 27 ? -7.361 35.095 31.094 1.00 66.92 81 LEU D C 1
ATOM 9404 O O . LEU D 1 27 ? -8.142 34.160 30.891 1.00 66.87 81 LEU D O 1
ATOM 9409 N N . ALA D 1 28 ? -7.721 36.373 30.999 1.00 67.60 82 ALA D N 1
ATOM 9410 C CA . ALA D 1 28 ? -9.077 36.756 30.617 1.00 68.29 82 ALA D CA 1
ATOM 9411 C C . ALA D 1 28 ? -9.159 36.788 29.096 1.00 69.09 82 ALA D C 1
ATOM 9412 O O . ALA D 1 28 ? -10.247 36.748 28.517 1.00 70.04 82 ALA D O 1
ATOM 9414 N N . GLU D 1 29 ? -7.998 36.869 28.453 1.00 69.70 83 GLU D N 1
ATOM 9415 C CA . GLU D 1 29 ? -7.925 36.888 26.998 1.00 70.02 83 GLU D CA 1
ATOM 9416 C C . GLU D 1 29 ? -8.179 35.463 26.519 1.00 70.43 83 GLU D C 1
ATOM 9417 O O . GLU D 1 29 ? -9.124 35.202 25.771 1.00 70.68 83 GLU D O 1
ATOM 9423 N N . GLY D 1 30 ? -7.328 34.542 26.964 1.00 70.43 84 GLY D N 1
ATOM 9424 C CA . GLY D 1 30 ? -7.483 33.154 26.581 1.00 70.07 84 GLY D CA 1
ATOM 9425 C C . GLY D 1 30 ? -8.845 32.637 26.998 1.00 70.34 84 GLY D C 1
ATOM 9426 O O . GLY D 1 30 ? -9.653 32.242 26.153 1.00 71.20 84 GLY D O 1
ATOM 9427 N N . GLY D 1 31 ? -9.103 32.661 28.305 1.00 70.18 85 GLY D N 1
ATOM 9428 C CA . GLY D 1 31 ? -10.371 32.186 28.837 1.00 69.63 85 GLY D CA 1
ATOM 9429 C C . GLY D 1 31 ? -11.268 33.280 29.394 1.00 69.78 85 GLY D C 1
ATOM 9430 O O . GLY D 1 31 ? -11.325 34.388 28.850 1.00 69.96 85 GLY D O 1
ATOM 9431 N N . GLY D 1 32 ? -11.970 32.968 30.480 1.00 69.42 86 GLY D N 1
ATOM 9432 C CA . GLY D 1 32 ? -12.864 33.935 31.091 1.00 68.91 86 GLY D CA 1
ATOM 9433 C C . GLY D 1 32 ? -12.507 34.343 32.512 1.00 68.50 86 GLY D C 1
ATOM 9434 O O . GLY D 1 32 ? -13.359 34.293 33.402 1.00 68.60 86 GLY D O 1
ATOM 9435 N N . ALA D 1 33 ? -11.254 34.733 32.743 1.00 68.01 87 ALA D N 1
ATOM 9436 C CA . ALA D 1 33 ? -10.835 35.184 34.074 1.00 67.21 87 ALA D CA 1
ATOM 9437 C C . ALA D 1 33 ? -11.097 36.686 34.115 1.00 67.22 87 ALA D C 1
ATOM 9438 O O . ALA D 1 33 ? -10.431 37.428 34.844 1.00 67.87 87 ALA D O 1
ATOM 9440 N N . LYS D 1 34 ? -12.072 37.111 33.309 1.00 66.84 88 LYS D N 1
ATOM 9441 C CA . LYS D 1 34 ? -12.479 38.510 33.170 1.00 66.32 88 LYS D CA 1
ATOM 9442 C C . LYS D 1 34 ? -11.580 39.507 33.880 1.00 65.97 88 LYS D C 1
ATOM 9443 O O . LYS D 1 34 ? -11.722 39.748 35.080 1.00 66.59 88 LYS D O 1
ATOM 9449 N N . PHE D 1 35 ? -10.666 40.105 33.120 1.00 65.58 89 PHE D N 1
ATOM 9450 C CA . PHE D 1 35 ? -9.722 41.054 33.684 1.00 65.15 89 PHE D CA 1
ATOM 9451 C C . PHE D 1 35 ? -10.385 42.259 34.318 1.00 64.55 89 PHE D C 1
ATOM 9452 O O . PHE D 1 35 ? -11.471 42.681 33.918 1.00 64.35 89 PHE D O 1
ATOM 9460 N N . LYS D 1 36 ? -9.705 42.806 35.316 1.00 63.89 90 LYS D N 1
ATOM 9461 C CA . LYS D 1 36 ? -10.159 43.999 36.003 1.00 63.33 90 LYS D CA 1
ATOM 9462 C C . LYS D 1 36 ? -8.955 44.908 35.803 1.00 63.33 90 LYS D C 1
ATOM 9463 O O . LYS D 1 36 ? -7.820 44.499 36.040 1.00 62.97 90 LYS D O 1
ATOM 9469 N N . LYS D 1 37 ? -9.192 46.129 35.344 1.00 63.58 91 LYS D N 1
ATOM 9470 C CA . LYS D 1 37 ? -8.096 47.044 35.077 1.00 63.62 91 LYS D CA 1
ATOM 9471 C C . LYS D 1 37 ? -7.352 47.593 36.292 1.00 63.60 91 LYS D C 1
ATOM 9472 O O . LYS D 1 37 ? -7.903 47.704 37.387 1.00 63.05 91 LYS D O 1
ATOM 9478 N N . TYR D 1 38 ? -6.086 47.928 36.059 1.00 63.55 92 TYR D N 1
ATOM 9479 C CA . TYR D 1 38 ? -5.184 48.483 37.061 1.00 63.74 92 TYR D CA 1
ATOM 9480 C C . TYR D 1 38 ? -5.882 49.440 38.024 1.00 64.53 92 TYR D C 1
ATOM 9481 O O . TYR D 1 38 ? -5.798 49.271 39.237 1.00 64.86 92 TYR D O 1
ATOM 9490 N N . GLU D 1 39 ? -6.566 50.444 37.483 1.00 65.05 93 GLU D N 1
ATOM 9491 C CA . GLU D 1 39 ? -7.265 51.427 38.309 1.00 65.73 93 GLU D CA 1
ATOM 9492 C C . GLU D 1 39 ? -8.315 50.789 39.211 1.00 65.58 93 GLU D C 1
ATOM 9493 O O . GLU D 1 39 ? -8.503 51.211 40.353 1.00 65.34 93 GLU D O 1
ATOM 9499 N N . GLU D 1 40 ? -9.012 49.785 38.689 1.00 65.69 94 GLU D N 1
ATOM 9500 C CA . GLU D 1 40 ? -10.033 49.093 39.462 1.00 65.73 94 GLU D CA 1
ATOM 9501 C C . GLU D 1 40 ? -9.301 48.482 40.652 1.00 65.10 94 GLU D C 1
ATOM 9502 O O . GLU D 1 40 ? -9.582 48.795 41.814 1.00 64.52 94 GLU D O 1
ATOM 9508 N N . ILE D 1 41 ? -8.344 47.614 40.332 1.00 64.21 95 ILE D N 1
ATOM 9509 C CA . ILE D 1 41 ? -7.528 46.934 41.331 1.00 62.84 95 ILE D CA 1
ATOM 9510 C C . ILE D 1 41 ? -6.810 47.945 42.219 1.00 63.12 95 ILE D C 1
ATOM 9511 O O . ILE D 1 41 ? -6.894 47.874 43.445 1.00 62.45 95 ILE D O 1
ATOM 9516 N N . ASP D 1 42 ? -6.108 48.885 41.589 1.00 63.82 96 ASP D N 1
ATOM 9517 C CA . ASP D 1 42 ? -5.356 49.915 42.303 1.00 65.09 96 ASP D CA 1
ATOM 9518 C C . ASP D 1 42 ? -6.220 50.656 43.317 1.00 66.02 96 ASP D C 1
ATOM 9519 O O . ASP D 1 42 ? -5.707 51.209 44.291 1.00 66.56 96 ASP D O 1
ATOM 9524 N N . ASN D 1 43 ? -7.528 50.676 43.079 1.00 67.82 97 ASN D N 1
ATOM 9525 C CA . ASN D 1 43 ? -8.473 51.306 44.005 1.00 68.94 97 ASN D CA 1
ATOM 9526 C C . ASN D 1 43 ? -9.410 50.247 44.579 1.00 69.49 97 ASN D C 1
ATOM 9527 O O . ASN D 1 43 ? -10.635 50.317 44.449 1.00 69.72 97 ASN D O 1
ATOM 9532 N N . ALA D 1 44 ? -8.787 49.273 45.230 1.00 69.19 98 ALA D N 1
ATOM 9533 C CA . ALA D 1 44 ? -9.440 48.130 45.854 1.00 68.79 98 ALA D CA 1
ATOM 9534 C C . ALA D 1 44 ? -10.708 48.368 46.663 1.00 68.55 98 ALA D C 1
ATOM 9535 O O . ALA D 1 44 ? -10.830 49.375 47.371 1.00 69.13 98 ALA D O 1
ATOM 9537 N N . PRO D 1 45 ? -11.649 47.402 46.591 1.00 68.45 99 PRO D N 1
ATOM 9538 C CA . PRO D 1 45 ? -12.931 47.439 47.304 1.00 68.39 99 PRO D CA 1
ATOM 9539 C C . PRO D 1 45 ? -12.681 47.307 48.802 1.00 68.71 99 PRO D C 1
ATOM 9540 O O . PRO D 1 45 ? -12.497 46.208 49.315 1.00 69.27 99 PRO D O 1
ATOM 9544 N N . GLU D 1 46 ? -12.659 48.439 49.491 1.00 68.06 100 GLU D N 1
ATOM 9545 C CA . GLU D 1 46 ? -12.415 48.485 50.925 1.00 67.93 100 GLU D CA 1
ATOM 9546 C C . GLU D 1 46 ? -13.277 47.468 51.693 1.00 67.91 100 GLU D C 1
ATOM 9547 O O . GLU D 1 46 ? -14.506 47.508 51.618 1.00 67.83 100 GLU D O 1
ATOM 9553 N N . GLU D 1 47 ? -12.631 46.545 52.411 1.00 67.72 101 GLU D N 1
ATOM 9554 C CA . GLU D 1 47 ? -13.358 45.540 53.189 1.00 67.67 101 GLU D CA 1
ATOM 9555 C C . GLU D 1 47 ? -13.157 45.695 54.699 1.00 67.71 101 GLU D C 1
ATOM 9556 O O . GLU D 1 47 ? -12.172 46.283 55.154 1.00 68.46 101 GLU D O 1
ATOM 9562 N N . ARG D 1 48 ? -14.095 45.148 55.469 1.00 67.15 102 ARG D N 1
ATOM 9563 C CA . ARG D 1 48 ? -14.064 45.250 56.925 1.00 66.51 102 ARG D CA 1
ATOM 9564 C C . ARG D 1 48 ? -14.104 43.868 57.566 1.00 66.43 102 ARG D C 1
ATOM 9565 O O . ARG D 1 48 ? -15.024 43.085 57.321 1.00 66.57 102 ARG D O 1
ATOM 9573 N N . ALA D 1 49 ? -13.095 43.573 58.379 1.00 66.06 103 ALA D N 1
ATOM 9574 C CA . ALA D 1 49 ? -13.007 42.292 59.072 1.00 65.47 103 ALA D CA 1
ATOM 9575 C C . ALA D 1 49 ? -13.118 42.555 60.562 1.00 65.23 103 ALA D C 1
ATOM 9576 O O . ALA D 1 49 ? -12.113 42.600 61.275 1.00 66.02 103 ALA D O 1
ATOM 9578 N N . ARG D 1 50 ? -14.352 42.737 61.018 1.00 65.09 104 ARG D N 1
ATOM 9579 C CA . ARG D 1 50 ? -14.637 43.015 62.419 1.00 64.45 104 ARG D CA 1
ATOM 9580 C C . ARG D 1 50 ? -14.223 44.448 62.746 1.00 63.88 104 ARG D C 1
ATOM 9581 O O . ARG D 1 50 ? -13.317 44.674 63.549 1.00 63.62 104 ARG D O 1
ATOM 9589 N N . GLY D 1 51 ? -14.885 45.410 62.110 1.00 63.53 105 GLY D N 1
ATOM 9590 C CA . GLY D 1 51 ? -14.572 46.808 62.345 1.00 63.21 105 GLY D CA 1
ATOM 9591 C C . GLY D 1 51 ? -13.266 47.234 61.695 1.00 63.65 105 GLY D C 1
ATOM 9592 O O . GLY D 1 51 ? -13.159 48.337 61.154 1.00 63.62 105 GLY D O 1
ATOM 9593 N N . ILE D 1 52 ? -12.271 46.358 61.747 1.00 63.80 106 ILE D N 1
ATOM 9594 C CA . ILE D 1 52 ? -10.964 46.641 61.164 1.00 63.29 106 ILE D CA 1
ATOM 9595 C C . ILE D 1 52 ? -11.077 46.919 59.665 1.00 63.86 106 ILE D C 1
ATOM 9596 O O . ILE D 1 52 ? -11.486 46.051 58.891 1.00 63.87 106 ILE D O 1
ATOM 9601 N N . THR D 1 53 ? -10.716 48.137 59.266 1.00 63.99 107 THR D N 1
ATOM 9602 C CA . THR D 1 53 ? -10.770 48.555 57.866 1.00 64.24 107 THR D CA 1
ATOM 9603 C C . THR D 1 53 ? -9.581 48.019 57.079 1.00 63.65 107 THR D C 1
ATOM 9604 O O . THR D 1 53 ? -8.442 48.083 57.539 1.00 64.25 107 THR D O 1
ATOM 9608 N N . ILE D 1 54 ? -9.849 47.490 55.891 1.00 63.25 108 ILE D N 1
ATOM 9609 C CA . ILE D 1 54 ? -8.790 46.941 55.054 1.00 62.99 108 ILE D CA 1
ATOM 9610 C C . ILE D 1 54 ? -9.048 47.125 53.561 1.00 63.68 108 ILE D C 1
ATOM 9611 O O . ILE D 1 54 ? -9.870 46.424 52.969 1.00 63.86 108 ILE D O 1
ATOM 9616 N N . ASN D 1 55 ? -8.336 48.061 52.948 1.00 63.97 109 ASN D N 1
ATOM 9617 C CA . ASN D 1 55 ? -8.488 48.281 51.519 1.00 64.15 109 ASN D CA 1
ATOM 9618 C C . ASN D 1 55 ? -7.798 47.113 50.825 1.00 64.00 109 ASN D C 1
ATOM 9619 O O . ASN D 1 55 ? -6.571 47.092 50.700 1.00 64.60 109 ASN D O 1
ATOM 9624 N N . ALA D 1 56 ? -8.586 46.133 50.396 1.00 63.67 110 ALA D N 1
ATOM 9625 C CA . ALA D 1 56 ? -8.042 44.961 49.721 1.00 62.96 110 ALA D CA 1
ATOM 9626 C C . ALA D 1 56 ? -8.743 44.700 48.400 1.00 62.58 110 ALA D C 1
ATOM 9627 O O . ALA D 1 56 ? -9.971 44.718 48.319 1.00 63.20 110 ALA D O 1
ATOM 9629 N N . ALA D 1 57 ? -7.952 44.455 47.364 1.00 62.14 111 ALA D N 1
ATOM 9630 C CA . ALA D 1 57 ? -8.493 44.185 46.042 1.00 61.63 111 ALA D CA 1
ATOM 9631 C C . ALA D 1 57 ? -8.494 42.687 45.790 1.00 61.11 111 ALA D C 1
ATOM 9632 O O . ALA D 1 57 ? -7.444 42.049 45.775 1.00 61.03 111 ALA D O 1
ATOM 9634 N N . HIS D 1 58 ? -9.682 42.126 45.608 1.00 60.60 112 HIS D N 1
ATOM 9635 C CA . HIS D 1 58 ? -9.807 40.703 45.346 1.00 60.53 112 HIS D CA 1
ATOM 9636 C C . HIS D 1 58 ? -10.082 40.466 43.877 1.00 60.96 112 HIS D C 1
ATOM 9637 O O . HIS D 1 58 ? -10.832 41.214 43.241 1.00 60.84 112 HIS D O 1
ATOM 9644 N N . VAL D 1 59 ? -9.456 39.428 43.337 1.00 61.32 113 VAL D N 1
ATOM 9645 C CA . VAL D 1 59 ? -9.631 39.079 41.938 1.00 61.71 113 VAL D CA 1
ATOM 9646 C C . VAL D 1 59 ? -9.494 37.579 41.785 1.00 62.03 113 VAL D C 1
ATOM 9647 O O . VAL D 1 59 ? -8.699 36.944 42.477 1.00 62.18 113 VAL D O 1
ATOM 9651 N N . GLU D 1 60 ? -10.282 37.011 40.884 1.00 62.31 114 GLU D N 1
ATOM 9652 C CA . GLU D 1 60 ? -10.220 35.584 40.640 1.00 62.62 114 GLU D CA 1
ATOM 9653 C C . GLU D 1 60 ? -9.785 35.382 39.202 1.00 62.45 114 GLU D C 1
ATOM 9654 O O . GLU D 1 60 ? -10.143 36.154 38.311 1.00 62.97 114 GLU D O 1
ATOM 9660 N N . TYR D 1 61 ? -8.991 34.346 38.986 1.00 61.89 115 TYR D N 1
ATOM 9661 C CA . TYR D 1 61 ? -8.505 34.026 37.661 1.00 61.52 115 TYR D CA 1
ATOM 9662 C C . TYR D 1 61 ? -8.133 32.568 37.716 1.00 61.79 115 TYR D C 1
ATOM 9663 O O . TYR D 1 61 ? -7.807 32.049 38.783 1.00 61.90 115 TYR D O 1
ATOM 9672 N N . SER D 1 62 ? -8.195 31.896 36.579 1.00 62.49 116 SER D N 1
ATOM 9673 C CA . SER D 1 62 ? -7.886 30.482 36.572 1.00 63.44 116 SER D CA 1
ATOM 9674 C C . SER D 1 62 ? -6.833 30.091 35.567 1.00 63.93 116 SER D C 1
ATOM 9675 O O . SER D 1 62 ? -6.718 30.682 34.494 1.00 64.72 116 SER D O 1
ATOM 9678 N N . THR D 1 63 ? -6.053 29.090 35.948 1.00 64.78 117 THR D N 1
ATOM 9679 C CA . THR D 1 63 ? -5.018 28.543 35.096 1.00 65.46 117 THR D CA 1
ATOM 9680 C C . THR D 1 63 ? -5.569 27.169 34.751 1.00 65.51 117 THR D C 1
ATOM 9681 O O . THR D 1 63 ? -6.324 26.589 35.532 1.00 65.44 117 THR D O 1
ATOM 9685 N N . ALA D 1 64 ? -5.205 26.652 33.586 1.00 65.94 118 ALA D N 1
ATOM 9686 C CA . ALA D 1 64 ? -5.690 25.347 33.162 1.00 66.18 118 ALA D CA 1
ATOM 9687 C C . ALA D 1 64 ? -5.631 24.315 34.286 1.00 66.31 118 ALA D C 1
ATOM 9688 O O . ALA D 1 64 ? -6.366 23.327 34.266 1.00 66.96 118 ALA D O 1
ATOM 9690 N N . ALA D 1 65 ? -4.769 24.554 35.271 1.00 66.20 119 ALA D N 1
ATOM 9691 C CA . ALA D 1 65 ? -4.605 23.620 36.380 1.00 65.84 119 ALA D CA 1
ATOM 9692 C C . ALA D 1 65 ? -5.257 24.024 37.702 1.00 65.47 119 ALA D C 1
ATOM 9693 O O . ALA D 1 65 ? -5.468 23.170 38.564 1.00 65.67 119 ALA D O 1
ATOM 9695 N N . ARG D 1 66 ? -5.581 25.305 37.871 1.00 65.05 120 ARG D N 1
ATOM 9696 C CA . ARG 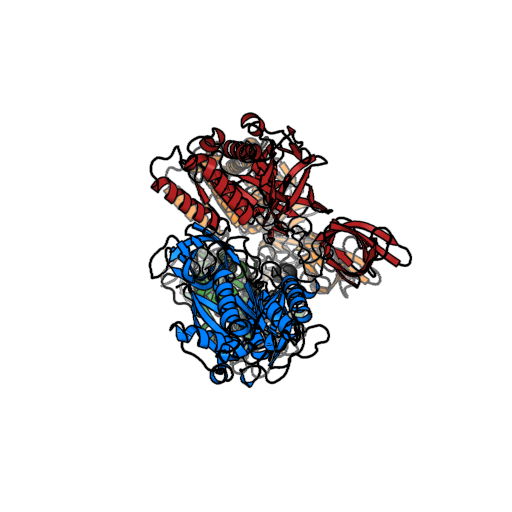D 1 66 ? -6.199 25.755 39.121 1.00 64.55 120 ARG D CA 1
ATOM 9697 C C . ARG D 1 66 ? -6.990 27.056 39.045 1.00 64.36 120 ARG D C 1
ATOM 9698 O O . ARG D 1 66 ? -6.849 27.846 38.110 1.00 64.55 120 ARG D O 1
ATOM 9706 N N . HIS D 1 67 ? -7.815 27.264 40.068 1.00 63.88 121 HIS D N 1
ATOM 9707 C CA . HIS D 1 67 ? -8.600 28.481 40.213 1.00 63.26 121 HIS D CA 1
ATOM 9708 C C . HIS D 1 67 ? -7.899 29.221 41.344 1.00 62.72 121 HIS D C 1
ATOM 9709 O O . HIS D 1 67 ? -7.457 28.600 42.310 1.00 62.62 121 HIS D O 1
ATOM 9716 N N . TYR D 1 68 ? -7.800 30.540 41.236 1.00 62.32 122 TYR D N 1
ATOM 9717 C CA . TYR D 1 68 ? -7.113 31.313 42.260 1.00 61.14 122 TYR D CA 1
ATOM 9718 C C . TYR D 1 68 ? -7.892 32.489 42.828 1.00 60.68 122 TYR D C 1
ATOM 9719 O O . TYR D 1 68 ? -8.562 33.218 42.100 1.00 60.77 122 TYR D O 1
ATOM 9728 N N . ALA D 1 69 ? -7.798 32.653 44.146 1.00 60.10 123 ALA D N 1
ATOM 9729 C CA . ALA D 1 69 ? -8.431 33.766 44.845 1.00 59.46 123 ALA D CA 1
ATOM 9730 C C . ALA D 1 69 ? -7.257 34.683 45.177 1.00 59.19 123 ALA D C 1
ATOM 9731 O O . ALA D 1 69 ? -6.612 34.548 46.222 1.00 59.72 123 ALA D O 1
ATOM 9733 N N . HIS D 1 70 ? -6.983 35.607 44.264 1.00 58.06 124 HIS D N 1
ATOM 9734 C CA . HIS D 1 70 ? -5.872 36.535 44.393 1.00 56.62 124 HIS D CA 1
ATOM 9735 C C . HIS D 1 70 ? -6.265 37.858 45.037 1.00 56.41 124 HIS D C 1
ATOM 9736 O O . HIS D 1 70 ? -7.281 38.463 44.689 1.00 57.13 124 HIS D O 1
ATOM 9743 N N . THR D 1 71 ? -5.448 38.297 45.987 1.00 55.74 125 THR D N 1
ATOM 9744 C CA . THR D 1 71 ? -5.685 39.551 46.685 1.00 56.24 125 THR D CA 1
ATOM 9745 C C . THR D 1 71 ? -4.487 40.493 46.595 1.00 56.87 125 THR D C 1
ATOM 9746 O O . THR D 1 71 ? -3.335 40.069 46.698 1.00 56.99 125 THR D O 1
ATOM 9750 N N . ASP D 1 72 ? -4.776 41.774 46.383 1.00 57.16 126 ASP D N 1
ATOM 9751 C CA . ASP D 1 72 ? -3.754 42.808 46.275 1.00 57.24 126 ASP D CA 1
ATOM 9752 C C . ASP D 1 72 ? -4.183 43.989 47.130 1.00 58.00 126 ASP D C 1
ATOM 9753 O O . ASP D 1 72 ? -5.335 44.416 47.068 1.00 58.29 126 ASP D O 1
ATOM 9758 N N . CYS D 1 73 ? -3.263 44.517 47.930 1.00 58.03 127 CYS D N 1
ATOM 9759 C CA . CYS D 1 73 ? -3.579 45.648 48.794 1.00 58.62 127 CYS D CA 1
ATOM 9760 C C . CYS D 1 73 ? -2.734 46.873 48.452 1.00 59.46 127 CYS D C 1
ATOM 9761 O O . CYS D 1 73 ? -1.540 46.767 48.181 1.00 59.78 127 CYS D O 1
ATOM 9764 N N . PRO D 1 74 ? -3.355 48.060 48.466 1.00 60.32 128 PRO D N 1
ATOM 9765 C CA . PRO D 1 74 ? -2.689 49.328 48.158 1.00 60.37 128 PRO D CA 1
ATOM 9766 C C . PRO D 1 74 ? -1.463 49.650 49.012 1.00 60.28 128 PRO D C 1
ATOM 9767 O O . PRO D 1 74 ? -0.328 49.563 48.538 1.00 60.84 128 PRO D O 1
ATOM 9771 N N . GLY D 1 75 ? -1.701 50.023 50.266 1.00 59.05 129 GLY D N 1
ATOM 9772 C CA . GLY D 1 75 ? -0.608 50.383 51.150 1.00 58.21 129 GLY D CA 1
ATOM 9773 C C . GLY D 1 75 ? -0.090 49.309 52.086 1.00 57.70 129 GLY D C 1
ATOM 9774 O O . GLY D 1 75 ? -0.755 48.307 52.357 1.00 57.67 129 GLY D O 1
ATOM 9775 N N . HIS D 1 76 ? 1.121 49.541 52.579 1.00 56.68 130 HIS D N 1
ATOM 9776 C CA . HIS D 1 76 ? 1.787 48.634 53.504 1.00 56.03 130 HIS D CA 1
ATOM 9777 C C . HIS D 1 76 ? 0.867 48.284 54.670 1.00 56.27 130 HIS D C 1
ATOM 9778 O O . HIS D 1 76 ? 0.763 47.121 55.070 1.00 56.60 130 HIS D O 1
ATOM 9785 N N . ALA D 1 77 ? 0.199 49.303 55.203 1.00 56.13 131 ALA D N 1
ATOM 9786 C CA . ALA D 1 77 ? -0.711 49.140 56.331 1.00 56.14 131 ALA D CA 1
ATOM 9787 C C . ALA D 1 77 ? -1.795 48.094 56.084 1.00 55.93 131 ALA D C 1
ATOM 9788 O O . ALA D 1 77 ? -2.202 47.381 57.004 1.00 55.74 131 ALA D O 1
ATOM 9790 N N . ASP D 1 78 ? -2.264 48.003 54.843 1.00 55.60 132 ASP D N 1
ATOM 9791 C CA . ASP D 1 78 ? -3.300 47.036 54.498 1.00 55.06 132 ASP D CA 1
ATOM 9792 C C . ASP D 1 78 ? -2.790 45.618 54.679 1.00 53.69 132 ASP D C 1
ATOM 9793 O O . ASP D 1 78 ? -3.456 44.780 55.291 1.00 53.42 132 ASP D O 1
ATOM 9798 N N . TYR D 1 79 ? -1.610 45.348 54.134 1.00 52.08 133 TYR D N 1
ATOM 9799 C CA . TYR D 1 79 ? -1.021 44.023 54.250 1.00 49.66 133 TYR D CA 1
ATOM 9800 C C . TYR D 1 79 ? -0.760 43.654 55.698 1.00 48.15 133 TYR D C 1
ATOM 9801 O O . TYR D 1 79 ? -1.086 42.552 56.132 1.00 48.16 133 TYR D O 1
ATOM 9810 N N . VAL D 1 80 ? -0.170 44.577 56.445 1.00 48.18 134 VAL D N 1
ATOM 9811 C CA . VAL D 1 80 ? 0.125 44.320 57.845 1.00 47.88 134 VAL D CA 1
ATOM 9812 C C . VAL D 1 80 ? -1.154 43.916 58.571 1.00 48.77 134 VAL D C 1
ATOM 9813 O O . VAL D 1 80 ? -1.225 42.849 59.173 1.00 48.42 134 VAL D O 1
ATOM 9817 N N . LYS D 1 81 ? -2.178 44.758 58.490 1.00 50.41 135 LYS D N 1
ATOM 9818 C CA . LYS D 1 81 ? -3.435 44.462 59.164 1.00 51.21 135 LYS D CA 1
ATOM 9819 C C . LYS D 1 81 ? -4.098 43.200 58.626 1.00 51.12 135 LYS D C 1
ATOM 9820 O O . LYS D 1 81 ? -4.584 42.371 59.396 1.00 51.25 135 LYS D O 1
ATOM 9826 N N . ASN D 1 82 ? -4.105 43.042 57.307 1.00 50.59 136 ASN D N 1
ATOM 9827 C CA . ASN D 1 82 ? -4.722 41.870 56.702 1.00 51.29 136 ASN D CA 1
ATOM 9828 C C . ASN D 1 82 ? -4.061 40.570 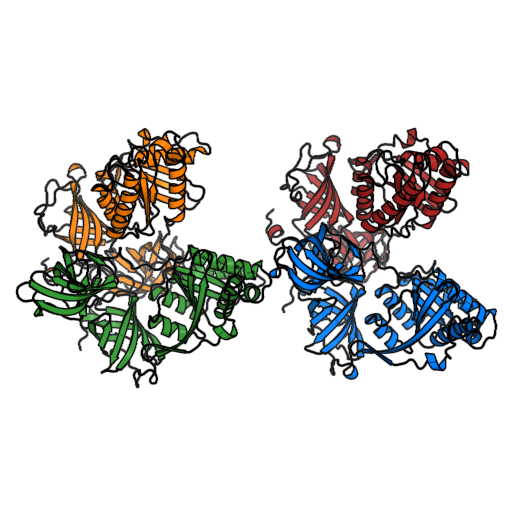57.146 1.00 51.27 136 ASN D C 1
ATOM 9829 O O . ASN D 1 82 ? -4.740 39.619 57.532 1.00 50.63 136 ASN D O 1
ATOM 9834 N N . MET D 1 83 ? -2.733 40.528 57.093 1.00 50.14 137 MET D N 1
ATOM 9835 C CA . MET D 1 83 ? -2.021 39.324 57.488 1.00 49.58 137 MET D CA 1
ATOM 9836 C C . MET D 1 83 ? -2.115 39.056 58.985 1.00 48.28 137 MET D C 1
ATOM 9837 O O . MET D 1 83 ? -2.242 37.911 59.402 1.00 48.00 137 MET D O 1
ATOM 9842 N N . ILE D 1 84 ? -2.065 40.107 59.791 1.00 48.46 138 ILE D N 1
ATOM 9843 C CA . ILE D 1 84 ? -2.166 39.948 61.236 1.00 49.34 138 ILE D CA 1
ATOM 9844 C C . ILE D 1 84 ? -3.550 39.425 61.644 1.00 50.73 138 ILE D C 1
ATOM 9845 O O . ILE D 1 84 ? -3.662 38.595 62.545 1.00 51.43 138 ILE D O 1
ATOM 9850 N N . THR D 1 85 ? -4.599 39.902 60.981 1.00 51.51 139 THR D N 1
ATOM 9851 C CA . THR D 1 85 ? -5.961 39.466 61.296 1.00 53.11 139 THR D CA 1
ATOM 9852 C C . THR D 1 85 ? -6.334 38.184 60.557 1.00 54.49 139 THR D C 1
ATOM 9853 O O . THR D 1 85 ? -7.315 37.519 60.898 1.00 53.90 139 THR D O 1
ATOM 9857 N N . GLY D 1 86 ? -5.558 37.846 59.531 1.00 56.02 140 GLY D N 1
ATOM 9858 C CA . GLY D 1 86 ? -5.848 36.646 58.769 1.00 58.12 140 GLY D CA 1
ATOM 9859 C C . GLY D 1 86 ? -7.186 36.750 58.061 1.00 59.84 140 GLY D C 1
ATOM 9860 O O . GLY D 1 86 ? -7.848 35.742 57.810 1.00 59.93 140 GLY D O 1
ATOM 9861 N N . THR D 1 87 ? -7.586 37.979 57.745 1.00 61.24 141 THR D N 1
ATOM 9862 C CA . THR D 1 87 ? -8.849 38.232 57.056 1.00 63.16 141 THR D CA 1
ATOM 9863 C C . THR D 1 87 ? -8.922 37.469 55.738 1.00 63.92 141 THR D C 1
ATOM 9864 O O . THR D 1 87 ? -9.990 36.999 55.338 1.00 64.43 141 THR D O 1
ATOM 9868 N N . ALA D 1 88 ? -7.785 37.353 55.059 1.00 64.07 142 ALA D N 1
ATOM 9869 C CA . ALA D 1 88 ? -7.723 36.645 53.785 1.00 63.98 142 ALA D CA 1
ATOM 9870 C C . ALA D 1 88 ? -6.664 35.538 53.838 1.00 63.87 142 ALA D C 1
ATOM 9871 O O . ALA D 1 88 ? -5.473 35.816 53.688 1.00 64.94 142 ALA D O 1
ATOM 9873 N N . PRO D 1 89 ? -7.086 34.272 54.060 1.00 63.50 143 PRO D N 1
ATOM 9874 C CA . PRO D 1 89 ? -6.177 33.119 54.134 1.00 62.77 143 PRO D CA 1
ATOM 9875 C C . PRO D 1 89 ? -5.265 33.018 52.909 1.00 62.19 143 PRO D C 1
ATOM 9876 O O . PRO D 1 89 ? -5.688 33.278 51.783 1.00 62.71 143 PRO D O 1
ATOM 9880 N N . LEU D 1 90 ? -4.008 32.647 53.136 1.00 60.86 144 LEU D N 1
ATOM 9881 C CA . LEU D 1 90 ? -3.036 32.547 52.056 1.00 59.16 144 LEU D CA 1
ATOM 9882 C C . LEU D 1 90 ? -2.345 31.202 52.065 1.00 58.94 144 LEU D C 1
ATOM 9883 O O . LEU D 1 90 ? -1.771 30.790 53.071 1.00 59.43 144 LEU D O 1
ATOM 9888 N N . ASP D 1 91 ? -2.396 30.523 50.930 1.00 58.19 145 ASP D N 1
ATOM 9889 C CA . ASP D 1 91 ? -1.764 29.227 50.803 1.00 58.13 145 ASP D CA 1
ATOM 9890 C C . ASP D 1 91 ? -0.398 29.464 50.180 1.00 56.89 145 ASP D C 1
ATOM 9891 O O . ASP D 1 91 ? 0.498 28.619 50.244 1.00 57.86 145 ASP D O 1
ATOM 9896 N N . GLY D 1 92 ? -0.258 30.637 49.576 1.00 55.46 146 GLY D N 1
ATOM 9897 C CA . GLY D 1 92 ? 0.985 31.013 48.937 1.00 53.27 146 GLY D CA 1
ATOM 9898 C C . GLY D 1 92 ? 1.024 32.510 48.712 1.00 51.50 146 GLY D C 1
ATOM 9899 O O . GLY D 1 92 ? 0.007 33.195 48.825 1.00 50.44 146 GLY D O 1
ATOM 9900 N N . CYS D 1 93 ? 2.208 33.024 48.403 1.00 50.08 147 CYS D N 1
ATOM 9901 C CA . CYS D 1 93 ? 2.371 34.444 48.157 1.00 48.26 147 CYS D CA 1
ATOM 9902 C C . CYS D 1 93 ? 3.194 34.694 46.922 1.00 47.31 147 CYS D C 1
ATOM 9903 O O . CYS D 1 93 ? 4.043 33.886 46.545 1.00 46.85 147 CYS D O 1
ATOM 9906 N N . ILE D 1 94 ? 2.921 35.824 46.288 1.00 45.36 148 ILE D N 1
ATOM 9907 C CA . ILE D 1 94 ? 3.651 36.226 45.107 1.00 44.14 148 ILE D CA 1
ATOM 9908 C C . ILE D 1 94 ? 4.377 37.474 45.560 1.00 42.19 148 ILE D C 1
ATOM 9909 O O . ILE D 1 94 ? 3.779 38.544 45.692 1.00 39.98 148 ILE D O 1
ATOM 9914 N N . LEU D 1 95 ? 5.664 37.318 45.837 1.00 40.77 149 LEU D N 1
ATOM 9915 C CA . LEU D 1 95 ? 6.463 38.441 46.286 1.00 39.01 149 LEU D CA 1
ATOM 9916 C C . LEU D 1 95 ? 6.935 39.238 45.085 1.00 37.60 149 LEU D C 1
ATOM 9917 O O . LEU D 1 95 ? 7.641 38.722 44.227 1.00 36.67 149 LEU D O 1
ATOM 9922 N N . VAL D 1 96 ? 6.529 40.500 45.027 1.00 38.84 150 VAL D N 1
ATOM 9923 C CA . VAL D 1 96 ? 6.938 41.372 43.937 1.00 38.43 150 VAL D CA 1
ATOM 9924 C C . VAL D 1 96 ? 8.136 42.197 44.391 1.00 37.93 150 VAL D C 1
ATOM 9925 O O . VAL D 1 96 ? 8.095 42.824 45.443 1.00 39.16 150 VAL D O 1
ATOM 9929 N N . VAL D 1 97 ? 9.197 42.201 43.595 1.00 39.04 151 VAL D N 1
ATOM 9930 C CA . VAL D 1 97 ? 10.388 42.979 43.928 1.00 38.75 151 VAL D CA 1
ATOM 9931 C C . VAL D 1 97 ? 10.894 43.746 42.711 1.00 39.20 151 VAL D C 1
ATOM 9932 O O . VAL D 1 97 ? 11.315 43.144 41.728 1.00 39.50 151 VAL D O 1
ATOM 9936 N N . ALA D 1 98 ? 10.848 45.073 42.782 1.00 41.95 152 ALA D N 1
ATOM 9937 C CA . ALA D 1 98 ? 11.325 45.905 41.680 1.00 44.48 152 ALA D CA 1
ATOM 9938 C C . ALA D 1 98 ? 12.814 45.624 41.491 1.00 46.65 152 ALA D C 1
ATOM 9939 O O . ALA D 1 98 ? 13.608 45.827 42.409 1.00 45.62 152 ALA D O 1
ATOM 9941 N N . ALA D 1 99 ? 13.184 45.148 40.304 1.00 49.62 153 ALA D N 1
ATOM 9942 C CA . ALA D 1 99 ? 14.575 44.813 39.994 1.00 52.07 153 ALA D CA 1
ATOM 9943 C C . ALA D 1 99 ? 15.538 45.997 40.049 1.00 53.62 153 ALA D C 1
ATOM 9944 O O . ALA D 1 99 ? 16.754 45.810 40.129 1.00 54.32 153 ALA D O 1
ATOM 9946 N N . ASN D 1 100 ? 15.004 47.211 40.001 1.00 55.02 154 ASN D N 1
ATOM 9947 C CA . ASN D 1 100 ? 15.844 48.403 40.039 1.00 55.95 154 ASN D CA 1
ATOM 9948 C C . ASN D 1 100 ? 15.979 48.913 41.468 1.00 55.39 154 ASN D C 1
ATOM 9949 O O . ASN D 1 100 ? 16.933 49.617 41.804 1.00 55.21 154 ASN D O 1
ATOM 9954 N N . ASP D 1 101 ? 15.016 48.536 42.303 1.00 53.46 155 ASP D N 1
ATOM 9955 C CA . ASP D 1 101 ? 14.988 48.934 43.703 1.00 51.63 155 ASP D CA 1
ATOM 9956 C C . ASP D 1 101 ? 15.543 47.815 44.585 1.00 49.64 155 ASP D C 1
ATOM 9957 O O . ASP D 1 101 ? 16.168 48.077 45.613 1.00 49.24 155 ASP D O 1
ATOM 9962 N N . GLY D 1 102 ? 15.317 46.569 44.170 1.00 46.84 156 GLY D N 1
ATOM 9963 C CA . GLY D 1 102 ? 15.783 45.425 44.935 1.00 42.64 156 GLY D CA 1
ATOM 9964 C C . GLY D 1 102 ? 14.967 45.296 46.203 1.00 40.00 156 GLY D C 1
ATOM 9965 O O . GLY D 1 102 ? 14.064 46.098 46.422 1.00 40.00 156 GLY D O 1
ATOM 9966 N N . PRO D 1 103 ? 15.255 44.311 47.070 1.00 39.82 157 PRO D N 1
ATOM 9967 C CA . PRO D 1 103 ? 14.473 44.175 48.302 1.00 39.94 157 PRO D CA 1
ATOM 9968 C C . PRO D 1 103 ? 14.497 45.454 49.141 1.00 40.41 157 PRO D C 1
ATOM 9969 O O . PRO D 1 103 ? 15.560 46.029 49.385 1.00 39.67 157 PRO D O 1
ATOM 9973 N N . MET D 1 104 ? 13.322 45.900 49.568 1.00 38.96 158 MET D N 1
ATOM 9974 C CA . MET D 1 104 ? 13.211 47.099 50.385 1.00 39.92 158 MET D CA 1
ATOM 9975 C C . MET D 1 104 ? 12.575 46.714 51.713 1.00 39.21 158 MET D C 1
ATOM 9976 O O . MET D 1 104 ? 12.133 45.582 51.877 1.00 39.37 158 MET D O 1
ATOM 9981 N N . PRO D 1 105 ? 12.498 47.652 52.670 1.00 39.51 159 PRO D N 1
ATOM 9982 C CA . PRO D 1 105 ? 11.915 47.384 53.990 1.00 39.99 159 PRO D CA 1
ATOM 9983 C C . PRO D 1 105 ? 10.625 46.568 54.032 1.00 40.65 159 PRO D C 1
ATOM 9984 O O . PRO D 1 105 ? 10.522 45.597 54.789 1.00 40.42 159 PRO D O 1
ATOM 9988 N N . GLN D 1 106 ? 9.641 46.962 53.232 1.00 40.47 160 GLN D N 1
ATOM 9989 C CA . GLN D 1 106 ? 8.368 46.252 53.200 1.00 40.98 160 GLN D CA 1
ATOM 9990 C C . GLN D 1 106 ? 8.533 44.844 52.640 1.00 38.93 160 GLN D C 1
ATOM 9991 O O . GLN D 1 106 ? 7.794 43.932 53.016 1.00 38.07 160 GLN D O 1
ATOM 9997 N N . THR D 1 107 ? 9.489 44.675 51.733 1.00 36.78 161 THR D N 1
ATOM 9998 C CA . THR D 1 107 ? 9.753 43.370 51.148 1.00 36.38 161 THR D CA 1
ATOM 9999 C C . THR D 1 107 ? 10.068 42.401 52.284 1.00 36.59 161 THR D C 1
ATOM 10000 O O . THR D 1 107 ? 9.571 41.278 52.323 1.00 37.48 161 THR D O 1
ATOM 10004 N N . ARG D 1 108 ? 10.911 42.859 53.205 1.00 36.44 162 ARG D N 1
ATOM 10005 C CA . ARG D 1 108 ? 11.329 42.065 54.352 1.00 35.03 162 ARG D CA 1
ATOM 10006 C C . ARG D 1 108 ? 10.201 41.899 55.354 1.00 35.48 162 ARG D C 1
ATOM 10007 O O . ARG D 1 108 ? 9.994 40.816 55.914 1.00 34.17 162 ARG D O 1
ATOM 10015 N N . GLU D 1 109 ? 9.473 42.982 55.594 1.00 35.72 163 GLU D N 1
ATOM 10016 C CA . GLU D 1 109 ? 8.396 42.942 56.560 1.00 36.86 163 GLU D CA 1
ATOM 10017 C C . GLU D 1 109 ? 7.275 42.007 56.124 1.00 35.64 163 GLU D C 1
ATOM 10018 O O . GLU D 1 109 ? 6.663 41.331 56.956 1.00 36.01 163 GLU D O 1
ATOM 10024 N N . HIS D 1 110 ? 7.005 41.957 54.822 1.00 34.78 164 HIS D N 1
ATOM 10025 C CA . HIS D 1 110 ? 5.953 41.081 54.324 1.00 33.86 164 HIS D CA 1
ATOM 10026 C C . HIS D 1 110 ? 6.378 39.622 54.396 1.00 33.01 164 HIS D C 1
ATOM 10027 O O . HIS D 1 110 ? 5.567 38.747 54.713 1.00 32.20 164 HIS D O 1
ATOM 10034 N N . LEU D 1 111 ? 7.647 39.349 54.101 1.00 31.20 165 LEU D N 1
ATOM 10035 C CA . LEU D 1 111 ? 8.128 37.979 54.172 1.00 30.60 165 LEU D CA 1
ATOM 10036 C C . LEU D 1 111 ? 8.034 37.468 55.596 1.00 30.00 165 LEU D C 1
ATOM 10037 O O . LEU D 1 111 ? 7.697 36.309 55.817 1.00 28.93 165 LEU D O 1
ATOM 10042 N N . LEU D 1 112 ? 8.333 38.336 56.559 1.00 28.95 166 LEU D N 1
ATOM 10043 C CA . LEU D 1 112 ? 8.272 37.947 57.959 1.00 30.37 166 LEU D CA 1
ATOM 10044 C C . LEU D 1 112 ? 6.834 37.658 58.383 1.00 29.57 166 LEU D C 1
ATOM 10045 O O . LEU D 1 112 ? 6.564 36.651 59.022 1.00 28.16 166 LEU D O 1
ATOM 10050 N N . LEU D 1 113 ? 5.920 38.553 58.032 1.00 30.75 167 LEU D N 1
ATOM 10051 C CA . LEU D 1 113 ? 4.510 38.356 58.368 1.00 33.42 167 LEU D CA 1
ATOM 10052 C C . LEU D 1 113 ? 4.037 37.065 57.720 1.00 33.34 167 LEU D C 1
ATOM 10053 O O . LEU D 1 113 ? 3.393 36.234 58.358 1.00 35.49 167 LEU D O 1
ATOM 10058 N N . ALA D 1 114 ? 4.382 36.889 56.452 1.00 33.65 168 ALA D N 1
ATOM 10059 C CA . ALA D 1 114 ? 4.010 35.683 55.731 1.00 34.14 168 ALA D CA 1
ATOM 10060 C C . ALA D 1 114 ? 4.478 34.454 56.503 1.00 35.73 168 ALA D C 1
ATOM 10061 O O . ALA D 1 114 ? 3.729 33.491 56.668 1.00 35.71 168 ALA D O 1
ATOM 10063 N N . ARG D 1 115 ? 5.723 34.477 56.972 1.00 34.85 169 ARG D N 1
ATOM 10064 C CA . ARG D 1 115 ? 6.239 33.336 57.720 1.00 35.95 169 ARG D CA 1
ATOM 10065 C C . ARG D 1 115 ? 5.470 33.200 59.034 1.00 35.64 169 ARG D C 1
ATOM 10066 O O . ARG D 1 115 ? 5.141 32.097 59.461 1.00 33.89 169 ARG D O 1
ATOM 10074 N N . GLN D 1 116 ? 5.183 34.331 59.665 1.00 36.33 170 GLN D N 1
ATOM 10075 C CA . GLN D 1 116 ? 4.474 34.329 60.941 1.00 38.52 170 GLN D CA 1
ATOM 10076 C C . GLN D 1 116 ? 3.032 33.816 60.840 1.00 40.05 170 GLN D C 1
ATOM 10077 O O . GLN D 1 116 ? 2.470 33.343 61.827 1.00 38.64 170 GLN D O 1
ATOM 10083 N N . ILE D 1 117 ? 2.439 33.889 59.651 1.00 41.28 171 ILE D N 1
ATOM 10084 C CA . ILE D 1 117 ? 1.074 33.410 59.487 1.00 43.34 171 ILE D CA 1
ATOM 10085 C C . ILE D 1 117 ? 1.008 32.002 58.906 1.00 43.77 171 ILE D C 1
ATOM 10086 O O . ILE D 1 117 ? -0.071 31.503 58.586 1.00 45.71 171 ILE D O 1
ATOM 10091 N N . GLY D 1 118 ? 2.162 31.361 58.756 1.00 43.43 172 GLY D N 1
ATOM 10092 C CA . GLY D 1 118 ? 2.171 30.003 58.241 1.00 43.66 172 GLY D CA 1
ATOM 10093 C C . GLY D 1 118 ? 2.416 29.801 56.757 1.00 43.93 172 GLY D C 1
ATOM 10094 O O . GLY D 1 118 ? 2.448 28.660 56.295 1.00 44.08 172 GLY D O 1
ATOM 10095 N N . VAL D 1 119 ? 2.576 30.881 55.997 1.00 44.64 173 VAL D N 1
ATOM 10096 C CA . VAL D 1 119 ? 2.845 30.731 54.571 1.00 44.52 173 VAL D CA 1
ATOM 10097 C C . VAL D 1 119 ? 4.195 30.042 54.429 1.00 45.74 173 VAL D C 1
ATOM 10098 O O . VAL D 1 119 ? 5.216 30.542 54.900 1.00 46.40 173 VAL D O 1
ATOM 10102 N N . GLU D 1 120 ? 4.194 28.885 53.782 1.00 47.04 174 GLU D N 1
ATOM 10103 C CA . GLU D 1 120 ? 5.414 28.109 53.605 1.00 48.45 174 GLU D CA 1
ATOM 10104 C C . GLU D 1 120 ? 5.943 28.185 52.185 1.00 46.57 174 GLU D C 1
ATOM 10105 O O . GLU D 1 120 ? 7.034 27.698 51.898 1.00 46.68 174 GLU D O 1
ATOM 10111 N N . HIS D 1 121 ? 5.171 28.803 51.300 1.00 45.97 175 HIS D N 1
ATOM 10112 C CA . HIS D 1 121 ? 5.558 28.883 49.901 1.00 45.69 175 HIS D CA 1
ATOM 10113 C C . HIS D 1 121 ? 5.343 30.247 49.288 1.00 44.24 175 HIS D C 1
ATOM 10114 O O . HIS D 1 121 ? 4.263 30.828 49.373 1.00 43.92 175 HIS D O 1
ATOM 10121 N N . VAL D 1 122 ? 6.391 30.750 48.654 1.00 43.51 176 VAL D N 1
ATOM 10122 C CA . VAL D 1 122 ? 6.333 32.043 48.003 1.00 43.02 176 VAL D CA 1
ATOM 10123 C C . VAL D 1 122 ? 6.930 31.922 46.608 1.00 42.07 176 VAL D C 1
ATOM 10124 O O . VAL D 1 122 ? 7.808 31.095 46.363 1.00 42.69 176 VAL D O 1
ATOM 10128 N N . VAL D 1 123 ? 6.410 32.720 45.687 1.00 40.48 177 VAL D N 1
ATOM 10129 C CA . VAL D 1 123 ? 6.940 32.757 44.336 1.00 40.43 177 VAL D CA 1
ATOM 10130 C C . VAL D 1 123 ? 7.340 34.210 44.187 1.00 38.56 177 VAL D C 1
ATOM 10131 O O . VAL D 1 123 ? 6.625 35.110 44.631 1.00 39.19 177 VAL D O 1
ATOM 10135 N N . VAL D 1 124 ? 8.491 34.438 43.581 1.00 38.60 178 VAL D N 1
ATOM 10136 C CA . VAL D 1 124 ? 8.978 35.791 43.417 1.00 39.02 178 VAL D CA 1
ATOM 10137 C C . VAL D 1 124 ? 8.899 36.288 41.983 1.00 38.37 178 VAL D C 1
ATOM 10138 O O . VAL D 1 124 ? 9.238 35.577 41.044 1.00 38.74 178 VAL D O 1
ATOM 10142 N N . TYR D 1 125 ? 8.444 37.520 41.827 1.00 40.34 179 TYR D N 1
ATOM 10143 C CA . TYR D 1 125 ? 8.380 38.122 40.511 1.00 41.13 179 TYR D CA 1
ATOM 10144 C C . TYR D 1 125 ? 9.273 39.348 40.565 1.00 41.11 179 TYR D C 1
ATOM 10145 O O . TYR D 1 125 ? 8.941 40.338 41.209 1.00 39.96 179 TYR D O 1
ATOM 10154 N N . VAL D 1 126 ? 10.426 39.271 39.920 1.00 41.91 180 VAL D N 1
ATOM 10155 C CA . VAL D 1 126 ? 11.314 40.419 39.898 1.00 43.20 180 VAL D CA 1
ATOM 10156 C C . VAL D 1 126 ? 10.720 41.281 38.791 1.00 43.80 180 VAL D C 1
ATOM 10157 O O . VAL D 1 126 ? 10.713 40.896 37.620 1.00 43.51 180 VAL D O 1
ATOM 10161 N N . ASN D 1 127 ? 10.194 42.437 39.180 1.00 44.38 181 ASN D N 1
ATOM 10162 C CA . ASN D 1 127 ? 9.534 43.341 38.248 1.00 45.47 181 ASN D CA 1
ATOM 10163 C C . ASN D 1 127 ? 10.418 44.469 37.712 1.00 45.99 181 ASN D C 1
ATOM 10164 O O . ASN D 1 127 ? 11.559 44.638 38.134 1.00 45.17 181 ASN D O 1
ATOM 10169 N N . LYS D 1 128 ? 9.870 45.224 36.765 1.00 46.57 182 LYS D N 1
ATOM 10170 C CA . LYS D 1 128 ? 10.558 46.351 36.148 1.00 48.42 182 LYS D CA 1
ATOM 10171 C C . LYS D 1 128 ? 11.913 45.983 35.549 1.00 50.28 182 LYS D C 1
ATOM 10172 O O . LYS D 1 128 ? 12.879 46.737 35.675 1.00 51.88 182 LYS D O 1
ATOM 10178 N N . ALA D 1 129 ? 11.983 44.828 34.893 1.00 51.74 183 ALA D N 1
ATOM 10179 C CA . ALA D 1 129 ? 13.229 44.393 34.271 1.00 54.37 183 ALA D CA 1
ATOM 10180 C C . ALA D 1 129 ? 13.494 45.282 33.062 1.00 56.22 183 ALA D C 1
ATOM 10181 O O . ALA D 1 129 ? 14.588 45.284 32.494 1.00 56.71 183 ALA D O 1
ATOM 10183 N N . ASP D 1 130 ? 12.472 46.040 32.682 1.00 58.27 184 ASP D N 1
ATOM 10184 C CA . ASP D 1 130 ? 12.553 46.959 31.556 1.00 59.69 184 ASP D CA 1
ATOM 10185 C C . ASP D 1 130 ? 13.227 48.265 31.974 1.00 60.57 184 ASP D C 1
ATOM 10186 O O . ASP D 1 130 ? 13.802 48.966 31.141 1.00 61.33 184 ASP D O 1
ATOM 10191 N N . ALA D 1 131 ? 13.152 48.589 33.262 1.00 60.92 185 ALA D N 1
ATOM 10192 C CA . ALA D 1 131 ? 13.760 49.814 33.779 1.00 61.70 185 ALA D CA 1
ATOM 10193 C C . ALA D 1 131 ? 15.232 49.583 34.109 1.00 62.13 185 ALA D C 1
ATOM 10194 O O . ALA D 1 131 ? 15.988 50.528 34.344 1.00 62.46 185 ALA D O 1
ATOM 10196 N N . VAL D 1 132 ? 15.631 48.318 34.125 1.00 62.99 186 VAL D N 1
ATOM 10197 C CA . VAL D 1 132 ? 17.007 47.954 34.420 1.00 64.16 186 VAL D CA 1
ATOM 10198 C C . VAL D 1 132 ? 17.756 47.714 33.120 1.00 65.10 186 VAL D C 1
ATOM 10199 O O . VAL D 1 132 ? 17.260 47.024 32.227 1.00 65.77 186 VAL D O 1
ATOM 10203 N N . GLN D 1 133 ? 18.949 48.287 33.008 1.00 65.54 187 GLN D N 1
ATOM 10204 C CA . GLN D 1 133 ? 19.740 48.112 31.799 1.00 66.30 187 GLN D CA 1
ATOM 10205 C C . GLN D 1 133 ? 20.605 46.860 31.896 1.00 66.41 187 GLN D C 1
ATOM 10206 O O . GLN D 1 133 ? 20.438 45.910 31.127 1.00 66.42 187 GLN D O 1
ATOM 10212 N N . ASP D 1 134 ? 21.523 46.872 32.860 1.00 66.41 188 ASP D N 1
ATOM 10213 C CA . ASP D 1 134 ? 22.461 45.775 33.071 1.00 66.24 188 ASP D CA 1
ATOM 10214 C C . ASP D 1 134 ? 21.797 44.499 33.597 1.00 66.16 188 ASP D C 1
ATOM 10215 O O . ASP D 1 134 ? 20.906 44.551 34.447 1.00 66.56 188 ASP D O 1
ATOM 10220 N N . SER D 1 135 ? 22.245 43.354 33.089 1.00 66.06 189 SER D N 1
ATOM 10221 C CA . SER D 1 135 ? 21.704 42.064 33.505 1.00 66.47 189 SER D CA 1
ATOM 10222 C C . SER D 1 135 ? 22.307 41.654 34.845 1.00 67.04 189 SER D C 1
ATOM 10223 O O . SER D 1 135 ? 21.779 40.777 35.535 1.00 67.52 189 SER D O 1
ATOM 10226 N N . GLU D 1 136 ? 23.424 42.287 35.198 1.00 67.58 190 GLU D N 1
ATOM 10227 C CA . GLU D 1 136 ? 24.103 42.018 36.460 1.00 67.21 190 GLU D CA 1
ATOM 10228 C C . GLU D 1 136 ? 23.234 42.534 37.594 1.00 66.44 190 GLU D C 1
ATOM 10229 O O . GLU D 1 136 ? 23.092 41.872 38.620 1.00 67.06 190 GLU D O 1
ATOM 10235 N N . MET D 1 137 ? 22.660 43.722 37.399 1.00 65.47 191 MET D N 1
ATOM 10236 C CA . MET D 1 137 ? 21.766 44.321 38.386 1.00 64.71 191 MET D CA 1
ATOM 10237 C C . MET D 1 137 ? 20.718 43.270 38.728 1.00 63.45 191 MET D C 1
ATOM 10238 O O . MET D 1 137 ? 20.467 42.980 39.894 1.00 62.76 191 MET D O 1
ATOM 10243 N N . VAL D 1 138 ? 20.120 42.694 37.690 1.00 62.39 192 VAL D N 1
ATOM 10244 C CA . VAL D 1 138 ? 19.099 41.665 37.851 1.00 61.24 192 VAL D CA 1
ATOM 10245 C C . VAL D 1 138 ? 19.601 40.421 38.595 1.00 60.82 192 VAL D C 1
ATOM 10246 O O . VAL D 1 138 ? 19.076 40.082 39.656 1.00 61.07 192 VAL D O 1
ATOM 10250 N N . GLU D 1 139 ? 20.604 39.739 38.044 1.00 60.02 193 GLU D N 1
ATOM 10251 C CA . GLU D 1 139 ? 21.135 38.535 38.682 1.00 59.64 193 GLU D CA 1
ATOM 10252 C C . GLU D 1 139 ? 21.508 38.815 40.136 1.00 58.11 193 GLU D C 1
ATOM 10253 O O . GLU D 1 139 ? 21.323 37.963 41.003 1.00 57.82 193 GLU D O 1
ATOM 10259 N N . LEU D 1 140 ? 22.038 40.009 40.395 1.00 56.36 194 LEU D N 1
ATOM 10260 C CA . LEU D 1 140 ? 22.405 40.398 41.753 1.00 54.59 194 LEU D CA 1
ATOM 10261 C C . LEU D 1 140 ? 21.159 40.526 42.623 1.00 53.75 194 LEU D C 1
ATOM 10262 O O . LEU D 1 140 ? 21.187 40.173 43.802 1.00 53.07 194 LEU D O 1
ATOM 10267 N N . VAL D 1 141 ? 20.075 41.049 42.052 1.00 52.55 195 VAL D N 1
ATOM 10268 C CA . VAL D 1 141 ? 18.825 41.204 42.800 1.00 52.40 195 VAL D CA 1
ATOM 10269 C C . VAL D 1 141 ? 18.252 39.829 43.131 1.00 51.96 195 VAL D C 1
ATOM 10270 O O . VAL D 1 141 ? 17.725 39.620 44.224 1.00 52.29 195 VAL D O 1
ATOM 10274 N N . GLU D 1 142 ? 18.359 38.896 42.187 1.00 51.71 196 GLU D N 1
ATOM 10275 C CA . GLU D 1 142 ? 17.873 37.538 42.404 1.00 51.98 196 GLU D CA 1
ATOM 10276 C C . GLU D 1 142 ? 18.654 36.852 43.513 1.00 50.63 196 GLU D C 1
ATOM 10277 O O . GLU D 1 142 ? 18.078 36.144 44.334 1.00 50.56 196 GLU D O 1
ATOM 10283 N N . LEU D 1 143 ? 19.971 37.045 43.519 1.00 49.21 197 LEU D N 1
ATOM 10284 C CA . LEU D 1 143 ? 20.812 36.444 44.543 1.00 47.26 197 LEU D CA 1
ATOM 10285 C C . LEU D 1 143 ? 20.442 37.023 45.889 1.00 44.75 197 LEU D C 1
ATOM 10286 O O . LEU D 1 143 ? 20.337 36.297 46.875 1.00 44.24 197 LEU D O 1
ATOM 10291 N N . GLU D 1 144 ? 20.237 38.337 45.918 1.00 43.21 198 GLU D N 1
ATOM 10292 C CA . GLU D 1 144 ? 19.869 39.026 47.144 1.00 41.05 198 GLU D CA 1
ATOM 10293 C C . GLU D 1 144 ? 18.524 38.517 47.623 1.00 39.55 198 GLU D C 1
ATOM 10294 O O . GLU D 1 144 ? 18.275 38.398 48.823 1.00 37.66 198 GLU D O 1
ATOM 10300 N N . ILE D 1 145 ? 17.641 38.245 46.673 1.00 37.89 199 ILE D N 1
ATOM 10301 C CA . ILE D 1 145 ? 16.322 37.758 47.019 1.00 35.63 199 ILE D CA 1
ATOM 10302 C C . ILE D 1 145 ? 16.384 36.340 47.559 1.00 35.39 199 ILE D C 1
ATOM 10303 O O . ILE D 1 145 ? 15.692 36.018 48.522 1.00 36.15 199 ILE D O 1
ATOM 10308 N N . ARG D 1 146 ? 17.217 35.496 46.957 1.00 36.34 200 ARG D N 1
ATOM 10309 C CA . ARG D 1 146 ? 17.334 34.122 47.430 1.00 38.26 200 ARG D CA 1
ATOM 10310 C C . ARG D 1 146 ? 17.936 34.102 48.830 1.00 38.37 200 ARG D C 1
ATOM 10311 O O . ARG D 1 146 ? 17.626 33.226 49.629 1.00 38.71 200 ARG D O 1
ATOM 10319 N N . GLU D 1 147 ? 18.800 35.072 49.119 1.00 37.96 201 GLU D N 1
ATOM 10320 C CA . GLU D 1 147 ? 19.421 35.170 50.438 1.00 38.01 201 GLU D CA 1
ATOM 10321 C C . GLU D 1 147 ? 18.338 35.620 51.417 1.00 34.70 201 GLU D C 1
ATOM 10322 O O . GLU D 1 147 ? 18.264 35.153 52.552 1.00 33.48 201 GLU D O 1
ATOM 10328 N N . LEU D 1 148 ? 17.507 36.548 50.955 1.00 31.13 202 LEU D N 1
ATOM 10329 C CA . LEU D 1 148 ? 16.422 37.102 51.749 1.00 30.88 202 LEU D CA 1
ATOM 10330 C C . LEU D 1 148 ? 15.417 36.004 52.100 1.00 28.43 202 LEU D C 1
ATOM 10331 O O . LEU D 1 148 ? 14.979 35.887 53.244 1.00 24.97 202 LEU D O 1
ATOM 10336 N N . LEU D 1 149 ? 15.045 35.209 51.104 1.00 27.84 203 LEU D N 1
ATOM 10337 C CA . LEU D 1 149 ? 14.101 34.118 51.336 1.00 27.74 203 LEU D CA 1
ATOM 10338 C C . LEU D 1 149 ? 14.655 33.175 52.401 1.00 25.65 203 LEU D C 1
ATOM 10339 O O . LEU D 1 149 ? 13.982 32.847 53.367 1.00 26.38 203 LEU D O 1
ATOM 10344 N N . THR D 1 150 ? 15.901 32.764 52.226 1.00 26.82 204 THR D N 1
ATOM 10345 C CA . THR D 1 150 ? 16.543 31.868 53.179 1.00 28.74 204 THR D CA 1
ATOM 10346 C C . THR D 1 150 ? 16.589 32.499 54.568 1.00 27.62 204 THR D C 1
ATOM 10347 O O . THR D 1 150 ? 16.360 31.832 55.584 1.00 26.22 204 THR D O 1
ATOM 10351 N N . GLU D 1 151 ? 16.870 33.795 54.605 1.00 26.15 205 GLU D N 1
ATOM 10352 C CA . GLU D 1 151 ? 16.941 34.515 55.863 1.00 27.03 205 GLU D CA 1
ATOM 10353 C C . GLU D 1 151 ? 15.624 34.374 56.618 1.00 27.54 205 GLU D C 1
ATOM 10354 O O . GLU D 1 151 ? 15.614 34.260 57.843 1.00 25.07 205 GLU D O 1
ATOM 10360 N N . PHE D 1 152 ? 14.508 34.397 55.885 1.00 28.68 206 PHE D N 1
ATOM 10361 C CA . PHE D 1 152 ? 13.215 34.277 56.530 1.00 27.61 206 PHE D CA 1
ATOM 10362 C C . PHE D 1 152 ? 12.628 32.871 56.602 1.00 28.29 206 PHE D C 1
ATOM 10363 O O . PHE D 1 152 ? 11.434 32.707 56.812 1.00 28.44 206 PHE D O 1
ATOM 10371 N N . GLY D 1 153 ? 13.472 31.861 56.436 1.00 28.05 207 GLY D N 1
ATOM 10372 C CA . GLY D 1 153 ? 12.992 30.496 56.564 1.00 28.08 207 GLY D CA 1
ATOM 10373 C C . GLY D 1 153 ? 12.537 29.793 55.303 1.00 29.30 207 GLY D C 1
ATOM 10374 O O . GLY D 1 153 ? 12.246 28.595 55.349 1.00 27.75 207 GLY D O 1
ATOM 10375 N N . TYR D 1 154 ? 12.460 30.522 54.191 1.00 28.84 208 TYR D N 1
ATOM 10376 C CA . TYR D 1 154 ? 12.060 29.925 52.920 1.00 31.60 208 TYR D CA 1
ATOM 10377 C C . TYR D 1 154 ? 13.278 29.342 52.217 1.00 32.83 208 TYR D C 1
ATOM 10378 O O . TYR D 1 154 ? 14.405 29.776 52.447 1.00 30.30 208 TYR D O 1
ATOM 10387 N N . LYS D 1 155 ? 13.059 28.350 51.360 1.00 35.50 209 LYS D N 1
ATOM 10388 C CA . LYS D 1 155 ? 14.177 27.750 50.648 1.00 38.56 209 LYS D CA 1
ATOM 10389 C C . LYS D 1 155 ? 14.499 28.624 49.444 1.00 40.48 209 LYS D C 1
ATOM 10390 O O . LYS D 1 155 ? 13.996 28.408 48.337 1.00 41.63 209 LYS D O 1
ATOM 10396 N N . GLY D 1 156 ? 15.342 29.623 49.693 1.00 41.03 210 GLY D N 1
ATOM 10397 C CA . GLY D 1 156 ? 15.736 30.576 48.671 1.00 44.14 210 GLY D CA 1
ATOM 10398 C C . GLY D 1 156 ? 16.290 29.975 47.402 1.00 45.79 210 GLY D C 1
ATOM 10399 O O . GLY D 1 156 ? 16.198 30.577 46.336 1.00 45.47 210 GLY D O 1
ATOM 10400 N N . GLU D 1 157 ? 16.864 28.784 47.514 1.00 49.00 211 GLU D N 1
ATOM 10401 C CA . GLU D 1 157 ? 17.442 28.117 46.360 1.00 52.13 211 GLU D CA 1
ATOM 10402 C C . GLU D 1 157 ? 16.408 27.438 45.465 1.00 52.69 211 GLU D C 1
ATOM 10403 O O . GLU D 1 157 ? 16.651 27.250 44.270 1.00 54.01 211 GLU D O 1
ATOM 10409 N N . GLU D 1 158 ? 15.255 27.081 46.022 1.00 52.51 212 GLU D N 1
ATOM 10410 C CA . GLU D 1 158 ? 14.231 26.419 45.221 1.00 52.85 212 GLU D CA 1
ATOM 10411 C C . GLU D 1 158 ? 13.025 27.298 44.927 1.00 52.48 212 GLU D C 1
ATOM 10412 O O . GLU D 1 158 ? 12.136 26.909 44.171 1.00 53.16 212 GLU D O 1
ATOM 10418 N N . THR D 1 159 ? 12.982 28.483 45.520 1.00 51.93 213 THR D N 1
ATOM 10419 C CA . THR D 1 159 ? 11.861 29.382 45.282 1.00 51.22 213 THR D CA 1
ATOM 10420 C C . THR D 1 159 ? 11.929 29.942 43.866 1.00 49.83 213 THR D C 1
ATOM 10421 O O . THR D 1 159 ? 12.952 30.480 43.447 1.00 49.43 213 THR D O 1
ATOM 10425 N N . PRO D 1 160 ? 10.837 29.808 43.105 1.00 49.52 214 PRO D N 1
ATOM 10426 C CA . PRO D 1 160 ? 10.779 30.306 41.731 1.00 49.08 214 PRO D CA 1
ATOM 10427 C C . PRO D 1 160 ? 10.900 31.825 41.669 1.00 48.94 214 PRO D C 1
ATOM 10428 O O . PRO D 1 160 ? 10.139 32.546 42.315 1.00 49.27 214 PRO D O 1
ATOM 10432 N N . ILE D 1 161 ? 11.869 32.307 40.900 1.00 48.60 215 ILE D N 1
ATOM 10433 C CA . ILE D 1 161 ? 12.059 33.740 40.740 1.00 48.94 215 ILE D CA 1
ATOM 10434 C C . ILE D 1 161 ? 11.887 34.089 39.267 1.00 49.42 215 ILE D C 1
ATOM 10435 O O . ILE D 1 161 ? 12.692 33.693 38.428 1.00 49.64 215 ILE D O 1
ATOM 10440 N N . ILE D 1 162 ? 10.833 34.829 38.956 1.00 49.96 216 ILE D N 1
ATOM 10441 C CA . ILE D 1 162 ? 10.572 35.213 37.578 1.00 51.17 216 ILE D CA 1
ATOM 10442 C C . ILE D 1 162 ? 10.861 36.687 37.360 1.00 51.46 216 ILE D C 1
ATOM 10443 O O . ILE D 1 162 ? 10.374 37.542 38.099 1.00 51.54 216 ILE D O 1
ATOM 10448 N N . VAL D 1 163 ? 11.658 36.971 36.335 1.00 52.51 217 VAL D N 1
ATOM 10449 C CA . VAL D 1 163 ? 12.033 38.339 35.995 1.00 53.06 217 VAL D CA 1
ATOM 10450 C C . VAL D 1 163 ? 11.230 38.837 34.800 1.00 53.65 217 VAL D C 1
ATOM 10451 O O . VAL D 1 163 ? 11.021 38.105 33.833 1.00 54.35 217 VAL D O 1
ATOM 10455 N N . GLY D 1 164 ? 10.780 40.085 34.864 1.00 54.09 218 GLY D N 1
ATOM 10456 C CA . GLY D 1 164 ? 10.014 40.624 33.761 1.00 55.13 218 GLY D CA 1
ATOM 10457 C C . GLY D 1 164 ? 9.468 42.010 34.020 1.00 56.44 218 GLY D C 1
ATOM 10458 O O . GLY D 1 164 ? 9.862 42.687 34.975 1.00 55.92 218 GLY D O 1
ATOM 10459 N N . SER D 1 165 ? 8.551 42.426 33.152 1.00 57.14 219 SER D N 1
ATOM 10460 C CA . SER D 1 165 ? 7.917 43.734 33.244 1.00 57.68 219 SER D CA 1
ATOM 10461 C C . SER D 1 165 ? 6.399 43.573 33.261 1.00 58.38 219 SER D C 1
ATOM 10462 O O . SER D 1 165 ? 5.778 43.285 32.234 1.00 58.03 219 SER D O 1
ATOM 10465 N N . ALA D 1 166 ? 5.805 43.754 34.435 1.00 58.62 220 ALA D N 1
ATOM 10466 C CA . ALA D 1 166 ? 4.363 43.631 34.582 1.00 58.50 220 ALA D CA 1
ATOM 10467 C C . ALA D 1 166 ? 3.668 44.685 33.727 1.00 59.06 220 ALA D C 1
ATOM 10468 O O . ALA D 1 166 ? 2.528 44.500 33.299 1.00 57.92 220 ALA D O 1
ATOM 10470 N N . LEU D 1 167 ? 4.367 45.790 33.480 1.00 59.50 221 LEU D N 1
ATOM 10471 C CA . LEU D 1 167 ? 3.815 46.881 32.687 1.00 61.04 221 LEU D CA 1
ATOM 10472 C C . LEU D 1 167 ? 3.760 46.478 31.220 1.00 61.45 221 LEU D C 1
ATOM 10473 O O . LEU D 1 167 ? 2.816 46.820 30.511 1.00 61.94 221 LEU D O 1
ATOM 10478 N N . CYS D 1 168 ? 4.779 45.751 30.772 1.00 62.05 222 CYS D N 1
ATOM 10479 C CA . CYS D 1 168 ? 4.840 45.288 29.392 1.00 62.35 222 CYS D CA 1
ATOM 10480 C C . CYS D 1 168 ? 3.776 44.231 29.136 1.00 62.58 222 CYS D C 1
ATOM 10481 O O . CYS D 1 168 ? 3.093 44.264 28.113 1.00 62.75 222 CYS D O 1
ATOM 10484 N N . ALA D 1 169 ? 3.641 43.286 30.062 1.00 62.56 223 ALA D N 1
ATOM 10485 C CA . ALA D 1 169 ? 2.640 42.233 29.921 1.00 62.47 223 ALA D CA 1
ATOM 10486 C C . ALA D 1 169 ? 1.266 42.890 29.881 1.00 62.20 223 ALA D C 1
ATOM 10487 O O . ALA D 1 169 ? 0.450 42.605 29.000 1.00 61.36 223 ALA D O 1
ATOM 10489 N N . LEU D 1 170 ? 1.028 43.782 30.840 1.00 61.73 224 LEU D N 1
ATOM 10490 C CA . LEU D 1 170 ? -0.232 44.512 30.941 1.00 61.46 224 LEU D CA 1
ATOM 10491 C C . LEU D 1 170 ? -0.533 45.243 29.632 1.00 62.40 224 LEU D C 1
ATOM 10492 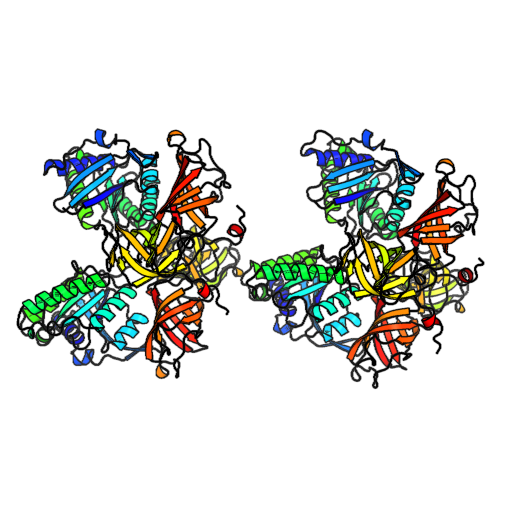O O . LEU D 1 170 ? -1.593 45.050 29.031 1.00 62.68 224 LEU D O 1
ATOM 10497 N N . GLU D 1 171 ? 0.409 46.079 29.197 1.00 63.48 225 GLU D N 1
ATOM 10498 C CA . GLU D 1 171 ? 0.268 46.846 27.963 1.00 63.94 225 GLU D CA 1
ATOM 10499 C C . GLU D 1 171 ? 0.597 45.996 26.738 1.00 63.95 225 GLU D C 1
ATOM 10500 O O . GLU D 1 171 ? 0.828 46.522 25.650 1.00 64.54 225 GLU D O 1
ATOM 10506 N N . GLN D 1 172 ? 0.623 44.681 26.931 1.00 64.24 226 GLN D N 1
ATOM 10507 C CA . GLN D 1 172 ? 0.909 43.720 25.866 1.00 64.38 226 GLN D CA 1
ATOM 10508 C C . GLN D 1 172 ? 2.035 44.097 24.910 1.00 64.42 226 GLN D C 1
ATOM 10509 O O . GLN D 1 172 ? 1.810 44.228 23.709 1.00 64.90 226 GLN D O 1
ATOM 10515 N N . ARG D 1 173 ? 3.245 44.259 25.431 1.00 64.41 227 ARG D N 1
ATOM 10516 C CA . ARG D 1 173 ? 4.381 44.600 24.583 1.00 64.48 227 ARG D CA 1
ATOM 10517 C C . ARG D 1 173 ? 5.629 43.906 25.108 1.00 64.88 227 ARG D C 1
ATOM 10518 O O . ARG D 1 173 ? 5.737 43.627 26.305 1.00 65.44 227 ARG D O 1
ATOM 10526 N N . ASP D 1 174 ? 6.565 43.622 24.208 1.00 65.23 228 ASP D N 1
ATOM 10527 C CA . ASP D 1 174 ? 7.804 42.945 24.580 1.00 65.24 228 ASP D CA 1
ATOM 10528 C C . ASP D 1 174 ? 7.426 41.669 25.334 1.00 65.08 228 ASP D C 1
ATOM 10529 O O . ASP D 1 174 ? 7.562 41.594 26.556 1.00 64.91 228 ASP D O 1
ATOM 10534 N N . PRO D 1 175 ? 6.948 40.646 24.608 1.00 64.83 229 PRO D N 1
ATOM 10535 C CA . PRO D 1 175 ? 6.538 39.363 25.185 1.00 64.86 229 PRO D CA 1
ATOM 10536 C C . PRO D 1 175 ? 7.539 38.740 26.150 1.00 64.74 229 PRO D C 1
ATOM 10537 O O . PRO D 1 175 ? 7.149 38.128 27.145 1.00 65.50 229 PRO D O 1
ATOM 10541 N N . GLU D 1 176 ? 8.826 38.892 25.859 1.00 64.62 230 GLU D N 1
ATOM 10542 C CA . GLU D 1 176 ? 9.852 38.332 26.729 1.00 64.32 230 GLU D CA 1
ATOM 10543 C C . GLU D 1 176 ? 9.733 38.891 28.147 1.00 63.62 230 GLU D C 1
ATOM 10544 O O . GLU D 1 176 ? 9.677 38.133 29.116 1.00 64.34 230 GLU D O 1
ATOM 10550 N N . LEU D 1 177 ? 9.691 40.217 28.262 1.00 62.82 231 LEU D N 1
ATOM 10551 C CA . LEU D 1 177 ? 9.574 40.877 29.563 1.00 61.96 231 LEU D CA 1
ATOM 10552 C C . LEU D 1 177 ? 8.151 40.869 30.108 1.00 61.68 231 LEU D C 1
ATOM 10553 O O . LEU D 1 177 ? 7.940 40.674 31.306 1.00 61.64 231 LEU D O 1
ATOM 10558 N N . GLY D 1 178 ? 7.178 41.090 29.230 1.00 61.20 232 GLY D N 1
ATOM 10559 C CA . GLY D 1 178 ? 5.794 41.117 29.664 1.00 61.07 232 GLY D CA 1
ATOM 10560 C C . GLY D 1 178 ? 5.105 39.766 29.707 1.00 61.29 232 GLY D C 1
ATOM 10561 O O . GLY D 1 178 ? 5.243 39.010 30.669 1.00 61.71 232 GLY D O 1
ATOM 10562 N N . LEU D 1 179 ? 4.354 39.474 28.652 1.00 61.03 233 LEU D N 1
ATOM 10563 C CA . LEU D 1 179 ? 3.607 38.230 28.526 1.00 60.52 233 LEU D CA 1
ATOM 10564 C C . LEU D 1 179 ? 4.333 36.972 29.004 1.00 60.13 233 LEU D C 1
ATOM 10565 O O . LEU D 1 179 ? 3.884 36.306 29.937 1.00 60.54 233 LEU D O 1
ATOM 10570 N N . LYS D 1 180 ? 5.451 36.646 28.364 1.00 60.23 234 LYS D N 1
ATOM 10571 C CA . LYS D 1 180 ? 6.204 35.443 28.708 1.00 60.30 234 LYS D CA 1
ATOM 10572 C C . LYS D 1 180 ? 6.689 35.345 30.155 1.00 59.79 234 LYS D C 1
ATOM 10573 O O . LYS D 1 180 ? 6.949 34.243 30.644 1.00 60.03 234 LYS D O 1
ATOM 10579 N N . SER D 1 181 ? 6.817 36.477 30.843 1.00 58.92 235 SER D N 1
ATOM 10580 C CA . SER D 1 181 ? 7.261 36.436 32.238 1.00 58.23 235 SER D CA 1
ATOM 10581 C C . SER D 1 181 ? 6.063 36.044 33.098 1.00 57.73 235 SER D C 1
ATOM 10582 O O . SER D 1 181 ? 6.154 35.144 33.932 1.00 58.04 235 SER D O 1
ATOM 10585 N N . VAL D 1 182 ? 4.937 36.715 32.873 1.00 57.94 236 VAL D N 1
ATOM 10586 C CA . VAL D 1 182 ? 3.718 36.433 33.619 1.00 58.01 236 VAL D CA 1
ATOM 10587 C C . VAL D 1 182 ? 3.261 34.998 33.384 1.00 59.01 236 VAL D C 1
ATOM 10588 O O . VAL D 1 182 ? 2.594 34.408 34.232 1.00 59.58 236 VAL D O 1
ATOM 10592 N N . GLN D 1 183 ? 3.619 34.441 32.230 1.00 60.37 237 GLN D N 1
ATOM 10593 C CA . GLN D 1 183 ? 3.255 33.064 31.915 1.00 61.26 237 GLN D CA 1
ATOM 10594 C C . GLN D 1 183 ? 4.123 32.152 32.770 1.00 61.54 237 GLN D C 1
ATOM 10595 O O . GLN D 1 183 ? 3.656 31.140 33.295 1.00 62.12 237 GLN D O 1
ATOM 10601 N N . LYS D 1 184 ? 5.395 32.517 32.902 1.00 62.00 238 LYS D N 1
ATOM 10602 C CA . LYS D 1 184 ? 6.321 31.742 33.717 1.00 62.07 238 LYS D CA 1
ATOM 10603 C C . LYS D 1 184 ? 5.911 31.843 35.180 1.00 61.38 238 LYS D C 1
ATOM 10604 O O . LYS D 1 184 ? 6.021 30.876 35.936 1.00 61.26 238 LYS D O 1
ATOM 10610 N N . LEU D 1 185 ? 5.434 33.021 35.569 1.00 60.51 239 LEU D N 1
ATOM 10611 C CA . LEU D 1 185 ? 5.002 33.252 36.941 1.00 60.06 239 LEU D CA 1
ATOM 10612 C C . LEU D 1 185 ? 3.867 32.306 37.311 1.00 60.14 239 LEU D C 1
ATOM 10613 O O . LEU D 1 185 ? 3.977 31.532 38.261 1.00 60.52 239 LEU D O 1
ATOM 10618 N N . LEU D 1 186 ? 2.779 32.366 36.550 1.00 60.31 240 LEU D N 1
ATOM 10619 C CA . LEU D 1 186 ? 1.624 31.515 36.813 1.00 60.74 240 LEU D CA 1
ATOM 10620 C C . LEU D 1 186 ? 1.986 30.031 36.833 1.00 60.68 240 LEU D C 1
ATOM 10621 O O . LEU D 1 186 ? 1.489 29.281 37.672 1.00 61.45 240 LEU D O 1
ATOM 10626 N N . ASP D 1 187 ? 2.855 29.606 35.920 1.00 60.84 241 ASP D N 1
ATOM 10627 C CA . ASP D 1 187 ? 3.257 28.204 35.873 1.00 60.72 241 ASP D CA 1
ATOM 10628 C C . ASP D 1 187 ? 3.985 27.814 37.156 1.00 60.33 241 ASP D C 1
ATOM 10629 O O . ASP D 1 187 ? 3.833 26.698 37.659 1.00 60.55 241 ASP D O 1
ATOM 10634 N N . ALA D 1 188 ? 4.793 28.735 37.673 1.00 59.64 242 ALA D N 1
ATOM 10635 C CA . ALA D 1 188 ? 5.529 28.492 38.907 1.00 58.71 242 ALA D CA 1
ATOM 10636 C C . ALA D 1 188 ? 4.521 28.443 40.044 1.00 57.67 242 ALA D C 1
ATOM 10637 O O . ALA D 1 188 ? 4.595 27.585 40.921 1.00 58.18 242 ALA D O 1
ATOM 10639 N N . VAL D 1 189 ? 3.575 29.375 40.010 1.00 57.39 243 VAL D N 1
ATOM 10640 C CA . VAL D 1 189 ? 2.529 29.461 41.017 1.00 56.96 243 VAL D CA 1
ATOM 10641 C C . VAL D 1 189 ? 1.736 28.159 41.102 1.00 57.67 243 VAL D C 1
ATOM 10642 O O . VAL D 1 189 ? 1.447 27.672 42.194 1.00 56.98 243 VAL D O 1
ATOM 10646 N N . ASP D 1 190 ? 1.386 27.600 39.945 1.00 58.48 244 ASP D N 1
ATOM 10647 C CA . ASP D 1 190 ? 0.631 26.351 39.895 1.00 59.41 244 ASP D CA 1
ATOM 10648 C C . ASP D 1 190 ? 1.489 25.207 40.408 1.00 59.66 244 ASP D C 1
ATOM 10649 O O . ASP D 1 190 ? 1.000 24.290 41.069 1.00 60.64 244 ASP D O 1
ATOM 10654 N N . THR D 1 191 ? 2.778 25.277 40.102 1.00 60.10 245 THR D N 1
ATOM 10655 C CA . THR D 1 191 ? 3.722 24.242 40.491 1.00 60.40 245 THR D CA 1
ATOM 10656 C C . THR D 1 191 ? 4.252 24.327 41.924 1.00 60.31 245 THR D C 1
ATOM 10657 O O . THR D 1 191 ? 4.154 23.366 42.687 1.00 60.96 245 THR D O 1
ATOM 10661 N N . TYR D 1 192 ? 4.803 25.480 42.291 1.00 59.83 246 TYR D N 1
ATOM 10662 C CA . TYR D 1 192 ? 5.406 25.655 43.611 1.00 59.13 246 TYR D CA 1
ATOM 10663 C C . TYR D 1 192 ? 4.458 25.762 44.801 1.00 58.70 246 TYR D C 1
ATOM 10664 O O . TYR D 1 192 ? 4.756 25.250 45.878 1.00 58.81 246 TYR D O 1
ATOM 10673 N N . ILE D 1 193 ? 3.325 26.431 44.616 1.00 58.78 247 ILE D N 1
ATOM 10674 C CA . ILE D 1 193 ? 2.371 26.604 45.706 1.00 58.32 247 ILE D CA 1
ATOM 10675 C C . ILE D 1 193 ? 1.404 25.435 45.838 1.00 59.70 247 ILE D C 1
ATOM 10676 O O . ILE D 1 193 ? 0.462 25.307 45.060 1.00 60.09 247 ILE D O 1
ATOM 10681 N N . PRO D 1 194 ? 1.626 24.568 46.839 1.00 60.26 248 PRO D N 1
ATOM 10682 C CA . PRO D 1 194 ? 0.805 23.389 47.123 1.00 60.42 248 PRO D CA 1
ATOM 10683 C C . PRO D 1 194 ? -0.644 23.717 47.474 1.00 60.95 248 PRO D C 1
ATOM 10684 O O . PRO D 1 194 ? -1.003 24.877 47.679 1.00 60.36 248 PRO D O 1
ATOM 10688 N N . VAL D 1 195 ? -1.468 22.676 47.539 1.00 61.54 249 VAL D N 1
ATOM 10689 C CA . VAL D 1 195 ? -2.881 22.809 47.878 1.00 61.14 249 VAL D CA 1
ATOM 10690 C C . VAL D 1 195 ? -3.048 22.592 49.376 1.00 61.34 249 VAL D C 1
ATOM 10691 O O . VAL D 1 195 ? -2.449 21.681 49.960 1.00 61.53 249 VAL D O 1
ATOM 10695 N N . PRO D 1 196 ? -3.875 23.428 50.010 1.00 61.42 250 PRO D N 1
ATOM 10696 C CA . PRO D 1 196 ? -4.110 23.317 51.450 1.00 61.96 250 PRO D CA 1
ATOM 10697 C C . PRO D 1 196 ? -4.707 21.973 51.846 1.00 62.98 250 PRO D C 1
ATOM 10698 O O . PRO D 1 196 ? -5.111 21.189 50.991 1.00 63.00 250 PRO D O 1
ATOM 10702 N N . THR D 1 197 ? -4.762 21.719 53.146 1.00 63.81 251 THR D N 1
ATOM 10703 C CA . THR D 1 197 ? -5.334 20.477 53.669 1.00 64.50 251 THR D CA 1
ATOM 10704 C C . THR D 1 197 ? -5.850 20.761 55.087 1.00 65.39 251 THR D C 1
ATOM 10705 O O . THR D 1 197 ? -5.176 21.444 55.857 1.00 65.62 251 THR D O 1
ATOM 10709 N N . ARG D 1 198 ? -7.033 20.255 55.437 1.00 65.56 252 ARG D N 1
ATOM 10710 C CA . ARG D 1 198 ? -7.566 20.476 56.783 1.00 65.57 252 ARG D CA 1
ATOM 10711 C C . ARG D 1 198 ? -6.583 19.996 57.848 1.00 65.69 252 ARG D C 1
ATOM 10712 O O . ARG D 1 198 ? -6.654 20.420 59.005 1.00 65.78 252 ARG D O 1
ATOM 10720 N N . ASP D 1 199 ? -5.688 19.091 57.452 1.00 66.00 253 ASP D N 1
ATOM 10721 C CA . ASP D 1 199 ? -4.683 18.532 58.352 1.00 66.15 253 ASP D CA 1
ATOM 10722 C C . ASP D 1 199 ? -5.361 17.590 59.349 1.00 65.46 253 ASP D C 1
ATOM 10723 O O . ASP D 1 199 ? -5.593 17.953 60.505 1.00 66.33 253 ASP D O 1
ATOM 10728 N N . LEU D 1 200 ? -5.692 16.386 58.889 1.00 64.44 254 LEU D N 1
ATOM 10729 C CA . LEU D 1 200 ? -6.361 15.400 59.735 1.00 63.24 254 LEU D CA 1
ATOM 10730 C C . LEU D 1 200 ? -5.365 14.570 60.524 1.00 62.84 254 LEU D C 1
ATOM 10731 O O . LEU D 1 200 ? -5.748 13.663 61.268 1.00 62.61 254 LEU D O 1
ATOM 10736 N N . GLU D 1 201 ? -4.085 14.882 60.367 1.00 62.92 255 GLU D N 1
ATOM 10737 C CA . GLU D 1 201 ? -3.061 14.122 61.055 1.00 62.62 255 GLU D CA 1
ATOM 10738 C C . GLU D 1 201 ? -2.520 14.699 62.355 1.00 61.44 255 GLU D C 1
ATOM 10739 O O . GLU D 1 201 ? -1.850 13.991 63.105 1.00 62.03 255 GLU D O 1
ATOM 10745 N N . LYS D 1 202 ? -2.808 15.966 62.643 1.00 59.56 256 LYS D N 1
ATOM 10746 C CA . LYS D 1 202 ? -2.337 16.548 63.898 1.00 58.00 256 LYS D CA 1
ATOM 10747 C C . LYS D 1 202 ? -3.236 16.126 65.064 1.00 55.51 256 LYS D C 1
ATOM 10748 O O . LYS D 1 202 ? -4.325 15.585 64.858 1.00 55.49 256 LYS D O 1
ATOM 10754 N N . PRO D 1 203 ? -2.782 16.359 66.307 1.00 52.72 257 PRO D N 1
ATOM 10755 C CA . PRO D 1 203 ? -3.554 16.000 67.502 1.00 51.42 257 PRO D CA 1
ATOM 10756 C C . PRO D 1 203 ? -4.881 16.759 67.494 1.00 48.98 257 PRO D C 1
ATOM 10757 O O . PRO D 1 203 ? -4.890 17.972 67.306 1.00 48.33 257 PRO D O 1
ATOM 10761 N N . PHE D 1 204 ? -5.990 16.051 67.697 1.00 47.89 258 PHE D N 1
ATOM 10762 C CA . PHE D 1 204 ? -7.298 16.697 67.678 1.00 45.75 258 PHE D CA 1
ATOM 10763 C C . PHE D 1 204 ? -7.316 17.844 68.678 1.00 44.40 258 PHE D C 1
ATOM 10764 O O . PHE D 1 204 ? -6.752 17.749 69.767 1.00 44.47 258 PHE D O 1
ATOM 10772 N N . LEU D 1 205 ? -7.945 18.942 68.284 1.00 42.37 259 LEU D N 1
ATOM 10773 C CA . LEU D 1 205 ? -8.022 20.124 69.121 1.00 40.86 259 LEU D CA 1
ATOM 10774 C C . LEU D 1 205 ? -9.455 20.652 69.007 1.00 40.12 259 LEU D C 1
ATOM 10775 O O . LEU D 1 205 ? -9.909 20.996 67.913 1.00 37.47 259 LEU D O 1
ATOM 10780 N N . LEU D 1 206 ? -10.161 20.695 70.134 1.00 39.04 260 LEU D N 1
ATOM 10781 C CA . LEU D 1 206 ? -11.547 21.161 70.160 1.00 37.42 260 LEU D CA 1
ATOM 10782 C C . LEU D 1 206 ? -11.779 22.286 71.166 1.00 34.72 260 LEU D C 1
ATOM 10783 O O . LEU D 1 206 ? -11.890 22.048 72.365 1.00 36.46 260 LEU D O 1
ATOM 10788 N N . PRO D 1 207 ? -11.819 23.534 70.693 1.00 32.43 261 PRO D N 1
ATOM 10789 C CA . PRO D 1 207 ? -12.056 24.665 71.590 1.00 32.05 261 PRO D CA 1
ATOM 10790 C C . PRO D 1 207 ? -13.503 24.508 72.081 1.00 31.80 261 PRO D C 1
ATOM 10791 O O . PRO D 1 207 ? -14.424 24.424 71.272 1.00 31.91 261 PRO D O 1
ATOM 10795 N N . VAL D 1 208 ? -13.698 24.449 73.391 1.00 30.99 262 VAL D N 1
ATOM 10796 C CA . VAL D 1 208 ? -15.036 24.263 73.948 1.00 30.85 262 VAL D CA 1
ATOM 10797 C C . VAL D 1 208 ? -15.929 25.503 73.815 1.00 30.59 262 VAL D C 1
ATOM 10798 O O . VAL D 1 208 ? -15.632 26.571 74.360 1.00 29.99 262 VAL D O 1
ATOM 10802 N N . GLU D 1 209 ? -17.036 25.343 73.092 1.00 31.15 263 GLU D N 1
ATOM 10803 C CA . GLU D 1 209 ? -17.984 26.443 72.883 1.00 30.83 263 GLU D CA 1
ATOM 10804 C C . GLU D 1 209 ? -18.956 26.556 74.052 1.00 29.07 263 GLU D C 1
ATOM 10805 O O . GLU D 1 209 ? -19.338 27.647 74.465 1.00 29.55 263 GLU D O 1
ATOM 10811 N N . SER D 1 210 ? -19.371 25.403 74.560 1.00 29.14 264 SER D N 1
ATOM 10812 C CA . SER D 1 210 ? -20.339 25.356 75.634 1.00 29.18 264 SER D CA 1
ATOM 10813 C C . SER D 1 210 ? -20.310 23.978 76.269 1.00 27.52 264 SER D C 1
ATOM 10814 O O . SER D 1 210 ? -19.695 23.052 75.746 1.00 28.89 264 SER D O 1
ATOM 10817 N N . VAL D 1 211 ? -21.022 23.850 77.377 1.00 28.18 265 VAL D N 1
ATOM 10818 C CA . VAL D 1 211 ? -21.094 22.599 78.108 1.00 27.79 265 VAL D CA 1
ATOM 10819 C C . VAL D 1 211 ? -22.542 22.332 78.481 1.00 28.24 265 VAL D C 1
ATOM 10820 O O . VAL D 1 211 ? -23.288 23.260 78.757 1.00 26.23 265 VAL D O 1
ATOM 10824 N N . TYR D 1 212 ? -22.948 21.071 78.461 1.00 26.94 266 TYR D N 1
ATOM 10825 C CA . TYR D 1 212 ? -24.296 20.732 78.888 1.00 28.77 266 TYR D CA 1
ATOM 10826 C C . TYR D 1 212 ? -24.277 19.328 79.453 1.00 30.01 266 TYR D C 1
ATOM 10827 O O . TYR D 1 212 ? -23.261 18.630 79.379 1.00 28.50 266 TYR D O 1
ATOM 10836 N N . SER D 1 213 ? -25.395 18.926 80.031 1.00 29.41 267 SER D N 1
ATOM 10837 C CA . SER D 1 213 ? -25.490 17.611 80.632 1.00 33.09 267 SER D CA 1
ATOM 10838 C C . SER D 1 213 ? -26.641 16.836 80.048 1.00 33.01 267 SER D C 1
ATOM 10839 O O . SER D 1 213 ? -27.649 17.410 79.634 1.00 31.98 267 SER D O 1
ATOM 10842 N N . ILE D 1 214 ? -26.459 15.523 80.014 1.00 32.85 268 ILE D N 1
ATOM 10843 C CA . ILE D 1 214 ? -27.465 14.585 79.568 1.00 33.99 268 ILE D CA 1
ATOM 10844 C C . ILE D 1 214 ? -27.625 13.716 80.814 1.00 36.35 268 ILE D C 1
ATOM 10845 O O . ILE D 1 214 ? -26.783 12.863 81.097 1.00 36.58 268 ILE D O 1
ATOM 10850 N N . PRO D 1 215 ? -28.690 13.946 81.592 1.00 37.12 269 PRO D N 1
ATOM 10851 C CA . PRO D 1 215 ? -28.924 13.167 82.807 1.00 39.34 269 PRO D CA 1
ATOM 10852 C C . PRO D 1 215 ? -28.836 11.678 82.538 1.00 40.49 269 PRO D C 1
ATOM 10853 O O . PRO D 1 215 ? -29.419 11.179 81.574 1.00 39.78 269 PRO D O 1
ATOM 10857 N N . GLY D 1 216 ? -28.094 10.980 83.389 1.00 41.63 270 GLY D N 1
ATOM 10858 C CA . GLY D 1 216 ? -27.940 9.547 83.241 1.00 42.78 270 GLY D CA 1
ATOM 10859 C C . GLY D 1 216 ? -26.898 9.151 82.219 1.00 44.17 270 GLY D C 1
ATOM 10860 O O . GLY D 1 216 ? -26.585 7.967 82.078 1.00 44.74 270 GLY D O 1
ATOM 10861 N N . ARG D 1 217 ? -26.346 10.132 81.507 1.00 44.18 271 ARG D N 1
ATOM 10862 C CA . ARG D 1 217 ? -25.355 9.828 80.491 1.00 44.16 271 ARG D CA 1
ATOM 10863 C C . ARG D 1 217 ? -24.028 10.559 80.690 1.00 43.36 271 ARG D C 1
ATOM 10864 O O . ARG D 1 217 ? -22.971 9.995 80.428 1.00 42.85 271 ARG D O 1
ATOM 10872 N N . GLY D 1 218 ? -24.075 11.806 81.154 1.00 42.09 272 GLY D N 1
ATOM 10873 C CA . GLY D 1 218 ? -22.840 12.539 81.388 1.00 39.76 272 GLY D CA 1
ATOM 10874 C C . GLY D 1 218 ? -22.761 13.968 80.873 1.00 39.25 272 GLY D C 1
ATOM 10875 O O . GLY D 1 218 ? -23.735 14.518 80.344 1.00 37.52 272 GLY D O 1
ATOM 10876 N N . THR D 1 219 ? -21.586 14.569 81.041 1.00 37.15 273 THR D N 1
ATOM 10877 C CA . THR D 1 219 ? -21.335 15.932 80.595 1.00 37.28 273 THR D CA 1
ATOM 10878 C C . THR D 1 219 ? -20.900 15.951 79.137 1.00 35.10 273 THR D C 1
ATOM 10879 O O . THR D 1 219 ? -20.169 15.071 78.663 1.00 35.30 273 THR D O 1
ATOM 10883 N N . VAL D 1 220 ? -21.359 16.970 78.426 1.00 34.02 274 VAL D N 1
ATOM 10884 C CA . VAL D 1 220 ? -21.048 17.115 77.019 1.00 32.02 274 VAL D CA 1
ATOM 10885 C C . VAL D 1 220 ? -20.495 18.491 76.734 1.00 32.46 274 VAL D C 1
ATOM 10886 O O . VAL D 1 220 ? -21.017 19.500 77.205 1.00 30.89 274 VAL D O 1
ATOM 10890 N N . VAL D 1 221 ? -19.412 18.528 75.977 1.00 30.98 275 VAL D N 1
ATOM 10891 C CA . VAL D 1 221 ? -18.837 19.795 75.593 1.00 30.98 275 VAL D CA 1
ATOM 10892 C C . VAL D 1 221 ? -19.097 19.873 74.109 1.00 29.94 275 VAL D C 1
ATOM 10893 O O . VAL D 1 221 ? -19.090 18.856 73.417 1.00 30.67 275 VAL D O 1
ATOM 10897 N N . THR D 1 222 ? -19.343 21.073 73.606 1.00 29.15 276 THR D N 1
ATOM 10898 C CA . THR D 1 222 ? -19.584 21.206 72.188 1.00 29.10 276 THR D CA 1
ATOM 10899 C C . THR D 1 222 ? -18.486 22.071 71.620 1.00 28.76 276 THR D C 1
ATOM 10900 O O . THR D 1 222 ? -17.887 22.871 72.326 1.00 28.37 276 THR D O 1
ATOM 10904 N N . GLY D 1 223 ? -18.246 21.917 70.331 1.00 28.79 277 GLY D N 1
ATOM 10905 C CA . GLY D 1 223 ? -17.237 22.726 69.695 1.00 30.46 277 GLY D CA 1
ATOM 10906 C C . GLY D 1 223 ? -16.967 22.170 68.328 1.00 29.76 277 GLY D C 1
ATOM 10907 O O . GLY D 1 223 ? -17.472 21.104 67.966 1.00 30.75 277 GLY D O 1
ATOM 10908 N N . THR D 1 224 ? -16.194 22.906 67.553 1.00 32.24 278 THR D N 1
ATOM 10909 C CA . THR D 1 224 ? -15.841 22.451 66.228 1.00 33.79 278 THR D CA 1
ATOM 10910 C C . THR D 1 224 ? -14.409 21.958 66.325 1.00 35.76 278 THR D C 1
ATOM 10911 O O . THR D 1 224 ? -13.546 22.640 66.871 1.00 35.60 278 THR D O 1
ATOM 10915 N N . LEU D 1 225 ? -14.175 20.753 65.829 1.00 36.75 279 LEU D N 1
ATOM 10916 C CA . LEU D 1 225 ? -12.842 20.172 65.858 1.00 40.46 279 LEU D CA 1
ATOM 10917 C C . LEU D 1 225 ? -11.976 20.992 64.889 1.00 40.83 279 LEU D C 1
ATOM 10918 O O . LEU D 1 225 ? -12.159 20.923 63.673 1.00 41.61 279 LEU D O 1
ATOM 10923 N N . GLU D 1 226 ? -11.057 21.790 65.428 1.00 42.24 280 GLU D N 1
ATOM 10924 C CA . GLU D 1 226 ? -10.199 22.622 64.586 1.00 43.99 280 GLU D CA 1
ATOM 10925 C C . GLU D 1 226 ? -9.165 21.857 63.779 1.00 43.82 280 GLU D C 1
ATOM 10926 O O . GLU D 1 226 ? -8.628 22.380 62.807 1.00 44.37 280 GLU D O 1
ATOM 10932 N N . ARG D 1 227 ? -8.888 20.622 64.179 1.00 44.40 281 ARG D N 1
ATOM 10933 C CA . ARG D 1 227 ? -7.910 19.802 63.473 1.00 44.89 281 ARG D CA 1
ATOM 10934 C C . ARG D 1 227 ? -7.924 18.389 64.022 1.00 45.39 281 ARG D C 1
ATOM 10935 O O . ARG D 1 227 ? -8.459 18.132 65.104 1.00 44.06 281 ARG D O 1
ATOM 10943 N N . GLY D 1 228 ? -7.331 17.474 63.265 1.00 45.03 282 GLY D N 1
ATOM 10944 C CA . GLY D 1 228 ? -7.253 16.097 63.696 1.00 45.31 282 GLY D CA 1
ATOM 10945 C C . GLY D 1 228 ? -8.527 15.296 63.592 1.00 46.57 282 GLY D C 1
ATOM 10946 O O . GLY D 1 228 ? -9.482 15.680 62.915 1.00 45.96 282 GLY D O 1
ATOM 10947 N N . ILE D 1 229 ? -8.525 14.158 64.270 1.00 48.27 283 ILE D N 1
ATOM 10948 C CA . ILE D 1 229 ? -9.667 13.265 64.280 1.00 49.11 283 ILE D CA 1
ATOM 10949 C C . ILE D 1 229 ? -9.951 12.831 65.703 1.00 49.28 283 ILE D C 1
ATOM 10950 O O . ILE D 1 229 ? -9.040 12.459 66.448 1.00 48.78 283 ILE D O 1
ATOM 10955 N N . LEU D 1 230 ? -11.222 12.887 66.078 1.00 49.29 284 LEU D N 1
ATOM 10956 C CA . LEU D 1 230 ? -11.632 12.488 67.410 1.00 48.47 284 LEU D CA 1
ATOM 10957 C C . LEU D 1 230 ? -12.430 11.203 67.245 1.00 48.16 284 LEU D C 1
ATOM 10958 O O . LEU D 1 230 ? -13.337 11.127 66.415 1.00 47.39 284 LEU D O 1
ATOM 10963 N N . LYS D 1 231 ? -12.089 10.191 68.028 1.00 48.86 285 LYS D N 1
ATOM 10964 C CA . LYS D 1 231 ? -12.799 8.926 67.954 1.00 50.05 285 LYS D CA 1
ATOM 10965 C C . LYS D 1 231 ? -13.342 8.570 69.328 1.00 49.43 285 LYS D C 1
ATOM 10966 O O . LYS D 1 231 ? -12.740 8.905 70.348 1.00 48.07 285 LYS D O 1
ATOM 10972 N N . LYS D 1 232 ? -14.493 7.910 69.349 1.00 50.06 286 LYS D N 1
ATOM 10973 C CA . LYS D 1 232 ? -15.108 7.510 70.603 1.00 51.42 286 LYS D CA 1
ATOM 10974 C C . LYS D 1 232 ? -14.142 6.613 71.365 1.00 51.72 286 LYS D C 1
ATOM 10975 O O . LYS D 1 232 ? -13.598 5.661 70.810 1.00 51.56 286 LYS D O 1
ATOM 10981 N N . GLY D 1 233 ? -13.924 6.932 72.635 1.00 51.88 287 GLY D N 1
ATOM 10982 C CA . GLY D 1 233 ? -13.016 6.143 73.441 1.00 52.02 287 GLY D CA 1
ATOM 10983 C C . GLY D 1 233 ? -11.683 6.841 73.599 1.00 52.81 287 GLY D C 1
ATOM 10984 O O . GLY D 1 233 ? -10.949 6.569 74.543 1.00 53.05 287 GLY D O 1
ATOM 10985 N N . ASP D 1 234 ? -11.359 7.746 72.683 1.00 53.11 288 ASP D N 1
ATOM 10986 C CA . ASP D 1 234 ? -10.093 8.452 72.788 1.00 53.83 288 ASP D CA 1
ATOM 10987 C C . ASP D 1 234 ? -9.981 9.208 74.097 1.00 53.13 288 ASP D C 1
ATOM 10988 O O . ASP D 1 234 ? -10.964 9.753 74.602 1.00 52.28 288 ASP D O 1
ATOM 10993 N N . GLU D 1 235 ? -8.775 9.230 74.651 1.00 52.22 289 GLU D N 1
ATOM 10994 C CA . GLU D 1 235 ? -8.534 9.952 75.884 1.00 52.16 289 GLU D CA 1
ATOM 10995 C C . GLU D 1 235 ? -8.471 11.414 75.473 1.00 50.62 289 GLU D C 1
ATOM 10996 O O . GLU D 1 235 ? -8.176 11.727 74.320 1.00 50.18 289 GLU D O 1
ATOM 11002 N N . CYS D 1 236 ? -8.752 12.309 76.407 1.00 49.35 290 CYS D N 1
ATOM 11003 C CA . CYS D 1 236 ? -8.731 13.727 76.094 1.00 48.37 290 CYS D CA 1
ATOM 11004 C C . CYS D 1 236 ? -8.280 14.528 77.293 1.00 47.24 290 CYS D C 1
ATOM 11005 O O . CYS D 1 236 ? -8.287 14.042 78.422 1.00 47.14 290 CYS D O 1
ATOM 11008 N N . GLU D 1 237 ? -7.909 15.773 77.040 1.00 46.22 291 GLU D N 1
ATOM 11009 C CA . GLU D 1 237 ? -7.445 16.652 78.093 1.00 47.12 291 GLU D CA 1
ATOM 11010 C C . GLU D 1 237 ? -8.033 18.049 77.917 1.00 46.35 291 GLU D C 1
ATOM 11011 O O . GLU D 1 237 ? -8.041 18.587 76.812 1.00 46.56 291 GLU D O 1
ATOM 11017 N N . PHE D 1 238 ? -8.545 18.629 78.997 1.00 45.28 292 PHE D N 1
ATOM 11018 C CA . PHE D 1 238 ? -9.083 19.978 78.917 1.00 45.43 292 PHE D CA 1
ATOM 11019 C C . PHE D 1 238 ? -8.029 20.944 79.423 1.00 45.62 292 PHE D C 1
ATOM 11020 O O . PHE D 1 238 ? -7.558 20.844 80.559 1.00 46.32 292 PHE D O 1
ATOM 11028 N N . LEU D 1 239 ? -7.655 21.882 78.565 1.00 46.05 293 LEU D N 1
ATOM 11029 C CA . LEU D 1 239 ? -6.621 22.843 78.901 1.00 46.00 293 LEU D CA 1
ATOM 11030 C C . LEU D 1 239 ? -7.146 24.261 78.956 1.00 46.68 293 LEU D C 1
ATOM 11031 O O . LEU D 1 239 ? -7.967 24.668 78.130 1.00 46.54 293 LEU D O 1
ATOM 11036 N N . GLY D 1 240 ? -6.656 25.016 79.931 1.00 46.09 294 GLY D N 1
ATOM 11037 C CA . GLY D 1 240 ? -7.083 26.388 80.085 1.00 47.81 294 GLY D CA 1
ATOM 11038 C C . GLY D 1 240 ? -7.534 26.642 81.506 1.00 49.57 294 GLY D C 1
ATOM 11039 O O . GLY D 1 240 ? -7.877 25.708 82.231 1.00 49.65 294 GLY D O 1
ATOM 11040 N N . HIS D 1 241 ? -7.544 27.909 81.901 1.00 52.01 295 HIS D N 1
ATOM 11041 C CA . HIS D 1 241 ? -7.938 28.283 83.250 1.00 55.68 295 HIS D CA 1
ATOM 11042 C C . HIS D 1 241 ? -7.212 27.391 84.253 1.00 58.24 295 HIS D C 1
ATOM 11043 O O . HIS D 1 241 ? -7.785 26.956 85.253 1.00 59.39 295 HIS D O 1
ATOM 11050 N N . SER D 1 242 ? -5.944 27.120 83.957 1.00 60.72 296 SER D N 1
ATOM 11051 C CA . SER D 1 242 ? -5.076 26.294 84.795 1.00 62.30 296 SER D CA 1
ATOM 11052 C C . SER D 1 242 ? -5.720 25.022 85.347 1.00 62.83 296 SER D C 1
ATOM 11053 O O . SER D 1 242 ? -5.280 24.488 86.364 1.00 63.09 296 SER D O 1
ATOM 11056 N N . LYS D 1 243 ? -6.756 24.531 84.678 1.00 63.71 297 LYS D N 1
ATOM 11057 C CA . LYS D 1 243 ? -7.428 23.311 85.121 1.00 64.44 297 LYS D CA 1
ATOM 11058 C C . LYS D 1 243 ? -7.091 22.155 84.195 1.00 64.29 297 LYS D C 1
ATOM 11059 O O . LYS D 1 243 ? -7.800 21.935 83.210 1.00 65.63 297 LYS D O 1
ATOM 11065 N N . ASN D 1 244 ? -6.028 21.416 84.481 1.00 63.02 298 ASN D N 1
ATOM 11066 C CA . ASN D 1 244 ? -5.712 20.287 83.621 1.00 62.81 298 ASN D CA 1
ATOM 11067 C C . ASN D 1 244 ? -6.520 19.074 84.052 1.00 61.64 298 ASN D C 1
ATOM 11068 O O . ASN D 1 244 ? -6.259 18.460 85.088 1.00 62.13 298 ASN D O 1
ATOM 11073 N N . ILE D 1 245 ? -7.523 18.753 83.245 1.00 59.64 299 ILE D N 1
ATOM 11074 C CA . ILE D 1 245 ? -8.398 17.624 83.503 1.00 57.99 299 ILE D CA 1
ATOM 11075 C C . ILE D 1 245 ? -8.220 16.628 82.371 1.00 57.21 299 ILE D C 1
ATOM 11076 O O . ILE D 1 245 ? -8.219 17.007 81.200 1.00 57.18 299 ILE D O 1
ATOM 11081 N N . ARG D 1 246 ? -8.058 15.359 82.715 1.00 55.84 300 ARG D N 1
ATOM 11082 C CA . ARG D 1 246 ? -7.912 14.337 81.696 1.00 55.87 300 ARG D CA 1
ATOM 11083 C C . ARG D 1 246 ? -9.069 13.373 81.850 1.00 54.98 300 ARG D C 1
ATOM 11084 O O . ARG D 1 246 ? -9.578 13.176 82.953 1.00 55.96 300 ARG D O 1
ATOM 11092 N N . THR D 1 247 ? -9.492 12.784 80.741 1.00 53.66 301 THR D N 1
ATOM 11093 C CA . THR D 1 247 ? -10.583 11.830 80.774 1.00 51.72 301 THR D CA 1
ATOM 11094 C C . THR D 1 247 ? -10.692 11.122 79.438 1.00 50.91 301 THR D C 1
ATOM 11095 O O . THR D 1 247 ? -9.715 11.057 78.689 1.00 51.10 301 THR D O 1
ATOM 11099 N N . VAL D 1 248 ? -11.876 10.596 79.143 1.00 49.37 302 VAL D N 1
ATOM 11100 C CA . VAL D 1 248 ? -12.114 9.867 77.904 1.00 48.64 302 VAL D CA 1
ATOM 11101 C C . VAL D 1 248 ? -13.417 10.274 77.223 1.00 48.11 302 VAL D C 1
ATOM 11102 O O . VAL D 1 248 ? -14.443 10.446 77.880 1.00 48.31 302 VAL D O 1
ATOM 11106 N N . VAL D 1 249 ? -13.371 10.423 75.904 1.00 47.65 303 VAL D N 1
ATOM 11107 C CA . VAL D 1 249 ? -14.562 10.767 75.141 1.00 46.13 303 VAL D CA 1
ATOM 11108 C C . VAL D 1 249 ? -15.381 9.493 75.003 1.00 46.30 303 VAL D C 1
ATOM 11109 O O . VAL D 1 249 ? -15.063 8.622 74.195 1.00 46.26 303 VAL D O 1
ATOM 11113 N N . THR D 1 250 ? -16.438 9.384 75.797 1.00 46.74 304 THR D N 1
ATOM 11114 C CA . THR D 1 250 ? -17.281 8.198 75.769 1.00 46.89 304 THR D CA 1
ATOM 11115 C C . THR D 1 250 ? -18.380 8.276 74.722 1.00 46.17 304 THR D C 1
ATOM 11116 O O . THR D 1 250 ? -19.125 7.321 74.519 1.00 46.26 304 THR D O 1
ATOM 11120 N N . GLY D 1 251 ? -18.475 9.415 74.049 1.00 45.75 305 GLY D N 1
ATOM 11121 C CA . GLY D 1 251 ? -19.492 9.565 73.029 1.00 43.50 305 GLY D CA 1
ATOM 11122 C C . GLY D 1 251 ? -19.305 10.790 72.157 1.00 43.11 305 GLY D C 1
ATOM 11123 O O . GLY D 1 251 ? -18.781 11.818 72.599 1.00 41.26 305 GLY D O 1
ATOM 11124 N N . ILE D 1 252 ? -19.736 10.664 70.908 1.00 42.76 306 ILE D N 1
ATOM 11125 C CA . ILE D 1 252 ? -19.656 11.745 69.941 1.00 43.87 306 ILE D CA 1
ATOM 11126 C C . ILE D 1 252 ? -21.033 11.900 69.319 1.00 45.02 306 ILE D C 1
ATOM 11127 O O . ILE D 1 252 ? -21.620 10.926 68.841 1.00 43.80 306 ILE D O 1
ATOM 11132 N N . GLU D 1 253 ? -21.546 13.124 69.322 1.00 45.68 307 GLU D N 1
ATOM 11133 C CA . GLU D 1 253 ? -22.858 13.372 68.753 1.00 46.34 307 GLU D CA 1
ATOM 11134 C C . GLU D 1 253 ? -22.864 14.495 67.729 1.00 45.27 307 GLU D C 1
ATOM 11135 O O . GLU D 1 253 ? -22.402 15.600 67.994 1.00 44.16 307 GLU D O 1
ATOM 11141 N N . MET D 1 254 ? -23.374 14.168 66.546 1.00 44.78 308 MET D N 1
ATOM 11142 C CA . MET D 1 254 ? -23.533 15.110 65.451 1.00 44.85 308 MET D CA 1
ATOM 11143 C C . MET D 1 254 ? -24.823 14.713 64.764 1.00 45.10 308 MET D C 1
ATOM 11144 O O . MET D 1 254 ? -25.112 13.523 64.605 1.00 43.51 308 MET D O 1
ATOM 11149 N N . PHE D 1 255 ? -25.600 15.712 64.371 1.00 44.40 309 PHE D N 1
ATOM 11150 C CA . PHE D 1 255 ? -26.851 15.476 63.677 1.00 44.24 309 PHE D CA 1
ATOM 11151 C C . PHE D 1 255 ? -27.751 14.529 64.440 1.00 43.54 309 PHE D C 1
ATOM 11152 O O . PHE D 1 255 ? -28.470 13.743 63.840 1.00 43.81 309 PHE D O 1
ATOM 11160 N N . HIS D 1 256 ? -27.690 14.591 65.764 1.00 43.73 310 HIS D N 1
ATOM 11161 C CA . HIS D 1 256 ? -28.537 13.763 66.605 1.00 45.69 310 HIS D CA 1
ATOM 11162 C C . HIS D 1 256 ? -28.270 12.267 66.508 1.00 45.95 310 HIS D C 1
ATOM 11163 O O . HIS D 1 256 ? -29.140 11.459 66.813 1.00 45.64 310 HIS D O 1
ATOM 11170 N N . LYS D 1 257 ? -27.065 11.900 66.087 1.00 46.71 311 LYS D N 1
ATOM 11171 C CA . LYS D 1 257 ? -26.707 10.489 65.980 1.00 47.75 311 LYS D CA 1
ATOM 11172 C C . LYS D 1 257 ? -25.379 10.229 66.672 1.00 48.07 311 LYS D C 1
ATOM 11173 O O . LYS D 1 257 ? -24.475 11.054 66.611 1.00 47.38 311 LYS D O 1
ATOM 11179 N N . SER D 1 258 ? -25.278 9.083 67.340 1.00 49.68 312 SER D N 1
ATOM 11180 C CA . SER D 1 258 ? -24.060 8.701 68.050 1.00 51.17 312 SER D CA 1
ATOM 11181 C C . SER D 1 258 ? -23.038 8.161 67.055 1.00 51.84 312 SER D C 1
ATOM 11182 O O . SER D 1 258 ? -23.271 7.136 66.411 1.00 51.93 312 SER D O 1
ATOM 11185 N N . LEU D 1 259 ? -21.909 8.853 66.929 1.00 52.25 313 LEU D N 1
ATOM 11186 C CA . LEU D 1 259 ? -20.865 8.451 65.994 1.00 53.28 313 LEU D CA 1
ATOM 11187 C C . LEU D 1 259 ? -19.633 7.897 66.695 1.00 53.79 313 LEU D C 1
ATOM 11188 O O . LEU D 1 259 ? -19.471 8.060 67.904 1.00 53.38 313 LEU D O 1
ATOM 11193 N N . ASP D 1 260 ? -18.768 7.244 65.919 1.00 55.46 314 ASP D N 1
ATOM 11194 C CA . ASP D 1 260 ? -17.533 6.658 66.441 1.00 55.63 314 ASP D CA 1
ATOM 11195 C C . ASP D 1 260 ? -16.358 7.607 66.264 1.00 55.49 314 ASP D C 1
ATOM 11196 O O . ASP D 1 260 ? -15.392 7.558 67.022 1.00 55.45 314 ASP D O 1
ATOM 11201 N N . ARG D 1 261 ? -16.439 8.461 65.252 1.00 55.30 315 ARG D N 1
ATOM 11202 C CA . ARG D 1 261 ? -15.377 9.417 64.991 1.00 55.12 315 ARG D CA 1
ATOM 11203 C C . ARG D 1 261 ? -15.915 10.734 64.460 1.00 54.56 315 ARG D C 1
ATOM 11204 O O . ARG D 1 261 ? -17.062 10.829 64.017 1.00 54.94 315 ARG D O 1
ATOM 11212 N N . ALA D 1 262 ? -15.058 11.745 64.513 1.00 53.29 316 ALA D N 1
ATOM 11213 C CA . ALA D 1 262 ? -15.365 13.081 64.035 1.00 51.75 316 ALA D CA 1
ATOM 11214 C C . ALA D 1 262 ? -14.024 13.641 63.580 1.00 50.15 316 ALA D C 1
ATOM 11215 O O . ALA D 1 262 ? -12.982 13.264 64.117 1.00 50.19 316 ALA D O 1
ATOM 11217 N N . GLU D 1 263 ? -14.044 14.532 62.596 1.00 48.75 317 GLU D N 1
ATOM 11218 C CA . GLU D 1 263 ? -12.807 15.100 62.078 1.00 48.57 317 GLU D CA 1
ATOM 11219 C C . GLU D 1 263 ? -12.836 16.614 61.966 1.00 47.21 317 GLU D C 1
ATOM 11220 O O . GLU D 1 263 ? -13.887 17.237 62.118 1.00 47.01 317 GLU D O 1
ATOM 11226 N N . ALA D 1 264 ? -11.668 17.190 61.698 1.00 44.98 318 ALA D N 1
ATOM 11227 C CA . ALA D 1 264 ? -11.513 18.631 61.560 1.00 44.03 318 ALA D CA 1
ATOM 11228 C C . ALA D 1 264 ? -12.683 19.255 60.812 1.00 43.45 318 ALA D C 1
ATOM 11229 O O . ALA D 1 264 ? -13.125 18.736 59.785 1.00 42.51 318 ALA D O 1
ATOM 11231 N N . GLY D 1 265 ? -13.187 20.368 61.335 1.00 43.19 319 GLY D N 1
ATOM 11232 C CA . GLY D 1 265 ? -14.298 21.045 60.695 1.00 41.86 319 GLY D CA 1
ATOM 11233 C C . GLY D 1 265 ? -15.668 20.624 61.199 1.00 41.73 319 GLY D C 1
ATOM 11234 O O . GLY D 1 265 ? -16.662 21.303 60.925 1.00 41.98 319 GLY D O 1
ATOM 11235 N N . ASP D 1 266 ? -15.734 19.515 61.929 1.00 41.31 320 ASP D N 1
ATOM 11236 C CA . ASP D 1 266 ? -17.010 19.034 62.453 1.00 41.11 320 ASP D CA 1
ATOM 11237 C C . ASP D 1 266 ? -17.425 19.723 63.746 1.00 39.80 320 ASP D C 1
ATOM 11238 O O . ASP D 1 266 ? -16.660 19.784 64.706 1.00 37.92 320 ASP D O 1
ATOM 11243 N N . ASN D 1 267 ? -18.648 20.245 63.752 1.00 39.56 321 ASN D N 1
ATOM 11244 C CA . ASN D 1 267 ? -19.200 20.906 64.924 1.00 37.45 321 ASN D CA 1
ATOM 11245 C C . ASN D 1 267 ? -19.862 19.754 65.666 1.00 37.16 321 ASN D C 1
ATOM 11246 O O . ASN D 1 267 ? -20.837 19.177 65.176 1.00 36.61 321 ASN D O 1
ATOM 11251 N N . LEU D 1 268 ? -19.368 19.425 66.851 1.00 34.71 322 LEU D N 1
ATOM 11252 C CA . LEU D 1 268 ? -19.920 18.279 67.548 1.00 34.54 322 LEU D CA 1
ATOM 11253 C C . LEU D 1 268 ? -20.113 18.385 69.050 1.00 32.95 322 LEU D C 1
ATOM 11254 O O . LEU D 1 268 ? -19.737 19.360 69.689 1.00 33.18 322 LEU D O 1
ATOM 11259 N N . GLY D 1 269 ? -20.704 17.333 69.596 1.00 32.25 323 GLY D N 1
ATOM 11260 C CA . GLY D 1 269 ? -20.920 17.243 71.023 1.00 33.87 323 GLY D CA 1
ATOM 11261 C C . GLY D 1 269 ? -20.102 16.052 71.492 1.00 34.00 323 GLY D C 1
ATOM 11262 O O . GLY D 1 269 ? -20.314 14.938 71.015 1.00 35.84 323 GLY D O 1
ATOM 11263 N N . ALA D 1 270 ? -19.165 16.295 72.405 1.00 35.71 324 ALA D N 1
ATOM 11264 C CA . ALA D 1 270 ? -18.297 15.248 72.949 1.00 35.60 324 ALA D CA 1
ATOM 11265 C C . ALA D 1 270 ? -18.688 14.900 74.381 1.00 35.67 324 ALA D C 1
ATOM 11266 O O . ALA D 1 270 ? -18.558 15.723 75.290 1.00 35.09 324 ALA D O 1
ATOM 11268 N N . LEU D 1 271 ? -19.181 13.683 74.571 1.00 35.43 325 LEU D N 1
ATOM 11269 C CA . LEU D 1 271 ? -19.576 13.211 75.891 1.00 38.43 325 LEU D CA 1
ATOM 11270 C C . LEU D 1 271 ? -18.296 12.722 76.580 1.00 40.66 325 LEU D C 1
ATOM 11271 O O . LEU D 1 271 ? -17.595 11.861 76.045 1.00 39.40 325 LEU D O 1
ATOM 11276 N N . VAL D 1 272 ? -18.002 13.263 77.757 1.00 42.46 326 VAL D N 1
ATOM 11277 C CA . VAL D 1 272 ? -16.811 12.872 78.505 1.00 44.02 326 VAL D CA 1
ATOM 11278 C C . VAL D 1 272 ? -17.196 12.172 79.811 1.00 46.33 326 VAL D C 1
ATOM 11279 O O . VAL D 1 272 ? -18.160 12.560 80.482 1.00 46.10 326 VAL D O 1
ATOM 11283 N N . ARG D 1 273 ? -16.437 11.136 80.164 1.00 47.33 327 ARG D N 1
ATOM 11284 C CA . ARG D 1 273 ? -16.714 10.347 81.364 1.00 49.20 327 ARG D CA 1
ATOM 11285 C C . ARG D 1 273 ? -16.455 11.077 82.679 1.00 48.94 327 ARG D C 1
ATOM 11286 O O . ARG D 1 273 ? -15.551 11.908 82.780 1.00 47.82 327 ARG D O 1
ATOM 11294 N N . GLY D 1 274 ? -17.258 10.730 83.681 1.00 48.93 328 GLY D N 1
ATOM 11295 C CA . GLY D 1 274 ? -17.117 11.275 85.020 1.00 48.83 328 GLY D CA 1
ATOM 11296 C C . GLY D 1 274 ? -17.221 12.753 85.339 1.00 49.21 328 GLY D C 1
ATOM 11297 O O . GLY D 1 274 ? -17.737 13.110 86.397 1.00 50.47 328 GLY D O 1
ATOM 11298 N N . LEU D 1 275 ? -16.744 13.622 84.459 1.00 48.82 329 LEU D N 1
ATOM 11299 C CA . LEU D 1 275 ? -16.785 15.047 84.744 1.00 48.51 329 LEU D CA 1
ATOM 11300 C C . LEU D 1 275 ? -18.190 15.607 84.880 1.00 48.68 329 LEU D C 1
ATOM 11301 O O . LEU D 1 275 ? -19.112 15.170 84.197 1.00 47.96 329 LEU D O 1
ATOM 11306 N N . LYS D 1 276 ? -18.342 16.564 85.790 1.00 50.09 330 LYS D N 1
ATOM 11307 C CA . LYS D 1 276 ? -19.623 17.222 86.020 1.00 51.70 330 LYS D CA 1
ATOM 11308 C C . LYS D 1 276 ? -19.587 18.566 85.308 1.00 51.54 330 LYS D C 1
ATOM 11309 O O . LYS D 1 276 ? -18.510 19.099 85.049 1.00 50.91 330 LYS D O 1
ATOM 11315 N N . ARG D 1 277 ? -20.761 19.106 84.994 1.00 51.27 331 ARG D N 1
ATOM 11316 C CA . ARG D 1 277 ? -20.857 20.375 84.284 1.00 51.62 331 ARG D CA 1
ATOM 11317 C C . ARG D 1 277 ? -20.019 21.478 84.930 1.00 50.56 331 ARG D C 1
ATOM 11318 O O . ARG D 1 277 ? -19.394 22.264 84.227 1.00 48.15 331 ARG D O 1
ATOM 11326 N N . GLU D 1 278 ? -20.005 21.538 86.261 1.00 51.57 332 GLU D N 1
ATOM 11327 C CA . GLU D 1 278 ? -19.226 22.560 86.968 1.00 51.82 332 GLU D CA 1
ATOM 11328 C C . GLU D 1 278 ? -17.737 22.433 86.669 1.00 50.56 332 GLU D C 1
ATOM 11329 O O . GLU D 1 278 ? -17.002 23.416 86.740 1.00 50.65 332 GLU D O 1
ATOM 11335 N N . ASP D 1 279 ? -17.301 21.217 86.354 1.00 49.26 333 ASP D N 1
ATOM 11336 C CA . ASP D 1 279 ? -15.896 20.939 86.061 1.00 48.79 333 ASP D CA 1
ATOM 11337 C C . ASP D 1 279 ? -15.421 21.540 84.745 1.00 47.58 333 ASP D C 1
ATOM 11338 O O . ASP D 1 279 ? -14.223 21.769 84.563 1.00 46.99 333 ASP D O 1
ATOM 11343 N N . LEU D 1 280 ? -16.355 21.798 83.831 1.00 45.05 334 LEU D N 1
ATOM 11344 C CA . LEU D 1 280 ? -15.997 22.347 82.526 1.00 41.86 334 LEU D CA 1
ATOM 11345 C C . LEU D 1 280 ? -16.624 23.711 82.241 1.00 41.55 334 LEU D C 1
ATOM 11346 O O . LEU D 1 280 ? -17.558 24.140 82.920 1.00 40.98 334 LEU D O 1
ATOM 11351 N N . ARG D 1 281 ? -16.100 24.392 81.228 1.00 39.08 335 ARG D N 1
ATOM 11352 C CA . ARG D 1 281 ? -16.597 25.704 80.851 1.00 39.16 335 ARG D CA 1
ATOM 11353 C C . ARG D 1 281 ? -16.142 26.065 79.453 1.00 37.44 335 ARG D C 1
ATOM 11354 O O . ARG D 1 281 ? -15.177 25.500 78.931 1.00 37.26 335 ARG D O 1
ATOM 11362 N N . ARG D 1 282 ? -16.851 27.010 78.853 1.00 34.71 336 ARG D N 1
ATOM 11363 C CA . ARG D 1 282 ? -16.513 27.503 77.535 1.00 34.21 336 ARG D CA 1
ATOM 11364 C C . ARG D 1 282 ? -15.113 28.113 77.653 1.00 33.89 336 ARG D C 1
ATOM 11365 O O . ARG D 1 282 ? -14.777 28.705 78.676 1.00 33.26 336 ARG D O 1
ATOM 11373 N N . GLY D 1 283 ? -14.297 27.969 76.619 1.00 35.06 337 GLY D N 1
ATOM 11374 C CA . GLY D 1 283 ? -12.974 28.563 76.683 1.00 35.95 337 GLY D CA 1
ATOM 11375 C C . GLY D 1 283 ? -11.887 27.529 76.862 1.00 37.83 337 GLY D C 1
ATOM 11376 O O . GLY D 1 283 ? -10.747 27.731 76.428 1.00 37.59 337 GLY D O 1
ATOM 11377 N N . LEU D 1 284 ? -12.223 26.434 77.534 1.00 38.01 338 LEU D N 1
ATOM 11378 C CA . LEU D 1 284 ? -11.266 25.361 77.702 1.00 37.95 338 LEU D CA 1
ATOM 11379 C C . LEU D 1 284 ? -11.098 24.770 76.323 1.00 39.53 338 LEU D C 1
ATOM 11380 O O . LEU D 1 284 ? -11.952 24.964 75.449 1.00 38.66 338 LEU D O 1
ATOM 11385 N N . VAL D 1 285 ? -9.998 24.054 76.123 1.00 38.65 339 VAL D N 1
ATOM 11386 C CA . VAL D 1 285 ? -9.745 23.405 74.853 1.00 38.52 339 VAL D CA 1
ATOM 11387 C C . VAL D 1 285 ? -9.595 21.928 75.142 1.00 38.55 339 VAL D C 1
ATOM 11388 O O . VAL D 1 285 ? -8.854 21.543 76.044 1.00 40.87 339 VAL 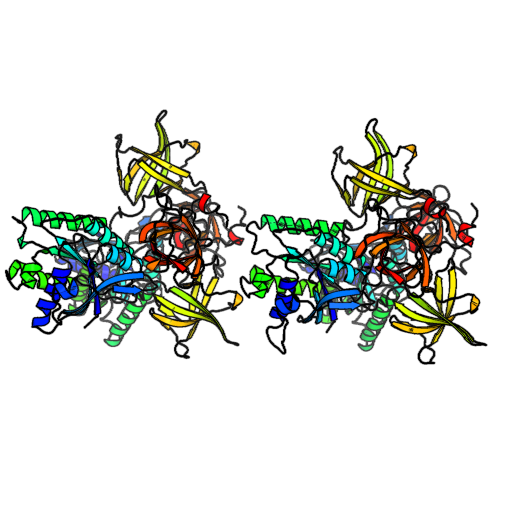D O 1
ATOM 11392 N N . MET D 1 286 ? -10.332 21.101 74.415 1.00 38.87 340 MET D N 1
ATOM 11393 C CA . MET D 1 286 ? -10.226 19.667 74.604 1.00 39.36 340 MET D CA 1
ATOM 11394 C C . MET D 1 286 ? -9.237 19.217 73.535 1.00 40.13 340 MET D C 1
ATOM 11395 O O . MET D 1 286 ? -9.442 19.489 72.350 1.00 38.81 340 MET D O 1
ATOM 11400 N N . ALA D 1 287 ? -8.168 18.544 73.952 1.00 40.04 341 ALA D N 1
ATOM 11401 C CA . ALA D 1 287 ? -7.143 18.086 73.021 1.00 41.43 341 ALA D CA 1
ATOM 11402 C C . ALA D 1 287 ? -6.584 16.721 73.402 1.00 42.30 341 ALA D C 1
ATOM 11403 O O . ALA D 1 287 ? -6.822 16.233 74.509 1.00 40.89 341 ALA D O 1
ATOM 11405 N N . LYS D 1 288 ? -5.854 16.095 72.480 1.00 44.58 342 LYS D N 1
ATOM 11406 C CA . LYS D 1 288 ? -5.239 14.808 72.795 1.00 45.95 342 LYS D CA 1
ATOM 11407 C C . LYS D 1 288 ? -4.277 15.113 73.946 1.00 45.05 342 LYS D C 1
ATOM 11408 O O . LYS D 1 288 ? -3.607 16.144 73.944 1.00 44.73 342 LYS D O 1
ATOM 11414 N N . PRO D 1 289 ? -4.204 14.232 74.950 1.00 45.81 343 PRO D N 1
ATOM 11415 C CA . PRO D 1 289 ? -3.309 14.479 76.084 1.00 46.96 343 PRO D CA 1
ATOM 11416 C C . PRO D 1 289 ? -1.871 14.841 75.682 1.00 47.49 343 PRO D C 1
ATOM 11417 O O . PRO D 1 289 ? -1.291 14.226 74.789 1.00 48.11 343 PRO D O 1
ATOM 11421 N N . GLY D 1 290 ? -1.321 15.860 76.336 1.00 48.04 344 GLY D N 1
ATOM 11422 C CA . GLY D 1 290 ? 0.040 16.290 76.054 1.00 48.65 344 GLY D CA 1
ATOM 11423 C C . GLY D 1 290 ? 0.284 16.879 74.674 1.00 49.02 344 GLY D C 1
ATOM 11424 O O . GLY D 1 290 ? 1.364 17.408 74.407 1.00 48.72 344 GLY D O 1
ATOM 11425 N N . SER D 1 291 ? -0.719 16.812 73.803 1.00 49.67 345 SER D N 1
ATOM 11426 C CA . SER D 1 291 ? -0.596 17.317 72.437 1.00 49.48 345 SER D CA 1
ATOM 11427 C C . SER D 1 291 ? -0.334 18.811 72.344 1.00 49.52 345 SER D C 1
ATOM 11428 O O . SER D 1 291 ? 0.107 19.303 71.308 1.00 50.33 345 SER D O 1
ATOM 11431 N N . ILE D 1 292 ? -0.617 19.544 73.411 1.00 49.16 346 ILE D N 1
ATOM 11432 C CA . ILE D 1 292 ? -0.399 20.982 73.386 1.00 49.66 346 ILE D CA 1
ATOM 11433 C C . ILE D 1 292 ? -0.181 21.520 74.785 1.00 49.81 346 ILE D C 1
ATOM 11434 O O . ILE D 1 292 ? -0.623 20.927 75.764 1.00 50.14 346 ILE D O 1
ATOM 11439 N N . GLN D 1 293 ? 0.517 22.642 74.890 1.00 51.59 347 GLN D N 1
ATOM 11440 C CA . GLN D 1 293 ? 0.756 23.209 76.199 1.00 54.12 347 GLN D CA 1
ATOM 11441 C C . GLN D 1 293 ? 0.314 24.647 76.331 1.00 54.38 347 GLN D C 1
ATOM 11442 O O . GLN D 1 293 ? 0.620 25.490 75.484 1.00 55.38 347 GLN D O 1
ATOM 11448 N N . PRO D 1 294 ? -0.420 24.946 77.412 1.00 54.02 348 PRO D N 1
ATOM 11449 C CA . PRO D 1 294 ? -0.928 26.284 77.703 1.00 53.00 348 PRO D CA 1
ATOM 11450 C C . PRO D 1 294 ? 0.220 27.280 77.798 1.00 52.64 348 PRO D C 1
ATOM 11451 O O . PRO D 1 294 ? 1.324 26.933 78.205 1.00 52.92 348 PRO D O 1
ATOM 11455 N N . HIS D 1 295 ? -0.051 28.523 77.426 1.00 52.86 349 HIS D N 1
ATOM 11456 C CA . HIS D 1 295 ? 0.958 29.570 77.465 1.00 52.76 349 HIS D CA 1
ATOM 11457 C C . HIS D 1 295 ? 0.399 30.788 78.179 1.00 53.02 349 HIS D C 1
ATOM 11458 O O . HIS D 1 295 ? -0.729 31.207 77.926 1.00 53.37 349 HIS D O 1
ATOM 11465 N N . GLN D 1 296 ? 1.197 31.354 79.075 1.00 53.04 350 GLN D N 1
ATOM 11466 C CA . GLN D 1 296 ? 0.773 32.513 79.838 1.00 52.70 350 GLN D CA 1
ATOM 11467 C C . GLN D 1 296 ? 1.503 33.772 79.400 1.00 52.11 350 GLN D C 1
ATOM 11468 O O . GLN D 1 296 ? 1.080 34.889 79.700 1.00 51.73 350 GLN D O 1
ATOM 11474 N N . LYS D 1 297 ? 2.603 33.583 78.677 1.00 52.34 351 LYS D N 1
ATOM 11475 C CA . LYS D 1 297 ? 3.390 34.702 78.179 1.00 51.13 351 LYS D CA 1
ATOM 11476 C C . LYS D 1 297 ? 3.522 34.547 76.675 1.00 49.11 351 LYS D C 1
ATOM 11477 O O . LYS D 1 297 ? 3.671 33.437 76.168 1.00 47.75 351 LYS D O 1
ATOM 11483 N N . VAL D 1 298 ? 3.488 35.657 75.955 1.00 47.41 352 VAL D N 1
ATOM 11484 C CA . VAL D 1 298 ? 3.575 35.546 74.519 1.00 47.66 352 VAL D CA 1
ATOM 11485 C C . VAL D 1 298 ? 4.014 36.856 73.877 1.00 47.47 352 VAL D C 1
ATOM 11486 O O . VAL D 1 298 ? 3.765 37.933 74.419 1.00 48.48 352 VAL D O 1
ATOM 11490 N N . GLU D 1 299 ? 4.704 36.761 72.744 1.00 46.66 353 GLU D N 1
ATOM 11491 C CA . GLU D 1 299 ? 5.104 37.952 72.006 1.00 45.83 353 GLU D CA 1
ATOM 11492 C C . GLU D 1 299 ? 4.170 37.909 70.813 1.00 43.46 353 GLU D C 1
ATOM 11493 O O . GLU D 1 299 ? 3.835 36.833 70.338 1.00 41.52 353 GLU D O 1
ATOM 11499 N N . ALA D 1 300 ? 3.733 39.057 70.320 1.00 43.49 354 ALA D N 1
ATOM 11500 C CA . ALA D 1 300 ? 2.824 39.020 69.192 1.00 43.69 354 ALA D CA 1
ATOM 11501 C C . ALA D 1 300 ? 2.836 40.307 68.414 1.00 44.68 354 ALA D C 1
ATOM 11502 O O . ALA D 1 300 ? 3.072 41.379 68.975 1.00 45.39 354 ALA D O 1
ATOM 11504 N N . GLN D 1 301 ? 2.597 40.197 67.112 1.00 44.85 355 GLN D N 1
ATOM 11505 C CA . GLN D 1 301 ? 2.550 41.371 66.266 1.00 47.39 355 GLN D CA 1
ATOM 11506 C C . GLN D 1 301 ? 1.107 41.839 66.408 1.00 48.29 355 GLN D C 1
ATOM 11507 O O . GLN D 1 301 ? 0.172 41.187 65.926 1.00 47.02 355 GLN D O 1
ATOM 11513 N N . VAL D 1 302 ? 0.932 42.958 67.100 1.00 48.34 356 VAL D N 1
ATOM 11514 C CA . VAL D 1 302 ? -0.396 43.487 67.343 1.00 48.82 356 VAL D CA 1
ATOM 11515 C C . VAL D 1 302 ? -0.676 44.804 66.657 1.00 49.29 356 VAL D C 1
ATOM 11516 O O . VAL D 1 302 ? 0.133 45.736 66.688 1.00 49.07 356 VAL D O 1
ATOM 11520 N N . TYR D 1 303 ? -1.835 44.864 66.022 1.00 49.81 357 TYR D N 1
ATOM 11521 C CA . TYR D 1 303 ? -2.267 46.074 65.370 1.00 51.14 357 TYR D CA 1
ATOM 11522 C C . TYR D 1 303 ? -3.189 46.772 66.352 1.00 52.35 357 TYR D C 1
ATOM 11523 O O . TYR D 1 303 ? -4.135 46.169 66.853 1.00 51.97 357 TYR D O 1
ATOM 11532 N N . ILE D 1 304 ? -2.904 48.038 66.632 1.00 53.54 358 ILE D N 1
ATOM 11533 C CA . ILE D 1 304 ? -3.718 48.820 67.549 1.00 54.34 358 ILE D CA 1
ATOM 11534 C C . ILE D 1 304 ? -4.709 49.592 66.693 1.00 55.36 358 ILE D C 1
ATOM 11535 O O . ILE D 1 304 ? -4.326 50.523 65.994 1.00 55.68 358 ILE D O 1
ATOM 11540 N N . LEU D 1 305 ? -5.980 49.205 66.735 1.00 55.78 359 LEU D N 1
ATOM 11541 C CA . LEU D 1 305 ? -6.989 49.881 65.933 1.00 55.68 359 LEU D CA 1
ATOM 11542 C C . LEU D 1 305 ? -7.028 51.388 66.157 1.00 56.15 359 LEU D C 1
ATOM 11543 O O . LEU D 1 305 ? -6.610 51.894 67.202 1.00 55.77 359 LEU D O 1
ATOM 11548 N N . THR D 1 306 ? -7.525 52.099 65.150 1.00 56.98 360 THR D N 1
ATOM 11549 C CA . THR D 1 306 ? -7.648 53.547 65.211 1.00 58.13 360 THR D CA 1
ATOM 11550 C C . THR D 1 306 ? -9.036 53.868 65.755 1.00 59.13 360 THR D C 1
ATOM 11551 O O . THR D 1 306 ? -9.951 53.046 65.658 1.00 58.80 360 THR D O 1
ATOM 11555 N N . LYS D 1 307 ? -9.188 55.056 66.333 1.00 60.56 361 LYS D N 1
ATOM 11556 C CA . LYS D 1 307 ? -10.471 55.471 66.886 1.00 61.52 361 LYS D CA 1
ATOM 11557 C C . LYS D 1 307 ? -11.579 55.229 65.857 1.00 62.23 361 LYS D C 1
ATOM 11558 O O . LYS D 1 307 ? -12.701 54.859 66.216 1.00 62.56 361 LYS D O 1
ATOM 11564 N N . GLU D 1 308 ? -11.252 55.426 64.581 1.00 62.64 362 GLU D N 1
ATOM 11565 C CA . GLU D 1 308 ? -12.203 55.219 63.489 1.00 63.59 362 GLU D CA 1
ATOM 11566 C C . GLU D 1 308 ? -12.636 53.763 63.396 1.00 63.57 362 GLU D C 1
ATOM 11567 O O . GLU D 1 308 ? -13.711 53.453 62.877 1.00 63.57 362 GLU D O 1
ATOM 11573 N N . GLU D 1 309 ? -11.787 52.870 63.897 1.00 63.27 363 GLU D N 1
ATOM 11574 C CA . GLU D 1 309 ? -12.073 51.443 63.866 1.00 62.65 363 GLU D CA 1
ATOM 11575 C C . GLU D 1 309 ? -12.663 50.935 65.185 1.00 62.56 363 GLU D C 1
ATOM 11576 O O . GLU D 1 309 ? -13.137 49.802 65.262 1.00 62.31 363 GLU D O 1
ATOM 11582 N N . GLY D 1 310 ? -12.636 51.773 66.218 1.00 62.07 364 GLY D N 1
ATOM 11583 C CA . GLY D 1 310 ? -13.185 51.373 67.503 1.00 61.75 364 GLY D CA 1
ATOM 11584 C C . GLY D 1 310 ? -12.153 51.218 68.605 1.00 61.47 364 GLY D C 1
ATOM 11585 O O . GLY D 1 310 ? -12.493 50.888 69.743 1.00 61.82 364 GLY D O 1
ATOM 11586 N N . GLY D 1 311 ? -10.889 51.461 68.270 1.00 61.81 365 GLY D N 1
ATOM 11587 C CA . GLY D 1 311 ? -9.820 51.335 69.246 1.00 61.67 365 GLY D CA 1
ATOM 11588 C C . GLY D 1 311 ? -9.750 52.502 70.208 1.00 61.87 365 GLY D C 1
ATOM 11589 O O . GLY D 1 311 ? -10.289 53.574 69.926 1.00 61.37 365 GLY D O 1
ATOM 11590 N N . ARG D 1 312 ? -9.087 52.297 71.346 1.00 62.31 366 ARG D N 1
ATOM 11591 C CA . ARG D 1 312 ? -8.955 53.345 72.351 1.00 63.59 366 ARG D CA 1
ATOM 11592 C C . ARG D 1 312 ? -8.317 54.590 71.743 1.00 64.28 366 ARG D C 1
ATOM 11593 O O . ARG D 1 312 ? -7.150 54.588 71.341 1.00 64.55 366 ARG D O 1
ATOM 11601 N N . HIS D 1 313 ? -9.128 55.643 71.683 1.00 65.02 367 HIS D N 1
ATOM 11602 C CA . HIS D 1 313 ? -8.790 56.950 71.119 1.00 64.98 367 HIS D CA 1
ATOM 11603 C C . HIS D 1 313 ? -7.463 57.537 71.621 1.00 64.88 367 HIS D C 1
ATOM 11604 O O . HIS D 1 313 ? -7.095 58.654 71.259 1.00 64.33 367 HIS D O 1
ATOM 11611 N N . LYS D 1 314 ? -6.744 56.784 72.447 1.00 64.96 368 LYS D N 1
ATOM 11612 C CA . LYS D 1 314 ? -5.472 57.239 73.005 1.00 65.45 368 LYS D CA 1
ATOM 11613 C C . LYS D 1 314 ? -4.472 56.085 73.087 1.00 65.09 368 LYS D C 1
ATOM 11614 O O . LYS D 1 314 ? -4.857 54.921 73.011 1.00 65.80 368 LYS D O 1
ATOM 11620 N N . PRO D 1 315 ? -3.167 56.395 73.198 1.00 65.21 369 PRO D N 1
ATOM 11621 C CA . PRO D 1 315 ? -2.101 55.390 73.296 1.00 64.87 369 PRO D CA 1
ATOM 11622 C C . PRO D 1 315 ? -2.064 54.820 74.715 1.00 64.38 369 PRO D C 1
ATOM 11623 O O . PRO D 1 315 ? -2.567 55.448 75.649 1.00 64.64 369 PRO D O 1
ATOM 11627 N N . PHE D 1 316 ? -1.471 53.640 74.882 1.00 63.78 370 PHE D N 1
ATOM 11628 C CA . PHE D 1 316 ? -1.377 53.030 76.206 1.00 63.58 370 PHE D CA 1
ATOM 11629 C C . PHE D 1 316 ? 0.047 52.586 76.530 1.00 64.29 370 PHE D C 1
ATOM 11630 O O . PHE D 1 316 ? 0.781 52.099 75.664 1.00 64.30 370 PHE D O 1
ATOM 11638 N N . VAL D 1 317 ? 0.432 52.769 77.789 1.00 64.60 371 VAL D N 1
ATOM 11639 C CA . VAL D 1 317 ? 1.769 52.421 78.249 1.00 65.17 371 VAL D CA 1
ATOM 11640 C C . VAL D 1 317 ? 1.958 50.940 78.526 1.00 65.38 371 VAL D C 1
ATOM 11641 O O . VAL D 1 317 ? 1.004 50.160 78.499 1.00 65.27 371 VAL D O 1
ATOM 11645 N N . SER D 1 318 ? 3.209 50.572 78.796 1.00 65.75 372 SER D N 1
ATOM 11646 C CA . SER D 1 318 ? 3.585 49.191 79.091 1.00 65.88 372 SER D CA 1
ATOM 11647 C C . SER D 1 318 ? 2.777 48.618 80.243 1.00 66.25 372 SER D C 1
ATOM 11648 O O . SER D 1 318 ? 2.899 47.439 80.561 1.00 66.80 372 SER D O 1
ATOM 11651 N N . HIS D 1 319 ? 1.962 49.451 80.878 1.00 66.79 373 HIS D N 1
ATOM 11652 C CA . HIS D 1 319 ? 1.143 48.992 81.991 1.00 67.29 373 HIS D CA 1
ATOM 11653 C C . HIS D 1 319 ? -0.320 49.222 81.664 1.00 66.85 373 HIS D C 1
ATOM 11654 O O . HIS D 1 319 ? -0.891 50.263 81.993 1.00 67.01 373 HIS D O 1
ATOM 11661 N N . PHE D 1 320 ? -0.917 48.233 81.009 1.00 65.82 374 PHE D N 1
ATOM 11662 C CA . PHE D 1 320 ? -2.310 48.307 80.595 1.00 64.80 374 PHE D CA 1
ATOM 11663 C C . PHE D 1 320 ? -2.816 46.880 80.562 1.00 63.45 374 PHE D C 1
ATOM 11664 O O . PHE D 1 320 ? -2.138 45.988 80.052 1.00 63.10 374 PHE D O 1
ATOM 11672 N N . MET D 1 321 ? -4.005 46.670 81.116 1.00 61.99 375 MET D N 1
ATOM 11673 C CA . MET D 1 321 ? -4.586 45.341 81.162 1.00 60.04 375 MET D CA 1
ATOM 11674 C C . MET D 1 321 ? -5.921 45.197 80.441 1.00 57.76 375 MET D C 1
ATOM 11675 O O . MET D 1 321 ? -6.986 45.216 81.065 1.00 56.98 375 MET D O 1
ATOM 11680 N N . PRO D 1 322 ? -5.880 45.077 79.106 1.00 54.83 376 PRO D N 1
ATOM 11681 C CA . PRO D 1 322 ? -7.105 44.920 78.323 1.00 52.36 376 PRO D CA 1
ATOM 11682 C C . PRO D 1 322 ? -7.487 43.460 78.506 1.00 49.99 376 PRO D C 1
ATOM 11683 O O . PRO D 1 322 ? -6.812 42.729 79.234 1.00 48.76 376 PRO D O 1
ATOM 11687 N N . VAL D 1 323 ? -8.557 43.029 77.849 1.00 46.39 377 VAL D N 1
ATOM 11688 C CA . VAL D 1 323 ? -8.956 41.639 77.948 1.00 43.67 377 VAL D CA 1
ATOM 11689 C C . VAL D 1 323 ? -8.657 40.997 76.608 1.00 40.98 377 VAL D C 1
ATOM 11690 O O . VAL D 1 323 ? -8.994 41.558 75.562 1.00 40.96 377 VAL D O 1
ATOM 11694 N N . MET D 1 324 ? -8.025 39.829 76.639 1.00 38.31 378 MET D N 1
ATOM 11695 C CA . MET D 1 324 ? -7.690 39.124 75.409 1.00 38.89 378 MET D CA 1
ATOM 11696 C C . MET D 1 324 ? -8.680 38.019 75.073 1.00 36.89 378 MET D C 1
ATOM 11697 O O . MET D 1 324 ? -8.997 37.181 75.911 1.00 36.07 378 MET D O 1
ATOM 11702 N N . PHE D 1 325 ? -9.157 38.026 73.836 1.00 36.32 379 PHE D N 1
ATOM 11703 C CA . PHE D 1 325 ? -10.074 36.999 73.380 1.00 36.42 379 PHE D CA 1
ATOM 11704 C C . PHE D 1 325 ? -9.379 36.203 72.291 1.00 35.09 379 PHE D C 1
ATOM 11705 O O . PHE D 1 325 ? -8.777 36.775 71.387 1.00 35.25 379 PHE D O 1
ATOM 11713 N N . SER D 1 326 ? -9.459 34.885 72.386 1.00 32.98 380 SER D N 1
ATOM 11714 C CA . SER D 1 326 ? -8.885 34.013 71.375 1.00 33.30 380 SER D CA 1
ATOM 11715 C C . SER D 1 326 ? -9.614 32.689 71.484 1.00 31.71 380 SER D C 1
ATOM 11716 O O . SER D 1 326 ? -10.030 32.300 72.577 1.00 32.41 380 SER D O 1
ATOM 11719 N N . LEU D 1 327 ? -9.757 31.993 70.362 1.00 30.00 381 LEU D N 1
ATOM 11720 C CA . LEU D 1 327 ? -10.476 30.721 70.344 1.00 30.96 381 LEU D CA 1
ATOM 11721 C C . LEU D 1 327 ? -11.827 30.987 71.017 1.00 30.50 381 LEU D C 1
ATOM 11722 O O . LEU D 1 327 ? -12.498 31.958 70.668 1.00 29.22 381 LEU D O 1
ATOM 11727 N N . THR D 1 328 ? -12.229 30.155 71.966 1.00 31.11 382 THR D N 1
ATOM 11728 C CA . THR D 1 328 ? -13.506 30.404 72.636 1.00 32.56 382 THR D CA 1
ATOM 11729 C C . THR D 1 328 ? -13.320 30.977 74.033 1.00 33.82 382 THR D C 1
ATOM 11730 O O . THR D 1 328 ? -14.283 31.088 74.794 1.00 32.93 382 THR D O 1
ATOM 11734 N N . TRP D 1 329 ? -12.085 31.353 74.369 1.00 34.04 383 TRP D N 1
ATOM 11735 C CA . TRP D 1 329 ? -11.817 31.923 75.684 1.00 33.91 383 TRP D CA 1
ATOM 11736 C C . TRP D 1 329 ? -11.565 33.431 75.687 1.00 34.20 383 TRP D C 1
ATOM 11737 O O . TRP D 1 329 ? -11.412 34.064 74.643 1.00 32.42 383 TRP D O 1
ATOM 11748 N N . ASP D 1 330 ? -11.580 34.007 76.883 1.00 36.16 384 ASP D N 1
ATOM 11749 C CA . ASP D 1 330 ? -11.323 35.427 77.061 1.00 38.67 384 ASP D CA 1
ATOM 11750 C C . ASP D 1 330 ? -10.474 35.491 78.315 1.00 40.08 384 ASP D C 1
ATOM 11751 O O . ASP D 1 330 ? -10.658 34.691 79.232 1.00 41.13 384 ASP D O 1
ATOM 11756 N N . MET D 1 331 ? -9.532 36.423 78.357 1.00 41.12 385 MET D N 1
ATOM 11757 C CA . MET D 1 331 ? -8.660 36.501 79.513 1.00 42.63 385 MET D CA 1
ATOM 11758 C C . MET D 1 331 ? -7.953 37.840 79.651 1.00 42.24 385 MET D C 1
ATOM 11759 O O . MET D 1 331 ? -7.437 38.394 78.678 1.00 40.84 385 MET D O 1
ATOM 11764 N N . ALA D 1 332 ? -7.942 38.360 80.873 1.00 43.27 386 ALA D N 1
ATOM 11765 C CA . ALA D 1 332 ? -7.292 39.627 81.140 1.00 43.99 386 ALA D CA 1
ATOM 11766 C C . ALA D 1 332 ? -5.795 39.446 80.914 1.00 44.74 386 ALA D C 1
ATOM 11767 O O . ALA D 1 332 ? -5.214 38.412 81.263 1.00 42.04 386 ALA D O 1
ATOM 11769 N N . CYS D 1 333 ? -5.173 40.443 80.305 1.00 46.77 387 CYS D N 1
ATOM 11770 C CA . CYS D 1 333 ? -3.744 40.351 80.062 1.00 49.36 387 CYS D CA 1
ATOM 11771 C C . CYS D 1 333 ? -3.064 41.682 80.303 1.00 51.41 387 CYS D C 1
ATOM 11772 O O . CYS D 1 333 ? -3.689 42.750 80.228 1.00 51.37 387 CYS D O 1
ATOM 11775 N N . ARG D 1 334 ? -1.775 41.596 80.604 1.00 53.77 388 ARG D N 1
ATOM 11776 C CA . ARG D 1 334 ? -0.948 42.762 80.860 1.00 56.14 388 ARG D CA 1
ATOM 11777 C C . ARG D 1 334 ? -0.040 42.902 79.646 1.00 56.07 388 ARG D C 1
ATOM 11778 O O . ARG D 1 334 ? 0.712 41.987 79.314 1.00 54.29 388 ARG D O 1
ATOM 11786 N N . ILE D 1 335 ? -0.133 44.039 78.972 1.00 57.19 389 ILE D N 1
ATOM 11787 C CA . ILE D 1 335 ? 0.691 44.283 77.803 1.00 59.22 389 ILE D CA 1
ATOM 11788 C C . ILE D 1 335 ? 2.018 44.891 78.235 1.00 60.35 389 ILE D C 1
ATOM 11789 O O . ILE D 1 335 ? 2.052 45.818 79.045 1.00 60.61 389 ILE D O 1
ATOM 11794 N N . ILE D 1 336 ? 3.106 44.354 77.695 1.00 60.64 390 ILE D N 1
ATOM 11795 C CA . ILE D 1 336 ? 4.438 44.844 78.012 1.00 60.49 390 ILE D CA 1
ATOM 11796 C C . ILE D 1 336 ? 5.116 45.369 76.756 1.00 60.69 390 ILE D C 1
ATOM 11797 O O . ILE D 1 336 ? 5.620 44.591 75.946 1.00 60.73 390 ILE D O 1
ATOM 11802 N N . LEU D 1 337 ? 5.106 46.687 76.587 1.00 61.27 391 LEU D N 1
ATOM 11803 C CA . LEU D 1 337 ? 5.753 47.297 75.438 1.00 61.39 391 LEU D CA 1
ATOM 11804 C C . LEU D 1 337 ? 7.216 46.888 75.534 1.00 62.59 391 LEU D C 1
ATOM 11805 O O . LEU D 1 337 ? 7.836 47.011 76.594 1.00 62.74 391 LEU D O 1
ATOM 11810 N N . PRO D 1 338 ? 7.790 46.391 74.431 1.00 63.53 392 PRO D N 1
ATOM 11811 C CA . PRO D 1 338 ? 9.192 45.968 74.433 1.00 64.06 392 PRO D CA 1
ATOM 11812 C C . PRO D 1 338 ? 10.134 47.051 74.948 1.00 64.18 392 PRO D C 1
ATOM 11813 O O . PRO D 1 338 ? 9.841 48.248 74.838 1.00 64.52 392 PRO D O 1
ATOM 11817 N N . PRO D 1 339 ? 11.283 46.644 75.512 1.00 64.50 393 PRO D N 1
ATOM 11818 C CA . PRO D 1 339 ? 12.250 47.614 76.029 1.00 64.09 393 PRO D CA 1
ATOM 11819 C C . PRO D 1 339 ? 12.562 48.628 74.940 1.00 64.03 393 PRO D C 1
ATOM 11820 O O . PRO D 1 339 ? 13.057 48.271 73.870 1.00 63.94 393 PRO D O 1
ATOM 11824 N N . GLY D 1 340 ? 12.251 49.890 75.212 1.00 64.52 394 GLY D N 1
ATOM 11825 C CA . GLY D 1 340 ? 12.485 50.935 74.237 1.00 64.17 394 GLY D CA 1
ATOM 11826 C C . GLY D 1 340 ? 11.189 51.658 73.930 1.00 64.68 394 GLY D C 1
ATOM 11827 O O . GLY D 1 340 ? 11.096 52.876 74.087 1.00 64.60 394 GLY D O 1
ATOM 11828 N N . LYS D 1 341 ? 10.181 50.908 73.493 1.00 65.37 395 LYS D N 1
ATOM 11829 C CA . LYS D 1 341 ? 8.885 51.494 73.181 1.00 65.86 395 LYS D CA 1
ATOM 11830 C C . LYS D 1 341 ? 8.244 51.999 74.470 1.00 66.09 395 LYS D C 1
ATOM 11831 O O . LYS D 1 341 ? 8.193 51.282 75.473 1.00 65.23 395 LYS D O 1
ATOM 11837 N N . GLU D 1 342 ? 7.765 53.237 74.444 1.00 66.38 396 GLU D N 1
ATOM 11838 C CA . GLU D 1 342 ? 7.143 53.822 75.622 1.00 67.13 396 GLU D CA 1
ATOM 11839 C C . GLU D 1 342 ? 5.630 53.954 75.494 1.00 66.93 396 GLU D C 1
ATOM 11840 O O . GLU D 1 342 ? 4.935 54.214 76.480 1.00 67.60 396 GLU D O 1
ATOM 11846 N N . LEU D 1 343 ? 5.119 53.767 74.283 1.00 66.25 397 LEU D N 1
ATOM 11847 C CA . LEU D 1 343 ? 3.681 53.863 74.053 1.00 65.77 397 LEU D CA 1
ATOM 11848 C C . LEU D 1 343 ? 3.195 52.922 72.960 1.00 66.03 397 LEU D C 1
ATOM 11849 O O . LEU D 1 343 ? 3.988 52.240 72.306 1.00 66.26 397 LEU D O 1
ATOM 11854 N N . ALA D 1 344 ? 1.879 52.898 72.778 1.00 65.71 398 ALA D N 1
ATOM 11855 C CA . ALA D 1 344 ? 1.245 52.067 71.765 1.00 65.46 398 ALA D CA 1
ATOM 11856 C C . ALA D 1 344 ? 0.214 52.918 71.030 1.00 65.39 398 ALA D C 1
ATOM 11857 O O . ALA D 1 344 ? -0.975 52.887 71.345 1.00 65.71 398 ALA D O 1
ATOM 11859 N N . MET D 1 345 ? 0.684 53.678 70.046 1.00 65.50 399 MET D N 1
ATOM 11860 C CA . MET D 1 345 ? -0.181 54.557 69.269 1.00 65.33 399 MET D CA 1
ATOM 11861 C C . MET D 1 345 ? -1.203 53.805 68.427 1.00 64.68 399 MET D C 1
ATOM 11862 O O . MET D 1 345 ? -0.892 52.780 67.816 1.00 64.67 399 MET D O 1
ATOM 11867 N N . PRO D 1 346 ? -2.445 54.307 68.386 1.00 64.20 400 PRO D N 1
ATOM 11868 C CA . PRO D 1 346 ? -3.495 53.664 67.595 1.00 63.34 400 PRO D CA 1
ATOM 11869 C C . PRO D 1 346 ? -3.067 53.654 66.128 1.00 62.48 400 PRO D C 1
ATOM 11870 O O . PRO D 1 346 ? -2.300 54.515 65.700 1.00 62.54 400 PRO D O 1
ATOM 11874 N N . GLY D 1 347 ? -3.563 52.686 65.365 1.00 61.86 401 GLY D N 1
ATOM 11875 C CA . GLY D 1 347 ? -3.210 52.587 63.959 1.00 61.49 401 GLY D CA 1
ATOM 11876 C C . GLY D 1 347 ? -1.839 51.977 63.732 1.00 61.36 401 GLY D C 1
ATOM 11877 O O . GLY D 1 347 ? -1.499 51.591 62.615 1.00 60.77 401 GLY D O 1
ATOM 11878 N N . GLU D 1 348 ? -1.049 51.885 64.796 1.00 61.77 402 GLU D N 1
ATOM 11879 C CA . GLU D 1 348 ? 0.297 51.330 64.716 1.00 62.37 402 GLU D CA 1
ATOM 11880 C C . GLU D 1 348 ? 0.388 49.886 65.178 1.00 61.82 402 GLU D C 1
ATOM 11881 O O . GLU D 1 348 ? -0.259 49.490 66.148 1.00 62.47 402 GLU D O 1
ATOM 11887 N N . ASP D 1 349 ? 1.203 49.101 64.482 1.00 60.42 403 ASP D N 1
ATOM 11888 C CA . ASP D 1 349 ? 1.385 47.706 64.841 1.00 59.82 403 ASP D CA 1
ATOM 11889 C C . ASP D 1 349 ? 2.746 47.607 65.506 1.00 59.34 403 ASP D C 1
ATOM 11890 O O . ASP D 1 349 ? 3.614 48.447 65.276 1.00 59.91 403 ASP D O 1
ATOM 11895 N N . LEU D 1 350 ? 2.943 46.587 66.326 1.00 58.28 404 LEU D N 1
ATOM 11896 C CA . LEU D 1 350 ? 4.223 46.433 66.993 1.00 58.11 404 LEU D CA 1
ATOM 11897 C C . LEU D 1 350 ? 4.300 45.118 67.726 1.00 58.05 404 LEU D C 1
ATOM 11898 O O . LEU D 1 350 ? 3.280 44.478 67.992 1.00 58.40 404 LEU D O 1
ATOM 11903 N N . LYS D 1 351 ? 5.526 44.706 68.025 1.00 57.97 405 LYS D N 1
ATOM 11904 C CA . LYS D 1 351 ? 5.752 43.482 68.763 1.00 57.79 405 LYS D CA 1
ATOM 11905 C C . LYS D 1 351 ? 5.462 43.796 70.200 1.00 57.02 405 LYS D C 1
ATOM 11906 O O . LYS D 1 351 ? 6.038 44.721 70.760 1.00 57.37 405 LYS D O 1
ATOM 11912 N N . LEU D 1 352 ? 4.550 43.041 70.788 1.00 56.77 406 LEU D N 1
ATOM 11913 C CA . LEU D 1 352 ? 4.185 43.252 72.175 1.00 54.97 406 LEU D CA 1
ATOM 11914 C C . LEU D 1 352 ? 4.390 41.958 72.922 1.00 53.43 406 LEU D C 1
ATOM 11915 O O . LEU D 1 352 ? 4.431 40.884 72.325 1.00 53.59 406 LEU D O 1
ATOM 11920 N N . THR D 1 353 ? 4.545 42.073 74.230 1.00 52.33 407 THR D N 1
ATOM 11921 C CA . THR D 1 353 ? 4.677 40.907 75.078 1.00 52.49 407 THR D CA 1
ATOM 11922 C C . THR D 1 353 ? 3.362 40.939 75.841 1.00 51.75 407 THR D C 1
ATOM 11923 O O . THR D 1 353 ? 2.899 42.006 76.244 1.00 51.14 407 THR D O 1
ATOM 11927 N N . LEU D 1 354 ? 2.748 39.780 76.010 1.00 51.24 408 LEU D N 1
ATOM 11928 C CA . LEU D 1 354 ? 1.476 39.716 76.703 1.00 51.00 408 LEU D CA 1
ATOM 11929 C C . LEU D 1 354 ? 1.523 38.680 77.800 1.00 50.71 408 LEU D C 1
ATOM 11930 O O . LEU D 1 354 ? 1.979 37.557 77.589 1.00 50.56 408 LEU D O 1
ATOM 11935 N N . ILE D 1 355 ? 1.067 39.069 78.985 1.00 50.57 409 ILE D N 1
ATOM 11936 C CA . ILE D 1 355 ? 1.037 38.148 80.102 1.00 51.36 409 ILE D CA 1
ATOM 11937 C C . ILE D 1 355 ? -0.421 37.954 80.512 1.00 51.50 409 ILE D C 1
ATOM 11938 O O . ILE D 1 355 ? -1.121 38.919 80.827 1.00 50.23 409 ILE D O 1
ATOM 11943 N N . LEU D 1 356 ? -0.868 36.702 80.474 1.00 51.82 410 LEU D N 1
ATOM 11944 C CA . LEU D 1 356 ? -2.238 36.341 80.831 1.00 52.67 410 LEU D CA 1
ATOM 11945 C C . LEU D 1 356 ? -2.253 35.904 82.293 1.00 53.52 410 LEU D C 1
ATOM 11946 O O . LEU D 1 356 ? -1.315 35.254 82.750 1.00 53.67 410 LEU D O 1
ATOM 11951 N N . ARG D 1 357 ? -3.309 36.246 83.025 1.00 54.86 411 ARG D N 1
ATOM 11952 C CA . ARG D 1 357 ? -3.388 35.849 84.430 1.00 55.49 411 ARG D CA 1
ATOM 11953 C C . ARG D 1 357 ? -3.438 34.333 84.579 1.00 55.28 411 ARG D C 1
ATOM 11954 O O . ARG D 1 357 ? -3.198 33.799 85.659 1.00 55.79 411 ARG D O 1
ATOM 11962 N N . GLN D 1 358 ? -3.739 33.642 83.484 1.00 55.56 412 GLN D N 1
ATOM 11963 C CA . GLN D 1 358 ? -3.796 32.182 83.482 1.00 55.47 412 GLN D CA 1
ATOM 11964 C C . GLN D 1 358 ? -3.384 31.582 82.147 1.00 55.15 412 GLN D C 1
ATOM 11965 O O . GLN D 1 358 ? -3.690 32.132 81.090 1.00 55.76 412 GLN D O 1
ATOM 11971 N N . PRO D 1 359 ? -2.672 30.442 82.186 1.00 54.64 413 PRO D N 1
ATOM 11972 C CA . PRO D 1 359 ? -2.184 29.704 81.017 1.00 53.95 413 PRO D CA 1
ATOM 11973 C C . PRO D 1 359 ? -3.337 29.218 80.145 1.00 53.20 413 PRO D C 1
ATOM 11974 O O . PRO D 1 359 ? -4.130 28.369 80.563 1.00 52.81 413 PRO D O 1
ATOM 11978 N N . MET D 1 360 ? -3.419 29.756 78.934 1.00 51.28 414 MET D N 1
ATOM 11979 C CA . MET D 1 360 ? -4.478 29.393 78.004 1.00 49.44 414 MET D CA 1
ATOM 11980 C C . MET D 1 360 ? -3.858 28.829 76.738 1.00 48.96 414 MET D C 1
ATOM 11981 O O . MET D 1 360 ? -2.649 28.945 76.521 1.00 50.16 414 MET D O 1
ATOM 11986 N N . ILE D 1 361 ? -4.677 28.197 75.907 1.00 46.61 415 ILE D N 1
ATOM 11987 C CA . ILE D 1 361 ? -4.170 27.670 74.656 1.00 43.87 415 ILE D CA 1
ATOM 11988 C C . ILE D 1 361 ? -3.948 28.889 73.775 1.00 43.70 415 ILE D C 1
ATOM 11989 O O . ILE D 1 361 ? -4.899 29.501 73.287 1.00 41.98 415 ILE D O 1
ATOM 11994 N N . LEU D 1 362 ? -2.682 29.260 73.618 1.00 41.52 416 LEU D N 1
ATOM 11995 C CA . LEU D 1 362 ? -2.293 30.406 72.809 1.00 42.85 416 LEU D CA 1
ATOM 11996 C C . LEU D 1 362 ? -1.033 29.987 72.052 1.00 43.30 416 LEU D C 1
ATOM 11997 O O . LEU D 1 362 ? 0.072 30.236 72.520 1.00 43.25 416 LEU D O 1
ATOM 12002 N N . GLU D 1 363 ? -1.212 29.345 70.902 1.00 43.87 417 GLU D N 1
ATOM 12003 C CA . GLU D 1 363 ? -0.101 28.861 70.087 1.00 43.91 417 GLU D CA 1
ATOM 12004 C C . GLU D 1 363 ? 0.495 29.938 69.200 1.00 43.50 417 GLU D C 1
ATOM 12005 O O . GLU D 1 363 ? -0.153 30.941 68.900 1.00 41.45 417 GLU D O 1
ATOM 12011 N N . LYS D 1 364 ? 1.744 29.748 68.784 1.00 43.74 418 LYS D N 1
ATOM 12012 C CA . LYS D 1 364 ? 2.339 30.723 67.890 1.00 43.96 418 LYS D CA 1
ATOM 12013 C C . LYS D 1 364 ? 1.491 30.644 66.638 1.00 42.47 418 LYS D C 1
ATOM 12014 O O . LYS D 1 364 ? 1.044 29.560 66.260 1.00 41.52 418 LYS D O 1
ATOM 12020 N N . GLY D 1 365 ? 1.273 31.784 65.996 1.00 41.64 419 GLY D N 1
ATOM 12021 C CA . GLY D 1 365 ? 0.464 31.789 64.793 1.00 40.84 419 GLY D CA 1
ATOM 12022 C C . GLY D 1 365 ? -1.020 31.912 65.095 1.00 40.62 419 GLY D C 1
ATOM 12023 O O . GLY D 1 365 ? -1.825 32.108 64.190 1.00 40.98 419 GLY D O 1
ATOM 12024 N N . GLN D 1 366 ? -1.385 31.798 66.368 1.00 40.37 420 GLN D N 1
ATOM 12025 C CA . GLN D 1 366 ? -2.783 31.904 66.778 1.00 40.03 420 GLN D CA 1
ATOM 12026 C C . GLN D 1 366 ? -3.182 33.376 66.867 1.00 39.78 420 GLN D C 1
ATOM 12027 O O . GLN D 1 366 ? -2.397 34.206 67.328 1.00 39.01 420 GLN D O 1
ATOM 12033 N N . ARG D 1 367 ? -4.393 33.704 66.409 1.00 38.66 421 ARG D N 1
ATOM 12034 C CA . ARG D 1 367 ? -4.880 35.084 66.461 1.00 38.46 421 ARG D CA 1
ATOM 12035 C C . ARG D 1 367 ? -5.674 35.386 67.723 1.00 37.28 421 ARG D C 1
ATOM 12036 O O . ARG D 1 367 ? -6.181 34.486 68.390 1.00 37.14 421 ARG D O 1
ATOM 12044 N N . PHE D 1 368 ? -5.784 36.671 68.035 1.00 36.23 422 PHE D N 1
ATOM 12045 C CA . PHE D 1 368 ? -6.520 37.107 69.206 1.00 36.83 422 PHE D CA 1
ATOM 12046 C C . PHE D 1 368 ? -6.861 38.578 69.053 1.00 37.08 422 PHE D C 1
ATOM 12047 O O . PHE D 1 368 ? -6.368 39.256 68.152 1.00 35.43 422 PHE D O 1
ATOM 12055 N N . THR D 1 369 ? -7.730 39.060 69.929 1.00 37.04 423 THR D N 1
ATOM 12056 C CA . THR D 1 369 ? -8.108 40.457 69.919 1.00 37.14 423 THR D CA 1
ATOM 12057 C C . THR D 1 369 ? -7.887 40.942 71.331 1.00 37.55 423 THR D C 1
ATOM 12058 O O . THR D 1 369 ? -7.773 40.135 72.252 1.00 37.24 423 THR D O 1
ATOM 12062 N N . LEU D 1 370 ? -7.797 42.254 71.493 1.00 39.88 424 LEU D N 1
ATOM 12063 C CA . LEU D 1 370 ? -7.609 42.853 72.803 1.00 42.89 424 LEU D CA 1
ATOM 12064 C C . LEU D 1 370 ? -8.720 43.871 72.960 1.00 44.41 424 LEU D C 1
ATOM 12065 O O . LEU D 1 370 ? -8.941 44.701 72.070 1.00 45.24 424 LEU D O 1
ATOM 12070 N N . ARG D 1 371 ? -9.428 43.809 74.079 1.00 46.00 425 ARG D N 1
ATOM 12071 C CA . ARG D 1 371 ? -10.538 44.723 74.284 1.00 48.10 425 ARG D CA 1
ATOM 12072 C C . ARG D 1 371 ? -10.451 45.542 75.562 1.00 48.57 425 ARG D C 1
ATOM 12073 O O . ARG D 1 371 ? -9.945 45.086 76.591 1.00 47.75 425 ARG D O 1
ATOM 12081 N N . ASP D 1 372 ? -10.952 46.764 75.463 1.00 49.55 426 ASP D N 1
ATOM 12082 C CA . ASP D 1 372 ? -11.021 47.691 76.579 1.00 50.75 426 ASP D CA 1
ATOM 12083 C C . ASP D 1 372 ? -12.516 47.947 76.670 1.00 50.81 426 ASP D C 1
ATOM 12084 O O . ASP D 1 372 ? -13.112 48.543 75.767 1.00 50.36 426 ASP D O 1
ATOM 12089 N N . GLY D 1 373 ? -13.125 47.474 77.751 1.00 50.55 427 GLY D N 1
ATOM 12090 C CA . GLY D 1 373 ? -14.559 47.628 77.890 1.00 50.97 427 GLY D CA 1
ATOM 12091 C C . GLY D 1 373 ? -15.149 46.722 76.828 1.00 50.61 427 GLY D C 1
ATOM 12092 O O . GLY D 1 373 ? -14.794 45.549 76.747 1.00 50.99 427 GLY D O 1
ATOM 12093 N N . ASN D 1 374 ? -16.030 47.255 75.992 1.00 50.30 428 ASN D N 1
ATOM 12094 C CA . ASN D 1 374 ? -16.626 46.442 74.947 1.00 50.04 428 ASN D CA 1
ATOM 12095 C C . ASN D 1 374 ? -16.120 46.930 73.595 1.00 50.85 428 ASN D C 1
ATOM 12096 O O . ASN D 1 374 ? -16.784 46.783 72.564 1.00 52.22 428 ASN D O 1
ATOM 12101 N N . ARG D 1 375 ? -14.924 47.511 73.616 1.00 50.62 429 ARG D N 1
ATOM 12102 C CA . ARG D 1 375 ? -14.282 48.027 72.414 1.00 50.03 429 ARG D CA 1
ATOM 12103 C C . ARG D 1 375 ? -13.034 47.212 72.110 1.00 50.12 429 ARG D C 1
ATOM 12104 O O . ARG D 1 375 ? -12.281 46.849 73.014 1.00 47.84 429 ARG D O 1
ATOM 12112 N N . THR D 1 376 ? -12.829 46.908 70.836 1.00 49.71 430 THR D N 1
ATOM 12113 C CA . THR D 1 376 ? -11.646 46.164 70.440 1.00 49.96 430 THR D CA 1
ATOM 12114 C C . THR D 1 376 ? -10.567 47.199 70.163 1.00 49.25 430 THR D C 1
ATOM 12115 O O . THR D 1 376 ? -10.659 47.977 69.212 1.00 50.25 430 THR D O 1
ATOM 12119 N N . ILE D 1 377 ? -9.549 47.213 71.011 1.00 49.30 431 ILE D N 1
ATOM 12120 C CA . ILE D 1 377 ? -8.465 48.173 70.872 1.00 49.28 431 ILE D CA 1
ATOM 12121 C C . ILE D 1 377 ? -7.293 47.660 70.041 1.00 49.27 431 ILE D C 1
ATOM 12122 O O . ILE D 1 377 ? -6.439 48.440 69.612 1.00 49.15 431 ILE D O 1
ATOM 12127 N N . GLY D 1 378 ? -7.262 46.351 69.804 1.00 48.91 432 GLY D N 1
ATOM 12128 C CA . GLY D 1 378 ? -6.189 45.768 69.021 1.00 48.67 432 GLY D CA 1
ATOM 12129 C C . GLY D 1 378 ? -6.424 44.314 68.651 1.00 48.76 432 GLY D C 1
ATOM 12130 O O . GLY D 1 378 ? -7.096 43.574 69.370 1.00 49.28 432 GLY D O 1
ATOM 12131 N N . THR D 1 379 ? -5.873 43.909 67.513 1.00 47.51 433 THR D N 1
ATOM 12132 C CA . THR D 1 379 ? -5.995 42.539 67.031 1.00 48.20 433 THR D CA 1
ATOM 12133 C C . THR D 1 379 ? -4.571 42.053 66.820 1.00 47.44 433 THR D C 1
ATOM 12134 O O . THR D 1 379 ? -3.728 42.802 66.319 1.00 47.67 433 THR D O 1
ATOM 12138 N N . GLY D 1 380 ? -4.295 40.813 67.200 1.00 45.96 434 GLY D N 1
ATOM 12139 C CA . GLY D 1 380 ? -2.944 40.323 67.046 1.00 45.40 434 GLY D CA 1
ATOM 12140 C C . GLY D 1 380 ? -2.735 38.905 66.571 1.00 44.50 434 GLY D C 1
ATOM 12141 O O . GLY D 1 380 ? -3.669 38.121 66.383 1.00 44.27 434 GLY D O 1
ATOM 12142 N N . LEU D 1 381 ? -1.461 38.597 66.378 1.00 43.91 435 LEU D N 1
ATOM 12143 C CA . LEU D 1 381 ? -1.001 37.300 65.925 1.00 42.37 435 LEU D CA 1
ATOM 12144 C C . LEU D 1 381 ? 0.150 36.895 66.833 1.00 42.18 435 LEU D C 1
ATOM 12145 O O . LEU D 1 381 ? 1.115 37.639 66.981 1.00 42.37 435 LEU D O 1
ATOM 12150 N N . VAL D 1 382 ? 0.049 35.726 67.446 1.00 41.51 436 VAL D N 1
ATOM 12151 C CA . VAL D 1 382 ? 1.108 35.253 68.319 1.00 40.96 436 VAL D CA 1
ATOM 12152 C C . VAL D 1 382 ? 2.323 34.900 67.467 1.00 41.13 436 VAL D C 1
ATOM 12153 O O . VAL D 1 382 ? 2.202 34.201 66.463 1.00 40.30 436 VAL D O 1
ATOM 12157 N N . THR D 1 383 ? 3.495 35.386 67.867 1.00 41.58 437 THR D N 1
ATOM 12158 C CA . THR D 1 383 ? 4.716 35.097 67.120 1.00 42.89 437 THR D CA 1
ATOM 12159 C C . THR D 1 383 ? 5.743 34.328 67.947 1.00 43.51 437 THR D C 1
ATOM 12160 O O . THR D 1 383 ? 6.584 33.606 67.414 1.00 43.42 437 THR D O 1
ATOM 12164 N N . ASP D 1 384 ? 5.642 34.444 69.262 1.00 44.53 438 ASP D N 1
ATOM 12165 C CA . ASP D 1 384 ? 6.558 33.744 70.137 1.00 45.58 438 ASP D CA 1
ATOM 12166 C C . ASP D 1 384 ? 5.933 33.501 71.493 1.00 45.59 438 ASP D C 1
ATOM 12167 O O . ASP D 1 384 ? 5.057 34.251 71.933 1.00 44.77 438 ASP D O 1
ATOM 12172 N N . THR D 1 385 ? 6.395 32.434 72.134 1.00 45.14 439 THR D N 1
ATOM 12173 C CA . THR D 1 385 ? 5.934 32.030 73.450 1.00 46.01 439 THR D CA 1
ATOM 12174 C C . THR D 1 385 ? 7.121 32.012 74.426 1.00 46.69 439 THR D C 1
ATOM 12175 O O . THR D 1 385 ? 7.605 30.949 74.814 1.00 46.21 439 THR D O 1
ATOM 12179 N N . PRO D 1 386 ? 7.601 33.200 74.830 1.00 47.63 440 PRO D N 1
ATOM 12180 C CA . PRO D 1 386 ? 8.729 33.339 75.759 1.00 49.02 440 PRO D CA 1
ATOM 12181 C C . PRO D 1 386 ? 8.419 32.707 77.112 1.00 50.99 440 PRO D C 1
ATOM 12182 O O . PRO D 1 386 ? 7.254 32.509 77.463 1.00 50.49 440 PRO D O 1
ATOM 12186 N N . ALA D 1 387 ? 9.460 32.395 77.876 1.00 52.22 441 ALA D N 1
ATOM 12187 C CA . ALA D 1 387 ? 9.261 31.804 79.192 1.00 53.56 441 ALA D CA 1
ATOM 12188 C C . ALA D 1 387 ? 8.874 32.899 80.175 1.00 54.28 441 ALA D C 1
ATOM 12189 O O . ALA D 1 387 ? 9.261 34.060 80.014 1.00 53.22 441 ALA D O 1
ATOM 12191 N N . MET D 1 388 ? 8.089 32.530 81.183 1.00 55.37 442 MET D N 1
ATOM 12192 C CA . MET D 1 388 ? 7.681 33.476 82.210 1.00 56.34 442 MET D CA 1
ATOM 12193 C C . MET D 1 388 ? 8.886 33.761 83.101 1.00 57.59 442 MET D C 1
ATOM 12194 O O . MET D 1 388 ? 9.518 32.833 83.608 1.00 56.89 442 MET D O 1
ATOM 12199 N N . THR D 1 389 ? 9.214 35.037 83.271 1.00 58.51 443 THR D N 1
ATOM 12200 C CA . THR D 1 389 ? 10.326 35.422 84.135 1.00 60.13 443 THR D CA 1
ATOM 12201 C C . THR D 1 389 ? 9.813 35.267 85.560 1.00 61.16 443 THR D C 1
ATOM 12202 O O . THR D 1 389 ? 8.609 35.393 85.802 1.00 60.96 443 THR D O 1
ATOM 12206 N N . GLU D 1 390 ? 10.707 34.985 86.503 1.00 62.30 444 GLU D N 1
ATOM 12207 C CA . GLU D 1 390 ? 10.278 34.836 87.887 1.00 63.10 444 GLU D CA 1
ATOM 12208 C C . GLU D 1 390 ? 9.616 36.165 88.236 1.00 63.37 444 GLU D C 1
ATOM 12209 O O . GLU D 1 390 ? 8.853 36.276 89.196 1.00 63.64 444 GLU D O 1
ATOM 12215 N N . GLU D 1 391 ? 9.914 37.168 87.413 1.00 63.57 445 GLU D N 1
ATOM 12216 C CA . GLU D 1 391 ? 9.355 38.509 87.540 1.00 64.57 445 GLU D CA 1
ATOM 12217 C C . GLU D 1 391 ? 7.911 38.506 87.037 1.00 64.54 445 GLU D C 1
ATOM 12218 O O . GLU D 1 391 ? 7.001 39.016 87.702 1.00 64.77 445 GLU D O 1
ATOM 12224 N N . ASP D 1 392 ? 7.717 37.943 85.847 1.00 64.28 446 ASP D N 1
ATOM 12225 C CA . ASP D 1 392 ? 6.394 37.857 85.241 1.00 64.04 446 ASP D CA 1
ATOM 12226 C C . ASP D 1 392 ? 5.424 37.128 86.165 1.00 64.25 446 ASP D C 1
ATOM 12227 O O . ASP D 1 392 ? 4.268 37.531 86.308 1.00 64.81 446 ASP D O 1
ATOM 12232 N N . LYS D 1 393 ? 5.896 36.044 86.775 1.00 64.16 447 LYS D N 1
ATOM 12233 C CA . LYS D 1 393 ? 5.064 35.266 87.683 1.00 64.44 447 LYS D CA 1
ATOM 12234 C C . LYS D 1 393 ? 4.609 36.108 88.865 1.00 65.42 447 LYS D C 1
ATOM 12235 O O . LYS D 1 393 ? 3.441 36.059 89.263 1.00 65.67 447 LYS D O 1
ATOM 12241 N N . ASN D 1 394 ? 5.537 36.873 89.433 1.00 66.11 448 ASN D N 1
ATOM 12242 C CA . ASN D 1 394 ? 5.208 37.732 90.558 1.00 66.53 448 ASN D CA 1
ATOM 12243 C C . ASN D 1 394 ? 4.430 38.934 90.065 1.00 66.85 448 ASN D C 1
ATOM 12244 O O . ASN D 1 394 ? 4.812 40.079 90.310 1.00 67.30 448 ASN D O 1
ATOM 12249 N N . ILE D 1 395 ? 3.339 38.665 89.359 1.00 66.96 449 ILE D N 1
ATOM 12250 C CA . ILE D 1 395 ? 2.504 39.735 88.845 1.00 66.97 449 ILE D CA 1
ATOM 12251 C C . ILE D 1 395 ? 1.165 39.665 89.564 1.00 67.31 449 ILE D C 1
ATOM 12252 O O . ILE D 1 395 ? 0.567 38.594 89.693 1.00 67.40 449 ILE D O 1
ATOM 12257 N N . LYS D 1 396 ? 0.710 40.810 90.054 1.00 67.66 450 LYS D N 1
ATOM 12258 C CA . LYS D 1 396 ? -0.558 40.875 90.758 1.00 67.88 450 LYS D CA 1
ATOM 12259 C C . LYS D 1 396 ? -1.544 41.584 89.846 1.00 68.01 450 LYS D C 1
ATOM 12260 O O . LYS D 1 396 ? -1.226 42.628 89.265 1.00 68.01 450 LYS D O 1
ATOM 12266 N N . TRP D 1 397 ? -2.737 41.013 89.711 1.00 67.86 451 TRP D N 1
ATOM 12267 C CA . TRP D 1 397 ? -3.747 41.608 88.847 1.00 67.49 451 TRP D CA 1
ATOM 12268 C C . TRP D 1 397 ? -4.781 42.388 89.648 1.00 67.90 451 TRP D C 1
ATOM 12269 O O . TRP D 1 397 ? -5.974 42.035 89.573 1.00 68.53 451 TRP D O 1
#

InterPro domains:
  IPR000795 Translational (tr)-type GTP-binding domain [PF00009] (55-248)
  IPR000795 Translational (tr)-type GTP-binding domain [PR00315] (59-72)
  IPR000795 Translational (tr)-type GTP-binding domain [PR00315] (103-111)
  IPR000795 Translational (tr)-type GTP-binding domain [PR00315] (123-133)
  IPR000795 Translational (tr)-type GTP-binding domain [PR00315] (139-150)
  IPR000795 Translational (tr)-type GTP-binding domain [PR00315] (176-185)
  IPR000795 Translational (tr)-type GTP-binding domain [PS51722] (55-251)
  IPR004160 Translation elongation factor EFTu/EF1A, C-terminal [PF03143] (345-438)
  IPR004161 Translation elongation factor EFTu-like, domain 2 [PF03144] (272-340)
  IPR004541 Translation elongation factor EFTu/EF1A, bacterial/organelle [TIGR00485] (47-438)
  IPR009000 Translation protein, beta-barrel domain superfamily [SSF50447] (252-348)
  IPR009001 Translation elongation factor EF1A/initiation factor IF2gamma, C-terminal [SSF50465] (349-441)
  IPR027417 P-loop containing nucleoside triphosphate hydrolase [G3DSA:3.40.50.300] (55-250)
  IPR027417 P-loop containing nucleoside triphosphate hydrolase [SSF52540] (53-273)
  IPR031157 Tr-type G domain, conserved site [PS00301] (96-111)
  IPR033720 Elongation factor Tu, domain 2 [cd03697] (258-344)
  IPR041709 Elongation factor Tu (EF-Tu), GTP-binding domain [cd01884] (56-250)
  IPR050055 Elongation factor Tu GTPase [PTHR43721] (49-439)

B-factor: mean 46.9, std 11.77, range [15.35, 74.7]

Solvent-accessible surface area: 69275 Å² total; per-residue (Å²): 147,66,76,0,31,0,2,1,1,1,24,62,113,3,11,11,15,22,0,0,0,0,0,0,39,22,26,27,119,78,65,20,19,153,52,62,113,78,99,86,4,58,114,9,88,112,46,146,31,217,26,4,24,2,47,2,5,100,11,104,2,20,9,101,58,22,53,0,26,1,12,2,1,52,23,44,65,19,6,4,22,3,2,0,27,25,46,10,87,29,33,0,0,0,0,0,0,0,0,68,80,9,26,68,85,32,0,98,61,0,0,70,4,0,84,40,34,54,3,103,50,0,0,0,0,0,4,60,14,70,40,22,170,66,80,113,75,18,98,102,2,47,86,84,0,56,118,10,0,79,108,31,42,6,126,0,135,100,2,31,26,8,43,0,0,0,80,0,2,25,95,116,106,67,79,131,56,0,65,85,0,0,74,110,0,8,86,14,0,25,117,43,0,59,58,61,109,132,42,42,24,88,46,8,13,0,5,0,71,49,30,71,45,44,129,92,111,29,4,3,0,29,0,38,1,98,45,0,28,0,78,110,47,40,98,0,21,0,9,1,13,76,40,91,31,118,22,39,0,50,5,3,44,18,148,178,122,79,55,104,82,2,37,5,58,39,102,6,6,0,14,2,161,79,31,56,113,27,23,10,100,118,0,0,0,0,0,89,27,16,32,7,61,44,47,39,26,1,52,0,31,0,8,0,1,31,116,120,12,30,0,31,115,99,42,6,84,36,107,33,76,1,48,0,64,5,72,11,2,66,4,26,0,60,0,50,10,31,141,75,71,135,84,0,86,32,36,46,46,11,72,0,29,0,5,0,108,37,35,0,0,0,47,130,26,22,76,5,29,0,83,56,67,167,107,32,0,0,7,0,0,0,23,52,24,21,15,27,43,89,137,10,115,106,28,141,111,128,68,79,0,33,0,3,0,3,0,23,56,114,4,10,10,15,22,0,0,0,0,0,4,61,21,49,30,106,85,64,60,117,136,56,61,129,74,113,66,1,54,124,17,90,138,46,191,27,220,22,2,73,2,65,0,3,98,6,138,15,44,8,109,50,10,65,1,17,0,15,2,3,52,21,38,63,14,9,7,35,9,9,0,19,28,44,18,98,39,36,0,0,1,0,0,0,0,2,68,72,8,30,65,85,28,0,99,68,0,0,73,9,0,77,23,29,53,1,111,48,1,0,0,0,0,5,50,15,59,58,26,167,62,83,99,79,26,121,113,6,41,97,86,0,66,117,13,0,14,83,27,16,3,56,0,103,80,2,34,23,15,44,0,0,0,78,0,1,28,88,112,102,68,75,100,51,0,58,106,1,0,84,120,0,8,82,12,0,30,118,30,4,43,64,56,65,138,45,36,19,91,47,8,11,0,5,0,71,41,7,86,63,64,131,89,143,28,4,10,0,28,0,38,1,95,48,0,32,0,76,105,43,41,105,0,2,1,3,1,42,73,108,52,33,127,19,35,0,49,4,2,65,20,182,169,132,78,56,109,78,1,41,5,56,39,110,4,5,0,14,3,165,68,29,141,93,141,56,6,118,105,1,3,0,0,0,103,23,3,24,10,47,33,36,41,32,0,30,0,20,0,6,0,2,33,114,133,19,38,0,51,122,150,34,8,82,37,94,36,103,1,50,0,67,4,73,11,5,75,7,33,0,17,0,44,12,38,141,64,60,134,87,0,92,32,31,52,50,13,81,0,27,0,5,0,115,39,38,0,1,0,46,91,24,24,77,4,37,0,88,59,70,164,111,37,0,0,10,0,0,0,16,28,4,15,24,44,39,115,130,16,126,111,30,132,137,142,65,75,0,24,1,4,0,3,1,28,62,109,3,10,12,16,22,0,0,0,0,0,6,45,22,55,15,122,62,83,94,47,207,53,95,99,90,128,91,2,55,105,10,85,126,50,186,24,209,19,7,64,10,54,0,4,89,5,122,12,44,12,107,55,21,48,0,27,2,23,2,1,47,24,42,56,16,6,7,31,23,5,0,18,26,66,56,93,45,24,0,0,0,0,0,0,0,0,65,82,5,26,65,80,30,0,94,74,0,0,71,6,0,88,28,30,52,2,84,36,0,0,0,0,0,3,65,10,61,60,27,154,57,60,108,54,17,100,109,2,43,106,85,0,47,107,9,0,15,74,25,16,3,71,1,140,76,2,31,23,14,45,0,0,0,75,0,2,24,88,77,62,34,8,118,60,0,28,82,1,0,93,134,0,10,85,10,0,25,104,28,0,34,60,53,60,139,39,33,17,89,48,8,11,0,5,0,66,48,31,81,43,52,126,92,124,26,3,7,0,27,0,38,2,99,46,0,34,0,84,111,46,38,83,0,13,0,1,1,15,73,95,52,32,140,16,23,0,33,9,1,54,21,153,174,124,81,49,109,102,4,36,9,64,35,96,5,10,0,19,3,151,77,31,129,107,111,54,9,114,116,0,1,0,0,0,106,21,6,15,6,32,27,28,48,26,0,17,0,18,0,1,3,6,28,113,159,25,31,5,55,134,145,45,5,78,33,98,32,72,2,50,0,58,6,69,14,3,59,6,28,0,46,0,52,14,19,146,80,94,155,99,0,119,27,24,81,21,4,99,0,31,0,5,0,110,40,38,0,1,0,46,132,26,22,74,5,34,0,86,46,63,150,122,40,0,0,12,0,0,0,14,32,20,5,12,45,40,132,126,13,112,99,36,139,138,156,70,78,0,38,0,2,1,2,0,28,57,111,4,11,11,17,20,0,0,0,0,0,2,28,30,31,19,100,76,50,71,14,181,90,76,62,74,97,91,2,53,109,10,75,93,37,175,24,124,46,2,43,0,48,1,1,82,11,112,2,34,9,111,59,22,47,0,28,0,8,1,1,50,28,46,64,13,8,5,19,4,3,0,23,20,43,12,93,29,29,0,0,0,0,0,0,1,0,73,74,6,21,62,86,29,0,92,64,0,0,68,5,0,90,34,33,49,3,116,48,0,0,0,0,0,5,66,13,61,50,18,170,73,76,108,72,20,105,102,5,37,103,88,0,54,97,7,0,15,72,24,19,4,101,0,146,91,2,30,21,15,43,0,1,0,83,0,1,16,100,125,108,62,67,113,46,0,66,92,2,0,86,139,0,11,95,13,0,26,106,36,0,47,76,63,95,115,62,73,144,110,42,3,14,0,6,0,70,50,29,79,40,51,129,96,113,28,4,3,0,28,0,36,0,100,39,0,47,0,90,93,42,33,84,0,19,0,3,1,9,72,77,66,34,141,3,27,0,63,1,1,50,21,168,178,141,76,54,96,111,2,50,3,56,35,107,5,3,0,14,0,138,78,30,135,130,137,47,9,108,122,0,0,0,0,0,102,37,10,32,7,86,28,38,40,30,1,42,0,19,0,8,0,1,42,119,155,20,33,6,20,127,78,44,4,70,29,121,45,68,3,46,0,69,6,72,14,4,66,5,16,0,54,0,51,7,24,142,79,93,140,79,0,80,33,31,91,48,18,61,1,18,1,3,0,110,55,39,0,0,1,49,78,29,25,81,5,23,0,44,34,64,124,114,6,0,0,8,0,0,0,16,31,19,40,63,39,59,116,129,8,124,112,58,184,126

Secondary structure (DSSP, 8-state):
--EEEEEEESSTTSSHHHHHHHHHHHHHHTTSB----HHHHHSPPEEEETTEEEE-EEEEEE-SS-EEEEEE-SSHHHHHHHHHHTSS--SEEEEEEETTT-S-HHHHHHHHHHHHTT---EEEEEE-GGG-S-HHHHHHHHHHHHHHHHHTTS-TTTS-EEE--HHHHHTT--TTTTHHHHHHHHHHHHHHSPPP---TTSPPEEE--EEEEETTTEEEEEEE--BSEEETT-EEEEEETTEEEEEEEEEEEETTEEESEEETT-EEEEEESS--GGG--BTBEEESTTS---EEEEEEEEEEPPGGGTS-SS-B-TT---EEEETTEEEEEEEEPPSS---B-TT-EEEEEEEEEEEE---TT-EEEEEETTEEEEEEEEEE-PPPPHHHHT---/--EEEEEEESSTTSSHHHHHHHHHHHHTTSS-S----HHHHHS--EEEETTEEEE-EEEEEE-SS-EEEEEE-SSHHHHHHHHHTT-S--SEEEEEEETTT-S-HHHHHHHHHHHHHT---EEEEEE-GGG-S-HHHHHHHHHHHHHHHHHTTS-TTTS-EEE--HHHHHTT--TTTTHHHHHHHHHHHHHHSPPP---TTSPPEEEEEEEEEETTTEEEEEEE--BSEEETT-EEEEEETTEEEEEEEEEEEETTEEESEEETT-EEEEEESS--GGG--TT-EEESTTS---EEEEEEEEEEPPTTTT--SS-B-TTB--EEEETTEEEEEEEEPPSS---B-TT-EEEEEEEEEEEE---TT-EEEEEETTEEEEEEEEEE-PPPPHHHHT---/--EEEEEEESSTTSSHHHHHHHHHHHHHSSSS-----HHHHHSPPEEEETTEEEE-EEEEEE-SS-EEEEEE-SSHHHHHHHHHHT-S--SEEEEEEETTT-S-HHHHHHHHHHHHTT--EEEEEEE-GGG-S-HHHHHHHHHHHHHHHHHTTS-TTTS-EEE--HHHHHTT--TTTTHHHHHHHHHHHHHHSPPP---TTSPPEEE--EEEEETTTEEEEEEE--BSEEETT-EEEEEETTEEEEEEEEEEEETTEEESEEETT-EEEEEESS--GGG--BTBEEESTTS---EEEEEEEEEE--GGGT--SS---TT---EEEETTEEEEEEEE--TT-SS--TT-EEEEEEEEEEEE---TT-EEEEEETTEEEEEEEEEE-----HHHHH---/--EEEEEEE-STTSSHHHHHHHHHHHHHHHSS-----HHHHHT--EEEETTEEEE-EEEEEEETTEEEEEEE-SSHHHHHHHHHHTSS--SEEEEEEETTT-S-HHHHHHHHHHHHTT---EEEEEE-TTT---HHHHHHHHHHHHHHHHHTTS-TTTS-EEE--HHHHHTT--TTTTHHHHHHHHHHHHHHSPPP---TTSPPEEE--EEEEETTTEEEEEEE--BSEEETT-EEEEESTT--EEEEEEEEEETTEEESEEETT-EEEEEESS--GGG--BTBEEESTTS---EEEEEEEEEE--GGGTS-SS---S-B--EEEETTEEEEEEEEPPTT-----TT-EEEEEEEEEEEE---TT-EEEEEETTEEEEEEEEEE-PPPPHHHHS---

Radius of gyration: 45.82 Å; Cα contacts (8 Å, |Δi|>4): 4100; chains: 4; bounding box: 92×98×134 Å

Nearest PDB structures (foldseek):
  1d2e-assembly1_D  TM=9.953E-01  e=1.860E-84  Bos taurus
  1xb2-assembly1_A  TM=8.161E-01  e=3.880E-71  Bos taurus
  6mij-assembly1_A  TM=9.550E-01  e=3.149E-60  Acinetobacter baumannii ATCC 19606 = CIP 70.34 = JCM 6841
  8rdw-assembly1_H  TM=9.415E-01  e=1.385E-57  Psychrobacter urativorans
  7a5g-assembly1_Z  TM=5.336E-01  e=4.142E-61  Homo sapiens

Foldseek 3Di:
DFEFEEEEFAAAPLQRLLLVQLLQVLQVVVPQFHRDHSVRQLQFDWDFDLLDIAGWHWGWGADPQYIYTYIYGNDLLRLLVCLFQVVGPHLEYEYGAALVVAHDDRSLVNLLSCVLQPHAAYAYEHEPLVVDPDCVSVVVSLVVVLVSCVVRPYRSVVHHYFYAYSNCSNVVHDCVRHVVSSVVSVVSCSPGRDRDDQQQVAWWKFQFQFWDADPPQAIKTKGATQFHKAFAQAWKWWDDPPDTDIFGFNWKDDPNDTDRMDGHGGTIITGTPPDHRVRDGGQIMITRPPSAHFFFKFKKWKAFADVSSVADPAWDAFQDWFWKQFRRDIFIKGKGADVPDGTGDHRDIGIIMIGTPITGRADRSTKIFTHHPPTTGMIIGTHGRDHQDPVSVVDDD/DFEFEEEEFAAAPLCRLLLVQLLQCLQCVVDDDDFDHSVNQLQADWDQDLLDTAGKGWGWGADPFYTYTYIYGNHLLNLLCCLFQVPGDHQEYEYGAALVHAGDPRSLVNLLSCVQLPHQAYAYEHEPPVVDPDVVSVVVRLVVQLVSNVVNNYRSVPHHYFYAYSNCSNVVHDCVRHVVSSVVRVVSCSPTGDRDDLQQVAWWKWQFQFWDADPPQAIKTWGATSHHKAFAFAWKWWADPQDIDIWTFNWKDDPNDTDGMDGGGDTIITGTPPDHRVRDGGQIMITHPPRAHFFFKFKKWKAFADVSSVADPAWDAWQDWFWKAFRRDIFIKTKGDDPPDGTDGHRDIGTIMIGTPITGGQDRSTKIFTHHDHTTGMIIGTHGRDDQDPVNVVDDD/DFEAEEEEFADAPLQRLLLVQLLLVLLQPDDPHDGDHSVRQLQADWDDDLLDIARKGWTWGADPQYIYIYIYGNDLLRLLCCLFQCPDDHQEYEYRAALVVAHDPRSLVNLLSCVLLPHQAYAYEHEPVVVDDDVVSVVVSLVVVLVSCVVNPHRSVPHHYFYAHSNCSNVVHPCVRHVVSSVVRVVSCSPTGDGDDLQQVAWWKWQFQFKDADPPQAIKTWGATSFHKAFAFAWKWKDDPQDTDIWGFNFKDDPNDTDGMDGGGDTIITGTPPDHRVNDGRQIMITRPPRAHFAFKFKKKKAFAAVSSQADPDWDFFQDWFWKAFRRDIFIKGKGADDPDGTDDHSGIGIIMIGTPIGGGADRSTKIFTHDPNTTRMIIGTRGRDDCDPVVVVDDD/DFEFEEEEFAAAPLCRLLLQQLLCCLQCVVPNQNGDDSVDQLQADWDDDQLDIARKHWGWGADPQYIYTYIYGHDLLRLLVCLFQVVGPHLEYEYRAALVRAHDPRSLVNLQSCVLQPHQAYAYEHEPVVVDDDVVSNVVSLVVVLVSCVVNPHRSVPHHYFYAYSNCSNVVHDCNRHVVRSVVRVVSCSVGRDHDDLAQPAWWKFQFQFWDADPPQAIKTKGAGSFHKDFAQAKKWWDKPPQTDIFGQNFKDDPRDTGGMDGGGGTIITGTPPDDRVSDGGQIMITRPPSAWFAFKFKWWKAFADVSSFADPAKDAQADWFWKDFRRDIFTKGKGAPVPDGIGDHRDIDIIMIGTPMGHRQDRSGKMFTHDPNTTRMIIGTHGRDDQDPVNNPDDD

GO terms:
  GO:0005759 mitochondrial matrix (C, TAS)
  GO:0005739 mitochondrion (C, IDA)
  GO:0003746 translation elongation factor activity (F, IDA)
  GO:0032543 mitochondrial translation (P, IDA)
  GO:0006414 translational elongation (P, IDA)

Organism: Bos taurus (NCBI:txid9913)

CATH classification: 3.40.50.300 (+2 more: 2.40.30.10, 2.40.30.10)

=== Feature glossary ===
Annotated list of the representations used here:

Nearest PDB structures. The Foldseek neighbor list gives the closest experimentally determined structures in the PDB, ranked by structural alignment. TM-score near 1 means near-identical fold; near 0.3 means only rough topology match. This is how one finds what a novel AlphaFold prediction most resembles in the solved-structure universe.

Foldseek 3Di. Foldseek's 3Di representation compresses backbone geometry into a per-residue letter drawn from a learned twenty-state alphabet. It captures the tertiary interaction pattern around each residue — which residues are packed against it in space, regardless of where they are in sequence.

Radius of gyration, Cα contacts, bounding box. Radius of gyration (Rg) is the root-mean-square distance of Cα atoms from their centroid — a single number for overall size and compactness. A globular domain of N residues has Rg ≈ 2.2·N^0.38 Å; an extended or disordered chain has a much larger Rg. The Cα contact count is the number of residue pairs whose Cα atoms are within 8 Å and are more than four positions apart in sequence — a standard proxy for tertiary packing density. The bounding box is the smallest axis-aligned box enclosing all Cα atoms.

InterPro / GO / CATH / organism. The annotation block draws on four external resources. InterPro: which protein families and domains the sequence belongs to. GO: standardized terms for what the protein does, what process it participates in, and where in the cell it acts. CATH: which structural fold it has in the CATH hierarchy. Organism: the species of origin.

mmCIF coordinates. The mmCIF block holds the 3D Cartesian coordinates of each backbone atom (N, Cα, C, O) in ångströms. mmCIF is the PDB's canonical archive format — a tagged-loop text representation of the atomic model.

pLDDT. pLDDT is the predicted lDDT-Cα score: AlphaFold's confidence that the local environment of each residue (all inter-atomic distances within 15 Å) is correctly placed. It is a per-residue number between 0 and 100, with higher meaning more reliable.

Backbone torsions (φ/ψ). φ (phi) and ψ (psi) are the two rotatable backbone dihedrals per residue: φ is the C(i-1)–N–Cα–C torsion, ψ is the N–Cα–C–N(i+1) torsion, both in degrees on (−180°, 180°]. α-helical residues cluster near (−60°, −45°); β-strand residues near (−120°, +130°). A Ramachandran plot is simply a scatter of (φ, ψ) for every residue.

B-factor. For experimental (PDB) structures, the B-factor (temperature factor) quantifies the positional spread of each atom in the crystal — a combination of thermal vibration and static disorder — in units of Å². High B-factors mark flexible loops or poorly resolved regions; low B-factors mark the rigid, well-ordered core.

Secondary structure (3-state, P-SEA). SS3 is a coarse helix/strand/coil call (letters a/b/c) made by the P-SEA algorithm from inter-Cα distances and dihedrals. It is less detailed than DSSP but needs only Cα positions.

Predicted aligned error. Predicted aligned error is AlphaFold's pairwise confidence. Unlike pLDDT (per-residue), PAE is per-residue-pair and captures whether two parts of the structure are correctly placed relative to each other. Units are ångströms of expected positional error.

Solvent-accessible surface area. Solvent-accessible surface area (SASA) is the area in Å² traced out by the centre of a 1.4 Å probe sphere (a water molecule) rolled over the protein's van der Waals surface (Shrake–Rupley / Lee–Richards construction). Buried residues have near-zero SASA; fully exposed residues can exceed 200 Å². The total SASA scales roughly with the number of surface residues.

Secondary structure (8-state, DSSP). The SS8 string is DSSP's per-residue secondary-structure call. α-helix (H) means an i→i+4 H-bond ladder; β-strand (E) means the residue participates in a β-sheet; 3₁₀ (G) and π (I) are tighter and wider helices; T/S are turns/bends; '-' is loop.

Rendered structure images. Structure images are PyMOL renders from six orthogonal camera directions. Cartoon representation draws helices as coils and strands as arrows; sticks shows the backbone as bonds; surface shows the solvent-excluded envelope. Rainbow coloring maps sequence position to hue (blue→red, N→C); chain coloring assigns a distinct color per polypeptide.

Sequence. The amino-acid sequence is the protein's primary structure: the linear order of residues from the N-terminus to the C-terminus, written in one-letter code. Everything else here — the 3D coordinates, the secondary structure, the domain annotations — is ultimately a consequence of this string.

Contact-map, Ramachandran, and PAE plots. Three diagnostic plots accompany the record. The Cα contact map visualizes the tertiary structure as a 2D adjacency matrix (8 Å cutoff, sequence-local contacts suppressed). The Ramachandran plot shows the distribution of backbone (φ, ψ) torsions, with points in the α and β basins reflecting secondary structure content. The PAE plot shows AlphaFold's inter-residue confidence as a color matrix.